Protein 1PA4 (pdb70)

Secondary structure (DSSP, 8-state):
--HHHHHHHHHHHHHHTT-SSSS-HHHH--S--EEETTTTEEEE----SSSSSHHHHHHHHHHTHHHHHHHHHTT---GGG---EE-SSSTTSS--

Solvent-accessible surface area: 7102 Å² total; per-residue (Å²): 225,101,209,98,61,48,78,9,59,171,42,20,70,157,15,11,96,179,74,11,189,124,101,19,6,105,38,0,146,33,96,99,8,112,31,48,128,72,34,57,72,2,39,5,40,3,68,8,162,126,128,111,49,10,114,153,0,13,36,8,9,93,116,3,100,41,26,0,24,167,12,4,41,152,95,80,192,107,70,175,15,6,59,6,80,79,19,84,59,141,82,114,98,127,80,220

Nearest PDB structures (foldseek):
  1pa4-assembly1_A  TM=9.177E-01  e=6.378E-15  Mycoplasmoides pneumoniae
  2dyj-assembly1_A  TM=6.970E-01  e=6.014E-03  Thermus thermophilus HB8
  2e7g-assembly1_A  TM=4.743E-01  e=1.629E-02  Homo sapiens
  1jos-assembly1_A  TM=5.591E-01  e=7.027E-02  Haemophilus influenzae
  6ye5-assembly1_A  TM=4.600E-01  e=5.757E-02  Staphylococcus aureus

Organism: Mycoplasma pneumoniae (strain ATCC 29342 / M129 / Subtype 1) (NCBI:txid272634)

InterPro domains:
  IPR000238 Ribosome-binding factor A [MF_00003] (4-107)
  IPR000238 Ribosome-binding factor A [PF02033] (6-107)
  IPR000238 Ribosome-binding factor A [PTHR33515] (4-114)
  IPR000238 Ribosome-binding factor A [TIGR00082] (1-112)
  IPR015946 K homology domain-like, alpha/beta [G3DSA:3.30.300.20] (1-116)
  IPR020053 Ribosome-binding factor A, conserved site [PS01319] (73-94)
  IPR023799 Ribosome-binding factor A domain superfamily [SSF89919] (7-100)

Sequence (96 aa):
KERLENDIIRLINRTVIHEIYNETVKTGHVTHVKLSDDLLHVTVYLDCYNREQIDRVVGAFNQAKGVFSRVLAHNLYLAKAVQIHFVKDKAIDNAMKERLENDIIRLINRTVIHEIYNETVKTGHVTHVKLSDDLLHVTVYLDCYNREQIDRVVGAFNQAKGVFSRVLAHNLYLAKAVQIHFVKDKAIDNAMKERLENDIIRLINRTVIHEIYNETVKTGHVTHVKLSDDLLHVTVYLDCYNREQIDRVVGAFNQAKGVFSRVLAHNLYLAKAVQIHFVKDKAIDNAMKERLENDIIRLINRTVIHEIYNETVKTGHVTHVKLSDDLLHVTVYLDCYNREQIDRVVGAFNQAKGVFSRVLAHNLYLAKAVQIHFVKDKAIDNAMKERLENDIIRLINRTVIHEIYNETVKTGHVTHVKLSDDLLHVTVYLDCYNREQIDRVVGAFNQAKGVFSRVLAHNLYLAKAVQIHFVKDKAIDNAMKERLENDIIRLINRTVIHEIYNETVKTGHVTHVKLSDDLLHVTVYLDCYNREQIDRVVGAFNQAKGVFSRVLAHNLYLAKAVQIHFVKDKAIDNAMKERLENDIIRLINRTVIHEIYNETVKTGHVTHVKLSDDLLHVTVYLDCYNREQIDRVVGAFNQAKGVFSRVLAHNLYLAKAVQIHFVKDKAIDNAMKERLENDIIRLINRTVIHEIYNETVKTGHVTHVKLSDDLLHVTVYLDCYNREQIDRVVGAFNQAKGVFSRVLAHNLYLAKAVQIHFVKDKAIDNAMKERLENDIIRLINRTVIHEIYNETVKTGHVTHVKLSDDLLHVTVYLDCYNREQIDRVVGAFNQAKGVFSRVLAHNLYLAKAVQIHFVKDKAIDNAMKERLENDIIRLINRTVIHEIYNETVKTGHVTHVKLSDDLLHVTVYLDCYNREQIDRVVGAFNQAKGVFSRVLAHNLYLAKAVQIHFVKDKAIDNAMKERLENDIIRLINRTVIHEIYNETVKTGHVTHVKLSDDLLHVTVYLDCYNREQIDRVVGAFNQAKGVFSRVLAHNLYLAKAVQIHFVKDKAIDNAMKERLENDIIRLINRTVIHEIYNETVKTGHVTHVKLSDDLLHVTVYLDCYNREQIDRVVGAFNQAKGVFSRVLAHNLYLAKAVQIHFVKDKAIDNAMKERLENDIIRLINRTVIHEIYNETVKTGHVTHVKLSDDLLHVTVYLDCYNREQIDRVVGAFNQAKGVFSRVLAHNLYLAKAVQIHFVKDKAIDNAMKERLENDIIRLINRTVIHEIYNETVKTGHVTHVKLSDDLLHVTVYLDCYNREQIDRVVGAFNQAKGVFSRVLAHNLYLAKAVQIHFVKDKAIDNAMKERLENDIIRLINRTVIHEIYNETVKTGHVTHVKLSDDLLHVTVYLDCYNREQIDRVVGAFNQAKGVFSRVLAHNLYLAKAVQIHFVKDKAIDNAMKERLENDIIRLINRTVIHEIYNETVKTGHVTHVKLSDDLLHVTVYLDCYNREQIDRVVGAFNQAKGVFSRVLAHNLYLAKAVQIHFVKDKAIDNAM

Foldseek 3Di:
DAPVNNVLLVQVVVQCVVHLPPCQLVQQSLVDWDQPPHQQETERQRHGPPPVRVVVNVVSVVVCFVSSQVSCVVPPDDNRGHGYHYHHCVVPDPDD

Structure (mmCIF, N/CA/C/O backbone):
data_1PA4
#
_entry.id   1PA4
#
_cell.length_a   1.000
_cell.length_b   1.000
_cell.length_c   1.000
_cell.angle_alpha   90.00
_cell.angle_beta   90.00
_cell.angle_gamma   90.00
#
_symmetry.space_group_name_H-M   'P 1'
#
loop_
_atom_site.group_PDB
_atom_site.id
_atom_site.type_symbol
_atom_site.label_atom_id
_atom_site.label_alt_id
_atom_site.label_comp_id
_atom_site.label_asym_id
_atom_site.label_entity_id
_atom_site.label_seq_id
_atom_site.pdbx_PDB_ins_code
_atom_site.Cartn_x
_atom_site.Cartn_y
_atom_site.Cartn_z
_atom_site.occupancy
_atom_site.B_iso_or_equiv
_atom_site.auth_seq_id
_atom_site.auth_comp_id
_atom_site.auth_asym_id
_atom_site.auth_atom_id
_atom_site.pdbx_PDB_model_num
ATOM 1 N N . LYS A 1 6 ? -16.750 2.567 -8.316 1.00 0.00 6 LYS A N 1
ATOM 2 C CA . LYS A 1 6 ? -16.172 3.793 -7.793 1.00 0.00 6 LYS A CA 1
ATOM 3 C C . LYS A 1 6 ? -14.671 3.810 -8.089 1.00 0.00 6 LYS A C 1
ATOM 4 O O . LYS A 1 6 ? -14.105 2.801 -8.507 1.00 0.00 6 LYS A O 1
ATOM 23 N N . GLU A 1 7 ? -14.068 4.967 -7.859 1.00 0.00 7 GLU A N 1
ATOM 24 C CA . GLU A 1 7 ? -12.644 5.129 -8.096 1.00 0.00 7 GLU A CA 1
ATOM 25 C C . GLU A 1 7 ? -12.151 6.445 -7.491 1.00 0.00 7 GLU A C 1
ATOM 26 O O . GLU A 1 7 ? -11.508 6.448 -6.442 1.00 0.00 7 GLU A O 1
ATOM 38 N N . ARG A 1 8 ? -12.472 7.532 -8.177 1.00 0.00 8 ARG A N 1
ATOM 39 C CA . ARG A 1 8 ? -12.071 8.852 -7.721 1.00 0.00 8 ARG A CA 1
ATOM 40 C C . ARG A 1 8 ? -10.580 8.863 -7.374 1.00 0.00 8 ARG A C 1
ATOM 41 O O . ARG A 1 8 ? -9.860 7.917 -7.688 1.00 0.00 8 ARG A O 1
ATOM 62 N N . LEU A 1 9 ? -10.163 9.944 -6.732 1.00 0.00 9 LEU A N 1
ATOM 63 C CA . LEU A 1 9 ? -8.772 10.090 -6.340 1.00 0.00 9 LEU A CA 1
ATOM 64 C C . LEU A 1 9 ? -8.263 8.763 -5.774 1.00 0.00 9 LEU A C 1
ATOM 65 O O . LEU A 1 9 ? -7.150 8.339 -6.082 1.00 0.00 9 LEU A O 1
ATOM 81 N N . GLU A 1 10 ? -9.103 8.144 -4.957 1.00 0.00 10 GLU A N 1
ATOM 82 C CA . GLU A 1 10 ? -8.752 6.873 -4.346 1.00 0.00 10 GLU A CA 1
ATOM 83 C C . GLU A 1 10 ? -8.038 5.976 -5.359 1.00 0.00 10 GLU A C 1
ATOM 84 O O . GLU A 1 10 ? -6.848 5.698 -5.217 1.00 0.00 10 GLU A O 1
ATOM 96 N N . ASN A 1 11 ? -8.794 5.548 -6.359 1.00 0.00 11 ASN A N 1
ATOM 97 C CA . ASN A 1 11 ? -8.248 4.688 -7.395 1.00 0.00 11 ASN A CA 1
ATOM 98 C C . ASN A 1 11 ? -6.924 5.272 -7.891 1.00 0.00 11 ASN A C 1
ATOM 99 O O . ASN A 1 11 ? -6.008 4.531 -8.244 1.00 0.00 11 ASN A O 1
ATOM 110 N N . ASP A 1 12 ? -6.865 6.595 -7.903 1.00 0.00 12 ASP A N 1
ATOM 111 C CA . ASP A 1 12 ? -5.669 7.288 -8.350 1.00 0.00 12 ASP A CA 1
ATOM 112 C C . ASP A 1 12 ? -4.495 6.905 -7.446 1.00 0.00 12 ASP A C 1
ATOM 113 O O . ASP A 1 12 ? -3.416 6.571 -7.933 1.00 0.00 12 ASP A O 1
ATOM 122 N N . ILE A 1 13 ? -4.746 6.966 -6.147 1.00 0.00 13 ILE A N 1
ATOM 123 C CA . ILE A 1 13 ? -3.724 6.630 -5.171 1.00 0.00 13 ILE A CA 1
ATOM 124 C C . ILE A 1 13 ? -3.297 5.174 -5.367 1.00 0.00 13 ILE A C 1
ATOM 125 O O . ILE A 1 13 ? -2.110 4.857 -5.296 1.00 0.00 13 ILE A O 1
ATOM 141 N N . ILE A 1 14 ? -4.287 4.328 -5.610 1.00 0.00 14 ILE A N 1
ATOM 142 C CA . ILE A 1 14 ? -4.028 2.913 -5.817 1.00 0.00 14 ILE A CA 1
ATOM 143 C C . ILE A 1 14 ? -3.116 2.738 -7.033 1.00 0.00 14 ILE A C 1
ATOM 144 O O . ILE A 1 14 ? -2.145 1.985 -6.982 1.00 0.00 14 ILE A O 1
ATOM 160 N N . ARG A 1 15 ? -3.460 3.448 -8.098 1.00 0.00 15 ARG A N 1
ATOM 161 C CA . ARG A 1 15 ? -2.684 3.380 -9.324 1.00 0.00 15 ARG A CA 1
ATOM 162 C C . ARG A 1 15 ? -1.298 3.990 -9.110 1.00 0.00 15 ARG A C 1
ATOM 163 O O . ARG A 1 15 ? -0.350 3.651 -9.817 1.00 0.00 15 ARG A O 1
ATOM 184 N N . LEU A 1 16 ? -1.222 4.878 -8.130 1.00 0.00 16 LEU A N 1
ATOM 185 C CA . LEU A 1 16 ? 0.033 5.538 -7.813 1.00 0.00 16 LEU A CA 1
ATOM 186 C C . LEU A 1 16 ? 1.050 4.494 -7.348 1.00 0.00 16 LEU A C 1
ATOM 187 O O . LEU A 1 16 ? 2.088 4.309 -7.981 1.00 0.00 16 LEU A O 1
ATOM 203 N N . ILE A 1 17 ? 0.716 3.839 -6.246 1.00 0.00 17 ILE A N 1
ATOM 204 C CA . ILE A 1 17 ? 1.587 2.818 -5.689 1.00 0.00 17 ILE A CA 1
ATOM 205 C C . ILE A 1 17 ? 1.948 1.810 -6.782 1.00 0.00 17 ILE A C 1
ATOM 206 O O . ILE A 1 17 ? 3.058 1.279 -6.799 1.00 0.00 17 ILE A O 1
ATOM 222 N N . ASN A 1 18 ? 0.991 1.578 -7.668 1.00 0.00 18 ASN A N 1
ATOM 223 C CA . ASN A 1 18 ? 1.195 0.644 -8.762 1.00 0.00 18 ASN A CA 1
ATOM 224 C C . ASN A 1 18 ? 2.306 1.168 -9.675 1.00 0.00 18 ASN A C 1
ATOM 225 O O . ASN A 1 18 ? 3.257 0.449 -9.978 1.00 0.00 18 ASN A O 1
ATOM 236 N N . ARG A 1 19 ? 2.149 2.417 -10.087 1.00 0.00 19 ARG A N 1
ATOM 237 C CA . ARG A 1 19 ? 3.126 3.046 -10.959 1.00 0.00 19 ARG A CA 1
ATOM 238 C C . ARG A 1 19 ? 4.539 2.839 -10.409 1.00 0.00 19 ARG A C 1
ATOM 239 O O . ARG A 1 19 ? 5.502 2.767 -11.171 1.00 0.00 19 ARG A O 1
ATOM 260 N N . THR A 1 20 ? 4.619 2.748 -9.089 1.00 0.00 20 THR A N 1
ATOM 261 C CA . THR A 1 20 ? 5.898 2.550 -8.429 1.00 0.00 20 THR A CA 1
ATOM 262 C C . THR A 1 20 ? 6.377 1.110 -8.616 1.00 0.00 20 THR A C 1
ATOM 263 O O . THR A 1 20 ? 7.419 0.873 -9.225 1.00 0.00 20 THR A O 1
ATOM 274 N N . VAL A 1 21 ? 5.594 0.185 -8.080 1.00 0.00 21 VAL A N 1
ATOM 275 C CA . VAL A 1 21 ? 5.926 -1.226 -8.181 1.00 0.00 21 VAL A CA 1
ATOM 276 C C . VAL A 1 21 ? 6.511 -1.511 -9.565 1.00 0.00 21 VAL A C 1
ATOM 277 O O . VAL A 1 21 ? 7.339 -2.408 -9.721 1.00 0.00 21 VAL A O 1
ATOM 290 N N . ILE A 1 22 ? 6.059 -0.731 -10.536 1.00 0.00 22 ILE A N 1
ATOM 291 C CA . ILE A 1 22 ? 6.527 -0.888 -11.902 1.00 0.00 22 ILE A CA 1
ATOM 292 C C . ILE A 1 22 ? 7.972 -0.395 -12.001 1.00 0.00 22 ILE A C 1
ATOM 293 O O . ILE A 1 22 ? 8.217 0.808 -12.087 1.00 0.00 22 ILE A O 1
ATOM 309 N N . HIS A 1 23 ? 8.892 -1.348 -11.986 1.00 0.00 23 HIS A N 1
ATOM 310 C CA . HIS A 1 23 ? 10.306 -1.026 -12.073 1.00 0.00 23 HIS A CA 1
ATOM 311 C C . HIS A 1 23 ? 10.879 -0.848 -10.666 1.00 0.00 23 HIS A C 1
ATOM 312 O O . HIS A 1 23 ? 12.090 -0.709 -10.498 1.00 0.00 23 HIS A O 1
ATOM 327 N N . GLU A 1 24 ? 9.982 -0.859 -9.690 1.00 0.00 24 GLU A N 1
ATOM 328 C CA . GLU A 1 24 ? 10.384 -0.700 -8.303 1.00 0.00 24 GLU A CA 1
ATOM 329 C C . GLU A 1 24 ? 10.046 -1.961 -7.505 1.00 0.00 24 GLU A C 1
ATOM 330 O O . GLU A 1 24 ? 9.502 -2.919 -8.053 1.00 0.00 24 GLU A O 1
ATOM 342 N N . ILE A 1 25 ? 10.381 -1.921 -6.224 1.00 0.00 25 ILE A N 1
ATOM 343 C CA . ILE A 1 25 ? 10.120 -3.048 -5.346 1.00 0.00 25 ILE A CA 1
ATOM 344 C C . ILE A 1 25 ? 11.052 -4.204 -5.715 1.00 0.00 25 ILE A C 1
ATOM 345 O O . ILE A 1 25 ? 10.702 -5.051 -6.535 1.00 0.00 25 ILE A O 1
ATOM 361 N N . TYR A 1 26 ? 12.222 -4.200 -5.092 1.00 0.00 26 TYR A N 1
ATOM 362 C CA . TYR A 1 26 ? 13.207 -5.238 -5.345 1.00 0.00 26 TYR A CA 1
ATOM 363 C C . TYR A 1 26 ? 12.534 -6.599 -5.531 1.00 0.00 26 TYR A C 1
ATOM 364 O O . TYR A 1 26 ? 11.823 -7.070 -4.645 1.00 0.00 26 TYR A O 1
ATOM 382 N N . ASN A 1 27 ? 12.784 -7.194 -6.689 1.00 0.00 27 ASN A N 1
ATOM 383 C CA . ASN A 1 27 ? 12.211 -8.492 -7.002 1.00 0.00 27 ASN A CA 1
ATOM 384 C C . ASN A 1 27 ? 10.685 -8.395 -6.959 1.00 0.00 27 ASN A C 1
ATOM 385 O O . ASN A 1 27 ? 10.081 -8.530 -5.896 1.00 0.00 27 ASN A O 1
ATOM 396 N N . GLU A 1 28 ? 10.105 -8.161 -8.127 1.00 0.00 28 GLU A N 1
ATOM 397 C CA . GLU A 1 28 ? 8.661 -8.045 -8.236 1.00 0.00 28 GLU A CA 1
ATOM 398 C C . GLU A 1 28 ? 7.976 -9.015 -7.272 1.00 0.00 28 GLU A C 1
ATOM 399 O O . GLU A 1 28 ? 8.189 -10.224 -7.347 1.00 0.00 28 GLU A O 1
ATOM 411 N N . THR A 1 29 ? 7.167 -8.449 -6.389 1.00 0.00 29 THR A N 1
ATOM 412 C CA . THR A 1 29 ? 6.449 -9.249 -5.411 1.00 0.00 29 THR A CA 1
ATOM 413 C C . THR A 1 29 ? 5.084 -8.626 -5.111 1.00 0.00 29 THR A C 1
ATOM 414 O O . THR A 1 29 ? 4.049 -9.195 -5.455 1.00 0.00 29 THR A O 1
ATOM 425 N N . VAL A 1 30 ? 5.126 -7.466 -4.473 1.00 0.00 30 VAL A N 1
ATOM 426 C CA . VAL A 1 30 ? 3.906 -6.760 -4.123 1.00 0.00 30 VAL A CA 1
ATOM 427 C C . VAL A 1 30 ? 3.056 -6.564 -5.380 1.00 0.00 30 VAL A C 1
ATOM 428 O O . VAL A 1 30 ? 1.855 -6.313 -5.289 1.00 0.00 30 VAL A O 1
ATOM 441 N N . LYS A 1 31 ? 3.713 -6.687 -6.524 1.00 0.00 31 LYS A N 1
ATOM 442 C CA . LYS A 1 31 ? 3.032 -6.527 -7.798 1.00 0.00 31 LYS A CA 1
ATOM 443 C C . LYS A 1 31 ? 1.898 -7.549 -7.897 1.00 0.00 31 LYS A C 1
ATOM 444 O O . LYS A 1 31 ? 1.010 -7.417 -8.739 1.00 0.00 31 LYS A O 1
ATOM 463 N N . THR A 1 32 ? 1.963 -8.545 -7.026 1.00 0.00 32 THR A N 1
ATOM 464 C CA . THR A 1 32 ? 0.952 -9.589 -7.005 1.00 0.00 32 THR A CA 1
ATOM 465 C C . THR A 1 32 ? -0.142 -9.251 -5.991 1.00 0.00 32 THR A C 1
ATOM 466 O O . THR A 1 32 ? -1.291 -9.657 -6.154 1.00 0.00 32 THR A O 1
ATOM 477 N N . GLY A 1 33 ? 0.254 -8.511 -4.966 1.00 0.00 33 GLY A N 1
ATOM 478 C CA . GLY A 1 33 ? -0.679 -8.113 -3.925 1.00 0.00 33 GLY A CA 1
ATOM 479 C C . GLY A 1 33 ? -2.057 -7.802 -4.513 1.00 0.00 33 GLY A C 1
ATOM 480 O O . GLY A 1 33 ? -2.891 -8.695 -4.655 1.00 0.00 33 GLY A O 1
ATOM 484 N N . HIS A 1 34 ? -2.253 -6.533 -4.839 1.00 0.00 34 HIS A N 1
ATOM 485 C CA . HIS A 1 34 ? -3.515 -6.093 -5.408 1.00 0.00 34 HIS A CA 1
ATOM 486 C C . HIS A 1 34 ? -4.529 -5.858 -4.287 1.00 0.00 34 HIS A C 1
ATOM 487 O O . HIS A 1 34 ? -5.311 -6.748 -3.957 1.00 0.00 34 HIS A O 1
ATOM 502 N N . VAL A 1 35 ? -4.484 -4.655 -3.734 1.00 0.00 35 VAL A N 1
ATOM 503 C CA . VAL A 1 35 ? -5.389 -4.292 -2.657 1.00 0.00 35 VAL A CA 1
ATOM 504 C C . VAL A 1 35 ? -6.827 -4.304 -3.180 1.00 0.00 35 VAL A C 1
ATOM 505 O O . VAL A 1 35 ? -7.056 -4.167 -4.380 1.00 0.00 35 VAL A O 1
ATOM 518 N N . THR A 1 36 ? -7.759 -4.470 -2.252 1.00 0.00 36 THR A N 1
ATOM 519 C CA . THR A 1 36 ? -9.168 -4.502 -2.604 1.00 0.00 36 THR A CA 1
ATOM 520 C C . THR A 1 36 ? -9.971 -3.593 -1.672 1.00 0.00 36 THR A C 1
ATOM 521 O O . THR A 1 36 ? -11.201 -3.593 -1.707 1.00 0.00 36 THR A O 1
ATOM 532 N N . HIS A 1 37 ? -9.244 -2.841 -0.859 1.00 0.00 37 HIS A N 1
ATOM 533 C CA . HIS A 1 37 ? -9.873 -1.930 0.081 1.00 0.00 37 HIS A CA 1
ATOM 534 C C . HIS A 1 37 ? -9.008 -0.678 0.240 1.00 0.00 37 HIS A C 1
ATOM 535 O O . HIS A 1 37 ? -9.429 0.421 -0.116 1.00 0.00 37 HIS A O 1
ATOM 550 N N . VAL A 1 38 ? -7.814 -0.887 0.776 1.00 0.00 38 VAL A N 1
ATOM 551 C CA . VAL A 1 38 ? -6.886 0.211 0.986 1.00 0.00 38 VAL A CA 1
ATOM 552 C C . VAL A 1 38 ? -7.656 1.436 1.484 1.00 0.00 38 VAL A C 1
ATOM 553 O O . VAL A 1 38 ? -8.127 2.244 0.686 1.00 0.00 38 VAL A O 1
ATOM 566 N N . LYS A 1 39 ? -7.760 1.534 2.802 1.00 0.00 39 LYS A N 1
ATOM 567 C CA . LYS A 1 39 ? -8.465 2.646 3.416 1.00 0.00 39 LYS A CA 1
ATOM 568 C C . LYS A 1 39 ? -7.550 3.872 3.442 1.00 0.00 39 LYS A C 1
ATOM 569 O O . LYS A 1 39 ? -6.412 3.792 3.901 1.00 0.00 39 LYS A O 1
ATOM 588 N N . LEU A 1 40 ? -8.082 4.979 2.943 1.00 0.00 40 LEU A N 1
ATOM 589 C CA . LEU A 1 40 ? -7.327 6.220 2.903 1.00 0.00 40 LEU A CA 1
ATOM 590 C C . LEU A 1 40 ? -7.580 7.007 4.191 1.00 0.00 40 LEU A C 1
ATOM 591 O O . LEU A 1 40 ? -8.698 7.458 4.437 1.00 0.00 40 LEU A O 1
ATOM 607 N N . SER A 1 41 ? -6.524 7.148 4.977 1.00 0.00 41 SER A N 1
ATOM 608 C CA . SER A 1 41 ? -6.617 7.872 6.233 1.00 0.00 41 SER A CA 1
ATOM 609 C C . SER A 1 41 ? -6.371 9.364 5.996 1.00 0.00 41 SER A C 1
ATOM 610 O O . SER A 1 41 ? -5.246 9.774 5.715 1.00 0.00 41 SER A O 1
ATOM 618 N N . ASP A 1 42 ? -7.442 10.134 6.119 1.00 0.00 42 ASP A N 1
ATOM 619 C CA . ASP A 1 42 ? -7.357 11.571 5.921 1.00 0.00 42 ASP A CA 1
ATOM 620 C C . ASP A 1 42 ? -7.419 11.881 4.424 1.00 0.00 42 ASP A C 1
ATOM 621 O O . ASP A 1 42 ? -8.403 12.438 3.942 1.00 0.00 42 ASP A O 1
ATOM 630 N N . ASP A 1 43 ? -6.354 11.505 3.730 1.00 0.00 43 ASP A N 1
ATOM 631 C CA . ASP A 1 43 ? -6.275 11.735 2.298 1.00 0.00 43 ASP A CA 1
ATOM 632 C C . ASP A 1 43 ? -5.070 10.983 1.730 1.00 0.00 43 ASP A C 1
ATOM 633 O O . ASP A 1 43 ? -5.206 10.210 0.783 1.00 0.00 43 ASP A O 1
ATOM 642 N N . LEU A 1 44 ? -3.918 11.235 2.334 1.00 0.00 44 LEU A N 1
ATOM 643 C CA . LEU A 1 44 ? -2.689 10.591 1.901 1.00 0.00 44 LEU A CA 1
ATOM 644 C C . LEU A 1 44 ? -1.752 10.432 3.099 1.00 0.00 44 LEU A C 1
ATOM 645 O O . LEU A 1 44 ? -0.549 10.239 2.929 1.00 0.00 44 LEU A O 1
ATOM 661 N N . LEU A 1 45 ? -2.338 10.518 4.284 1.00 0.00 45 LEU A N 1
ATOM 662 C CA . LEU A 1 45 ? -1.570 10.385 5.510 1.00 0.00 45 LEU A CA 1
ATOM 663 C C . LEU A 1 45 ? -1.225 8.912 5.735 1.00 0.00 45 LEU A C 1
ATOM 664 O O . LEU A 1 45 ? -0.052 8.547 5.787 1.00 0.00 45 LEU A O 1
ATOM 680 N N . HIS A 1 46 ? -2.268 8.105 5.861 1.00 0.00 46 HIS A N 1
ATOM 681 C CA . HIS A 1 46 ? -2.090 6.680 6.078 1.00 0.00 46 HIS A CA 1
ATOM 682 C C . HIS A 1 46 ? -2.880 5.898 5.027 1.00 0.00 46 HIS A C 1
ATOM 683 O O . HIS A 1 46 ? -3.952 6.328 4.603 1.00 0.00 46 HIS A O 1
ATOM 698 N N . VAL A 1 47 ? -2.321 4.762 4.637 1.00 0.00 47 VAL A N 1
ATOM 699 C CA . VAL A 1 47 ? -2.960 3.915 3.643 1.00 0.00 47 VAL A CA 1
ATOM 700 C C . VAL A 1 47 ? -2.964 2.468 4.139 1.00 0.00 47 VAL A C 1
ATOM 701 O O . VAL A 1 47 ? -1.971 1.756 3.994 1.00 0.00 47 VAL A O 1
ATOM 714 N N . THR A 1 48 ? -4.091 2.075 4.713 1.00 0.00 48 THR A N 1
ATOM 715 C CA . THR A 1 48 ? -4.237 0.725 5.231 1.00 0.00 48 THR A CA 1
ATOM 716 C C . THR A 1 48 ? -4.530 -0.254 4.092 1.00 0.00 48 THR A C 1
ATOM 717 O O . THR A 1 48 ? -5.687 -0.578 3.830 1.00 0.00 48 THR A O 1
ATOM 728 N N . VAL A 1 49 ? -3.462 -0.698 3.447 1.00 0.00 49 VAL A N 1
ATOM 729 C CA . VAL A 1 49 ? -3.590 -1.633 2.342 1.00 0.00 49 VAL A CA 1
ATOM 730 C C . VAL A 1 49 ? -3.812 -3.042 2.896 1.00 0.00 49 VAL A C 1
ATOM 731 O O . VAL A 1 49 ? -2.910 -3.628 3.493 1.00 0.00 49 VAL A O 1
ATOM 744 N N . TYR A 1 50 ? -5.018 -3.545 2.679 1.00 0.00 50 TYR A N 1
ATOM 745 C CA . TYR A 1 50 ? -5.370 -4.874 3.149 1.00 0.00 50 TYR A CA 1
ATOM 746 C C . TYR A 1 50 ? -4.575 -5.948 2.404 1.00 0.00 50 TYR A C 1
ATOM 747 O O . TYR A 1 50 ? -4.315 -7.021 2.945 1.00 0.00 50 TYR A O 1
ATOM 765 N N . LEU A 1 51 ? -4.211 -5.622 1.172 1.00 0.00 51 LEU A N 1
ATOM 766 C CA . LEU A 1 51 ? -3.450 -6.545 0.347 1.00 0.00 51 LEU A CA 1
ATOM 767 C C . LEU A 1 51 ? -4.288 -7.799 0.088 1.00 0.00 51 LEU A C 1
ATOM 768 O O . LEU A 1 51 ? -4.943 -8.310 0.994 1.00 0.00 51 LEU A O 1
ATOM 784 N N . ASP A 1 52 ? -4.239 -8.258 -1.154 1.00 0.00 52 ASP A N 1
ATOM 785 C CA . ASP A 1 52 ? -4.985 -9.442 -1.544 1.00 0.00 52 ASP A CA 1
ATOM 786 C C . ASP A 1 52 ? -4.279 -10.120 -2.720 1.00 0.00 52 ASP A C 1
ATOM 787 O O . ASP A 1 52 ? -4.750 -10.051 -3.855 1.00 0.00 52 ASP A O 1
ATOM 796 N N . CYS A 1 53 ? -3.161 -10.759 -2.409 1.00 0.00 53 CYS A N 1
ATOM 797 C CA . CYS A 1 53 ? -2.386 -11.448 -3.426 1.00 0.00 53 CYS A CA 1
ATOM 798 C C . CYS A 1 53 ? -3.162 -12.693 -3.861 1.00 0.00 53 CYS A C 1
ATOM 799 O O . CYS A 1 53 ? -4.392 -12.698 -3.846 1.00 0.00 53 CYS A O 1
ATOM 807 N N . TYR A 1 54 ? -2.412 -13.718 -4.238 1.00 0.00 54 TYR A N 1
ATOM 808 C CA . TYR A 1 54 ? -3.014 -14.965 -4.676 1.00 0.00 54 TYR A CA 1
ATOM 809 C C . TYR A 1 54 ? -4.169 -15.369 -3.757 1.00 0.00 54 TYR A C 1
ATOM 810 O O . TYR A 1 54 ? -5.321 -15.417 -4.185 1.00 0.00 54 TYR A O 1
ATOM 828 N N . ASN A 1 55 ? -3.820 -15.650 -2.510 1.00 0.00 55 ASN A N 1
ATOM 829 C CA . ASN A 1 55 ? -4.812 -16.048 -1.526 1.00 0.00 55 ASN A CA 1
ATOM 830 C C . ASN A 1 55 ? -4.187 -16.004 -0.130 1.00 0.00 55 ASN A C 1
ATOM 831 O O . ASN A 1 55 ? -4.511 -16.826 0.725 1.00 0.00 55 ASN A O 1
ATOM 842 N N . ARG A 1 56 ? -3.302 -15.035 0.057 1.00 0.00 56 ARG A N 1
ATOM 843 C CA . ARG A 1 56 ? -2.629 -14.873 1.334 1.00 0.00 56 ARG A CA 1
ATOM 844 C C . ARG A 1 56 ? -1.499 -15.895 1.472 1.00 0.00 56 ARG A C 1
ATOM 845 O O . ARG A 1 56 ? -0.797 -15.918 2.482 1.00 0.00 56 ARG A O 1
ATOM 866 N N . GLU A 1 57 ? -1.357 -16.716 0.441 1.00 0.00 57 GLU A N 1
ATOM 867 C CA . GLU A 1 57 ? -0.324 -17.737 0.434 1.00 0.00 57 GLU A CA 1
ATOM 868 C C . GLU A 1 57 ? 1.017 -17.133 0.012 1.00 0.00 57 GLU A C 1
ATOM 869 O O . GLU A 1 57 ? 2.062 -17.766 0.161 1.00 0.00 57 GLU A O 1
ATOM 881 N N . GLN A 1 58 ? 0.945 -15.916 -0.507 1.00 0.00 58 GLN A N 1
ATOM 882 C CA . GLN A 1 58 ? 2.140 -15.219 -0.951 1.00 0.00 58 GLN A CA 1
ATOM 883 C C . GLN A 1 58 ? 2.301 -13.903 -0.189 1.00 0.00 58 GLN A C 1
ATOM 884 O O . GLN A 1 58 ? 3.309 -13.214 -0.340 1.00 0.00 58 GLN A O 1
ATOM 898 N N . ILE A 1 59 ? 1.293 -13.593 0.613 1.00 0.00 59 ILE A N 1
ATOM 899 C CA . ILE A 1 59 ? 1.311 -12.371 1.399 1.00 0.00 59 ILE A CA 1
ATOM 900 C C . ILE A 1 59 ? 2.671 -12.230 2.084 1.00 0.00 59 ILE A C 1
ATOM 901 O O . ILE A 1 59 ? 3.327 -11.196 1.965 1.00 0.00 59 ILE A O 1
ATOM 917 N N . ASP A 1 60 ? 3.056 -13.285 2.788 1.00 0.00 60 ASP A N 1
ATOM 918 C CA . ASP A 1 60 ? 4.327 -13.292 3.492 1.00 0.00 60 ASP A CA 1
ATOM 919 C C . ASP A 1 60 ? 5.395 -12.637 2.615 1.00 0.00 60 ASP A C 1
ATOM 920 O O . ASP A 1 60 ? 6.270 -11.933 3.117 1.00 0.00 60 ASP A O 1
ATOM 929 N N . ARG A 1 61 ? 5.289 -12.891 1.319 1.00 0.00 61 ARG A N 1
ATOM 930 C CA . ARG A 1 61 ? 6.235 -12.335 0.367 1.00 0.00 61 ARG A CA 1
ATOM 931 C C . ARG A 1 61 ? 5.863 -10.889 0.032 1.00 0.00 61 ARG A C 1
ATOM 932 O O . ARG A 1 61 ? 6.727 -10.013 0.001 1.00 0.00 61 ARG A O 1
ATOM 953 N N . VAL A 1 62 ? 4.577 -10.683 -0.209 1.00 0.00 62 VAL A N 1
ATOM 954 C CA . VAL A 1 62 ? 4.080 -9.359 -0.541 1.00 0.00 62 VAL A CA 1
ATOM 955 C C . VAL A 1 62 ? 4.280 -8.429 0.658 1.00 0.00 62 VAL A C 1
ATOM 956 O O . VAL A 1 62 ? 5.046 -7.469 0.583 1.00 0.00 62 VAL A O 1
ATOM 969 N N . VAL A 1 63 ? 3.579 -8.747 1.736 1.00 0.00 63 VAL A N 1
ATOM 970 C CA . VAL A 1 63 ? 3.670 -7.952 2.949 1.00 0.00 63 VAL A CA 1
ATOM 971 C C . VAL A 1 63 ? 5.142 -7.716 3.290 1.00 0.00 63 VAL A C 1
ATOM 972 O O . VAL A 1 63 ? 5.538 -6.596 3.609 1.00 0.00 63 VAL A O 1
ATOM 985 N N . GLY A 1 64 ? 5.914 -8.790 3.211 1.00 0.00 64 GLY A N 1
ATOM 986 C CA . GLY A 1 64 ? 7.335 -8.714 3.507 1.00 0.00 64 GLY A CA 1
ATOM 987 C C . GLY A 1 64 ? 8.039 -7.732 2.568 1.00 0.00 64 GLY A C 1
ATOM 988 O O . GLY A 1 64 ? 9.032 -7.112 2.944 1.00 0.00 64 GLY A O 1
ATOM 992 N N . ALA A 1 65 ? 7.497 -7.622 1.364 1.00 0.00 65 ALA A N 1
ATOM 993 C CA . ALA A 1 65 ? 8.060 -6.727 0.369 1.00 0.00 65 ALA A CA 1
ATOM 994 C C . ALA A 1 65 ? 7.658 -5.287 0.698 1.00 0.00 65 ALA A C 1
ATOM 995 O O . ALA A 1 65 ? 8.479 -4.376 0.618 1.00 0.00 65 ALA A O 1
ATOM 1002 N N . PHE A 1 66 ? 6.393 -5.129 1.060 1.00 0.00 66 PHE A N 1
ATOM 1003 C CA . PHE A 1 66 ? 5.872 -3.816 1.402 1.00 0.00 66 PHE A CA 1
ATOM 1004 C C . PHE A 1 66 ? 6.693 -3.174 2.521 1.00 0.00 66 PHE A C 1
ATOM 1005 O O . PHE A 1 66 ? 6.745 -1.950 2.634 1.00 0.00 66 PHE A O 1
ATOM 1022 N N . ASN A 1 67 ? 7.315 -4.028 3.320 1.00 0.00 67 ASN A N 1
ATOM 1023 C CA . ASN A 1 67 ? 8.132 -3.559 4.427 1.00 0.00 67 ASN A CA 1
ATOM 1024 C C . ASN A 1 67 ? 9.273 -2.696 3.883 1.00 0.00 67 ASN A C 1
ATOM 1025 O O . ASN A 1 67 ? 9.413 -1.535 4.263 1.00 0.00 67 ASN A O 1
ATOM 1036 N N . GLN A 1 68 ? 10.059 -3.298 3.002 1.00 0.00 68 GLN A N 1
ATOM 1037 C CA . GLN A 1 68 ? 11.183 -2.599 2.402 1.00 0.00 68 GLN A CA 1
ATOM 1038 C C . GLN A 1 68 ? 10.692 -1.634 1.321 1.00 0.00 68 GLN A C 1
ATOM 1039 O O . GLN A 1 68 ? 11.358 -0.644 1.020 1.00 0.00 68 GLN A O 1
ATOM 1053 N N . ALA A 1 69 ? 9.532 -1.956 0.768 1.00 0.00 69 ALA A N 1
ATOM 1054 C CA . ALA A 1 69 ? 8.945 -1.129 -0.273 1.00 0.00 69 ALA A CA 1
ATOM 1055 C C . ALA A 1 69 ? 8.250 0.074 0.368 1.00 0.00 69 ALA A C 1
ATOM 1056 O O . ALA A 1 69 ? 7.706 0.927 -0.331 1.00 0.00 69 ALA A O 1
ATOM 1063 N N . LYS A 1 70 ? 8.292 0.104 1.692 1.00 0.00 70 LYS A N 1
ATOM 1064 C CA . LYS A 1 70 ? 7.673 1.189 2.436 1.00 0.00 70 LYS A CA 1
ATOM 1065 C C . LYS A 1 70 ? 8.371 2.505 2.085 1.00 0.00 70 LYS A C 1
ATOM 1066 O O . LYS A 1 70 ? 7.874 3.581 2.412 1.00 0.00 70 LYS A O 1
ATOM 1085 N N . GLY A 1 71 ? 9.512 2.375 1.424 1.00 0.00 71 GLY A N 1
ATOM 1086 C CA . GLY A 1 71 ? 10.282 3.540 1.025 1.00 0.00 71 GLY A CA 1
ATOM 1087 C C . GLY A 1 71 ? 9.703 4.174 -0.241 1.00 0.00 71 GLY A C 1
ATOM 1088 O O . GLY A 1 71 ? 9.297 5.335 -0.229 1.00 0.00 71 GLY A O 1
ATOM 1092 N N . VAL A 1 72 ? 9.683 3.383 -1.304 1.00 0.00 72 VAL A N 1
ATOM 1093 C CA . VAL A 1 72 ? 9.161 3.853 -2.576 1.00 0.00 72 VAL A CA 1
ATOM 1094 C C . VAL A 1 72 ? 7.722 4.337 -2.384 1.00 0.00 72 VAL A C 1
ATOM 1095 O O . VAL A 1 72 ? 7.365 5.425 -2.833 1.00 0.00 72 VAL A O 1
ATOM 1108 N N . PHE A 1 73 ? 6.936 3.507 -1.715 1.00 0.00 73 PHE A N 1
ATOM 1109 C CA . PHE A 1 73 ? 5.545 3.837 -1.458 1.00 0.00 73 PHE A CA 1
ATOM 1110 C C . PHE A 1 73 ? 5.420 5.216 -0.808 1.00 0.00 73 PHE A C 1
ATOM 1111 O O . PHE A 1 73 ? 4.741 6.096 -1.335 1.00 0.00 73 PHE A O 1
ATOM 1128 N N . SER A 1 74 ? 6.086 5.362 0.328 1.00 0.00 74 SER A N 1
ATOM 1129 C CA . SER A 1 74 ? 6.058 6.619 1.056 1.00 0.00 74 SER A CA 1
ATOM 1130 C C . SER A 1 74 ? 6.495 7.764 0.140 1.00 0.00 74 SER A C 1
ATOM 1131 O O . SER A 1 74 ? 6.053 8.900 0.306 1.00 0.00 74 SER A O 1
ATOM 1139 N N . ARG A 1 75 ? 7.359 7.425 -0.806 1.00 0.00 75 ARG A N 1
ATOM 1140 C CA . ARG A 1 75 ? 7.861 8.411 -1.749 1.00 0.00 75 ARG A CA 1
ATOM 1141 C C . ARG A 1 75 ? 6.731 8.900 -2.658 1.00 0.00 75 ARG A C 1
ATOM 1142 O O . ARG A 1 75 ? 6.711 10.062 -3.058 1.00 0.00 75 ARG A O 1
ATOM 1163 N N . VAL A 1 76 ? 5.818 7.987 -2.956 1.00 0.00 76 VAL A N 1
ATOM 1164 C CA . VAL A 1 76 ? 4.688 8.311 -3.810 1.00 0.00 76 VAL A CA 1
ATOM 1165 C C . VAL A 1 76 ? 3.985 9.557 -3.268 1.00 0.00 76 VAL A C 1
ATOM 1166 O O . VAL A 1 76 ? 3.950 10.592 -3.931 1.00 0.00 76 VAL A O 1
ATOM 1179 N N . LEU A 1 77 ? 3.442 9.416 -2.068 1.00 0.00 77 LEU A N 1
ATOM 1180 C CA . LEU A 1 77 ? 2.742 10.517 -1.429 1.00 0.00 77 LEU A CA 1
ATOM 1181 C C . LEU A 1 77 ? 3.705 11.692 -1.250 1.00 0.00 77 LEU A C 1
ATOM 1182 O O . LEU A 1 77 ? 3.276 12.842 -1.159 1.00 0.00 77 LEU A O 1
ATOM 1198 N N . ALA A 1 78 ? 4.987 11.364 -1.205 1.00 0.00 78 ALA A N 1
ATOM 1199 C CA . ALA A 1 78 ? 6.014 12.378 -1.038 1.00 0.00 78 ALA A CA 1
ATOM 1200 C C . ALA A 1 78 ? 6.044 13.276 -2.276 1.00 0.00 78 ALA A C 1
ATOM 1201 O O . ALA A 1 78 ? 6.266 14.481 -2.169 1.00 0.00 78 ALA A O 1
ATOM 1208 N N . HIS A 1 79 ? 5.816 12.655 -3.424 1.00 0.00 79 HIS A N 1
ATOM 1209 C CA . HIS A 1 79 ? 5.813 13.383 -4.682 1.00 0.00 79 HIS A CA 1
ATOM 1210 C C . HIS A 1 79 ? 4.922 14.620 -4.556 1.00 0.00 79 HIS A C 1
ATOM 1211 O O . HIS A 1 79 ? 5.072 15.577 -5.315 1.00 0.00 79 HIS A O 1
ATOM 1226 N N . ASN A 1 80 ? 4.014 14.561 -3.593 1.00 0.00 80 ASN A N 1
ATOM 1227 C CA . ASN A 1 80 ? 3.098 15.664 -3.359 1.00 0.00 80 ASN A CA 1
ATOM 1228 C C . ASN A 1 80 ? 3.570 16.464 -2.143 1.00 0.00 80 ASN A C 1
ATOM 1229 O O . ASN A 1 80 ? 4.180 17.522 -2.290 1.00 0.00 80 ASN A O 1
ATOM 1240 N N . LEU A 1 81 ? 3.270 15.927 -0.969 1.00 0.00 81 LEU A N 1
ATOM 1241 C CA . LEU A 1 81 ? 3.657 16.577 0.272 1.00 0.00 81 LEU A CA 1
ATOM 1242 C C . LEU A 1 81 ? 5.148 16.342 0.523 1.00 0.00 81 LEU A C 1
ATOM 1243 O O . LEU A 1 81 ? 5.882 15.962 -0.388 1.00 0.00 81 LEU A O 1
ATOM 1259 N N . TYR A 1 82 ? 5.551 16.579 1.762 1.00 0.00 82 TYR A N 1
ATOM 1260 C CA . TYR A 1 82 ? 6.941 16.399 2.144 1.00 0.00 82 TYR A CA 1
ATOM 1261 C C . TYR A 1 82 ? 7.124 16.585 3.652 1.00 0.00 82 TYR A C 1
ATOM 1262 O O . TYR A 1 82 ? 7.698 17.580 4.093 1.00 0.00 82 TYR A O 1
ATOM 1280 N N . LEU A 1 83 ? 6.624 15.613 4.401 1.00 0.00 83 LEU A N 1
ATOM 1281 C CA . LEU A 1 83 ? 6.726 15.658 5.850 1.00 0.00 83 LEU A CA 1
ATOM 1282 C C . LEU A 1 83 ? 6.445 14.266 6.420 1.00 0.00 83 LEU A C 1
ATOM 1283 O O . LEU A 1 83 ? 5.600 13.538 5.901 1.00 0.00 83 LEU A O 1
ATOM 1299 N N . ALA A 1 84 ? 7.171 13.938 7.479 1.00 0.00 84 ALA A N 1
ATOM 1300 C CA . ALA A 1 84 ? 7.011 12.646 8.124 1.00 0.00 84 ALA A CA 1
ATOM 1301 C C . ALA A 1 84 ? 5.536 12.434 8.473 1.00 0.00 84 ALA A C 1
ATOM 1302 O O . ALA A 1 84 ? 4.866 11.599 7.867 1.00 0.00 84 ALA A O 1
ATOM 1309 N N . LYS A 1 85 ? 5.075 13.203 9.447 1.00 0.00 85 LYS A N 1
ATOM 1310 C CA . LYS A 1 85 ? 3.692 13.110 9.883 1.00 0.00 85 LYS A CA 1
ATOM 1311 C C . LYS A 1 85 ? 2.804 13.906 8.924 1.00 0.00 85 LYS A C 1
ATOM 1312 O O . LYS A 1 85 ? 2.303 14.972 9.277 1.00 0.00 85 LYS A O 1
ATOM 1331 N N . ALA A 1 86 ? 2.638 13.357 7.730 1.00 0.00 86 ALA A N 1
ATOM 1332 C CA . ALA A 1 86 ? 1.820 14.002 6.717 1.00 0.00 86 ALA A CA 1
ATOM 1333 C C . ALA A 1 86 ? 1.389 12.965 5.679 1.00 0.00 86 ALA A C 1
ATOM 1334 O O . ALA A 1 86 ? 0.230 12.936 5.268 1.00 0.00 86 ALA A O 1
ATOM 1341 N N . VAL A 1 87 ? 2.345 12.137 5.284 1.00 0.00 87 VAL A N 1
ATOM 1342 C CA . VAL A 1 87 ? 2.079 11.100 4.301 1.00 0.00 87 VAL A CA 1
ATOM 1343 C C . VAL A 1 87 ? 2.838 9.830 4.688 1.00 0.00 87 VAL A C 1
ATOM 1344 O O . VAL A 1 87 ? 3.849 9.894 5.386 1.00 0.00 87 VAL A O 1
ATOM 1357 N N . GLN A 1 88 ? 2.321 8.704 4.219 1.00 0.00 88 GLN A N 1
ATOM 1358 C CA . GLN A 1 88 ? 2.937 7.420 4.508 1.00 0.00 88 GLN A CA 1
ATOM 1359 C C . GLN A 1 88 ? 1.916 6.292 4.341 1.00 0.00 88 GLN A C 1
ATOM 1360 O O . GLN A 1 88 ? 0.744 6.457 4.674 1.00 0.00 88 GLN A O 1
ATOM 1374 N N . ILE A 1 89 ? 2.400 5.171 3.826 1.00 0.00 89 ILE A N 1
ATOM 1375 C CA . ILE A 1 89 ? 1.545 4.016 3.611 1.00 0.00 89 ILE A CA 1
ATOM 1376 C C . ILE A 1 89 ? 1.728 3.029 4.765 1.00 0.00 89 ILE A C 1
ATOM 1377 O O . ILE A 1 89 ? 2.816 2.924 5.330 1.00 0.00 89 ILE A O 1
ATOM 1393 N N . HIS A 1 90 ? 0.647 2.331 5.082 1.00 0.00 90 HIS A N 1
ATOM 1394 C CA . HIS A 1 90 ? 0.675 1.356 6.159 1.00 0.00 90 HIS A CA 1
ATOM 1395 C C . HIS A 1 90 ? 0.176 0.006 5.642 1.00 0.00 90 HIS A C 1
ATOM 1396 O O . HIS A 1 90 ? -0.890 -0.075 5.035 1.00 0.00 90 HIS A O 1
ATOM 1411 N N . PHE A 1 91 ? 0.972 -1.022 5.901 1.00 0.00 91 PHE A N 1
ATOM 1412 C CA . PHE A 1 91 ? 0.625 -2.365 5.469 1.00 0.00 91 PHE A CA 1
ATOM 1413 C C . PHE A 1 91 ? -0.394 -2.999 6.418 1.00 0.00 91 PHE A C 1
ATOM 1414 O O . PHE A 1 91 ? -0.254 -2.908 7.637 1.00 0.00 91 PHE A O 1
ATOM 1431 N N . VAL A 1 92 ? -1.397 -3.629 5.823 1.00 0.00 92 VAL A N 1
ATOM 1432 C CA . VAL A 1 92 ? -2.439 -4.278 6.600 1.00 0.00 92 VAL A CA 1
ATOM 1433 C C . VAL A 1 92 ? -2.805 -5.610 5.942 1.00 0.00 92 VAL A C 1
ATOM 1434 O O . VAL A 1 92 ? -2.653 -5.771 4.732 1.00 0.00 92 VAL A O 1
ATOM 1447 N N . LYS A 1 93 ? -3.280 -6.531 6.767 1.00 0.00 93 LYS A N 1
ATOM 1448 C CA . LYS A 1 93 ? -3.669 -7.843 6.280 1.00 0.00 93 LYS A CA 1
ATOM 1449 C C . LYS A 1 93 ? -5.152 -8.075 6.578 1.00 0.00 93 LYS A C 1
ATOM 1450 O O . LYS A 1 93 ? -5.908 -8.488 5.700 1.00 0.00 93 LYS A O 1
ATOM 1469 N N . ASP A 1 94 ? -5.523 -7.798 7.820 1.00 0.00 94 ASP A N 1
ATOM 1470 C CA . ASP A 1 94 ? -6.902 -7.971 8.244 1.00 0.00 94 ASP A CA 1
ATOM 1471 C C . ASP A 1 94 ? -7.100 -7.297 9.604 1.00 0.00 94 ASP A C 1
ATOM 1472 O O . ASP A 1 94 ? -7.329 -7.971 10.607 1.00 0.00 94 ASP A O 1
ATOM 1481 N N . LYS A 1 95 ? -7.006 -5.976 9.593 1.00 0.00 95 LYS A N 1
ATOM 1482 C CA . LYS A 1 95 ? -7.173 -5.204 10.813 1.00 0.00 95 LYS A CA 1
ATOM 1483 C C . LYS A 1 95 ? -6.133 -5.653 11.841 1.00 0.00 95 LYS A C 1
ATOM 1484 O O . LYS A 1 95 ? -6.348 -5.520 13.045 1.00 0.00 95 LYS A O 1
ATOM 1503 N N . ALA A 1 96 ? -5.029 -6.177 11.330 1.00 0.00 96 ALA A N 1
ATOM 1504 C CA . ALA A 1 96 ? -3.956 -6.646 12.189 1.00 0.00 96 ALA A CA 1
ATOM 1505 C C . ALA A 1 96 ? -4.258 -8.077 12.640 1.00 0.00 96 ALA A C 1
ATOM 1506 O O . ALA A 1 96 ? -3.386 -8.943 12.593 1.00 0.00 96 ALA A O 1
ATOM 1513 N N . ILE A 1 97 ? -5.496 -8.280 13.066 1.00 0.00 97 ILE A N 1
ATOM 1514 C CA . ILE A 1 97 ? -5.924 -9.591 13.524 1.00 0.00 97 ILE A CA 1
ATOM 1515 C C . ILE A 1 97 ? -7.445 -9.697 13.401 1.00 0.00 97 ILE A C 1
ATOM 1516 O O . ILE A 1 97 ? -7.964 -10.710 12.932 1.00 0.00 97 ILE A O 1
ATOM 1532 N N . ASP A 1 98 ? -8.118 -8.639 13.829 1.00 0.00 98 ASP A N 1
ATOM 1533 C CA . ASP A 1 98 ? -9.569 -8.602 13.773 1.00 0.00 98 ASP A CA 1
ATOM 1534 C C . ASP A 1 98 ? -10.142 -9.400 14.946 1.00 0.00 98 ASP A C 1
ATOM 1535 O O . ASP A 1 98 ? -11.251 -9.926 14.861 1.00 0.00 98 ASP A O 1
ATOM 1544 N N . ASN A 1 99 ? -9.360 -9.465 16.013 1.00 0.00 99 ASN A N 1
ATOM 1545 C CA . ASN A 1 99 ? -9.776 -10.190 17.202 1.00 0.00 99 ASN A CA 1
ATOM 1546 C C . ASN A 1 99 ? -8.926 -9.740 18.392 1.00 0.00 99 ASN A C 1
ATOM 1547 O O . ASN A 1 99 ? -8.448 -8.607 18.425 1.00 0.00 99 ASN A O 1
ATOM 1558 N N . ALA A 1 100 ? -8.765 -10.650 19.341 1.00 0.00 100 ALA A N 1
ATOM 1559 C CA . ALA A 1 100 ? -7.981 -10.361 20.530 1.00 0.00 100 ALA A CA 1
ATOM 1560 C C . ALA A 1 100 ? -6.754 -11.275 20.561 1.00 0.00 100 ALA A C 1
ATOM 1561 O O . ALA A 1 100 ? -5.621 -10.802 20.484 1.00 0.00 100 ALA A O 1
ATOM 1568 N N . MET A 1 101 ? -7.021 -12.568 20.674 1.00 0.00 101 MET A N 1
ATOM 1569 C CA . MET A 1 101 ? -5.953 -13.552 20.717 1.00 0.00 101 MET A CA 1
ATOM 1570 C C . MET A 1 101 ? -6.518 -14.972 20.792 1.00 0.00 101 MET A C 1
ATOM 1571 O O . MET A 1 101 ? -7.669 -15.166 21.180 1.00 0.00 101 MET A O 1
ATOM 1585 N N . LYS A 1 6 ? -15.610 2.105 -9.328 1.00 0.00 6 LYS A N 2
ATOM 1586 C CA . LYS A 1 6 ? -16.279 2.848 -8.274 1.00 0.00 6 LYS A CA 2
ATOM 1587 C C . LYS A 1 6 ? -15.240 3.345 -7.267 1.00 0.00 6 LYS A C 2
ATOM 1588 O O . LYS A 1 6 ? -15.343 3.063 -6.074 1.00 0.00 6 LYS A O 2
ATOM 1607 N N . GLU A 1 7 ? -14.264 4.076 -7.784 1.00 0.00 7 GLU A N 2
ATOM 1608 C CA . GLU A 1 7 ? -13.207 4.614 -6.944 1.00 0.00 7 GLU A CA 2
ATOM 1609 C C . GLU A 1 7 ? -12.405 5.668 -7.711 1.00 0.00 7 GLU A C 2
ATOM 1610 O O . GLU A 1 7 ? -11.465 5.335 -8.431 1.00 0.00 7 GLU A O 2
ATOM 1622 N N . ARG A 1 8 ? -12.807 6.917 -7.531 1.00 0.00 8 ARG A N 2
ATOM 1623 C CA . ARG A 1 8 ? -12.137 8.022 -8.197 1.00 0.00 8 ARG A CA 2
ATOM 1624 C C . ARG A 1 8 ? -10.676 8.103 -7.752 1.00 0.00 8 ARG A C 2
ATOM 1625 O O . ARG A 1 8 ? -9.847 7.300 -8.179 1.00 0.00 8 ARG A O 2
ATOM 1646 N N . LEU A 1 9 ? -10.404 9.080 -6.899 1.00 0.00 9 LEU A N 2
ATOM 1647 C CA . LEU A 1 9 ? -9.056 9.276 -6.391 1.00 0.00 9 LEU A CA 2
ATOM 1648 C C . LEU A 1 9 ? -8.473 7.926 -5.969 1.00 0.00 9 LEU A C 2
ATOM 1649 O O . LEU A 1 9 ? -7.339 7.600 -6.315 1.00 0.00 9 LEU A O 2
ATOM 1665 N N . GLU A 1 10 ? -9.276 7.176 -5.227 1.00 0.00 10 GLU A N 2
ATOM 1666 C CA . GLU A 1 10 ? -8.854 5.869 -4.755 1.00 0.00 10 GLU A CA 2
ATOM 1667 C C . GLU A 1 10 ? -8.027 5.158 -5.828 1.00 0.00 10 GLU A C 2
ATOM 1668 O O . GLU A 1 10 ? -6.825 4.959 -5.660 1.00 0.00 10 GLU A O 2
ATOM 1680 N N . ASN A 1 11 ? -8.704 4.794 -6.907 1.00 0.00 11 ASN A N 2
ATOM 1681 C CA . ASN A 1 11 ? -8.047 4.110 -8.007 1.00 0.00 11 ASN A CA 2
ATOM 1682 C C . ASN A 1 11 ? -6.741 4.831 -8.344 1.00 0.00 11 ASN A C 2
ATOM 1683 O O . ASN A 1 11 ? -5.739 4.193 -8.662 1.00 0.00 11 ASN A O 2
ATOM 1694 N N . ASP A 1 12 ? -6.794 6.153 -8.263 1.00 0.00 12 ASP A N 2
ATOM 1695 C CA . ASP A 1 12 ? -5.628 6.968 -8.555 1.00 0.00 12 ASP A CA 2
ATOM 1696 C C . ASP A 1 12 ? -4.477 6.553 -7.636 1.00 0.00 12 ASP A C 2
ATOM 1697 O O . ASP A 1 12 ? -3.367 6.299 -8.101 1.00 0.00 12 ASP A O 2
ATOM 1706 N N . ILE A 1 13 ? -4.782 6.498 -6.348 1.00 0.00 13 ILE A N 2
ATOM 1707 C CA . ILE A 1 13 ? -3.787 6.118 -5.360 1.00 0.00 13 ILE A CA 2
ATOM 1708 C C . ILE A 1 13 ? -3.287 4.704 -5.663 1.00 0.00 13 ILE A C 2
ATOM 1709 O O . ILE A 1 13 ? -2.114 4.399 -5.456 1.00 0.00 13 ILE A O 2
ATOM 1725 N N . ILE A 1 14 ? -4.203 3.878 -6.149 1.00 0.00 14 ILE A N 2
ATOM 1726 C CA . ILE A 1 14 ? -3.869 2.504 -6.482 1.00 0.00 14 ILE A CA 2
ATOM 1727 C C . ILE A 1 14 ? -2.836 2.494 -7.611 1.00 0.00 14 ILE A C 2
ATOM 1728 O O . ILE A 1 14 ? -1.850 1.762 -7.548 1.00 0.00 14 ILE A O 2
ATOM 1744 N N . ARG A 1 15 ? -3.098 3.315 -8.617 1.00 0.00 15 ARG A N 2
ATOM 1745 C CA . ARG A 1 15 ? -2.204 3.410 -9.758 1.00 0.00 15 ARG A CA 2
ATOM 1746 C C . ARG A 1 15 ? -0.885 4.067 -9.345 1.00 0.00 15 ARG A C 2
ATOM 1747 O O . ARG A 1 15 ? 0.138 3.882 -10.003 1.00 0.00 15 ARG A O 2
ATOM 1768 N N . LEU A 1 16 ? -0.951 4.822 -8.258 1.00 0.00 16 LEU A N 2
ATOM 1769 C CA . LEU A 1 16 ? 0.224 5.507 -7.750 1.00 0.00 16 LEU A CA 2
ATOM 1770 C C . LEU A 1 16 ? 1.246 4.473 -7.273 1.00 0.00 16 LEU A C 2
ATOM 1771 O O . LEU A 1 16 ? 2.382 4.454 -7.744 1.00 0.00 16 LEU A O 2
ATOM 1787 N N . ILE A 1 17 ? 0.805 3.638 -6.344 1.00 0.00 17 ILE A N 2
ATOM 1788 C CA . ILE A 1 17 ? 1.667 2.603 -5.798 1.00 0.00 17 ILE A CA 2
ATOM 1789 C C . ILE A 1 17 ? 2.189 1.727 -6.938 1.00 0.00 17 ILE A C 2
ATOM 1790 O O . ILE A 1 17 ? 3.316 1.235 -6.881 1.00 0.00 17 ILE A O 2
ATOM 1806 N N . ASN A 1 18 ? 1.346 1.557 -7.946 1.00 0.00 18 ASN A N 2
ATOM 1807 C CA . ASN A 1 18 ? 1.709 0.748 -9.097 1.00 0.00 18 ASN A CA 2
ATOM 1808 C C . ASN A 1 18 ? 2.837 1.440 -9.865 1.00 0.00 18 ASN A C 2
ATOM 1809 O O . ASN A 1 18 ? 3.794 0.792 -10.288 1.00 0.00 18 ASN A O 2
ATOM 1820 N N . ARG A 1 19 ? 2.688 2.747 -10.024 1.00 0.00 19 ARG A N 2
ATOM 1821 C CA . ARG A 1 19 ? 3.682 3.533 -10.734 1.00 0.00 19 ARG A CA 2
ATOM 1822 C C . ARG A 1 19 ? 5.069 3.310 -10.126 1.00 0.00 19 ARG A C 2
ATOM 1823 O O . ARG A 1 19 ? 6.066 3.271 -10.844 1.00 0.00 19 ARG A O 2
ATOM 1844 N N . THR A 1 20 ? 5.086 3.168 -8.809 1.00 0.00 20 THR A N 2
ATOM 1845 C CA . THR A 1 20 ? 6.334 2.950 -8.096 1.00 0.00 20 THR A CA 2
ATOM 1846 C C . THR A 1 20 ? 6.790 1.498 -8.253 1.00 0.00 20 THR A C 2
ATOM 1847 O O . THR A 1 20 ? 7.982 1.231 -8.401 1.00 0.00 20 THR A O 2
ATOM 1858 N N . VAL A 1 21 ? 5.818 0.598 -8.216 1.00 0.00 21 VAL A N 2
ATOM 1859 C CA . VAL A 1 21 ? 6.105 -0.820 -8.352 1.00 0.00 21 VAL A CA 2
ATOM 1860 C C . VAL A 1 21 ? 6.577 -1.106 -9.779 1.00 0.00 21 VAL A C 2
ATOM 1861 O O . VAL A 1 21 ? 7.013 -2.215 -10.082 1.00 0.00 21 VAL A O 2
ATOM 1874 N N . ILE A 1 22 ? 6.473 -0.085 -10.618 1.00 0.00 22 ILE A N 2
ATOM 1875 C CA . ILE A 1 22 ? 6.884 -0.213 -12.006 1.00 0.00 22 ILE A CA 2
ATOM 1876 C C . ILE A 1 22 ? 8.261 -0.876 -12.067 1.00 0.00 22 ILE A C 2
ATOM 1877 O O . ILE A 1 22 ? 8.413 -1.947 -12.652 1.00 0.00 22 ILE A O 2
ATOM 1893 N N . HIS A 1 23 ? 9.230 -0.212 -11.454 1.00 0.00 23 HIS A N 2
ATOM 1894 C CA . HIS A 1 23 ? 10.590 -0.724 -11.431 1.00 0.00 23 HIS A CA 2
ATOM 1895 C C . HIS A 1 23 ? 11.292 -0.258 -10.155 1.00 0.00 23 HIS A C 2
ATOM 1896 O O . HIS A 1 23 ? 12.514 -0.120 -10.129 1.00 0.00 23 HIS A O 2
ATOM 1911 N N . GLU A 1 24 ? 10.490 -0.029 -9.126 1.00 0.00 24 GLU A N 2
ATOM 1912 C CA . GLU A 1 24 ? 11.019 0.419 -7.849 1.00 0.00 24 GLU A CA 2
ATOM 1913 C C . GLU A 1 24 ? 10.627 -0.560 -6.740 1.00 0.00 24 GLU A C 2
ATOM 1914 O O . GLU A 1 24 ? 10.412 -0.156 -5.598 1.00 0.00 24 GLU A O 2
ATOM 1926 N N . ILE A 1 25 ? 10.547 -1.828 -7.114 1.00 0.00 25 ILE A N 2
ATOM 1927 C CA . ILE A 1 25 ? 10.185 -2.867 -6.165 1.00 0.00 25 ILE A CA 2
ATOM 1928 C C . ILE A 1 25 ? 10.958 -4.145 -6.496 1.00 0.00 25 ILE A C 2
ATOM 1929 O O . ILE A 1 25 ? 10.539 -4.926 -7.349 1.00 0.00 25 ILE A O 2
ATOM 1945 N N . TYR A 1 26 ? 12.073 -4.320 -5.802 1.00 0.00 26 TYR A N 2
ATOM 1946 C CA . TYR A 1 26 ? 12.909 -5.490 -6.011 1.00 0.00 26 TYR A CA 2
ATOM 1947 C C . TYR A 1 26 ? 12.059 -6.721 -6.330 1.00 0.00 26 TYR A C 2
ATOM 1948 O O . TYR A 1 26 ? 11.567 -7.393 -5.424 1.00 0.00 26 TYR A O 2
ATOM 1966 N N . ASN A 1 27 ? 11.911 -6.981 -7.621 1.00 0.00 27 ASN A N 2
ATOM 1967 C CA . ASN A 1 27 ? 11.128 -8.119 -8.071 1.00 0.00 27 ASN A CA 2
ATOM 1968 C C . ASN A 1 27 ? 9.645 -7.746 -8.067 1.00 0.00 27 ASN A C 2
ATOM 1969 O O . ASN A 1 27 ? 9.138 -7.213 -7.081 1.00 0.00 27 ASN A O 2
ATOM 1980 N N . GLU A 1 28 ? 8.990 -8.041 -9.180 1.00 0.00 28 GLU A N 2
ATOM 1981 C CA . GLU A 1 28 ? 7.574 -7.744 -9.317 1.00 0.00 28 GLU A CA 2
ATOM 1982 C C . GLU A 1 28 ? 6.753 -8.626 -8.375 1.00 0.00 28 GLU A C 2
ATOM 1983 O O . GLU A 1 28 ? 5.924 -9.416 -8.824 1.00 0.00 28 GLU A O 2
ATOM 1995 N N . THR A 1 29 ? 7.012 -8.463 -7.086 1.00 0.00 29 THR A N 2
ATOM 1996 C CA . THR A 1 29 ? 6.307 -9.235 -6.077 1.00 0.00 29 THR A CA 2
ATOM 1997 C C . THR A 1 29 ? 5.012 -8.528 -5.673 1.00 0.00 29 THR A C 2
ATOM 1998 O O . THR A 1 29 ? 3.925 -8.933 -6.083 1.00 0.00 29 THR A O 2
ATOM 2009 N N . VAL A 1 30 ? 5.170 -7.483 -4.874 1.00 0.00 30 VAL A N 2
ATOM 2010 C CA . VAL A 1 30 ? 4.026 -6.715 -4.411 1.00 0.00 30 VAL A CA 2
ATOM 2011 C C . VAL A 1 30 ? 3.165 -6.316 -5.610 1.00 0.00 30 VAL A C 2
ATOM 2012 O O . VAL A 1 30 ? 1.981 -6.019 -5.458 1.00 0.00 30 VAL A O 2
ATOM 2025 N N . LYS A 1 31 ? 3.793 -6.322 -6.777 1.00 0.00 31 LYS A N 2
ATOM 2026 C CA . LYS A 1 31 ? 3.099 -5.964 -8.002 1.00 0.00 31 LYS A CA 2
ATOM 2027 C C . LYS A 1 31 ? 1.919 -6.915 -8.211 1.00 0.00 31 LYS A C 2
ATOM 2028 O O . LYS A 1 31 ? 1.026 -6.637 -9.011 1.00 0.00 31 LYS A O 2
ATOM 2047 N N . THR A 1 32 ? 1.952 -8.019 -7.478 1.00 0.00 32 THR A N 2
ATOM 2048 C CA . THR A 1 32 ? 0.896 -9.012 -7.573 1.00 0.00 32 THR A CA 2
ATOM 2049 C C . THR A 1 32 ? -0.174 -8.757 -6.511 1.00 0.00 32 THR A C 2
ATOM 2050 O O . THR A 1 32 ? -1.356 -9.004 -6.743 1.00 0.00 32 THR A O 2
ATOM 2061 N N . GLY A 1 33 ? 0.279 -8.264 -5.367 1.00 0.00 33 GLY A N 2
ATOM 2062 C CA . GLY A 1 33 ? -0.625 -7.972 -4.268 1.00 0.00 33 GLY A CA 2
ATOM 2063 C C . GLY A 1 33 ? -1.676 -6.939 -4.681 1.00 0.00 33 GLY A C 2
ATOM 2064 O O . GLY A 1 33 ? -1.464 -6.176 -5.623 1.00 0.00 33 GLY A O 2
ATOM 2068 N N . HIS A 1 34 ? -2.786 -6.949 -3.958 1.00 0.00 34 HIS A N 2
ATOM 2069 C CA . HIS A 1 34 ? -3.869 -6.022 -4.238 1.00 0.00 34 HIS A CA 2
ATOM 2070 C C . HIS A 1 34 ? -4.719 -5.832 -2.980 1.00 0.00 34 HIS A C 2
ATOM 2071 O O . HIS A 1 34 ? -5.366 -6.769 -2.515 1.00 0.00 34 HIS A O 2
ATOM 2086 N N . VAL A 1 35 ? -4.691 -4.611 -2.465 1.00 0.00 35 VAL A N 2
ATOM 2087 C CA . VAL A 1 35 ? -5.451 -4.285 -1.270 1.00 0.00 35 VAL A CA 2
ATOM 2088 C C . VAL A 1 35 ? -6.944 -4.446 -1.561 1.00 0.00 35 VAL A C 2
ATOM 2089 O O . VAL A 1 35 ? -7.613 -5.279 -0.951 1.00 0.00 35 VAL A O 2
ATOM 2102 N N . THR A 1 36 ? -7.424 -3.636 -2.493 1.00 0.00 36 THR A N 2
ATOM 2103 C CA . THR A 1 36 ? -8.826 -3.678 -2.872 1.00 0.00 36 THR A CA 2
ATOM 2104 C C . THR A 1 36 ? -9.709 -3.251 -1.698 1.00 0.00 36 THR A C 2
ATOM 2105 O O . THR A 1 36 ? -10.930 -3.383 -1.755 1.00 0.00 36 THR A O 2
ATOM 2116 N N . HIS A 1 37 ? -9.056 -2.747 -0.661 1.00 0.00 37 HIS A N 2
ATOM 2117 C CA . HIS A 1 37 ? -9.766 -2.299 0.525 1.00 0.00 37 HIS A CA 2
ATOM 2118 C C . HIS A 1 37 ? -8.872 -1.360 1.335 1.00 0.00 37 HIS A C 2
ATOM 2119 O O . HIS A 1 37 ? -8.804 -1.462 2.559 1.00 0.00 37 HIS A O 2
ATOM 2134 N N . VAL A 1 38 ? -8.206 -0.465 0.619 1.00 0.00 38 VAL A N 2
ATOM 2135 C CA . VAL A 1 38 ? -7.319 0.493 1.257 1.00 0.00 38 VAL A CA 2
ATOM 2136 C C . VAL A 1 38 ? -8.152 1.553 1.979 1.00 0.00 38 VAL A C 2
ATOM 2137 O O . VAL A 1 38 ? -8.981 2.222 1.364 1.00 0.00 38 VAL A O 2
ATOM 2150 N N . LYS A 1 39 ? -7.904 1.673 3.275 1.00 0.00 39 LYS A N 2
ATOM 2151 C CA . LYS A 1 39 ? -8.622 2.640 4.088 1.00 0.00 39 LYS A CA 2
ATOM 2152 C C . LYS A 1 39 ? -7.909 3.991 4.013 1.00 0.00 39 LYS A C 2
ATOM 2153 O O . LYS A 1 39 ? -6.927 4.219 4.718 1.00 0.00 39 LYS A O 2
ATOM 2172 N N . LEU A 1 40 ? -8.432 4.853 3.153 1.00 0.00 40 LEU A N 2
ATOM 2173 C CA . LEU A 1 40 ? -7.858 6.176 2.977 1.00 0.00 40 LEU A CA 2
ATOM 2174 C C . LEU A 1 40 ? -8.528 7.151 3.947 1.00 0.00 40 LEU A C 2
ATOM 2175 O O . LEU A 1 40 ? -9.754 7.224 4.011 1.00 0.00 40 LEU A O 2
ATOM 2191 N N . SER A 1 41 ? -7.694 7.877 4.677 1.00 0.00 41 SER A N 2
ATOM 2192 C CA . SER A 1 41 ? -8.191 8.845 5.641 1.00 0.00 41 SER A CA 2
ATOM 2193 C C . SER A 1 41 ? -7.163 9.961 5.838 1.00 0.00 41 SER A C 2
ATOM 2194 O O . SER A 1 41 ? -5.960 9.729 5.730 1.00 0.00 41 SER A O 2
ATOM 2202 N N . ASP A 1 42 ? -7.676 11.149 6.123 1.00 0.00 42 ASP A N 2
ATOM 2203 C CA . ASP A 1 42 ? -6.818 12.303 6.336 1.00 0.00 42 ASP A CA 2
ATOM 2204 C C . ASP A 1 42 ? -6.442 12.910 4.983 1.00 0.00 42 ASP A C 2
ATOM 2205 O O . ASP A 1 42 ? -5.514 13.713 4.896 1.00 0.00 42 ASP A O 2
ATOM 2214 N N . ASP A 1 43 ? -7.183 12.505 3.962 1.00 0.00 43 ASP A N 2
ATOM 2215 C CA . ASP A 1 43 ? -6.939 13.000 2.618 1.00 0.00 43 ASP A CA 2
ATOM 2216 C C . ASP A 1 43 ? -5.925 12.090 1.921 1.00 0.00 43 ASP A C 2
ATOM 2217 O O . ASP A 1 43 ? -5.986 11.903 0.706 1.00 0.00 43 ASP A O 2
ATOM 2226 N N . LEU A 1 44 ? -5.017 11.549 2.719 1.00 0.00 44 LEU A N 2
ATOM 2227 C CA . LEU A 1 44 ? -3.992 10.663 2.193 1.00 0.00 44 LEU A CA 2
ATOM 2228 C C . LEU A 1 44 ? -2.932 10.421 3.270 1.00 0.00 44 LEU A C 2
ATOM 2229 O O . LEU A 1 44 ? -2.319 9.355 3.315 1.00 0.00 44 LEU A O 2
ATOM 2245 N N . LEU A 1 45 ? -2.748 11.429 4.111 1.00 0.00 45 LEU A N 2
ATOM 2246 C CA . LEU A 1 45 ? -1.773 11.339 5.184 1.00 0.00 45 LEU A CA 2
ATOM 2247 C C . LEU A 1 45 ? -1.733 9.903 5.712 1.00 0.00 45 LEU A C 2
ATOM 2248 O O . LEU A 1 45 ? -0.665 9.389 6.043 1.00 0.00 45 LEU A O 2
ATOM 2264 N N . HIS A 1 46 ? -2.909 9.297 5.774 1.00 0.00 46 HIS A N 2
ATOM 2265 C CA . HIS A 1 46 ? -3.022 7.930 6.257 1.00 0.00 46 HIS A CA 2
ATOM 2266 C C . HIS A 1 46 ? -3.603 7.043 5.154 1.00 0.00 46 HIS A C 2
ATOM 2267 O O . HIS A 1 46 ? -4.669 7.337 4.613 1.00 0.00 46 HIS A O 2
ATOM 2282 N N . VAL A 1 47 ? -2.878 5.976 4.853 1.00 0.00 47 VAL A N 2
ATOM 2283 C CA . VAL A 1 47 ? -3.308 5.045 3.825 1.00 0.00 47 VAL A CA 2
ATOM 2284 C C . VAL A 1 47 ? -3.082 3.612 4.313 1.00 0.00 47 VAL A C 2
ATOM 2285 O O . VAL A 1 47 ? -1.968 3.096 4.238 1.00 0.00 47 VAL A O 2
ATOM 2298 N N . THR A 1 48 ? -4.156 3.011 4.802 1.00 0.00 48 THR A N 2
ATOM 2299 C CA . THR A 1 48 ? -4.089 1.649 5.302 1.00 0.00 48 THR A CA 2
ATOM 2300 C C . THR A 1 48 ? -4.263 0.650 4.156 1.00 0.00 48 THR A C 2
ATOM 2301 O O . THR A 1 48 ? -5.342 0.549 3.575 1.00 0.00 48 THR A O 2
ATOM 2312 N N . VAL A 1 49 ? -3.184 -0.063 3.866 1.00 0.00 49 VAL A N 2
ATOM 2313 C CA . VAL A 1 49 ? -3.204 -1.050 2.800 1.00 0.00 49 VAL A CA 2
ATOM 2314 C C . VAL A 1 49 ? -3.185 -2.453 3.409 1.00 0.00 49 VAL A C 2
ATOM 2315 O O . VAL A 1 49 ? -2.124 -2.963 3.766 1.00 0.00 49 VAL A O 2
ATOM 2328 N N . TYR A 1 50 ? -4.370 -3.037 3.509 1.00 0.00 50 TYR A N 2
ATOM 2329 C CA . TYR A 1 50 ? -4.502 -4.371 4.069 1.00 0.00 50 TYR A CA 2
ATOM 2330 C C . TYR A 1 50 ? -3.861 -5.416 3.153 1.00 0.00 50 TYR A C 2
ATOM 2331 O O . TYR A 1 50 ? -3.400 -6.456 3.620 1.00 0.00 50 TYR A O 2
ATOM 2349 N N . LEU A 1 51 ? -3.852 -5.102 1.866 1.00 0.00 51 LEU A N 2
ATOM 2350 C CA . LEU A 1 51 ? -3.275 -6.001 0.881 1.00 0.00 51 LEU A CA 2
ATOM 2351 C C . LEU A 1 51 ? -4.149 -7.251 0.764 1.00 0.00 51 LEU A C 2
ATOM 2352 O O . LEU A 1 51 ? -4.648 -7.760 1.767 1.00 0.00 51 LEU A O 2
ATOM 2368 N N . ASP A 1 52 ? -4.307 -7.711 -0.469 1.00 0.00 52 ASP A N 2
ATOM 2369 C CA . ASP A 1 52 ? -5.112 -8.892 -0.729 1.00 0.00 52 ASP A CA 2
ATOM 2370 C C . ASP A 1 52 ? -4.524 -9.652 -1.920 1.00 0.00 52 ASP A C 2
ATOM 2371 O O . ASP A 1 52 ? -5.189 -9.824 -2.941 1.00 0.00 52 ASP A O 2
ATOM 2380 N N . CYS A 1 53 ? -3.284 -10.086 -1.751 1.00 0.00 53 CYS A N 2
ATOM 2381 C CA . CYS A 1 53 ? -2.599 -10.823 -2.799 1.00 0.00 53 CYS A CA 2
ATOM 2382 C C . CYS A 1 53 ? -3.393 -12.099 -3.086 1.00 0.00 53 CYS A C 2
ATOM 2383 O O . CYS A 1 53 ? -4.571 -12.191 -2.746 1.00 0.00 53 CYS A O 2
ATOM 2391 N N . TYR A 1 54 ? -2.715 -13.052 -3.708 1.00 0.00 54 TYR A N 2
ATOM 2392 C CA . TYR A 1 54 ? -3.342 -14.319 -4.045 1.00 0.00 54 TYR A CA 2
ATOM 2393 C C . TYR A 1 54 ? -4.322 -14.752 -2.953 1.00 0.00 54 TYR A C 2
ATOM 2394 O O . TYR A 1 54 ? -5.533 -14.765 -3.170 1.00 0.00 54 TYR A O 2
ATOM 2412 N N . ASN A 1 55 ? -3.763 -15.097 -1.802 1.00 0.00 55 ASN A N 2
ATOM 2413 C CA . ASN A 1 55 ? -4.573 -15.530 -0.676 1.00 0.00 55 ASN A CA 2
ATOM 2414 C C . ASN A 1 55 ? -3.708 -15.562 0.585 1.00 0.00 55 ASN A C 2
ATOM 2415 O O . ASN A 1 55 ? -4.137 -15.115 1.648 1.00 0.00 55 ASN A O 2
ATOM 2426 N N . ARG A 1 56 ? -2.506 -16.096 0.427 1.00 0.00 56 ARG A N 2
ATOM 2427 C CA . ARG A 1 56 ? -1.577 -16.192 1.540 1.00 0.00 56 ARG A CA 2
ATOM 2428 C C . ARG A 1 56 ? -0.248 -16.789 1.073 1.00 0.00 56 ARG A C 2
ATOM 2429 O O . ARG A 1 56 ? 0.816 -16.392 1.547 1.00 0.00 56 ARG A O 2
ATOM 2450 N N . GLU A 1 57 ? -0.352 -17.733 0.149 1.00 0.00 57 GLU A N 2
ATOM 2451 C CA . GLU A 1 57 ? 0.828 -18.388 -0.388 1.00 0.00 57 GLU A CA 2
ATOM 2452 C C . GLU A 1 57 ? 1.716 -17.373 -1.111 1.00 0.00 57 GLU A C 2
ATOM 2453 O O . GLU A 1 57 ? 2.880 -17.653 -1.397 1.00 0.00 57 GLU A O 2
ATOM 2465 N N . GLN A 1 58 ? 1.134 -16.215 -1.386 1.00 0.00 58 GLN A N 2
ATOM 2466 C CA . GLN A 1 58 ? 1.858 -15.157 -2.070 1.00 0.00 58 GLN A CA 2
ATOM 2467 C C . GLN A 1 58 ? 2.122 -13.991 -1.115 1.00 0.00 58 GLN A C 2
ATOM 2468 O O . GLN A 1 58 ? 3.179 -13.366 -1.171 1.00 0.00 58 GLN A O 2
ATOM 2482 N N . ILE A 1 59 ? 1.142 -13.735 -0.261 1.00 0.00 59 ILE A N 2
ATOM 2483 C CA . ILE A 1 59 ? 1.256 -12.655 0.705 1.00 0.00 59 ILE A CA 2
ATOM 2484 C C . ILE A 1 59 ? 2.664 -12.656 1.302 1.00 0.00 59 ILE A C 2
ATOM 2485 O O . ILE A 1 59 ? 3.354 -11.638 1.277 1.00 0.00 59 ILE A O 2
ATOM 2501 N N . ASP A 1 60 ? 3.050 -13.811 1.824 1.00 0.00 60 ASP A N 2
ATOM 2502 C CA . ASP A 1 60 ? 4.364 -13.958 2.427 1.00 0.00 60 ASP A CA 2
ATOM 2503 C C . ASP A 1 60 ? 5.400 -13.234 1.564 1.00 0.00 60 ASP A C 2
ATOM 2504 O O . ASP A 1 60 ? 6.318 -12.605 2.088 1.00 0.00 60 ASP A O 2
ATOM 2513 N N . ARG A 1 61 ? 5.217 -13.347 0.257 1.00 0.00 61 ARG A N 2
ATOM 2514 C CA . ARG A 1 61 ? 6.124 -12.710 -0.683 1.00 0.00 61 ARG A CA 2
ATOM 2515 C C . ARG A 1 61 ? 5.805 -11.219 -0.802 1.00 0.00 61 ARG A C 2
ATOM 2516 O O . ARG A 1 61 ? 6.704 -10.381 -0.749 1.00 0.00 61 ARG A O 2
ATOM 2537 N N . VAL A 1 62 ? 4.521 -10.932 -0.960 1.00 0.00 62 VAL A N 2
ATOM 2538 C CA . VAL A 1 62 ? 4.072 -9.556 -1.087 1.00 0.00 62 VAL A CA 2
ATOM 2539 C C . VAL A 1 62 ? 4.358 -8.808 0.217 1.00 0.00 62 VAL A C 2
ATOM 2540 O O . VAL A 1 62 ? 5.198 -7.911 0.250 1.00 0.00 62 VAL A O 2
ATOM 2553 N N . VAL A 1 63 ? 3.643 -9.206 1.259 1.00 0.00 63 VAL A N 2
ATOM 2554 C CA . VAL A 1 63 ? 3.809 -8.584 2.562 1.00 0.00 63 VAL A CA 2
ATOM 2555 C C . VAL A 1 63 ? 5.300 -8.508 2.898 1.00 0.00 63 VAL A C 2
ATOM 2556 O O . VAL A 1 63 ? 5.769 -7.502 3.428 1.00 0.00 63 VAL A O 2
ATOM 2569 N N . GLY A 1 64 ? 6.002 -9.585 2.578 1.00 0.00 64 GLY A N 2
ATOM 2570 C CA . GLY A 1 64 ? 7.430 -9.652 2.840 1.00 0.00 64 GLY A CA 2
ATOM 2571 C C . GLY A 1 64 ? 8.176 -8.539 2.103 1.00 0.00 64 GLY A C 2
ATOM 2572 O O . GLY A 1 64 ? 9.138 -7.979 2.626 1.00 0.00 64 GLY A O 2
ATOM 2576 N N . ALA A 1 65 ? 7.703 -8.250 0.899 1.00 0.00 65 ALA A N 2
ATOM 2577 C CA . ALA A 1 65 ? 8.313 -7.213 0.084 1.00 0.00 65 ALA A CA 2
ATOM 2578 C C . ALA A 1 65 ? 7.878 -5.841 0.602 1.00 0.00 65 ALA A C 2
ATOM 2579 O O . ALA A 1 65 ? 8.687 -4.918 0.682 1.00 0.00 65 ALA A O 2
ATOM 2586 N N . PHE A 1 66 ? 6.600 -5.750 0.940 1.00 0.00 66 PHE A N 2
ATOM 2587 C CA . PHE A 1 66 ? 6.047 -4.506 1.448 1.00 0.00 66 PHE A CA 2
ATOM 2588 C C . PHE A 1 66 ? 6.821 -4.022 2.676 1.00 0.00 66 PHE A C 2
ATOM 2589 O O . PHE A 1 66 ? 6.836 -2.829 2.974 1.00 0.00 66 PHE A O 2
ATOM 2606 N N . ASN A 1 67 ? 7.444 -4.974 3.355 1.00 0.00 67 ASN A N 2
ATOM 2607 C CA . ASN A 1 67 ? 8.219 -4.660 4.544 1.00 0.00 67 ASN A CA 2
ATOM 2608 C C . ASN A 1 67 ? 9.568 -4.071 4.127 1.00 0.00 67 ASN A C 2
ATOM 2609 O O . ASN A 1 67 ? 10.605 -4.433 4.682 1.00 0.00 67 ASN A O 2
ATOM 2620 N N . GLN A 1 68 ? 9.511 -3.174 3.154 1.00 0.00 68 GLN A N 2
ATOM 2621 C CA . GLN A 1 68 ? 10.716 -2.532 2.657 1.00 0.00 68 GLN A CA 2
ATOM 2622 C C . GLN A 1 68 ? 10.382 -1.619 1.476 1.00 0.00 68 GLN A C 2
ATOM 2623 O O . GLN A 1 68 ? 11.080 -0.637 1.229 1.00 0.00 68 GLN A O 2
ATOM 2637 N N . ALA A 1 69 ? 9.315 -1.976 0.776 1.00 0.00 69 ALA A N 2
ATOM 2638 C CA . ALA A 1 69 ? 8.880 -1.201 -0.374 1.00 0.00 69 ALA A CA 2
ATOM 2639 C C . ALA A 1 69 ? 8.185 0.074 0.109 1.00 0.00 69 ALA A C 2
ATOM 2640 O O . ALA A 1 69 ? 8.128 1.066 -0.615 1.00 0.00 69 ALA A O 2
ATOM 2647 N N . LYS A 1 70 ? 7.675 0.005 1.330 1.00 0.00 70 LYS A N 2
ATOM 2648 C CA . LYS A 1 70 ? 6.987 1.141 1.918 1.00 0.00 70 LYS A CA 2
ATOM 2649 C C . LYS A 1 70 ? 7.794 2.414 1.655 1.00 0.00 70 LYS A C 2
ATOM 2650 O O . LYS A 1 70 ? 7.241 3.512 1.637 1.00 0.00 70 LYS A O 2
ATOM 2669 N N . GLY A 1 71 ? 9.091 2.223 1.457 1.00 0.00 71 GLY A N 2
ATOM 2670 C CA . GLY A 1 71 ? 9.980 3.342 1.196 1.00 0.00 71 GLY A CA 2
ATOM 2671 C C . GLY A 1 71 ? 9.557 4.095 -0.067 1.00 0.00 71 GLY A C 2
ATOM 2672 O O . GLY A 1 71 ? 9.439 5.319 -0.054 1.00 0.00 71 GLY A O 2
ATOM 2676 N N . VAL A 1 72 ? 9.342 3.332 -1.128 1.00 0.00 72 VAL A N 2
ATOM 2677 C CA . VAL A 1 72 ? 8.935 3.911 -2.397 1.00 0.00 72 VAL A CA 2
ATOM 2678 C C . VAL A 1 72 ? 7.466 4.330 -2.314 1.00 0.00 72 VAL A C 2
ATOM 2679 O O . VAL A 1 72 ? 7.086 5.379 -2.832 1.00 0.00 72 VAL A O 2
ATOM 2692 N N . PHE A 1 73 ? 6.680 3.489 -1.657 1.00 0.00 73 PHE A N 2
ATOM 2693 C CA . PHE A 1 73 ? 5.261 3.759 -1.500 1.00 0.00 73 PHE A CA 2
ATOM 2694 C C . PHE A 1 73 ? 5.032 5.129 -0.857 1.00 0.00 73 PHE A C 2
ATOM 2695 O O . PHE A 1 73 ? 4.372 5.989 -1.438 1.00 0.00 73 PHE A O 2
ATOM 2712 N N . SER A 1 74 ? 5.590 5.289 0.334 1.00 0.00 74 SER A N 2
ATOM 2713 C CA . SER A 1 74 ? 5.455 6.539 1.062 1.00 0.00 74 SER A CA 2
ATOM 2714 C C . SER A 1 74 ? 6.110 7.676 0.275 1.00 0.00 74 SER A C 2
ATOM 2715 O O . SER A 1 74 ? 5.689 8.828 0.376 1.00 0.00 74 SER A O 2
ATOM 2723 N N . ARG A 1 75 ? 7.128 7.313 -0.490 1.00 0.00 75 ARG A N 2
ATOM 2724 C CA . ARG A 1 75 ? 7.845 8.289 -1.294 1.00 0.00 75 ARG A CA 2
ATOM 2725 C C . ARG A 1 75 ? 6.956 8.798 -2.430 1.00 0.00 75 ARG A C 2
ATOM 2726 O O . ARG A 1 75 ? 7.200 9.869 -2.982 1.00 0.00 75 ARG A O 2
ATOM 2747 N N . VAL A 1 76 ? 5.942 8.005 -2.745 1.00 0.00 76 VAL A N 2
ATOM 2748 C CA . VAL A 1 76 ? 5.014 8.362 -3.805 1.00 0.00 76 VAL A CA 2
ATOM 2749 C C . VAL A 1 76 ? 4.188 9.573 -3.368 1.00 0.00 76 VAL A C 2
ATOM 2750 O O . VAL A 1 76 ? 4.250 10.630 -3.994 1.00 0.00 76 VAL A O 2
ATOM 2763 N N . LEU A 1 77 ? 3.434 9.379 -2.296 1.00 0.00 77 LEU A N 2
ATOM 2764 C CA . LEU A 1 77 ? 2.597 10.442 -1.768 1.00 0.00 77 LEU A CA 2
ATOM 2765 C C . LEU A 1 77 ? 3.481 11.610 -1.325 1.00 0.00 77 LEU A C 2
ATOM 2766 O O . LEU A 1 77 ? 3.019 12.747 -1.242 1.00 0.00 77 LEU A O 2
ATOM 2782 N N . ALA A 1 78 ? 4.737 11.289 -1.052 1.00 0.00 78 ALA A N 2
ATOM 2783 C CA . ALA A 1 78 ? 5.690 12.297 -0.620 1.00 0.00 78 ALA A CA 2
ATOM 2784 C C . ALA A 1 78 ? 5.948 13.274 -1.768 1.00 0.00 78 ALA A C 2
ATOM 2785 O O . ALA A 1 78 ? 5.804 14.485 -1.601 1.00 0.00 78 ALA A O 2
ATOM 2792 N N . HIS A 1 79 ? 6.324 12.713 -2.907 1.00 0.00 79 HIS A N 2
ATOM 2793 C CA . HIS A 1 79 ? 6.604 13.520 -4.083 1.00 0.00 79 HIS A CA 2
ATOM 2794 C C . HIS A 1 79 ? 5.545 14.616 -4.216 1.00 0.00 79 HIS A C 2
ATOM 2795 O O . HIS A 1 79 ? 5.817 15.684 -4.763 1.00 0.00 79 HIS A O 2
ATOM 2810 N N . ASN A 1 80 ? 4.359 14.315 -3.706 1.00 0.00 80 ASN A N 2
ATOM 2811 C CA . ASN A 1 80 ? 3.258 15.261 -3.761 1.00 0.00 80 ASN A CA 2
ATOM 2812 C C . ASN A 1 80 ? 3.457 16.332 -2.686 1.00 0.00 80 ASN A C 2
ATOM 2813 O O . ASN A 1 80 ? 3.457 17.525 -2.986 1.00 0.00 80 ASN A O 2
ATOM 2824 N N . LEU A 1 81 ? 3.623 15.866 -1.457 1.00 0.00 81 LEU A N 2
ATOM 2825 C CA . LEU A 1 81 ? 3.822 16.769 -0.336 1.00 0.00 81 LEU A CA 2
ATOM 2826 C C . LEU A 1 81 ? 5.188 16.496 0.296 1.00 0.00 81 LEU A C 2
ATOM 2827 O O . LEU A 1 81 ? 6.049 17.374 0.327 1.00 0.00 81 LEU A O 2
ATOM 2843 N N . TYR A 1 82 ? 5.345 15.274 0.785 1.00 0.00 82 TYR A N 2
ATOM 2844 C CA . TYR A 1 82 ? 6.592 14.874 1.415 1.00 0.00 82 TYR A CA 2
ATOM 2845 C C . TYR A 1 82 ? 6.941 15.804 2.579 1.00 0.00 82 TYR A C 2
ATOM 2846 O O . TYR A 1 82 ? 7.245 16.977 2.372 1.00 0.00 82 TYR A O 2
ATOM 2864 N N . LEU A 1 83 ? 6.886 15.244 3.778 1.00 0.00 83 LEU A N 2
ATOM 2865 C CA . LEU A 1 83 ? 7.192 16.007 4.976 1.00 0.00 83 LEU A CA 2
ATOM 2866 C C . LEU A 1 83 ? 7.439 15.045 6.140 1.00 0.00 83 LEU A C 2
ATOM 2867 O O . LEU A 1 83 ? 7.151 13.854 6.037 1.00 0.00 83 LEU A O 2
ATOM 2883 N N . ALA A 1 84 ? 7.969 15.599 7.221 1.00 0.00 84 ALA A N 2
ATOM 2884 C CA . ALA A 1 84 ?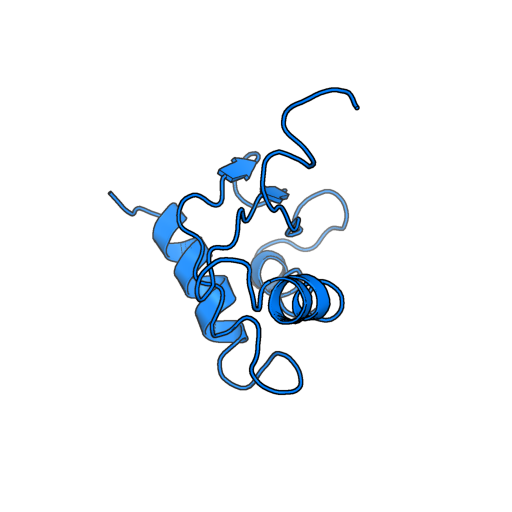 8.257 14.805 8.403 1.00 0.00 84 ALA A CA 2
ATOM 2885 C C . ALA A 1 84 ? 7.158 13.757 8.589 1.00 0.00 84 ALA A C 2
ATOM 2886 O O . ALA A 1 84 ? 7.438 12.618 8.960 1.00 0.00 84 ALA A O 2
ATOM 2893 N N . LYS A 1 85 ? 5.931 14.179 8.322 1.00 0.00 85 LYS A N 2
ATOM 2894 C CA . LYS A 1 85 ? 4.789 13.291 8.456 1.00 0.00 85 LYS A CA 2
ATOM 2895 C C . LYS A 1 85 ? 3.638 13.814 7.593 1.00 0.00 85 LYS A C 2
ATOM 2896 O O . LYS A 1 85 ? 2.550 14.082 8.100 1.00 0.00 85 LYS A O 2
ATOM 2915 N N . ALA A 1 86 ? 3.919 13.944 6.305 1.00 0.00 86 ALA A N 2
ATOM 2916 C CA . ALA A 1 86 ? 2.921 14.430 5.367 1.00 0.00 86 ALA A CA 2
ATOM 2917 C C . ALA A 1 86 ? 2.146 13.242 4.792 1.00 0.00 86 ALA A C 2
ATOM 2918 O O . ALA A 1 86 ? 0.956 13.355 4.501 1.00 0.00 86 ALA A O 2
ATOM 2925 N N . VAL A 1 87 ? 2.853 12.131 4.645 1.00 0.00 87 VAL A N 2
ATOM 2926 C CA . VAL A 1 87 ? 2.246 10.924 4.110 1.00 0.00 87 VAL A CA 2
ATOM 2927 C C . VAL A 1 87 ? 3.035 9.705 4.592 1.00 0.00 87 VAL A C 2
ATOM 2928 O O . VAL A 1 87 ? 4.103 9.848 5.186 1.00 0.00 87 VAL A O 2
ATOM 2941 N N . GLN A 1 88 ? 2.479 8.534 4.320 1.00 0.00 88 GLN A N 2
ATOM 2942 C CA . GLN A 1 88 ? 3.117 7.291 4.719 1.00 0.00 88 GLN A CA 2
ATOM 2943 C C . GLN A 1 88 ? 2.120 6.133 4.639 1.00 0.00 88 GLN A C 2
ATOM 2944 O O . GLN A 1 88 ? 1.166 6.076 5.413 1.00 0.00 88 GLN A O 2
ATOM 2958 N N . ILE A 1 89 ? 2.375 5.239 3.695 1.00 0.00 89 ILE A N 2
ATOM 2959 C CA . ILE A 1 89 ? 1.512 4.086 3.503 1.00 0.00 89 ILE A CA 2
ATOM 2960 C C . ILE A 1 89 ? 1.762 3.076 4.624 1.00 0.00 89 ILE A C 2
ATOM 2961 O O . ILE A 1 89 ? 2.887 2.615 4.810 1.00 0.00 89 ILE A O 2
ATOM 2977 N N . HIS A 1 90 ? 0.694 2.761 5.343 1.00 0.00 90 HIS A N 2
ATOM 2978 C CA . HIS A 1 90 ? 0.783 1.814 6.441 1.00 0.00 90 HIS A CA 2
ATOM 2979 C C . HIS A 1 90 ? 0.302 0.439 5.973 1.00 0.00 90 HIS A C 2
ATOM 2980 O O . HIS A 1 90 ? -0.782 0.317 5.405 1.00 0.00 90 HIS A O 2
ATOM 2995 N N . PHE A 1 91 ? 1.132 -0.562 6.229 1.00 0.00 91 PHE A N 2
ATOM 2996 C CA . PHE A 1 91 ? 0.805 -1.923 5.841 1.00 0.00 91 PHE A CA 2
ATOM 2997 C C . PHE A 1 91 ? -0.156 -2.564 6.846 1.00 0.00 91 PHE A C 2
ATOM 2998 O O . PHE A 1 91 ? 0.005 -2.400 8.054 1.00 0.00 91 PHE A O 2
ATOM 3015 N N . VAL A 1 92 ? -1.133 -3.279 6.308 1.00 0.00 92 VAL A N 2
ATOM 3016 C CA . VAL A 1 92 ? -2.119 -3.944 7.142 1.00 0.00 92 VAL A CA 2
ATOM 3017 C C . VAL A 1 92 ? -2.408 -5.334 6.572 1.00 0.00 92 VAL A C 2
ATOM 3018 O O . VAL A 1 92 ? -2.068 -5.622 5.425 1.00 0.00 92 VAL A O 2
ATOM 3031 N N . LYS A 1 93 ? -3.032 -6.160 7.399 1.00 0.00 93 LYS A N 2
ATOM 3032 C CA . LYS A 1 93 ? -3.371 -7.513 6.992 1.00 0.00 93 LYS A CA 2
ATOM 3033 C C . LYS A 1 93 ? -4.636 -7.961 7.727 1.00 0.00 93 LYS A C 2
ATOM 3034 O O . LYS A 1 93 ? -5.554 -8.504 7.114 1.00 0.00 93 LYS A O 2
ATOM 3053 N N . ASP A 1 94 ? -4.643 -7.717 9.029 1.00 0.00 94 ASP A N 2
ATOM 3054 C CA . ASP A 1 94 ? -5.780 -8.089 9.853 1.00 0.00 94 ASP A CA 2
ATOM 3055 C C . ASP A 1 94 ? -5.653 -7.416 11.222 1.00 0.00 94 ASP A C 2
ATOM 3056 O O . ASP A 1 94 ? -5.635 -8.092 12.250 1.00 0.00 94 ASP A O 2
ATOM 3065 N N . LYS A 1 95 ? -5.569 -6.095 11.191 1.00 0.00 95 LYS A N 2
ATOM 3066 C CA . LYS A 1 95 ? -5.445 -5.323 12.416 1.00 0.00 95 LYS A CA 2
ATOM 3067 C C . LYS A 1 95 ? -6.840 -4.973 12.937 1.00 0.00 95 LYS A C 2
ATOM 3068 O O . LYS A 1 95 ? -6.988 -4.094 13.784 1.00 0.00 95 LYS A O 2
ATOM 3087 N N . ALA A 1 96 ? -7.829 -5.679 12.407 1.00 0.00 96 ALA A N 2
ATOM 3088 C CA . ALA A 1 96 ? -9.208 -5.453 12.808 1.00 0.00 96 ALA A CA 2
ATOM 3089 C C . ALA A 1 96 ? -9.477 -6.181 14.127 1.00 0.00 96 ALA A C 2
ATOM 3090 O O . ALA A 1 96 ? -10.090 -5.623 15.034 1.00 0.00 96 ALA A O 2
ATOM 3097 N N . ILE A 1 97 ? -9.004 -7.417 14.190 1.00 0.00 97 ILE A N 2
ATOM 3098 C CA . ILE A 1 97 ? -9.185 -8.228 15.382 1.00 0.00 97 ILE A CA 2
ATOM 3099 C C . ILE A 1 97 ? -8.063 -7.924 16.376 1.00 0.00 97 ILE A C 2
ATOM 3100 O O . ILE A 1 97 ? -7.425 -8.838 16.897 1.00 0.00 97 ILE A O 2
ATOM 3116 N N . ASP A 1 98 ? -7.855 -6.636 16.610 1.00 0.00 98 ASP A N 2
ATOM 3117 C CA . ASP A 1 98 ? -6.821 -6.201 17.532 1.00 0.00 98 ASP A CA 2
ATOM 3118 C C . ASP A 1 98 ? -7.324 -6.360 18.969 1.00 0.00 98 ASP A C 2
ATOM 3119 O O . ASP A 1 98 ? -7.142 -5.468 19.796 1.00 0.00 98 ASP A O 2
ATOM 3128 N N . ASN A 1 99 ? -7.946 -7.502 19.220 1.00 0.00 99 ASN A N 2
ATOM 3129 C CA . ASN A 1 99 ? -8.477 -7.790 20.542 1.00 0.00 99 ASN A CA 2
ATOM 3130 C C . ASN A 1 99 ? -8.140 -9.234 20.919 1.00 0.00 99 ASN A C 2
ATOM 3131 O O . ASN A 1 99 ? -7.721 -9.504 22.044 1.00 0.00 99 ASN A O 2
ATOM 3142 N N . ALA A 1 100 ? -8.336 -10.124 19.957 1.00 0.00 100 ALA A N 2
ATOM 3143 C CA . ALA A 1 100 ? -8.058 -11.533 20.174 1.00 0.00 100 ALA A CA 2
ATOM 3144 C C . ALA A 1 100 ? -7.543 -12.153 18.874 1.00 0.00 100 ALA A C 2
ATOM 3145 O O . ALA A 1 100 ? -7.711 -11.579 17.799 1.00 0.00 100 ALA A O 2
ATOM 3152 N N . MET A 1 101 ? -6.926 -13.317 19.014 1.00 0.00 101 MET A N 2
ATOM 3153 C CA . MET A 1 101 ? -6.385 -14.021 17.864 1.00 0.00 101 MET A CA 2
ATOM 3154 C C . MET A 1 101 ? -5.718 -15.332 18.287 1.00 0.00 101 MET A C 2
ATOM 3155 O O . MET A 1 101 ? -4.563 -15.336 18.712 1.00 0.00 101 MET A O 2
ATOM 3169 N N . LYS A 1 6 ? -13.628 3.984 -11.623 1.00 0.00 6 LYS A N 3
ATOM 3170 C CA . LYS A 1 6 ? -12.220 4.170 -11.316 1.00 0.00 6 LYS A CA 3
ATOM 3171 C C . LYS A 1 6 ? -12.062 4.461 -9.822 1.00 0.00 6 LYS A C 3
ATOM 3172 O O . LYS A 1 6 ? -11.168 5.206 -9.422 1.00 0.00 6 LYS A O 3
ATOM 3191 N N . GLU A 1 7 ? -12.944 3.859 -9.038 1.00 0.00 7 GLU A N 3
ATOM 3192 C CA . GLU A 1 7 ? -12.914 4.044 -7.597 1.00 0.00 7 GLU A CA 3
ATOM 3193 C C . GLU A 1 7 ? -12.398 5.443 -7.253 1.00 0.00 7 GLU A C 3
ATOM 3194 O O . GLU A 1 7 ? -11.629 5.610 -6.307 1.00 0.00 7 GLU A O 3
ATOM 3206 N N . ARG A 1 8 ? -12.842 6.413 -8.039 1.00 0.00 8 ARG A N 3
ATOM 3207 C CA . ARG A 1 8 ? -12.435 7.792 -7.829 1.00 0.00 8 ARG A CA 3
ATOM 3208 C C . ARG A 1 8 ? -10.961 7.855 -7.426 1.00 0.00 8 ARG A C 3
ATOM 3209 O O . ARG A 1 8 ? -10.161 7.023 -7.851 1.00 0.00 8 ARG A O 3
ATOM 3230 N N . LEU A 1 9 ? -10.646 8.849 -6.609 1.00 0.00 9 LEU A N 3
ATOM 3231 C CA . LEU A 1 9 ? -9.281 9.031 -6.143 1.00 0.00 9 LEU A CA 3
ATOM 3232 C C . LEU A 1 9 ? -8.768 7.716 -5.555 1.00 0.00 9 LEU A C 3
ATOM 3233 O O . LEU A 1 9 ? -7.624 7.330 -5.793 1.00 0.00 9 LEU A O 3
ATOM 3249 N N . GLU A 1 10 ? -9.638 7.062 -4.800 1.00 0.00 10 GLU A N 3
ATOM 3250 C CA . GLU A 1 10 ? -9.287 5.798 -4.176 1.00 0.00 10 GLU A CA 3
ATOM 3251 C C . GLU A 1 10 ? -8.417 4.965 -5.119 1.00 0.00 10 GLU A C 3
ATOM 3252 O O . GLU A 1 10 ? -7.269 4.657 -4.802 1.00 0.00 10 GLU A O 3
ATOM 3264 N N . ASN A 1 11 ? -8.996 4.623 -6.261 1.00 0.00 11 ASN A N 3
ATOM 3265 C CA . ASN A 1 11 ? -8.288 3.832 -7.252 1.00 0.00 11 ASN A CA 3
ATOM 3266 C C . ASN A 1 11 ? -6.987 4.542 -7.631 1.00 0.00 11 ASN A C 3
ATOM 3267 O O . ASN A 1 11 ? -5.907 3.962 -7.531 1.00 0.00 11 ASN A O 3
ATOM 3278 N N . ASP A 1 12 ? -7.133 5.787 -8.059 1.00 0.00 12 ASP A N 3
ATOM 3279 C CA . ASP A 1 12 ? -5.983 6.583 -8.453 1.00 0.00 12 ASP A CA 3
ATOM 3280 C C . ASP A 1 12 ? -4.806 6.264 -7.528 1.00 0.00 12 ASP A C 3
ATOM 3281 O O . ASP A 1 12 ? -3.697 6.009 -7.995 1.00 0.00 12 ASP A O 3
ATOM 3290 N N . ILE A 1 13 ? -5.089 6.288 -6.234 1.00 0.00 13 ILE A N 3
ATOM 3291 C CA . ILE A 1 13 ? -4.068 6.005 -5.240 1.00 0.00 13 ILE A CA 3
ATOM 3292 C C . ILE A 1 13 ? -3.571 4.569 -5.420 1.00 0.00 13 ILE A C 3
ATOM 3293 O O . ILE A 1 13 ? -2.368 4.331 -5.512 1.00 0.00 13 ILE A O 3
ATOM 3309 N N . ILE A 1 14 ? -4.524 3.648 -5.465 1.00 0.00 14 ILE A N 3
ATOM 3310 C CA . ILE A 1 14 ? -4.198 2.242 -5.632 1.00 0.00 14 ILE A CA 3
ATOM 3311 C C . ILE A 1 14 ? -3.241 2.082 -6.816 1.00 0.00 14 ILE A C 3
ATOM 3312 O O . ILE A 1 14 ? -2.127 1.587 -6.655 1.00 0.00 14 ILE A O 3
ATOM 3328 N N . ARG A 1 15 ? -3.712 2.511 -7.978 1.00 0.00 15 ARG A N 3
ATOM 3329 C CA . ARG A 1 15 ? -2.912 2.421 -9.188 1.00 0.00 15 ARG A CA 3
ATOM 3330 C C . ARG A 1 15 ? -1.624 3.233 -9.034 1.00 0.00 15 ARG A C 3
ATOM 3331 O O . ARG A 1 15 ? -0.687 3.071 -9.815 1.00 0.00 15 ARG A O 3
ATOM 3352 N N . LEU A 1 16 ? -1.619 4.088 -8.022 1.00 0.00 16 LEU A N 3
ATOM 3353 C CA . LEU A 1 16 ? -0.461 4.925 -7.756 1.00 0.00 16 LEU A CA 3
ATOM 3354 C C . LEU A 1 16 ? 0.716 4.042 -7.336 1.00 0.00 16 LEU A C 3
ATOM 3355 O O . LEU A 1 16 ? 1.708 3.940 -8.056 1.00 0.00 16 LEU A O 3
ATOM 3371 N N . ILE A 1 17 ? 0.567 3.427 -6.172 1.00 0.00 17 ILE A N 3
ATOM 3372 C CA . ILE A 1 17 ? 1.605 2.556 -5.647 1.00 0.00 17 ILE A CA 3
ATOM 3373 C C . ILE A 1 17 ? 1.981 1.521 -6.710 1.00 0.00 17 ILE A C 3
ATOM 3374 O O . ILE A 1 17 ? 3.128 1.083 -6.775 1.00 0.00 17 ILE A O 3
ATOM 3390 N N . ASN A 1 18 ? 0.993 1.161 -7.515 1.00 0.00 18 ASN A N 3
ATOM 3391 C CA . ASN A 1 18 ? 1.205 0.185 -8.571 1.00 0.00 18 ASN A CA 3
ATOM 3392 C C . ASN A 1 18 ? 2.179 0.760 -9.601 1.00 0.00 18 ASN A C 3
ATOM 3393 O O . ASN A 1 18 ? 3.179 0.128 -9.936 1.00 0.00 18 ASN A O 3
ATOM 3404 N N . ARG A 1 19 ? 1.852 1.953 -10.076 1.00 0.00 19 ARG A N 3
ATOM 3405 C CA . ARG A 1 19 ? 2.685 2.620 -11.062 1.00 0.00 19 ARG A CA 3
ATOM 3406 C C . ARG A 1 19 ? 4.154 2.570 -10.637 1.00 0.00 19 ARG A C 3
ATOM 3407 O O . ARG A 1 19 ? 5.044 2.454 -11.478 1.00 0.00 19 ARG A O 3
ATOM 3428 N N . THR A 1 20 ? 4.363 2.660 -9.332 1.00 0.00 20 THR A N 3
ATOM 3429 C CA . THR A 1 20 ? 5.708 2.627 -8.785 1.00 0.00 20 THR A CA 3
ATOM 3430 C C . THR A 1 20 ? 6.243 1.193 -8.771 1.00 0.00 20 THR A C 3
ATOM 3431 O O . THR A 1 20 ? 7.285 0.910 -9.359 1.00 0.00 20 THR A O 3
ATOM 3442 N N . VAL A 1 21 ? 5.504 0.327 -8.093 1.00 0.00 21 VAL A N 3
ATOM 3443 C CA . VAL A 1 21 ? 5.890 -1.070 -7.995 1.00 0.00 21 VAL A CA 3
ATOM 3444 C C . VAL A 1 21 ? 6.528 -1.513 -9.314 1.00 0.00 21 VAL A C 3
ATOM 3445 O O . VAL A 1 21 ? 7.346 -2.431 -9.334 1.00 0.00 21 VAL A O 3
ATOM 3458 N N . ILE A 1 22 ? 6.129 -0.838 -10.382 1.00 0.00 22 ILE A N 3
ATOM 3459 C CA . ILE A 1 22 ? 6.652 -1.150 -11.702 1.00 0.00 22 ILE A CA 3
ATOM 3460 C C . ILE A 1 22 ? 8.171 -1.313 -11.619 1.00 0.00 22 ILE A C 3
ATOM 3461 O O . ILE A 1 22 ? 8.667 -2.394 -11.306 1.00 0.00 22 ILE A O 3
ATOM 3477 N N . HIS A 1 23 ? 8.867 -0.222 -11.904 1.00 0.00 23 HIS A N 3
ATOM 3478 C CA . HIS A 1 23 ? 10.320 -0.230 -11.865 1.00 0.00 23 HIS A CA 3
ATOM 3479 C C . HIS A 1 23 ? 10.800 0.308 -10.516 1.00 0.00 23 HIS A C 3
ATOM 3480 O O . HIS A 1 23 ? 11.709 1.135 -10.461 1.00 0.00 23 HIS A O 3
ATOM 3495 N N . GLU A 1 24 ? 10.168 -0.183 -9.460 1.00 0.00 24 GLU A N 3
ATOM 3496 C CA . GLU A 1 24 ? 10.519 0.238 -8.114 1.00 0.00 24 GLU A CA 3
ATOM 3497 C C . GLU A 1 24 ? 10.699 -0.981 -7.207 1.00 0.00 24 GLU A C 3
ATOM 3498 O O . GLU A 1 24 ? 11.797 -1.237 -6.716 1.00 0.00 24 GLU A O 3
ATOM 3510 N N . ILE A 1 25 ? 9.604 -1.700 -7.012 1.00 0.00 25 ILE A N 3
ATOM 3511 C CA . ILE A 1 25 ? 9.626 -2.885 -6.172 1.00 0.00 25 ILE A CA 3
ATOM 3512 C C . ILE A 1 25 ? 10.321 -4.023 -6.922 1.00 0.00 25 ILE A C 3
ATOM 3513 O O . ILE A 1 25 ? 9.704 -5.047 -7.213 1.00 0.00 25 ILE A O 3
ATOM 3529 N N . TYR A 1 26 ? 11.595 -3.806 -7.215 1.00 0.00 26 TYR A N 3
ATOM 3530 C CA . TYR A 1 26 ? 12.379 -4.801 -7.926 1.00 0.00 26 TYR A CA 3
ATOM 3531 C C . TYR A 1 26 ? 12.153 -6.198 -7.342 1.00 0.00 26 TYR A C 3
ATOM 3532 O O . TYR A 1 26 ? 12.749 -6.554 -6.327 1.00 0.00 26 TYR A O 3
ATOM 3550 N N . ASN A 1 27 ? 11.290 -6.950 -8.010 1.00 0.00 27 ASN A N 3
ATOM 3551 C CA . ASN A 1 27 ? 10.977 -8.299 -7.570 1.00 0.00 27 ASN A CA 3
ATOM 3552 C C . ASN A 1 27 ? 9.576 -8.677 -8.055 1.00 0.00 27 ASN A C 3
ATOM 3553 O O . ASN A 1 27 ? 9.214 -9.852 -8.061 1.00 0.00 27 ASN A O 3
ATOM 3564 N N . GLU A 1 28 ? 8.827 -7.659 -8.451 1.00 0.00 28 GLU A N 3
ATOM 3565 C CA . GLU A 1 28 ? 7.474 -7.869 -8.937 1.00 0.00 28 GLU A CA 3
ATOM 3566 C C . GLU A 1 28 ? 6.685 -8.734 -7.952 1.00 0.00 28 GLU A C 3
ATOM 3567 O O . GLU A 1 28 ? 5.820 -9.510 -8.356 1.00 0.00 28 GLU A O 3
ATOM 3579 N N . THR A 1 29 ? 7.012 -8.572 -6.678 1.00 0.00 29 THR A N 3
ATOM 3580 C CA . THR A 1 29 ? 6.345 -9.329 -5.632 1.00 0.00 29 THR A CA 3
ATOM 3581 C C . THR A 1 29 ? 5.004 -8.682 -5.279 1.00 0.00 29 THR A C 3
ATOM 3582 O O . THR A 1 29 ? 3.946 -9.221 -5.603 1.00 0.00 29 THR A O 3
ATOM 3593 N N . VAL A 1 30 ? 5.091 -7.536 -4.620 1.00 0.00 30 VAL A N 3
ATOM 3594 C CA . VAL A 1 30 ? 3.898 -6.810 -4.219 1.00 0.00 30 VAL A CA 3
ATOM 3595 C C . VAL A 1 30 ? 3.051 -6.508 -5.457 1.00 0.00 30 VAL A C 3
ATOM 3596 O O . VAL A 1 30 ? 1.893 -6.108 -5.339 1.00 0.00 30 VAL A O 3
ATOM 3609 N N . LYS A 1 31 ? 3.660 -6.711 -6.616 1.00 0.00 31 LYS A N 3
ATOM 3610 C CA . LYS A 1 31 ? 2.976 -6.465 -7.874 1.00 0.00 31 LYS A CA 3
ATOM 3611 C C . LYS A 1 31 ? 1.812 -7.447 -8.017 1.00 0.00 31 LYS A C 3
ATOM 3612 O O . LYS A 1 31 ? 1.026 -7.352 -8.959 1.00 0.00 31 LYS A O 3
ATOM 3631 N N . THR A 1 32 ? 1.738 -8.370 -7.069 1.00 0.00 32 THR A N 3
ATOM 3632 C CA . THR A 1 32 ? 0.683 -9.369 -7.077 1.00 0.00 32 THR A CA 3
ATOM 3633 C C . THR A 1 32 ? -0.449 -8.958 -6.133 1.00 0.00 32 THR A C 3
ATOM 3634 O O . THR A 1 32 ? -1.617 -9.233 -6.401 1.00 0.00 32 THR A O 3
ATOM 3645 N N . GLY A 1 33 ? -0.062 -8.306 -5.046 1.00 0.00 33 GLY A N 3
ATOM 3646 C CA . GLY A 1 33 ? -1.029 -7.855 -4.060 1.00 0.00 33 GLY A CA 3
ATOM 3647 C C . GLY A 1 33 ? -2.128 -7.016 -4.715 1.00 0.00 33 GLY A C 3
ATOM 3648 O O . GLY A 1 33 ? -2.974 -7.546 -5.433 1.00 0.00 33 GLY A O 3
ATOM 3652 N N . HIS A 1 34 ? -2.080 -5.720 -4.442 1.00 0.00 34 HIS A N 3
ATOM 3653 C CA . HIS A 1 34 ? -3.061 -4.802 -4.996 1.00 0.00 34 HIS A CA 3
ATOM 3654 C C . HIS A 1 34 ? -4.285 -4.746 -4.080 1.00 0.00 34 HIS A C 3
ATOM 3655 O O . HIS A 1 34 ? -5.054 -5.703 -4.006 1.00 0.00 34 HIS A O 3
ATOM 3670 N N . VAL A 1 35 ? -4.429 -3.615 -3.405 1.00 0.00 35 VAL A N 3
ATOM 3671 C CA . VAL A 1 35 ? -5.546 -3.421 -2.497 1.00 0.00 35 VAL A CA 3
ATOM 3672 C C . VAL A 1 35 ? -6.857 -3.535 -3.277 1.00 0.00 35 VAL A C 3
ATOM 3673 O O . VAL A 1 35 ? -6.896 -3.260 -4.476 1.00 0.00 35 VAL A O 3
ATOM 3686 N N . THR A 1 36 ? -7.899 -3.940 -2.566 1.00 0.00 36 THR A N 3
ATOM 3687 C CA . THR A 1 36 ? -9.209 -4.093 -3.177 1.00 0.00 36 THR A CA 3
ATOM 3688 C C . THR A 1 36 ? -10.208 -3.121 -2.547 1.00 0.00 36 THR A C 3
ATOM 3689 O O . THR A 1 36 ? -11.365 -3.059 -2.961 1.00 0.00 36 THR A O 3
ATOM 3700 N N . HIS A 1 37 ? -9.725 -2.386 -1.556 1.00 0.00 37 HIS A N 3
ATOM 3701 C CA . HIS A 1 37 ? -10.562 -1.420 -0.864 1.00 0.00 37 HIS A CA 3
ATOM 3702 C C . HIS A 1 37 ? -9.720 -0.209 -0.458 1.00 0.00 37 HIS A C 3
ATOM 3703 O O . HIS A 1 37 ? -9.952 0.901 -0.934 1.00 0.00 37 HIS A O 3
ATOM 3718 N N . VAL A 1 38 ? -8.758 -0.464 0.417 1.00 0.00 38 VAL A N 3
ATOM 3719 C CA . VAL A 1 38 ? -7.880 0.591 0.893 1.00 0.00 38 VAL A CA 3
ATOM 3720 C C . VAL A 1 38 ? -8.659 1.512 1.835 1.00 0.00 38 VAL A C 3
ATOM 3721 O O . VAL A 1 38 ? -9.665 2.100 1.442 1.00 0.00 38 VAL A O 3
ATOM 3734 N N . LYS A 1 39 ? -8.165 1.607 3.061 1.00 0.00 39 LYS A N 3
ATOM 3735 C CA . LYS A 1 39 ? -8.802 2.445 4.062 1.00 0.00 39 LYS A CA 3
ATOM 3736 C C . LYS A 1 39 ? -7.998 3.736 4.226 1.00 0.00 39 LYS A C 3
ATOM 3737 O O . LYS A 1 39 ? -6.982 3.754 4.920 1.00 0.00 39 LYS A O 3
ATOM 3756 N N . LEU A 1 40 ? -8.482 4.784 3.577 1.00 0.00 40 LEU A N 3
ATOM 3757 C CA . LEU A 1 40 ? -7.821 6.076 3.643 1.00 0.00 40 LEU A CA 3
ATOM 3758 C C . LEU A 1 40 ? -7.999 6.665 5.044 1.00 0.00 40 LEU A C 3
ATOM 3759 O O . LEU A 1 40 ? -8.896 6.260 5.782 1.00 0.00 40 LEU A O 3
ATOM 3775 N N . SER A 1 41 ? -7.130 7.611 5.368 1.00 0.00 41 SER A N 3
ATOM 3776 C CA . SER A 1 41 ? -7.180 8.259 6.668 1.00 0.00 41 SER A CA 3
ATOM 3777 C C . SER A 1 41 ? -6.584 9.665 6.575 1.00 0.00 41 SER A C 3
ATOM 3778 O O . SER A 1 41 ? -5.450 9.834 6.129 1.00 0.00 41 SER A O 3
ATOM 3786 N N . ASP A 1 42 ? -7.375 10.638 7.002 1.00 0.00 42 ASP A N 3
ATOM 3787 C CA . ASP A 1 42 ? -6.940 12.024 6.972 1.00 0.00 42 ASP A CA 3
ATOM 3788 C C . ASP A 1 42 ? -7.104 12.576 5.555 1.00 0.00 42 ASP A C 3
ATOM 3789 O O . ASP A 1 42 ? -7.992 13.388 5.300 1.00 0.00 42 ASP A O 3
ATOM 3798 N N . ASP A 1 43 ? -6.234 12.112 4.669 1.00 0.00 43 ASP A N 3
ATOM 3799 C CA . ASP A 1 43 ? -6.272 12.549 3.284 1.00 0.00 43 ASP A CA 3
ATOM 3800 C C . ASP A 1 43 ? -5.331 11.675 2.452 1.00 0.00 43 ASP A C 3
ATOM 3801 O O . ASP A 1 43 ? -5.753 11.054 1.478 1.00 0.00 43 ASP A O 3
ATOM 3810 N N . LEU A 1 44 ? -4.072 11.655 2.867 1.00 0.00 44 LEU A N 3
ATOM 3811 C CA . LEU A 1 44 ? -3.068 10.868 2.173 1.00 0.00 44 LEU A CA 3
ATOM 3812 C C . LEU A 1 44 ? -1.925 10.542 3.137 1.00 0.00 44 LEU A C 3
ATOM 3813 O O . LEU A 1 44 ? -0.822 10.207 2.708 1.00 0.00 44 LEU A O 3
ATOM 3829 N N . LEU A 1 45 ? -2.229 10.652 4.422 1.00 0.00 45 LEU A N 3
ATOM 3830 C CA . LEU A 1 45 ? -1.241 10.373 5.451 1.00 0.00 45 LEU A CA 3
ATOM 3831 C C . LEU A 1 45 ? -1.274 8.882 5.794 1.00 0.00 45 LEU A C 3
ATOM 3832 O O . LEU A 1 45 ? -0.274 8.184 5.639 1.00 0.00 45 LEU A O 3
ATOM 3848 N N . HIS A 1 46 ? -2.436 8.440 6.253 1.00 0.00 46 HIS A N 3
ATOM 3849 C CA . HIS A 1 46 ? -2.613 7.045 6.619 1.00 0.00 46 HIS A CA 3
ATOM 3850 C C . HIS A 1 46 ? -3.395 6.321 5.521 1.00 0.00 46 HIS A C 3
ATOM 3851 O O . HIS A 1 46 ? -4.560 6.631 5.277 1.00 0.00 46 HIS A O 3
ATOM 3866 N N . VAL A 1 47 ? -2.723 5.371 4.888 1.00 0.00 47 VAL A N 3
ATOM 3867 C CA . VAL A 1 47 ? -3.340 4.601 3.822 1.00 0.00 47 VAL A CA 3
ATOM 3868 C C . VAL A 1 47 ? -3.264 3.112 4.164 1.00 0.00 47 VAL A C 3
ATOM 3869 O O . VAL A 1 47 ? -2.215 2.489 4.010 1.00 0.00 47 VAL A O 3
ATOM 3882 N N . THR A 1 48 ? -4.390 2.584 4.622 1.00 0.00 48 THR A N 3
ATOM 3883 C CA . THR A 1 48 ? -4.464 1.180 4.987 1.00 0.00 48 THR A CA 3
ATOM 3884 C C . THR A 1 48 ? -4.615 0.311 3.737 1.00 0.00 48 THR A C 3
ATOM 3885 O O . THR A 1 48 ? -5.730 0.059 3.283 1.00 0.00 48 THR A O 3
ATOM 3896 N N . VAL A 1 49 ? -3.477 -0.124 3.216 1.00 0.00 49 VAL A N 3
ATOM 3897 C CA . VAL A 1 49 ? -3.469 -0.959 2.027 1.00 0.00 49 VAL A CA 3
ATOM 3898 C C . VAL A 1 49 ? -3.523 -2.431 2.443 1.00 0.00 49 VAL A C 3
ATOM 3899 O O . VAL A 1 49 ? -2.635 -2.915 3.143 1.00 0.00 49 VAL A O 3
ATOM 3912 N N . TYR A 1 50 ? -4.575 -3.101 1.994 1.00 0.00 50 TYR A N 3
ATOM 3913 C CA . TYR A 1 50 ? -4.757 -4.507 2.311 1.00 0.00 50 TYR A CA 3
ATOM 3914 C C . TYR A 1 50 ? -3.848 -5.385 1.449 1.00 0.00 50 TYR A C 3
ATOM 3915 O O . TYR A 1 50 ? -3.366 -6.421 1.905 1.00 0.00 50 TYR A O 3
ATOM 3933 N N . LEU A 1 51 ? -3.640 -4.939 0.219 1.00 0.00 51 LEU A N 3
ATOM 3934 C CA . LEU A 1 51 ? -2.797 -5.671 -0.710 1.00 0.00 51 LEU A CA 3
ATOM 3935 C C . LEU A 1 51 ? -3.616 -6.785 -1.366 1.00 0.00 51 LEU A C 3
ATOM 3936 O O . LEU A 1 51 ? -3.596 -6.939 -2.586 1.00 0.00 51 LEU A O 3
ATOM 3952 N N . ASP A 1 52 ? -4.316 -7.534 -0.526 1.00 0.00 52 ASP A N 3
ATOM 3953 C CA . ASP A 1 52 ? -5.140 -8.629 -1.008 1.00 0.00 52 ASP A CA 3
ATOM 3954 C C . ASP A 1 52 ? -4.348 -9.445 -2.031 1.00 0.00 52 ASP A C 3
ATOM 3955 O O . ASP A 1 52 ? -4.745 -9.548 -3.190 1.00 0.00 52 ASP A O 3
ATOM 3964 N N . CYS A 1 53 ? -3.241 -10.005 -1.565 1.00 0.00 53 CYS A N 3
ATOM 3965 C CA . CYS A 1 53 ? -2.390 -10.809 -2.425 1.00 0.00 53 CYS A CA 3
ATOM 3966 C C . CYS A 1 53 ? -2.939 -12.237 -2.445 1.00 0.00 53 CYS A C 3
ATOM 3967 O O . CYS A 1 53 ? -2.427 -13.113 -1.749 1.00 0.00 53 CYS A O 3
ATOM 3975 N N . TYR A 1 54 ? -3.973 -12.428 -3.250 1.00 0.00 54 TYR A N 3
ATOM 3976 C CA . TYR A 1 54 ? -4.597 -13.734 -3.370 1.00 0.00 54 TYR A CA 3
ATOM 3977 C C . TYR A 1 54 ? -4.668 -14.435 -2.012 1.00 0.00 54 TYR A C 3
ATOM 3978 O O . TYR A 1 54 ? -3.937 -15.393 -1.765 1.00 0.00 54 TYR A O 3
ATOM 3996 N N . ASN A 1 55 ? -5.555 -13.930 -1.167 1.00 0.00 55 ASN A N 3
ATOM 3997 C CA . ASN A 1 55 ? -5.730 -14.496 0.160 1.00 0.00 55 ASN A CA 3
ATOM 3998 C C . ASN A 1 55 ? -4.499 -14.180 1.011 1.00 0.00 55 ASN A C 3
ATOM 3999 O O . ASN A 1 55 ? -4.493 -13.207 1.763 1.00 0.00 55 ASN A O 3
ATOM 4010 N N . ARG A 1 56 ? -3.486 -15.022 0.864 1.00 0.00 56 ARG A N 3
ATOM 4011 C CA . ARG A 1 56 ? -2.252 -14.844 1.611 1.00 0.00 56 ARG A CA 3
ATOM 4012 C C . ARG A 1 56 ? -1.266 -15.968 1.282 1.00 0.00 56 ARG A C 3
ATOM 4013 O O . ARG A 1 56 ? -0.521 -16.419 2.150 1.00 0.00 56 ARG A O 3
ATOM 4034 N N . GLU A 1 57 ? -1.295 -16.388 0.025 1.00 0.00 57 GLU A N 3
ATOM 4035 C CA . GLU A 1 57 ? -0.414 -17.450 -0.429 1.00 0.00 57 GLU A CA 3
ATOM 4036 C C . GLU A 1 57 ? 0.971 -16.888 -0.755 1.00 0.00 57 GLU A C 3
ATOM 4037 O O . GLU A 1 57 ? 1.954 -17.626 -0.782 1.00 0.00 57 GLU A O 3
ATOM 4049 N N . GLN A 1 58 ? 1.005 -15.585 -0.993 1.00 0.00 58 GLN A N 3
ATOM 4050 C CA . GLN A 1 58 ? 2.253 -14.915 -1.316 1.00 0.00 58 GLN A CA 3
ATOM 4051 C C . GLN A 1 58 ? 2.438 -13.681 -0.430 1.00 0.00 58 GLN A C 3
ATOM 4052 O O . GLN A 1 58 ? 3.396 -12.929 -0.599 1.00 0.00 58 GLN A O 3
ATOM 4066 N N . ILE A 1 59 ? 1.505 -13.512 0.496 1.00 0.00 59 ILE A N 3
ATOM 4067 C CA . ILE A 1 59 ? 1.554 -12.383 1.409 1.00 0.00 59 ILE A CA 3
ATOM 4068 C C . ILE A 1 59 ? 2.968 -12.252 1.978 1.00 0.00 59 ILE A C 3
ATOM 4069 O O . ILE A 1 59 ? 3.573 -11.184 1.908 1.00 0.00 59 ILE A O 3
ATOM 4085 N N . ASP A 1 60 ? 3.454 -13.355 2.529 1.00 0.00 60 ASP A N 3
ATOM 4086 C CA . ASP A 1 60 ? 4.785 -13.378 3.110 1.00 0.00 60 ASP A CA 3
ATOM 4087 C C . ASP A 1 60 ? 5.754 -12.643 2.181 1.00 0.00 60 ASP A C 3
ATOM 4088 O O . ASP A 1 60 ? 6.660 -11.952 2.645 1.00 0.00 60 ASP A O 3
ATOM 4097 N N . ARG A 1 61 ? 5.531 -12.818 0.887 1.00 0.00 61 ARG A N 3
ATOM 4098 C CA . ARG A 1 61 ? 6.373 -12.180 -0.110 1.00 0.00 61 ARG A CA 3
ATOM 4099 C C . ARG A 1 61 ? 5.961 -10.718 -0.297 1.00 0.00 61 ARG A C 3
ATOM 4100 O O . ARG A 1 61 ? 6.807 -9.826 -0.292 1.00 0.00 61 ARG A O 3
ATOM 4121 N N . VAL A 1 62 ? 4.661 -10.519 -0.456 1.00 0.00 62 VAL A N 3
ATOM 4122 C CA . VAL A 1 62 ? 4.126 -9.181 -0.644 1.00 0.00 62 VAL A CA 3
ATOM 4123 C C . VAL A 1 62 ? 4.398 -8.348 0.610 1.00 0.00 62 VAL A C 3
ATOM 4124 O O . VAL A 1 62 ? 5.177 -7.397 0.571 1.00 0.00 62 VAL A O 3
ATOM 4137 N N . VAL A 1 63 ? 3.740 -8.735 1.693 1.00 0.00 63 VAL A N 3
ATOM 4138 C CA . VAL A 1 63 ? 3.901 -8.035 2.956 1.00 0.00 63 VAL A CA 3
ATOM 4139 C C . VAL A 1 63 ? 5.391 -7.835 3.238 1.00 0.00 63 VAL A C 3
ATOM 4140 O O . VAL A 1 63 ? 5.814 -6.743 3.614 1.00 0.00 63 VAL A O 3
ATOM 4153 N N . GLY A 1 64 ? 6.146 -8.906 3.044 1.00 0.00 64 GLY A N 3
ATOM 4154 C CA . GLY A 1 64 ? 7.580 -8.862 3.273 1.00 0.00 64 GLY A CA 3
ATOM 4155 C C . GLY A 1 64 ? 8.244 -7.806 2.386 1.00 0.00 64 GLY A C 3
ATOM 4156 O O . GLY A 1 64 ? 9.171 -7.121 2.818 1.00 0.00 64 GLY A O 3
ATOM 4160 N N . ALA A 1 65 ? 7.745 -7.707 1.163 1.00 0.00 65 ALA A N 3
ATOM 4161 C CA . ALA A 1 65 ? 8.277 -6.746 0.212 1.00 0.00 65 ALA A CA 3
ATOM 4162 C C . ALA A 1 65 ? 7.755 -5.350 0.557 1.00 0.00 65 ALA A C 3
ATOM 4163 O O . ALA A 1 65 ? 8.492 -4.369 0.474 1.00 0.00 65 ALA A O 3
ATOM 4170 N N . PHE A 1 66 ? 6.487 -5.305 0.938 1.00 0.00 66 PHE A N 3
ATOM 4171 C CA . PHE A 1 66 ? 5.857 -4.046 1.296 1.00 0.00 66 PHE A CA 3
ATOM 4172 C C . PHE A 1 66 ? 6.636 -3.340 2.408 1.00 0.00 66 PHE A C 3
ATOM 4173 O O . PHE A 1 66 ? 6.550 -2.122 2.554 1.00 0.00 66 PHE A O 3
ATOM 4190 N N . ASN A 1 67 ? 7.378 -4.136 3.164 1.00 0.00 67 ASN A N 3
ATOM 4191 C CA . ASN A 1 67 ? 8.171 -3.603 4.258 1.00 0.00 67 ASN A CA 3
ATOM 4192 C C . ASN A 1 67 ? 9.205 -2.621 3.702 1.00 0.00 67 ASN A C 3
ATOM 4193 O O . ASN A 1 67 ? 9.174 -1.434 4.022 1.00 0.00 67 ASN A O 3
ATOM 4204 N N . GLN A 1 68 ? 10.097 -3.153 2.879 1.00 0.00 68 GLN A N 3
ATOM 4205 C CA . GLN A 1 68 ? 11.138 -2.339 2.276 1.00 0.00 68 GLN A CA 3
ATOM 4206 C C . GLN A 1 68 ? 10.544 -1.435 1.194 1.00 0.00 68 GLN A C 3
ATOM 4207 O O . GLN A 1 68 ? 11.252 -0.620 0.604 1.00 0.00 68 GLN A O 3
ATOM 4221 N N . ALA A 1 69 ? 9.251 -1.610 0.966 1.00 0.00 69 ALA A N 3
ATOM 4222 C CA . ALA A 1 69 ? 8.554 -0.819 -0.035 1.00 0.00 69 ALA A CA 3
ATOM 4223 C C . ALA A 1 69 ? 8.203 0.548 0.555 1.00 0.00 69 ALA A C 3
ATOM 4224 O O . ALA A 1 69 ? 8.128 1.540 -0.169 1.00 0.00 69 ALA A O 3
ATOM 4231 N N . LYS A 1 70 ? 7.996 0.557 1.863 1.00 0.00 70 LYS A N 3
ATOM 4232 C CA . LYS A 1 70 ? 7.655 1.786 2.559 1.00 0.00 70 LYS A CA 3
ATOM 4233 C C . LYS A 1 70 ? 8.487 2.937 1.990 1.00 0.00 70 LYS A C 3
ATOM 4234 O O . LYS A 1 70 ? 8.062 4.091 2.023 1.00 0.00 70 LYS A O 3
ATOM 4253 N N . GLY A 1 71 ? 9.658 2.583 1.481 1.00 0.00 71 GLY A N 3
ATOM 4254 C CA . GLY A 1 71 ? 10.554 3.572 0.905 1.00 0.00 71 GLY A CA 3
ATOM 4255 C C . GLY A 1 71 ? 9.965 4.165 -0.376 1.00 0.00 71 GLY A C 3
ATOM 4256 O O . GLY A 1 71 ? 9.730 5.370 -0.455 1.00 0.00 71 GLY A O 3
ATOM 4260 N N . VAL A 1 72 ? 9.743 3.292 -1.347 1.00 0.00 72 VAL A N 3
ATOM 4261 C CA . VAL A 1 72 ? 9.186 3.715 -2.621 1.00 0.00 72 VAL A CA 3
ATOM 4262 C C . VAL A 1 72 ? 7.784 4.283 -2.396 1.00 0.00 72 VAL A C 3
ATOM 4263 O O . VAL A 1 72 ? 7.459 5.360 -2.894 1.00 0.00 72 VAL A O 3
ATOM 4276 N N . PHE A 1 73 ? 6.989 3.534 -1.645 1.00 0.00 73 PHE A N 3
ATOM 4277 C CA . PHE A 1 73 ? 5.629 3.950 -1.348 1.00 0.00 73 PHE A CA 3
ATOM 4278 C C . PHE A 1 73 ? 5.610 5.326 -0.680 1.00 0.00 73 PHE A C 3
ATOM 4279 O O . PHE A 1 73 ? 5.004 6.263 -1.198 1.00 0.00 73 PHE A O 3
ATOM 4296 N N . SER A 1 74 ? 6.281 5.404 0.460 1.00 0.00 74 SER A N 3
ATOM 4297 C CA . SER A 1 74 ? 6.349 6.650 1.204 1.00 0.00 74 SER A CA 3
ATOM 4298 C C . SER A 1 74 ? 6.947 7.752 0.327 1.00 0.00 74 SER A C 3
ATOM 4299 O O . SER A 1 74 ? 6.700 8.935 0.555 1.00 0.00 74 SER A O 3
ATOM 4307 N N . ARG A 1 75 ? 7.723 7.324 -0.659 1.00 0.00 75 ARG A N 3
ATOM 4308 C CA . ARG A 1 75 ? 8.358 8.260 -1.571 1.00 0.00 75 ARG A CA 3
ATOM 4309 C C . ARG A 1 75 ? 7.343 8.777 -2.592 1.00 0.00 75 ARG A C 3
ATOM 4310 O O . ARG A 1 75 ? 7.458 9.904 -3.071 1.00 0.00 75 ARG A O 3
ATOM 4331 N N . VAL A 1 76 ? 6.371 7.929 -2.895 1.00 0.00 76 VAL A N 3
ATOM 4332 C CA . VAL A 1 76 ? 5.336 8.287 -3.851 1.00 0.00 76 VAL A CA 3
ATOM 4333 C C . VAL A 1 76 ? 4.638 9.566 -3.384 1.00 0.00 76 VAL A C 3
ATOM 4334 O O . VAL A 1 76 ? 4.552 10.539 -4.132 1.00 0.00 76 VAL A O 3
ATOM 4347 N N . LEU A 1 77 ? 4.156 9.523 -2.151 1.00 0.00 77 LEU A N 3
ATOM 4348 C CA . LEU A 1 77 ? 3.468 10.666 -1.576 1.00 0.00 77 LEU A CA 3
ATOM 4349 C C . LEU A 1 77 ? 4.481 11.778 -1.296 1.00 0.00 77 LEU A C 3
ATOM 4350 O O . LEU A 1 77 ? 4.144 12.959 -1.359 1.00 0.00 77 LEU A O 3
ATOM 4366 N N . ALA A 1 78 ? 5.701 11.360 -0.992 1.00 0.00 78 ALA A N 3
ATOM 4367 C CA . ALA A 1 78 ? 6.765 12.306 -0.702 1.00 0.00 78 ALA A CA 3
ATOM 4368 C C . ALA A 1 78 ? 6.947 13.245 -1.896 1.00 0.00 78 ALA A C 3
ATOM 4369 O O . ALA A 1 78 ? 7.156 14.444 -1.721 1.00 0.00 78 ALA A O 3
ATOM 4376 N N . HIS A 1 79 ? 6.860 12.664 -3.084 1.00 0.00 79 HIS A N 3
ATOM 4377 C CA . HIS A 1 79 ? 7.012 13.433 -4.307 1.00 0.00 79 HIS A CA 3
ATOM 4378 C C . HIS A 1 79 ? 6.333 14.795 -4.144 1.00 0.00 79 HIS A C 3
ATOM 4379 O O . HIS A 1 79 ? 6.760 15.781 -4.743 1.00 0.00 79 HIS A O 3
ATOM 4394 N N . ASN A 1 80 ? 5.287 14.805 -3.330 1.00 0.00 80 ASN A N 3
ATOM 4395 C CA . ASN A 1 80 ? 4.545 16.029 -3.081 1.00 0.00 80 ASN A CA 3
ATOM 4396 C C . ASN A 1 80 ? 4.911 16.570 -1.697 1.00 0.00 80 ASN A C 3
ATOM 4397 O O . ASN A 1 80 ? 5.678 17.525 -1.583 1.00 0.00 80 ASN A O 3
ATOM 4408 N N . LEU A 1 81 ? 4.346 15.935 -0.681 1.00 0.00 81 LEU A N 3
ATOM 4409 C CA . LEU A 1 81 ? 4.604 16.340 0.691 1.00 0.00 81 LEU A CA 3
ATOM 4410 C C . LEU A 1 81 ? 6.083 16.124 1.013 1.00 0.00 81 LEU A C 3
ATOM 4411 O O . LEU A 1 81 ? 6.710 15.208 0.482 1.00 0.00 81 LEU A O 3
ATOM 4427 N N . TYR A 1 82 ? 6.599 16.981 1.882 1.00 0.00 82 TYR A N 3
ATOM 4428 C CA . TYR A 1 82 ? 7.993 16.894 2.281 1.00 0.00 82 TYR A CA 3
ATOM 4429 C C . TYR A 1 82 ? 8.150 17.146 3.782 1.00 0.00 82 TYR A C 3
ATOM 4430 O O . TYR A 1 82 ? 9.148 17.718 4.218 1.00 0.00 82 TYR A O 3
ATOM 4448 N N . LEU A 1 83 ? 7.150 16.705 4.531 1.00 0.00 83 LEU A N 3
ATOM 4449 C CA . LEU A 1 83 ? 7.165 16.875 5.974 1.00 0.00 83 LEU A CA 3
ATOM 4450 C C . LEU A 1 83 ? 7.297 15.505 6.643 1.00 0.00 83 LEU A C 3
ATOM 4451 O O . LEU A 1 83 ? 7.004 14.480 6.030 1.00 0.00 83 LEU A O 3
ATOM 4467 N N . ALA A 1 84 ? 7.738 15.532 7.892 1.00 0.00 84 ALA A N 3
ATOM 4468 C CA . ALA A 1 84 ? 7.912 14.306 8.651 1.00 0.00 84 ALA A CA 3
ATOM 4469 C C . ALA A 1 84 ? 6.686 13.412 8.456 1.00 0.00 84 ALA A C 3
ATOM 4470 O O . ALA A 1 84 ? 6.678 12.543 7.586 1.00 0.00 84 ALA A O 3
ATOM 4477 N N . LYS A 1 85 ? 5.678 13.656 9.282 1.00 0.00 85 LYS A N 3
ATOM 4478 C CA . LYS A 1 85 ? 4.449 12.884 9.211 1.00 0.00 85 LYS A CA 3
ATOM 4479 C C . LYS A 1 85 ? 3.549 13.466 8.119 1.00 0.00 85 LYS A C 3
ATOM 4480 O O . LYS A 1 85 ? 2.380 13.761 8.365 1.00 0.00 85 LYS A O 3
ATOM 4499 N N . ALA A 1 86 ? 4.127 13.614 6.936 1.00 0.00 86 ALA A N 3
ATOM 4500 C CA . ALA A 1 86 ? 3.391 14.156 5.806 1.00 0.00 86 ALA A CA 3
ATOM 4501 C C . ALA A 1 86 ? 2.737 13.009 5.033 1.00 0.00 86 ALA A C 3
ATOM 4502 O O . ALA A 1 86 ? 1.675 13.184 4.437 1.00 0.00 86 ALA A O 3
ATOM 4509 N N . VAL A 1 87 ? 3.399 11.862 5.067 1.00 0.00 87 VAL A N 3
ATOM 4510 C CA . VAL A 1 87 ? 2.895 10.687 4.376 1.00 0.00 87 VAL A CA 3
ATOM 4511 C C . VAL A 1 87 ? 3.351 9.429 5.119 1.00 0.00 87 VAL A C 3
ATOM 4512 O O . VAL A 1 87 ? 4.190 9.504 6.016 1.00 0.00 87 VAL A O 3
ATOM 4525 N N . GLN A 1 88 ? 2.779 8.304 4.718 1.00 0.00 88 GLN A N 3
ATOM 4526 C CA . GLN A 1 88 ? 3.116 7.032 5.334 1.00 0.00 88 GLN A CA 3
ATOM 4527 C C . GLN A 1 88 ? 2.045 5.987 5.016 1.00 0.00 88 GLN A C 3
ATOM 4528 O O . GLN A 1 88 ? 0.989 5.964 5.646 1.00 0.00 88 GLN A O 3
ATOM 4542 N N . ILE A 1 89 ? 2.354 5.148 4.038 1.00 0.00 89 ILE A N 3
ATOM 4543 C CA . ILE A 1 89 ? 1.430 4.103 3.629 1.00 0.00 89 ILE A CA 3
ATOM 4544 C C . ILE A 1 89 ? 1.427 2.991 4.679 1.00 0.00 89 ILE A C 3
ATOM 4545 O O . ILE A 1 89 ? 2.482 2.476 5.047 1.00 0.00 89 ILE A O 3
ATOM 4561 N N . HIS A 1 90 ? 0.229 2.653 5.133 1.00 0.00 90 HIS A N 3
ATOM 4562 C CA . HIS A 1 90 ? 0.075 1.611 6.134 1.00 0.00 90 HIS A CA 3
ATOM 4563 C C . HIS A 1 90 ? -0.180 0.270 5.444 1.00 0.00 90 HIS A C 3
ATOM 4564 O O . HIS A 1 90 ? -0.953 0.195 4.491 1.00 0.00 90 HIS A O 3
ATOM 4579 N N . PHE A 1 91 ? 0.486 -0.757 5.952 1.00 0.00 91 PHE A N 3
ATOM 4580 C CA . PHE A 1 91 ? 0.341 -2.092 5.397 1.00 0.00 91 PHE A CA 3
ATOM 4581 C C . PHE A 1 91 ? -0.631 -2.930 6.229 1.00 0.00 91 PHE A C 3
ATOM 4582 O O . PHE A 1 91 ? -0.549 -2.946 7.456 1.00 0.00 91 PHE A O 3
ATOM 4599 N N . VAL A 1 92 ? -1.530 -3.606 5.528 1.00 0.00 92 VAL A N 3
ATOM 4600 C CA . VAL A 1 92 ? -2.517 -4.444 6.187 1.00 0.00 92 VAL A CA 3
ATOM 4601 C C . VAL A 1 92 ? -2.822 -5.655 5.303 1.00 0.00 92 VAL A C 3
ATOM 4602 O O . VAL A 1 92 ? -2.463 -5.677 4.127 1.00 0.00 92 VAL A O 3
ATOM 4615 N N . LYS A 1 93 ? -3.482 -6.634 5.904 1.00 0.00 93 LYS A N 3
ATOM 4616 C CA . LYS A 1 93 ? -3.839 -7.846 5.187 1.00 0.00 93 LYS A CA 3
ATOM 4617 C C . LYS A 1 93 ? -5.261 -8.261 5.571 1.00 0.00 93 LYS A C 3
ATOM 4618 O O . LYS A 1 93 ? -6.074 -8.579 4.705 1.00 0.00 93 LYS A O 3
ATOM 4637 N N . ASP A 1 94 ? -5.518 -8.243 6.871 1.00 0.00 94 ASP A N 3
ATOM 4638 C CA . ASP A 1 94 ? -6.828 -8.613 7.380 1.00 0.00 94 ASP A CA 3
ATOM 4639 C C . ASP A 1 94 ? -6.895 -8.301 8.877 1.00 0.00 94 ASP A C 3
ATOM 4640 O O . ASP A 1 94 ? -7.436 -9.085 9.654 1.00 0.00 94 ASP A O 3
ATOM 4649 N N . LYS A 1 95 ? -6.338 -7.153 9.235 1.00 0.00 95 LYS A N 3
ATOM 4650 C CA . LYS A 1 95 ? -6.327 -6.727 10.624 1.00 0.00 95 LYS A CA 3
ATOM 4651 C C . LYS A 1 95 ? -7.765 -6.489 11.090 1.00 0.00 95 LYS A C 3
ATOM 4652 O O . LYS A 1 95 ? -8.056 -6.571 12.283 1.00 0.00 95 LYS A O 3
ATOM 4671 N N . ALA A 1 96 ? -8.626 -6.199 10.126 1.00 0.00 96 ALA A N 3
ATOM 4672 C CA . ALA A 1 96 ? -10.026 -5.948 10.422 1.00 0.00 96 ALA A CA 3
ATOM 4673 C C . ALA A 1 96 ? -10.757 -7.283 10.577 1.00 0.00 96 ALA A C 3
ATOM 4674 O O . ALA A 1 96 ? -11.986 -7.322 10.602 1.00 0.00 96 ALA A O 3
ATOM 4681 N N . ILE A 1 97 ? -9.970 -8.344 10.678 1.00 0.00 97 ILE A N 3
ATOM 4682 C CA . ILE A 1 97 ? -10.527 -9.677 10.831 1.00 0.00 97 ILE A CA 3
ATOM 4683 C C . ILE A 1 97 ? -11.595 -9.904 9.759 1.00 0.00 97 ILE A C 3
ATOM 4684 O O . ILE A 1 97 ? -12.681 -10.400 10.055 1.00 0.00 97 ILE A O 3
ATOM 4700 N N . ASP A 1 98 ? -11.250 -9.529 8.536 1.00 0.00 98 ASP A N 3
ATOM 4701 C CA . ASP A 1 98 ? -12.166 -9.686 7.419 1.00 0.00 98 ASP A CA 3
ATOM 4702 C C . ASP A 1 98 ? -12.073 -11.117 6.885 1.00 0.00 98 ASP A C 3
ATOM 4703 O O . ASP A 1 98 ? -12.048 -11.331 5.675 1.00 0.00 98 ASP A O 3
ATOM 4712 N N . ASN A 1 99 ? -12.026 -12.059 7.816 1.00 0.00 99 ASN A N 3
ATOM 4713 C CA . ASN A 1 99 ? -11.937 -13.463 7.455 1.00 0.00 99 ASN A CA 3
ATOM 4714 C C . ASN A 1 99 ? -12.318 -14.321 8.663 1.00 0.00 99 ASN A C 3
ATOM 4715 O O . ASN A 1 99 ? -13.055 -15.297 8.527 1.00 0.00 99 ASN A O 3
ATOM 4726 N N . ALA A 1 100 ? -11.800 -13.926 9.816 1.00 0.00 100 ALA A N 3
ATOM 4727 C CA . ALA A 1 100 ? -12.078 -14.647 11.047 1.00 0.00 100 ALA A CA 3
ATOM 4728 C C . ALA A 1 100 ? -11.176 -15.880 11.125 1.00 0.00 100 ALA A C 3
ATOM 4729 O O . ALA A 1 100 ? -10.671 -16.350 10.107 1.00 0.00 100 ALA A O 3
ATOM 4736 N N . MET A 1 101 ? -11.001 -16.370 12.344 1.00 0.00 101 MET A N 3
ATOM 4737 C CA . MET A 1 101 ? -10.169 -17.539 12.568 1.00 0.00 101 MET A CA 3
ATOM 4738 C C . MET A 1 101 ? -10.872 -18.812 12.092 1.00 0.00 101 MET A C 3
ATOM 4739 O O . MET A 1 101 ? -12.035 -19.042 12.419 1.00 0.00 101 MET A O 3
ATOM 4753 N N . LYS A 1 6 ? -13.410 2.615 -7.023 1.00 0.00 6 LYS A N 4
ATOM 4754 C CA . LYS A 1 6 ? -14.303 3.735 -7.269 1.00 0.00 6 LYS A CA 4
ATOM 4755 C C . LYS A 1 6 ? -13.614 5.033 -6.844 1.00 0.00 6 LYS A C 4
ATOM 4756 O O . LYS A 1 6 ? -12.735 5.021 -5.985 1.00 0.00 6 LYS A O 4
ATOM 4775 N N . GLU A 1 7 ? -14.041 6.123 -7.466 1.00 0.00 7 GLU A N 4
ATOM 4776 C CA . GLU A 1 7 ? -13.476 7.427 -7.164 1.00 0.00 7 GLU A CA 4
ATOM 4777 C C . GLU A 1 7 ? -12.282 7.713 -8.076 1.00 0.00 7 GLU A C 4
ATOM 4778 O O . GLU A 1 7 ? -11.547 6.800 -8.448 1.00 0.00 7 GLU A O 4
ATOM 4790 N N . ARG A 1 8 ? -12.126 8.986 -8.410 1.00 0.00 8 ARG A N 4
ATOM 4791 C CA . ARG A 1 8 ? -11.033 9.404 -9.272 1.00 0.00 8 ARG A CA 4
ATOM 4792 C C . ARG A 1 8 ? -9.722 9.447 -8.485 1.00 0.00 8 ARG A C 4
ATOM 4793 O O . ARG A 1 8 ? -8.816 8.655 -8.738 1.00 0.00 8 ARG A O 4
ATOM 4814 N N . LEU A 1 9 ? -9.663 10.381 -7.546 1.00 0.00 9 LEU A N 4
ATOM 4815 C CA . LEU A 1 9 ? -8.478 10.537 -6.720 1.00 0.00 9 LEU A CA 4
ATOM 4816 C C . LEU A 1 9 ? -8.103 9.184 -6.113 1.00 0.00 9 LEU A C 4
ATOM 4817 O O . LEU A 1 9 ? -7.005 8.680 -6.343 1.00 0.00 9 LEU A O 4
ATOM 4833 N N . GLU A 1 10 ? -9.036 8.635 -5.349 1.00 0.00 10 GLU A N 4
ATOM 4834 C CA . GLU A 1 10 ? -8.817 7.350 -4.707 1.00 0.00 10 GLU A CA 4
ATOM 4835 C C . GLU A 1 10 ? -8.174 6.369 -5.689 1.00 0.00 10 GLU A C 4
ATOM 4836 O O . GLU A 1 10 ? -7.116 5.807 -5.409 1.00 0.00 10 GLU A O 4
ATOM 4848 N N . ASN A 1 11 ? -8.841 6.192 -6.821 1.00 0.00 11 ASN A N 4
ATOM 4849 C CA . ASN A 1 11 ? -8.348 5.288 -7.846 1.00 0.00 11 ASN A CA 4
ATOM 4850 C C . ASN A 1 11 ? -6.947 5.726 -8.276 1.00 0.00 11 ASN A C 4
ATOM 4851 O O . ASN A 1 11 ? -6.135 4.901 -8.694 1.00 0.00 11 ASN A O 4
ATOM 4862 N N . ASP A 1 12 ? -6.705 7.023 -8.159 1.00 0.00 12 ASP A N 4
ATOM 4863 C CA . ASP A 1 12 ? -5.416 7.581 -8.530 1.00 0.00 12 ASP A CA 4
ATOM 4864 C C . ASP A 1 12 ? -4.356 7.115 -7.530 1.00 0.00 12 ASP A C 4
ATOM 4865 O O . ASP A 1 12 ? -3.213 6.858 -7.906 1.00 0.00 12 ASP A O 4
ATOM 4874 N N . ILE A 1 13 ? -4.773 7.019 -6.276 1.00 0.00 13 ILE A N 4
ATOM 4875 C CA . ILE A 1 13 ? -3.874 6.588 -5.219 1.00 0.00 13 ILE A CA 4
ATOM 4876 C C . ILE A 1 13 ? -3.579 5.096 -5.384 1.00 0.00 13 ILE A C 4
ATOM 4877 O O . ILE A 1 13 ? -2.419 4.688 -5.409 1.00 0.00 13 ILE A O 4
ATOM 4893 N N . ILE A 1 14 ? -4.649 4.322 -5.492 1.00 0.00 14 ILE A N 4
ATOM 4894 C CA . ILE A 1 14 ? -4.519 2.884 -5.654 1.00 0.00 14 ILE A CA 4
ATOM 4895 C C . ILE A 1 14 ? -3.669 2.589 -6.891 1.00 0.00 14 ILE A C 4
ATOM 4896 O O . ILE A 1 14 ? -2.742 1.782 -6.834 1.00 0.00 14 ILE A O 4
ATOM 4912 N N . ARG A 1 15 ? -4.015 3.258 -7.981 1.00 0.00 15 ARG A N 4
ATOM 4913 C CA . ARG A 1 15 ? -3.295 3.078 -9.230 1.00 0.00 15 ARG A CA 4
ATOM 4914 C C . ARG A 1 15 ? -1.878 3.643 -9.113 1.00 0.00 15 ARG A C 4
ATOM 4915 O O . ARG A 1 15 ? -0.992 3.272 -9.881 1.00 0.00 15 ARG A O 4
ATOM 4936 N N . LEU A 1 16 ? -1.709 4.532 -8.145 1.00 0.00 16 LEU A N 4
ATOM 4937 C CA . LEU A 1 16 ? -0.415 5.153 -7.918 1.00 0.00 16 LEU A CA 4
ATOM 4938 C C . LEU A 1 16 ? 0.600 4.077 -7.527 1.00 0.00 16 LEU A C 4
ATOM 4939 O O . LEU A 1 16 ? 1.640 3.936 -8.170 1.00 0.00 16 LEU A O 4
ATOM 4955 N N . ILE A 1 17 ? 0.264 3.345 -6.475 1.00 0.00 17 ILE A N 4
ATOM 4956 C CA . ILE A 1 17 ? 1.133 2.286 -5.991 1.00 0.00 17 ILE A CA 4
ATOM 4957 C C . ILE A 1 17 ? 1.377 1.279 -7.116 1.00 0.00 17 ILE A C 4
ATOM 4958 O O . ILE A 1 17 ? 2.498 0.806 -7.298 1.00 0.00 17 ILE A O 4
ATOM 4974 N N . ASN A 1 18 ? 0.310 0.979 -7.841 1.00 0.00 18 ASN A N 4
ATOM 4975 C CA . ASN A 1 18 ? 0.394 0.037 -8.943 1.00 0.00 18 ASN A CA 4
ATOM 4976 C C . ASN A 1 18 ? 1.446 0.521 -9.944 1.00 0.00 18 ASN A C 4
ATOM 4977 O O . ASN A 1 18 ? 2.494 -0.104 -10.100 1.00 0.00 18 ASN A O 4
ATOM 4988 N N . ARG A 1 19 ? 1.130 1.631 -10.595 1.00 0.00 19 ARG A N 4
ATOM 4989 C CA . ARG A 1 19 ? 2.034 2.206 -11.576 1.00 0.00 19 ARG A CA 4
ATOM 4990 C C . ARG A 1 19 ? 3.477 2.137 -11.072 1.00 0.00 19 ARG A C 4
ATOM 4991 O O . ARG A 1 19 ? 4.414 2.088 -11.867 1.00 0.00 19 ARG A O 4
ATOM 5012 N N . THR A 1 20 ? 3.611 2.136 -9.754 1.00 0.00 20 THR A N 4
ATOM 5013 C CA . THR A 1 20 ? 4.924 2.074 -9.135 1.00 0.00 20 THR A CA 4
ATOM 5014 C C . THR A 1 20 ? 5.480 0.650 -9.207 1.00 0.00 20 THR A C 4
ATOM 5015 O O . THR A 1 20 ? 6.499 0.410 -9.852 1.00 0.00 20 THR A O 4
ATOM 5026 N N . VAL A 1 21 ? 4.786 -0.256 -8.534 1.00 0.00 21 VAL A N 4
ATOM 5027 C CA . VAL A 1 21 ? 5.198 -1.649 -8.513 1.00 0.00 21 VAL A CA 4
ATOM 5028 C C . VAL A 1 21 ? 5.600 -2.079 -9.926 1.00 0.00 21 VAL A C 4
ATOM 5029 O O . VAL A 1 21 ? 6.403 -2.996 -10.095 1.00 0.00 21 VAL A O 4
ATOM 5042 N N . ILE A 1 22 ? 5.023 -1.397 -10.904 1.00 0.00 22 ILE A N 4
ATOM 5043 C CA . ILE A 1 22 ? 5.311 -1.696 -12.296 1.00 0.00 22 ILE A CA 4
ATOM 5044 C C . ILE A 1 22 ? 6.804 -1.491 -12.559 1.00 0.00 22 ILE A C 4
ATOM 5045 O O . ILE A 1 22 ? 7.563 -2.456 -12.632 1.00 0.00 22 ILE A O 4
ATOM 5061 N N . HIS A 1 23 ? 7.180 -0.228 -12.696 1.00 0.00 23 HIS A N 4
ATOM 5062 C CA . HIS A 1 23 ? 8.569 0.116 -12.950 1.00 0.00 23 HIS A CA 4
ATOM 5063 C C . HIS A 1 23 ? 9.269 0.433 -11.627 1.00 0.00 23 HIS A C 4
ATOM 5064 O O . HIS A 1 23 ? 10.110 1.329 -11.565 1.00 0.00 23 HIS A O 4
ATOM 5079 N N . GLU A 1 24 ? 8.896 -0.318 -10.601 1.00 0.00 24 GLU A N 4
ATOM 5080 C CA . GLU A 1 24 ? 9.477 -0.128 -9.283 1.00 0.00 24 GLU A CA 4
ATOM 5081 C C . GLU A 1 24 ? 9.687 -1.478 -8.596 1.00 0.00 24 GLU A C 4
ATOM 5082 O O . GLU A 1 24 ? 10.816 -1.846 -8.275 1.00 0.00 24 GLU A O 4
ATOM 5094 N N . ILE A 1 25 ? 8.582 -2.180 -8.390 1.00 0.00 25 ILE A N 4
ATOM 5095 C CA . ILE A 1 25 ? 8.631 -3.481 -7.746 1.00 0.00 25 ILE A CA 4
ATOM 5096 C C . ILE A 1 25 ? 8.474 -4.575 -8.805 1.00 0.00 25 ILE A C 4
ATOM 5097 O O . ILE A 1 25 ? 7.884 -5.621 -8.539 1.00 0.00 25 ILE A O 4
ATOM 5113 N N . TYR A 1 26 ? 9.012 -4.296 -9.982 1.00 0.00 26 TYR A N 4
ATOM 5114 C CA . TYR A 1 26 ? 8.939 -5.243 -11.082 1.00 0.00 26 TYR A CA 4
ATOM 5115 C C . TYR A 1 26 ? 9.361 -6.642 -10.630 1.00 0.00 26 TYR A C 4
ATOM 5116 O O . TYR A 1 26 ? 10.326 -6.792 -9.882 1.00 0.00 26 TYR A O 4
ATOM 5134 N N . ASN A 1 27 ? 8.617 -7.631 -11.102 1.00 0.00 27 ASN A N 4
ATOM 5135 C CA . ASN A 1 27 ? 8.902 -9.013 -10.755 1.00 0.00 27 ASN A CA 4
ATOM 5136 C C . ASN A 1 27 ? 9.586 -9.061 -9.388 1.00 0.00 27 ASN A C 4
ATOM 5137 O O . ASN A 1 27 ? 10.752 -9.438 -9.286 1.00 0.00 27 ASN A O 4
ATOM 5148 N N . GLU A 1 28 ? 8.831 -8.673 -8.370 1.00 0.00 28 GLU A N 4
ATOM 5149 C CA . GLU A 1 28 ? 9.351 -8.667 -7.013 1.00 0.00 28 GLU A CA 4
ATOM 5150 C C . GLU A 1 28 ? 8.501 -9.569 -6.115 1.00 0.00 28 GLU A C 4
ATOM 5151 O O . GLU A 1 28 ? 8.922 -10.667 -5.757 1.00 0.00 28 GLU A O 4
ATOM 5163 N N . THR A 1 29 ? 7.321 -9.071 -5.778 1.00 0.00 29 THR A N 4
ATOM 5164 C CA . THR A 1 29 ? 6.408 -9.818 -4.929 1.00 0.00 29 THR A CA 4
ATOM 5165 C C . THR A 1 29 ? 5.093 -9.056 -4.760 1.00 0.00 29 THR A C 4
ATOM 5166 O O . THR A 1 29 ? 4.046 -9.508 -5.221 1.00 0.00 29 THR A O 4
ATOM 5177 N N . VAL A 1 30 ? 5.189 -7.913 -4.097 1.00 0.00 30 VAL A N 4
ATOM 5178 C CA . VAL A 1 30 ? 4.019 -7.084 -3.861 1.00 0.00 30 VAL A CA 4
ATOM 5179 C C . VAL A 1 30 ? 3.201 -6.984 -5.151 1.00 0.00 30 VAL A C 4
ATOM 5180 O O . VAL A 1 30 ? 1.997 -6.740 -5.109 1.00 0.00 30 VAL A O 4
ATOM 5193 N N . LYS A 1 31 ? 3.890 -7.178 -6.266 1.00 0.00 31 LYS A N 4
ATOM 5194 C CA . LYS A 1 31 ? 3.242 -7.113 -7.566 1.00 0.00 31 LYS A CA 4
ATOM 5195 C C . LYS A 1 31 ? 2.170 -8.201 -7.652 1.00 0.00 31 LYS A C 4
ATOM 5196 O O . LYS A 1 31 ? 1.483 -8.321 -8.664 1.00 0.00 31 LYS A O 4
ATOM 5215 N N . THR A 1 32 ? 2.061 -8.966 -6.575 1.00 0.00 32 THR A N 4
ATOM 5216 C CA . THR A 1 32 ? 1.084 -10.040 -6.516 1.00 0.00 32 THR A CA 4
ATOM 5217 C C . THR A 1 32 ? -0.058 -9.670 -5.568 1.00 0.00 32 THR A C 4
ATOM 5218 O O . THR A 1 32 ? -1.184 -10.136 -5.736 1.00 0.00 32 THR A O 4
ATOM 5229 N N . GLY A 1 33 ? 0.271 -8.836 -4.593 1.00 0.00 33 GLY A N 4
ATOM 5230 C CA . GLY A 1 33 ? -0.713 -8.399 -3.618 1.00 0.00 33 GLY A CA 4
ATOM 5231 C C . GLY A 1 33 ? -1.686 -7.392 -4.235 1.00 0.00 33 GLY A C 4
ATOM 5232 O O . GLY A 1 33 ? -2.674 -7.780 -4.857 1.00 0.00 33 GLY A O 4
ATOM 5236 N N . HIS A 1 34 ? -1.373 -6.119 -4.040 1.00 0.00 34 HIS A N 4
ATOM 5237 C CA . HIS A 1 34 ? -2.208 -5.054 -4.570 1.00 0.00 34 HIS A CA 4
ATOM 5238 C C . HIS A 1 34 ? -3.268 -4.671 -3.536 1.00 0.00 34 HIS A C 4
ATOM 5239 O O . HIS A 1 34 ? -3.888 -5.540 -2.925 1.00 0.00 34 HIS A O 4
ATOM 52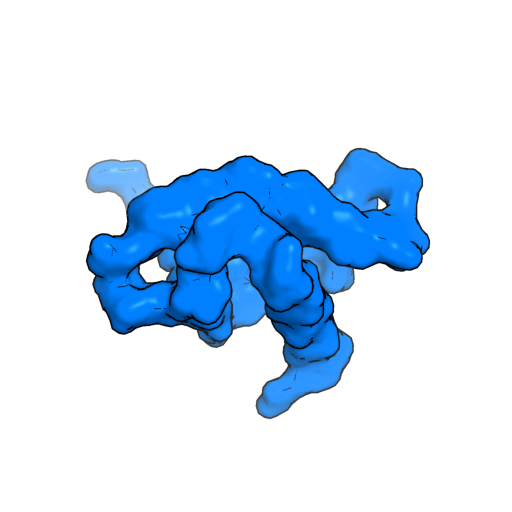54 N N . VAL A 1 35 ? -3.443 -3.368 -3.371 1.00 0.00 35 VAL A N 4
ATOM 5255 C CA . VAL A 1 35 ? -4.418 -2.858 -2.421 1.00 0.00 35 VAL A CA 4
ATOM 5256 C C . VAL A 1 35 ? -5.808 -3.376 -2.796 1.00 0.00 35 VAL A C 4
ATOM 5257 O O . VAL A 1 35 ? -6.485 -3.997 -1.978 1.00 0.00 35 VAL A O 4
ATOM 5270 N N . THR A 1 36 ? -6.193 -3.101 -4.034 1.00 0.00 36 THR A N 4
ATOM 5271 C CA . THR A 1 36 ? -7.490 -3.531 -4.527 1.00 0.00 36 THR A CA 4
ATOM 5272 C C . THR A 1 36 ? -8.608 -2.724 -3.862 1.00 0.00 36 THR A C 4
ATOM 5273 O O . THR A 1 36 ? -9.716 -2.641 -4.389 1.00 0.00 36 THR A O 4
ATOM 5284 N N . HIS A 1 37 ? -8.278 -2.152 -2.714 1.00 0.00 37 HIS A N 4
ATOM 5285 C CA . HIS A 1 37 ? -9.240 -1.355 -1.972 1.00 0.00 37 HIS A CA 4
ATOM 5286 C C . HIS A 1 37 ? -8.560 -0.740 -0.747 1.00 0.00 37 HIS A C 4
ATOM 5287 O O . HIS A 1 37 ? -8.590 -1.316 0.340 1.00 0.00 37 HIS A O 4
ATOM 5302 N N . VAL A 1 38 ? -7.962 0.423 -0.963 1.00 0.00 38 VAL A N 4
ATOM 5303 C CA . VAL A 1 38 ? -7.276 1.122 0.110 1.00 0.00 38 VAL A CA 4
ATOM 5304 C C . VAL A 1 38 ? -8.310 1.748 1.048 1.00 0.00 38 VAL A C 4
ATOM 5305 O O . VAL A 1 38 ? -9.354 2.220 0.600 1.00 0.00 38 VAL A O 4
ATOM 5318 N N . LYS A 1 39 ? -7.983 1.733 2.332 1.00 0.00 39 LYS A N 4
ATOM 5319 C CA . LYS A 1 39 ? -8.871 2.294 3.337 1.00 0.00 39 LYS A CA 4
ATOM 5320 C C . LYS A 1 39 ? -8.190 3.492 4.001 1.00 0.00 39 LYS A C 4
ATOM 5321 O O . LYS A 1 39 ? -7.448 3.331 4.969 1.00 0.00 39 LYS A O 4
ATOM 5340 N N . LEU A 1 40 ? -8.466 4.667 3.454 1.00 0.00 40 LEU A N 4
ATOM 5341 C CA . LEU A 1 40 ? -7.889 5.892 3.982 1.00 0.00 40 LEU A CA 4
ATOM 5342 C C . LEU A 1 40 ? -8.136 5.959 5.490 1.00 0.00 40 LEU A C 4
ATOM 5343 O O . LEU A 1 40 ? -9.181 5.523 5.971 1.00 0.00 40 LEU A O 4
ATOM 5359 N N . SER A 1 41 ? -7.157 6.508 6.194 1.00 0.00 41 SER A N 4
ATOM 5360 C CA . SER A 1 41 ? -7.256 6.638 7.638 1.00 0.00 41 SER A CA 4
ATOM 5361 C C . SER A 1 41 ? -6.391 7.804 8.119 1.00 0.00 41 SER A C 4
ATOM 5362 O O . SER A 1 41 ? -5.194 7.852 7.836 1.00 0.00 41 SER A O 4
ATOM 5370 N N . ASP A 1 42 ? -7.029 8.715 8.838 1.00 0.00 42 ASP A N 4
ATOM 5371 C CA . ASP A 1 42 ? -6.332 9.878 9.362 1.00 0.00 42 ASP A CA 4
ATOM 5372 C C . ASP A 1 42 ? -6.138 10.899 8.238 1.00 0.00 42 ASP A C 4
ATOM 5373 O O . ASP A 1 42 ? -5.286 11.781 8.337 1.00 0.00 42 ASP A O 4
ATOM 5382 N N . ASP A 1 43 ? -6.942 10.745 7.196 1.00 0.00 43 ASP A N 4
ATOM 5383 C CA . ASP A 1 43 ? -6.869 11.642 6.056 1.00 0.00 43 ASP A CA 4
ATOM 5384 C C . ASP A 1 43 ? -5.863 11.091 5.042 1.00 0.00 43 ASP A C 4
ATOM 5385 O O . ASP A 1 43 ? -6.036 11.260 3.836 1.00 0.00 43 ASP A O 4
ATOM 5394 N N . LEU A 1 44 ? -4.835 10.442 5.570 1.00 0.00 44 LEU A N 4
ATOM 5395 C CA . LEU A 1 44 ? -3.802 9.865 4.726 1.00 0.00 44 LEU A CA 4
ATOM 5396 C C . LEU A 1 44 ? -2.645 9.383 5.603 1.00 0.00 44 LEU A C 4
ATOM 5397 O O . LEU A 1 44 ? -1.998 8.385 5.289 1.00 0.00 44 LEU A O 4
ATOM 5413 N N . LEU A 1 45 ? -2.418 10.115 6.684 1.00 0.00 45 LEU A N 4
ATOM 5414 C CA . LEU A 1 45 ? -1.350 9.775 7.608 1.00 0.00 45 LEU A CA 4
ATOM 5415 C C . LEU A 1 45 ? -1.286 8.255 7.769 1.00 0.00 45 LEU A C 4
ATOM 5416 O O . LEU A 1 45 ? -0.215 7.696 8.002 1.00 0.00 45 LEU A O 4
ATOM 5432 N N . HIS A 1 46 ? -2.446 7.628 7.638 1.00 0.00 46 HIS A N 4
ATOM 5433 C CA . HIS A 1 46 ? -2.535 6.184 7.766 1.00 0.00 46 HIS A CA 4
ATOM 5434 C C . HIS A 1 46 ? -3.309 5.610 6.578 1.00 0.00 46 HIS A C 4
ATOM 5435 O O . HIS A 1 46 ? -4.539 5.605 6.577 1.00 0.00 46 HIS A O 4
ATOM 5450 N N . VAL A 1 47 ? -2.556 5.139 5.594 1.00 0.00 47 VAL A N 4
ATOM 5451 C CA . VAL A 1 47 ? -3.156 4.564 4.402 1.00 0.00 47 VAL A CA 4
ATOM 5452 C C . VAL A 1 47 ? -3.199 3.041 4.542 1.00 0.00 47 VAL A C 4
ATOM 5453 O O . VAL A 1 47 ? -2.170 2.376 4.444 1.00 0.00 47 VAL A O 4
ATOM 5466 N N . THR A 1 48 ? -4.402 2.534 4.769 1.00 0.00 48 THR A N 4
ATOM 5467 C CA . THR A 1 48 ? -4.593 1.102 4.924 1.00 0.00 48 THR A CA 4
ATOM 5468 C C . THR A 1 48 ? -4.618 0.417 3.556 1.00 0.00 48 THR A C 4
ATOM 5469 O O . THR A 1 48 ? -5.648 0.402 2.884 1.00 0.00 48 THR A O 4
ATOM 5480 N N . VAL A 1 49 ? -3.472 -0.135 3.185 1.00 0.00 49 VAL A N 4
ATOM 5481 C CA . VAL A 1 49 ? -3.350 -0.820 1.910 1.00 0.00 49 VAL A CA 4
ATOM 5482 C C . VAL A 1 49 ? -3.751 -2.287 2.083 1.00 0.00 49 VAL A C 4
ATOM 5483 O O . VAL A 1 49 ? -3.258 -2.967 2.982 1.00 0.00 49 VAL A O 4
ATOM 5496 N N . TYR A 1 50 ? -4.643 -2.730 1.209 1.00 0.00 50 TYR A N 4
ATOM 5497 C CA . TYR A 1 50 ? -5.116 -4.103 1.254 1.00 0.00 50 TYR A CA 4
ATOM 5498 C C . TYR A 1 50 ? -4.406 -4.963 0.207 1.00 0.00 50 TYR A C 4
ATOM 5499 O O . TYR A 1 50 ? -5.035 -5.455 -0.728 1.00 0.00 50 TYR A O 4
ATOM 5517 N N . LEU A 1 51 ? -3.104 -5.117 0.398 1.00 0.00 51 LEU A N 4
ATOM 5518 C CA . LEU A 1 51 ? -2.301 -5.909 -0.518 1.00 0.00 51 LEU A CA 4
ATOM 5519 C C . LEU A 1 51 ? -3.110 -7.122 -0.981 1.00 0.00 51 LEU A C 4
ATOM 5520 O O . LEU A 1 51 ? -2.986 -7.556 -2.125 1.00 0.00 51 LEU A O 4
ATOM 5536 N N . ASP A 1 52 ? -3.922 -7.635 -0.068 1.00 0.00 52 ASP A N 4
ATOM 5537 C CA . ASP A 1 52 ? -4.751 -8.790 -0.368 1.00 0.00 52 ASP A CA 4
ATOM 5538 C C . ASP A 1 52 ? -3.944 -9.791 -1.197 1.00 0.00 52 ASP A C 4
ATOM 5539 O O . ASP A 1 52 ? -4.311 -10.104 -2.328 1.00 0.00 52 ASP A O 4
ATOM 5548 N N . CYS A 1 53 ? -2.859 -10.264 -0.602 1.00 0.00 53 CYS A N 4
ATOM 5549 C CA . CYS A 1 53 ? -1.997 -11.223 -1.271 1.00 0.00 53 CYS A CA 4
ATOM 5550 C C . CYS A 1 53 ? -2.852 -12.412 -1.714 1.00 0.00 53 CYS A C 4
ATOM 5551 O O . CYS A 1 53 ? -4.066 -12.416 -1.513 1.00 0.00 53 CYS A O 4
ATOM 5559 N N . TYR A 1 54 ? -2.186 -13.391 -2.308 1.00 0.00 54 TYR A N 4
ATOM 5560 C CA . TYR A 1 54 ? -2.871 -14.582 -2.781 1.00 0.00 54 TYR A CA 4
ATOM 5561 C C . TYR A 1 54 ? -3.987 -14.991 -1.818 1.00 0.00 54 TYR A C 4
ATOM 5562 O O . TYR A 1 54 ? -5.131 -15.175 -2.231 1.00 0.00 54 TYR A O 4
ATOM 5580 N N . ASN A 1 55 ? -3.615 -15.122 -0.553 1.00 0.00 55 ASN A N 4
ATOM 5581 C CA . ASN A 1 55 ? -4.571 -15.506 0.472 1.00 0.00 55 ASN A CA 4
ATOM 5582 C C . ASN A 1 55 ? -4.089 -14.994 1.831 1.00 0.00 55 ASN A C 4
ATOM 5583 O O . ASN A 1 55 ? -4.804 -14.258 2.510 1.00 0.00 55 ASN A O 4
ATOM 5594 N N . ARG A 1 56 ? -2.880 -15.403 2.187 1.00 0.00 56 ARG A N 4
ATOM 5595 C CA . ARG A 1 56 ? -2.294 -14.995 3.452 1.00 0.00 56 ARG A CA 4
ATOM 5596 C C . ARG A 1 56 ? -0.895 -15.594 3.607 1.00 0.00 56 ARG A C 4
ATOM 5597 O O . ARG A 1 56 ? 0.006 -14.946 4.138 1.00 0.00 56 ARG A O 4
ATOM 5618 N N . GLU A 1 57 ? -0.757 -16.824 3.134 1.00 0.00 57 GLU A N 4
ATOM 5619 C CA . GLU A 1 57 ? 0.518 -17.517 3.213 1.00 0.00 57 GLU A CA 4
ATOM 5620 C C . GLU A 1 57 ? 1.556 -16.822 2.331 1.00 0.00 57 GLU A C 4
ATOM 5621 O O . GLU A 1 57 ? 2.741 -17.148 2.386 1.00 0.00 57 GLU A O 4
ATOM 5633 N N . GLN A 1 58 ? 1.074 -15.876 1.538 1.00 0.00 58 GLN A N 4
ATOM 5634 C CA . GLN A 1 58 ? 1.946 -15.132 0.645 1.00 0.00 58 GLN A CA 4
ATOM 5635 C C . GLN A 1 58 ? 2.243 -13.748 1.224 1.00 0.00 58 GLN A C 4
ATOM 5636 O O . GLN A 1 58 ? 3.231 -13.115 0.855 1.00 0.00 58 GLN A O 4
ATOM 5650 N N . ILE A 1 59 ? 1.369 -13.318 2.123 1.00 0.00 59 ILE A N 4
ATOM 5651 C CA . ILE A 1 59 ? 1.525 -12.020 2.757 1.00 0.00 59 ILE A CA 4
ATOM 5652 C C . ILE A 1 59 ? 2.971 -11.860 3.233 1.00 0.00 59 ILE A C 4
ATOM 5653 O O . ILE A 1 59 ? 3.629 -10.872 2.909 1.00 0.00 59 ILE A O 4
ATOM 5669 N N . ASP A 1 60 ? 3.423 -12.847 3.993 1.00 0.00 60 ASP A N 4
ATOM 5670 C CA . ASP A 1 60 ? 4.778 -12.828 4.516 1.00 0.00 60 ASP A CA 4
ATOM 5671 C C . ASP A 1 60 ? 5.731 -12.315 3.434 1.00 0.00 60 ASP A C 4
ATOM 5672 O O . ASP A 1 60 ? 6.693 -11.610 3.732 1.00 0.00 60 ASP A O 4
ATOM 5681 N N . ARG A 1 61 ? 5.429 -12.690 2.199 1.00 0.00 61 ARG A N 4
ATOM 5682 C CA . ARG A 1 61 ? 6.246 -12.277 1.071 1.00 0.00 61 ARG A CA 4
ATOM 5683 C C . ARG A 1 61 ? 5.906 -10.842 0.666 1.00 0.00 61 ARG A C 4
ATOM 5684 O O . ARG A 1 61 ? 6.792 -9.994 0.566 1.00 0.00 61 ARG A O 4
ATOM 5705 N N . VAL A 1 62 ? 4.620 -10.613 0.443 1.00 0.00 62 VAL A N 4
ATOM 5706 C CA . VAL A 1 62 ? 4.151 -9.294 0.051 1.00 0.00 62 VAL A CA 4
ATOM 5707 C C . VAL A 1 62 ? 4.481 -8.291 1.158 1.00 0.00 62 VAL A C 4
ATOM 5708 O O . VAL A 1 62 ? 5.289 -7.385 0.958 1.00 0.00 62 VAL A O 4
ATOM 5721 N N . VAL A 1 63 ? 3.840 -8.486 2.300 1.00 0.00 63 VAL A N 4
ATOM 5722 C CA . VAL A 1 63 ? 4.055 -7.609 3.439 1.00 0.00 63 VAL A CA 4
ATOM 5723 C C . VAL A 1 63 ? 5.557 -7.466 3.690 1.00 0.00 63 VAL A C 4
ATOM 5724 O O . VAL A 1 63 ? 6.048 -6.363 3.927 1.00 0.00 63 VAL A O 4
ATOM 5737 N N . GLY A 1 64 ? 6.245 -8.596 3.629 1.00 0.00 64 GLY A N 4
ATOM 5738 C CA . GLY A 1 64 ? 7.682 -8.610 3.847 1.00 0.00 64 GLY A CA 4
ATOM 5739 C C . GLY A 1 64 ? 8.406 -7.782 2.783 1.00 0.00 64 GLY A C 4
ATOM 5740 O O . GLY A 1 64 ? 9.436 -7.171 3.063 1.00 0.00 64 GLY A O 4
ATOM 5744 N N . ALA A 1 65 ? 7.838 -7.788 1.586 1.00 0.00 65 ALA A N 4
ATOM 5745 C CA . ALA A 1 65 ? 8.417 -7.045 0.480 1.00 0.00 65 ALA A CA 4
ATOM 5746 C C . ALA A 1 65 ? 8.091 -5.559 0.644 1.00 0.00 65 ALA A C 4
ATOM 5747 O O . ALA A 1 65 ? 8.949 -4.705 0.427 1.00 0.00 65 ALA A O 4
ATOM 5754 N N . PHE A 1 66 ? 6.850 -5.296 1.025 1.00 0.00 66 PHE A N 4
ATOM 5755 C CA . PHE A 1 66 ? 6.401 -3.928 1.221 1.00 0.00 66 PHE A CA 4
ATOM 5756 C C . PHE A 1 66 ? 7.291 -3.198 2.228 1.00 0.00 66 PHE A C 4
ATOM 5757 O O . PHE A 1 66 ? 7.404 -1.974 2.190 1.00 0.00 66 PHE A O 4
ATOM 5774 N N . ASN A 1 67 ? 7.901 -3.980 3.107 1.00 0.00 67 ASN A N 4
ATOM 5775 C CA . ASN A 1 67 ? 8.777 -3.423 4.123 1.00 0.00 67 ASN A CA 4
ATOM 5776 C C . ASN A 1 67 ? 9.953 -2.716 3.445 1.00 0.00 67 ASN A C 4
ATOM 5777 O O . ASN A 1 67 ? 10.201 -1.538 3.695 1.00 0.00 67 ASN A O 4
ATOM 5788 N N . GLN A 1 68 ? 10.645 -3.467 2.600 1.00 0.00 68 GLN A N 4
ATOM 5789 C CA . GLN A 1 68 ? 11.788 -2.927 1.884 1.00 0.00 68 GLN A CA 4
ATOM 5790 C C . GLN A 1 68 ? 11.321 -2.041 0.728 1.00 0.00 68 GLN A C 4
ATOM 5791 O O . GLN A 1 68 ? 12.118 -1.315 0.136 1.00 0.00 68 GLN A O 4
ATOM 5805 N N . ALA A 1 69 ? 10.030 -2.130 0.441 1.00 0.00 69 ALA A N 4
ATOM 5806 C CA . ALA A 1 69 ? 9.447 -1.346 -0.634 1.00 0.00 69 ALA A CA 4
ATOM 5807 C C . ALA A 1 69 ? 8.642 -0.190 -0.037 1.00 0.00 69 ALA A C 4
ATOM 5808 O O . ALA A 1 69 ? 7.906 0.492 -0.749 1.00 0.00 69 ALA A O 4
ATOM 5815 N N . LYS A 1 70 ? 8.808 -0.004 1.264 1.00 0.00 70 LYS A N 4
ATOM 5816 C CA . LYS A 1 70 ? 8.106 1.057 1.965 1.00 0.00 70 LYS A CA 4
ATOM 5817 C C . LYS A 1 70 ? 8.671 2.411 1.528 1.00 0.00 70 LYS A C 4
ATOM 5818 O O . LYS A 1 70 ? 8.135 3.457 1.891 1.00 0.00 70 LYS A O 4
ATOM 5837 N N . GLY A 1 71 ? 9.745 2.347 0.756 1.00 0.00 71 GLY A N 4
ATOM 5838 C CA . GLY A 1 71 ? 10.388 3.554 0.266 1.00 0.00 71 GLY A CA 4
ATOM 5839 C C . GLY A 1 71 ? 9.617 4.145 -0.916 1.00 0.00 71 GLY A C 4
ATOM 5840 O O . GLY A 1 71 ? 9.143 5.279 -0.848 1.00 0.00 71 GLY A O 4
ATOM 5844 N N . VAL A 1 72 ? 9.514 3.351 -1.971 1.00 0.00 72 VAL A N 4
ATOM 5845 C CA . VAL A 1 72 ? 8.809 3.781 -3.166 1.00 0.00 72 VAL A CA 4
ATOM 5846 C C . VAL A 1 72 ? 7.379 4.179 -2.794 1.00 0.00 72 VAL A C 4
ATOM 5847 O O . VAL A 1 72 ? 6.973 5.320 -3.008 1.00 0.00 72 VAL A O 4
ATOM 5860 N N . PHE A 1 73 ? 6.655 3.216 -2.243 1.00 0.00 73 PHE A N 4
ATOM 5861 C CA . PHE A 1 73 ? 5.280 3.452 -1.839 1.00 0.00 73 PHE A CA 4
ATOM 5862 C C . PHE A 1 73 ? 5.159 4.748 -1.035 1.00 0.00 73 PHE A C 4
ATOM 5863 O O . PHE A 1 73 ? 4.343 5.610 -1.358 1.00 0.00 73 PHE A O 4
ATOM 5880 N N . SER A 1 74 ? 5.983 4.845 -0.002 1.00 0.00 74 SER A N 4
ATOM 5881 C CA . SER A 1 74 ? 5.979 6.021 0.851 1.00 0.00 74 SER A CA 4
ATOM 5882 C C . SER A 1 74 ? 6.271 7.272 0.019 1.00 0.00 74 SER A C 4
ATOM 5883 O O . SER A 1 74 ? 5.752 8.349 0.308 1.00 0.00 74 SER A O 4
ATOM 5891 N N . ARG A 1 75 ? 7.100 7.087 -0.998 1.00 0.00 75 ARG A N 4
ATOM 5892 C CA . ARG A 1 75 ? 7.467 8.187 -1.873 1.00 0.00 75 ARG A CA 4
ATOM 5893 C C . ARG A 1 75 ? 6.227 8.743 -2.576 1.00 0.00 75 ARG A C 4
ATOM 5894 O O . ARG A 1 75 ? 6.138 9.943 -2.830 1.00 0.00 75 ARG A O 4
ATOM 5915 N N . VAL A 1 76 ? 5.300 7.843 -2.870 1.00 0.00 76 VAL A N 4
ATOM 5916 C CA . VAL A 1 76 ? 4.068 8.229 -3.538 1.00 0.00 76 VAL A CA 4
ATOM 5917 C C . VAL A 1 76 ? 3.457 9.432 -2.818 1.00 0.00 76 VAL A C 4
ATOM 5918 O O . VAL A 1 76 ? 3.202 10.466 -3.434 1.00 0.00 76 VAL A O 4
ATOM 5931 N N . LEU A 1 77 ? 3.241 9.259 -1.522 1.00 0.00 77 LEU A N 4
ATOM 5932 C CA . LEU A 1 77 ? 2.664 10.318 -0.711 1.00 0.00 77 LEU A CA 4
ATOM 5933 C C . LEU A 1 77 ? 3.695 11.435 -0.532 1.00 0.00 77 LEU A C 4
ATOM 5934 O O . LEU A 1 77 ? 3.339 12.612 -0.497 1.00 0.00 77 LEU A O 4
ATOM 5950 N N . ALA A 1 78 ? 4.950 11.026 -0.423 1.00 0.00 78 ALA A N 4
ATOM 5951 C CA . ALA A 1 78 ? 6.034 11.978 -0.249 1.00 0.00 78 ALA A CA 4
ATOM 5952 C C . ALA A 1 78 ? 5.885 13.107 -1.270 1.00 0.00 78 ALA A C 4
ATOM 5953 O O . ALA A 1 78 ? 6.009 14.281 -0.925 1.00 0.00 78 ALA A O 4
ATOM 5960 N N . HIS A 1 79 ? 5.622 12.712 -2.507 1.00 0.00 79 HIS A N 4
ATOM 5961 C CA . HIS A 1 79 ? 5.455 13.676 -3.581 1.00 0.00 79 HIS A CA 4
ATOM 5962 C C . HIS A 1 79 ? 4.515 14.794 -3.125 1.00 0.00 79 HIS A C 4
ATOM 5963 O O . HIS A 1 79 ? 4.606 15.922 -3.608 1.00 0.00 79 HIS A O 4
ATOM 5978 N N . ASN A 1 80 ? 3.633 14.442 -2.202 1.00 0.00 80 ASN A N 4
ATOM 5979 C CA . ASN A 1 80 ? 2.677 15.401 -1.676 1.00 0.00 80 ASN A CA 4
ATOM 5980 C C . ASN A 1 80 ? 3.280 16.100 -0.455 1.00 0.00 80 ASN A C 4
ATOM 5981 O O . ASN A 1 80 ? 3.480 17.313 -0.466 1.00 0.00 80 ASN A O 4
ATOM 5992 N N . LEU A 1 81 ? 3.554 15.303 0.567 1.00 0.00 81 LEU A N 4
ATOM 5993 C CA . LEU A 1 81 ? 4.131 15.829 1.793 1.00 0.00 81 LEU A CA 4
ATOM 5994 C C . LEU A 1 81 ? 5.657 15.794 1.689 1.00 0.00 81 LEU A C 4
ATOM 5995 O O . LEU A 1 81 ? 6.254 16.617 0.998 1.00 0.00 81 LEU A O 4
ATOM 6011 N N . TYR A 1 82 ? 6.244 14.833 2.386 1.00 0.00 82 TYR A N 4
ATOM 6012 C CA . TYR A 1 82 ? 7.688 14.680 2.382 1.00 0.00 82 TYR A CA 4
ATOM 6013 C C . TYR A 1 82 ? 8.138 13.687 3.456 1.00 0.00 82 TYR A C 4
ATOM 6014 O O . TYR A 1 82 ? 8.753 12.668 3.146 1.00 0.00 82 TYR A O 4
ATOM 6032 N N . LEU A 1 83 ? 7.814 14.021 4.697 1.00 0.00 83 LEU A N 4
ATOM 6033 C CA . LEU A 1 83 ? 8.177 13.172 5.819 1.00 0.00 83 LEU A CA 4
ATOM 6034 C C . LEU A 1 83 ? 7.324 11.902 5.789 1.00 0.00 83 LEU A C 4
ATOM 6035 O O . LEU A 1 83 ? 6.209 11.911 5.270 1.00 0.00 83 LEU A O 4
ATOM 6051 N N . ALA A 1 84 ? 7.881 10.840 6.352 1.00 0.00 84 ALA A N 4
ATOM 6052 C CA . ALA A 1 84 ? 7.186 9.565 6.396 1.00 0.00 84 ALA A CA 4
ATOM 6053 C C . ALA A 1 84 ? 6.174 9.581 7.544 1.00 0.00 84 ALA A C 4
ATOM 6054 O O . ALA A 1 84 ? 5.026 9.175 7.369 1.00 0.00 84 ALA A O 4
ATOM 6061 N N . LYS A 1 85 ? 6.636 10.054 8.692 1.00 0.00 85 LYS A N 4
ATOM 6062 C CA . LYS A 1 85 ? 5.786 10.128 9.868 1.00 0.00 85 LYS A CA 4
ATOM 6063 C C . LYS A 1 85 ? 4.593 11.040 9.572 1.00 0.00 85 LYS A C 4
ATOM 6064 O O . LYS A 1 85 ? 3.551 10.933 10.218 1.00 0.00 85 LYS A O 4
ATOM 6083 N N . ALA A 1 86 ? 4.786 11.915 8.597 1.00 0.00 86 ALA A N 4
ATOM 6084 C CA . ALA A 1 86 ? 3.739 12.845 8.208 1.00 0.00 86 ALA A CA 4
ATOM 6085 C C . ALA A 1 86 ? 2.784 12.152 7.234 1.00 0.00 86 ALA A C 4
ATOM 6086 O O . ALA A 1 86 ? 1.651 12.596 7.048 1.00 0.00 86 ALA A O 4
ATOM 6093 N N . VAL A 1 87 ? 3.275 11.076 6.637 1.00 0.00 87 VAL A N 4
ATOM 6094 C CA . VAL A 1 87 ? 2.479 10.318 5.687 1.00 0.00 87 VAL A CA 4
ATOM 6095 C C . VAL A 1 87 ? 3.276 9.099 5.219 1.00 0.00 87 VAL A C 4
ATOM 6096 O O . VAL A 1 87 ? 4.489 9.182 5.027 1.00 0.00 87 VAL A O 4
ATOM 6109 N N . GLN A 1 88 ? 2.563 7.996 5.048 1.00 0.00 88 GLN A N 4
ATOM 6110 C CA . GLN A 1 88 ? 3.189 6.761 4.606 1.00 0.00 88 GLN A CA 4
ATOM 6111 C C . GLN A 1 88 ? 2.132 5.673 4.404 1.00 0.00 88 GLN A C 4
ATOM 6112 O O . GLN A 1 88 ? 1.088 5.688 5.054 1.00 0.00 88 GLN A O 4
ATOM 6126 N N . ILE A 1 89 ? 2.440 4.755 3.499 1.00 0.00 89 ILE A N 4
ATOM 6127 C CA . ILE A 1 89 ? 1.530 3.662 3.203 1.00 0.00 89 ILE A CA 4
ATOM 6128 C C . ILE A 1 89 ? 1.659 2.589 4.287 1.00 0.00 89 ILE A C 4
ATOM 6129 O O . ILE A 1 89 ? 2.727 2.006 4.464 1.00 0.00 89 ILE A O 4
ATOM 6145 N N . HIS A 1 90 ? 0.555 2.361 4.983 1.00 0.00 90 HIS A N 4
ATOM 6146 C CA . HIS A 1 90 ? 0.531 1.369 6.044 1.00 0.00 90 HIS A CA 4
ATOM 6147 C C . HIS A 1 90 ? 0.031 0.034 5.488 1.00 0.00 90 HIS A C 4
ATOM 6148 O O . HIS A 1 90 ? -0.987 -0.013 4.798 1.00 0.00 90 HIS A O 4
ATOM 6163 N N . PHE A 1 91 ? 0.770 -1.018 5.808 1.00 0.00 91 PHE A N 4
ATOM 6164 C CA . PHE A 1 91 ? 0.415 -2.350 5.348 1.00 0.00 91 PHE A CA 4
ATOM 6165 C C . PHE A 1 91 ? -0.639 -2.981 6.260 1.00 0.00 91 PHE A C 4
ATOM 6166 O O . PHE A 1 91 ? -0.525 -2.919 7.483 1.00 0.00 91 PHE A O 4
ATOM 6183 N N . VAL A 1 92 ? -1.642 -3.575 5.630 1.00 0.00 92 VAL A N 4
ATOM 6184 C CA . VAL A 1 92 ? -2.715 -4.218 6.369 1.00 0.00 92 VAL A CA 4
ATOM 6185 C C . VAL A 1 92 ? -3.015 -5.581 5.742 1.00 0.00 92 VAL A C 4
ATOM 6186 O O . VAL A 1 92 ? -2.714 -5.810 4.572 1.00 0.00 92 VAL A O 4
ATOM 6199 N N . LYS A 1 93 ? -3.606 -6.450 6.549 1.00 0.00 93 LYS A N 4
ATOM 6200 C CA . LYS A 1 93 ? -3.950 -7.784 6.089 1.00 0.00 93 LYS A CA 4
ATOM 6201 C C . LYS A 1 93 ? -5.204 -8.265 6.823 1.00 0.00 93 LYS A C 4
ATOM 6202 O O . LYS A 1 93 ? -6.136 -8.771 6.201 1.00 0.00 93 LYS A O 4
ATOM 6221 N N . ASP A 1 94 ? -5.185 -8.090 8.136 1.00 0.00 94 ASP A N 4
ATOM 6222 C CA . ASP A 1 94 ? -6.308 -8.500 8.962 1.00 0.00 94 ASP A CA 4
ATOM 6223 C C . ASP A 1 94 ? -7.458 -7.508 8.779 1.00 0.00 94 ASP A C 4
ATOM 6224 O O . ASP A 1 94 ? -8.603 -7.810 9.114 1.00 0.00 94 ASP A O 4
ATOM 6233 N N . LYS A 1 95 ? -7.115 -6.344 8.248 1.00 0.00 95 LYS A N 4
ATOM 6234 C CA . LYS A 1 95 ? -8.105 -5.306 8.016 1.00 0.00 95 LYS A CA 4
ATOM 6235 C C . LYS A 1 95 ? -8.537 -4.711 9.357 1.00 0.00 95 LYS A C 4
ATOM 6236 O O . LYS A 1 95 ? -8.502 -3.495 9.541 1.00 0.00 95 LYS A O 4
ATOM 6255 N N . ALA A 1 96 ? -8.935 -5.595 10.260 1.00 0.00 96 ALA A N 4
ATOM 6256 C CA . ALA A 1 96 ? -9.374 -5.172 11.579 1.00 0.00 96 ALA A CA 4
ATOM 6257 C C . ALA A 1 96 ? -9.274 -6.353 12.548 1.00 0.00 96 ALA A C 4
ATOM 6258 O O . ALA A 1 96 ? -10.273 -6.762 13.138 1.00 0.00 96 ALA A O 4
ATOM 6265 N N . ILE A 1 97 ? -8.060 -6.867 12.680 1.00 0.00 97 ILE A N 4
ATOM 6266 C CA . ILE A 1 97 ? -7.817 -7.992 13.567 1.00 0.00 97 ILE A CA 4
ATOM 6267 C C . ILE A 1 97 ? -8.601 -9.208 13.068 1.00 0.00 97 ILE A C 4
ATOM 6268 O O . ILE A 1 97 ? -8.954 -10.088 13.852 1.00 0.00 97 ILE A O 4
ATOM 6284 N N . ASP A 1 98 ? -8.852 -9.217 11.767 1.00 0.00 98 ASP A N 4
ATOM 6285 C CA . ASP A 1 98 ? -9.588 -10.310 11.155 1.00 0.00 98 ASP A CA 4
ATOM 6286 C C . ASP A 1 98 ? -10.852 -10.588 11.970 1.00 0.00 98 ASP A C 4
ATOM 6287 O O . ASP A 1 98 ? -11.123 -11.732 12.332 1.00 0.00 98 ASP A O 4
ATOM 6296 N N . ASN A 1 99 ? -11.593 -9.521 12.236 1.00 0.00 99 ASN A N 4
ATOM 6297 C CA . ASN A 1 99 ? -12.822 -9.636 13.002 1.00 0.00 99 ASN A CA 4
ATOM 6298 C C . ASN A 1 99 ? -13.468 -8.255 13.132 1.00 0.00 99 ASN A C 4
ATOM 6299 O O . ASN A 1 99 ? -14.492 -7.983 12.508 1.00 0.00 99 ASN A O 4
ATOM 6310 N N . ALA A 1 100 ? -12.841 -7.419 13.947 1.00 0.00 100 ALA A N 4
ATOM 6311 C CA . ALA A 1 100 ? -13.342 -6.073 14.168 1.00 0.00 100 ALA A CA 4
ATOM 6312 C C . ALA A 1 100 ? -12.209 -5.193 14.700 1.00 0.00 100 ALA A C 4
ATOM 6313 O O . ALA A 1 100 ? -11.163 -5.699 15.105 1.00 0.00 100 ALA A O 4
ATOM 6320 N N . MET A 1 101 ? -12.454 -3.891 14.681 1.00 0.00 101 MET A N 4
ATOM 6321 C CA . MET A 1 101 ? -11.468 -2.936 15.156 1.00 0.00 101 MET A CA 4
ATOM 6322 C C . MET A 1 101 ? -12.010 -1.507 15.088 1.00 0.00 101 MET A C 4
ATOM 6323 O O . MET A 1 101 ? -11.698 -0.765 14.158 1.00 0.00 101 MET A O 4
ATOM 6337 N N . LYS A 1 6 ? -13.933 2.798 -11.956 1.00 0.00 6 LYS A N 5
ATOM 6338 C CA . LYS A 1 6 ? -12.748 3.129 -11.183 1.00 0.00 6 LYS A CA 5
ATOM 6339 C C . LYS A 1 6 ? -13.147 3.381 -9.728 1.00 0.00 6 LYS A C 5
ATOM 6340 O O . LYS A 1 6 ? -13.960 2.647 -9.167 1.00 0.00 6 LYS A O 5
ATOM 6359 N N . GLU A 1 7 ? -12.558 4.421 -9.157 1.00 0.00 7 GLU A N 5
ATOM 6360 C CA . GLU A 1 7 ? -12.842 4.779 -7.778 1.00 0.00 7 GLU A CA 5
ATOM 6361 C C . GLU A 1 7 ? -12.291 6.172 -7.467 1.00 0.00 7 GLU A C 5
ATOM 6362 O O . GLU A 1 7 ? -11.591 6.358 -6.472 1.00 0.00 7 GLU A O 5
ATOM 6374 N N . ARG A 1 8 ? -12.627 7.114 -8.335 1.00 0.00 8 ARG A N 5
ATOM 6375 C CA . ARG A 1 8 ? -12.174 8.484 -8.165 1.00 0.00 8 ARG A CA 5
ATOM 6376 C C . ARG A 1 8 ? -10.730 8.508 -7.661 1.00 0.00 8 ARG A C 5
ATOM 6377 O O . ARG A 1 8 ? -9.944 7.615 -7.976 1.00 0.00 8 ARG A O 5
ATOM 6398 N N . LEU A 1 9 ? -10.424 9.538 -6.886 1.00 0.00 9 LEU A N 5
ATOM 6399 C CA . LEU A 1 9 ? -9.088 9.689 -6.335 1.00 0.00 9 LEU A CA 5
ATOM 6400 C C . LEU A 1 9 ? -8.593 8.333 -5.828 1.00 0.00 9 LEU A C 5
ATOM 6401 O O . LEU A 1 9 ? -7.455 7.947 -6.087 1.00 0.00 9 LEU A O 5
ATOM 6417 N N . GLU A 1 10 ? -9.474 7.647 -5.115 1.00 0.00 10 GLU A N 5
ATOM 6418 C CA . GLU A 1 10 ? -9.142 6.342 -4.569 1.00 0.00 10 GLU A CA 5
ATOM 6419 C C . GLU A 1 10 ? -8.350 5.525 -5.592 1.00 0.00 10 GLU A C 5
ATOM 6420 O O . GLU A 1 10 ? -7.171 5.239 -5.385 1.00 0.00 10 GLU A O 5
ATOM 6432 N N . ASN A 1 11 ? -9.029 5.172 -6.673 1.00 0.00 11 ASN A N 5
ATOM 6433 C CA . ASN A 1 11 ? -8.403 4.394 -7.729 1.00 0.00 11 ASN A CA 5
ATOM 6434 C C . ASN A 1 11 ? -7.055 5.021 -8.089 1.00 0.00 11 ASN A C 5
ATOM 6435 O O . ASN A 1 11 ? -6.121 4.318 -8.470 1.00 0.00 11 ASN A O 5
ATOM 6446 N N . ASP A 1 12 ? -6.997 6.338 -7.955 1.00 0.00 12 ASP A N 5
ATOM 6447 C CA . ASP A 1 12 ? -5.779 7.068 -8.262 1.00 0.00 12 ASP A CA 5
ATOM 6448 C C . ASP A 1 12 ? -4.673 6.636 -7.296 1.00 0.00 12 ASP A C 5
ATOM 6449 O O . ASP A 1 12 ? -3.563 6.317 -7.720 1.00 0.00 12 ASP A O 5
ATOM 6458 N N . ILE A 1 13 ? -5.015 6.638 -6.016 1.00 0.00 13 ILE A N 5
ATOM 6459 C CA . ILE A 1 13 ? -4.066 6.250 -4.987 1.00 0.00 13 ILE A CA 5
ATOM 6460 C C . ILE A 1 13 ? -3.577 4.827 -5.261 1.00 0.00 13 ILE A C 5
ATOM 6461 O O . ILE A 1 13 ? -2.395 4.530 -5.097 1.00 0.00 13 ILE A O 5
ATOM 6477 N N . ILE A 1 14 ? -4.512 3.983 -5.674 1.00 0.00 14 ILE A N 5
ATOM 6478 C CA . ILE A 1 14 ? -4.192 2.598 -5.972 1.00 0.00 14 ILE A CA 5
ATOM 6479 C C . ILE A 1 14 ? -3.232 2.546 -7.162 1.00 0.00 14 ILE A C 5
ATOM 6480 O O . ILE A 1 14 ? -2.271 1.778 -7.156 1.00 0.00 14 ILE A O 5
ATOM 6496 N N . ARG A 1 15 ? -3.525 3.373 -8.155 1.00 0.00 15 ARG A N 5
ATOM 6497 C CA . ARG A 1 15 ? -2.700 3.430 -9.349 1.00 0.00 15 ARG A CA 5
ATOM 6498 C C . ARG A 1 15 ? -1.333 4.034 -9.022 1.00 0.00 15 ARG A C 5
ATOM 6499 O O . ARG A 1 15 ? -0.368 3.831 -9.757 1.00 0.00 15 ARG A O 5
ATOM 6520 N N . LEU A 1 16 ? -1.294 4.765 -7.917 1.00 0.00 16 LEU A N 5
ATOM 6521 C CA . LEU A 1 16 ? -0.062 5.400 -7.483 1.00 0.00 16 LEU A CA 5
ATOM 6522 C C . LEU A 1 16 ? 0.949 4.323 -7.084 1.00 0.00 16 LEU A C 5
ATOM 6523 O O . LEU A 1 16 ? 1.986 4.171 -7.727 1.00 0.00 16 LEU A O 5
ATOM 6539 N N . ILE A 1 17 ? 0.611 3.603 -6.024 1.00 0.00 17 ILE A N 5
ATOM 6540 C CA . ILE A 1 17 ? 1.475 2.545 -5.531 1.00 0.00 17 ILE A CA 5
ATOM 6541 C C . ILE A 1 17 ? 1.747 1.548 -6.660 1.00 0.00 17 ILE A C 5
ATOM 6542 O O . ILE A 1 17 ? 2.769 0.862 -6.654 1.00 0.00 17 ILE A O 5
ATOM 6558 N N . ASN A 1 18 ? 0.816 1.499 -7.600 1.00 0.00 18 ASN A N 5
ATOM 6559 C CA . ASN A 1 18 ? 0.942 0.597 -8.733 1.00 0.00 18 ASN A CA 5
ATOM 6560 C C . ASN A 1 18 ? 2.004 1.137 -9.693 1.00 0.00 18 ASN A C 5
ATOM 6561 O O . ASN A 1 18 ? 2.762 0.367 -10.282 1.00 0.00 18 ASN A O 5
ATOM 6572 N N . ARG A 1 19 ? 2.026 2.455 -9.819 1.00 0.00 19 ARG A N 5
ATOM 6573 C CA . ARG A 1 19 ? 2.983 3.107 -10.698 1.00 0.00 19 ARG A CA 5
ATOM 6574 C C . ARG A 1 19 ? 4.404 2.930 -10.159 1.00 0.00 19 ARG A C 5
ATOM 6575 O O . ARG A 1 19 ? 5.372 3.015 -10.913 1.00 0.00 19 ARG A O 5
ATOM 6596 N N . THR A 1 20 ? 4.484 2.687 -8.859 1.00 0.00 20 THR A N 5
ATOM 6597 C CA . THR A 1 20 ? 5.771 2.496 -8.211 1.00 0.00 20 THR A CA 5
ATOM 6598 C C . THR A 1 20 ? 6.342 1.119 -8.553 1.00 0.00 20 THR A C 5
ATOM 6599 O O . THR A 1 20 ? 7.450 1.014 -9.076 1.00 0.00 20 THR A O 5
ATOM 6610 N N . VAL A 1 21 ? 5.558 0.096 -8.244 1.00 0.00 21 VAL A N 5
ATOM 6611 C CA . VAL A 1 21 ? 5.972 -1.271 -8.512 1.00 0.00 21 VAL A CA 5
ATOM 6612 C C . VAL A 1 21 ? 6.422 -1.387 -9.970 1.00 0.00 21 VAL A C 5
ATOM 6613 O O . VAL A 1 21 ? 7.339 -2.145 -10.282 1.00 0.00 21 VAL A O 5
ATOM 6626 N N . ILE A 1 22 ? 5.757 -0.623 -10.824 1.00 0.00 22 ILE A N 5
ATOM 6627 C CA . ILE A 1 22 ? 6.077 -0.630 -12.241 1.00 0.00 22 ILE A CA 5
ATOM 6628 C C . ILE A 1 22 ? 7.179 -1.658 -12.505 1.00 0.00 22 ILE A C 5
ATOM 6629 O O . ILE A 1 22 ? 6.918 -2.725 -13.059 1.00 0.00 22 ILE A O 5
ATOM 6645 N N . HIS A 1 23 ? 8.388 -1.301 -12.096 1.00 0.00 23 HIS A N 5
ATOM 6646 C CA . HIS A 1 23 ? 9.530 -2.180 -12.281 1.00 0.00 23 HIS A CA 5
ATOM 6647 C C . HIS A 1 23 ? 10.424 -2.127 -11.041 1.00 0.00 23 HIS A C 5
ATOM 6648 O O . HIS A 1 23 ? 11.564 -2.589 -11.073 1.00 0.00 23 HIS A O 5
ATOM 6663 N N . GLU A 1 24 ? 9.874 -1.561 -9.977 1.00 0.00 24 GLU A N 5
ATOM 6664 C CA . GLU A 1 24 ? 10.607 -1.442 -8.729 1.00 0.00 24 GLU A CA 5
ATOM 6665 C C . GLU A 1 24 ? 10.273 -2.614 -7.803 1.00 0.00 24 GLU A C 5
ATOM 6666 O O . GLU A 1 24 ? 9.781 -3.646 -8.256 1.00 0.00 24 GLU A O 5
ATOM 6678 N N . ILE A 1 25 ? 10.554 -2.415 -6.524 1.00 0.00 25 ILE A N 5
ATOM 6679 C CA . ILE A 1 25 ? 10.289 -3.442 -5.531 1.00 0.00 25 ILE A CA 5
ATOM 6680 C C . ILE A 1 25 ? 11.095 -4.696 -5.874 1.00 0.00 25 ILE A C 5
ATOM 6681 O O . ILE A 1 25 ? 10.611 -5.575 -6.585 1.00 0.00 25 ILE A O 5
ATOM 6697 N N . TYR A 1 26 ? 12.312 -4.740 -5.352 1.00 0.00 26 TYR A N 5
ATOM 6698 C CA . TYR A 1 26 ? 13.190 -5.872 -5.593 1.00 0.00 26 TYR A CA 5
ATOM 6699 C C . TYR A 1 26 ? 12.385 -7.161 -5.776 1.00 0.00 26 TYR A C 5
ATOM 6700 O O . TYR A 1 26 ? 11.602 -7.537 -4.905 1.00 0.00 26 TYR A O 5
ATOM 6718 N N . ASN A 1 27 ? 12.606 -7.802 -6.915 1.00 0.00 27 ASN A N 5
ATOM 6719 C CA . ASN A 1 27 ? 11.911 -9.040 -7.223 1.00 0.00 27 ASN A CA 5
ATOM 6720 C C . ASN A 1 27 ? 10.411 -8.763 -7.338 1.00 0.00 27 ASN A C 5
ATOM 6721 O O . ASN A 1 27 ? 9.591 -9.593 -6.949 1.00 0.00 27 ASN A O 5
ATOM 6732 N N . GLU A 1 28 ? 10.097 -7.593 -7.875 1.00 0.00 28 GLU A N 5
ATOM 6733 C CA . GLU A 1 28 ? 8.710 -7.196 -8.047 1.00 0.00 28 GLU A CA 5
ATOM 6734 C C . GLU A 1 28 ? 7.780 -8.219 -7.391 1.00 0.00 28 GLU A C 5
ATOM 6735 O O . GLU A 1 28 ? 7.116 -8.991 -8.081 1.00 0.00 28 GLU A O 5
ATOM 6747 N N . THR A 1 29 ? 7.764 -8.192 -6.066 1.00 0.00 29 THR A N 5
ATOM 6748 C CA . THR A 1 29 ? 6.926 -9.107 -5.310 1.00 0.00 29 THR A CA 5
ATOM 6749 C C . THR A 1 29 ? 5.532 -8.511 -5.108 1.00 0.00 29 THR A C 5
ATOM 6750 O O . THR A 1 29 ? 4.546 -9.041 -5.619 1.00 0.00 29 THR A O 5
ATOM 6761 N N . VAL A 1 30 ? 5.493 -7.417 -4.361 1.00 0.00 30 VAL A N 5
ATOM 6762 C CA . VAL A 1 30 ? 4.236 -6.744 -4.085 1.00 0.00 30 VAL A CA 5
ATOM 6763 C C . VAL A 1 30 ? 3.414 -6.659 -5.373 1.00 0.00 30 VAL A C 5
ATOM 6764 O O . VAL A 1 30 ? 2.188 -6.577 -5.327 1.00 0.00 30 VAL A O 5
ATOM 6777 N N . LYS A 1 31 ? 4.123 -6.682 -6.492 1.00 0.00 31 LYS A N 5
ATOM 6778 C CA . LYS A 1 31 ? 3.475 -6.609 -7.791 1.00 0.00 31 LYS A CA 5
ATOM 6779 C C . LYS A 1 31 ? 2.282 -7.566 -7.815 1.00 0.00 31 LYS A C 5
ATOM 6780 O O . LYS A 1 31 ? 1.344 -7.375 -8.587 1.00 0.00 31 LYS A O 5
ATOM 6799 N N . THR A 1 32 ? 2.356 -8.575 -6.959 1.00 0.00 32 THR A N 5
ATOM 6800 C CA . THR A 1 32 ? 1.293 -9.562 -6.872 1.00 0.00 32 THR A CA 5
ATOM 6801 C C . THR A 1 32 ? 0.211 -9.097 -5.896 1.00 0.00 32 THR A C 5
ATOM 6802 O O . THR A 1 32 ? -0.977 -9.311 -6.132 1.00 0.00 32 THR A O 5
ATOM 6813 N N . GLY A 1 33 ? 0.661 -8.470 -4.819 1.00 0.00 33 GLY A N 5
ATOM 6814 C CA . GLY A 1 33 ? -0.254 -7.973 -3.805 1.00 0.00 33 GLY A CA 5
ATOM 6815 C C . GLY A 1 33 ? -1.580 -7.536 -4.431 1.00 0.00 33 GLY A C 5
ATOM 6816 O O . GLY A 1 33 ? -2.505 -8.337 -4.556 1.00 0.00 33 GLY A O 5
ATOM 6820 N N . HIS A 1 34 ? -1.630 -6.267 -4.807 1.00 0.00 34 HIS A N 5
ATOM 6821 C CA . HIS A 1 34 ? -2.828 -5.714 -5.416 1.00 0.00 34 HIS A CA 5
ATOM 6822 C C . HIS A 1 34 ? -3.936 -5.609 -4.367 1.00 0.00 34 HIS A C 5
ATOM 6823 O O . HIS A 1 34 ? -4.580 -6.604 -4.038 1.00 0.00 34 HIS A O 5
ATOM 6838 N N . VAL A 1 35 ? -4.124 -4.395 -3.871 1.00 0.00 35 VAL A N 5
ATOM 6839 C CA . VAL A 1 35 ? -5.143 -4.147 -2.865 1.00 0.00 35 VAL A CA 5
ATOM 6840 C C . VAL A 1 35 ? -6.524 -4.190 -3.523 1.00 0.00 35 VAL A C 5
ATOM 6841 O O . VAL A 1 35 ? -6.657 -3.912 -4.714 1.00 0.00 35 VAL A O 5
ATOM 6854 N N . THR A 1 36 ? -7.517 -4.541 -2.719 1.00 0.00 36 THR A N 5
ATOM 6855 C CA . THR A 1 36 ? -8.883 -4.624 -3.209 1.00 0.00 36 THR A CA 5
ATOM 6856 C C . THR A 1 36 ? -9.819 -3.807 -2.316 1.00 0.00 36 THR A C 5
ATOM 6857 O O . THR A 1 36 ? -11.038 -3.869 -2.469 1.00 0.00 36 THR A O 5
ATOM 6868 N N . HIS A 1 37 ? -9.214 -3.061 -1.404 1.00 0.00 37 HIS A N 5
ATOM 6869 C CA . HIS A 1 37 ? -9.979 -2.233 -0.487 1.00 0.00 37 HIS A CA 5
ATOM 6870 C C . HIS A 1 37 ? -9.212 -0.942 -0.199 1.00 0.00 37 HIS A C 5
ATOM 6871 O O . HIS A 1 37 ? -9.485 0.095 -0.803 1.00 0.00 37 HIS A O 5
ATOM 6886 N N . VAL A 1 38 ? -8.265 -1.046 0.722 1.00 0.00 38 VAL A N 5
ATOM 6887 C CA . VAL A 1 38 ? -7.456 0.101 1.097 1.00 0.00 38 VAL A CA 5
ATOM 6888 C C . VAL A 1 38 ? -8.362 1.194 1.670 1.00 0.00 38 VAL A C 5
ATOM 6889 O O . VAL A 1 38 ? -9.447 1.442 1.148 1.00 0.00 38 VAL A O 5
ATOM 6902 N N . LYS A 1 39 ? -7.881 1.817 2.736 1.00 0.00 39 LYS A N 5
ATOM 6903 C CA . LYS A 1 39 ? -8.634 2.877 3.385 1.00 0.00 39 LYS A CA 5
ATOM 6904 C C . LYS A 1 39 ? -7.729 4.095 3.577 1.00 0.00 39 LYS A C 5
ATOM 6905 O O . LYS A 1 39 ? -6.538 3.952 3.852 1.00 0.00 39 LYS A O 5
ATOM 6924 N N . LEU A 1 40 ? -8.328 5.267 3.424 1.00 0.00 40 LEU A N 5
ATOM 6925 C CA . LEU A 1 40 ? -7.590 6.510 3.577 1.00 0.00 40 LEU A CA 5
ATOM 6926 C C . LEU A 1 40 ? -8.035 7.207 4.864 1.00 0.00 40 LEU A C 5
ATOM 6927 O O . LEU A 1 40 ? -9.142 6.978 5.348 1.00 0.00 40 LEU A O 5
ATOM 6943 N N . SER A 1 41 ? -7.148 8.043 5.383 1.00 0.00 41 SER A N 5
ATOM 6944 C CA . SER A 1 41 ? -7.435 8.775 6.605 1.00 0.00 41 SER A CA 5
ATOM 6945 C C . SER A 1 41 ? -6.589 10.048 6.665 1.00 0.00 41 SER A C 5
ATOM 6946 O O . SER A 1 41 ? -5.595 10.171 5.950 1.00 0.00 41 SER A O 5
ATOM 6954 N N . ASP A 1 42 ? -7.013 10.963 7.523 1.00 0.00 42 ASP A N 5
ATOM 6955 C CA . ASP A 1 42 ? -6.306 12.222 7.685 1.00 0.00 42 ASP A CA 5
ATOM 6956 C C . ASP A 1 42 ? -6.364 13.007 6.373 1.00 0.00 42 ASP A C 5
ATOM 6957 O O . ASP A 1 42 ? -7.287 13.791 6.156 1.00 0.00 42 ASP A O 5
ATOM 6966 N N . ASP A 1 43 ? -5.368 12.769 5.533 1.00 0.00 43 ASP A N 5
ATOM 6967 C CA . ASP A 1 43 ? -5.294 13.444 4.249 1.00 0.00 43 ASP A CA 5
ATOM 6968 C C . ASP A 1 43 ? -4.204 12.792 3.396 1.00 0.00 43 ASP A C 5
ATOM 6969 O O . ASP A 1 43 ? -3.247 13.452 2.995 1.00 0.00 43 ASP A O 5
ATOM 6978 N N . LEU A 1 44 ? -4.385 11.504 3.145 1.00 0.00 44 LEU A N 5
ATOM 6979 C CA . LEU A 1 44 ? -3.428 10.755 2.348 1.00 0.00 44 LEU A CA 5
ATOM 6980 C C . LEU A 1 44 ? -2.231 10.373 3.221 1.00 0.00 44 LEU A C 5
ATOM 6981 O O . LEU A 1 44 ? -1.311 9.701 2.759 1.00 0.00 44 LEU A O 5
ATOM 6997 N N . LEU A 1 45 ? -2.284 10.817 4.469 1.00 0.00 45 LEU A N 5
ATOM 6998 C CA . LEU A 1 45 ? -1.216 10.529 5.411 1.00 0.00 45 LEU A CA 5
ATOM 6999 C C . LEU A 1 45 ? -1.382 9.106 5.945 1.00 0.00 45 LEU A C 5
ATOM 7000 O O . LEU A 1 45 ? -0.398 8.430 6.241 1.00 0.00 45 LEU A O 5
ATOM 7016 N N . HIS A 1 46 ? -2.636 8.691 6.053 1.00 0.00 46 HIS A N 5
ATOM 7017 C CA . HIS A 1 46 ? -2.945 7.360 6.546 1.00 0.00 46 HIS A CA 5
ATOM 7018 C C . HIS A 1 46 ? -3.497 6.504 5.405 1.00 0.00 46 HIS A C 5
ATOM 7019 O O . HIS A 1 46 ? -4.572 6.786 4.878 1.00 0.00 46 HIS A O 5
ATOM 7034 N N . VAL A 1 47 ? -2.737 5.477 5.056 1.00 0.00 47 VAL A N 5
ATOM 7035 C CA . VAL A 1 47 ? -3.137 4.579 3.987 1.00 0.00 47 VAL A CA 5
ATOM 7036 C C . VAL A 1 47 ? -2.957 3.131 4.448 1.00 0.00 47 VAL A C 5
ATOM 7037 O O . VAL A 1 47 ? -1.832 2.652 4.577 1.00 0.00 47 VAL A O 5
ATOM 7050 N N . THR A 1 48 ? -4.084 2.475 4.685 1.00 0.00 48 THR A N 5
ATOM 7051 C CA . THR A 1 48 ? -4.065 1.092 5.129 1.00 0.00 48 THR A CA 5
ATOM 7052 C C . THR A 1 48 ? -4.285 0.148 3.945 1.00 0.00 48 THR A C 5
ATOM 7053 O O . THR A 1 48 ? -5.399 0.034 3.436 1.00 0.00 48 THR A O 5
ATOM 7064 N N . VAL A 1 49 ? -3.205 -0.504 3.541 1.00 0.00 49 VAL A N 5
ATOM 7065 C CA . VAL A 1 49 ? -3.265 -1.434 2.427 1.00 0.00 49 VAL A CA 5
ATOM 7066 C C . VAL A 1 49 ? -3.517 -2.846 2.959 1.00 0.00 49 VAL A C 5
ATOM 7067 O O . VAL A 1 49 ? -2.688 -3.399 3.680 1.00 0.00 49 VAL A O 5
ATOM 7080 N N . TYR A 1 50 ? -4.666 -3.390 2.584 1.00 0.00 50 TYR A N 5
ATOM 7081 C CA . TYR A 1 50 ? -5.038 -4.727 3.015 1.00 0.00 50 TYR A CA 5
ATOM 7082 C C . TYR A 1 50 ? -4.293 -5.790 2.206 1.00 0.00 50 TYR A C 5
ATOM 7083 O O . TYR A 1 50 ? -3.957 -6.852 2.730 1.00 0.00 50 TYR A O 5
ATOM 7101 N N . LEU A 1 51 ? -4.056 -5.469 0.943 1.00 0.00 51 LEU A N 5
ATOM 7102 C CA . LEU A 1 51 ? -3.357 -6.384 0.057 1.00 0.00 51 LEU A CA 5
ATOM 7103 C C . LEU A 1 51 ? -4.173 -7.670 -0.089 1.00 0.00 51 LEU A C 5
ATOM 7104 O O . LEU A 1 51 ? -4.659 -8.216 0.901 1.00 0.00 51 LEU A O 5
ATOM 7120 N N . ASP A 1 52 ? -4.298 -8.117 -1.330 1.00 0.00 52 ASP A N 5
ATOM 7121 C CA . ASP A 1 52 ? -5.046 -9.328 -1.617 1.00 0.00 52 ASP A CA 5
ATOM 7122 C C . ASP A 1 52 ? -4.105 -10.374 -2.218 1.00 0.00 52 ASP A C 5
ATOM 7123 O O . ASP A 1 52 ? -4.411 -11.566 -2.212 1.00 0.00 52 ASP A O 5
ATOM 7132 N N . CYS A 1 53 ? -2.979 -9.890 -2.721 1.00 0.00 53 CYS A N 5
ATOM 7133 C CA . CYS A 1 53 ? -1.991 -10.769 -3.325 1.00 0.00 53 CYS A CA 5
ATOM 7134 C C . CYS A 1 53 ? -2.729 -11.891 -4.056 1.00 0.00 53 CYS A C 5
ATOM 7135 O O . CYS A 1 53 ? -3.434 -11.642 -5.033 1.00 0.00 53 CYS A O 5
ATOM 7143 N N . TYR A 1 54 ? -2.542 -13.104 -3.556 1.00 0.00 54 TYR A N 5
ATOM 7144 C CA . TYR A 1 54 ? -3.182 -14.265 -4.150 1.00 0.00 54 TYR A CA 5
ATOM 7145 C C . TYR A 1 54 ? -4.059 -14.991 -3.127 1.00 0.00 54 TYR A C 5
ATOM 7146 O O . TYR A 1 54 ? -3.762 -16.120 -2.740 1.00 0.00 54 TYR A O 5
ATOM 7164 N N . ASN A 1 55 ? -5.121 -14.313 -2.719 1.00 0.00 55 ASN A N 5
ATOM 7165 C CA . ASN A 1 55 ? -6.043 -14.879 -1.750 1.00 0.00 55 ASN A CA 5
ATOM 7166 C C . ASN A 1 55 ? -5.471 -14.698 -0.342 1.00 0.00 55 ASN A C 5
ATOM 7167 O O . ASN A 1 55 ? -5.886 -13.801 0.390 1.00 0.00 55 ASN A O 5
ATOM 7178 N N . ARG A 1 56 ? -4.527 -15.564 -0.006 1.00 0.00 56 ARG A N 5
ATOM 7179 C CA . ARG A 1 56 ? -3.893 -15.512 1.300 1.00 0.00 56 ARG A CA 5
ATOM 7180 C C . ARG A 1 56 ? -2.878 -16.648 1.444 1.00 0.00 56 ARG A C 5
ATOM 7181 O O . ARG A 1 56 ? -2.980 -17.464 2.359 1.00 0.00 56 ARG A O 5
ATOM 7202 N N . GLU A 1 57 ? -1.923 -16.664 0.527 1.00 0.00 57 GLU A N 5
ATOM 7203 C CA . GLU A 1 57 ? -0.890 -17.687 0.540 1.00 0.00 57 GLU A CA 5
ATOM 7204 C C . GLU A 1 57 ? 0.388 -17.159 -0.114 1.00 0.00 57 GLU A C 5
ATOM 7205 O O . GLU A 1 57 ? 1.295 -17.930 -0.425 1.00 0.00 57 GLU A O 5
ATOM 7217 N N . GLN A 1 58 ? 0.420 -15.848 -0.303 1.00 0.00 58 GLN A N 5
ATOM 7218 C CA . GLN A 1 58 ? 1.573 -15.208 -0.914 1.00 0.00 58 GLN A CA 5
ATOM 7219 C C . GLN A 1 58 ? 1.850 -13.861 -0.243 1.00 0.00 58 GLN A C 5
ATOM 7220 O O . GLN A 1 58 ? 2.990 -13.400 -0.217 1.00 0.00 58 GLN A O 5
ATOM 7234 N N . ILE A 1 59 ? 0.789 -13.269 0.284 1.00 0.00 59 ILE A N 5
ATOM 7235 C CA . ILE A 1 59 ? 0.904 -11.984 0.954 1.00 0.00 59 ILE A CA 5
ATOM 7236 C C . ILE A 1 59 ? 2.187 -11.962 1.787 1.00 0.00 59 ILE A C 5
ATOM 7237 O O . ILE A 1 59 ? 2.954 -11.002 1.726 1.00 0.00 59 ILE A O 5
ATOM 7253 N N . ASP A 1 60 ? 2.380 -13.030 2.547 1.00 0.00 60 ASP A N 5
ATOM 7254 C CA . ASP A 1 60 ? 3.557 -13.144 3.391 1.00 0.00 60 ASP A CA 5
ATOM 7255 C C . ASP A 1 60 ? 4.766 -12.561 2.656 1.00 0.00 60 ASP A C 5
ATOM 7256 O O . ASP A 1 60 ? 5.596 -11.884 3.260 1.00 0.00 60 ASP A O 5
ATOM 7265 N N . ARG A 1 61 ? 4.825 -12.845 1.363 1.00 0.00 61 ARG A N 5
ATOM 7266 C CA . ARG A 1 61 ? 5.918 -12.358 0.540 1.00 0.00 61 ARG A CA 5
ATOM 7267 C C . ARG A 1 61 ? 5.663 -10.907 0.124 1.00 0.00 61 ARG A C 5
ATOM 7268 O O . ARG A 1 61 ? 6.583 -10.091 0.111 1.00 0.00 61 ARG A O 5
ATOM 7289 N N . VAL A 1 62 ? 4.410 -10.632 -0.206 1.00 0.00 62 VAL A N 5
ATOM 7290 C CA . VAL A 1 62 ? 4.023 -9.294 -0.622 1.00 0.00 62 VAL A CA 5
ATOM 7291 C C . VAL A 1 62 ? 4.221 -8.325 0.545 1.00 0.00 62 VAL A C 5
ATOM 7292 O O . VAL A 1 62 ? 5.038 -7.408 0.464 1.00 0.00 62 VAL A O 5
ATOM 7305 N N . VAL A 1 63 ? 3.461 -8.560 1.604 1.00 0.00 63 VAL A N 5
ATOM 7306 C CA . VAL A 1 63 ? 3.543 -7.719 2.787 1.00 0.00 63 VAL A CA 5
ATOM 7307 C C . VAL A 1 63 ? 5.010 -7.564 3.195 1.00 0.00 63 VAL A C 5
ATOM 7308 O O . VAL A 1 63 ? 5.459 -6.460 3.499 1.00 0.00 63 VAL A O 5
ATOM 7321 N N . GLY A 1 64 ? 5.715 -8.685 3.189 1.00 0.00 64 GLY A N 5
ATOM 7322 C CA . GLY A 1 64 ? 7.121 -8.687 3.556 1.00 0.00 64 GLY A CA 5
ATOM 7323 C C . GLY A 1 64 ? 7.918 -7.723 2.674 1.00 0.00 64 GLY A C 5
ATOM 7324 O O . GLY A 1 64 ? 8.872 -7.099 3.136 1.00 0.00 64 GLY A O 5
ATOM 7328 N N . ALA A 1 65 ? 7.498 -7.633 1.421 1.00 0.00 65 ALA A N 5
ATOM 7329 C CA . ALA A 1 65 ? 8.161 -6.756 0.471 1.00 0.00 65 ALA A CA 5
ATOM 7330 C C . ALA A 1 65 ? 7.734 -5.311 0.733 1.00 0.00 65 ALA A C 5
ATOM 7331 O O . ALA A 1 65 ? 8.552 -4.395 0.663 1.00 0.00 65 ALA A O 5
ATOM 7338 N N . PHE A 1 66 ? 6.452 -5.151 1.030 1.00 0.00 66 PHE A N 5
ATOM 7339 C CA . PHE A 1 66 ? 5.906 -3.832 1.304 1.00 0.00 66 PHE A CA 5
ATOM 7340 C C . PHE A 1 66 ? 6.673 -3.145 2.435 1.00 0.00 66 PHE A C 5
ATOM 7341 O O . PHE A 1 66 ? 6.685 -1.919 2.527 1.00 0.00 66 PHE A O 5
ATOM 7358 N N . ASN A 1 67 ? 7.295 -3.966 3.269 1.00 0.00 67 ASN A N 5
ATOM 7359 C CA . ASN A 1 67 ? 8.062 -3.452 4.391 1.00 0.00 67 ASN A CA 5
ATOM 7360 C C . ASN A 1 67 ? 9.251 -2.646 3.865 1.00 0.00 67 ASN A C 5
ATOM 7361 O O . ASN A 1 67 ? 9.407 -1.473 4.198 1.00 0.00 67 ASN A O 5
ATOM 7372 N N . GLN A 1 68 ? 10.059 -3.309 3.050 1.00 0.00 68 GLN A N 5
ATOM 7373 C CA . GLN A 1 68 ? 11.230 -2.669 2.474 1.00 0.00 68 GLN A CA 5
ATOM 7374 C C . GLN A 1 68 ? 10.817 -1.740 1.330 1.00 0.00 68 GLN A C 5
ATOM 7375 O O . GLN A 1 68 ? 11.518 -0.776 1.025 1.00 0.00 68 GLN A O 5
ATOM 7389 N N . ALA A 1 69 ? 9.682 -2.062 0.728 1.00 0.00 69 ALA A N 5
ATOM 7390 C CA . ALA A 1 69 ? 9.168 -1.269 -0.375 1.00 0.00 69 ALA A CA 5
ATOM 7391 C C . ALA A 1 69 ? 8.522 0.004 0.175 1.00 0.00 69 ALA A C 5
ATOM 7392 O O . ALA A 1 69 ? 8.173 0.906 -0.585 1.00 0.00 69 ALA A O 5
ATOM 7399 N N . LYS A 1 70 ? 8.382 0.037 1.492 1.00 0.00 70 LYS A N 5
ATOM 7400 C CA . LYS A 1 70 ? 7.784 1.185 2.153 1.00 0.00 70 LYS A CA 5
ATOM 7401 C C . LYS A 1 70 ? 8.509 2.457 1.711 1.00 0.00 70 LYS A C 5
ATOM 7402 O O . LYS A 1 70 ? 7.974 3.557 1.839 1.00 0.00 70 LYS A O 5
ATOM 7421 N N . GLY A 1 71 ? 9.716 2.265 1.198 1.00 0.00 71 GLY A N 5
ATOM 7422 C CA . GLY A 1 71 ? 10.520 3.384 0.736 1.00 0.00 71 GLY A CA 5
ATOM 7423 C C . GLY A 1 71 ? 9.906 4.021 -0.512 1.00 0.00 71 GLY A C 5
ATOM 7424 O O . GLY A 1 71 ? 9.563 5.203 -0.505 1.00 0.00 71 GLY A O 5
ATOM 7428 N N . VAL A 1 72 ? 9.785 3.211 -1.553 1.00 0.00 72 VAL A N 5
ATOM 7429 C CA . VAL A 1 72 ? 9.218 3.681 -2.806 1.00 0.00 72 VAL A CA 5
ATOM 7430 C C . VAL A 1 72 ? 7.819 4.244 -2.548 1.00 0.00 72 VAL A C 5
ATOM 7431 O O . VAL A 1 72 ? 7.460 5.293 -3.081 1.00 0.00 72 VAL A O 5
ATOM 7444 N N . PHE A 1 73 ? 7.067 3.522 -1.730 1.00 0.00 73 PHE A N 5
ATOM 7445 C CA . PHE A 1 73 ? 5.715 3.936 -1.395 1.00 0.00 73 PHE A CA 5
ATOM 7446 C C . PHE A 1 73 ? 5.705 5.347 -0.802 1.00 0.00 73 PHE A C 5
ATOM 7447 O O . PHE A 1 73 ? 5.051 6.243 -1.334 1.00 0.00 73 PHE A O 5
ATOM 7464 N N . SER A 1 74 ? 6.437 5.499 0.291 1.00 0.00 74 SER A N 5
ATOM 7465 C CA . SER A 1 74 ? 6.521 6.786 0.963 1.00 0.00 74 SER A CA 5
ATOM 7466 C C . SER A 1 74 ? 6.946 7.868 -0.032 1.00 0.00 74 SER A C 5
ATOM 7467 O O . SER A 1 74 ? 6.516 9.016 0.073 1.00 0.00 74 SER A O 5
ATOM 7475 N N . ARG A 1 75 ? 7.786 7.464 -0.973 1.00 0.00 75 ARG A N 5
ATOM 7476 C CA . ARG A 1 75 ? 8.275 8.385 -1.985 1.00 0.00 75 ARG A CA 5
ATOM 7477 C C . ARG A 1 75 ? 7.111 8.922 -2.821 1.00 0.00 75 ARG A C 5
ATOM 7478 O O . ARG A 1 75 ? 7.127 10.076 -3.246 1.00 0.00 75 ARG A O 5
ATOM 7499 N N . VAL A 1 76 ? 6.128 8.058 -3.032 1.00 0.00 76 VAL A N 5
ATOM 7500 C CA . VAL A 1 76 ? 4.958 8.431 -3.809 1.00 0.00 76 VAL A CA 5
ATOM 7501 C C . VAL A 1 76 ? 4.307 9.665 -3.183 1.00 0.00 76 VAL A C 5
ATOM 7502 O O . VAL A 1 76 ? 4.281 10.734 -3.791 1.00 0.00 76 VAL A O 5
ATOM 7515 N N . LEU A 1 77 ? 3.797 9.477 -1.974 1.00 0.00 77 LEU A N 5
ATOM 7516 C CA . LEU A 1 77 ? 3.148 10.562 -1.259 1.00 0.00 77 LEU A CA 5
ATOM 7517 C C . LEU A 1 77 ? 4.122 11.734 -1.124 1.00 0.00 77 LEU A C 5
ATOM 7518 O O . LEU A 1 77 ? 3.703 12.887 -1.033 1.00 0.00 77 LEU A O 5
ATOM 7534 N N . ALA A 1 78 ? 5.404 11.398 -1.116 1.00 0.00 78 ALA A N 5
ATOM 7535 C CA . ALA A 1 78 ? 6.441 12.408 -0.994 1.00 0.00 78 ALA A CA 5
ATOM 7536 C C . ALA A 1 78 ? 6.301 13.418 -2.135 1.00 0.00 78 ALA A C 5
ATOM 7537 O O . ALA A 1 78 ? 6.395 14.624 -1.916 1.00 0.00 78 ALA A O 5
ATOM 7544 N N . HIS A 1 79 ? 6.078 12.887 -3.328 1.00 0.00 79 HIS A N 5
ATOM 7545 C CA . HIS A 1 79 ? 5.923 13.726 -4.504 1.00 0.00 79 HIS A CA 5
ATOM 7546 C C . HIS A 1 79 ? 4.838 14.773 -4.248 1.00 0.00 79 HIS A C 5
ATOM 7547 O O . HIS A 1 79 ? 4.792 15.803 -4.920 1.00 0.00 79 HIS A O 5
ATOM 7562 N N . ASN A 1 80 ? 3.990 14.475 -3.274 1.00 0.00 80 ASN A N 5
ATOM 7563 C CA . ASN A 1 80 ? 2.908 15.378 -2.920 1.00 0.00 80 ASN A CA 5
ATOM 7564 C C . ASN A 1 80 ? 3.289 16.154 -1.658 1.00 0.00 80 ASN A C 5
ATOM 7565 O O . ASN A 1 80 ? 3.807 17.266 -1.742 1.00 0.00 80 ASN A O 5
ATOM 7576 N N . LEU A 1 81 ? 3.017 15.536 -0.518 1.00 0.00 81 LEU A N 5
ATOM 7577 C CA . LEU A 1 81 ? 3.325 16.155 0.760 1.00 0.00 81 LEU A CA 5
ATOM 7578 C C . LEU A 1 81 ? 4.825 16.033 1.034 1.00 0.00 81 LEU A C 5
ATOM 7579 O O . LEU A 1 81 ? 5.566 15.488 0.217 1.00 0.00 81 LEU A O 5
ATOM 7595 N N . TYR A 1 82 ? 5.228 16.548 2.185 1.00 0.00 82 TYR A N 5
ATOM 7596 C CA . TYR A 1 82 ? 6.627 16.504 2.576 1.00 0.00 82 TYR A CA 5
ATOM 7597 C C . TYR A 1 82 ? 6.804 16.943 4.031 1.00 0.00 82 TYR A C 5
ATOM 7598 O O . TYR A 1 82 ? 6.783 18.135 4.330 1.00 0.00 82 TYR A O 5
ATOM 7616 N N . LEU A 1 83 ? 6.974 15.955 4.898 1.00 0.00 83 LEU A N 5
ATOM 7617 C CA . LEU A 1 83 ? 7.154 16.224 6.314 1.00 0.00 83 LEU A CA 5
ATOM 7618 C C . LEU A 1 83 ? 8.068 15.157 6.919 1.00 0.00 83 LEU A C 5
ATOM 7619 O O . LEU A 1 83 ? 8.311 14.120 6.303 1.00 0.00 83 LEU A O 5
ATOM 7635 N N . ALA A 1 84 ? 8.550 15.447 8.119 1.00 0.00 84 ALA A N 5
ATOM 7636 C CA . ALA A 1 84 ? 9.433 14.525 8.814 1.00 0.00 84 ALA A CA 5
ATOM 7637 C C . ALA A 1 84 ? 8.930 13.095 8.612 1.00 0.00 84 ALA A C 5
ATOM 7638 O O . ALA A 1 84 ? 9.710 12.197 8.298 1.00 0.00 84 ALA A O 5
ATOM 7645 N N . LYS A 1 85 ? 7.629 12.926 8.801 1.00 0.00 85 LYS A N 5
ATOM 7646 C CA . LYS A 1 85 ? 7.013 11.620 8.644 1.00 0.00 85 LYS A CA 5
ATOM 7647 C C . LYS A 1 85 ? 5.492 11.766 8.720 1.00 0.00 85 LYS A C 5
ATOM 7648 O O . LYS A 1 85 ? 4.852 11.187 9.597 1.00 0.00 85 LYS A O 5
ATOM 7667 N N . ALA A 1 86 ? 4.956 12.543 7.790 1.00 0.00 86 ALA A N 5
ATOM 7668 C CA . ALA A 1 86 ? 3.522 12.772 7.740 1.00 0.00 86 ALA A CA 5
ATOM 7669 C C . ALA A 1 86 ? 2.871 11.713 6.848 1.00 0.00 86 ALA A C 5
ATOM 7670 O O . ALA A 1 86 ? 1.907 11.065 7.251 1.00 0.00 86 ALA A O 5
ATOM 7677 N N . VAL A 1 87 ? 3.425 11.571 5.653 1.00 0.00 87 VAL A N 5
ATOM 7678 C CA . VAL A 1 87 ? 2.910 10.603 4.700 1.00 0.00 87 VAL A CA 5
ATOM 7679 C C . VAL A 1 87 ? 3.687 9.292 4.841 1.00 0.00 87 VAL A C 5
ATOM 7680 O O . VAL A 1 87 ? 4.914 9.300 4.925 1.00 0.00 87 VAL A O 5
ATOM 7693 N N . GLN A 1 88 ? 2.941 8.198 4.863 1.00 0.00 88 GLN A N 5
ATOM 7694 C CA . GLN A 1 88 ? 3.544 6.883 4.993 1.00 0.00 88 GLN A CA 5
ATOM 7695 C C . GLN A 1 88 ? 2.476 5.794 4.871 1.00 0.00 88 GLN A C 5
ATOM 7696 O O . GLN A 1 88 ? 1.518 5.771 5.643 1.00 0.00 88 GLN A O 5
ATOM 7710 N N . ILE A 1 89 ? 2.676 4.919 3.897 1.00 0.00 89 ILE A N 5
ATOM 7711 C CA . ILE A 1 89 ? 1.742 3.831 3.665 1.00 0.00 89 ILE A CA 5
ATOM 7712 C C . ILE A 1 89 ? 1.930 2.764 4.745 1.00 0.00 89 ILE A C 5
ATOM 7713 O O . ILE A 1 89 ? 3.058 2.403 5.077 1.00 0.00 89 ILE A O 5
ATOM 7729 N N . HIS A 1 90 ? 0.807 2.290 5.265 1.00 0.00 90 HIS A N 5
ATOM 7730 C CA . HIS A 1 90 ? 0.834 1.272 6.301 1.00 0.00 90 HIS A CA 5
ATOM 7731 C C . HIS A 1 90 ? 0.411 -0.075 5.709 1.00 0.00 90 HIS A C 5
ATOM 7732 O O . HIS A 1 90 ? -0.500 -0.136 4.886 1.00 0.00 90 HIS A O 5
ATOM 7747 N N . PHE A 1 91 ? 1.095 -1.120 6.152 1.00 0.00 91 PHE A N 5
ATOM 7748 C CA . PHE A 1 91 ? 0.802 -2.461 5.676 1.00 0.00 91 PHE A CA 5
ATOM 7749 C C . PHE A 1 91 ? -0.249 -3.139 6.558 1.00 0.00 91 PHE A C 5
ATOM 7750 O O . PHE A 1 91 ? -0.157 -3.095 7.784 1.00 0.00 91 PHE A O 5
ATOM 7767 N N . VAL A 1 92 ? -1.223 -3.749 5.899 1.00 0.00 92 VAL A N 5
ATOM 7768 C CA . VAL A 1 92 ? -2.290 -4.435 6.608 1.00 0.00 92 VAL A CA 5
ATOM 7769 C C . VAL A 1 92 ? -2.636 -5.730 5.871 1.00 0.00 92 VAL A C 5
ATOM 7770 O O . VAL A 1 92 ? -2.386 -5.853 4.673 1.00 0.00 92 VAL A O 5
ATOM 7783 N N . LYS A 1 93 ? -3.206 -6.664 6.618 1.00 0.00 93 LYS A N 5
ATOM 7784 C CA . LYS A 1 93 ? -3.588 -7.946 6.051 1.00 0.00 93 LYS A CA 5
ATOM 7785 C C . LYS A 1 93 ? -5.023 -8.276 6.468 1.00 0.00 93 LYS A C 5
ATOM 7786 O O . LYS A 1 93 ? -5.884 -8.501 5.619 1.00 0.00 93 LYS A O 5
ATOM 7805 N N . ASP A 1 94 ? -5.235 -8.295 7.776 1.00 0.00 94 ASP A N 5
ATOM 7806 C CA . ASP A 1 94 ? -6.550 -8.594 8.316 1.00 0.00 94 ASP A CA 5
ATOM 7807 C C . ASP A 1 94 ? -6.808 -7.708 9.537 1.00 0.00 94 ASP A C 5
ATOM 7808 O O . ASP A 1 94 ? -7.712 -7.981 10.326 1.00 0.00 94 ASP A O 5
ATOM 7817 N N . LYS A 1 95 ? -5.998 -6.667 9.655 1.00 0.00 95 LYS A N 5
ATOM 7818 C CA . LYS A 1 95 ? -6.128 -5.740 10.767 1.00 0.00 95 LYS A CA 5
ATOM 7819 C C . LYS A 1 95 ? -5.323 -6.263 11.958 1.00 0.00 95 LYS A C 5
ATOM 7820 O O . LYS A 1 95 ? -4.551 -5.522 12.564 1.00 0.00 95 LYS A O 5
ATOM 7839 N N . ALA A 1 96 ? -5.532 -7.537 12.258 1.00 0.00 96 ALA A N 5
ATOM 7840 C CA . ALA A 1 96 ? -4.835 -8.169 13.366 1.00 0.00 96 ALA A CA 5
ATOM 7841 C C . ALA A 1 96 ? -5.346 -9.601 13.534 1.00 0.00 96 ALA A C 5
ATOM 7842 O O . ALA A 1 96 ? -5.871 -9.957 14.588 1.00 0.00 96 ALA A O 5
ATOM 7849 N N . ILE A 1 97 ? -5.175 -10.384 12.479 1.00 0.00 97 ILE A N 5
ATOM 7850 C CA . ILE A 1 97 ? -5.613 -11.769 12.496 1.00 0.00 97 ILE A CA 5
ATOM 7851 C C . ILE A 1 97 ? -7.107 -11.824 12.821 1.00 0.00 97 ILE A C 5
ATOM 7852 O O . ILE A 1 97 ? -7.607 -12.845 13.290 1.00 0.00 97 ILE A O 5
ATOM 7868 N N . ASP A 1 98 ? -7.778 -10.712 12.558 1.00 0.00 98 ASP A N 5
ATOM 7869 C CA . ASP A 1 98 ? -9.205 -10.621 12.816 1.00 0.00 98 ASP A CA 5
ATOM 7870 C C . ASP A 1 98 ? -9.942 -11.648 11.954 1.00 0.00 98 ASP A C 5
ATOM 7871 O O . ASP A 1 98 ? -11.121 -11.919 12.176 1.00 0.00 98 ASP A O 5
ATOM 7880 N N . ASN A 1 99 ? -9.216 -12.191 10.988 1.00 0.00 99 ASN A N 5
ATOM 7881 C CA . ASN A 1 99 ? -9.786 -13.183 10.091 1.00 0.00 99 ASN A CA 5
ATOM 7882 C C . ASN A 1 99 ? -9.943 -14.509 10.838 1.00 0.00 99 ASN A C 5
ATOM 7883 O O . ASN A 1 99 ? -10.957 -15.190 10.694 1.00 0.00 99 ASN A O 5
ATOM 7894 N N . ALA A 1 100 ? -8.924 -14.835 11.619 1.00 0.00 100 ALA A N 5
ATOM 7895 C CA . ALA A 1 100 ? -8.936 -16.068 12.389 1.00 0.00 100 ALA A CA 5
ATOM 7896 C C . ALA A 1 100 ? -7.837 -16.011 13.452 1.00 0.00 100 ALA A C 5
ATOM 7897 O O . ALA A 1 100 ? -6.963 -15.148 13.400 1.00 0.00 100 ALA A O 5
ATOM 7904 N N . MET A 1 101 ? -7.918 -16.942 14.391 1.00 0.00 101 MET A N 5
ATOM 7905 C CA . MET A 1 101 ? -6.942 -17.009 15.465 1.00 0.00 101 MET A CA 5
ATOM 7906 C C . MET A 1 101 ? -7.143 -18.266 16.312 1.00 0.00 101 MET A C 5
ATOM 7907 O O . MET A 1 101 ? -6.931 -18.244 17.524 1.00 0.00 101 MET A O 5
ATOM 7921 N N . LYS A 1 6 ? -16.405 2.457 -11.952 1.00 0.00 6 LYS A N 6
ATOM 7922 C CA . LYS A 1 6 ? -16.053 3.018 -10.659 1.00 0.00 6 LYS A CA 6
ATOM 7923 C C . LYS A 1 6 ? -14.530 3.022 -10.508 1.00 0.00 6 LYS A C 6
ATOM 7924 O O . LYS A 1 6 ? -13.865 2.049 -10.862 1.00 0.00 6 LYS A O 6
ATOM 7943 N N . GLU A 1 7 ? -14.022 4.126 -9.981 1.00 0.00 7 GLU A N 6
ATOM 7944 C CA . GLU A 1 7 ? -12.590 4.269 -9.779 1.00 0.00 7 GLU A CA 6
ATOM 7945 C C . GLU A 1 7 ? -12.297 5.486 -8.899 1.00 0.00 7 GLU A C 6
ATOM 7946 O O . GLU A 1 7 ? -11.923 5.339 -7.736 1.00 0.00 7 GLU A O 6
ATOM 7958 N N . ARG A 1 8 ? -12.479 6.659 -9.487 1.00 0.00 8 ARG A N 6
ATOM 7959 C CA . ARG A 1 8 ? -12.239 7.900 -8.770 1.00 0.00 8 ARG A CA 6
ATOM 7960 C C . ARG A 1 8 ? -10.787 7.964 -8.291 1.00 0.00 8 ARG A C 6
ATOM 7961 O O . ARG A 1 8 ? -9.981 7.096 -8.623 1.00 0.00 8 ARG A O 6
ATOM 7982 N N . LEU A 1 9 ? -10.499 9.000 -7.517 1.00 0.00 9 LEU A N 6
ATOM 7983 C CA . LEU A 1 9 ? -9.158 9.188 -6.988 1.00 0.00 9 LEU A CA 6
ATOM 7984 C C . LEU A 1 9 ? -8.672 7.878 -6.365 1.00 0.00 9 LEU A C 6
ATOM 7985 O O . LEU A 1 9 ? -7.474 7.600 -6.352 1.00 0.00 9 LEU A O 6
ATOM 8001 N N . GLU A 1 10 ? -9.626 7.109 -5.862 1.00 0.00 10 GLU A N 6
ATOM 8002 C CA . GLU A 1 10 ? -9.310 5.836 -5.238 1.00 0.00 10 GLU A CA 6
ATOM 8003 C C . GLU A 1 10 ? -8.383 5.018 -6.140 1.00 0.00 10 GLU A C 6
ATOM 8004 O O . GLU A 1 10 ? -7.253 4.715 -5.761 1.00 0.00 10 GLU A O 6
ATOM 8016 N N . ASN A 1 11 ? -8.895 4.686 -7.316 1.00 0.00 11 ASN A N 6
ATOM 8017 C CA . ASN A 1 11 ? -8.127 3.910 -8.274 1.00 0.00 11 ASN A CA 6
ATOM 8018 C C . ASN A 1 11 ? -6.826 4.648 -8.596 1.00 0.00 11 ASN A C 6
ATOM 8019 O O . ASN A 1 11 ? -5.801 4.021 -8.860 1.00 0.00 11 ASN A O 6
ATOM 8030 N N . ASP A 1 12 ? -6.910 5.970 -8.563 1.00 0.00 12 ASP A N 6
ATOM 8031 C CA . ASP A 1 12 ? -5.752 6.801 -8.848 1.00 0.00 12 ASP A CA 6
ATOM 8032 C C . ASP A 1 12 ? -4.635 6.467 -7.857 1.00 0.00 12 ASP A C 6
ATOM 8033 O O . ASP A 1 12 ? -3.508 6.180 -8.259 1.00 0.00 12 ASP A O 6
ATOM 8042 N N . ILE A 1 13 ? -4.986 6.516 -6.580 1.00 0.00 13 ILE A N 6
ATOM 8043 C CA . ILE A 1 13 ? -4.026 6.223 -5.529 1.00 0.00 13 ILE A CA 6
ATOM 8044 C C . ILE A 1 13 ? -3.443 4.827 -5.752 1.00 0.00 13 ILE A C 6
ATOM 8045 O O . ILE A 1 13 ? -2.225 4.658 -5.790 1.00 0.00 13 ILE A O 6
ATOM 8061 N N . ILE A 1 14 ? -4.339 3.861 -5.893 1.00 0.00 14 ILE A N 6
ATOM 8062 C CA . ILE A 1 14 ? -3.928 2.485 -6.112 1.00 0.00 14 ILE A CA 6
ATOM 8063 C C . ILE A 1 14 ? -2.905 2.437 -7.248 1.00 0.00 14 ILE A C 6
ATOM 8064 O O . ILE A 1 14 ? -1.869 1.785 -7.129 1.00 0.00 14 ILE A O 6
ATOM 8080 N N . ARG A 1 15 ? -3.231 3.136 -8.325 1.00 0.00 15 ARG A N 6
ATOM 8081 C CA . ARG A 1 15 ? -2.354 3.181 -9.483 1.00 0.00 15 ARG A CA 6
ATOM 8082 C C . ARG A 1 15 ? -1.048 3.897 -9.131 1.00 0.00 15 ARG A C 6
ATOM 8083 O O . ARG A 1 15 ? -0.029 3.695 -9.789 1.00 0.00 15 ARG A O 6
ATOM 8104 N N . LEU A 1 16 ? -1.122 4.720 -8.095 1.00 0.00 16 LEU A N 6
ATOM 8105 C CA . LEU A 1 16 ? 0.041 5.467 -7.649 1.00 0.00 16 LEU A CA 6
ATOM 8106 C C . LEU A 1 16 ? 1.119 4.490 -7.176 1.00 0.00 16 LEU A C 6
ATOM 8107 O O . LEU A 1 16 ? 2.200 4.423 -7.759 1.00 0.00 16 LEU A O 6
ATOM 8123 N N . ILE A 1 17 ? 0.787 3.757 -6.123 1.00 0.00 17 ILE A N 6
ATOM 8124 C CA . ILE A 1 17 ? 1.713 2.787 -5.565 1.00 0.00 17 ILE A CA 6
ATOM 8125 C C . ILE A 1 17 ? 2.220 1.871 -6.681 1.00 0.00 17 ILE A C 6
ATOM 8126 O O . ILE A 1 17 ? 3.367 1.429 -6.653 1.00 0.00 17 ILE A O 6
ATOM 8142 N N . ASN A 1 18 ? 1.340 1.615 -7.637 1.00 0.00 18 ASN A N 6
ATOM 8143 C CA . ASN A 1 18 ? 1.683 0.760 -8.761 1.00 0.00 18 ASN A CA 6
ATOM 8144 C C . ASN A 1 18 ? 2.767 1.439 -9.600 1.00 0.00 18 ASN A C 6
ATOM 8145 O O . ASN A 1 18 ? 3.726 0.794 -10.023 1.00 0.00 18 ASN A O 6
ATOM 8156 N N . ARG A 1 19 ? 2.580 2.732 -9.817 1.00 0.00 19 ARG A N 6
ATOM 8157 C CA . ARG A 1 19 ? 3.530 3.506 -10.598 1.00 0.00 19 ARG A CA 6
ATOM 8158 C C . ARG A 1 19 ? 4.945 3.320 -10.048 1.00 0.00 19 ARG A C 6
ATOM 8159 O O . ARG A 1 19 ? 5.902 3.206 -10.812 1.00 0.00 19 ARG A O 6
ATOM 8180 N N . THR A 1 20 ? 5.034 3.295 -8.726 1.00 0.00 20 THR A N 6
ATOM 8181 C CA . THR A 1 20 ? 6.316 3.125 -8.065 1.00 0.00 20 THR A CA 6
ATOM 8182 C C . THR A 1 20 ? 6.752 1.659 -8.116 1.00 0.00 20 THR A C 6
ATOM 8183 O O . THR A 1 20 ? 7.940 1.365 -8.233 1.00 0.00 20 THR A O 6
ATOM 8194 N N . VAL A 1 21 ? 5.766 0.778 -8.024 1.00 0.00 21 VAL A N 6
ATOM 8195 C CA . VAL A 1 21 ? 6.033 -0.650 -8.058 1.00 0.00 21 VAL A CA 6
ATOM 8196 C C . VAL A 1 21 ? 6.434 -1.055 -9.478 1.00 0.00 21 VAL A C 6
ATOM 8197 O O . VAL A 1 21 ? 6.793 -2.206 -9.720 1.00 0.00 21 VAL A O 6
ATOM 8210 N N . ILE A 1 22 ? 6.360 -0.087 -10.379 1.00 0.00 22 ILE A N 6
ATOM 8211 C CA . ILE A 1 22 ? 6.711 -0.329 -11.768 1.00 0.00 22 ILE A CA 6
ATOM 8212 C C . ILE A 1 22 ? 8.039 -1.087 -11.829 1.00 0.00 22 ILE A C 6
ATOM 8213 O O . ILE A 1 22 ? 8.129 -2.137 -12.463 1.00 0.00 22 ILE A O 6
ATOM 8229 N N . HIS A 1 23 ? 9.036 -0.524 -11.163 1.00 0.00 23 HIS A N 6
ATOM 8230 C CA . HIS A 1 23 ? 10.355 -1.133 -11.133 1.00 0.00 23 HIS A CA 6
ATOM 8231 C C . HIS A 1 23 ? 11.148 -0.583 -9.946 1.00 0.00 23 HIS A C 6
ATOM 8232 O O . HIS A 1 23 ? 12.374 -0.496 -10.001 1.00 0.00 23 HIS A O 6
ATOM 8247 N N . GLU A 1 24 ? 10.416 -0.225 -8.902 1.00 0.00 24 GLU A N 6
ATOM 8248 C CA . GLU A 1 24 ? 11.036 0.315 -7.703 1.00 0.00 24 GLU A CA 6
ATOM 8249 C C . GLU A 1 24 ? 10.611 -0.494 -6.476 1.00 0.00 24 GLU A C 6
ATOM 8250 O O . GLU A 1 24 ? 10.220 0.076 -5.458 1.00 0.00 24 GLU A O 6
ATOM 8262 N N . ILE A 1 25 ? 10.703 -1.809 -6.612 1.00 0.00 25 ILE A N 6
ATOM 8263 C CA . ILE A 1 25 ? 10.333 -2.701 -5.527 1.00 0.00 25 ILE A CA 6
ATOM 8264 C C . ILE A 1 25 ? 11.321 -3.868 -5.472 1.00 0.00 25 ILE A C 6
ATOM 8265 O O . ILE A 1 25 ? 10.922 -5.014 -5.270 1.00 0.00 25 ILE A O 6
ATOM 8281 N N . TYR A 1 26 ? 12.590 -3.536 -5.657 1.00 0.00 26 TYR A N 6
ATOM 8282 C CA . TYR A 1 26 ? 13.638 -4.543 -5.632 1.00 0.00 26 TYR A CA 6
ATOM 8283 C C . TYR A 1 26 ? 13.336 -5.674 -6.617 1.00 0.00 26 TYR A C 6
ATOM 8284 O O . TYR A 1 26 ? 13.794 -5.647 -7.758 1.00 0.00 26 TYR A O 6
ATOM 8302 N N . ASN A 1 27 ? 12.566 -6.641 -6.140 1.00 0.00 27 ASN A N 6
ATOM 8303 C CA . ASN A 1 27 ? 12.197 -7.779 -6.964 1.00 0.00 27 ASN A CA 6
ATOM 8304 C C . ASN A 1 27 ? 10.678 -7.799 -7.148 1.00 0.00 27 ASN A C 6
ATOM 8305 O O . ASN A 1 27 ? 9.935 -7.986 -6.186 1.00 0.00 27 ASN A O 6
ATOM 8316 N N . GLU A 1 28 ? 10.263 -7.604 -8.391 1.00 0.00 28 GLU A N 6
ATOM 8317 C CA . GLU A 1 28 ? 8.846 -7.597 -8.714 1.00 0.00 28 GLU A CA 6
ATOM 8318 C C . GLU A 1 28 ? 8.106 -8.643 -7.878 1.00 0.00 28 GLU A C 6
ATOM 8319 O O . GLU A 1 28 ? 8.244 -9.843 -8.114 1.00 0.00 28 GLU A O 6
ATOM 8331 N N . THR A 1 29 ? 7.337 -8.151 -6.917 1.00 0.00 29 THR A N 6
ATOM 8332 C CA . THR A 1 29 ? 6.575 -9.029 -6.045 1.00 0.00 29 THR A CA 6
ATOM 8333 C C . THR A 1 29 ? 5.254 -8.368 -5.646 1.00 0.00 29 THR A C 6
ATOM 8334 O O . THR A 1 29 ? 4.184 -8.815 -6.055 1.00 0.00 29 THR A O 6
ATOM 8345 N N . VAL A 1 30 ? 5.373 -7.314 -4.851 1.00 0.00 30 VAL A N 6
ATOM 8346 C CA . VAL A 1 30 ? 4.201 -6.588 -4.392 1.00 0.00 30 VAL A CA 6
ATOM 8347 C C . VAL A 1 30 ? 3.389 -6.122 -5.602 1.00 0.00 30 VAL A C 6
ATOM 8348 O O . VAL A 1 30 ? 2.230 -5.734 -5.464 1.00 0.00 30 VAL A O 6
ATOM 8361 N N . LYS A 1 31 ? 4.029 -6.175 -6.761 1.00 0.00 31 LYS A N 6
ATOM 8362 C CA . LYS A 1 31 ? 3.381 -5.764 -7.994 1.00 0.00 31 LYS A CA 6
ATOM 8363 C C . LYS A 1 31 ? 1.975 -6.365 -8.051 1.00 0.00 31 LYS A C 6
ATOM 8364 O O . LYS A 1 31 ? 1.090 -5.822 -8.710 1.00 0.00 31 LYS A O 6
ATOM 8383 N N . THR A 1 32 ? 1.813 -7.479 -7.352 1.00 0.00 32 THR A N 6
ATOM 8384 C CA . THR A 1 32 ? 0.530 -8.160 -7.314 1.00 0.00 32 THR A CA 6
ATOM 8385 C C . THR A 1 32 ? -0.428 -7.440 -6.363 1.00 0.00 32 THR A C 6
ATOM 8386 O O . THR A 1 32 ? -1.616 -7.309 -6.654 1.00 0.00 32 THR A O 6
ATOM 8397 N N . GLY A 1 33 ? 0.125 -6.993 -5.244 1.00 0.00 33 GLY A N 6
ATOM 8398 C CA . GLY A 1 33 ? -0.666 -6.291 -4.248 1.00 0.00 33 GLY A CA 6
ATOM 8399 C C . GLY A 1 33 ? -1.725 -5.408 -4.911 1.00 0.00 33 GLY A C 6
ATOM 8400 O O . GLY A 1 33 ? -1.421 -4.655 -5.835 1.00 0.00 33 GLY A O 6
ATOM 8404 N N . HIS A 1 34 ? -2.947 -5.531 -4.414 1.00 0.00 34 HIS A N 6
ATOM 8405 C CA . HIS A 1 34 ? -4.053 -4.754 -4.947 1.00 0.00 34 HIS A CA 6
ATOM 8406 C C . HIS A 1 34 ? -4.770 -4.031 -3.804 1.00 0.00 34 HIS A C 6
ATOM 8407 O O . HIS A 1 34 ? -5.665 -3.222 -4.042 1.00 0.00 34 HIS A O 6
ATOM 8422 N N . VAL A 1 35 ? -4.350 -4.350 -2.589 1.00 0.00 35 VAL A N 6
ATOM 8423 C CA . VAL A 1 35 ? -4.940 -3.742 -1.409 1.00 0.00 35 VAL A CA 6
ATOM 8424 C C . VAL A 1 35 ? -6.375 -4.248 -1.244 1.00 0.00 35 VAL A C 6
ATOM 8425 O O . VAL A 1 35 ? -6.714 -4.842 -0.222 1.00 0.00 35 VAL A O 6
ATOM 8438 N N . THR A 1 36 ? -7.180 -3.992 -2.265 1.00 0.00 36 THR A N 6
ATOM 8439 C CA . THR A 1 36 ? -8.570 -4.414 -2.246 1.00 0.00 36 THR A CA 6
ATOM 8440 C C . THR A 1 36 ? -9.360 -3.599 -1.221 1.00 0.00 36 THR A C 6
ATOM 8441 O O . THR A 1 36 ? -10.496 -3.202 -1.480 1.00 0.00 36 THR A O 6
ATOM 8452 N N . HIS A 1 37 ? -8.729 -3.373 -0.078 1.00 0.00 37 HIS A N 6
ATOM 8453 C CA . HIS A 1 37 ? -9.359 -2.612 0.987 1.00 0.00 37 HIS A CA 6
ATOM 8454 C C . HIS A 1 37 ? -8.987 -1.134 0.852 1.00 0.00 37 HIS A C 6
ATOM 8455 O O . HIS A 1 37 ? -9.777 -0.335 0.353 1.00 0.00 37 HIS A O 6
ATOM 8470 N N . VAL A 1 38 ? -7.783 -0.816 1.306 1.00 0.00 38 VAL A N 6
ATOM 8471 C CA . VAL A 1 38 ? -7.297 0.551 1.242 1.00 0.00 38 VAL A CA 6
ATOM 8472 C C . VAL A 1 38 ? -8.278 1.472 1.970 1.00 0.00 38 VAL A C 6
ATOM 8473 O O . VAL A 1 38 ? -9.386 1.707 1.491 1.00 0.00 38 VAL A O 6
ATOM 8486 N N . LYS A 1 39 ? -7.835 1.968 3.116 1.00 0.00 39 LYS A N 6
ATOM 8487 C CA . LYS A 1 39 ? -8.660 2.858 3.915 1.00 0.00 39 LYS A CA 6
ATOM 8488 C C . LYS A 1 39 ? -8.029 4.251 3.936 1.00 0.00 39 LYS A C 6
ATOM 8489 O O . LYS A 1 39 ? -7.075 4.493 4.674 1.00 0.00 39 LYS A O 6
ATOM 8508 N N . LEU A 1 40 ? -8.586 5.131 3.117 1.00 0.00 40 LEU A N 6
ATOM 8509 C CA . LEU A 1 40 ? -8.089 6.493 3.032 1.00 0.00 40 LEU A CA 6
ATOM 8510 C C . LEU A 1 40 ? -8.327 7.203 4.367 1.00 0.00 40 LEU A C 6
ATOM 8511 O O . LEU A 1 40 ? -9.405 7.745 4.602 1.00 0.00 40 LEU A O 6
ATOM 8527 N N . SER A 1 41 ? -7.302 7.175 5.206 1.00 0.00 41 SER A N 6
ATOM 8528 C CA . SER A 1 41 ? -7.386 7.809 6.510 1.00 0.00 41 SER A CA 6
ATOM 8529 C C . SER A 1 41 ? -6.988 9.282 6.404 1.00 0.00 41 SER A C 6
ATOM 8530 O O . SER A 1 41 ? -5.974 9.612 5.789 1.00 0.00 41 SER A O 6
ATOM 8538 N N . ASP A 1 42 ? -7.806 10.129 7.011 1.00 0.00 42 ASP A N 6
ATOM 8539 C CA . ASP A 1 42 ? -7.552 11.559 6.992 1.00 0.00 42 ASP A CA 6
ATOM 8540 C C . ASP A 1 42 ? -7.685 12.077 5.558 1.00 0.00 42 ASP A C 6
ATOM 8541 O O . ASP A 1 42 ? -8.772 12.469 5.135 1.00 0.00 42 ASP A O 6
ATOM 8550 N N . ASP A 1 43 ? -6.565 12.063 4.851 1.00 0.00 43 ASP A N 6
ATOM 8551 C CA . ASP A 1 43 ? -6.544 12.527 3.474 1.00 0.00 43 ASP A CA 6
ATOM 8552 C C . ASP A 1 43 ? -5.207 12.146 2.833 1.00 0.00 43 ASP A C 6
ATOM 8553 O O . ASP A 1 43 ? -4.450 13.016 2.405 1.00 0.00 43 ASP A O 6
ATOM 8562 N N . LEU A 1 44 ? -4.959 10.846 2.788 1.00 0.00 44 LEU A N 6
ATOM 8563 C CA . LEU A 1 44 ? -3.727 10.339 2.206 1.00 0.00 44 LEU A CA 6
ATOM 8564 C C . LEU A 1 44 ? -2.630 10.333 3.272 1.00 0.00 44 LEU A C 6
ATOM 8565 O O . LEU A 1 44 ? -1.550 9.785 3.054 1.00 0.00 44 LEU A O 6
ATOM 8581 N N . LEU A 1 45 ? -2.944 10.949 4.403 1.00 0.00 45 LEU A N 6
ATOM 8582 C CA . LEU A 1 45 ? -1.998 11.022 5.503 1.00 0.00 45 LEU A CA 6
ATOM 8583 C C . LEU A 1 45 ? -1.667 9.606 5.979 1.00 0.00 45 LEU A C 6
ATOM 8584 O O . LEU A 1 45 ? -0.519 9.310 6.308 1.00 0.00 45 LEU A O 6
ATOM 8600 N N . HIS A 1 46 ? -2.693 8.768 6.002 1.00 0.00 46 HIS A N 6
ATOM 8601 C CA . HIS A 1 46 ? -2.525 7.391 6.433 1.00 0.00 46 HIS A CA 6
ATOM 8602 C C . HIS A 1 46 ? -3.335 6.466 5.521 1.00 0.00 46 HIS A C 6
ATOM 8603 O O . HIS A 1 46 ? -4.542 6.313 5.701 1.00 0.00 46 HIS A O 6
ATOM 8618 N N . VAL A 1 47 ? -2.637 5.874 4.563 1.00 0.00 47 VAL A N 6
ATOM 8619 C CA . VAL A 1 47 ? -3.276 4.968 3.623 1.00 0.00 47 VAL A CA 6
ATOM 8620 C C . VAL A 1 47 ? -3.150 3.533 4.139 1.00 0.00 47 VAL A C 6
ATOM 8621 O O . VAL A 1 47 ? -2.132 2.878 3.920 1.00 0.00 47 VAL A O 6
ATOM 8634 N N . THR A 1 48 ? -4.200 3.086 4.813 1.00 0.00 48 THR A N 6
ATOM 8635 C CA . THR A 1 48 ? -4.220 1.741 5.361 1.00 0.00 48 THR A CA 6
ATOM 8636 C C . THR A 1 48 ? -4.549 0.724 4.266 1.00 0.00 48 THR A C 6
ATOM 8637 O O . THR A 1 48 ? -5.718 0.485 3.967 1.00 0.00 48 THR A O 6
ATOM 8648 N N . VAL A 1 49 ? -3.497 0.152 3.699 1.00 0.00 49 VAL A N 6
ATOM 8649 C CA . VAL A 1 49 ? -3.659 -0.833 2.644 1.00 0.00 49 VAL A CA 6
ATOM 8650 C C . VAL A 1 49 ? -3.677 -2.234 3.259 1.00 0.00 49 VAL A C 6
ATOM 8651 O O . VAL A 1 49 ? -2.719 -2.640 3.915 1.00 0.00 49 VAL A O 6
ATOM 8664 N N . TYR A 1 50 ? -4.777 -2.935 3.024 1.00 0.00 50 TYR A N 6
ATOM 8665 C CA . TYR A 1 50 ? -4.932 -4.282 3.547 1.00 0.00 50 TYR A CA 6
ATOM 8666 C C . TYR A 1 50 ? -4.278 -5.308 2.620 1.00 0.00 50 TYR A C 6
ATOM 8667 O O . TYR A 1 50 ? -4.280 -6.503 2.912 1.00 0.00 50 TYR A O 6
ATOM 8685 N N . LEU A 1 51 ? -3.735 -4.805 1.522 1.00 0.00 51 LEU A N 6
ATOM 8686 C CA . LEU A 1 51 ? -3.079 -5.663 0.550 1.00 0.00 51 LEU A CA 6
ATOM 8687 C C . LEU A 1 51 ? -4.041 -6.776 0.127 1.00 0.00 51 LEU A C 6
ATOM 8688 O O . LEU A 1 51 ? -4.798 -6.617 -0.829 1.00 0.00 51 LEU A O 6
ATOM 8704 N N . ASP A 1 52 ? -3.980 -7.877 0.861 1.00 0.00 52 ASP A N 6
ATOM 8705 C CA . ASP A 1 52 ? -4.836 -9.015 0.575 1.00 0.00 52 ASP A CA 6
ATOM 8706 C C . ASP A 1 52 ? -4.323 -9.732 -0.676 1.00 0.00 52 ASP A C 6
ATOM 8707 O O . ASP A 1 52 ? -4.928 -10.701 -1.133 1.00 0.00 52 ASP A O 6
ATOM 8716 N N . CYS A 1 53 ? -3.213 -9.227 -1.195 1.00 0.00 53 CYS A N 6
ATOM 8717 C CA . CYS A 1 53 ? -2.612 -9.807 -2.384 1.00 0.00 53 CYS A CA 6
ATOM 8718 C C . CYS A 1 53 ? -3.735 -10.322 -3.287 1.00 0.00 53 CYS A C 6
ATOM 8719 O O . CYS A 1 53 ? -4.812 -9.732 -3.342 1.00 0.00 53 CYS A O 6
ATOM 8727 N N . TYR A 1 54 ? -3.443 -11.418 -3.972 1.00 0.00 54 TYR A N 6
ATOM 8728 C CA . TYR A 1 54 ? -4.414 -12.020 -4.870 1.00 0.00 54 TYR A CA 6
ATOM 8729 C C . TYR A 1 54 ? -5.278 -13.047 -4.135 1.00 0.00 54 TYR A C 6
ATOM 8730 O O . TYR A 1 54 ? -6.486 -13.121 -4.358 1.00 0.00 54 TYR A O 6
ATOM 8748 N N . ASN A 1 55 ? -4.626 -13.813 -3.273 1.00 0.00 55 ASN A N 6
ATOM 8749 C CA . ASN A 1 55 ? -5.320 -14.832 -2.503 1.00 0.00 55 ASN A CA 6
ATOM 8750 C C . ASN A 1 55 ? -4.910 -14.721 -1.033 1.00 0.00 55 ASN A C 6
ATOM 8751 O O . ASN A 1 55 ? -5.648 -14.168 -0.219 1.00 0.00 55 ASN A O 6
ATOM 8762 N N . ARG A 1 56 ? -3.735 -15.257 -0.738 1.00 0.00 56 ARG A N 6
ATOM 8763 C CA . ARG A 1 56 ? -3.218 -15.226 0.620 1.00 0.00 56 ARG A CA 6
ATOM 8764 C C . ARG A 1 56 ? -1.864 -15.935 0.689 1.00 0.00 56 ARG A C 6
ATOM 8765 O O . ARG A 1 56 ? -0.984 -15.527 1.445 1.00 0.00 56 ARG A O 6
ATOM 8786 N N . GLU A 1 57 ? -1.740 -16.985 -0.109 1.00 0.00 57 GLU A N 6
ATOM 8787 C CA . GLU A 1 57 ? -0.509 -17.755 -0.148 1.00 0.00 57 GLU A CA 6
ATOM 8788 C C . GLU A 1 57 ? 0.587 -16.966 -0.868 1.00 0.00 57 GLU A C 6
ATOM 8789 O O . GLU A 1 57 ? 1.721 -17.431 -0.979 1.00 0.00 57 GLU A O 6
ATOM 8801 N N . GLN A 1 58 ? 0.211 -15.786 -1.339 1.00 0.00 58 GLN A N 6
ATOM 8802 C CA . GLN A 1 58 ? 1.148 -14.929 -2.045 1.00 0.00 58 GLN A CA 6
ATOM 8803 C C . GLN A 1 58 ? 1.588 -13.771 -1.147 1.00 0.00 58 GLN A C 6
ATOM 8804 O O . GLN A 1 58 ? 2.638 -13.171 -1.372 1.00 0.00 58 GLN A O 6
ATOM 8818 N N . ILE A 1 59 ? 0.763 -13.491 -0.149 1.00 0.00 59 ILE A N 6
ATOM 8819 C CA . ILE A 1 59 ? 1.054 -12.416 0.784 1.00 0.00 59 ILE A CA 6
ATOM 8820 C C . ILE A 1 59 ? 2.485 -12.571 1.304 1.00 0.00 59 ILE A C 6
ATOM 8821 O O . ILE A 1 59 ? 3.280 -11.635 1.231 1.00 0.00 59 ILE A O 6
ATOM 8837 N N . ASP A 1 60 ? 2.769 -13.759 1.817 1.00 0.00 60 ASP A N 6
ATOM 8838 C CA . ASP A 1 60 ? 4.090 -14.048 2.348 1.00 0.00 60 ASP A CA 6
ATOM 8839 C C . ASP A 1 60 ? 5.149 -13.421 1.440 1.00 0.00 60 ASP A C 6
ATOM 8840 O O . ASP A 1 60 ? 6.158 -12.907 1.920 1.00 0.00 60 ASP A O 6
ATOM 8849 N N . ARG A 1 61 ? 4.883 -13.483 0.143 1.00 0.00 61 ARG A N 6
ATOM 8850 C CA . ARG A 1 61 ? 5.801 -12.928 -0.837 1.00 0.00 61 ARG A CA 6
ATOM 8851 C C . ARG A 1 61 ? 5.671 -11.404 -0.882 1.00 0.00 61 ARG A C 6
ATOM 8852 O O . ARG A 1 61 ? 6.670 -10.690 -0.811 1.00 0.00 61 ARG A O 6
ATOM 8873 N N . VAL A 1 62 ? 4.431 -10.951 -0.999 1.00 0.00 62 VAL A N 6
ATOM 8874 C CA . VAL A 1 62 ? 4.158 -9.525 -1.055 1.00 0.00 62 VAL A CA 6
ATOM 8875 C C . VAL A 1 62 ? 4.556 -8.882 0.275 1.00 0.00 62 VAL A C 6
ATOM 8876 O O . VAL A 1 62 ? 5.490 -8.083 0.328 1.00 0.00 62 VAL A O 6
ATOM 8889 N N . VAL A 1 63 ? 3.827 -9.253 1.317 1.00 0.00 63 VAL A N 6
ATOM 8890 C CA . VAL A 1 63 ? 4.092 -8.723 2.644 1.00 0.00 63 VAL A CA 6
ATOM 8891 C C . VAL A 1 63 ? 5.604 -8.688 2.882 1.00 0.00 63 VAL A C 6
ATOM 8892 O O . VAL A 1 63 ? 6.137 -7.691 3.364 1.00 0.00 63 VAL A O 6
ATOM 8905 N N . GLY A 1 64 ? 6.251 -9.790 2.532 1.00 0.00 64 GLY A N 6
ATOM 8906 C CA . GLY A 1 64 ? 7.690 -9.899 2.701 1.00 0.00 64 GLY A CA 6
ATOM 8907 C C . GLY A 1 64 ? 8.416 -8.777 1.957 1.00 0.00 64 GLY A C 6
ATOM 8908 O O . GLY A 1 64 ? 9.410 -8.243 2.447 1.00 0.00 64 GLY A O 6
ATOM 8912 N N . ALA A 1 65 ? 7.891 -8.452 0.784 1.00 0.00 65 ALA A N 6
ATOM 8913 C CA . ALA A 1 65 ? 8.476 -7.403 -0.033 1.00 0.00 65 ALA A CA 6
ATOM 8914 C C . ALA A 1 65 ? 8.084 -6.039 0.538 1.00 0.00 65 ALA A C 6
ATOM 8915 O O . ALA A 1 65 ? 8.906 -5.126 0.595 1.00 0.00 65 ALA A O 6
ATOM 8922 N N . PHE A 1 66 ? 6.826 -5.943 0.945 1.00 0.00 66 PHE A N 6
ATOM 8923 C CA . PHE A 1 66 ? 6.315 -4.705 1.509 1.00 0.00 66 PHE A CA 6
ATOM 8924 C C . PHE A 1 66 ? 7.159 -4.257 2.704 1.00 0.00 66 PHE A C 6
ATOM 8925 O O . PHE A 1 66 ? 7.164 -3.079 3.058 1.00 0.00 66 PHE A O 6
ATOM 8942 N N . ASN A 1 67 ? 7.853 -5.221 3.292 1.00 0.00 67 ASN A N 6
ATOM 8943 C CA . ASN A 1 67 ? 8.698 -4.940 4.440 1.00 0.00 67 ASN A CA 6
ATOM 8944 C C . ASN A 1 67 ? 10.000 -4.294 3.962 1.00 0.00 67 ASN A C 6
ATOM 8945 O O . ASN A 1 67 ? 11.081 -4.643 4.436 1.00 0.00 67 ASN A O 6
ATOM 8956 N N . GLN A 1 68 ? 9.855 -3.363 3.031 1.00 0.00 68 GLN A N 6
ATOM 8957 C CA . GLN A 1 68 ? 11.005 -2.664 2.484 1.00 0.00 68 GLN A CA 6
ATOM 8958 C C . GLN A 1 68 ? 10.568 -1.710 1.372 1.00 0.00 68 GLN A C 6
ATOM 8959 O O . GLN A 1 68 ? 11.218 -0.694 1.128 1.00 0.00 68 GLN A O 6
ATOM 8973 N N . ALA A 1 69 ? 9.468 -2.069 0.726 1.00 0.00 69 ALA A N 6
ATOM 8974 C CA . ALA A 1 69 ? 8.936 -1.257 -0.356 1.00 0.00 69 ALA A CA 6
ATOM 8975 C C . ALA A 1 69 ? 8.237 -0.030 0.231 1.00 0.00 69 ALA A C 6
ATOM 8976 O O . ALA A 1 69 ? 8.134 1.004 -0.427 1.00 0.00 69 ALA A O 6
ATOM 8983 N N . LYS A 1 70 ? 7.774 -0.184 1.463 1.00 0.00 70 LYS A N 6
ATOM 8984 C CA . LYS A 1 70 ? 7.087 0.900 2.145 1.00 0.00 70 LYS A CA 6
ATOM 8985 C C . LYS A 1 70 ? 7.808 2.218 1.855 1.00 0.00 70 LYS A C 6
ATOM 8986 O O . LYS A 1 70 ? 7.190 3.281 1.860 1.00 0.00 70 LYS A O 6
ATOM 9005 N N . GLY A 1 71 ? 9.105 2.104 1.609 1.00 0.00 71 GLY A N 6
ATOM 9006 C CA . GLY A 1 71 ? 9.916 3.274 1.316 1.00 0.00 71 GLY A CA 6
ATOM 9007 C C . GLY A 1 71 ? 9.430 3.975 0.046 1.00 0.00 71 GLY A C 6
ATOM 9008 O O . GLY A 1 71 ? 9.045 5.142 0.086 1.00 0.00 71 GLY A O 6
ATOM 9012 N N . VAL A 1 72 ? 9.464 3.232 -1.051 1.00 0.00 72 VAL A N 6
ATOM 9013 C CA . VAL A 1 72 ? 9.032 3.768 -2.330 1.00 0.00 72 VAL A CA 6
ATOM 9014 C C . VAL A 1 72 ? 7.591 4.268 -2.208 1.00 0.00 72 VAL A C 6
ATOM 9015 O O . VAL A 1 72 ? 7.234 5.291 -2.792 1.00 0.00 72 VAL A O 6
ATOM 9028 N N . PHE A 1 73 ? 6.802 3.524 -1.447 1.00 0.00 73 PHE A N 6
ATOM 9029 C CA . PHE A 1 73 ? 5.409 3.879 -1.241 1.00 0.00 73 PHE A CA 6
ATOM 9030 C C . PHE A 1 73 ? 5.285 5.249 -0.572 1.00 0.00 73 PHE A C 6
ATOM 9031 O O . PHE A 1 73 ? 4.523 6.101 -1.028 1.00 0.00 73 PHE A O 6
ATOM 9048 N N . SER A 1 74 ? 6.046 5.420 0.499 1.00 0.00 74 SER A N 6
ATOM 9049 C CA . SER A 1 74 ? 6.031 6.672 1.236 1.00 0.00 74 SER A CA 6
ATOM 9050 C C . SER A 1 74 ? 6.486 7.818 0.330 1.00 0.00 74 SER A C 6
ATOM 9051 O O . SER A 1 74 ? 6.065 8.960 0.509 1.00 0.00 74 SER A O 6
ATOM 9059 N N . ARG A 1 75 ? 7.339 7.473 -0.623 1.00 0.00 75 ARG A N 6
ATOM 9060 C CA . ARG A 1 75 ? 7.856 8.459 -1.557 1.00 0.00 75 ARG A CA 6
ATOM 9061 C C . ARG A 1 75 ? 6.755 8.901 -2.524 1.00 0.00 75 ARG A C 6
ATOM 9062 O O . ARG A 1 75 ? 6.694 10.068 -2.908 1.00 0.00 75 ARG A O 6
ATOM 9083 N N . VAL A 1 76 ? 5.914 7.946 -2.890 1.00 0.00 76 VAL A N 6
ATOM 9084 C CA . VAL A 1 76 ? 4.819 8.222 -3.804 1.00 0.00 76 VAL A CA 6
ATOM 9085 C C . VAL A 1 76 ? 4.068 9.469 -3.332 1.00 0.00 76 VAL A C 6
ATOM 9086 O O . VAL A 1 76 ? 4.033 10.479 -4.032 1.00 0.00 76 VAL A O 6
ATOM 9099 N N . LEU A 1 77 ? 3.485 9.356 -2.147 1.00 0.00 77 LEU A N 6
ATOM 9100 C CA . LEU A 1 77 ? 2.737 10.461 -1.573 1.00 0.00 77 LEU A CA 6
ATOM 9101 C C . LEU A 1 77 ? 3.663 11.668 -1.409 1.00 0.00 77 LEU A C 6
ATOM 9102 O O . LEU A 1 77 ? 3.218 12.812 -1.486 1.00 0.00 77 LEU A O 6
ATOM 9118 N N . ALA A 1 78 ? 4.935 11.371 -1.186 1.00 0.00 78 ALA A N 6
ATOM 9119 C CA . ALA A 1 78 ? 5.928 12.417 -1.010 1.00 0.00 78 ALA A CA 6
ATOM 9120 C C . ALA A 1 78 ? 5.922 13.331 -2.237 1.00 0.00 78 ALA A C 6
ATOM 9121 O O . ALA A 1 78 ? 5.886 14.554 -2.105 1.00 0.00 78 ALA A O 6
ATOM 9128 N N . HIS A 1 79 ? 5.957 12.703 -3.403 1.00 0.00 79 HIS A N 6
ATOM 9129 C CA . HIS A 1 79 ? 5.957 13.445 -4.653 1.00 0.00 79 HIS A CA 6
ATOM 9130 C C . HIS A 1 79 ? 4.957 14.600 -4.564 1.00 0.00 79 HIS A C 6
ATOM 9131 O O . HIS A 1 79 ? 5.158 15.647 -5.176 1.00 0.00 79 HIS A O 6
ATOM 9146 N N . ASN A 1 80 ? 3.902 14.369 -3.796 1.00 0.00 80 ASN A N 6
ATOM 9147 C CA . ASN A 1 80 ? 2.871 15.377 -3.619 1.00 0.00 80 ASN A CA 6
ATOM 9148 C C . ASN A 1 80 ? 3.110 16.119 -2.302 1.00 0.00 80 ASN A C 6
ATOM 9149 O O . ASN A 1 80 ? 3.761 17.162 -2.282 1.00 0.00 80 ASN A O 6
ATOM 9160 N N . LEU A 1 81 ? 2.569 15.551 -1.234 1.00 0.00 81 LEU A N 6
ATOM 9161 C CA . LEU A 1 81 ? 2.716 16.145 0.084 1.00 0.00 81 LEU A CA 6
ATOM 9162 C C . LEU A 1 81 ? 3.823 15.416 0.847 1.00 0.00 81 LEU A C 6
ATOM 9163 O O . LEU A 1 81 ? 3.939 14.195 0.765 1.00 0.00 81 LEU A O 6
ATOM 9179 N N . TYR A 1 82 ? 4.610 16.197 1.573 1.00 0.00 82 TYR A N 6
ATOM 9180 C CA . TYR A 1 82 ? 5.705 15.642 2.350 1.00 0.00 82 TYR A CA 6
ATOM 9181 C C . TYR A 1 82 ? 6.083 16.570 3.506 1.00 0.00 82 TYR A C 6
ATOM 9182 O O . TYR A 1 82 ? 5.619 16.387 4.631 1.00 0.00 82 TYR A O 6
ATOM 9200 N N . LEU A 1 83 ? 6.922 17.545 3.190 1.00 0.00 83 LEU A N 6
ATOM 9201 C CA . LEU A 1 83 ? 7.368 18.502 4.188 1.00 0.00 83 LEU A CA 6
ATOM 9202 C C . LEU A 1 83 ? 8.310 17.805 5.172 1.00 0.00 83 LEU A C 6
ATOM 9203 O O . LEU A 1 83 ? 9.447 18.236 5.359 1.00 0.00 83 LEU A O 6
ATOM 9219 N N . ALA A 1 84 ? 7.803 16.739 5.774 1.00 0.00 84 ALA A N 6
ATOM 9220 C CA . ALA A 1 84 ? 8.585 15.979 6.733 1.00 0.00 84 ALA A CA 6
ATOM 9221 C C . ALA A 1 84 ? 7.923 14.618 6.960 1.00 0.00 84 ALA A C 6
ATOM 9222 O O . ALA A 1 84 ? 8.606 13.600 7.055 1.00 0.00 84 ALA A O 6
ATOM 9229 N N . LYS A 1 85 ? 6.601 14.645 7.041 1.00 0.00 85 LYS A N 6
ATOM 9230 C CA . LYS A 1 85 ? 5.839 13.427 7.255 1.00 0.00 85 LYS A CA 6
ATOM 9231 C C . LYS A 1 85 ? 4.450 13.583 6.632 1.00 0.00 85 LYS A C 6
ATOM 9232 O O . LYS A 1 85 ? 4.326 13.972 5.471 1.00 0.00 85 LYS A O 6
ATOM 9251 N N . ALA A 1 86 ? 3.440 13.271 7.430 1.00 0.00 86 ALA A N 6
ATOM 9252 C CA . ALA A 1 86 ? 2.065 13.371 6.971 1.00 0.00 86 ALA A CA 6
ATOM 9253 C C . ALA A 1 86 ? 1.684 12.089 6.228 1.00 0.00 86 ALA A C 6
ATOM 9254 O O . ALA A 1 86 ? 0.630 11.509 6.483 1.00 0.00 86 ALA A O 6
ATOM 9261 N N . VAL A 1 87 ? 2.564 11.685 5.323 1.00 0.00 87 VAL A N 6
ATOM 9262 C CA . VAL A 1 87 ? 2.333 10.482 4.541 1.00 0.00 87 VAL A CA 6
ATOM 9263 C C . VAL A 1 87 ? 3.447 9.473 4.826 1.00 0.00 87 VAL A C 6
ATOM 9264 O O . VAL A 1 87 ? 4.476 9.824 5.402 1.00 0.00 87 VAL A O 6
ATOM 9277 N N . GLN A 1 88 ? 3.205 8.239 4.409 1.00 0.00 88 GLN A N 6
ATOM 9278 C CA . GLN A 1 88 ? 4.175 7.176 4.612 1.00 0.00 88 GLN A CA 6
ATOM 9279 C C . GLN A 1 88 ? 3.601 5.837 4.144 1.00 0.00 88 GLN A C 6
ATOM 9280 O O . GLN A 1 88 ? 4.347 4.937 3.763 1.00 0.00 88 GLN A O 6
ATOM 9294 N N . ILE A 1 89 ? 2.279 5.748 4.189 1.00 0.00 89 ILE A N 6
ATOM 9295 C CA . ILE A 1 89 ? 1.597 4.534 3.775 1.00 0.00 89 ILE A CA 6
ATOM 9296 C C . ILE A 1 89 ? 1.768 3.464 4.854 1.00 0.00 89 ILE A C 6
ATOM 9297 O O . ILE A 1 89 ? 2.850 3.316 5.421 1.00 0.00 89 ILE A O 6
ATOM 9313 N N . HIS A 1 90 ? 0.685 2.743 5.106 1.00 0.00 90 HIS A N 6
ATOM 9314 C CA . HIS A 1 90 ? 0.702 1.691 6.107 1.00 0.00 90 HIS A CA 6
ATOM 9315 C C . HIS A 1 90 ? 0.004 0.446 5.556 1.00 0.00 90 HIS A C 6
ATOM 9316 O O . HIS A 1 90 ? -0.867 0.550 4.693 1.00 0.00 90 HIS A O 6
ATOM 9331 N N . PHE A 1 91 ? 0.412 -0.702 6.076 1.00 0.00 91 PHE A N 6
ATOM 9332 C CA . PHE A 1 91 ? -0.163 -1.965 5.646 1.00 0.00 91 PHE A CA 6
ATOM 9333 C C . PHE A 1 91 ? -1.049 -2.564 6.740 1.00 0.00 91 PHE A C 6
ATOM 9334 O O . PHE A 1 91 ? -0.961 -2.168 7.901 1.00 0.00 91 PHE A O 6
ATOM 9351 N N . VAL A 1 92 ? -1.884 -3.508 6.330 1.00 0.00 92 VAL A N 6
ATOM 9352 C CA . VAL A 1 92 ? -2.785 -4.165 7.260 1.00 0.00 92 VAL A CA 6
ATOM 9353 C C . VAL A 1 92 ? -2.869 -5.654 6.918 1.00 0.00 92 VAL A C 6
ATOM 9354 O O . VAL A 1 92 ? -3.697 -6.376 7.470 1.00 0.00 92 VAL A O 6
ATOM 9367 N N . LYS A 1 93 ? -1.999 -6.069 6.008 1.00 0.00 93 LYS A N 6
ATOM 9368 C CA . LYS A 1 93 ? -1.964 -7.458 5.585 1.00 0.00 93 LYS A CA 6
ATOM 9369 C C . LYS A 1 93 ? -1.617 -8.343 6.784 1.00 0.00 93 LYS A C 6
ATOM 9370 O O . LYS A 1 93 ? -1.767 -9.563 6.725 1.00 0.00 93 LYS A O 6
ATOM 9389 N N . ASP A 1 94 ? -1.160 -7.695 7.845 1.00 0.00 94 ASP A N 6
ATOM 9390 C CA . ASP A 1 94 ? -0.790 -8.407 9.057 1.00 0.00 94 ASP A CA 6
ATOM 9391 C C . ASP A 1 94 ? -1.708 -7.970 10.200 1.00 0.00 94 ASP A C 6
ATOM 9392 O O . ASP A 1 94 ? -2.084 -8.782 11.044 1.00 0.00 94 ASP A O 6
ATOM 9401 N N . LYS A 1 95 ? -2.042 -6.688 10.191 1.00 0.00 95 LYS A N 6
ATOM 9402 C CA . LYS A 1 95 ? -2.909 -6.134 11.217 1.00 0.00 95 LYS A CA 6
ATOM 9403 C C . LYS A 1 95 ? -4.260 -6.850 11.179 1.00 0.00 95 LYS A C 6
ATOM 9404 O O . LYS A 1 95 ? -4.980 -6.878 12.176 1.00 0.00 95 LYS A O 6
ATOM 9423 N N . ALA A 1 96 ? -4.564 -7.411 10.018 1.00 0.00 96 ALA A N 6
ATOM 9424 C CA . ALA A 1 96 ? -5.817 -8.125 9.837 1.00 0.00 96 ALA A CA 6
ATOM 9425 C C . ALA A 1 96 ? -5.685 -9.533 10.421 1.00 0.00 96 ALA A C 6
ATOM 9426 O O . ALA A 1 96 ? -6.631 -10.318 10.377 1.00 0.00 96 ALA A O 6
ATOM 9433 N N . ILE A 1 97 ? -4.505 -9.809 10.956 1.00 0.00 97 ILE A N 6
ATOM 9434 C CA . ILE A 1 97 ? -4.237 -11.109 11.548 1.00 0.00 97 ILE A CA 6
ATOM 9435 C C . ILE A 1 97 ? -3.753 -12.070 10.461 1.00 0.00 97 ILE A C 6
ATOM 9436 O O . ILE A 1 97 ? -3.505 -13.244 10.731 1.00 0.00 97 ILE A O 6
ATOM 9452 N N . ASP A 1 98 ? -3.633 -11.536 9.255 1.00 0.00 98 ASP A N 6
ATOM 9453 C CA . ASP A 1 98 ? -3.182 -12.332 8.125 1.00 0.00 98 ASP A CA 6
ATOM 9454 C C . ASP A 1 98 ? -4.312 -13.263 7.681 1.00 0.00 98 ASP A C 6
ATOM 9455 O O . ASP A 1 98 ? -4.066 -14.411 7.311 1.00 0.00 98 ASP A O 6
ATOM 9464 N N . ASN A 1 99 ? -5.526 -12.735 7.731 1.00 0.00 99 ASN A N 6
ATOM 9465 C CA . ASN A 1 99 ? -6.694 -13.504 7.337 1.00 0.00 99 ASN A CA 6
ATOM 9466 C C . ASN A 1 99 ? -6.564 -14.931 7.874 1.00 0.00 99 ASN A C 6
ATOM 9467 O O . ASN A 1 99 ? -6.513 -15.886 7.102 1.00 0.00 99 ASN A O 6
ATOM 9478 N N . ALA A 1 100 ? -6.514 -15.030 9.195 1.00 0.00 100 ALA A N 6
ATOM 9479 C CA . ALA A 1 100 ? -6.391 -16.324 9.844 1.00 0.00 100 ALA A CA 6
ATOM 9480 C C . ALA A 1 100 ? -6.874 -16.211 11.292 1.00 0.00 100 ALA A C 6
ATOM 9481 O O . ALA A 1 100 ? -7.786 -15.442 11.587 1.00 0.00 100 ALA A O 6
ATOM 9488 N N . MET A 1 101 ? -6.239 -16.990 12.155 1.00 0.00 101 MET A N 6
ATOM 9489 C CA . MET A 1 101 ? -6.592 -16.988 13.565 1.00 0.00 101 MET A CA 6
ATOM 9490 C C . MET A 1 101 ? -5.796 -18.046 14.331 1.00 0.00 101 MET A C 6
ATOM 9491 O O . MET A 1 101 ? -5.095 -17.727 15.290 1.00 0.00 101 MET A O 6
ATOM 9505 N N . LYS A 1 6 ? -17.220 7.526 -9.462 1.00 0.00 6 LYS A N 7
ATOM 9506 C CA . LYS A 1 6 ? -16.512 6.258 -9.498 1.00 0.00 6 LYS A CA 7
ATOM 9507 C C . LYS A 1 6 ? -15.438 6.248 -8.408 1.00 0.00 6 LYS A C 7
ATOM 9508 O O . LYS A 1 6 ? -15.678 5.774 -7.299 1.00 0.00 6 LYS A O 7
ATOM 9527 N N . GLU A 1 7 ? -14.276 6.778 -8.762 1.00 0.00 7 GLU A N 7
ATOM 9528 C CA . GLU A 1 7 ? -13.165 6.836 -7.828 1.00 0.00 7 GLU A CA 7
ATOM 9529 C C . GLU A 1 7 ? -12.032 7.689 -8.403 1.00 0.00 7 GLU A C 7
ATOM 9530 O O . GLU A 1 7 ? -10.998 7.162 -8.810 1.00 0.00 7 GLU A O 7
ATOM 9542 N N . ARG A 1 8 ? -12.265 8.993 -8.418 1.00 0.00 8 ARG A N 7
ATOM 9543 C CA . ARG A 1 8 ? -11.278 9.924 -8.936 1.00 0.00 8 ARG A CA 7
ATOM 9544 C C . ARG A 1 8 ? -9.959 9.778 -8.174 1.00 0.00 8 ARG A C 7
ATOM 9545 O O . ARG A 1 8 ? -9.172 8.875 -8.455 1.00 0.00 8 ARG A O 7
ATOM 9566 N N . LEU A 1 9 ? -9.758 10.680 -7.224 1.00 0.00 9 LEU A N 7
ATOM 9567 C CA . LEU A 1 9 ? -8.548 10.663 -6.419 1.00 0.00 9 LEU A CA 7
ATOM 9568 C C . LEU A 1 9 ? -8.242 9.224 -5.998 1.00 0.00 9 LEU A C 7
ATOM 9569 O O . LEU A 1 9 ? -7.095 8.784 -6.068 1.00 0.00 9 LEU A O 7
ATOM 9585 N N . GLU A 1 10 ? -9.287 8.531 -5.570 1.00 0.00 10 GLU A N 7
ATOM 9586 C CA . GLU A 1 10 ? -9.144 7.152 -5.137 1.00 0.00 10 GLU A CA 7
ATOM 9587 C C . GLU A 1 10 ? -8.274 6.373 -6.126 1.00 0.00 10 GLU A C 7
ATOM 9588 O O . GLU A 1 10 ? -7.172 5.945 -5.785 1.00 0.00 10 GLU A O 7
ATOM 9600 N N . ASN A 1 11 ? -8.801 6.213 -7.331 1.00 0.00 11 ASN A N 7
ATOM 9601 C CA . ASN A 1 11 ? -8.086 5.494 -8.371 1.00 0.00 11 ASN A CA 7
ATOM 9602 C C . ASN A 1 11 ? -6.691 6.098 -8.537 1.00 0.00 11 ASN A C 7
ATOM 9603 O O . ASN A 1 11 ? -5.784 5.445 -9.050 1.00 0.00 11 ASN A O 7
ATOM 9614 N N . ASP A 1 12 ? -6.562 7.340 -8.092 1.00 0.00 12 ASP A N 7
ATOM 9615 C CA . ASP A 1 12 ? -5.292 8.040 -8.185 1.00 0.00 12 ASP A CA 7
ATOM 9616 C C . ASP A 1 12 ? -4.322 7.467 -7.150 1.00 0.00 12 ASP A C 7
ATOM 9617 O O . ASP A 1 12 ? -3.163 7.198 -7.462 1.00 0.00 12 ASP A O 7
ATOM 9626 N N . ILE A 1 13 ? -4.831 7.297 -5.938 1.00 0.00 13 ILE A N 7
ATOM 9627 C CA . ILE A 1 13 ? -4.024 6.761 -4.856 1.00 0.00 13 ILE A CA 7
ATOM 9628 C C . ILE A 1 13 ? -3.740 5.281 -5.121 1.00 0.00 13 ILE A C 7
ATOM 9629 O O . ILE A 1 13 ? -2.627 4.809 -4.898 1.00 0.00 13 ILE A O 7
ATOM 9645 N N . ILE A 1 14 ? -4.767 4.590 -5.595 1.00 0.00 14 ILE A N 7
ATOM 9646 C CA . ILE A 1 14 ? -4.642 3.174 -5.894 1.00 0.00 14 ILE A CA 7
ATOM 9647 C C . ILE A 1 14 ? -3.617 2.981 -7.013 1.00 0.00 14 ILE A C 7
ATOM 9648 O O . ILE A 1 14 ? -2.659 2.225 -6.859 1.00 0.00 14 ILE A O 7
ATOM 9664 N N . ARG A 1 15 ? -3.852 3.680 -8.114 1.00 0.00 15 ARG A N 7
ATOM 9665 C CA . ARG A 1 15 ? -2.961 3.596 -9.259 1.00 0.00 15 ARG A CA 7
ATOM 9666 C C . ARG A 1 15 ? -1.596 4.195 -8.914 1.00 0.00 15 ARG A C 7
ATOM 9667 O O . ARG A 1 15 ? -0.625 3.994 -9.641 1.00 0.00 15 ARG A O 7
ATOM 9688 N N . LEU A 1 16 ? -1.566 4.918 -7.804 1.00 0.00 16 LEU A N 7
ATOM 9689 C CA . LEU A 1 16 ? -0.336 5.547 -7.354 1.00 0.00 16 LEU A CA 7
ATOM 9690 C C . LEU A 1 16 ? 0.663 4.466 -6.940 1.00 0.00 16 LEU A C 7
ATOM 9691 O O . LEU A 1 16 ? 1.677 4.264 -7.607 1.00 0.00 16 LEU A O 7
ATOM 9707 N N . ILE A 1 17 ? 0.343 3.798 -5.842 1.00 0.00 17 ILE A N 7
ATOM 9708 C CA . ILE A 1 17 ? 1.200 2.742 -5.331 1.00 0.00 17 ILE A CA 7
ATOM 9709 C C . ILE A 1 17 ? 1.445 1.711 -6.435 1.00 0.00 17 ILE A C 7
ATOM 9710 O O . ILE A 1 17 ? 2.480 1.046 -6.449 1.00 0.00 17 ILE A O 7
ATOM 9726 N N . ASN A 1 18 ? 0.475 1.610 -7.332 1.00 0.00 18 ASN A N 7
ATOM 9727 C CA . ASN A 1 18 ? 0.572 0.671 -8.437 1.00 0.00 18 ASN A CA 7
ATOM 9728 C C . ASN A 1 18 ? 1.682 1.123 -9.388 1.00 0.00 18 ASN A C 7
ATOM 9729 O O . ASN A 1 18 ? 2.723 0.475 -9.485 1.00 0.00 18 ASN A O 7
ATOM 9740 N N . ARG A 1 19 ? 1.422 2.232 -10.066 1.00 0.00 19 ARG A N 7
ATOM 9741 C CA . ARG A 1 19 ? 2.386 2.777 -11.006 1.00 0.00 19 ARG A CA 7
ATOM 9742 C C . ARG A 1 19 ? 3.799 2.702 -10.422 1.00 0.00 19 ARG A C 7
ATOM 9743 O O . ARG A 1 19 ? 4.779 2.663 -11.163 1.00 0.00 19 ARG A O 7
ATOM 9764 N N . THR A 1 20 ? 3.857 2.683 -9.098 1.00 0.00 20 THR A N 7
ATOM 9765 C CA . THR A 1 20 ? 5.133 2.613 -8.406 1.00 0.00 20 THR A CA 7
ATOM 9766 C C . THR A 1 20 ? 5.719 1.204 -8.511 1.00 0.00 20 THR A C 7
ATOM 9767 O O . THR A 1 20 ? 6.901 1.040 -8.811 1.00 0.00 20 THR A O 7
ATOM 9778 N N . VAL A 1 21 ? 4.866 0.222 -8.258 1.00 0.00 21 VAL A N 7
ATOM 9779 C CA . VAL A 1 21 ? 5.285 -1.168 -8.320 1.00 0.00 21 VAL A CA 7
ATOM 9780 C C . VAL A 1 21 ? 5.500 -1.567 -9.781 1.00 0.00 21 VAL A C 7
ATOM 9781 O O . VAL A 1 21 ? 6.291 -2.462 -10.075 1.00 0.00 21 VAL A O 7
ATOM 9794 N N . ILE A 1 22 ? 4.781 -0.883 -10.660 1.00 0.00 22 ILE A N 7
ATOM 9795 C CA . ILE A 1 22 ? 4.883 -1.155 -12.083 1.00 0.00 22 ILE A CA 7
ATOM 9796 C C . ILE A 1 22 ? 6.139 -0.481 -12.638 1.00 0.00 22 ILE A C 7
ATOM 9797 O O . ILE A 1 22 ? 6.863 -1.072 -13.438 1.00 0.00 22 ILE A O 7
ATOM 9813 N N . HIS A 1 23 ? 6.361 0.746 -12.191 1.00 0.00 23 HIS A N 7
ATOM 9814 C CA . HIS A 1 23 ? 7.518 1.506 -12.633 1.00 0.00 23 HIS A CA 7
ATOM 9815 C C . HIS A 1 23 ? 8.662 1.327 -11.633 1.00 0.00 23 HIS A C 7
ATOM 9816 O O . HIS A 1 23 ? 9.740 1.892 -11.811 1.00 0.00 23 HIS A O 7
ATOM 9831 N N . GLU A 1 24 ? 8.388 0.538 -10.604 1.00 0.00 24 GLU A N 7
ATOM 9832 C CA . GLU A 1 24 ? 9.381 0.278 -9.576 1.00 0.00 24 GLU A CA 7
ATOM 9833 C C . GLU A 1 24 ? 9.122 -1.081 -8.921 1.00 0.00 24 GLU A C 7
ATOM 9834 O O . GLU A 1 24 ? 8.330 -1.876 -9.425 1.00 0.00 24 GLU A O 7
ATOM 9846 N N . ILE A 1 25 ? 9.806 -1.305 -7.808 1.00 0.00 25 ILE A N 7
ATOM 9847 C CA . ILE A 1 25 ? 9.660 -2.553 -7.079 1.00 0.00 25 ILE A CA 7
ATOM 9848 C C . ILE A 1 25 ? 10.191 -3.704 -7.936 1.00 0.00 25 ILE A C 7
ATOM 9849 O O . ILE A 1 25 ? 10.061 -4.870 -7.566 1.00 0.00 25 ILE A O 7
ATOM 9865 N N . TYR A 1 26 ? 10.778 -3.337 -9.066 1.00 0.00 26 TYR A N 7
ATOM 9866 C CA . TYR A 1 26 ? 11.329 -4.324 -9.979 1.00 0.00 26 TYR A CA 7
ATOM 9867 C C . TYR A 1 26 ? 10.545 -5.636 -9.906 1.00 0.00 26 TYR A C 7
ATOM 9868 O O . TYR A 1 26 ? 11.126 -6.700 -9.702 1.00 0.00 26 TYR A O 7
ATOM 9886 N N . ASN A 1 27 ? 9.236 -5.516 -10.077 1.00 0.00 27 ASN A N 7
ATOM 9887 C CA . ASN A 1 27 ? 8.366 -6.679 -10.033 1.00 0.00 27 ASN A CA 7
ATOM 9888 C C . ASN A 1 27 ? 8.863 -7.642 -8.953 1.00 0.00 27 ASN A C 7
ATOM 9889 O O . ASN A 1 27 ? 9.019 -8.836 -9.205 1.00 0.00 27 ASN A O 7
ATOM 9900 N N . GLU A 1 28 ? 9.098 -7.087 -7.773 1.00 0.00 28 GLU A N 7
ATOM 9901 C CA . GLU A 1 28 ? 9.574 -7.882 -6.654 1.00 0.00 28 GLU A CA 7
ATOM 9902 C C . GLU A 1 28 ? 8.567 -8.984 -6.319 1.00 0.00 28 GLU A C 7
ATOM 9903 O O . GLU A 1 28 ? 8.809 -10.157 -6.600 1.00 0.00 28 GLU A O 7
ATOM 9915 N N . THR A 1 29 ? 7.458 -8.568 -5.724 1.00 0.00 29 THR A N 7
ATOM 9916 C CA . THR A 1 29 ? 6.414 -9.506 -5.349 1.00 0.00 29 THR A CA 7
ATOM 9917 C C . THR A 1 29 ? 5.129 -8.757 -4.987 1.00 0.00 29 THR A C 7
ATOM 9918 O O . THR A 1 29 ? 4.040 -9.150 -5.401 1.00 0.00 29 THR A O 7
ATOM 9929 N N . VAL A 1 30 ? 5.300 -7.691 -4.219 1.00 0.00 30 VAL A N 7
ATOM 9930 C CA . VAL A 1 30 ? 4.168 -6.883 -3.798 1.00 0.00 30 VAL A CA 7
ATOM 9931 C C . VAL A 1 30 ? 3.211 -6.699 -4.977 1.00 0.00 30 VAL A C 7
ATOM 9932 O O . VAL A 1 30 ? 2.014 -6.492 -4.783 1.00 0.00 30 VAL A O 7
ATOM 9945 N N . LYS A 1 31 ? 3.774 -6.781 -6.174 1.00 0.00 31 LYS A N 7
ATOM 9946 C CA . LYS A 1 31 ? 2.986 -6.626 -7.384 1.00 0.00 31 LYS A CA 7
ATOM 9947 C C . LYS A 1 31 ? 1.803 -7.596 -7.345 1.00 0.00 31 LYS A C 7
ATOM 9948 O O . LYS A 1 31 ? 0.828 -7.422 -8.074 1.00 0.00 31 LYS A O 7
ATOM 9967 N N . THR A 1 32 ? 1.929 -8.598 -6.486 1.00 0.00 32 THR A N 7
ATOM 9968 C CA . THR A 1 32 ? 0.882 -9.596 -6.342 1.00 0.00 32 THR A CA 7
ATOM 9969 C C . THR A 1 32 ? -0.180 -9.115 -5.352 1.00 0.00 32 THR A C 7
ATOM 9970 O O . THR A 1 32 ? -1.364 -9.408 -5.515 1.00 0.00 32 THR A O 7
ATOM 9981 N N . GLY A 1 33 ? 0.281 -8.386 -4.346 1.00 0.00 33 GLY A N 7
ATOM 9982 C CA . GLY A 1 33 ? -0.616 -7.862 -3.330 1.00 0.00 33 GLY A CA 7
ATOM 9983 C C . GLY A 1 33 ? -2.010 -7.607 -3.906 1.00 0.00 33 GLY A C 7
ATOM 9984 O O . GLY A 1 33 ? -2.915 -8.421 -3.735 1.00 0.00 33 GLY A O 7
ATOM 9988 N N . HIS A 1 34 ? -2.138 -6.472 -4.578 1.00 0.00 34 HIS A N 7
ATOM 9989 C CA . HIS A 1 34 ? -3.407 -6.099 -5.181 1.00 0.00 34 HIS A CA 7
ATOM 9990 C C . HIS A 1 34 ? -4.256 -5.339 -4.161 1.00 0.00 34 HIS A C 7
ATOM 9991 O O . HIS A 1 34 ? -5.035 -4.460 -4.527 1.00 0.00 34 HIS A O 7
ATOM 10006 N N . VAL A 1 35 ? -4.078 -5.705 -2.900 1.00 0.00 35 VAL A N 7
ATOM 10007 C CA . VAL A 1 35 ? -4.818 -5.069 -1.824 1.00 0.00 35 VAL A CA 7
ATOM 10008 C C . VAL A 1 35 ? -6.298 -5.440 -1.940 1.00 0.00 35 VAL A C 7
ATOM 10009 O O . VAL A 1 35 ? -6.866 -6.035 -1.026 1.00 0.00 35 VAL A O 7
ATOM 10022 N N . THR A 1 36 ? -6.880 -5.072 -3.072 1.00 0.00 36 THR A N 7
ATOM 10023 C CA . THR A 1 36 ? -8.283 -5.359 -3.320 1.00 0.00 36 THR A CA 7
ATOM 10024 C C . THR A 1 36 ? -9.159 -4.698 -2.253 1.00 0.00 36 THR A C 7
ATOM 10025 O O . THR A 1 36 ? -10.269 -5.155 -1.986 1.00 0.00 36 THR A O 7
ATOM 10036 N N . HIS A 1 37 ? -8.626 -3.633 -1.672 1.00 0.00 37 HIS A N 7
ATOM 10037 C CA . HIS A 1 37 ? -9.345 -2.906 -0.640 1.00 0.00 37 HIS A CA 7
ATOM 10038 C C . HIS A 1 37 ? -8.840 -1.462 -0.584 1.00 0.00 37 HIS A C 7
ATOM 10039 O O . HIS A 1 37 ? -9.414 -0.575 -1.214 1.00 0.00 37 HIS A O 7
ATOM 10054 N N . VAL A 1 38 ? -7.772 -1.272 0.176 1.00 0.00 38 VAL A N 7
ATOM 10055 C CA . VAL A 1 38 ? -7.183 0.048 0.323 1.00 0.00 38 VAL A CA 7
ATOM 10056 C C . VAL A 1 38 ? -8.220 1.001 0.921 1.00 0.00 38 VAL A C 7
ATOM 10057 O O . VAL A 1 38 ? -9.360 1.052 0.461 1.00 0.00 38 VAL A O 7
ATOM 10070 N N . LYS A 1 39 ? -7.788 1.732 1.938 1.00 0.00 39 LYS A N 7
ATOM 10071 C CA . LYS A 1 39 ? -8.666 2.680 2.604 1.00 0.00 39 LYS A CA 7
ATOM 10072 C C . LYS A 1 39 ? -7.844 3.877 3.086 1.00 0.00 39 LYS A C 7
ATOM 10073 O O . LYS A 1 39 ? -7.202 3.812 4.134 1.00 0.00 39 LYS A O 7
ATOM 10092 N N . LEU A 1 40 ? -7.890 4.941 2.299 1.00 0.00 40 LEU A N 7
ATOM 10093 C CA . LEU A 1 40 ? -7.158 6.151 2.633 1.00 0.00 40 LEU A CA 7
ATOM 10094 C C . LEU A 1 40 ? -8.006 7.014 3.569 1.00 0.00 40 LEU A C 7
ATOM 10095 O O . LEU A 1 40 ? -9.193 7.221 3.322 1.00 0.00 40 LEU A O 7
ATOM 10111 N N . SER A 1 41 ? -7.364 7.494 4.624 1.00 0.00 41 SER A N 7
ATOM 10112 C CA . SER A 1 41 ? -8.045 8.330 5.598 1.00 0.00 41 SER A CA 7
ATOM 10113 C C . SER A 1 41 ? -7.050 9.295 6.246 1.00 0.00 41 SER A C 7
ATOM 10114 O O . SER A 1 41 ? -5.864 9.280 5.921 1.00 0.00 41 SER A O 7
ATOM 10122 N N . ASP A 1 42 ? -7.570 10.111 7.151 1.00 0.00 42 ASP A N 7
ATOM 10123 C CA . ASP A 1 42 ? -6.742 11.082 7.847 1.00 0.00 42 ASP A CA 7
ATOM 10124 C C . ASP A 1 42 ? -6.181 12.085 6.837 1.00 0.00 42 ASP A C 7
ATOM 10125 O O . ASP A 1 42 ? -5.090 12.619 7.028 1.00 0.00 42 ASP A O 7
ATOM 10134 N N . ASP A 1 43 ? -6.953 12.311 5.784 1.00 0.00 43 ASP A N 7
ATOM 10135 C CA . ASP A 1 43 ? -6.547 13.241 4.744 1.00 0.00 43 ASP A CA 7
ATOM 10136 C C . ASP A 1 43 ? -5.256 12.740 4.094 1.00 0.00 43 ASP A C 7
ATOM 10137 O O . ASP A 1 43 ? -4.184 13.296 4.325 1.00 0.00 43 ASP A O 7
ATOM 10146 N N . LEU A 1 44 ? -5.402 11.694 3.293 1.00 0.00 44 LEU A N 7
ATOM 10147 C CA . LEU A 1 44 ? -4.260 11.112 2.608 1.00 0.00 44 LEU A CA 7
ATOM 10148 C C . LEU A 1 44 ? -3.040 11.156 3.530 1.00 0.00 44 LEU A C 7
ATOM 10149 O O . LEU A 1 44 ? -1.976 11.630 3.135 1.00 0.00 44 LEU A O 7
ATOM 10165 N N . LEU A 1 45 ? -3.235 10.655 4.741 1.00 0.00 45 LEU A N 7
ATOM 10166 C CA . LEU A 1 45 ? -2.164 10.631 5.722 1.00 0.00 45 LEU A CA 7
ATOM 10167 C C . LEU A 1 45 ? -1.698 9.189 5.926 1.00 0.00 45 LEU A C 7
ATOM 10168 O O . LEU A 1 45 ? -0.519 8.944 6.182 1.00 0.00 45 LEU A O 7
ATOM 10184 N N . HIS A 1 46 ? -2.646 8.271 5.807 1.00 0.00 46 HIS A N 7
ATOM 10185 C CA . HIS A 1 46 ? -2.347 6.859 5.975 1.00 0.00 46 HIS A CA 7
ATOM 10186 C C . HIS A 1 46 ? -3.339 6.024 5.164 1.00 0.00 46 HIS A C 7
ATOM 10187 O O . HIS A 1 46 ? -4.545 6.085 5.399 1.00 0.00 46 HIS A O 7
ATOM 10202 N N . VAL A 1 47 ? -2.795 5.263 4.225 1.00 0.00 47 VAL A N 7
ATOM 10203 C CA . VAL A 1 47 ? -3.618 4.417 3.378 1.00 0.00 47 VAL A CA 7
ATOM 10204 C C . VAL A 1 47 ? -3.585 2.983 3.911 1.00 0.00 47 VAL A C 7
ATOM 10205 O O . VAL A 1 47 ? -2.533 2.346 3.924 1.00 0.00 47 VAL A O 7
ATOM 10218 N N . THR A 1 48 ? -4.750 2.518 4.339 1.00 0.00 48 THR A N 7
ATOM 10219 C CA . THR A 1 48 ? -4.868 1.171 4.872 1.00 0.00 48 THR A CA 7
ATOM 10220 C C . THR A 1 48 ? -4.924 0.150 3.733 1.00 0.00 48 THR A C 7
ATOM 10221 O O . THR A 1 48 ? -6.000 -0.152 3.219 1.00 0.00 48 THR A O 7
ATOM 10232 N N . VAL A 1 49 ? -3.753 -0.353 3.374 1.00 0.00 49 VAL A N 7
ATOM 10233 C CA . VAL A 1 49 ? -3.655 -1.333 2.306 1.00 0.00 49 VAL A CA 7
ATOM 10234 C C . VAL A 1 49 ? -3.845 -2.736 2.888 1.00 0.00 49 VAL A C 7
ATOM 10235 O O . VAL A 1 49 ? -3.087 -3.157 3.761 1.00 0.00 49 VAL A O 7
ATOM 10248 N N . TYR A 1 50 ? -4.860 -3.420 2.382 1.00 0.00 50 TYR A N 7
ATOM 10249 C CA . TYR A 1 50 ? -5.158 -4.766 2.841 1.00 0.00 50 TYR A CA 7
ATOM 10250 C C . TYR A 1 50 ? -4.598 -5.811 1.875 1.00 0.00 50 TYR A C 7
ATOM 10251 O O . TYR A 1 50 ? -5.355 -6.547 1.242 1.00 0.00 50 TYR A O 7
ATOM 10269 N N . LEU A 1 51 ? -3.276 -5.845 1.790 1.00 0.00 51 LEU A N 7
ATOM 10270 C CA . LEU A 1 51 ? -2.605 -6.788 0.912 1.00 0.00 51 LEU A CA 7
ATOM 10271 C C . LEU A 1 51 ? -3.362 -8.118 0.926 1.00 0.00 51 LEU A C 7
ATOM 10272 O O . LEU A 1 51 ? -3.548 -8.719 1.984 1.00 0.00 51 LEU A O 7
ATOM 10288 N N . ASP A 1 52 ? -3.777 -8.539 -0.259 1.00 0.00 52 ASP A N 7
ATOM 10289 C CA . ASP A 1 52 ? -4.509 -9.787 -0.396 1.00 0.00 52 ASP A CA 7
ATOM 10290 C C . ASP A 1 52 ? -3.741 -10.723 -1.332 1.00 0.00 52 ASP A C 7
ATOM 10291 O O . ASP A 1 52 ? -4.137 -11.871 -1.529 1.00 0.00 52 ASP A O 7
ATOM 10300 N N . CYS A 1 53 ? -2.656 -10.199 -1.883 1.00 0.00 53 CYS A N 7
ATOM 10301 C CA . CYS A 1 53 ? -1.830 -10.973 -2.793 1.00 0.00 53 CYS A CA 7
ATOM 10302 C C . CYS A 1 53 ? -2.708 -12.038 -3.451 1.00 0.00 53 CYS A C 7
ATOM 10303 O O . CYS A 1 53 ? -3.807 -11.741 -3.917 1.00 0.00 53 CYS A O 7
ATOM 10311 N N . TYR A 1 54 ? -2.192 -13.258 -3.468 1.00 0.00 54 TYR A N 7
ATOM 10312 C CA . TYR A 1 54 ? -2.916 -14.369 -4.062 1.00 0.00 54 TYR A CA 7
ATOM 10313 C C . TYR A 1 54 ? -3.826 -15.043 -3.033 1.00 0.00 54 TYR A C 7
ATOM 10314 O O . TYR A 1 54 ? -3.886 -16.269 -2.961 1.00 0.00 54 TYR A O 7
ATOM 10332 N N . ASN A 1 55 ? -4.512 -14.211 -2.263 1.00 0.00 55 ASN A N 7
ATOM 10333 C CA . ASN A 1 55 ? -5.416 -14.710 -1.242 1.00 0.00 55 ASN A CA 7
ATOM 10334 C C . ASN A 1 55 ? -4.636 -14.947 0.053 1.00 0.00 55 ASN A C 7
ATOM 10335 O O . ASN A 1 55 ? -4.879 -15.925 0.758 1.00 0.00 55 ASN A O 7
ATOM 10346 N N . ARG A 1 56 ? -3.715 -14.035 0.326 1.00 0.00 56 ARG A N 7
ATOM 10347 C CA . ARG A 1 56 ? -2.897 -14.133 1.523 1.00 0.00 56 ARG A CA 7
ATOM 10348 C C . ARG A 1 56 ? -1.978 -15.353 1.441 1.00 0.00 56 ARG A C 7
ATOM 10349 O O . ARG A 1 56 ? -1.285 -15.679 2.403 1.00 0.00 56 ARG A O 7
ATOM 10370 N N . GLU A 1 57 ? -2.003 -15.995 0.282 1.00 0.00 57 GLU A N 7
ATOM 10371 C CA . GLU A 1 57 ? -1.181 -17.173 0.062 1.00 0.00 57 GLU A CA 7
ATOM 10372 C C . GLU A 1 57 ? 0.243 -16.762 -0.319 1.00 0.00 57 GLU A C 7
ATOM 10373 O O . GLU A 1 57 ? 1.173 -17.560 -0.210 1.00 0.00 57 GLU A O 7
ATOM 10385 N N . GLN A 1 58 ? 0.369 -15.518 -0.758 1.00 0.00 58 GLN A N 7
ATOM 10386 C CA . GLN A 1 58 ? 1.663 -14.992 -1.155 1.00 0.00 58 GLN A CA 7
ATOM 10387 C C . GLN A 1 58 ? 2.018 -13.764 -0.315 1.00 0.00 58 GLN A C 7
ATOM 10388 O O . GLN A 1 58 ? 3.023 -13.102 -0.570 1.00 0.00 58 GLN A O 7
ATOM 10402 N N . ILE A 1 59 ? 1.173 -13.497 0.671 1.00 0.00 59 ILE A N 7
ATOM 10403 C CA . ILE A 1 59 ? 1.385 -12.360 1.550 1.00 0.00 59 ILE A CA 7
ATOM 10404 C C . ILE A 1 59 ? 2.790 -12.439 2.150 1.00 0.00 59 ILE A C 7
ATOM 10405 O O . ILE A 1 59 ? 3.561 -11.485 2.064 1.00 0.00 59 ILE A O 7
ATOM 10421 N N . ASP A 1 60 ? 3.081 -13.587 2.745 1.00 0.00 60 ASP A N 7
ATOM 10422 C CA . ASP A 1 60 ? 4.379 -13.804 3.360 1.00 0.00 60 ASP A CA 7
ATOM 10423 C C . ASP A 1 60 ? 5.465 -13.181 2.480 1.00 0.00 60 ASP A C 7
ATOM 10424 O O . ASP A 1 60 ? 6.425 -12.604 2.988 1.00 0.00 60 ASP A O 7
ATOM 10433 N N . ARG A 1 61 ? 5.277 -13.319 1.176 1.00 0.00 61 ARG A N 7
ATOM 10434 C CA . ARG A 1 61 ? 6.228 -12.776 0.221 1.00 0.00 61 ARG A CA 7
ATOM 10435 C C . ARG A 1 61 ? 5.985 -11.279 0.021 1.00 0.00 61 ARG A C 7
ATOM 10436 O O . ARG A 1 61 ? 6.931 -10.494 -0.025 1.00 0.00 61 ARG A O 7
ATOM 10457 N N . VAL A 1 62 ? 4.713 -10.928 -0.091 1.00 0.00 62 VAL A N 7
ATOM 10458 C CA . VAL A 1 62 ? 4.334 -9.539 -0.285 1.00 0.00 62 VAL A CA 7
ATOM 10459 C C . VAL A 1 62 ? 4.752 -8.725 0.942 1.00 0.00 62 VAL A C 7
ATOM 10460 O O . VAL A 1 62 ? 5.570 -7.813 0.836 1.00 0.00 62 VAL A O 7
ATOM 10473 N N . VAL A 1 63 ? 4.171 -9.085 2.077 1.00 0.00 63 VAL A N 7
ATOM 10474 C CA . VAL A 1 63 ? 4.473 -8.400 3.322 1.00 0.00 63 VAL A CA 7
ATOM 10475 C C . VAL A 1 63 ? 5.991 -8.300 3.489 1.00 0.00 63 VAL A C 7
ATOM 10476 O O . VAL A 1 63 ? 6.511 -7.245 3.847 1.00 0.00 63 VAL A O 7
ATOM 10489 N N . GLY A 1 64 ? 6.658 -9.413 3.222 1.00 0.00 64 GLY A N 7
ATOM 10490 C CA . GLY A 1 64 ? 8.105 -9.464 3.338 1.00 0.00 64 GLY A CA 7
ATOM 10491 C C . GLY A 1 64 ? 8.768 -8.487 2.366 1.00 0.00 64 GLY A C 7
ATOM 10492 O O . GLY A 1 64 ? 9.824 -7.931 2.662 1.00 0.00 64 GLY A O 7
ATOM 10496 N N . ALA A 1 65 ? 8.121 -8.309 1.223 1.00 0.00 65 ALA A N 7
ATOM 10497 C CA . ALA A 1 65 ? 8.635 -7.409 0.205 1.00 0.00 65 ALA A CA 7
ATOM 10498 C C . ALA A 1 65 ? 8.343 -5.963 0.613 1.00 0.00 65 ALA A C 7
ATOM 10499 O O . ALA A 1 65 ? 9.197 -5.090 0.472 1.00 0.00 65 ALA A O 7
ATOM 10506 N N . PHE A 1 66 ? 7.133 -5.756 1.112 1.00 0.00 66 PHE A N 7
ATOM 10507 C CA . PHE A 1 66 ? 6.717 -4.432 1.542 1.00 0.00 66 PHE A CA 7
ATOM 10508 C C . PHE A 1 66 ? 7.646 -3.893 2.633 1.00 0.00 66 PHE A C 7
ATOM 10509 O O . PHE A 1 66 ? 7.720 -2.685 2.848 1.00 0.00 66 PHE A O 7
ATOM 10526 N N . ASN A 1 67 ? 8.330 -4.817 3.292 1.00 0.00 67 ASN A N 7
ATOM 10527 C CA . ASN A 1 67 ? 9.250 -4.450 4.355 1.00 0.00 67 ASN A CA 7
ATOM 10528 C C . ASN A 1 67 ? 10.542 -3.907 3.741 1.00 0.00 67 ASN A C 7
ATOM 10529 O O . ASN A 1 67 ? 11.636 -4.237 4.194 1.00 0.00 67 ASN A O 7
ATOM 10540 N N . GLN A 1 68 ? 10.371 -3.082 2.717 1.00 0.00 68 GLN A N 7
ATOM 10541 C CA . GLN A 1 68 ? 11.510 -2.490 2.036 1.00 0.00 68 GLN A CA 7
ATOM 10542 C C . GLN A 1 68 ? 11.036 -1.602 0.884 1.00 0.00 68 GLN A C 7
ATOM 10543 O O . GLN A 1 68 ? 11.686 -0.613 0.550 1.00 0.00 68 GLN A O 7
ATOM 10557 N N . ALA A 1 69 ? 9.906 -1.987 0.308 1.00 0.00 69 ALA A N 7
ATOM 10558 C CA . ALA A 1 69 ? 9.338 -1.238 -0.800 1.00 0.00 69 ALA A CA 7
ATOM 10559 C C . ALA A 1 69 ? 8.671 0.030 -0.263 1.00 0.00 69 ALA A C 7
ATOM 10560 O O . ALA A 1 69 ? 8.435 0.976 -1.013 1.00 0.00 69 ALA A O 7
ATOM 10567 N N . LYS A 1 70 ? 8.386 0.009 1.031 1.00 0.00 70 LYS A N 7
ATOM 10568 C CA . LYS A 1 70 ? 7.751 1.145 1.676 1.00 0.00 70 LYS A CA 7
ATOM 10569 C C . LYS A 1 70 ? 8.490 2.426 1.286 1.00 0.00 70 LYS A C 7
ATOM 10570 O O . LYS A 1 70 ? 7.932 3.520 1.371 1.00 0.00 70 LYS A O 7
ATOM 10589 N N . GLY A 1 71 ? 9.734 2.249 0.866 1.00 0.00 71 GLY A N 7
ATOM 10590 C CA . GLY A 1 71 ? 10.556 3.378 0.463 1.00 0.00 71 GLY A CA 7
ATOM 10591 C C . GLY A 1 71 ? 9.902 4.149 -0.686 1.00 0.00 71 GLY A C 7
ATOM 10592 O O . GLY A 1 71 ? 9.796 5.374 -0.635 1.00 0.00 71 GLY A O 7
ATOM 10596 N N . VAL A 1 72 ? 9.481 3.401 -1.695 1.00 0.00 72 VAL A N 7
ATOM 10597 C CA . VAL A 1 72 ? 8.840 3.999 -2.853 1.00 0.00 72 VAL A CA 7
ATOM 10598 C C . VAL A 1 72 ? 7.403 4.382 -2.495 1.00 0.00 72 VAL A C 7
ATOM 10599 O O . VAL A 1 72 ? 6.919 5.439 -2.899 1.00 0.00 72 VAL A O 7
ATOM 10612 N N . PHE A 1 73 ? 6.760 3.502 -1.741 1.00 0.00 73 PHE A N 7
ATOM 10613 C CA . PHE A 1 73 ? 5.388 3.735 -1.324 1.00 0.00 73 PHE A CA 7
ATOM 10614 C C . PHE A 1 73 ? 5.257 5.072 -0.591 1.00 0.00 73 PHE A C 7
ATOM 10615 O O . PHE A 1 73 ? 4.322 5.832 -0.840 1.00 0.00 73 PHE A O 7
ATOM 10632 N N . SER A 1 74 ? 6.207 5.317 0.299 1.00 0.00 74 SER A N 7
ATOM 10633 C CA . SER A 1 74 ? 6.210 6.549 1.070 1.00 0.00 74 SER A CA 7
ATOM 10634 C C . SER A 1 74 ? 6.614 7.724 0.178 1.00 0.00 74 SER A C 7
ATOM 10635 O O . SER A 1 74 ? 6.189 8.856 0.405 1.00 0.00 74 SER A O 7
ATOM 10643 N N . ARG A 1 75 ? 7.431 7.416 -0.819 1.00 0.00 75 ARG A N 7
ATOM 10644 C CA . ARG A 1 75 ? 7.897 8.433 -1.746 1.00 0.00 75 ARG A CA 7
ATOM 10645 C C . ARG A 1 75 ? 6.752 8.891 -2.651 1.00 0.00 75 ARG A C 7
ATOM 10646 O O . ARG A 1 75 ? 6.700 10.053 -3.052 1.00 0.00 75 ARG A O 7
ATOM 10667 N N . VAL A 1 76 ? 5.862 7.955 -2.946 1.00 0.00 76 VAL A N 7
ATOM 10668 C CA . VAL A 1 76 ? 4.721 8.248 -3.796 1.00 0.00 76 VAL A CA 7
ATOM 10669 C C . VAL A 1 76 ? 4.040 9.527 -3.305 1.00 0.00 76 VAL A C 7
ATOM 10670 O O . VAL A 1 76 ? 3.945 10.506 -4.043 1.00 0.00 76 VAL A O 7
ATOM 10683 N N . LEU A 1 77 ? 3.584 9.477 -2.062 1.00 0.00 77 LEU A N 7
ATOM 10684 C CA . LEU A 1 77 ? 2.915 10.620 -1.464 1.00 0.00 77 LEU A CA 7
ATOM 10685 C C . LEU A 1 77 ? 3.939 11.725 -1.202 1.00 0.00 77 LEU A C 7
ATOM 10686 O O . LEU A 1 77 ? 3.615 12.909 -1.285 1.00 0.00 77 LEU A O 7
ATOM 10702 N N . ALA A 1 78 ? 5.155 11.300 -0.890 1.00 0.00 78 ALA A N 7
ATOM 10703 C CA . ALA A 1 78 ? 6.229 12.239 -0.615 1.00 0.00 78 ALA A CA 7
ATOM 10704 C C . ALA A 1 78 ? 6.227 13.336 -1.682 1.00 0.00 78 ALA A C 7
ATOM 10705 O O . ALA A 1 78 ? 6.390 14.514 -1.367 1.00 0.00 78 ALA A O 7
ATOM 10712 N N . HIS A 1 79 ? 6.040 12.910 -2.923 1.00 0.00 79 HIS A N 7
ATOM 10713 C CA . HIS A 1 79 ? 6.015 13.842 -4.038 1.00 0.00 79 HIS A CA 7
ATOM 10714 C C . HIS A 1 79 ? 5.281 15.118 -3.623 1.00 0.00 79 HIS A C 7
ATOM 10715 O O . HIS A 1 79 ? 5.584 16.202 -4.120 1.00 0.00 79 HIS A O 7
ATOM 10730 N N . ASN A 1 80 ? 4.329 14.948 -2.717 1.00 0.00 80 ASN A N 7
ATOM 10731 C CA . ASN A 1 80 ? 3.549 16.073 -2.231 1.00 0.00 80 ASN A CA 7
ATOM 10732 C C . ASN A 1 80 ? 3.996 16.421 -0.809 1.00 0.00 80 ASN A C 7
ATOM 10733 O O . ASN A 1 80 ? 4.687 17.416 -0.598 1.00 0.00 80 ASN A O 7
ATOM 10744 N N . LEU A 1 81 ? 3.583 15.581 0.129 1.00 0.00 81 LEU A N 7
ATOM 10745 C CA . LEU A 1 81 ? 3.932 15.787 1.524 1.00 0.00 81 LEU A CA 7
ATOM 10746 C C . LEU A 1 81 ? 5.446 15.647 1.693 1.00 0.00 81 LEU A C 7
ATOM 10747 O O . LEU A 1 81 ? 6.186 15.649 0.710 1.00 0.00 81 LEU A O 7
ATOM 10763 N N . TYR A 1 82 ? 5.861 15.528 2.945 1.00 0.00 82 TYR A N 7
ATOM 10764 C CA . TYR A 1 82 ? 7.274 15.387 3.255 1.00 0.00 82 TYR A CA 7
ATOM 10765 C C . TYR A 1 82 ? 7.475 14.934 4.702 1.00 0.00 82 TYR A C 7
ATOM 10766 O O . TYR A 1 82 ? 6.544 14.977 5.505 1.00 0.00 82 TYR A O 7
ATOM 10784 N N . LEU A 1 83 ? 8.697 14.511 4.992 1.00 0.00 83 LEU A N 7
ATOM 10785 C CA . LEU A 1 83 ? 9.032 14.051 6.329 1.00 0.00 83 LEU A CA 7
ATOM 10786 C C . LEU A 1 83 ? 8.726 12.556 6.441 1.00 0.00 83 LEU A C 7
ATOM 10787 O O . LEU A 1 83 ? 9.617 11.723 6.283 1.00 0.00 83 LEU A O 7
ATOM 10803 N N . ALA A 1 84 ? 7.463 12.262 6.712 1.00 0.00 84 ALA A N 7
ATOM 10804 C CA . ALA A 1 84 ? 7.028 10.882 6.847 1.00 0.00 84 ALA A CA 7
ATOM 10805 C C . ALA A 1 84 ? 5.654 10.848 7.518 1.00 0.00 84 ALA A C 7
ATOM 10806 O O . ALA A 1 84 ? 4.692 10.336 6.947 1.00 0.00 84 ALA A O 7
ATOM 10813 N N . LYS A 1 85 ? 5.604 11.401 8.721 1.00 0.00 85 LYS A N 7
ATOM 10814 C CA . LYS A 1 85 ? 4.363 11.440 9.476 1.00 0.00 85 LYS A CA 7
ATOM 10815 C C . LYS A 1 85 ? 3.266 12.066 8.613 1.00 0.00 85 LYS A C 7
ATOM 10816 O O . LYS A 1 85 ? 2.087 11.760 8.783 1.00 0.00 85 LYS A O 7
ATOM 10835 N N . ALA A 1 86 ? 3.693 12.931 7.704 1.00 0.00 86 ALA A N 7
ATOM 10836 C CA . ALA A 1 86 ? 2.761 13.602 6.814 1.00 0.00 86 ALA A CA 7
ATOM 10837 C C . ALA A 1 86 ? 2.087 12.566 5.913 1.00 0.00 86 ALA A C 7
ATOM 10838 O O . ALA A 1 86 ? 1.064 12.850 5.292 1.00 0.00 86 ALA A O 7
ATOM 10845 N N . VAL A 1 87 ? 2.687 11.385 5.871 1.00 0.00 87 VAL A N 7
ATOM 10846 C CA . VAL A 1 87 ? 2.157 10.305 5.056 1.00 0.00 87 VAL A CA 7
ATOM 10847 C C . VAL A 1 87 ? 3.242 9.245 4.854 1.00 0.00 87 VAL A C 7
ATOM 10848 O O . VAL A 1 87 ? 4.354 9.562 4.435 1.00 0.00 87 VAL A O 7
ATOM 10861 N N . GLN A 1 88 ? 2.880 8.008 5.161 1.00 0.00 88 GLN A N 7
ATOM 10862 C CA . GLN A 1 88 ? 3.808 6.899 5.019 1.00 0.00 88 GLN A CA 7
ATOM 10863 C C . GLN A 1 88 ? 3.054 5.620 4.651 1.00 0.00 88 GLN A C 7
ATOM 10864 O O . GLN A 1 88 ? 3.596 4.521 4.766 1.00 0.00 88 GLN A O 7
ATOM 10878 N N . ILE A 1 89 ? 1.817 5.804 4.216 1.00 0.00 89 ILE A N 7
ATOM 10879 C CA . ILE A 1 89 ? 0.983 4.678 3.830 1.00 0.00 89 ILE A CA 7
ATOM 10880 C C . ILE A 1 89 ? 0.819 3.738 5.026 1.00 0.00 89 ILE A C 7
ATOM 10881 O O . ILE A 1 89 ? 1.751 3.554 5.808 1.00 0.00 89 ILE A O 7
ATOM 10897 N N . HIS A 1 90 ? -0.372 3.167 5.130 1.00 0.00 90 HIS A N 7
ATOM 10898 C CA . HIS A 1 90 ? -0.669 2.250 6.217 1.00 0.00 90 HIS A CA 7
ATOM 10899 C C . HIS A 1 90 ? -0.672 0.813 5.690 1.00 0.00 90 HIS A C 7
ATOM 10900 O O . HIS A 1 90 ? -1.362 0.505 4.720 1.00 0.00 90 HIS A O 7
ATOM 10915 N N . PHE A 1 91 ? 0.109 -0.027 6.354 1.00 0.00 91 PHE A N 7
ATOM 10916 C CA . PHE A 1 91 ? 0.206 -1.424 5.964 1.00 0.00 91 PHE A CA 7
ATOM 10917 C C . PHE A 1 91 ? -0.708 -2.298 6.827 1.00 0.00 91 PHE A C 7
ATOM 10918 O O . PHE A 1 91 ? -0.568 -2.331 8.048 1.00 0.00 91 PHE A O 7
ATOM 10935 N N . VAL A 1 92 ? -1.622 -2.984 6.156 1.00 0.00 92 VAL A N 7
ATOM 10936 C CA . VAL A 1 92 ? -2.558 -3.856 6.846 1.00 0.00 92 VAL A CA 7
ATOM 10937 C C . VAL A 1 92 ? -2.401 -5.284 6.319 1.00 0.00 92 VAL A C 7
ATOM 10938 O O . VAL A 1 92 ? -1.971 -5.487 5.184 1.00 0.00 92 VAL A O 7
ATOM 10951 N N . LYS A 1 93 ? -2.758 -6.236 7.168 1.00 0.00 93 LYS A N 7
ATOM 10952 C CA . LYS A 1 93 ? -2.663 -7.639 6.802 1.00 0.00 93 LYS A CA 7
ATOM 10953 C C . LYS A 1 93 ? -3.655 -8.449 7.640 1.00 0.00 93 LYS A C 7
ATOM 10954 O O . LYS A 1 93 ? -4.369 -9.299 7.112 1.00 0.00 93 LYS A O 7
ATOM 10973 N N . ASP A 1 94 ? -3.666 -8.155 8.932 1.00 0.00 94 ASP A N 7
ATOM 10974 C CA . ASP A 1 94 ? -4.559 -8.846 9.848 1.00 0.00 94 ASP A CA 7
ATOM 10975 C C . ASP A 1 94 ? -4.816 -7.959 11.067 1.00 0.00 94 ASP A C 7
ATOM 10976 O O . ASP A 1 94 ? -4.719 -8.417 12.204 1.00 0.00 94 ASP A O 7
ATOM 10985 N N . LYS A 1 95 ? -5.140 -6.704 10.789 1.00 0.00 95 LYS A N 7
ATOM 10986 C CA . LYS A 1 95 ? -5.413 -5.749 11.849 1.00 0.00 95 LYS A CA 7
ATOM 10987 C C . LYS A 1 95 ? -6.889 -5.837 12.242 1.00 0.00 95 LYS A C 7
ATOM 10988 O O . LYS A 1 95 ? -7.567 -4.817 12.352 1.00 0.00 95 LYS A O 7
ATOM 11007 N N . ALA A 1 96 ? -7.343 -7.065 12.443 1.00 0.00 96 ALA A N 7
ATOM 11008 C CA . ALA A 1 96 ? -8.726 -7.299 12.822 1.00 0.00 96 ALA A CA 7
ATOM 11009 C C . ALA A 1 96 ? -8.851 -8.691 13.446 1.00 0.00 96 ALA A C 7
ATOM 11010 O O . ALA A 1 96 ? -9.008 -8.819 14.659 1.00 0.00 96 ALA A O 7
ATOM 11017 N N . ILE A 1 97 ? -8.776 -9.698 12.588 1.00 0.00 97 ILE A N 7
ATOM 11018 C CA . ILE A 1 97 ? -8.879 -11.075 13.040 1.00 0.00 97 ILE A CA 7
ATOM 11019 C C . ILE A 1 97 ? -8.611 -12.015 11.863 1.00 0.00 97 ILE A C 7
ATOM 11020 O O . ILE A 1 97 ? -9.249 -13.060 11.742 1.00 0.00 97 ILE A O 7
ATOM 11036 N N . ASP A 1 98 ? -7.668 -11.609 11.026 1.00 0.00 98 ASP A N 7
ATOM 11037 C CA . ASP A 1 98 ? -7.308 -12.402 9.863 1.00 0.00 98 ASP A CA 7
ATOM 11038 C C . ASP A 1 98 ? -8.582 -12.876 9.160 1.00 0.00 98 ASP A C 7
ATOM 11039 O O . ASP A 1 98 ? -8.582 -13.913 8.499 1.00 0.00 98 ASP A O 7
ATOM 11048 N N . ASN A 1 99 ? -9.638 -12.092 9.327 1.00 0.00 99 ASN A N 7
ATOM 11049 C CA . ASN A 1 99 ? -10.915 -12.418 8.716 1.00 0.00 99 ASN A CA 7
ATOM 11050 C C . ASN A 1 99 ? -11.161 -13.924 8.831 1.00 0.00 99 ASN A C 7
ATOM 11051 O O . ASN A 1 99 ? -11.375 -14.600 7.825 1.00 0.00 99 ASN A O 7
ATOM 11062 N N . ALA A 1 100 ? -11.122 -14.406 10.064 1.00 0.00 100 ALA A N 7
ATOM 11063 C CA . ALA A 1 100 ? -11.338 -15.819 10.323 1.00 0.00 100 ALA A CA 7
ATOM 11064 C C . ALA A 1 100 ? -12.074 -15.983 11.654 1.00 0.00 100 ALA A C 7
ATOM 11065 O O . ALA A 1 100 ? -13.251 -16.340 11.677 1.00 0.00 100 ALA A O 7
ATOM 11072 N N . MET A 1 101 ? -11.351 -15.715 12.731 1.00 0.00 101 MET A N 7
ATOM 11073 C CA . MET A 1 101 ? -11.920 -15.828 14.063 1.00 0.00 101 MET A CA 7
ATOM 11074 C C . MET A 1 101 ? -11.823 -17.264 14.581 1.00 0.00 101 MET A C 7
ATOM 11075 O O . MET A 1 101 ? -12.781 -18.029 14.484 1.00 0.00 101 MET A O 7
ATOM 11089 N N . LYS A 1 6 ? -16.599 0.850 -8.211 1.00 0.00 6 LYS A N 8
ATOM 11090 C CA . LYS A 1 6 ? -16.197 2.187 -7.808 1.00 0.00 6 LYS A CA 8
ATOM 11091 C C . LYS A 1 6 ? -14.740 2.421 -8.216 1.00 0.00 6 LYS A C 8
ATOM 11092 O O . LYS A 1 6 ? -14.142 1.589 -8.897 1.00 0.00 6 LYS A O 8
ATOM 11111 N N . GLU A 1 7 ? -14.213 3.556 -7.782 1.00 0.00 7 GLU A N 8
ATOM 11112 C CA . GLU A 1 7 ? -12.838 3.909 -8.094 1.00 0.00 7 GLU A CA 8
ATOM 11113 C C . GLU A 1 7 ? -12.404 5.126 -7.274 1.00 0.00 7 GLU A C 8
ATOM 11114 O O . GLU A 1 7 ? -11.643 4.994 -6.316 1.00 0.00 7 GLU A O 8
ATOM 11126 N N . ARG A 1 8 ? -12.907 6.283 -7.679 1.00 0.00 8 ARG A N 8
ATOM 11127 C CA . ARG A 1 8 ? -12.581 7.522 -6.994 1.00 0.00 8 ARG A CA 8
ATOM 11128 C C . ARG A 1 8 ? -11.093 7.556 -6.638 1.00 0.00 8 ARG A C 8
ATOM 11129 O O . ARG A 1 8 ? -10.326 6.701 -7.079 1.00 0.00 8 ARG A O 8
ATOM 11150 N N . LEU A 1 9 ? -10.730 8.553 -5.845 1.00 0.00 9 LEU A N 8
ATOM 11151 C CA . LEU A 1 9 ? -9.347 8.710 -5.426 1.00 0.00 9 LEU A CA 8
ATOM 11152 C C . LEU A 1 9 ? -8.783 7.346 -5.025 1.00 0.00 9 LEU A C 8
ATOM 11153 O O . LEU A 1 9 ? -7.628 7.038 -5.315 1.00 0.00 9 LEU A O 8
ATOM 11169 N N . GLU A 1 10 ? -9.624 6.564 -4.364 1.00 0.00 10 GLU A N 8
ATOM 11170 C CA . GLU A 1 10 ? -9.223 5.240 -3.920 1.00 0.00 10 GLU A CA 8
ATOM 11171 C C . GLU A 1 10 ? -8.379 4.553 -4.995 1.00 0.00 10 GLU A C 8
ATOM 11172 O O . GLU A 1 10 ? -7.172 4.384 -4.829 1.00 0.00 10 GLU A O 8
ATOM 11184 N N . ASN A 1 11 ? -9.047 4.174 -6.075 1.00 0.00 11 ASN A N 8
ATOM 11185 C CA . ASN A 1 11 ? -8.374 3.509 -7.177 1.00 0.00 11 ASN A CA 8
ATOM 11186 C C . ASN A 1 11 ? -7.108 4.288 -7.540 1.00 0.00 11 ASN A C 8
ATOM 11187 O O . ASN A 1 11 ? -6.081 3.694 -7.864 1.00 0.00 11 ASN A O 8
ATOM 11198 N N . ASP A 1 12 ? -7.224 5.606 -7.475 1.00 0.00 12 ASP A N 8
ATOM 11199 C CA . ASP A 1 12 ? -6.102 6.473 -7.793 1.00 0.00 12 ASP A CA 8
ATOM 11200 C C . ASP A 1 12 ? -4.894 6.067 -6.946 1.00 0.00 12 ASP A C 8
ATOM 11201 O O . ASP A 1 12 ? -3.873 5.635 -7.480 1.00 0.00 12 ASP A O 8
ATOM 11210 N N . ILE A 1 13 ? -5.049 6.221 -5.639 1.00 0.00 13 ILE A N 8
ATOM 11211 C CA . ILE A 1 13 ? -3.984 5.876 -4.713 1.00 0.00 13 ILE A CA 8
ATOM 11212 C C . ILE A 1 13 ? -3.414 4.506 -5.085 1.00 0.00 13 ILE A C 8
ATOM 11213 O O . ILE A 1 13 ? -2.208 4.285 -4.990 1.00 0.00 13 ILE A O 8
ATOM 11229 N N . ILE A 1 14 ? -4.308 3.622 -5.502 1.00 0.00 14 ILE A N 8
ATOM 11230 C CA . ILE A 1 14 ? -3.910 2.279 -5.889 1.00 0.00 14 ILE A CA 8
ATOM 11231 C C . ILE A 1 14 ? -2.993 2.357 -7.112 1.00 0.00 14 ILE A C 8
ATOM 11232 O O . ILE A 1 14 ? -2.010 1.623 -7.203 1.00 0.00 14 ILE A O 8
ATOM 11248 N N . ARG A 1 15 ? -3.348 3.252 -8.021 1.00 0.00 15 ARG A N 8
ATOM 11249 C CA . ARG A 1 15 ? -2.569 3.435 -9.235 1.00 0.00 15 ARG A CA 8
ATOM 11250 C C . ARG A 1 15 ? -1.213 4.063 -8.906 1.00 0.00 15 ARG A C 8
ATOM 11251 O O . ARG A 1 15 ? -0.258 3.920 -9.667 1.00 0.00 15 ARG A O 8
ATOM 11272 N N . LEU A 1 16 ? -1.173 4.745 -7.771 1.00 0.00 16 LEU A N 8
ATOM 11273 C CA . LEU A 1 16 ? 0.050 5.396 -7.332 1.00 0.00 16 LEU A CA 8
ATOM 11274 C C . LEU A 1 16 ? 1.099 4.331 -7.003 1.00 0.00 16 LEU A C 8
ATOM 11275 O O . LEU A 1 16 ? 2.090 4.189 -7.717 1.00 0.00 16 LEU A O 8
ATOM 11291 N N . ILE A 1 17 ? 0.845 3.610 -5.920 1.00 0.00 17 ILE A N 8
ATOM 11292 C CA . ILE A 1 17 ? 1.755 2.563 -5.488 1.00 0.00 17 ILE A CA 8
ATOM 11293 C C . ILE A 1 17 ? 1.974 1.578 -6.637 1.00 0.00 17 ILE A C 8
ATOM 11294 O O . ILE A 1 17 ? 2.973 0.861 -6.663 1.00 0.00 17 ILE A O 8
ATOM 11310 N N . ASN A 1 18 ? 1.023 1.573 -7.561 1.00 0.00 18 ASN A N 8
ATOM 11311 C CA . ASN A 1 18 ? 1.100 0.687 -8.710 1.00 0.00 18 ASN A CA 8
ATOM 11312 C C . ASN A 1 18 ? 2.150 1.218 -9.688 1.00 0.00 18 ASN A C 8
ATOM 11313 O O . ASN A 1 18 ? 2.971 0.456 -10.197 1.00 0.00 18 ASN A O 8
ATOM 11324 N N . ARG A 1 19 ? 2.090 2.521 -9.921 1.00 0.00 19 ARG A N 8
ATOM 11325 C CA . ARG A 1 19 ? 3.026 3.162 -10.830 1.00 0.00 19 ARG A CA 8
ATOM 11326 C C . ARG A 1 19 ? 4.465 2.896 -10.384 1.00 0.00 19 ARG A C 8
ATOM 11327 O O . ARG A 1 19 ? 5.380 2.879 -11.206 1.00 0.00 19 ARG A O 8
ATOM 11348 N N . THR A 1 20 ? 4.621 2.694 -9.084 1.00 0.00 20 THR A N 8
ATOM 11349 C CA . THR A 1 20 ? 5.933 2.429 -8.520 1.00 0.00 20 THR A CA 8
ATOM 11350 C C . THR A 1 20 ? 6.401 1.022 -8.895 1.00 0.00 20 THR A C 8
ATOM 11351 O O . THR A 1 20 ? 7.378 0.863 -9.626 1.00 0.00 20 THR A O 8
ATOM 11362 N N . VAL A 1 21 ? 5.682 0.036 -8.379 1.00 0.00 21 VAL A N 8
ATOM 11363 C CA . VAL A 1 21 ? 6.012 -1.353 -8.651 1.00 0.00 21 VAL A CA 8
ATOM 11364 C C . VAL A 1 21 ? 6.066 -1.572 -10.164 1.00 0.00 21 VAL A C 8
ATOM 11365 O O . VAL A 1 21 ? 6.677 -2.531 -10.634 1.00 0.00 21 VAL A O 8
ATOM 11378 N N . ILE A 1 22 ? 5.420 -0.668 -10.885 1.00 0.00 22 ILE A N 8
ATOM 11379 C CA . ILE A 1 22 ? 5.388 -0.751 -12.335 1.00 0.00 22 ILE A CA 8
ATOM 11380 C C . ILE A 1 22 ? 6.820 -0.818 -12.870 1.00 0.00 22 ILE A C 8
ATOM 11381 O O . ILE A 1 22 ? 7.103 -1.568 -13.803 1.00 0.00 22 ILE A O 8
ATOM 11397 N N . HIS A 1 23 ? 7.684 -0.024 -12.256 1.00 0.00 23 HIS A N 8
ATOM 11398 C CA . HIS A 1 23 ? 9.080 0.017 -12.659 1.00 0.00 23 HIS A CA 8
ATOM 11399 C C . HIS A 1 23 ? 9.968 0.144 -11.419 1.00 0.00 23 HIS A C 8
ATOM 11400 O O . HIS A 1 23 ? 11.045 0.735 -11.481 1.00 0.00 23 HIS A O 8
ATOM 11415 N N . GLU A 1 24 ? 9.484 -0.422 -10.323 1.00 0.00 24 GLU A N 8
ATOM 11416 C CA . GLU A 1 24 ? 10.221 -0.379 -9.072 1.00 0.00 24 GLU A CA 8
ATOM 11417 C C . GLU A 1 24 ? 9.989 -1.665 -8.276 1.00 0.00 24 GLU A C 8
ATOM 11418 O O . GLU A 1 24 ? 9.252 -2.547 -8.714 1.00 0.00 24 GLU A O 8
ATOM 11430 N N . ILE A 1 25 ? 10.633 -1.732 -7.119 1.00 0.00 25 ILE A N 8
ATOM 11431 C CA . ILE A 1 25 ? 10.506 -2.895 -6.258 1.00 0.00 25 ILE A CA 8
ATOM 11432 C C . ILE A 1 25 ? 11.183 -4.094 -6.926 1.00 0.00 25 ILE A C 8
ATOM 11433 O O . ILE A 1 25 ? 11.066 -5.222 -6.449 1.00 0.00 25 ILE A O 8
ATOM 11449 N N . TYR A 1 26 ? 11.876 -3.810 -8.018 1.00 0.00 26 TYR A N 8
ATOM 11450 C CA . TYR A 1 26 ? 12.571 -4.851 -8.756 1.00 0.00 26 TYR A CA 8
ATOM 11451 C C . TYR A 1 26 ? 11.696 -6.097 -8.903 1.00 0.00 26 TYR A C 8
ATOM 11452 O O . TYR A 1 26 ? 12.176 -7.219 -8.749 1.00 0.00 26 TYR A O 8
ATOM 11470 N N . ASN A 1 27 ? 10.426 -5.858 -9.198 1.00 0.00 27 ASN A N 8
ATOM 11471 C CA . ASN A 1 27 ? 9.480 -6.947 -9.367 1.00 0.00 27 ASN A CA 8
ATOM 11472 C C . ASN A 1 27 ? 9.725 -8.002 -8.287 1.00 0.00 27 ASN A C 8
ATOM 11473 O O . ASN A 1 27 ? 9.703 -9.200 -8.568 1.00 0.00 27 ASN A O 8
ATOM 11484 N N . GLU A 1 28 ? 9.952 -7.520 -7.074 1.00 0.00 28 GLU A N 8
ATOM 11485 C CA . GLU A 1 28 ? 10.201 -8.407 -5.951 1.00 0.00 28 GLU A CA 8
ATOM 11486 C C . GLU A 1 28 ? 9.069 -9.428 -5.820 1.00 0.00 28 GLU A C 8
ATOM 11487 O O . GLU A 1 28 ? 9.249 -10.603 -6.136 1.00 0.00 28 GLU A O 8
ATOM 11499 N N . THR A 1 29 ? 7.928 -8.943 -5.353 1.00 0.00 29 THR A N 8
ATOM 11500 C CA . THR A 1 29 ? 6.768 -9.799 -5.176 1.00 0.00 29 THR A CA 8
ATOM 11501 C C . THR A 1 29 ? 5.486 -8.963 -5.159 1.00 0.00 29 THR A C 8
ATOM 11502 O O . THR A 1 29 ? 4.506 -9.309 -5.816 1.00 0.00 29 THR A O 8
ATOM 11513 N N . VAL A 1 30 ? 5.536 -7.878 -4.400 1.00 0.00 30 VAL A N 8
ATOM 11514 C CA . VAL A 1 30 ? 4.391 -6.990 -4.288 1.00 0.00 30 VAL A CA 8
ATOM 11515 C C . VAL A 1 30 ? 3.718 -6.858 -5.656 1.00 0.00 30 VAL A C 8
ATOM 11516 O O . VAL A 1 30 ? 2.514 -6.621 -5.739 1.00 0.00 30 VAL A O 8
ATOM 11529 N N . LYS A 1 31 ? 4.525 -7.018 -6.695 1.00 0.00 31 LYS A N 8
ATOM 11530 C CA . LYS A 1 31 ? 4.023 -6.920 -8.055 1.00 0.00 31 LYS A CA 8
ATOM 11531 C C . LYS A 1 31 ? 2.722 -7.717 -8.172 1.00 0.00 31 LYS A C 8
ATOM 11532 O O . LYS A 1 31 ? 1.889 -7.430 -9.030 1.00 0.00 31 LYS A O 8
ATOM 11551 N N . THR A 1 32 ? 2.588 -8.702 -7.296 1.00 0.00 32 THR A N 8
ATOM 11552 C CA . THR A 1 32 ? 1.403 -9.542 -7.291 1.00 0.00 32 THR A CA 8
ATOM 11553 C C . THR A 1 32 ? 0.330 -8.946 -6.377 1.00 0.00 32 THR A C 8
ATOM 11554 O O . THR A 1 32 ? -0.863 -9.072 -6.649 1.00 0.00 32 THR A O 8
ATOM 11565 N N . GLY A 1 33 ? 0.794 -8.310 -5.311 1.00 0.00 33 GLY A N 8
ATOM 11566 C CA . GLY A 1 33 ? -0.111 -7.694 -4.355 1.00 0.00 33 GLY A CA 8
ATOM 11567 C C . GLY A 1 33 ? -1.164 -6.842 -5.067 1.00 0.00 33 GLY A C 8
ATOM 11568 O O . GLY A 1 33 ? -0.908 -6.303 -6.142 1.00 0.00 33 GLY A O 8
ATOM 11572 N N . HIS A 1 34 ? -2.327 -6.749 -4.438 1.00 0.00 34 HIS A N 8
ATOM 11573 C CA . HIS A 1 34 ? -3.420 -5.973 -4.998 1.00 0.00 34 HIS A CA 8
ATOM 11574 C C . HIS A 1 34 ? -4.449 -5.674 -3.906 1.00 0.00 34 HIS A C 8
ATOM 11575 O O . HIS A 1 34 ? -5.369 -6.459 -3.683 1.00 0.00 34 HIS A O 8
ATOM 11590 N N . VAL A 1 35 ? -4.259 -4.536 -3.254 1.00 0.00 35 VAL A N 8
ATOM 11591 C CA . VAL A 1 35 ? -5.159 -4.123 -2.191 1.00 0.00 35 VAL A CA 8
ATOM 11592 C C . VAL A 1 35 ? -6.589 -4.527 -2.554 1.00 0.00 35 VAL A C 8
ATOM 11593 O O . VAL A 1 35 ? -7.209 -5.327 -1.855 1.00 0.00 35 VAL A O 8
ATOM 11606 N N . THR A 1 36 ? -7.072 -3.955 -3.647 1.00 0.00 36 THR A N 8
ATOM 11607 C CA . THR A 1 36 ? -8.418 -4.245 -4.112 1.00 0.00 36 THR A CA 8
ATOM 11608 C C . THR A 1 36 ? -9.449 -3.526 -3.240 1.00 0.00 36 THR A C 8
ATOM 11609 O O . THR A 1 36 ? -10.648 -3.594 -3.507 1.00 0.00 36 THR A O 8
ATOM 11620 N N . HIS A 1 37 ? -8.945 -2.852 -2.217 1.00 0.00 37 HIS A N 8
ATOM 11621 C CA . HIS A 1 37 ? -9.808 -2.120 -1.305 1.00 0.00 37 HIS A CA 8
ATOM 11622 C C . HIS A 1 37 ? -9.097 -0.850 -0.833 1.00 0.00 37 HIS A C 8
ATOM 11623 O O . HIS A 1 37 ? -9.247 0.210 -1.438 1.00 0.00 37 HIS A O 8
ATOM 11638 N N . VAL A 1 38 ? -8.339 -1.000 0.243 1.00 0.00 38 VAL A N 8
ATOM 11639 C CA . VAL A 1 38 ? -7.604 0.122 0.802 1.00 0.00 38 VAL A CA 8
ATOM 11640 C C . VAL A 1 38 ? -8.577 1.049 1.533 1.00 0.00 38 VAL A C 8
ATOM 11641 O O . VAL A 1 38 ? -9.748 1.137 1.168 1.00 0.00 38 VAL A O 8
ATOM 11654 N N . LYS A 1 39 ? -8.056 1.717 2.552 1.00 0.00 39 LYS A N 8
ATOM 11655 C CA . LYS A 1 39 ? -8.864 2.634 3.337 1.00 0.00 39 LYS A CA 8
ATOM 11656 C C . LYS A 1 39 ? -8.143 3.980 3.442 1.00 0.00 39 LYS A C 8
ATOM 11657 O O . LYS A 1 39 ? -7.204 4.126 4.222 1.00 0.00 39 LYS A O 8
ATOM 11676 N N . LEU A 1 40 ? -8.611 4.929 2.644 1.00 0.00 40 LEU A N 8
ATOM 11677 C CA . LEU A 1 40 ? -8.024 6.258 2.637 1.00 0.00 40 LEU A CA 8
ATOM 11678 C C . LEU A 1 40 ? -8.456 7.008 3.898 1.00 0.00 40 LEU A C 8
ATOM 11679 O O . LEU A 1 40 ? -9.592 6.871 4.348 1.00 0.00 40 LEU A O 8
ATOM 11695 N N . SER A 1 41 ? -7.526 7.786 4.433 1.00 0.00 41 SER A N 8
ATOM 11696 C CA . SER A 1 41 ? -7.797 8.559 5.633 1.00 0.00 41 SER A CA 8
ATOM 11697 C C . SER A 1 41 ? -6.736 9.648 5.805 1.00 0.00 41 SER A C 8
ATOM 11698 O O . SER A 1 41 ? -5.570 9.442 5.470 1.00 0.00 41 SER A O 8
ATOM 11706 N N . ASP A 1 42 ? -7.177 10.783 6.327 1.00 0.00 42 ASP A N 8
ATOM 11707 C CA . ASP A 1 42 ? -6.280 11.904 6.547 1.00 0.00 42 ASP A CA 8
ATOM 11708 C C . ASP A 1 42 ? -5.897 12.518 5.199 1.00 0.00 42 ASP A C 8
ATOM 11709 O O . ASP A 1 42 ? -5.069 13.425 5.138 1.00 0.00 42 ASP A O 8
ATOM 11718 N N . ASP A 1 43 ? -6.519 11.999 4.150 1.00 0.00 43 ASP A N 8
ATOM 11719 C CA . ASP A 1 43 ? -6.254 12.484 2.807 1.00 0.00 43 ASP A CA 8
ATOM 11720 C C . ASP A 1 43 ? -4.881 11.987 2.351 1.00 0.00 43 ASP A C 8
ATOM 11721 O O . ASP A 1 43 ? -3.983 12.785 2.088 1.00 0.00 43 ASP A O 8
ATOM 11730 N N . LEU A 1 44 ? -4.760 10.670 2.272 1.00 0.00 44 LEU A N 8
ATOM 11731 C CA . LEU A 1 44 ? -3.512 10.056 1.853 1.00 0.00 44 LEU A CA 8
ATOM 11732 C C . LEU A 1 44 ? -2.605 9.871 3.071 1.00 0.00 44 LEU A C 8
ATOM 11733 O O . LEU A 1 44 ? -1.940 8.845 3.205 1.00 0.00 44 LEU A O 8
ATOM 11749 N N . LEU A 1 45 ? -2.606 10.881 3.929 1.00 0.00 45 LEU A N 8
ATOM 11750 C CA . LEU A 1 45 ? -1.792 10.843 5.132 1.00 0.00 45 LEU A CA 8
ATOM 11751 C C . LEU A 1 45 ? -1.775 9.417 5.686 1.00 0.00 45 LEU A C 8
ATOM 11752 O O . LEU A 1 45 ? -0.776 8.980 6.254 1.00 0.00 45 LEU A O 8
ATOM 11768 N N . HIS A 1 46 ? -2.894 8.732 5.501 1.00 0.00 46 HIS A N 8
ATOM 11769 C CA . HIS A 1 46 ? -3.020 7.364 5.975 1.00 0.00 46 HIS A CA 8
ATOM 11770 C C . HIS A 1 46 ? -3.556 6.477 4.849 1.00 0.00 46 HIS A C 8
ATOM 11771 O O . HIS A 1 46 ? -4.703 6.624 4.431 1.00 0.00 46 HIS A O 8
ATOM 11786 N N . VAL A 1 47 ? -2.699 5.577 4.390 1.00 0.00 47 VAL A N 8
ATOM 11787 C CA . VAL A 1 47 ? -3.071 4.667 3.320 1.00 0.00 47 VAL A CA 8
ATOM 11788 C C . VAL A 1 47 ? -3.037 3.230 3.844 1.00 0.00 47 VAL A C 8
ATOM 11789 O O . VAL A 1 47 ? -1.992 2.581 3.818 1.00 0.00 47 VAL A O 8
ATOM 11802 N N . THR A 1 48 ? -4.191 2.775 4.308 1.00 0.00 48 THR A N 8
ATOM 11803 C CA . THR A 1 48 ? -4.306 1.427 4.837 1.00 0.00 48 THR A CA 8
ATOM 11804 C C . THR A 1 48 ? -4.414 0.413 3.696 1.00 0.00 48 THR A C 8
ATOM 11805 O O . THR A 1 48 ? -5.511 0.118 3.225 1.00 0.00 48 THR A O 8
ATOM 11816 N N . VAL A 1 49 ? -3.260 -0.092 3.285 1.00 0.00 49 VAL A N 8
ATOM 11817 C CA . VAL A 1 49 ? -3.210 -1.066 2.208 1.00 0.00 49 VAL A CA 8
ATOM 11818 C C . VAL A 1 49 ? -3.306 -2.475 2.796 1.00 0.00 49 VAL A C 8
ATOM 11819 O O . VAL A 1 49 ? -2.328 -2.996 3.331 1.00 0.00 49 VAL A O 8
ATOM 11832 N N . TYR A 1 50 ? -4.492 -3.052 2.677 1.00 0.00 50 TYR A N 8
ATOM 11833 C CA . TYR A 1 50 ? -4.728 -4.391 3.191 1.00 0.00 50 TYR A CA 8
ATOM 11834 C C . TYR A 1 50 ? -3.980 -5.436 2.360 1.00 0.00 50 TYR A C 8
ATOM 11835 O O . TYR A 1 50 ? -3.589 -6.481 2.877 1.00 0.00 50 TYR A O 8
ATOM 11853 N N . LEU A 1 51 ? -3.803 -5.117 1.087 1.00 0.00 51 LEU A N 8
ATOM 11854 C CA . LEU A 1 51 ? -3.109 -6.016 0.180 1.00 0.00 51 LEU A CA 8
ATOM 11855 C C . LEU A 1 51 ? -3.783 -7.389 0.214 1.00 0.00 51 LEU A C 8
ATOM 11856 O O . LEU A 1 51 ? -3.571 -8.165 1.145 1.00 0.00 51 LEU A O 8
ATOM 11872 N N . ASP A 1 52 ? -4.580 -7.647 -0.812 1.00 0.00 52 ASP A N 8
ATOM 11873 C CA . ASP A 1 52 ? -5.286 -8.914 -0.911 1.00 0.00 52 ASP A CA 8
ATOM 11874 C C . ASP A 1 52 ? -4.606 -9.791 -1.964 1.00 0.00 52 ASP A C 8
ATOM 11875 O O . ASP A 1 52 ? -5.052 -10.906 -2.231 1.00 0.00 52 ASP A O 8
ATOM 11884 N N . CYS A 1 53 ? -3.537 -9.254 -2.535 1.00 0.00 53 CYS A N 8
ATOM 11885 C CA . CYS A 1 53 ? -2.791 -9.974 -3.553 1.00 0.00 53 CYS A CA 8
ATOM 11886 C C . CYS A 1 53 ? -3.758 -10.903 -4.290 1.00 0.00 53 CYS A C 8
ATOM 11887 O O . CYS A 1 53 ? -4.886 -10.517 -4.592 1.00 0.00 53 CYS A O 8
ATOM 11895 N N . TYR A 1 54 ? -3.281 -12.109 -4.558 1.00 0.00 54 TYR A N 8
ATOM 11896 C CA . TYR A 1 54 ? -4.089 -13.096 -5.254 1.00 0.00 54 TYR A CA 8
ATOM 11897 C C . TYR A 1 54 ? -5.191 -13.642 -4.344 1.00 0.00 54 TYR A C 8
ATOM 11898 O O . TYR A 1 54 ? -6.325 -13.830 -4.782 1.00 0.00 54 TYR A O 8
ATOM 11916 N N . ASN A 1 55 ? -4.820 -13.881 -3.095 1.00 0.00 55 ASN A N 8
ATOM 11917 C CA . ASN A 1 55 ? -5.763 -14.401 -2.120 1.00 0.00 55 ASN A CA 8
ATOM 11918 C C . ASN A 1 55 ? -5.307 -14.007 -0.714 1.00 0.00 55 ASN A C 8
ATOM 11919 O O . ASN A 1 55 ? -5.976 -13.229 -0.036 1.00 0.00 55 ASN A O 8
ATOM 11930 N N . ARG A 1 56 ? -4.170 -14.561 -0.319 1.00 0.00 56 ARG A N 8
ATOM 11931 C CA . ARG A 1 56 ? -3.617 -14.277 0.994 1.00 0.00 56 ARG A CA 8
ATOM 11932 C C . ARG A 1 56 ? -2.319 -15.061 1.204 1.00 0.00 56 ARG A C 8
ATOM 11933 O O . ARG A 1 56 ? -1.392 -14.573 1.849 1.00 0.00 56 ARG A O 8
ATOM 11954 N N . GLU A 1 57 ? -2.295 -16.263 0.647 1.00 0.00 57 GLU A N 8
ATOM 11955 C CA . GLU A 1 57 ? -1.127 -17.119 0.765 1.00 0.00 57 GLU A CA 8
ATOM 11956 C C . GLU A 1 57 ? 0.088 -16.452 0.116 1.00 0.00 57 GLU A C 8
ATOM 11957 O O . GLU A 1 57 ? 1.217 -16.907 0.291 1.00 0.00 57 GLU A O 8
ATOM 11969 N N . GLN A 1 58 ? -0.186 -15.384 -0.619 1.00 0.00 58 GLN A N 8
ATOM 11970 C CA . GLN A 1 58 ? 0.870 -14.650 -1.295 1.00 0.00 58 GLN A CA 8
ATOM 11971 C C . GLN A 1 58 ? 1.115 -13.310 -0.597 1.00 0.00 58 GLN A C 8
ATOM 11972 O O . GLN A 1 58 ? 2.135 -12.664 -0.829 1.00 0.00 58 GLN A O 8
ATOM 11986 N N . ILE A 1 59 ? 0.161 -12.933 0.242 1.00 0.00 59 ILE A N 8
ATOM 11987 C CA . ILE A 1 59 ? 0.261 -11.682 0.974 1.00 0.00 59 ILE A CA 8
ATOM 11988 C C . ILE A 1 59 ? 1.520 -11.703 1.843 1.00 0.00 59 ILE A C 8
ATOM 11989 O O . ILE A 1 59 ? 2.348 -10.797 1.764 1.00 0.00 59 ILE A O 8
ATOM 12005 N N . ASP A 1 60 ? 1.626 -12.748 2.651 1.00 0.00 60 ASP A N 8
ATOM 12006 C CA . ASP A 1 60 ? 2.770 -12.899 3.533 1.00 0.00 60 ASP A CA 8
ATOM 12007 C C . ASP A 1 60 ? 4.042 -12.493 2.786 1.00 0.00 60 ASP A C 8
ATOM 12008 O O . ASP A 1 60 ? 4.937 -11.878 3.364 1.00 0.00 60 ASP A O 8
ATOM 12017 N N . ARG A 1 61 ? 4.082 -12.853 1.511 1.00 0.00 61 ARG A N 8
ATOM 12018 C CA . ARG A 1 61 ? 5.229 -12.533 0.679 1.00 0.00 61 ARG A CA 8
ATOM 12019 C C . ARG A 1 61 ? 5.156 -11.079 0.209 1.00 0.00 61 ARG A C 8
ATOM 12020 O O . ARG A 1 61 ? 6.169 -10.384 0.170 1.00 0.00 61 ARG A O 8
ATOM 12041 N N . VAL A 1 62 ? 3.946 -10.662 -0.135 1.00 0.00 62 VAL A N 8
ATOM 12042 C CA . VAL A 1 62 ? 3.727 -9.303 -0.601 1.00 0.00 62 VAL A CA 8
ATOM 12043 C C . VAL A 1 62 ? 4.027 -8.325 0.537 1.00 0.00 62 VAL A C 8
ATOM 12044 O O . VAL A 1 62 ? 4.957 -7.525 0.444 1.00 0.00 62 VAL A O 8
ATOM 12057 N N . VAL A 1 63 ? 3.221 -8.420 1.584 1.00 0.00 63 VAL A N 8
ATOM 12058 C CA . VAL A 1 63 ? 3.388 -7.553 2.738 1.00 0.00 63 VAL A CA 8
ATOM 12059 C C . VAL A 1 63 ? 4.860 -7.545 3.155 1.00 0.00 63 VAL A C 8
ATOM 12060 O O . VAL A 1 63 ? 5.426 -6.487 3.426 1.00 0.00 63 VAL A O 8
ATOM 12073 N N . GLY A 1 64 ? 5.438 -8.737 3.195 1.00 0.00 64 GLY A N 8
ATOM 12074 C CA . GLY A 1 64 ? 6.833 -8.880 3.574 1.00 0.00 64 GLY A CA 8
ATOM 12075 C C . GLY A 1 64 ? 7.742 -8.093 2.628 1.00 0.00 64 GLY A C 8
ATOM 12076 O O . GLY A 1 64 ? 8.762 -7.550 3.050 1.00 0.00 64 GLY A O 8
ATOM 12080 N N . ALA A 1 65 ? 7.339 -8.056 1.367 1.00 0.00 65 ALA A N 8
ATOM 12081 C CA . ALA A 1 65 ? 8.105 -7.344 0.358 1.00 0.00 65 ALA A CA 8
ATOM 12082 C C . ALA A 1 65 ? 7.853 -5.842 0.498 1.00 0.00 65 ALA A C 8
ATOM 12083 O O . ALA A 1 65 ? 8.776 -5.039 0.366 1.00 0.00 65 ALA A O 8
ATOM 12090 N N . PHE A 1 66 ? 6.599 -5.506 0.763 1.00 0.00 66 PHE A N 8
ATOM 12091 C CA . PHE A 1 66 ? 6.214 -4.114 0.923 1.00 0.00 66 PHE A CA 8
ATOM 12092 C C . PHE A 1 66 ? 7.046 -3.437 2.014 1.00 0.00 66 PHE A C 8
ATOM 12093 O O . PHE A 1 66 ? 7.187 -2.215 2.023 1.00 0.00 66 PHE A O 8
ATOM 12110 N N . ASN A 1 67 ? 7.577 -4.261 2.906 1.00 0.00 67 ASN A N 8
ATOM 12111 C CA . ASN A 1 67 ? 8.391 -3.756 3.998 1.00 0.00 67 ASN A CA 8
ATOM 12112 C C . ASN A 1 67 ? 9.689 -3.175 3.435 1.00 0.00 67 ASN A C 8
ATOM 12113 O O . ASN A 1 67 ? 10.157 -2.134 3.893 1.00 0.00 67 ASN A O 8
ATOM 12124 N N . GLN A 1 68 ? 10.234 -3.873 2.449 1.00 0.00 68 GLN A N 8
ATOM 12125 C CA . GLN A 1 68 ? 11.469 -3.438 1.818 1.00 0.00 68 GLN A CA 8
ATOM 12126 C C . GLN A 1 68 ? 11.194 -2.284 0.853 1.00 0.00 68 GLN A C 8
ATOM 12127 O O . GLN A 1 68 ? 12.123 -1.630 0.381 1.00 0.00 68 GLN A O 8
ATOM 12141 N N . ALA A 1 69 ? 9.914 -2.068 0.588 1.00 0.00 69 ALA A N 8
ATOM 12142 C CA . ALA A 1 69 ? 9.505 -1.003 -0.313 1.00 0.00 69 ALA A CA 8
ATOM 12143 C C . ALA A 1 69 ? 9.618 0.341 0.409 1.00 0.00 69 ALA A C 8
ATOM 12144 O O . ALA A 1 69 ? 10.523 1.126 0.129 1.00 0.00 69 ALA A O 8
ATOM 12151 N N . LYS A 1 70 ? 8.687 0.565 1.324 1.00 0.00 70 LYS A N 8
ATOM 12152 C CA . LYS A 1 70 ? 8.670 1.801 2.088 1.00 0.00 70 LYS A CA 8
ATOM 12153 C C . LYS A 1 70 ? 9.172 2.947 1.207 1.00 0.00 70 LYS A C 8
ATOM 12154 O O . LYS A 1 70 ? 8.376 3.692 0.638 1.00 0.00 70 LYS A O 8
ATOM 12173 N N . GLY A 1 71 ? 10.490 3.052 1.123 1.00 0.00 71 GLY A N 8
ATOM 12174 C CA . GLY A 1 71 ? 11.108 4.094 0.321 1.00 0.00 71 GLY A CA 8
ATOM 12175 C C . GLY A 1 71 ? 10.158 4.577 -0.776 1.00 0.00 71 GLY A C 8
ATOM 12176 O O . GLY A 1 71 ? 9.734 5.732 -0.771 1.00 0.00 71 GLY A O 8
ATOM 12180 N N . VAL A 1 72 ? 9.852 3.670 -1.692 1.00 0.00 72 VAL A N 8
ATOM 12181 C CA . VAL A 1 72 ? 8.960 3.989 -2.793 1.00 0.00 72 VAL A CA 8
ATOM 12182 C C . VAL A 1 72 ? 7.536 4.152 -2.260 1.00 0.00 72 VAL A C 8
ATOM 12183 O O . VAL A 1 72 ? 6.803 5.038 -2.696 1.00 0.00 72 VAL A O 8
ATOM 12196 N N . PHE A 1 73 ? 7.186 3.282 -1.323 1.00 0.00 73 PHE A N 8
ATOM 12197 C CA . PHE A 1 73 ? 5.862 3.318 -0.726 1.00 0.00 73 PHE A CA 8
ATOM 12198 C C . PHE A 1 73 ? 5.776 4.402 0.351 1.00 0.00 73 PHE A C 8
ATOM 12199 O O . PHE A 1 73 ? 5.137 4.208 1.383 1.00 0.00 73 PHE A O 8
ATOM 12216 N N . SER A 1 74 ? 6.428 5.521 0.072 1.00 0.00 74 SER A N 8
ATOM 12217 C CA . SER A 1 74 ? 6.433 6.637 1.003 1.00 0.00 74 SER A CA 8
ATOM 12218 C C . SER A 1 74 ? 6.900 7.909 0.293 1.00 0.00 74 SER A C 8
ATOM 12219 O O . SER A 1 74 ? 6.388 8.995 0.557 1.00 0.00 74 SER A O 8
ATOM 12227 N N . ARG A 1 75 ? 7.868 7.732 -0.595 1.00 0.00 75 ARG A N 8
ATOM 12228 C CA . ARG A 1 75 ? 8.410 8.852 -1.345 1.00 0.00 75 ARG A CA 8
ATOM 12229 C C . ARG A 1 75 ? 7.421 9.296 -2.425 1.00 0.00 75 ARG A C 8
ATOM 12230 O O . ARG A 1 75 ? 7.438 10.449 -2.851 1.00 0.00 75 ARG A O 8
ATOM 12251 N N . VAL A 1 76 ? 6.582 8.356 -2.836 1.00 0.00 76 VAL A N 8
ATOM 12252 C CA . VAL A 1 76 ? 5.588 8.636 -3.858 1.00 0.00 76 VAL A CA 8
ATOM 12253 C C . VAL A 1 76 ? 4.733 9.827 -3.420 1.00 0.00 76 VAL A C 8
ATOM 12254 O O . VAL A 1 76 ? 4.602 10.805 -4.153 1.00 0.00 76 VAL A O 8
ATOM 12267 N N . LEU A 1 77 ? 4.172 9.704 -2.225 1.00 0.00 77 LEU A N 8
ATOM 12268 C CA . LEU A 1 77 ? 3.334 10.758 -1.680 1.00 0.00 77 LEU A CA 8
ATOM 12269 C C . LEU A 1 77 ? 4.208 11.954 -1.298 1.00 0.00 77 LEU A C 8
ATOM 12270 O O . LEU A 1 77 ? 3.766 13.099 -1.371 1.00 0.00 77 LEU A O 8
ATOM 12286 N N . ALA A 1 78 ? 5.434 11.646 -0.899 1.00 0.00 78 ALA A N 8
ATOM 12287 C CA . ALA A 1 78 ? 6.374 12.681 -0.505 1.00 0.00 78 ALA A CA 8
ATOM 12288 C C . ALA A 1 78 ? 6.343 13.812 -1.536 1.00 0.00 78 ALA A C 8
ATOM 12289 O O . ALA A 1 78 ? 6.361 14.987 -1.174 1.00 0.00 78 ALA A O 8
ATOM 12296 N N . HIS A 1 79 ? 6.296 13.416 -2.799 1.00 0.00 79 HIS A N 8
ATOM 12297 C CA . HIS A 1 79 ? 6.262 14.382 -3.885 1.00 0.00 79 HIS A CA 8
ATOM 12298 C C . HIS A 1 79 ? 5.370 15.562 -3.494 1.00 0.00 79 HIS A C 8
ATOM 12299 O O . HIS A 1 79 ? 5.597 16.688 -3.934 1.00 0.00 79 HIS A O 8
ATOM 12314 N N . ASN A 1 80 ? 4.376 15.264 -2.671 1.00 0.00 80 ASN A N 8
ATOM 12315 C CA . ASN A 1 80 ? 3.449 16.287 -2.216 1.00 0.00 80 ASN A CA 8
ATOM 12316 C C . ASN A 1 80 ? 3.641 16.511 -0.714 1.00 0.00 80 ASN A C 8
ATOM 12317 O O . ASN A 1 80 ? 4.178 17.537 -0.300 1.00 0.00 80 ASN A O 8
ATOM 12328 N N . LEU A 1 81 ? 3.192 15.533 0.059 1.00 0.00 81 LEU A N 8
ATOM 12329 C CA . LEU A 1 81 ? 3.307 15.611 1.506 1.00 0.00 81 LEU A CA 8
ATOM 12330 C C . LEU A 1 81 ? 4.470 14.730 1.968 1.00 0.00 81 LEU A C 8
ATOM 12331 O O . LEU A 1 81 ? 4.429 13.511 1.814 1.00 0.00 81 LEU A O 8
ATOM 12347 N N . TYR A 1 82 ? 5.479 15.383 2.525 1.00 0.00 82 TYR A N 8
ATOM 12348 C CA . TYR A 1 82 ? 6.651 14.675 3.011 1.00 0.00 82 TYR A CA 8
ATOM 12349 C C . TYR A 1 82 ? 6.764 14.780 4.533 1.00 0.00 82 TYR A C 8
ATOM 12350 O O . TYR A 1 82 ? 6.123 15.630 5.149 1.00 0.00 82 TYR A O 8
ATOM 12368 N N . LEU A 1 83 ? 7.584 13.904 5.096 1.00 0.00 83 LEU A N 8
ATOM 12369 C CA . LEU A 1 83 ? 7.789 13.888 6.534 1.00 0.00 83 LEU A CA 8
ATOM 12370 C C . LEU A 1 83 ? 6.780 12.934 7.178 1.00 0.00 83 LEU A C 8
ATOM 12371 O O . LEU A 1 83 ? 5.647 12.817 6.713 1.00 0.00 83 LEU A O 8
ATOM 12387 N N . ALA A 1 84 ? 7.228 12.278 8.238 1.00 0.00 84 ALA A N 8
ATOM 12388 C CA . ALA A 1 84 ? 6.379 11.339 8.951 1.00 0.00 84 ALA A CA 8
ATOM 12389 C C . ALA A 1 84 ? 4.954 11.892 9.014 1.00 0.00 84 ALA A C 8
ATOM 12390 O O . ALA A 1 84 ? 4.021 11.275 8.503 1.00 0.00 84 ALA A O 8
ATOM 12397 N N . LYS A 1 85 ? 4.831 13.051 9.645 1.00 0.00 85 LYS A N 8
ATOM 12398 C CA . LYS A 1 85 ? 3.535 13.695 9.782 1.00 0.00 85 LYS A CA 8
ATOM 12399 C C . LYS A 1 85 ? 3.090 14.229 8.419 1.00 0.00 85 LYS A C 8
ATOM 12400 O O . LYS A 1 85 ? 2.845 15.425 8.267 1.00 0.00 85 LYS A O 8
ATOM 12419 N N . ALA A 1 86 ? 2.998 13.317 7.463 1.00 0.00 86 ALA A N 8
ATOM 12420 C CA . ALA A 1 86 ? 2.587 13.681 6.118 1.00 0.00 86 ALA A CA 8
ATOM 12421 C C . ALA A 1 86 ? 2.092 12.433 5.385 1.00 0.00 86 ALA A C 8
ATOM 12422 O O . ALA A 1 86 ? 0.953 12.391 4.922 1.00 0.00 86 ALA A O 8
ATOM 12429 N N . VAL A 1 87 ? 2.972 11.446 5.302 1.00 0.00 87 VAL A N 8
ATOM 12430 C CA . VAL A 1 87 ? 2.639 10.200 4.633 1.00 0.00 87 VAL A CA 8
ATOM 12431 C C . VAL A 1 87 ? 3.587 9.099 5.113 1.00 0.00 87 VAL A C 8
ATOM 12432 O O . VAL A 1 87 ? 4.382 9.315 6.026 1.00 0.00 87 VAL A O 8
ATOM 12445 N N . GLN A 1 88 ? 3.471 7.944 4.476 1.00 0.00 88 GLN A N 8
ATOM 12446 C CA . GLN A 1 88 ? 4.307 6.809 4.826 1.00 0.00 88 GLN A CA 8
ATOM 12447 C C . GLN A 1 88 ? 3.656 5.505 4.361 1.00 0.00 88 GLN A C 8
ATOM 12448 O O . GLN A 1 88 ? 4.335 4.494 4.189 1.00 0.00 88 GLN A O 8
ATOM 12462 N N . ILE A 1 89 ? 2.346 5.571 4.169 1.00 0.00 89 ILE A N 8
ATOM 12463 C CA . ILE A 1 89 ? 1.595 4.408 3.727 1.00 0.00 89 ILE A CA 8
ATOM 12464 C C . ILE A 1 89 ? 1.538 3.382 4.860 1.00 0.00 89 ILE A C 8
ATOM 12465 O O . ILE A 1 89 ? 2.571 2.989 5.399 1.00 0.00 89 ILE A O 8
ATOM 12481 N N . HIS A 1 90 ? 0.320 2.977 5.188 1.00 0.00 90 HIS A N 8
ATOM 12482 C CA . HIS A 1 90 ? 0.114 2.004 6.247 1.00 0.00 90 HIS A CA 8
ATOM 12483 C C . HIS A 1 90 ? -0.063 0.612 5.638 1.00 0.00 90 HIS A C 8
ATOM 12484 O O . HIS A 1 90 ? -0.674 0.466 4.580 1.00 0.00 90 HIS A O 8
ATOM 12499 N N . PHE A 1 91 ? 0.482 -0.376 6.332 1.00 0.00 91 PHE A N 8
ATOM 12500 C CA . PHE A 1 91 ? 0.392 -1.752 5.873 1.00 0.00 91 PHE A CA 8
ATOM 12501 C C . PHE A 1 91 ? -0.663 -2.527 6.666 1.00 0.00 91 PHE A C 8
ATOM 12502 O O . PHE A 1 91 ? -0.673 -2.487 7.895 1.00 0.00 91 PHE A O 8
ATOM 12519 N N . VAL A 1 92 ? -1.524 -3.213 5.930 1.00 0.00 92 VAL A N 8
ATOM 12520 C CA . VAL A 1 92 ? -2.580 -3.996 6.549 1.00 0.00 92 VAL A CA 8
ATOM 12521 C C . VAL A 1 92 ? -2.622 -5.385 5.909 1.00 0.00 92 VAL A C 8
ATOM 12522 O O . VAL A 1 92 ? -2.055 -5.596 4.838 1.00 0.00 92 VAL A O 8
ATOM 12535 N N . LYS A 1 93 ? -3.300 -6.296 6.592 1.00 0.00 93 LYS A N 8
ATOM 12536 C CA . LYS A 1 93 ? -3.423 -7.659 6.103 1.00 0.00 93 LYS A CA 8
ATOM 12537 C C . LYS A 1 93 ? -4.617 -8.333 6.781 1.00 0.00 93 LYS A C 8
ATOM 12538 O O . LYS A 1 93 ? -5.495 -8.872 6.108 1.00 0.00 93 LYS A O 8
ATOM 12557 N N . ASP A 1 94 ? -4.612 -8.282 8.105 1.00 0.00 94 ASP A N 8
ATOM 12558 C CA . ASP A 1 94 ? -5.684 -8.881 8.881 1.00 0.00 94 ASP A CA 8
ATOM 12559 C C . ASP A 1 94 ? -6.469 -7.778 9.594 1.00 0.00 94 ASP A C 8
ATOM 12560 O O . ASP A 1 94 ? -7.557 -8.023 10.114 1.00 0.00 94 ASP A O 8
ATOM 12569 N N . LYS A 1 95 ? -5.888 -6.588 9.596 1.00 0.00 95 LYS A N 8
ATOM 12570 C CA . LYS A 1 95 ? -6.520 -5.447 10.236 1.00 0.00 95 LYS A CA 8
ATOM 12571 C C . LYS A 1 95 ? -7.174 -5.899 11.543 1.00 0.00 95 LYS A C 8
ATOM 12572 O O . LYS A 1 95 ? -8.355 -5.641 11.772 1.00 0.00 95 LYS A O 8
ATOM 12591 N N . ALA A 1 96 ? -6.378 -6.565 12.366 1.00 0.00 96 ALA A N 8
ATOM 12592 C CA . ALA A 1 96 ? -6.865 -7.055 13.645 1.00 0.00 96 ALA A CA 8
ATOM 12593 C C . ALA A 1 96 ? -5.684 -7.234 14.601 1.00 0.00 96 ALA A C 8
ATOM 12594 O O . ALA A 1 96 ? -5.404 -6.358 15.418 1.00 0.00 96 ALA A O 8
ATOM 12601 N N . ILE A 1 97 ? -5.023 -8.375 14.467 1.00 0.00 97 ILE A N 8
ATOM 12602 C CA . ILE A 1 97 ? -3.879 -8.680 15.309 1.00 0.00 97 ILE A CA 8
ATOM 12603 C C . ILE A 1 97 ? -2.619 -8.069 14.691 1.00 0.00 97 ILE A C 8
ATOM 12604 O O . ILE A 1 97 ? -1.594 -8.738 14.573 1.00 0.00 97 ILE A O 8
ATOM 12620 N N . ASP A 1 98 ? -2.737 -6.805 14.313 1.00 0.00 98 ASP A N 8
ATOM 12621 C CA . ASP A 1 98 ? -1.621 -6.096 13.710 1.00 0.00 98 ASP A CA 8
ATOM 12622 C C . ASP A 1 98 ? -0.641 -5.672 14.806 1.00 0.00 98 ASP A C 8
ATOM 12623 O O . ASP A 1 98 ? 0.387 -5.059 14.520 1.00 0.00 98 ASP A O 8
ATOM 12632 N N . ASN A 1 99 ? -0.992 -6.016 16.036 1.00 0.00 99 ASN A N 8
ATOM 12633 C CA . ASN A 1 99 ? -0.156 -5.679 17.175 1.00 0.00 99 ASN A CA 8
ATOM 12634 C C . ASN A 1 99 ? -0.338 -6.736 18.266 1.00 0.00 99 ASN A C 8
ATOM 12635 O O . ASN A 1 99 ? -0.728 -6.414 19.388 1.00 0.00 99 ASN A O 8
ATOM 12646 N N . ALA A 1 100 ? -0.047 -7.975 17.900 1.00 0.00 100 ALA A N 8
ATOM 12647 C CA . ALA A 1 100 ? -0.174 -9.081 18.834 1.00 0.00 100 ALA A CA 8
ATOM 12648 C C . ALA A 1 100 ? 0.743 -10.224 18.392 1.00 0.00 100 ALA A C 8
ATOM 12649 O O . ALA A 1 100 ? 1.922 -10.249 18.742 1.00 0.00 100 ALA A O 8
ATOM 12656 N N . MET A 1 101 ? 0.166 -11.142 17.630 1.00 0.00 101 MET A N 8
ATOM 12657 C CA . MET A 1 101 ? 0.917 -12.284 17.137 1.00 0.00 101 MET A CA 8
ATOM 12658 C C . MET A 1 101 ? 0.931 -13.416 18.166 1.00 0.00 101 MET A C 8
ATOM 12659 O O . MET A 1 101 ? 1.565 -13.300 19.214 1.00 0.00 101 MET A O 8
ATOM 12673 N N . LYS A 1 6 ? -13.520 3.772 -11.046 1.00 0.00 6 LYS A N 9
ATOM 12674 C CA . LYS A 1 6 ? -12.533 4.768 -10.664 1.00 0.00 6 LYS A CA 9
ATOM 12675 C C . LYS A 1 6 ? -13.028 5.522 -9.428 1.00 0.00 6 LYS A C 9
ATOM 12676 O O . LYS A 1 6 ? -13.755 6.507 -9.547 1.00 0.00 6 LYS A O 9
ATOM 12695 N N . GLU A 1 7 ? -12.615 5.030 -8.269 1.00 0.00 7 GLU A N 9
ATOM 12696 C CA . GLU A 1 7 ? -13.007 5.645 -7.012 1.00 0.00 7 GLU A CA 9
ATOM 12697 C C . GLU A 1 7 ? -12.341 7.014 -6.861 1.00 0.00 7 GLU A C 9
ATOM 12698 O O . GLU A 1 7 ? -11.590 7.241 -5.914 1.00 0.00 7 GLU A O 9
ATOM 12710 N N . ARG A 1 8 ? -12.642 7.890 -7.808 1.00 0.00 8 ARG A N 9
ATOM 12711 C CA . ARG A 1 8 ? -12.082 9.231 -7.791 1.00 0.00 8 ARG A CA 9
ATOM 12712 C C . ARG A 1 8 ? -10.605 9.185 -7.393 1.00 0.00 8 ARG A C 9
ATOM 12713 O O . ARG A 1 8 ? -9.900 8.231 -7.721 1.00 0.00 8 ARG A O 9
ATOM 12734 N N . LEU A 1 9 ? -10.181 10.226 -6.692 1.00 0.00 9 LEU A N 9
ATOM 12735 C CA . LEU A 1 9 ? -8.801 10.316 -6.246 1.00 0.00 9 LEU A CA 9
ATOM 12736 C C . LEU A 1 9 ? -8.349 8.951 -5.722 1.00 0.00 9 LEU A C 9
ATOM 12737 O O . LEU A 1 9 ? -7.228 8.520 -5.989 1.00 0.00 9 LEU A O 9
ATOM 12753 N N . GLU A 1 10 ? -9.244 8.309 -4.986 1.00 0.00 10 GLU A N 9
ATOM 12754 C CA . GLU A 1 10 ? -8.951 7.003 -4.422 1.00 0.00 10 GLU A CA 9
ATOM 12755 C C . GLU A 1 10 ? -8.255 6.121 -5.461 1.00 0.00 10 GLU A C 9
ATOM 12756 O O . GLU A 1 10 ? -7.154 5.627 -5.223 1.00 0.00 10 GLU A O 9
ATOM 12768 N N . ASN A 1 11 ? -8.927 5.949 -6.590 1.00 0.00 11 ASN A N 9
ATOM 12769 C CA . ASN A 1 11 ? -8.387 5.135 -7.666 1.00 0.00 11 ASN A CA 9
ATOM 12770 C C . ASN A 1 11 ? -7.018 5.683 -8.076 1.00 0.00 11 ASN A C 9
ATOM 12771 O O . ASN A 1 11 ? -6.139 4.925 -8.484 1.00 0.00 11 ASN A O 9
ATOM 12782 N N . ASP A 1 12 ? -6.880 6.995 -7.953 1.00 0.00 12 ASP A N 9
ATOM 12783 C CA . ASP A 1 12 ? -5.633 7.652 -8.306 1.00 0.00 12 ASP A CA 9
ATOM 12784 C C . ASP A 1 12 ? -4.521 7.157 -7.379 1.00 0.00 12 ASP A C 9
ATOM 12785 O O . ASP A 1 12 ? -3.424 6.837 -7.835 1.00 0.00 12 ASP A O 9
ATOM 12794 N N . ILE A 1 13 ? -4.842 7.111 -6.094 1.00 0.00 13 ILE A N 9
ATOM 12795 C CA . ILE A 1 13 ? -3.883 6.661 -5.099 1.00 0.00 13 ILE A CA 9
ATOM 12796 C C . ILE A 1 13 ? -3.512 5.203 -5.378 1.00 0.00 13 ILE A C 9
ATOM 12797 O O . ILE A 1 13 ? -2.334 4.850 -5.384 1.00 0.00 13 ILE A O 9
ATOM 12813 N N . ILE A 1 14 ? -4.539 4.397 -5.602 1.00 0.00 14 ILE A N 9
ATOM 12814 C CA . ILE A 1 14 ? -4.335 2.985 -5.880 1.00 0.00 14 ILE A CA 9
ATOM 12815 C C . ILE A 1 14 ? -3.434 2.837 -7.108 1.00 0.00 14 ILE A C 9
ATOM 12816 O O . ILE A 1 14 ? -2.531 2.002 -7.123 1.00 0.00 14 ILE A O 9
ATOM 12832 N N . ARG A 1 15 ? -3.710 3.662 -8.108 1.00 0.00 15 ARG A N 9
ATOM 12833 C CA . ARG A 1 15 ? -2.935 3.633 -9.337 1.00 0.00 15 ARG A CA 9
ATOM 12834 C C . ARG A 1 15 ? -1.533 4.196 -9.094 1.00 0.00 15 ARG A C 9
ATOM 12835 O O . ARG A 1 15 ? -0.628 3.985 -9.900 1.00 0.00 15 ARG A O 9
ATOM 12856 N N . LEU A 1 16 ? -1.398 4.900 -7.980 1.00 0.00 16 LEU A N 9
ATOM 12857 C CA . LEU A 1 16 ? -0.122 5.495 -7.621 1.00 0.00 16 LEU A CA 9
ATOM 12858 C C . LEU A 1 16 ? 0.870 4.386 -7.262 1.00 0.00 16 LEU A C 9
ATOM 12859 O O . LEU A 1 16 ? 1.869 4.193 -7.954 1.00 0.00 16 LEU A O 9
ATOM 12875 N N . ILE A 1 17 ? 0.559 3.686 -6.181 1.00 0.00 17 ILE A N 9
ATOM 12876 C CA . ILE A 1 17 ? 1.410 2.601 -5.722 1.00 0.00 17 ILE A CA 9
ATOM 12877 C C . ILE A 1 17 ? 1.555 1.565 -6.838 1.00 0.00 17 ILE A C 9
ATOM 12878 O O . ILE A 1 17 ? 2.537 0.825 -6.880 1.00 0.00 17 ILE A O 9
ATOM 12894 N N . ASN A 1 18 ? 0.562 1.544 -7.715 1.00 0.00 18 ASN A N 9
ATOM 12895 C CA . ASN A 1 18 ? 0.566 0.610 -8.828 1.00 0.00 18 ASN A CA 9
ATOM 12896 C C . ASN A 1 18 ? 1.579 1.076 -9.875 1.00 0.00 18 ASN A C 9
ATOM 12897 O O . ASN A 1 18 ? 2.324 0.267 -10.426 1.00 0.00 18 ASN A O 9
ATOM 12908 N N . ARG A 1 19 ? 1.574 2.379 -10.118 1.00 0.00 19 ARG A N 9
ATOM 12909 C CA . ARG A 1 19 ? 2.483 2.962 -11.089 1.00 0.00 19 ARG A CA 9
ATOM 12910 C C . ARG A 1 19 ? 3.934 2.749 -10.653 1.00 0.00 19 ARG A C 9
ATOM 12911 O O . ARG A 1 19 ? 4.845 2.769 -11.480 1.00 0.00 19 ARG A O 9
ATOM 12932 N N . THR A 1 20 ? 4.105 2.551 -9.354 1.00 0.00 20 THR A N 9
ATOM 12933 C CA . THR A 1 20 ? 5.430 2.335 -8.798 1.00 0.00 20 THR A CA 9
ATOM 12934 C C . THR A 1 20 ? 5.897 0.904 -9.074 1.00 0.00 20 THR A C 9
ATOM 12935 O O . THR A 1 20 ? 6.965 0.696 -9.647 1.00 0.00 20 THR A O 9
ATOM 12946 N N . VAL A 1 21 ? 5.074 -0.045 -8.653 1.00 0.00 21 VAL A N 9
ATOM 12947 C CA . VAL A 1 21 ? 5.390 -1.450 -8.847 1.00 0.00 21 VAL A CA 9
ATOM 12948 C C . VAL A 1 21 ? 5.323 -1.781 -10.339 1.00 0.00 21 VAL A C 9
ATOM 12949 O O . VAL A 1 21 ? 5.659 -2.891 -10.748 1.00 0.00 21 VAL A O 9
ATOM 12962 N N . ILE A 1 22 ? 4.888 -0.797 -11.112 1.00 0.00 22 ILE A N 9
ATOM 12963 C CA . ILE A 1 22 ? 4.773 -0.970 -12.550 1.00 0.00 22 ILE A CA 9
ATOM 12964 C C . ILE A 1 22 ? 6.169 -1.140 -13.152 1.00 0.00 22 ILE A C 9
ATOM 12965 O O . ILE A 1 22 ? 6.419 -2.091 -13.892 1.00 0.00 22 ILE A O 9
ATOM 12981 N N . HIS A 1 23 ? 7.043 -0.204 -12.813 1.00 0.00 23 HIS A N 9
ATOM 12982 C CA . HIS A 1 23 ? 8.408 -0.238 -13.311 1.00 0.00 23 HIS A CA 9
ATOM 12983 C C . HIS A 1 23 ? 9.368 0.205 -12.205 1.00 0.00 23 HIS A C 9
ATOM 12984 O O . HIS A 1 23 ? 10.264 1.014 -12.443 1.00 0.00 23 HIS A O 9
ATOM 12999 N N . GLU A 1 24 ? 9.149 -0.345 -11.020 1.00 0.00 24 GLU A N 9
ATOM 13000 C CA . GLU A 1 24 ? 9.984 -0.017 -9.877 1.00 0.00 24 GLU A CA 9
ATOM 13001 C C . GLU A 1 24 ? 10.092 -1.219 -8.936 1.00 0.00 24 GLU A C 9
ATOM 13002 O O . GLU A 1 24 ? 11.165 -1.503 -8.406 1.00 0.00 24 GLU A O 9
ATOM 13014 N N . ILE A 1 25 ? 8.965 -1.894 -8.758 1.00 0.00 25 ILE A N 9
ATOM 13015 C CA . ILE A 1 25 ? 8.920 -3.058 -7.890 1.00 0.00 25 ILE A CA 9
ATOM 13016 C C . ILE A 1 25 ? 8.752 -4.318 -8.743 1.00 0.00 25 ILE A C 9
ATOM 13017 O O . ILE A 1 25 ? 8.629 -5.420 -8.211 1.00 0.00 25 ILE A O 9
ATOM 13033 N N . TYR A 1 26 ? 8.750 -4.111 -10.052 1.00 0.00 26 TYR A N 9
ATOM 13034 C CA . TYR A 1 26 ? 8.599 -5.217 -10.983 1.00 0.00 26 TYR A CA 9
ATOM 13035 C C . TYR A 1 26 ? 9.293 -6.475 -10.458 1.00 0.00 26 TYR A C 9
ATOM 13036 O O . TYR A 1 26 ? 8.679 -7.538 -10.374 1.00 0.00 26 TYR A O 9
ATOM 13054 N N . ASN A 1 27 ? 10.563 -6.314 -10.118 1.00 0.00 27 ASN A N 9
ATOM 13055 C CA . ASN A 1 27 ? 11.347 -7.424 -9.603 1.00 0.00 27 ASN A CA 9
ATOM 13056 C C . ASN A 1 27 ? 11.324 -7.393 -8.074 1.00 0.00 27 ASN A C 9
ATOM 13057 O O . ASN A 1 27 ? 12.267 -6.914 -7.445 1.00 0.00 27 ASN A O 9
ATOM 13068 N N . GLU A 1 28 ? 10.237 -7.909 -7.520 1.00 0.00 28 GLU A N 9
ATOM 13069 C CA . GLU A 1 28 ? 10.079 -7.947 -6.076 1.00 0.00 28 GLU A CA 9
ATOM 13070 C C . GLU A 1 28 ? 9.077 -9.033 -5.680 1.00 0.00 28 GLU A C 9
ATOM 13071 O O . GLU A 1 28 ? 9.412 -10.216 -5.665 1.00 0.00 28 GLU A O 9
ATOM 13083 N N . THR A 1 29 ? 7.867 -8.592 -5.368 1.00 0.00 29 THR A N 9
ATOM 13084 C CA . THR A 1 29 ? 6.814 -9.511 -4.972 1.00 0.00 29 THR A CA 9
ATOM 13085 C C . THR A 1 29 ? 5.491 -8.764 -4.799 1.00 0.00 29 THR A C 9
ATOM 13086 O O . THR A 1 29 ? 4.475 -9.151 -5.373 1.00 0.00 29 THR A O 9
ATOM 13097 N N . VAL A 1 30 ? 5.546 -7.705 -4.004 1.00 0.00 30 VAL A N 9
ATOM 13098 C CA . VAL A 1 30 ? 4.364 -6.899 -3.747 1.00 0.00 30 VAL A CA 9
ATOM 13099 C C . VAL A 1 30 ? 3.577 -6.729 -5.048 1.00 0.00 30 VAL A C 9
ATOM 13100 O O . VAL A 1 30 ? 2.358 -6.564 -5.022 1.00 0.00 30 VAL A O 9
ATOM 13113 N N . LYS A 1 31 ? 4.305 -6.774 -6.153 1.00 0.00 31 LYS A N 9
ATOM 13114 C CA . LYS A 1 31 ? 3.689 -6.626 -7.461 1.00 0.00 31 LYS A CA 9
ATOM 13115 C C . LYS A 1 31 ? 2.476 -7.553 -7.557 1.00 0.00 31 LYS A C 9
ATOM 13116 O O . LYS A 1 31 ? 1.576 -7.322 -8.363 1.00 0.00 31 LYS A O 9
ATOM 13135 N N . THR A 1 32 ? 2.490 -8.582 -6.722 1.00 0.00 32 THR A N 9
ATOM 13136 C CA . THR A 1 32 ? 1.401 -9.544 -6.702 1.00 0.00 32 THR A CA 9
ATOM 13137 C C . THR A 1 32 ? 0.330 -9.116 -5.697 1.00 0.00 32 THR A C 9
ATOM 13138 O O . THR A 1 32 ? -0.849 -9.424 -5.872 1.00 0.00 32 THR A O 9
ATOM 13149 N N . GLY A 1 33 ? 0.777 -8.413 -4.667 1.00 0.00 33 GLY A N 9
ATOM 13150 C CA . GLY A 1 33 ? -0.129 -7.940 -3.634 1.00 0.00 33 GLY A CA 9
ATOM 13151 C C . GLY A 1 33 ? -1.474 -7.524 -4.233 1.00 0.00 33 GLY A C 9
ATOM 13152 O O . GLY A 1 33 ? -2.418 -8.312 -4.255 1.00 0.00 33 GLY A O 9
ATOM 13156 N N . HIS A 1 34 ? -1.518 -6.287 -4.704 1.00 0.00 34 HIS A N 9
ATOM 13157 C CA . HIS A 1 34 ? -2.732 -5.757 -5.302 1.00 0.00 34 HIS A CA 9
ATOM 13158 C C . HIS A 1 34 ? -3.816 -5.625 -4.230 1.00 0.00 34 HIS A C 9
ATOM 13159 O O . HIS A 1 34 ? -4.427 -6.617 -3.835 1.00 0.00 34 HIS A O 9
ATOM 13174 N N . VAL A 1 35 ? -4.023 -4.392 -3.791 1.00 0.00 35 VAL A N 9
ATOM 13175 C CA . VAL A 1 35 ? -5.023 -4.118 -2.773 1.00 0.00 35 VAL A CA 9
ATOM 13176 C C . VAL A 1 35 ? -6.419 -4.290 -3.376 1.00 0.00 35 VAL A C 9
ATOM 13177 O O . VAL A 1 35 ? -6.623 -4.030 -4.561 1.00 0.00 35 VAL A O 9
ATOM 13190 N N . THR A 1 36 ? -7.343 -4.727 -2.533 1.00 0.00 36 THR A N 9
ATOM 13191 C CA . THR A 1 36 ? -8.713 -4.936 -2.968 1.00 0.00 36 THR A CA 9
ATOM 13192 C C . THR A 1 36 ? -9.608 -3.794 -2.482 1.00 0.00 36 THR A C 9
ATOM 13193 O O . THR A 1 36 ? -10.599 -3.459 -3.128 1.00 0.00 36 THR A O 9
ATOM 13204 N N . HIS A 1 37 ? -9.225 -3.228 -1.346 1.00 0.00 37 HIS A N 9
ATOM 13205 C CA . HIS A 1 37 ? -9.980 -2.131 -0.766 1.00 0.00 37 HIS A CA 9
ATOM 13206 C C . HIS A 1 37 ? -9.118 -1.407 0.271 1.00 0.00 37 HIS A C 9
ATOM 13207 O O . HIS A 1 37 ? -9.282 -1.613 1.472 1.00 0.00 37 HIS A O 9
ATOM 13222 N N . VAL A 1 38 ? -8.219 -0.574 -0.233 1.00 0.00 38 VAL A N 9
ATOM 13223 C CA . VAL A 1 38 ? -7.331 0.181 0.634 1.00 0.00 38 VAL A CA 9
ATOM 13224 C C . VAL A 1 38 ? -8.123 1.297 1.320 1.00 0.00 38 VAL A C 9
ATOM 13225 O O . VAL A 1 38 ? -8.817 2.067 0.659 1.00 0.00 38 VAL A O 9
ATOM 13238 N N . LYS A 1 39 ? -7.992 1.347 2.638 1.00 0.00 39 LYS A N 9
ATOM 13239 C CA . LYS A 1 39 ? -8.686 2.355 3.421 1.00 0.00 39 LYS A CA 9
ATOM 13240 C C . LYS A 1 39 ? -7.770 3.565 3.615 1.00 0.00 39 LYS A C 9
ATOM 13241 O O . LYS A 1 39 ? -6.952 3.587 4.534 1.00 0.00 39 LYS A O 9
ATOM 13260 N N . LEU A 1 40 ? -7.937 4.541 2.735 1.00 0.00 40 LEU A N 9
ATOM 13261 C CA . LEU A 1 40 ? -7.135 5.751 2.798 1.00 0.00 40 LEU A CA 9
ATOM 13262 C C . LEU A 1 40 ? -8.014 6.917 3.252 1.00 0.00 40 LEU A C 9
ATOM 13263 O O . LEU A 1 40 ? -9.151 7.055 2.802 1.00 0.00 40 LEU A O 9
ATOM 13279 N N . SER A 1 41 ? -7.455 7.728 4.138 1.00 0.00 41 SER A N 9
ATOM 13280 C CA . SER A 1 41 ? -8.174 8.879 4.658 1.00 0.00 41 SER A CA 9
ATOM 13281 C C . SER A 1 41 ? -7.194 9.863 5.299 1.00 0.00 41 SER A C 9
ATOM 13282 O O . SER A 1 41 ? -5.991 9.611 5.336 1.00 0.00 41 SER A O 9
ATOM 13290 N N . ASP A 1 42 ? -7.745 10.964 5.788 1.00 0.00 42 ASP A N 9
ATOM 13291 C CA . ASP A 1 42 ? -6.934 11.988 6.425 1.00 0.00 42 ASP A CA 9
ATOM 13292 C C . ASP A 1 42 ? -5.999 12.611 5.387 1.00 0.00 42 ASP A C 9
ATOM 13293 O O . ASP A 1 42 ? -4.780 12.483 5.489 1.00 0.00 42 ASP A O 9
ATOM 13302 N N . ASP A 1 43 ? -6.605 13.272 4.413 1.00 0.00 43 ASP A N 9
ATOM 13303 C CA . ASP A 1 43 ? -5.842 13.916 3.357 1.00 0.00 43 ASP A CA 9
ATOM 13304 C C . ASP A 1 43 ? -4.775 12.948 2.842 1.00 0.00 43 ASP A C 9
ATOM 13305 O O . ASP A 1 43 ? -3.587 13.269 2.845 1.00 0.00 43 ASP A O 9
ATOM 13314 N N . LEU A 1 44 ? -5.236 11.782 2.413 1.00 0.00 44 LEU A N 9
ATOM 13315 C CA . LEU A 1 44 ? -4.336 10.765 1.897 1.00 0.00 44 LEU A CA 9
ATOM 13316 C C . LEU A 1 44 ? -3.057 10.749 2.736 1.00 0.00 44 LEU A C 9
ATOM 13317 O O . LEU A 1 44 ? -1.961 10.935 2.209 1.00 0.00 44 LEU A O 9
ATOM 13333 N N . LEU A 1 45 ? -3.239 10.525 4.030 1.00 0.00 45 LEU A N 9
ATOM 13334 C CA . LEU A 1 45 ? -2.113 10.481 4.947 1.00 0.00 45 LEU A CA 9
ATOM 13335 C C . LEU A 1 45 ? -1.881 9.037 5.396 1.00 0.00 45 LEU A C 9
ATOM 13336 O O . LEU A 1 45 ? -0.744 8.569 5.432 1.00 0.00 45 LEU A O 9
ATOM 13352 N N . HIS A 1 46 ? -2.978 8.371 5.727 1.00 0.00 46 HIS A N 9
ATOM 13353 C CA . HIS A 1 46 ? -2.909 6.990 6.172 1.00 0.00 46 HIS A CA 9
ATOM 13354 C C . HIS A 1 46 ? -3.564 6.081 5.130 1.00 0.00 46 HIS A C 9
ATOM 13355 O O . HIS A 1 46 ? -4.778 6.130 4.935 1.00 0.00 46 HIS A O 9
ATOM 13370 N N . VAL A 1 47 ? -2.733 5.275 4.488 1.00 0.00 47 VAL A N 9
ATOM 13371 C CA . VAL A 1 47 ? -3.216 4.357 3.471 1.00 0.00 47 VAL A CA 9
ATOM 13372 C C . VAL A 1 47 ? -3.189 2.930 4.023 1.00 0.00 47 VAL A C 9
ATOM 13373 O O . VAL A 1 47 ? -2.146 2.278 4.016 1.00 0.00 47 VAL A O 9
ATOM 13386 N N . THR A 1 48 ? -4.348 2.487 4.489 1.00 0.00 48 THR A N 9
ATOM 13387 C CA . THR A 1 48 ? -4.470 1.150 5.044 1.00 0.00 48 THR A CA 9
ATOM 13388 C C . THR A 1 48 ? -4.617 0.119 3.923 1.00 0.00 48 THR A C 9
ATOM 13389 O O . THR A 1 48 ? -5.732 -0.209 3.519 1.00 0.00 48 THR A O 9
ATOM 13400 N N . VAL A 1 49 ? -3.476 -0.364 3.452 1.00 0.00 49 VAL A N 9
ATOM 13401 C CA . VAL A 1 49 ? -3.464 -1.351 2.386 1.00 0.00 49 VAL A CA 9
ATOM 13402 C C . VAL A 1 49 ? -3.794 -2.727 2.967 1.00 0.00 49 VAL A C 9
ATOM 13403 O O . VAL A 1 49 ? -3.214 -3.135 3.973 1.00 0.00 49 VAL A O 9
ATOM 13416 N N . TYR A 1 50 ? -4.722 -3.405 2.309 1.00 0.00 50 TYR A N 9
ATOM 13417 C CA . TYR A 1 50 ? -5.135 -4.727 2.748 1.00 0.00 50 TYR A CA 9
ATOM 13418 C C . TYR A 1 50 ? -4.229 -5.809 2.158 1.00 0.00 50 TYR A C 9
ATOM 13419 O O . TYR A 1 50 ? -4.060 -6.874 2.751 1.00 0.00 50 TYR A O 9
ATOM 13437 N N . LEU A 1 51 ? -3.669 -5.499 0.998 1.00 0.00 51 LEU A N 9
ATOM 13438 C CA . LEU A 1 51 ? -2.784 -6.432 0.321 1.00 0.00 51 LEU A CA 9
ATOM 13439 C C . LEU A 1 51 ? -3.524 -7.749 0.083 1.00 0.00 51 LEU A C 9
ATOM 13440 O O . LEU A 1 51 ? -3.798 -8.491 1.026 1.00 0.00 51 LEU A O 9
ATOM 13456 N N . ASP A 1 52 ? -3.827 -8.001 -1.182 1.00 0.00 52 ASP A N 9
ATOM 13457 C CA . ASP A 1 52 ? -4.530 -9.217 -1.556 1.00 0.00 52 ASP A CA 9
ATOM 13458 C C . ASP A 1 52 ? -3.795 -9.889 -2.718 1.00 0.00 52 ASP A C 9
ATOM 13459 O O . ASP A 1 52 ? -4.232 -9.805 -3.865 1.00 0.00 52 ASP A O 9
ATOM 13468 N N . CYS A 1 53 ? -2.693 -10.541 -2.380 1.00 0.00 53 CYS A N 9
ATOM 13469 C CA . CYS A 1 53 ? -1.893 -11.228 -3.381 1.00 0.00 53 CYS A CA 9
ATOM 13470 C C . CYS A 1 53 ? -2.672 -12.455 -3.858 1.00 0.00 53 CYS A C 9
ATOM 13471 O O . CYS A 1 53 ? -3.778 -12.328 -4.382 1.00 0.00 53 CYS A O 9
ATOM 13479 N N . TYR A 1 54 ? -2.064 -13.616 -3.661 1.00 0.00 54 TYR A N 9
ATOM 13480 C CA . TYR A 1 54 ? -2.687 -14.865 -4.065 1.00 0.00 54 TYR A CA 9
ATOM 13481 C C . TYR A 1 54 ? -3.670 -15.357 -3.001 1.00 0.00 54 TYR A C 9
ATOM 13482 O O . TYR A 1 54 ? -3.696 -16.543 -2.675 1.00 0.00 54 TYR A O 9
ATOM 13500 N N . ASN A 1 55 ? -4.455 -14.421 -2.488 1.00 0.00 55 ASN A N 9
ATOM 13501 C CA . ASN A 1 55 ? -5.438 -14.744 -1.468 1.00 0.00 55 ASN A CA 9
ATOM 13502 C C . ASN A 1 55 ? -4.733 -14.896 -0.118 1.00 0.00 55 ASN A C 9
ATOM 13503 O O . ASN A 1 55 ? -5.010 -15.834 0.628 1.00 0.00 55 ASN A O 9
ATOM 13514 N N . ARG A 1 56 ? -3.837 -13.960 0.154 1.00 0.00 56 ARG A N 9
ATOM 13515 C CA . ARG A 1 56 ? -3.091 -13.978 1.401 1.00 0.00 56 ARG A CA 9
ATOM 13516 C C . ARG A 1 56 ? -2.190 -15.213 1.463 1.00 0.00 56 ARG A C 9
ATOM 13517 O O . ARG A 1 56 ? -1.583 -15.492 2.496 1.00 0.00 56 ARG A O 9
ATOM 13538 N N . GLU A 1 57 ? -2.133 -15.921 0.344 1.00 0.00 57 GLU A N 9
ATOM 13539 C CA . GLU A 1 57 ? -1.317 -17.120 0.258 1.00 0.00 57 GLU A CA 9
ATOM 13540 C C . GLU A 1 57 ? 0.142 -16.751 -0.019 1.00 0.00 57 GLU A C 9
ATOM 13541 O O . GLU A 1 57 ? 1.031 -17.593 0.091 1.00 0.00 57 GLU A O 9
ATOM 13553 N N . GLN A 1 58 ? 0.343 -15.490 -0.374 1.00 0.00 58 GLN A N 9
ATOM 13554 C CA . GLN A 1 58 ? 1.678 -14.999 -0.668 1.00 0.00 58 GLN A CA 9
ATOM 13555 C C . GLN A 1 58 ? 1.943 -13.696 0.089 1.00 0.00 58 GLN A C 9
ATOM 13556 O O . GLN A 1 58 ? 2.968 -13.049 -0.121 1.00 0.00 58 GLN A O 9
ATOM 13570 N N . ILE A 1 59 ? 1.000 -13.348 0.953 1.00 0.00 59 ILE A N 9
ATOM 13571 C CA . ILE A 1 59 ? 1.119 -12.134 1.741 1.00 0.00 59 ILE A CA 9
ATOM 13572 C C . ILE A 1 59 ? 2.476 -12.120 2.448 1.00 0.00 59 ILE A C 9
ATOM 13573 O O . ILE A 1 59 ? 3.230 -11.156 2.332 1.00 0.00 59 ILE A O 9
ATOM 13589 N N . ASP A 1 60 ? 2.745 -13.201 3.165 1.00 0.00 60 ASP A N 9
ATOM 13590 C CA . ASP A 1 60 ? 3.997 -13.326 3.890 1.00 0.00 60 ASP A CA 9
ATOM 13591 C C . ASP A 1 60 ? 5.135 -12.765 3.035 1.00 0.00 60 ASP A C 9
ATOM 13592 O O . ASP A 1 60 ? 6.050 -12.127 3.553 1.00 0.00 60 ASP A O 9
ATOM 13601 N N . ARG A 1 61 ? 5.041 -13.024 1.739 1.00 0.00 61 ARG A N 9
ATOM 13602 C CA . ARG A 1 61 ? 6.051 -12.553 0.806 1.00 0.00 61 ARG A CA 9
ATOM 13603 C C . ARG A 1 61 ? 5.820 -11.078 0.474 1.00 0.00 61 ARG A C 9
ATOM 13604 O O . ARG A 1 61 ? 6.758 -10.283 0.476 1.00 0.00 61 ARG A O 9
ATOM 13625 N N . VAL A 1 62 ? 4.565 -10.757 0.196 1.00 0.00 62 VAL A N 9
ATOM 13626 C CA . VAL A 1 62 ? 4.199 -9.391 -0.138 1.00 0.00 62 VAL A CA 9
ATOM 13627 C C . VAL A 1 62 ? 4.516 -8.478 1.048 1.00 0.00 62 VAL A C 9
ATOM 13628 O O . VAL A 1 62 ? 5.374 -7.601 0.948 1.00 0.00 62 VAL A O 9
ATOM 13641 N N . VAL A 1 63 ? 3.808 -8.714 2.142 1.00 0.00 63 VAL A N 9
ATOM 13642 C CA . VAL A 1 63 ? 4.004 -7.924 3.345 1.00 0.00 63 VAL A CA 9
ATOM 13643 C C . VAL A 1 63 ? 5.499 -7.837 3.656 1.00 0.00 63 VAL A C 9
ATOM 13644 O O . VAL A 1 63 ? 6.010 -6.765 3.975 1.00 0.00 63 VAL A O 9
ATOM 13657 N N . GLY A 1 64 ? 6.160 -8.981 3.551 1.00 0.00 64 GLY A N 9
ATOM 13658 C CA . GLY A 1 64 ? 7.587 -9.048 3.816 1.00 0.00 64 GLY A CA 9
ATOM 13659 C C . GLY A 1 64 ? 8.370 -8.179 2.829 1.00 0.00 64 GLY A C 9
ATOM 13660 O O . GLY A 1 64 ? 9.445 -7.678 3.155 1.00 0.00 64 GLY A O 9
ATOM 13664 N N . ALA A 1 65 ? 7.800 -8.028 1.643 1.00 0.00 65 ALA A N 9
ATOM 13665 C CA . ALA A 1 65 ? 8.431 -7.229 0.606 1.00 0.00 65 ALA A CA 9
ATOM 13666 C C . ALA A 1 65 ? 8.225 -5.745 0.916 1.00 0.00 65 ALA A C 9
ATOM 13667 O O . ALA A 1 65 ? 9.160 -4.952 0.819 1.00 0.00 65 ALA A O 9
ATOM 13674 N N . PHE A 1 66 ? 6.996 -5.415 1.283 1.00 0.00 66 PHE A N 9
ATOM 13675 C CA . PHE A 1 66 ? 6.656 -4.040 1.608 1.00 0.00 66 PHE A CA 9
ATOM 13676 C C . PHE A 1 66 ? 7.552 -3.503 2.726 1.00 0.00 66 PHE A C 9
ATOM 13677 O O . PHE A 1 66 ? 7.745 -2.294 2.845 1.00 0.00 66 PHE A O 9
ATOM 13694 N N . ASN A 1 67 ? 8.075 -4.428 3.517 1.00 0.00 67 ASN A N 9
ATOM 13695 C CA . ASN A 1 67 ? 8.946 -4.063 4.621 1.00 0.00 67 ASN A CA 9
ATOM 13696 C C . ASN A 1 67 ? 10.328 -3.697 4.076 1.00 0.00 67 ASN A C 9
ATOM 13697 O O . ASN A 1 67 ? 11.346 -4.074 4.654 1.00 0.00 67 ASN A O 9
ATOM 13708 N N . GLN A 1 68 ? 10.318 -2.968 2.970 1.00 0.00 68 GLN A N 9
ATOM 13709 C CA . GLN A 1 68 ? 11.558 -2.548 2.340 1.00 0.00 68 GLN A CA 9
ATOM 13710 C C . GLN A 1 68 ? 11.263 -1.704 1.098 1.00 0.00 68 GLN A C 9
ATOM 13711 O O . GLN A 1 68 ? 12.049 -0.830 0.736 1.00 0.00 68 GLN A O 9
ATOM 13725 N N . ALA A 1 69 ? 10.129 -1.997 0.479 1.00 0.00 69 ALA A N 9
ATOM 13726 C CA . ALA A 1 69 ? 9.721 -1.277 -0.715 1.00 0.00 69 ALA A CA 9
ATOM 13727 C C . ALA A 1 69 ? 9.187 0.101 -0.317 1.00 0.00 69 ALA A C 9
ATOM 13728 O O . ALA A 1 69 ? 9.075 0.993 -1.156 1.00 0.00 69 ALA A O 9
ATOM 13735 N N . LYS A 1 70 ? 8.873 0.231 0.963 1.00 0.00 70 LYS A N 9
ATOM 13736 C CA . LYS A 1 70 ? 8.354 1.485 1.483 1.00 0.00 70 LYS A CA 9
ATOM 13737 C C . LYS A 1 70 ? 8.916 2.645 0.659 1.00 0.00 70 LYS A C 9
ATOM 13738 O O . LYS A 1 70 ? 8.175 3.537 0.251 1.00 0.00 70 LYS A O 9
ATOM 13757 N N . GLY A 1 71 ? 10.222 2.594 0.440 1.00 0.00 71 GLY A N 9
ATOM 13758 C CA . GLY A 1 71 ? 10.892 3.630 -0.328 1.00 0.00 71 GLY A CA 9
ATOM 13759 C C . GLY A 1 71 ? 9.944 4.251 -1.356 1.00 0.00 71 GLY A C 9
ATOM 13760 O O . GLY A 1 71 ? 9.757 5.466 -1.379 1.00 0.00 71 GLY A O 9
ATOM 13764 N N . VAL A 1 72 ? 9.372 3.387 -2.182 1.00 0.00 72 VAL A N 9
ATOM 13765 C CA . VAL A 1 72 ? 8.448 3.836 -3.211 1.00 0.00 72 VAL A CA 9
ATOM 13766 C C . VAL A 1 72 ? 7.066 4.048 -2.591 1.00 0.00 72 VAL A C 9
ATOM 13767 O O . VAL A 1 72 ? 6.377 5.014 -2.916 1.00 0.00 72 VAL A O 9
ATOM 13780 N N . PHE A 1 73 ? 6.701 3.129 -1.708 1.00 0.00 73 PHE A N 9
ATOM 13781 C CA . PHE A 1 73 ? 5.413 3.203 -1.040 1.00 0.00 73 PHE A CA 9
ATOM 13782 C C . PHE A 1 73 ? 5.452 4.203 0.117 1.00 0.00 73 PHE A C 9
ATOM 13783 O O . PHE A 1 73 ? 4.884 3.952 1.179 1.00 0.00 73 PHE A O 9
ATOM 13800 N N . SER A 1 74 ? 6.128 5.316 -0.127 1.00 0.00 74 SER A N 9
ATOM 13801 C CA . SER A 1 74 ? 6.250 6.355 0.882 1.00 0.00 74 SER A CA 9
ATOM 13802 C C . SER A 1 74 ? 6.720 7.659 0.236 1.00 0.00 74 SER A C 9
ATOM 13803 O O . SER A 1 74 ? 6.261 8.739 0.604 1.00 0.00 74 SER A O 9
ATOM 13811 N N . ARG A 1 75 ? 7.630 7.516 -0.717 1.00 0.00 75 ARG A N 9
ATOM 13812 C CA . ARG A 1 75 ? 8.167 8.670 -1.418 1.00 0.00 75 ARG A CA 9
ATOM 13813 C C . ARG A 1 75 ? 7.155 9.188 -2.441 1.00 0.00 75 ARG A C 9
ATOM 13814 O O . ARG A 1 75 ? 7.206 10.353 -2.835 1.00 0.00 75 ARG A O 9
ATOM 13835 N N . VAL A 1 76 ? 6.259 8.299 -2.842 1.00 0.00 76 VAL A N 9
ATOM 13836 C CA . VAL A 1 76 ? 5.236 8.652 -3.812 1.00 0.00 76 VAL A CA 9
ATOM 13837 C C . VAL A 1 76 ? 4.414 9.825 -3.275 1.00 0.00 76 VAL A C 9
ATOM 13838 O O . VAL A 1 76 ? 4.365 10.888 -3.893 1.00 0.00 76 VAL A O 9
ATOM 13851 N N . LEU A 1 77 ? 3.788 9.593 -2.130 1.00 0.00 77 LEU A N 9
ATOM 13852 C CA . LEU A 1 77 ? 2.970 10.618 -1.503 1.00 0.00 77 LEU A CA 9
ATOM 13853 C C . LEU A 1 77 ? 3.877 11.715 -0.942 1.00 0.00 77 LEU A C 9
ATOM 13854 O O . LEU A 1 77 ? 3.448 12.857 -0.781 1.00 0.00 77 LEU A O 9
ATOM 13870 N N . ALA A 1 78 ? 5.113 11.330 -0.660 1.00 0.00 78 ALA A N 9
ATOM 13871 C CA . ALA A 1 78 ? 6.083 12.267 -0.120 1.00 0.00 78 ALA A CA 9
ATOM 13872 C C . ALA A 1 78 ? 6.134 13.511 -1.009 1.00 0.00 78 ALA A C 9
ATOM 13873 O O . ALA A 1 78 ? 5.946 14.629 -0.530 1.00 0.00 78 ALA A O 9
ATOM 13880 N N . HIS A 1 79 ? 6.388 13.276 -2.288 1.00 0.00 79 HIS A N 9
ATOM 13881 C CA . HIS A 1 79 ? 6.465 14.363 -3.248 1.00 0.00 79 HIS A CA 9
ATOM 13882 C C . HIS A 1 79 ? 5.220 15.244 -3.128 1.00 0.00 79 HIS A C 9
ATOM 13883 O O . HIS A 1 79 ? 5.235 16.405 -3.533 1.00 0.00 79 HIS A O 9
ATOM 13898 N N . ASN A 1 80 ? 4.171 14.657 -2.569 1.00 0.00 80 ASN A N 9
ATOM 13899 C CA . ASN A 1 80 ? 2.920 15.374 -2.391 1.00 0.00 80 ASN A CA 9
ATOM 13900 C C . ASN A 1 80 ? 2.985 16.191 -1.099 1.00 0.00 80 ASN A C 9
ATOM 13901 O O . ASN A 1 80 ? 2.873 17.416 -1.129 1.00 0.00 80 ASN A O 9
ATOM 13912 N N . LEU A 1 81 ? 3.167 15.481 0.004 1.00 0.00 81 LEU A N 9
ATOM 13913 C CA . LEU A 1 81 ? 3.248 16.126 1.304 1.00 0.00 81 LEU A CA 9
ATOM 13914 C C . LEU A 1 81 ? 4.693 16.074 1.805 1.00 0.00 81 LEU A C 9
ATOM 13915 O O . LEU A 1 81 ? 5.283 17.106 2.120 1.00 0.00 81 LEU A O 9
ATOM 13931 N N . TYR A 1 82 ? 5.222 14.860 1.862 1.00 0.00 82 TYR A N 9
ATOM 13932 C CA . TYR A 1 82 ? 6.587 14.660 2.319 1.00 0.00 82 TYR A CA 9
ATOM 13933 C C . TYR A 1 82 ? 6.681 14.796 3.840 1.00 0.00 82 TYR A C 9
ATOM 13934 O O . TYR A 1 82 ? 5.696 14.591 4.548 1.00 0.00 82 TYR A O 9
ATOM 13952 N N . LEU A 1 83 ? 7.876 15.140 4.298 1.00 0.00 83 LEU A N 9
ATOM 13953 C CA . LEU A 1 83 ? 8.112 15.305 5.723 1.00 0.00 83 LEU A CA 9
ATOM 13954 C C . LEU A 1 83 ? 7.870 13.972 6.433 1.00 0.00 83 LEU A C 9
ATOM 13955 O O . LEU A 1 83 ? 6.975 13.217 6.057 1.00 0.00 83 LEU A O 9
ATOM 13971 N N . ALA A 1 84 ? 8.685 13.723 7.449 1.00 0.00 84 ALA A N 9
ATOM 13972 C CA . ALA A 1 84 ? 8.571 12.495 8.216 1.00 0.00 84 ALA A CA 9
ATOM 13973 C C . ALA A 1 84 ? 7.128 11.989 8.150 1.00 0.00 84 ALA A C 9
ATOM 13974 O O . ALA A 1 84 ? 6.757 11.281 7.215 1.00 0.00 84 ALA A O 9
ATOM 13981 N N . LYS A 1 85 ? 6.354 12.373 9.154 1.00 0.00 85 LYS A N 9
ATOM 13982 C CA . LYS A 1 85 ? 4.960 11.968 9.221 1.00 0.00 85 LYS A CA 9
ATOM 13983 C C . LYS A 1 85 ? 4.254 12.366 7.923 1.00 0.00 85 LYS A C 9
ATOM 13984 O O . LYS A 1 85 ? 4.901 12.781 6.963 1.00 0.00 85 LYS A O 9
ATOM 14003 N N . ALA A 1 86 ? 2.937 12.225 7.937 1.00 0.00 86 ALA A N 9
ATOM 14004 C CA . ALA A 1 86 ? 2.136 12.565 6.773 1.00 0.00 86 ALA A CA 9
ATOM 14005 C C . ALA A 1 86 ? 2.499 11.629 5.619 1.00 0.00 86 ALA A C 9
ATOM 14006 O O . ALA A 1 86 ? 3.560 11.768 5.011 1.00 0.00 86 ALA A O 9
ATOM 14013 N N . VAL A 1 87 ? 1.598 10.695 5.350 1.00 0.00 87 VAL A N 9
ATOM 14014 C CA . VAL A 1 87 ? 1.810 9.736 4.280 1.00 0.00 87 VAL A CA 9
ATOM 14015 C C . VAL A 1 87 ? 2.919 8.763 4.685 1.00 0.00 87 VAL A C 9
ATOM 14016 O O . VAL A 1 87 ? 3.748 9.081 5.536 1.00 0.00 87 VAL A O 9
ATOM 14029 N N . GLN A 1 88 ? 2.899 7.597 4.055 1.00 0.00 88 GLN A N 9
ATOM 14030 C CA . GLN A 1 88 ? 3.893 6.576 4.339 1.00 0.00 88 GLN A CA 9
ATOM 14031 C C . GLN A 1 88 ? 3.363 5.196 3.945 1.00 0.00 88 GLN A C 9
ATOM 14032 O O . GLN A 1 88 ? 4.141 4.270 3.718 1.00 0.00 88 GLN A O 9
ATOM 14046 N N . ILE A 1 89 ? 2.043 5.101 3.875 1.00 0.00 89 ILE A N 9
ATOM 14047 C CA . ILE A 1 89 ? 1.401 3.850 3.511 1.00 0.00 89 ILE A CA 9
ATOM 14048 C C . ILE A 1 89 ? 1.641 2.819 4.616 1.00 0.00 89 ILE A C 9
ATOM 14049 O O . ILE A 1 89 ? 2.779 2.594 5.024 1.00 0.00 89 ILE A O 9
ATOM 14065 N N . HIS A 1 90 ? 0.549 2.220 5.070 1.00 0.00 90 HIS A N 9
ATOM 14066 C CA . HIS A 1 90 ? 0.626 1.219 6.119 1.00 0.00 90 HIS A CA 9
ATOM 14067 C C . HIS A 1 90 ? -0.214 0.001 5.729 1.00 0.00 90 HIS A C 9
ATOM 14068 O O . HIS A 1 90 ? -1.237 0.136 5.061 1.00 0.00 90 HIS A O 9
ATOM 14083 N N . PHE A 1 91 ? 0.250 -1.162 6.164 1.00 0.00 91 PHE A N 9
ATOM 14084 C CA . PHE A 1 91 ? -0.446 -2.403 5.869 1.00 0.00 91 PHE A CA 9
ATOM 14085 C C . PHE A 1 91 ? -1.455 -2.740 6.969 1.00 0.00 91 PHE A C 9
ATOM 14086 O O . PHE A 1 91 ? -1.454 -2.118 8.030 1.00 0.00 91 PHE A O 9
ATOM 14103 N N . VAL A 1 92 ? -2.292 -3.725 6.677 1.00 0.00 92 VAL A N 9
ATOM 14104 C CA . VAL A 1 92 ? -3.304 -4.153 7.628 1.00 0.00 92 VAL A CA 9
ATOM 14105 C C . VAL A 1 92 ? -3.679 -5.610 7.346 1.00 0.00 92 VAL A C 9
ATOM 14106 O O . VAL A 1 92 ? -3.237 -6.516 8.051 1.00 0.00 92 VAL A O 9
ATOM 14119 N N . LYS A 1 93 ? -4.490 -5.789 6.314 1.00 0.00 93 LYS A N 9
ATOM 14120 C CA . LYS A 1 93 ? -4.929 -7.120 5.930 1.00 0.00 93 LYS A CA 9
ATOM 14121 C C . LYS A 1 93 ? -6.144 -7.514 6.772 1.00 0.00 93 LYS A C 9
ATOM 14122 O O . LYS A 1 93 ? -7.102 -8.088 6.256 1.00 0.00 93 LYS A O 9
ATOM 14141 N N . ASP A 1 94 ? -6.066 -7.189 8.054 1.00 0.00 94 ASP A N 9
ATOM 14142 C CA . ASP A 1 94 ? -7.148 -7.502 8.973 1.00 0.00 94 ASP A CA 9
ATOM 14143 C C . ASP A 1 94 ? -7.178 -6.460 10.092 1.00 0.00 94 ASP A C 9
ATOM 14144 O O . ASP A 1 94 ? -8.244 -5.973 10.464 1.00 0.00 94 ASP A O 9
ATOM 14153 N N . LYS A 1 95 ? -5.994 -6.148 10.599 1.00 0.00 95 LYS A N 9
ATOM 14154 C CA . LYS A 1 95 ? -5.871 -5.172 11.669 1.00 0.00 95 LYS A CA 9
ATOM 14155 C C . LYS A 1 95 ? -7.047 -5.330 12.635 1.00 0.00 95 LYS A C 9
ATOM 14156 O O . LYS A 1 95 ? -7.616 -4.340 13.092 1.00 0.00 95 LYS A O 9
ATOM 14175 N N . ALA A 1 96 ? -7.375 -6.582 12.917 1.00 0.00 96 ALA A N 9
ATOM 14176 C CA . ALA A 1 96 ? -8.473 -6.883 13.820 1.00 0.00 96 ALA A CA 9
ATOM 14177 C C . ALA A 1 96 ? -7.988 -6.754 15.266 1.00 0.00 96 ALA A C 9
ATOM 14178 O O . ALA A 1 96 ? -8.406 -5.850 15.987 1.00 0.00 96 ALA A O 9
ATOM 14185 N N . ILE A 1 97 ? -7.113 -7.673 15.646 1.00 0.00 97 ILE A N 9
ATOM 14186 C CA . ILE A 1 97 ? -6.567 -7.674 16.993 1.00 0.00 97 ILE A CA 9
ATOM 14187 C C . ILE A 1 97 ? -5.361 -6.734 17.050 1.00 0.00 97 ILE A C 9
ATOM 14188 O O . ILE A 1 97 ? -5.137 -6.067 18.058 1.00 0.00 97 ILE A O 9
ATOM 14204 N N . ASP A 1 98 ? -4.616 -6.712 15.954 1.00 0.00 98 ASP A N 9
ATOM 14205 C CA . ASP A 1 98 ? -3.438 -5.865 15.867 1.00 0.00 98 ASP A CA 9
ATOM 14206 C C . ASP A 1 98 ? -2.665 -5.936 17.186 1.00 0.00 98 ASP A C 9
ATOM 14207 O O . ASP A 1 98 ? -2.189 -4.918 17.686 1.00 0.00 98 ASP A O 9
ATOM 14216 N N . ASN A 1 99 ? -2.565 -7.148 17.711 1.00 0.00 99 ASN A N 9
ATOM 14217 C CA . ASN A 1 99 ? -1.858 -7.365 18.962 1.00 0.00 99 ASN A CA 9
ATOM 14218 C C . ASN A 1 99 ? -1.028 -8.647 18.858 1.00 0.00 99 ASN A C 9
ATOM 14219 O O . ASN A 1 99 ? 0.151 -8.601 18.509 1.00 0.00 99 ASN A O 9
ATOM 14230 N N . ALA A 1 100 ? -1.676 -9.760 19.167 1.00 0.00 100 ALA A N 9
ATOM 14231 C CA . ALA A 1 100 ? -1.013 -11.052 19.113 1.00 0.00 100 ALA A CA 9
ATOM 14232 C C . ALA A 1 100 ? -1.921 -12.057 18.400 1.00 0.00 100 ALA A C 9
ATOM 14233 O O . ALA A 1 100 ? -1.957 -12.103 17.171 1.00 0.00 100 ALA A O 9
ATOM 14240 N N . MET A 1 101 ? -2.631 -12.836 19.202 1.00 0.00 101 MET A N 9
ATOM 14241 C CA . MET A 1 101 ? -3.536 -13.837 18.663 1.00 0.00 101 MET A CA 9
ATOM 14242 C C . MET A 1 101 ? -4.116 -14.709 19.779 1.00 0.00 101 MET A C 9
ATOM 14243 O O . MET A 1 101 ? -5.289 -15.076 19.738 1.00 0.00 101 MET A O 9
ATOM 14257 N N . LYS A 1 6 ? -15.750 7.328 -2.157 1.00 0.00 6 LYS A N 10
ATOM 14258 C CA . LYS A 1 6 ? -15.435 8.075 -3.363 1.00 0.00 6 LYS A CA 10
ATOM 14259 C C . LYS A 1 6 ? -14.335 7.346 -4.137 1.00 0.00 6 LYS A C 10
ATOM 14260 O O . LYS A 1 6 ? -14.166 6.136 -3.991 1.00 0.00 6 LYS A O 10
ATOM 14279 N N . GLU A 1 7 ? -13.614 8.113 -4.942 1.00 0.00 7 GLU A N 10
ATOM 14280 C CA . GLU A 1 7 ? -12.534 7.555 -5.738 1.00 0.00 7 GLU A CA 10
ATOM 14281 C C . GLU A 1 7 ? -11.710 8.677 -6.374 1.00 0.00 7 GLU A C 10
ATOM 14282 O O . GLU A 1 7 ? -10.850 9.266 -5.722 1.00 0.00 7 GLU A O 10
ATOM 14294 N N . ARG A 1 8 ? -12.002 8.938 -7.640 1.00 0.00 8 ARG A N 10
ATOM 14295 C CA . ARG A 1 8 ? -11.299 9.978 -8.371 1.00 0.00 8 ARG A CA 10
ATOM 14296 C C . ARG A 1 8 ? -9.849 10.075 -7.893 1.00 0.00 8 ARG A C 10
ATOM 14297 O O . ARG A 1 8 ? -8.971 9.391 -8.417 1.00 0.00 8 ARG A O 10
ATOM 14318 N N . LEU A 1 9 ? -9.642 10.930 -6.902 1.00 0.00 9 LEU A N 10
ATOM 14319 C CA . LEU A 1 9 ? -8.313 11.126 -6.347 1.00 0.00 9 LEU A CA 10
ATOM 14320 C C . LEU A 1 9 ? -7.779 9.788 -5.833 1.00 0.00 9 LEU A C 10
ATOM 14321 O O . LEU A 1 9 ? -6.703 9.349 -6.236 1.00 0.00 9 LEU A O 10
ATOM 14337 N N . GLU A 1 10 ? -8.555 9.177 -4.949 1.00 0.00 10 GLU A N 10
ATOM 14338 C CA . GLU A 1 10 ? -8.172 7.899 -4.375 1.00 0.00 10 GLU A CA 10
ATOM 14339 C C . GLU A 1 10 ? -7.841 6.897 -5.483 1.00 0.00 10 GLU A C 10
ATOM 14340 O O . GLU A 1 10 ? -6.906 6.108 -5.352 1.00 0.00 10 GLU A O 10
ATOM 14352 N N . ASN A 1 11 ? -8.626 6.961 -6.548 1.00 0.00 11 ASN A N 10
ATOM 14353 C CA . ASN A 1 11 ? -8.428 6.069 -7.678 1.00 0.00 11 ASN A CA 10
ATOM 14354 C C . ASN A 1 11 ? -7.003 6.237 -8.211 1.00 0.00 11 ASN A C 10
ATOM 14355 O O . ASN A 1 11 ? -6.348 5.256 -8.560 1.00 0.00 11 ASN A O 10
ATOM 14366 N N . ASP A 1 12 ? -6.565 7.486 -8.256 1.00 0.00 12 ASP A N 10
ATOM 14367 C CA . ASP A 1 12 ? -5.230 7.794 -8.740 1.00 0.00 12 ASP A CA 10
ATOM 14368 C C . ASP A 1 12 ? -4.197 7.270 -7.741 1.00 0.00 12 ASP A C 10
ATOM 14369 O O . ASP A 1 12 ? -3.135 6.790 -8.135 1.00 0.00 12 ASP A O 10
ATOM 14378 N N . ILE A 1 13 ? -4.543 7.380 -6.466 1.00 0.00 13 ILE A N 10
ATOM 14379 C CA . ILE A 1 13 ? -3.659 6.923 -5.408 1.00 0.00 13 ILE A CA 10
ATOM 14380 C C . ILE A 1 13 ? -3.425 5.419 -5.558 1.00 0.00 13 ILE A C 10
ATOM 14381 O O . ILE A 1 13 ? -2.283 4.964 -5.582 1.00 0.00 13 ILE A O 10
ATOM 14397 N N . ILE A 1 14 ? -4.526 4.688 -5.657 1.00 0.00 14 ILE A N 10
ATOM 14398 C CA . ILE A 1 14 ? -4.456 3.245 -5.804 1.00 0.00 14 ILE A CA 10
ATOM 14399 C C . ILE A 1 14 ? -3.549 2.901 -6.987 1.00 0.00 14 ILE A C 10
ATOM 14400 O O . ILE A 1 14 ? -2.600 2.131 -6.844 1.00 0.00 14 ILE A O 10
ATOM 14416 N N . ARG A 1 15 ? -3.872 3.489 -8.130 1.00 0.00 15 ARG A N 10
ATOM 14417 C CA . ARG A 1 15 ? -3.098 3.254 -9.337 1.00 0.00 15 ARG A CA 10
ATOM 14418 C C . ARG A 1 15 ? -1.673 3.785 -9.166 1.00 0.00 15 ARG A C 10
ATOM 14419 O O . ARG A 1 15 ? -0.786 3.459 -9.953 1.00 0.00 15 ARG A O 10
ATOM 14440 N N . LEU A 1 16 ? -1.498 4.594 -8.131 1.00 0.00 16 LEU A N 10
ATOM 14441 C CA . LEU A 1 16 ? -0.196 5.174 -7.846 1.00 0.00 16 LEU A CA 10
ATOM 14442 C C . LEU A 1 16 ? 0.759 4.070 -7.386 1.00 0.00 16 LEU A C 10
ATOM 14443 O O . LEU A 1 16 ? 1.794 3.841 -8.008 1.00 0.00 16 LEU A O 10
ATOM 14459 N N . ILE A 1 17 ? 0.376 3.417 -6.299 1.00 0.00 17 ILE A N 10
ATOM 14460 C CA . ILE A 1 17 ? 1.185 2.343 -5.747 1.00 0.00 17 ILE A CA 10
ATOM 14461 C C . ILE A 1 17 ? 1.412 1.278 -6.822 1.00 0.00 17 ILE A C 10
ATOM 14462 O O . ILE A 1 17 ? 2.472 0.655 -6.870 1.00 0.00 17 ILE A O 10
ATOM 14478 N N . ASN A 1 18 ? 0.400 1.102 -7.659 1.00 0.00 18 ASN A N 10
ATOM 14479 C CA . ASN A 1 18 ? 0.477 0.123 -8.731 1.00 0.00 18 ASN A CA 10
ATOM 14480 C C . ASN A 1 18 ? 1.535 0.565 -9.744 1.00 0.00 18 ASN A C 10
ATOM 14481 O O . ASN A 1 18 ? 2.408 -0.218 -10.116 1.00 0.00 18 ASN A O 10
ATOM 14492 N N . ARG A 1 19 ? 1.422 1.817 -10.162 1.00 0.00 19 ARG A N 10
ATOM 14493 C CA . ARG A 1 19 ? 2.358 2.371 -11.125 1.00 0.00 19 ARG A CA 10
ATOM 14494 C C . ARG A 1 19 ? 3.779 2.352 -10.556 1.00 0.00 19 ARG A C 10
ATOM 14495 O O . ARG A 1 19 ? 4.749 2.505 -11.296 1.00 0.00 19 ARG A O 10
ATOM 14516 N N . THR A 1 20 ? 3.855 2.163 -9.247 1.00 0.00 20 THR A N 10
ATOM 14517 C CA . THR A 1 20 ? 5.141 2.122 -8.571 1.00 0.00 20 THR A CA 10
ATOM 14518 C C . THR A 1 20 ? 5.840 0.787 -8.836 1.00 0.00 20 THR A C 10
ATOM 14519 O O . THR A 1 20 ? 6.877 0.747 -9.496 1.00 0.00 20 THR A O 10
ATOM 14530 N N . VAL A 1 21 ? 5.245 -0.272 -8.307 1.00 0.00 21 VAL A N 10
ATOM 14531 C CA . VAL A 1 21 ? 5.798 -1.604 -8.478 1.00 0.00 21 VAL A CA 10
ATOM 14532 C C . VAL A 1 21 ? 6.294 -1.765 -9.917 1.00 0.00 21 VAL A C 10
ATOM 14533 O O . VAL A 1 21 ? 7.411 -2.228 -10.144 1.00 0.00 21 VAL A O 10
ATOM 14546 N N . ILE A 1 22 ? 5.439 -1.374 -10.850 1.00 0.00 22 ILE A N 10
ATOM 14547 C CA . ILE A 1 22 ? 5.776 -1.469 -12.261 1.00 0.00 22 ILE A CA 10
ATOM 14548 C C . ILE A 1 22 ? 7.141 -2.143 -12.410 1.00 0.00 22 ILE A C 10
ATOM 14549 O O . ILE A 1 22 ? 7.220 -3.344 -12.663 1.00 0.00 22 ILE A O 10
ATOM 14565 N N . HIS A 1 23 ? 8.183 -1.340 -12.248 1.00 0.00 23 HIS A N 10
ATOM 14566 C CA . HIS A 1 23 ? 9.541 -1.844 -12.361 1.00 0.00 23 HIS A CA 10
ATOM 14567 C C . HIS A 1 23 ? 10.428 -1.169 -11.313 1.00 0.00 23 HIS A C 10
ATOM 14568 O O . HIS A 1 23 ? 11.651 -1.165 -11.439 1.00 0.00 23 HIS A O 10
ATOM 14583 N N . GLU A 1 24 ? 9.776 -0.615 -10.301 1.00 0.00 24 GLU A N 10
ATOM 14584 C CA . GLU A 1 24 ? 10.490 0.061 -9.231 1.00 0.00 24 GLU A CA 10
ATOM 14585 C C . GLU A 1 24 ? 10.746 -0.904 -8.072 1.00 0.00 24 GLU A C 10
ATOM 14586 O O . GLU A 1 24 ? 11.749 -0.784 -7.370 1.00 0.00 24 GLU A O 10
ATOM 14598 N N . ILE A 1 25 ? 9.823 -1.840 -7.907 1.00 0.00 25 ILE A N 10
ATOM 14599 C CA . ILE A 1 25 ? 9.936 -2.825 -6.845 1.00 0.00 25 ILE A CA 10
ATOM 14600 C C . ILE A 1 25 ? 10.728 -4.030 -7.356 1.00 0.00 25 ILE A C 10
ATOM 14601 O O . ILE A 1 25 ? 10.761 -5.075 -6.708 1.00 0.00 25 ILE A O 10
ATOM 14617 N N . TYR A 1 26 ? 11.346 -3.845 -8.513 1.00 0.00 26 TYR A N 10
ATOM 14618 C CA . TYR A 1 26 ? 12.135 -4.904 -9.119 1.00 0.00 26 TYR A CA 10
ATOM 14619 C C . TYR A 1 26 ? 11.385 -6.237 -9.080 1.00 0.00 26 TYR A C 10
ATOM 14620 O O . TYR A 1 26 ? 11.954 -7.264 -8.714 1.00 0.00 26 TYR A O 10
ATOM 14638 N N . ASN A 1 27 ? 10.118 -6.178 -9.463 1.00 0.00 27 ASN A N 10
ATOM 14639 C CA . ASN A 1 27 ? 9.284 -7.367 -9.477 1.00 0.00 27 ASN A CA 10
ATOM 14640 C C . ASN A 1 27 ? 9.587 -8.212 -8.238 1.00 0.00 27 ASN A C 10
ATOM 14641 O O . ASN A 1 27 ? 9.462 -9.435 -8.271 1.00 0.00 27 ASN A O 10
ATOM 14652 N N . GLU A 1 28 ? 9.980 -7.526 -7.175 1.00 0.00 28 GLU A N 10
ATOM 14653 C CA . GLU A 1 28 ? 10.302 -8.198 -5.927 1.00 0.00 28 GLU A CA 10
ATOM 14654 C C . GLU A 1 28 ? 9.257 -9.272 -5.618 1.00 0.00 28 GLU A C 10
ATOM 14655 O O . GLU A 1 28 ? 9.509 -10.461 -5.806 1.00 0.00 28 GLU A O 10
ATOM 14667 N N . THR A 1 29 ? 8.106 -8.814 -5.148 1.00 0.00 29 THR A N 10
ATOM 14668 C CA . THR A 1 29 ? 7.022 -9.721 -4.811 1.00 0.00 29 THR A CA 10
ATOM 14669 C C . THR A 1 29 ? 5.697 -8.960 -4.725 1.00 0.00 29 THR A C 10
ATOM 14670 O O . THR A 1 29 ? 4.686 -9.404 -5.266 1.00 0.00 29 THR A O 10
ATOM 14681 N N . VAL A 1 30 ? 5.746 -7.826 -4.042 1.00 0.00 30 VAL A N 10
ATOM 14682 C CA . VAL A 1 30 ? 4.562 -6.998 -3.879 1.00 0.00 30 VAL A CA 10
ATOM 14683 C C . VAL A 1 30 ? 3.778 -6.974 -5.192 1.00 0.00 30 VAL A C 10
ATOM 14684 O O . VAL A 1 30 ? 2.569 -6.744 -5.193 1.00 0.00 30 VAL A O 10
ATOM 14697 N N . LYS A 1 31 ? 4.497 -7.213 -6.279 1.00 0.00 31 LYS A N 10
ATOM 14698 C CA . LYS A 1 31 ? 3.883 -7.222 -7.596 1.00 0.00 31 LYS A CA 10
ATOM 14699 C C . LYS A 1 31 ? 2.926 -8.411 -7.700 1.00 0.00 31 LYS A C 10
ATOM 14700 O O . LYS A 1 31 ? 2.861 -9.070 -8.736 1.00 0.00 31 LYS A O 10
ATOM 14719 N N . THR A 1 32 ? 2.208 -8.649 -6.613 1.00 0.00 32 THR A N 10
ATOM 14720 C CA . THR A 1 32 ? 1.257 -9.747 -6.569 1.00 0.00 32 THR A CA 10
ATOM 14721 C C . THR A 1 32 ? 0.102 -9.415 -5.623 1.00 0.00 32 THR A C 10
ATOM 14722 O O . THR A 1 32 ? -1.045 -9.774 -5.888 1.00 0.00 32 THR A O 10
ATOM 14733 N N . GLY A 1 33 ? 0.444 -8.734 -4.539 1.00 0.00 33 GLY A N 10
ATOM 14734 C CA . GLY A 1 33 ? -0.551 -8.349 -3.552 1.00 0.00 33 GLY A CA 10
ATOM 14735 C C . GLY A 1 33 ? -1.875 -7.978 -4.224 1.00 0.00 33 GLY A C 10
ATOM 14736 O O . GLY A 1 33 ? -2.840 -8.738 -4.164 1.00 0.00 33 GLY A O 10
ATOM 14740 N N . HIS A 1 34 ? -1.878 -6.809 -4.848 1.00 0.00 34 HIS A N 10
ATOM 14741 C CA . HIS A 1 34 ? -3.067 -6.328 -5.530 1.00 0.00 34 HIS A CA 10
ATOM 14742 C C . HIS A 1 34 ? -4.153 -6.006 -4.502 1.00 0.00 34 HIS A C 10
ATOM 14743 O O . HIS A 1 34 ? -4.944 -6.874 -4.136 1.00 0.00 34 HIS A O 10
ATOM 14758 N N . VAL A 1 35 ? -4.157 -4.755 -4.064 1.00 0.00 35 VAL A N 10
ATOM 14759 C CA . VAL A 1 35 ? -5.133 -4.308 -3.085 1.00 0.00 35 VAL A CA 10
ATOM 14760 C C . VAL A 1 35 ? -6.528 -4.337 -3.713 1.00 0.00 35 VAL A C 10
ATOM 14761 O O . VAL A 1 35 ? -6.672 -4.175 -4.924 1.00 0.00 35 VAL A O 10
ATOM 14774 N N . THR A 1 36 ? -7.521 -4.544 -2.861 1.00 0.00 36 THR A N 10
ATOM 14775 C CA . THR A 1 36 ? -8.900 -4.596 -3.317 1.00 0.00 36 THR A CA 10
ATOM 14776 C C . THR A 1 36 ? -9.798 -3.769 -2.395 1.00 0.00 36 THR A C 10
ATOM 14777 O O . THR A 1 36 ? -10.997 -4.027 -2.294 1.00 0.00 36 THR A O 10
ATOM 14788 N N . HIS A 1 37 ? -9.185 -2.791 -1.745 1.00 0.00 37 HIS A N 10
ATOM 14789 C CA . HIS A 1 37 ? -9.914 -1.924 -0.834 1.00 0.00 37 HIS A CA 10
ATOM 14790 C C . HIS A 1 37 ? -9.166 -0.598 -0.679 1.00 0.00 37 HIS A C 10
ATOM 14791 O O . HIS A 1 37 ? -9.596 0.426 -1.206 1.00 0.00 37 HIS A O 10
ATOM 14806 N N . VAL A 1 38 ? -8.060 -0.661 0.047 1.00 0.00 38 VAL A N 10
ATOM 14807 C CA . VAL A 1 38 ? -7.249 0.522 0.279 1.00 0.00 38 VAL A CA 10
ATOM 14808 C C . VAL A 1 38 ? -8.091 1.580 0.994 1.00 0.00 38 VAL A C 10
ATOM 14809 O O . VAL A 1 38 ? -9.075 2.072 0.444 1.00 0.00 38 VAL A O 10
ATOM 14822 N N . LYS A 1 39 ? -7.673 1.900 2.210 1.00 0.00 39 LYS A N 10
ATOM 14823 C CA . LYS A 1 39 ? -8.377 2.891 3.007 1.00 0.00 39 LYS A CA 10
ATOM 14824 C C . LYS A 1 39 ? -7.369 3.895 3.571 1.00 0.00 39 LYS A C 10
ATOM 14825 O O . LYS A 1 39 ? -6.428 3.512 4.265 1.00 0.00 39 LYS A O 10
ATOM 14844 N N . LEU A 1 40 ? -7.599 5.160 3.251 1.00 0.00 40 LEU A N 10
ATOM 14845 C CA . LEU A 1 40 ? -6.723 6.221 3.718 1.00 0.00 40 LEU A CA 10
ATOM 14846 C C . LEU A 1 40 ? -7.285 6.807 5.015 1.00 0.00 40 LEU A C 10
ATOM 14847 O O . LEU A 1 40 ? -8.489 6.745 5.258 1.00 0.00 40 LEU A O 10
ATOM 14863 N N . SER A 1 41 ? -6.386 7.363 5.814 1.00 0.00 41 SER A N 10
ATOM 14864 C CA . SER A 1 41 ? -6.776 7.959 7.079 1.00 0.00 41 SER A CA 10
ATOM 14865 C C . SER A 1 41 ? -5.772 9.042 7.480 1.00 0.00 41 SER A C 10
ATOM 14866 O O . SER A 1 41 ? -4.572 8.895 7.254 1.00 0.00 41 SER A O 10
ATOM 14874 N N . ASP A 1 42 ? -6.301 10.106 8.066 1.00 0.00 42 ASP A N 10
ATOM 14875 C CA . ASP A 1 42 ? -5.466 11.214 8.500 1.00 0.00 42 ASP A CA 10
ATOM 14876 C C . ASP A 1 42 ? -4.792 11.846 7.281 1.00 0.00 42 ASP A C 10
ATOM 14877 O O . ASP A 1 42 ? -3.659 11.502 6.945 1.00 0.00 42 ASP A O 10
ATOM 14886 N N . ASP A 1 43 ? -5.516 12.760 6.651 1.00 0.00 43 ASP A N 10
ATOM 14887 C CA . ASP A 1 43 ? -5.003 13.444 5.477 1.00 0.00 43 ASP A CA 10
ATOM 14888 C C . ASP A 1 43 ? -4.211 12.453 4.621 1.00 0.00 43 ASP A C 10
ATOM 14889 O O . ASP A 1 43 ? -3.044 12.688 4.312 1.00 0.00 43 ASP A O 10
ATOM 14898 N N . LEU A 1 44 ? -4.878 11.366 4.261 1.00 0.00 44 LEU A N 10
ATOM 14899 C CA . LEU A 1 44 ? -4.251 10.339 3.447 1.00 0.00 44 LEU A CA 10
ATOM 14900 C C . LEU A 1 44 ? -2.784 10.195 3.855 1.00 0.00 44 LEU A C 10
ATOM 14901 O O . LEU A 1 44 ? -1.902 10.116 3.001 1.00 0.00 44 LEU A O 10
ATOM 14917 N N . LEU A 1 45 ? -2.566 10.165 5.162 1.00 0.00 45 LEU A N 10
ATOM 14918 C CA . LEU A 1 45 ? -1.221 10.031 5.694 1.00 0.00 45 LEU A CA 10
ATOM 14919 C C . LEU A 1 45 ? -0.856 8.548 5.781 1.00 0.00 45 LEU A C 10
ATOM 14920 O O . LEU A 1 45 ? 0.304 8.179 5.604 1.00 0.00 45 LEU A O 10
ATOM 14936 N N . HIS A 1 46 ? -1.868 7.737 6.053 1.00 0.00 46 HIS A N 10
ATOM 14937 C CA . HIS A 1 46 ? -1.668 6.303 6.166 1.00 0.00 46 HIS A CA 10
ATOM 14938 C C . HIS A 1 46 ? -2.512 5.583 5.112 1.00 0.00 46 HIS A C 10
ATOM 14939 O O . HIS A 1 46 ? -3.725 5.775 5.046 1.00 0.00 46 HIS A O 10
ATOM 14954 N N . VAL A 1 47 ? -1.837 4.768 4.315 1.00 0.00 47 VAL A N 10
ATOM 14955 C CA . VAL A 1 47 ? -2.510 4.019 3.268 1.00 0.00 47 VAL A CA 10
ATOM 14956 C C . VAL A 1 47 ? -2.709 2.574 3.729 1.00 0.00 47 VAL A C 10
ATOM 14957 O O . VAL A 1 47 ? -1.781 1.768 3.676 1.00 0.00 47 VAL A O 10
ATOM 14970 N N . THR A 1 48 ? -3.926 2.289 4.170 1.00 0.00 48 THR A N 10
ATOM 14971 C CA . THR A 1 48 ? -4.259 0.955 4.640 1.00 0.00 48 THR A CA 10
ATOM 14972 C C . THR A 1 48 ? -4.525 0.024 3.456 1.00 0.00 48 THR A C 10
ATOM 14973 O O . THR A 1 48 ? -5.667 -0.128 3.025 1.00 0.00 48 THR A O 10
ATOM 14984 N N . VAL A 1 49 ? -3.451 -0.577 2.964 1.00 0.00 49 VAL A N 10
ATOM 14985 C CA . VAL A 1 49 ? -3.554 -1.489 1.838 1.00 0.00 49 VAL A CA 10
ATOM 14986 C C . VAL A 1 49 ? -3.961 -2.874 2.346 1.00 0.00 49 VAL A C 10
ATOM 14987 O O . VAL A 1 49 ? -3.313 -3.430 3.231 1.00 0.00 49 VAL A O 10
ATOM 15000 N N . TYR A 1 50 ? -5.033 -3.392 1.763 1.00 0.00 50 TYR A N 10
ATOM 15001 C CA . TYR A 1 50 ? -5.534 -4.701 2.145 1.00 0.00 50 TYR A CA 10
ATOM 15002 C C . TYR A 1 50 ? -4.955 -5.794 1.244 1.00 0.00 50 TYR A C 10
ATOM 15003 O O . TYR A 1 50 ? -5.698 -6.513 0.578 1.00 0.00 50 TYR A O 10
ATOM 15021 N N . LEU A 1 51 ? -3.633 -5.884 1.252 1.00 0.00 51 LEU A N 10
ATOM 15022 C CA . LEU A 1 51 ? -2.946 -6.877 0.444 1.00 0.00 51 LEU A CA 10
ATOM 15023 C C . LEU A 1 51 ? -3.760 -8.172 0.433 1.00 0.00 51 LEU A C 10
ATOM 15024 O O . LEU A 1 51 ? -4.084 -8.714 1.488 1.00 0.00 51 LEU A O 10
ATOM 15040 N N . ASP A 1 52 ? -4.068 -8.630 -0.771 1.00 0.00 52 ASP A N 10
ATOM 15041 C CA . ASP A 1 52 ? -4.838 -9.851 -0.933 1.00 0.00 52 ASP A CA 10
ATOM 15042 C C . ASP A 1 52 ? -4.019 -10.864 -1.736 1.00 0.00 52 ASP A C 10
ATOM 15043 O O . ASP A 1 52 ? -4.435 -12.009 -1.908 1.00 0.00 52 ASP A O 10
ATOM 15052 N N . CYS A 1 53 ? -2.868 -10.406 -2.206 1.00 0.00 53 CYS A N 10
ATOM 15053 C CA . CYS A 1 53 ? -1.986 -11.257 -2.986 1.00 0.00 53 CYS A CA 10
ATOM 15054 C C . CYS A 1 53 ? -2.799 -12.446 -3.503 1.00 0.00 53 CYS A C 10
ATOM 15055 O O . CYS A 1 53 ? -3.569 -12.309 -4.453 1.00 0.00 53 CYS A O 10
ATOM 15063 N N . TYR A 1 54 ? -2.601 -13.584 -2.855 1.00 0.00 54 TYR A N 10
ATOM 15064 C CA . TYR A 1 54 ? -3.306 -14.796 -3.238 1.00 0.00 54 TYR A CA 10
ATOM 15065 C C . TYR A 1 54 ? -3.777 -15.568 -2.004 1.00 0.00 54 TYR A C 10
ATOM 15066 O O . TYR A 1 54 ? -3.181 -16.578 -1.634 1.00 0.00 54 TYR A O 10
ATOM 15084 N N . ASN A 1 55 ? -4.844 -15.063 -1.401 1.00 0.00 55 ASN A N 10
ATOM 15085 C CA . ASN A 1 55 ? -5.402 -15.693 -0.217 1.00 0.00 55 ASN A CA 10
ATOM 15086 C C . ASN A 1 55 ? -4.418 -15.545 0.946 1.00 0.00 55 ASN A C 10
ATOM 15087 O O . ASN A 1 55 ? -4.246 -16.470 1.739 1.00 0.00 55 ASN A O 10
ATOM 15098 N N . ARG A 1 56 ? -3.799 -14.376 1.011 1.00 0.00 56 ARG A N 10
ATOM 15099 C CA . ARG A 1 56 ? -2.837 -14.095 2.063 1.00 0.00 56 ARG A CA 10
ATOM 15100 C C . ARG A 1 56 ? -1.899 -15.288 2.256 1.00 0.00 56 ARG A C 10
ATOM 15101 O O . ARG A 1 56 ? -1.338 -15.474 3.335 1.00 0.00 56 ARG A O 10
ATOM 15122 N N . GLU A 1 57 ? -1.756 -16.066 1.192 1.00 0.00 57 GLU A N 10
ATOM 15123 C CA . GLU A 1 57 ? -0.895 -17.236 1.231 1.00 0.00 57 GLU A CA 10
ATOM 15124 C C . GLU A 1 57 ? 0.561 -16.832 0.986 1.00 0.00 57 GLU A C 10
ATOM 15125 O O . GLU A 1 57 ? 1.481 -17.546 1.378 1.00 0.00 57 GLU A O 10
ATOM 15137 N N . GLN A 1 58 ? 0.722 -15.687 0.338 1.00 0.00 58 GLN A N 10
ATOM 15138 C CA . GLN A 1 58 ? 2.050 -15.179 0.037 1.00 0.00 58 GLN A CA 10
ATOM 15139 C C . GLN A 1 58 ? 2.238 -13.789 0.646 1.00 0.00 58 GLN A C 10
ATOM 15140 O O . GLN A 1 58 ? 3.334 -13.232 0.606 1.00 0.00 58 GLN A O 10
ATOM 15154 N N . ILE A 1 59 ? 1.151 -13.267 1.197 1.00 0.00 59 ILE A N 10
ATOM 15155 C CA . ILE A 1 59 ? 1.182 -11.952 1.814 1.00 0.00 59 ILE A CA 10
ATOM 15156 C C . ILE A 1 59 ? 2.469 -11.806 2.629 1.00 0.00 59 ILE A C 10
ATOM 15157 O O . ILE A 1 59 ? 3.196 -10.826 2.477 1.00 0.00 59 ILE A O 10
ATOM 15173 N N . ASP A 1 60 ? 2.710 -12.796 3.476 1.00 0.00 60 ASP A N 10
ATOM 15174 C CA . ASP A 1 60 ? 3.896 -12.791 4.315 1.00 0.00 60 ASP A CA 10
ATOM 15175 C C . ASP A 1 60 ? 5.088 -12.280 3.503 1.00 0.00 60 ASP A C 10
ATOM 15176 O O . ASP A 1 60 ? 5.941 -11.566 4.027 1.00 0.00 60 ASP A O 10
ATOM 15185 N N . ARG A 1 61 ? 5.109 -12.667 2.236 1.00 0.00 61 ARG A N 10
ATOM 15186 C CA . ARG A 1 61 ? 6.182 -12.258 1.346 1.00 0.00 61 ARG A CA 10
ATOM 15187 C C . ARG A 1 61 ? 5.931 -10.840 0.829 1.00 0.00 61 ARG A C 10
ATOM 15188 O O . ARG A 1 61 ? 6.848 -10.021 0.783 1.00 0.00 61 ARG A O 10
ATOM 15209 N N . VAL A 1 62 ? 4.685 -10.593 0.453 1.00 0.00 62 VAL A N 10
ATOM 15210 C CA . VAL A 1 62 ? 4.302 -9.288 -0.058 1.00 0.00 62 VAL A CA 10
ATOM 15211 C C . VAL A 1 62 ? 4.527 -8.233 1.027 1.00 0.00 62 VAL A C 10
ATOM 15212 O O . VAL A 1 62 ? 5.324 -7.314 0.848 1.00 0.00 62 VAL A O 10
ATOM 15225 N N . VAL A 1 63 ? 3.809 -8.401 2.128 1.00 0.00 63 VAL A N 10
ATOM 15226 C CA . VAL A 1 63 ? 3.920 -7.475 3.242 1.00 0.00 63 VAL A CA 10
ATOM 15227 C C . VAL A 1 63 ? 5.393 -7.326 3.631 1.00 0.00 63 VAL A C 10
ATOM 15228 O O . VAL A 1 63 ? 5.859 -6.220 3.898 1.00 0.00 63 VAL A O 10
ATOM 15241 N N . GLY A 1 64 ? 6.084 -8.456 3.650 1.00 0.00 64 GLY A N 10
ATOM 15242 C CA . GLY A 1 64 ? 7.494 -8.465 4.002 1.00 0.00 64 GLY A CA 10
ATOM 15243 C C . GLY A 1 64 ? 8.309 -7.621 3.020 1.00 0.00 64 GLY A C 10
ATOM 15244 O O . GLY A 1 64 ? 9.238 -6.921 3.421 1.00 0.00 64 GLY A O 10
ATOM 15248 N N . ALA A 1 65 ? 7.932 -7.715 1.754 1.00 0.00 65 ALA A N 10
ATOM 15249 C CA . ALA A 1 65 ? 8.617 -6.969 0.712 1.00 0.00 65 ALA A CA 10
ATOM 15250 C C . ALA A 1 65 ? 8.196 -5.500 0.782 1.00 0.00 65 ALA A C 10
ATOM 15251 O O . ALA A 1 65 ? 9.014 -4.606 0.573 1.00 0.00 65 ALA A O 10
ATOM 15258 N N . PHE A 1 66 ? 6.920 -5.297 1.077 1.00 0.00 66 PHE A N 10
ATOM 15259 C CA . PHE A 1 66 ? 6.381 -3.951 1.178 1.00 0.00 66 PHE A CA 10
ATOM 15260 C C . PHE A 1 66 ? 7.165 -3.120 2.195 1.00 0.00 66 PHE A C 10
ATOM 15261 O O . PHE A 1 66 ? 7.213 -1.895 2.097 1.00 0.00 66 PHE A O 10
ATOM 15278 N N . ASN A 1 67 ? 7.761 -3.821 3.150 1.00 0.00 67 ASN A N 10
ATOM 15279 C CA . ASN A 1 67 ? 8.540 -3.163 4.184 1.00 0.00 67 ASN A CA 10
ATOM 15280 C C . ASN A 1 67 ? 9.738 -2.458 3.544 1.00 0.00 67 ASN A C 10
ATOM 15281 O O . ASN A 1 67 ? 9.946 -1.264 3.755 1.00 0.00 67 ASN A O 10
ATOM 15292 N N . GLN A 1 68 ? 10.495 -3.227 2.775 1.00 0.00 68 GLN A N 10
ATOM 15293 C CA . GLN A 1 68 ? 11.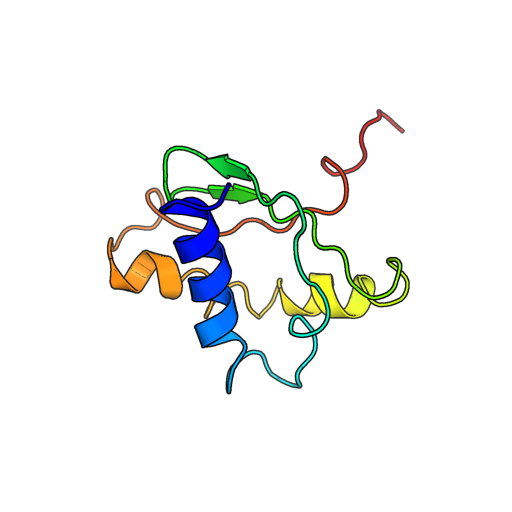666 -2.692 2.103 1.00 0.00 68 GLN A CA 10
ATOM 15294 C C . GLN A 1 68 ? 11.248 -1.870 0.882 1.00 0.00 68 GLN A C 10
ATOM 15295 O O . GLN A 1 68 ? 12.095 -1.317 0.182 1.00 0.00 68 GLN A O 10
ATOM 15309 N N . ALA A 1 69 ? 9.942 -1.817 0.663 1.00 0.00 69 ALA A N 10
ATOM 15310 C CA . ALA A 1 69 ? 9.402 -1.072 -0.461 1.00 0.00 69 ALA A CA 10
ATOM 15311 C C . ALA A 1 69 ? 8.596 0.119 0.062 1.00 0.00 69 ALA A C 10
ATOM 15312 O O . ALA A 1 69 ? 8.003 0.863 -0.719 1.00 0.00 69 ALA A O 10
ATOM 15319 N N . LYS A 1 70 ? 8.601 0.264 1.379 1.00 0.00 70 LYS A N 10
ATOM 15320 C CA . LYS A 1 70 ? 7.878 1.352 2.015 1.00 0.00 70 LYS A CA 10
ATOM 15321 C C . LYS A 1 70 ? 8.454 2.688 1.539 1.00 0.00 70 LYS A C 10
ATOM 15322 O O . LYS A 1 70 ? 7.865 3.741 1.776 1.00 0.00 70 LYS A O 10
ATOM 15341 N N . GLY A 1 71 ? 9.599 2.600 0.878 1.00 0.00 71 GLY A N 10
ATOM 15342 C CA . GLY A 1 71 ? 10.261 3.788 0.368 1.00 0.00 71 GLY A CA 10
ATOM 15343 C C . GLY A 1 71 ? 9.498 4.372 -0.823 1.00 0.00 71 GLY A C 10
ATOM 15344 O O . GLY A 1 71 ? 9.033 5.510 -0.770 1.00 0.00 71 GLY A O 10
ATOM 15348 N N . VAL A 1 72 ? 9.394 3.567 -1.870 1.00 0.00 72 VAL A N 10
ATOM 15349 C CA . VAL A 1 72 ? 8.696 3.990 -3.073 1.00 0.00 72 VAL A CA 10
ATOM 15350 C C . VAL A 1 72 ? 7.247 4.335 -2.721 1.00 0.00 72 VAL A C 10
ATOM 15351 O O . VAL A 1 72 ? 6.716 5.343 -3.183 1.00 0.00 72 VAL A O 10
ATOM 15364 N N . PHE A 1 73 ? 6.649 3.478 -1.906 1.00 0.00 73 PHE A N 10
ATOM 15365 C CA . PHE A 1 73 ? 5.273 3.679 -1.487 1.00 0.00 73 PHE A CA 10
ATOM 15366 C C . PHE A 1 73 ? 5.125 4.981 -0.696 1.00 0.00 73 PHE A C 10
ATOM 15367 O O . PHE A 1 73 ? 4.234 5.782 -0.973 1.00 0.00 73 PHE A O 10
ATOM 15384 N N . SER A 1 74 ? 6.012 5.150 0.273 1.00 0.00 74 SER A N 10
ATOM 15385 C CA . SER A 1 74 ? 5.992 6.340 1.107 1.00 0.00 74 SER A CA 10
ATOM 15386 C C . SER A 1 74 ? 6.238 7.584 0.249 1.00 0.00 74 SER A C 10
ATOM 15387 O O . SER A 1 74 ? 5.719 8.659 0.546 1.00 0.00 74 SER A O 10
ATOM 15395 N N . ARG A 1 75 ? 7.030 7.395 -0.796 1.00 0.00 75 ARG A N 10
ATOM 15396 C CA . ARG A 1 75 ? 7.351 8.488 -1.698 1.00 0.00 75 ARG A CA 10
ATOM 15397 C C . ARG A 1 75 ? 6.083 9.000 -2.384 1.00 0.00 75 ARG A C 10
ATOM 15398 O O . ARG A 1 75 ? 5.944 10.198 -2.625 1.00 0.00 75 ARG A O 10
ATOM 15419 N N . VAL A 1 76 ? 5.190 8.067 -2.679 1.00 0.00 76 VAL A N 10
ATOM 15420 C CA . VAL A 1 76 ? 3.938 8.409 -3.333 1.00 0.00 76 VAL A CA 10
ATOM 15421 C C . VAL A 1 76 ? 3.277 9.569 -2.584 1.00 0.00 76 VAL A C 10
ATOM 15422 O O . VAL A 1 76 ? 2.967 10.600 -3.179 1.00 0.00 76 VAL A O 10
ATOM 15435 N N . LEU A 1 77 ? 3.082 9.362 -1.290 1.00 0.00 77 LEU A N 10
ATOM 15436 C CA . LEU A 1 77 ? 2.465 10.377 -0.455 1.00 0.00 77 LEU A CA 10
ATOM 15437 C C . LEU A 1 77 ? 3.417 11.566 -0.316 1.00 0.00 77 LEU A C 10
ATOM 15438 O O . LEU A 1 77 ? 2.990 12.674 0.005 1.00 0.00 77 LEU A O 10
ATOM 15454 N N . ALA A 1 78 ? 4.690 11.296 -0.566 1.00 0.00 78 ALA A N 10
ATOM 15455 C CA . ALA A 1 78 ? 5.706 12.331 -0.473 1.00 0.00 78 ALA A CA 10
ATOM 15456 C C . ALA A 1 78 ? 5.490 13.354 -1.590 1.00 0.00 78 ALA A C 10
ATOM 15457 O O . ALA A 1 78 ? 5.575 14.559 -1.358 1.00 0.00 78 ALA A O 10
ATOM 15464 N N . HIS A 1 79 ? 5.213 12.836 -2.778 1.00 0.00 79 HIS A N 10
ATOM 15465 C CA . HIS A 1 79 ? 4.983 13.690 -3.931 1.00 0.00 79 HIS A CA 10
ATOM 15466 C C . HIS A 1 79 ? 3.722 14.527 -3.707 1.00 0.00 79 HIS A C 10
ATOM 15467 O O . HIS A 1 79 ? 3.494 15.512 -4.408 1.00 0.00 79 HIS A O 10
ATOM 15482 N N . ASN A 1 80 ? 2.936 14.104 -2.728 1.00 0.00 80 ASN A N 10
ATOM 15483 C CA . ASN A 1 80 ? 1.704 14.801 -2.403 1.00 0.00 80 ASN A CA 10
ATOM 15484 C C . ASN A 1 80 ? 1.997 15.890 -1.369 1.00 0.00 80 ASN A C 10
ATOM 15485 O O . ASN A 1 80 ? 2.029 17.074 -1.700 1.00 0.00 80 ASN A O 10
ATOM 15496 N N . LEU A 1 81 ? 2.202 15.450 -0.136 1.00 0.00 81 LEU A N 10
ATOM 15497 C CA . LEU A 1 81 ? 2.492 16.372 0.949 1.00 0.00 81 LEU A CA 10
ATOM 15498 C C . LEU A 1 81 ? 4.002 16.414 1.188 1.00 0.00 81 LEU A C 10
ATOM 15499 O O . LEU A 1 81 ? 4.738 17.039 0.425 1.00 0.00 81 LEU A O 10
ATOM 15515 N N . TYR A 1 82 ? 4.420 15.742 2.250 1.00 0.00 82 TYR A N 10
ATOM 15516 C CA . TYR A 1 82 ? 5.830 15.695 2.599 1.00 0.00 82 TYR A CA 10
ATOM 15517 C C . TYR A 1 82 ? 6.050 14.898 3.886 1.00 0.00 82 TYR A C 10
ATOM 15518 O O . TYR A 1 82 ? 5.146 14.208 4.356 1.00 0.00 82 TYR A O 10
ATOM 15536 N N . LEU A 1 83 ? 7.257 15.018 4.420 1.00 0.00 83 LEU A N 10
ATOM 15537 C CA . LEU A 1 83 ? 7.607 14.317 5.643 1.00 0.00 83 LEU A CA 10
ATOM 15538 C C . LEU A 1 83 ? 7.533 12.808 5.401 1.00 0.00 83 LEU A C 10
ATOM 15539 O O . LEU A 1 83 ? 6.967 12.363 4.403 1.00 0.00 83 LEU A O 10
ATOM 15555 N N . ALA A 1 84 ? 8.112 12.062 6.330 1.00 0.00 84 ALA A N 10
ATOM 15556 C CA . ALA A 1 84 ? 8.119 10.613 6.229 1.00 0.00 84 ALA A CA 10
ATOM 15557 C C . ALA A 1 84 ? 7.185 10.028 7.291 1.00 0.00 84 ALA A C 10
ATOM 15558 O O . ALA A 1 84 ? 6.393 9.132 7.001 1.00 0.00 84 ALA A O 10
ATOM 15565 N N . LYS A 1 85 ? 7.307 10.559 8.499 1.00 0.00 85 LYS A N 10
ATOM 15566 C CA . LYS A 1 85 ? 6.484 10.101 9.605 1.00 0.00 85 LYS A CA 10
ATOM 15567 C C . LYS A 1 85 ? 5.023 10.467 9.333 1.00 0.00 85 LYS A C 10
ATOM 15568 O O . LYS A 1 85 ? 4.120 9.684 9.623 1.00 0.00 85 LYS A O 10
ATOM 15587 N N . ALA A 1 86 ? 4.837 11.656 8.779 1.00 0.00 86 ALA A N 10
ATOM 15588 C CA . ALA A 1 86 ? 3.502 12.134 8.464 1.00 0.00 86 ALA A CA 10
ATOM 15589 C C . ALA A 1 86 ? 2.861 11.204 7.432 1.00 0.00 86 ALA A C 10
ATOM 15590 O O . ALA A 1 86 ? 2.020 10.375 7.775 1.00 0.00 86 ALA A O 10
ATOM 15597 N N . VAL A 1 87 ? 3.284 11.373 6.187 1.00 0.00 87 VAL A N 10
ATOM 15598 C CA . VAL A 1 87 ? 2.763 10.559 5.103 1.00 0.00 87 VAL A CA 10
ATOM 15599 C C . VAL A 1 87 ? 3.578 9.269 5.001 1.00 0.00 87 VAL A C 10
ATOM 15600 O O . VAL A 1 87 ? 4.808 9.303 5.033 1.00 0.00 87 VAL A O 10
ATOM 15613 N N . GLN A 1 88 ? 2.861 8.161 4.882 1.00 0.00 88 GLN A N 10
ATOM 15614 C CA . GLN A 1 88 ? 3.503 6.862 4.776 1.00 0.00 88 GLN A CA 10
ATOM 15615 C C . GLN A 1 88 ? 2.452 5.762 4.616 1.00 0.00 88 GLN A C 10
ATOM 15616 O O . GLN A 1 88 ? 1.454 5.743 5.336 1.00 0.00 88 GLN A O 10
ATOM 15630 N N . ILE A 1 89 ? 2.711 4.872 3.669 1.00 0.00 89 ILE A N 10
ATOM 15631 C CA . ILE A 1 89 ? 1.800 3.772 3.407 1.00 0.00 89 ILE A CA 10
ATOM 15632 C C . ILE A 1 89 ? 1.971 2.704 4.489 1.00 0.00 89 ILE A C 10
ATOM 15633 O O . ILE A 1 89 ? 3.077 2.485 4.981 1.00 0.00 89 ILE A O 10
ATOM 15649 N N . HIS A 1 90 ? 0.859 2.067 4.828 1.00 0.00 90 HIS A N 10
ATOM 15650 C CA . HIS A 1 90 ? 0.872 1.028 5.843 1.00 0.00 90 HIS A CA 10
ATOM 15651 C C . HIS A 1 90 ? 0.206 -0.235 5.293 1.00 0.00 90 HIS A C 10
ATOM 15652 O O . HIS A 1 90 ? -0.882 -0.169 4.723 1.00 0.00 90 HIS A O 10
ATOM 15667 N N . PHE A 1 91 ? 0.887 -1.355 5.483 1.00 0.00 91 PHE A N 10
ATOM 15668 C CA . PHE A 1 91 ? 0.376 -2.631 5.013 1.00 0.00 91 PHE A CA 10
ATOM 15669 C C . PHE A 1 91 ? -0.619 -3.225 6.013 1.00 0.00 91 PHE A C 10
ATOM 15670 O O . PHE A 1 91 ? -0.405 -3.156 7.222 1.00 0.00 91 PHE A O 10
ATOM 15687 N N . VAL A 1 92 ? -1.685 -3.795 5.470 1.00 0.00 92 VAL A N 10
ATOM 15688 C CA . VAL A 1 92 ? -2.714 -4.400 6.300 1.00 0.00 92 VAL A CA 10
ATOM 15689 C C . VAL A 1 92 ? -3.032 -5.800 5.770 1.00 0.00 92 VAL A C 10
ATOM 15690 O O . VAL A 1 92 ? -2.868 -6.069 4.581 1.00 0.00 92 VAL A O 10
ATOM 15703 N N . LYS A 1 93 ? -3.482 -6.653 6.677 1.00 0.00 93 LYS A N 10
ATOM 15704 C CA . LYS A 1 93 ? -3.825 -8.018 6.316 1.00 0.00 93 LYS A CA 10
ATOM 15705 C C . LYS A 1 93 ? -5.304 -8.082 5.929 1.00 0.00 93 LYS A C 10
ATOM 15706 O O . LYS A 1 93 ? -5.982 -9.068 6.216 1.00 0.00 93 LYS A O 10
ATOM 15725 N N . ASP A 1 94 ? -5.760 -7.019 5.283 1.00 0.00 94 ASP A N 10
ATOM 15726 C CA . ASP A 1 94 ? -7.146 -6.943 4.854 1.00 0.00 94 ASP A CA 10
ATOM 15727 C C . ASP A 1 94 ? -8.060 -7.026 6.078 1.00 0.00 94 ASP A C 10
ATOM 15728 O O . ASP A 1 94 ? -8.981 -7.841 6.115 1.00 0.00 94 ASP A O 10
ATOM 15737 N N . LYS A 1 95 ? -7.774 -6.172 7.050 1.00 0.00 95 LYS A N 10
ATOM 15738 C CA . LYS A 1 95 ? -8.559 -6.139 8.272 1.00 0.00 95 LYS A CA 10
ATOM 15739 C C . LYS A 1 95 ? -8.799 -7.570 8.757 1.00 0.00 95 LYS A C 10
ATOM 15740 O O . LYS A 1 95 ? -9.780 -7.837 9.451 1.00 0.00 95 LYS A O 10
ATOM 15759 N N . ALA A 1 96 ? -7.888 -8.452 8.374 1.00 0.00 96 ALA A N 10
ATOM 15760 C CA . ALA A 1 96 ? -7.989 -9.849 8.761 1.00 0.00 96 ALA A CA 10
ATOM 15761 C C . ALA A 1 96 ? -9.021 -10.547 7.872 1.00 0.00 96 ALA A C 10
ATOM 15762 O O . ALA A 1 96 ? -8.755 -11.620 7.332 1.00 0.00 96 ALA A O 10
ATOM 15769 N N . ILE A 1 97 ? -10.176 -9.910 7.748 1.00 0.00 97 ILE A N 10
ATOM 15770 C CA . ILE A 1 97 ? -11.248 -10.456 6.934 1.00 0.00 97 ILE A CA 10
ATOM 15771 C C . ILE A 1 97 ? -12.431 -9.486 6.939 1.00 0.00 97 ILE A C 10
ATOM 15772 O O . ILE A 1 97 ? -13.124 -9.341 5.932 1.00 0.00 97 ILE A O 10
ATOM 15788 N N . ASP A 1 98 ? -12.626 -8.846 8.082 1.00 0.00 98 ASP A N 10
ATOM 15789 C CA . ASP A 1 98 ? -13.713 -7.894 8.231 1.00 0.00 98 ASP A CA 10
ATOM 15790 C C . ASP A 1 98 ? -15.012 -8.525 7.724 1.00 0.00 98 ASP A C 10
ATOM 15791 O O . ASP A 1 98 ? -15.561 -8.095 6.711 1.00 0.00 98 ASP A O 10
ATOM 15800 N N . ASN A 1 99 ? -15.464 -9.535 8.453 1.00 0.00 99 ASN A N 10
ATOM 15801 C CA . ASN A 1 99 ? -16.688 -10.230 8.090 1.00 0.00 99 ASN A CA 10
ATOM 15802 C C . ASN A 1 99 ? -16.868 -11.446 9.000 1.00 0.00 99 ASN A C 10
ATOM 15803 O O . ASN A 1 99 ? -17.701 -11.430 9.905 1.00 0.00 99 ASN A O 10
ATOM 15814 N N . ALA A 1 100 ? -16.073 -12.471 8.730 1.00 0.00 100 ALA A N 10
ATOM 15815 C CA . ALA A 1 100 ? -16.134 -13.693 9.513 1.00 0.00 100 ALA A CA 10
ATOM 15816 C C . ALA A 1 100 ? -15.167 -14.721 8.924 1.00 0.00 100 ALA A C 10
ATOM 15817 O O . ALA A 1 100 ? -14.103 -14.973 9.489 1.00 0.00 100 ALA A O 10
ATOM 15824 N N . MET A 1 101 ? -15.570 -15.287 7.796 1.00 0.00 101 MET A N 10
ATOM 15825 C CA . MET A 1 101 ? -14.751 -16.282 7.124 1.00 0.00 101 MET A CA 10
ATOM 15826 C C . MET A 1 101 ? -15.438 -16.790 5.855 1.00 0.00 101 MET A C 10
ATOM 15827 O O . MET A 1 101 ? -16.572 -16.411 5.564 1.00 0.00 101 MET A O 10
ATOM 15841 N N . LYS A 1 6 ? -16.653 4.320 -8.917 1.00 0.00 6 LYS A N 11
ATOM 15842 C CA . LYS A 1 6 ? -16.688 5.032 -7.650 1.00 0.00 6 LYS A CA 11
ATOM 15843 C C . LYS A 1 6 ? -15.312 4.954 -6.988 1.00 0.00 6 LYS A C 11
ATOM 15844 O O . LYS A 1 6 ? -15.172 4.394 -5.902 1.00 0.00 6 LYS A O 11
ATOM 15863 N N . GLU A 1 7 ? -14.329 5.523 -7.670 1.00 0.00 7 GLU A N 11
ATOM 15864 C CA . GLU A 1 7 ? -12.968 5.525 -7.161 1.00 0.00 7 GLU A CA 11
ATOM 15865 C C . GLU A 1 7 ? -12.097 6.482 -7.978 1.00 0.00 7 GLU A C 11
ATOM 15866 O O . GLU A 1 7 ? -11.139 6.058 -8.623 1.00 0.00 7 GLU A O 11
ATOM 15878 N N . ARG A 1 8 ? -12.462 7.755 -7.925 1.00 0.00 8 ARG A N 11
ATOM 15879 C CA . ARG A 1 8 ? -11.726 8.775 -8.652 1.00 0.00 8 ARG A CA 11
ATOM 15880 C C . ARG A 1 8 ? -10.259 8.784 -8.216 1.00 0.00 8 ARG A C 11
ATOM 15881 O O . ARG A 1 8 ? -9.451 8.011 -8.728 1.00 0.00 8 ARG A O 11
ATOM 15902 N N . LEU A 1 9 ? -9.961 9.667 -7.274 1.00 0.00 9 LEU A N 11
ATOM 15903 C CA . LEU A 1 9 ? -8.606 9.787 -6.763 1.00 0.00 9 LEU A CA 11
ATOM 15904 C C . LEU A 1 9 ? -8.145 8.430 -6.228 1.00 0.00 9 LEU A C 11
ATOM 15905 O O . LEU A 1 9 ? -7.025 7.999 -6.500 1.00 0.00 9 LEU A O 11
ATOM 15921 N N . GLU A 1 10 ? -9.032 7.794 -5.477 1.00 0.00 10 GLU A N 11
ATOM 15922 C CA . GLU A 1 10 ? -8.731 6.494 -4.902 1.00 0.00 10 GLU A CA 11
ATOM 15923 C C . GLU A 1 10 ? -7.928 5.648 -5.892 1.00 0.00 10 GLU A C 11
ATOM 15924 O O . GLU A 1 10 ? -6.761 5.344 -5.651 1.00 0.00 10 GLU A O 11
ATOM 15936 N N . ASN A 1 11 ? -8.586 5.292 -6.986 1.00 0.00 11 ASN A N 11
ATOM 15937 C CA . ASN A 1 11 ? -7.948 4.487 -8.014 1.00 0.00 11 ASN A CA 11
ATOM 15938 C C . ASN A 1 11 ? -6.630 5.145 -8.427 1.00 0.00 11 ASN A C 11
ATOM 15939 O O . ASN A 1 11 ? -5.590 4.490 -8.467 1.00 0.00 11 ASN A O 11
ATOM 15950 N N . ASP A 1 12 ? -6.717 6.434 -8.723 1.00 0.00 12 ASP A N 11
ATOM 15951 C CA . ASP A 1 12 ? -5.544 7.188 -9.132 1.00 0.00 12 ASP A CA 11
ATOM 15952 C C . ASP A 1 12 ? -4.358 6.797 -8.248 1.00 0.00 12 ASP A C 11
ATOM 15953 O O . ASP A 1 12 ? -3.262 6.549 -8.748 1.00 0.00 12 ASP A O 11
ATOM 15962 N N . ILE A 1 13 ? -4.618 6.753 -6.949 1.00 0.00 13 ILE A N 11
ATOM 15963 C CA . ILE A 1 13 ? -3.585 6.395 -5.992 1.00 0.00 13 ILE A CA 11
ATOM 15964 C C . ILE A 1 13 ? -3.179 4.936 -6.206 1.00 0.00 13 ILE A C 11
ATOM 15965 O O . ILE A 1 13 ? -1.997 4.632 -6.359 1.00 0.00 13 ILE A O 11
ATOM 15981 N N . ILE A 1 14 ? -4.183 4.070 -6.211 1.00 0.00 14 ILE A N 11
ATOM 15982 C CA . ILE A 1 14 ? -3.945 2.650 -6.404 1.00 0.00 14 ILE A CA 11
ATOM 15983 C C . ILE A 1 14 ? -2.967 2.454 -7.564 1.00 0.00 14 ILE A C 11
ATOM 15984 O O . ILE A 1 14 ? -1.962 1.759 -7.423 1.00 0.00 14 ILE A O 11
ATOM 16000 N N . ARG A 1 15 ? -3.295 3.080 -8.685 1.00 0.00 15 ARG A N 11
ATOM 16001 C CA . ARG A 1 15 ? -2.457 2.983 -9.868 1.00 0.00 15 ARG A CA 11
ATOM 16002 C C . ARG A 1 15 ? -1.080 3.592 -9.596 1.00 0.00 15 ARG A C 11
ATOM 16003 O O . ARG A 1 15 ? -0.094 3.211 -10.224 1.00 0.00 15 ARG A O 11
ATOM 16024 N N . LEU A 1 16 ? -1.058 4.528 -8.658 1.00 0.00 16 LEU A N 11
ATOM 16025 C CA . LEU A 1 16 ? 0.182 5.193 -8.295 1.00 0.00 16 LEU A CA 11
ATOM 16026 C C . LEU A 1 16 ? 1.195 4.150 -7.819 1.00 0.00 16 LEU A C 11
ATOM 16027 O O . LEU A 1 16 ? 2.205 3.915 -8.480 1.00 0.00 16 LEU A O 11
ATOM 16043 N N . ILE A 1 17 ? 0.889 3.552 -6.677 1.00 0.00 17 ILE A N 11
ATOM 16044 C CA . ILE A 1 17 ? 1.761 2.539 -6.106 1.00 0.00 17 ILE A CA 11
ATOM 16045 C C . ILE A 1 17 ? 2.126 1.519 -7.186 1.00 0.00 17 ILE A C 11
ATOM 16046 O O . ILE A 1 17 ? 3.239 0.997 -7.201 1.00 0.00 17 ILE A O 11
ATOM 16062 N N . ASN A 1 18 ? 1.166 1.264 -8.063 1.00 0.00 18 ASN A N 11
ATOM 16063 C CA . ASN A 1 18 ? 1.372 0.315 -9.144 1.00 0.00 18 ASN A CA 11
ATOM 16064 C C . ASN A 1 18 ? 2.530 0.793 -10.022 1.00 0.00 18 ASN A C 11
ATOM 16065 O O . ASN A 1 18 ? 3.467 0.040 -10.283 1.00 0.00 18 ASN A O 11
ATOM 16076 N N . ARG A 1 19 ? 2.428 2.041 -10.454 1.00 0.00 19 ARG A N 11
ATOM 16077 C CA . ARG A 1 19 ? 3.455 2.628 -11.297 1.00 0.00 19 ARG A CA 11
ATOM 16078 C C . ARG A 1 19 ? 4.843 2.349 -10.716 1.00 0.00 19 ARG A C 11
ATOM 16079 O O . ARG A 1 19 ? 5.790 2.090 -11.457 1.00 0.00 19 ARG A O 11
ATOM 16100 N N . THR A 1 20 ? 4.919 2.411 -9.394 1.00 0.00 20 THR A N 11
ATOM 16101 C CA . THR A 1 20 ? 6.175 2.168 -8.705 1.00 0.00 20 THR A CA 11
ATOM 16102 C C . THR A 1 20 ? 6.470 0.668 -8.648 1.00 0.00 20 THR A C 11
ATOM 16103 O O . THR A 1 20 ? 7.625 0.255 -8.746 1.00 0.00 20 THR A O 11
ATOM 16114 N N . VAL A 1 21 ? 5.407 -0.107 -8.491 1.00 0.00 21 VAL A N 11
ATOM 16115 C CA . VAL A 1 21 ? 5.538 -1.552 -8.420 1.00 0.00 21 VAL A CA 11
ATOM 16116 C C . VAL A 1 21 ? 5.890 -2.097 -9.806 1.00 0.00 21 VAL A C 11
ATOM 16117 O O . VAL A 1 21 ? 6.115 -3.295 -9.967 1.00 0.00 21 VAL A O 11
ATOM 16130 N N . ILE A 1 22 ? 5.925 -1.190 -10.772 1.00 0.00 22 ILE A N 11
ATOM 16131 C CA . ILE A 1 22 ? 6.245 -1.564 -12.139 1.00 0.00 22 ILE A CA 11
ATOM 16132 C C . ILE A 1 22 ? 7.479 -2.469 -12.139 1.00 0.00 22 ILE A C 11
ATOM 16133 O O . ILE A 1 22 ? 7.426 -3.596 -12.630 1.00 0.00 22 ILE A O 11
ATOM 16149 N N . HIS A 1 23 ? 8.560 -1.943 -11.584 1.00 0.00 23 HIS A N 11
ATOM 16150 C CA . HIS A 1 23 ? 9.805 -2.689 -11.514 1.00 0.00 23 HIS A CA 11
ATOM 16151 C C . HIS A 1 23 ? 10.710 -2.078 -10.443 1.00 0.00 23 HIS A C 11
ATOM 16152 O O . HIS A 1 23 ? 11.932 -2.075 -10.585 1.00 0.00 23 HIS A O 11
ATOM 16167 N N . GLU A 1 24 ? 10.076 -1.575 -9.394 1.00 0.00 24 GLU A N 11
ATOM 16168 C CA . GLU A 1 24 ? 10.809 -0.962 -8.299 1.00 0.00 24 GLU A CA 11
ATOM 16169 C C . GLU A 1 24 ? 10.378 -1.574 -6.964 1.00 0.00 24 GLU A C 11
ATOM 16170 O O . GLU A 1 24 ? 10.250 -0.868 -5.966 1.00 0.00 24 GLU A O 11
ATOM 16182 N N . ILE A 1 25 ? 10.167 -2.882 -6.990 1.00 0.00 25 ILE A N 11
ATOM 16183 C CA . ILE A 1 25 ? 9.754 -3.597 -5.795 1.00 0.00 25 ILE A CA 11
ATOM 16184 C C . ILE A 1 25 ? 10.418 -4.976 -5.775 1.00 0.00 25 ILE A C 11
ATOM 16185 O O . ILE A 1 25 ? 9.734 -5.998 -5.811 1.00 0.00 25 ILE A O 11
ATOM 16201 N N . TYR A 1 26 ? 11.741 -4.959 -5.718 1.00 0.00 26 TYR A N 11
ATOM 16202 C CA . TYR A 1 26 ? 12.505 -6.195 -5.694 1.00 0.00 26 TYR A CA 11
ATOM 16203 C C . TYR A 1 26 ? 12.397 -6.933 -7.030 1.00 0.00 26 TYR A C 11
ATOM 16204 O O . TYR A 1 26 ? 13.395 -7.117 -7.724 1.00 0.00 26 TYR A O 11
ATOM 16222 N N . ASN A 1 27 ? 11.176 -7.336 -7.349 1.00 0.00 27 ASN A N 11
ATOM 16223 C CA . ASN A 1 27 ? 10.924 -8.050 -8.589 1.00 0.00 27 ASN A CA 11
ATOM 16224 C C . ASN A 1 27 ? 9.415 -8.206 -8.786 1.00 0.00 27 ASN A C 11
ATOM 16225 O O . ASN A 1 27 ? 8.906 -9.324 -8.855 1.00 0.00 27 ASN A O 11
ATOM 16236 N N . GLU A 1 28 ? 8.741 -7.069 -8.871 1.00 0.00 28 GLU A N 11
ATOM 16237 C CA . GLU A 1 28 ? 7.300 -7.065 -9.058 1.00 0.00 28 GLU A CA 11
ATOM 16238 C C . GLU A 1 28 ? 6.655 -8.185 -8.239 1.00 0.00 28 GLU A C 11
ATOM 16239 O O . GLU A 1 28 ? 5.916 -9.007 -8.778 1.00 0.00 28 GLU A O 11
ATOM 16251 N N . THR A 1 29 ? 6.958 -8.181 -6.949 1.00 0.00 29 THR A N 11
ATOM 16252 C CA . THR A 1 29 ? 6.417 -9.186 -6.050 1.00 0.00 29 THR A CA 11
ATOM 16253 C C . THR A 1 29 ? 5.050 -8.749 -5.521 1.00 0.00 29 THR A C 11
ATOM 16254 O O . THR A 1 29 ? 4.059 -9.458 -5.690 1.00 0.00 29 THR A O 11
ATOM 16265 N N . VAL A 1 30 ? 5.040 -7.583 -4.891 1.00 0.00 30 VAL A N 11
ATOM 16266 C CA . VAL A 1 30 ? 3.810 -7.043 -4.337 1.00 0.00 30 VAL A CA 11
ATOM 16267 C C . VAL A 1 30 ? 2.803 -6.817 -5.466 1.00 0.00 30 VAL A C 11
ATOM 16268 O O . VAL A 1 30 ? 1.623 -6.582 -5.211 1.00 0.00 30 VAL A O 11
ATOM 16281 N N . LYS A 1 31 ? 3.306 -6.895 -6.689 1.00 0.00 31 LYS A N 11
ATOM 16282 C CA . LYS A 1 31 ? 2.464 -6.701 -7.858 1.00 0.00 31 LYS A CA 11
ATOM 16283 C C . LYS A 1 31 ? 1.212 -7.571 -7.729 1.00 0.00 31 LYS A C 11
ATOM 16284 O O . LYS A 1 31 ? 0.187 -7.284 -8.345 1.00 0.00 31 LYS A O 11
ATOM 16303 N N . THR A 1 32 ? 1.337 -8.617 -6.925 1.00 0.00 32 THR A N 11
ATOM 16304 C CA . THR A 1 32 ? 0.228 -9.530 -6.707 1.00 0.00 32 THR A CA 11
ATOM 16305 C C . THR A 1 32 ? -0.599 -9.087 -5.499 1.00 0.00 32 THR A C 11
ATOM 16306 O O . THR A 1 32 ? -1.787 -9.393 -5.408 1.00 0.00 32 THR A O 11
ATOM 16317 N N . GLY A 1 33 ? 0.062 -8.372 -4.600 1.00 0.00 33 GLY A N 11
ATOM 16318 C CA . GLY A 1 33 ? -0.597 -7.884 -3.400 1.00 0.00 33 GLY A CA 11
ATOM 16319 C C . GLY A 1 33 ? -2.071 -7.577 -3.671 1.00 0.00 33 GLY A C 11
ATOM 16320 O O . GLY A 1 33 ? -2.923 -8.457 -3.558 1.00 0.00 33 GLY A O 11
ATOM 16324 N N . HIS A 1 34 ? -2.327 -6.326 -4.024 1.00 0.00 34 HIS A N 11
ATOM 16325 C CA . HIS A 1 34 ? -3.684 -5.892 -4.312 1.00 0.00 34 HIS A CA 11
ATOM 16326 C C . HIS A 1 34 ? -4.413 -5.585 -3.003 1.00 0.00 34 HIS A C 11
ATOM 16327 O O . HIS A 1 34 ? -4.774 -6.497 -2.260 1.00 0.00 34 HIS A O 11
ATOM 16342 N N . VAL A 1 35 ? -4.609 -4.297 -2.759 1.00 0.00 35 VAL A N 11
ATOM 16343 C CA . VAL A 1 35 ? -5.289 -3.859 -1.552 1.00 0.00 35 VAL A CA 11
ATOM 16344 C C . VAL A 1 35 ? -6.726 -4.383 -1.562 1.00 0.00 35 VAL A C 11
ATOM 16345 O O . VAL A 1 35 ? -7.177 -4.987 -0.590 1.00 0.00 35 VAL A O 11
ATOM 16358 N N . THR A 1 36 ? -7.405 -4.134 -2.672 1.00 0.00 36 THR A N 11
ATOM 16359 C CA . THR A 1 36 ? -8.782 -4.573 -2.821 1.00 0.00 36 THR A CA 11
ATOM 16360 C C . THR A 1 36 ? -9.682 -3.859 -1.812 1.00 0.00 36 THR A C 11
ATOM 16361 O O . THR A 1 36 ? -10.851 -4.212 -1.658 1.00 0.00 36 THR A O 11
ATOM 16372 N N . HIS A 1 37 ? -9.105 -2.867 -1.150 1.00 0.00 37 HIS A N 11
ATOM 16373 C CA . HIS A 1 37 ? -9.840 -2.100 -0.159 1.00 0.00 37 HIS A CA 11
ATOM 16374 C C . HIS A 1 37 ? -9.210 -0.714 -0.012 1.00 0.00 37 HIS A C 11
ATOM 16375 O O . HIS A 1 37 ? -9.686 0.254 -0.602 1.00 0.00 37 HIS A O 11
ATOM 16390 N N . VAL A 1 38 ? -8.149 -0.663 0.780 1.00 0.00 38 VAL A N 11
ATOM 16391 C CA . VAL A 1 38 ? -7.448 0.589 1.013 1.00 0.00 38 VAL A CA 11
ATOM 16392 C C . VAL A 1 38 ? -8.362 1.544 1.782 1.00 0.00 38 VAL A C 11
ATOM 16393 O O . VAL A 1 38 ? -9.547 1.662 1.471 1.00 0.00 38 VAL A O 11
ATOM 16406 N N . LYS A 1 39 ? -7.778 2.203 2.772 1.00 0.00 39 LYS A N 11
ATOM 16407 C CA . LYS A 1 39 ? -8.525 3.145 3.588 1.00 0.00 39 LYS A CA 11
ATOM 16408 C C . LYS A 1 39 ? -7.764 4.471 3.655 1.00 0.00 39 LYS A C 11
ATOM 16409 O O . LYS A 1 39 ? -6.676 4.538 4.224 1.00 0.00 39 LYS A O 11
ATOM 16428 N N . LEU A 1 40 ? -8.368 5.493 3.066 1.00 0.00 40 LEU A N 11
ATOM 16429 C CA . LEU A 1 40 ? -7.761 6.813 3.052 1.00 0.00 40 LEU A CA 11
ATOM 16430 C C . LEU A 1 40 ? -8.126 7.551 4.341 1.00 0.00 40 LEU A C 11
ATOM 16431 O O . LEU A 1 40 ? -9.254 8.018 4.495 1.00 0.00 40 LEU A O 11
ATOM 16447 N N . SER A 1 41 ? -7.151 7.634 5.234 1.00 0.00 41 SER A N 11
ATOM 16448 C CA . SER A 1 41 ? -7.356 8.308 6.505 1.00 0.00 41 SER A CA 11
ATOM 16449 C C . SER A 1 41 ? -7.064 9.803 6.358 1.00 0.00 41 SER A C 11
ATOM 16450 O O . SER A 1 41 ? -5.940 10.192 6.046 1.00 0.00 41 SER A O 11
ATOM 16458 N N . ASP A 1 42 ? -8.097 10.600 6.588 1.00 0.00 42 ASP A N 11
ATOM 16459 C CA . ASP A 1 42 ? -7.966 12.044 6.485 1.00 0.00 42 ASP A CA 11
ATOM 16460 C C . ASP A 1 42 ? -8.112 12.461 5.020 1.00 0.00 42 ASP A C 11
ATOM 16461 O O . ASP A 1 42 ? -9.108 13.078 4.644 1.00 0.00 42 ASP A O 11
ATOM 16470 N N . ASP A 1 43 ? -7.106 12.108 4.234 1.00 0.00 43 ASP A N 11
ATOM 16471 C CA . ASP A 1 43 ? -7.111 12.439 2.819 1.00 0.00 43 ASP A CA 11
ATOM 16472 C C . ASP A 1 43 ? -5.966 11.699 2.123 1.00 0.00 43 ASP A C 11
ATOM 16473 O O . ASP A 1 43 ? -6.170 11.066 1.089 1.00 0.00 43 ASP A O 11
ATOM 16482 N N . LEU A 1 44 ? -4.787 11.804 2.719 1.00 0.00 44 LEU A N 11
ATOM 16483 C CA . LEU A 1 44 ? -3.611 11.153 2.169 1.00 0.00 44 LEU A CA 11
ATOM 16484 C C . LEU A 1 44 ? -2.522 11.088 3.242 1.00 0.00 44 LEU A C 11
ATOM 16485 O O . LEU A 1 44 ? -1.333 11.064 2.925 1.00 0.00 44 LEU A O 11
ATOM 16501 N N . LEU A 1 45 ? -2.966 11.060 4.490 1.00 0.00 45 LEU A N 11
ATOM 16502 C CA . LEU A 1 45 ? -2.044 10.998 5.611 1.00 0.00 45 LEU A CA 11
ATOM 16503 C C . LEU A 1 45 ? -1.753 9.534 5.946 1.00 0.00 45 LEU A C 11
ATOM 16504 O O . LEU A 1 45 ? -0.593 9.131 6.031 1.00 0.00 45 LEU A O 11
ATOM 16520 N N . HIS A 1 46 ? -2.825 8.777 6.127 1.00 0.00 46 HIS A N 11
ATOM 16521 C CA . HIS A 1 46 ? -2.699 7.366 6.450 1.00 0.00 46 HIS A CA 11
ATOM 16522 C C . HIS A 1 46 ? -3.384 6.528 5.369 1.00 0.00 46 HIS A C 11
ATOM 16523 O O . HIS A 1 46 ? -4.583 6.670 5.135 1.00 0.00 46 HIS A O 11
ATOM 16538 N N . VAL A 1 47 ? -2.593 5.674 4.737 1.00 0.00 47 VAL A N 11
ATOM 16539 C CA . VAL A 1 47 ? -3.108 4.813 3.685 1.00 0.00 47 VAL A CA 11
ATOM 16540 C C . VAL A 1 47 ? -3.110 3.363 4.174 1.00 0.00 47 VAL A C 11
ATOM 16541 O O . VAL A 1 47 ? -2.109 2.660 4.045 1.00 0.00 47 VAL A O 11
ATOM 16554 N N . THR A 1 48 ? -4.245 2.960 4.725 1.00 0.00 48 THR A N 11
ATOM 16555 C CA . THR A 1 48 ? -4.390 1.607 5.234 1.00 0.00 48 THR A CA 11
ATOM 16556 C C . THR A 1 48 ? -4.674 0.634 4.088 1.00 0.00 48 THR A C 11
ATOM 16557 O O . THR A 1 48 ? -5.820 0.482 3.667 1.00 0.00 48 THR A O 11
ATOM 16568 N N . VAL A 1 49 ? -3.611 0.000 3.615 1.00 0.00 49 VAL A N 11
ATOM 16569 C CA . VAL A 1 49 ? -3.732 -0.954 2.525 1.00 0.00 49 VAL A CA 11
ATOM 16570 C C . VAL A 1 49 ? -3.831 -2.368 3.100 1.00 0.00 49 VAL A C 11
ATOM 16571 O O . VAL A 1 49 ? -2.944 -2.810 3.829 1.00 0.00 49 VAL A O 11
ATOM 16584 N N . TYR A 1 50 ? -4.919 -3.039 2.752 1.00 0.00 50 TYR A N 11
ATOM 16585 C CA . TYR A 1 50 ? -5.147 -4.394 3.224 1.00 0.00 50 TYR A CA 11
ATOM 16586 C C . TYR A 1 50 ? -4.734 -5.420 2.167 1.00 0.00 50 TYR A C 11
ATOM 16587 O O . TYR A 1 50 ? -5.577 -6.139 1.632 1.00 0.00 50 TYR A O 11
ATOM 16605 N N . LEU A 1 51 ? -3.437 -5.455 1.896 1.00 0.00 51 LEU A N 11
ATOM 16606 C CA . LEU A 1 51 ? -2.903 -6.381 0.912 1.00 0.00 51 LEU A CA 11
ATOM 16607 C C . LEU A 1 51 ? -3.614 -7.729 1.047 1.00 0.00 51 LEU A C 11
ATOM 16608 O O . LEU A 1 51 ? -3.960 -8.144 2.152 1.00 0.00 51 LEU A O 11
ATOM 16624 N N . ASP A 1 52 ? -3.811 -8.375 -0.093 1.00 0.00 52 ASP A N 11
ATOM 16625 C CA . ASP A 1 52 ? -4.474 -9.667 -0.115 1.00 0.00 52 ASP A CA 11
ATOM 16626 C C . ASP A 1 52 ? -3.779 -10.575 -1.132 1.00 0.00 52 ASP A C 11
ATOM 16627 O O . ASP A 1 52 ? -4.238 -11.685 -1.395 1.00 0.00 52 ASP A O 11
ATOM 16636 N N . CYS A 1 53 ? -2.682 -10.069 -1.676 1.00 0.00 53 CYS A N 11
ATOM 16637 C CA . CYS A 1 53 ? -1.918 -10.820 -2.658 1.00 0.00 53 CYS A CA 11
ATOM 16638 C C . CYS A 1 53 ? -2.857 -11.825 -3.330 1.00 0.00 53 CYS A C 11
ATOM 16639 O O . CYS A 1 53 ? -3.970 -11.475 -3.719 1.00 0.00 53 CYS A O 11
ATOM 16647 N N . TYR A 1 54 ? -2.372 -13.052 -3.445 1.00 0.00 54 TYR A N 11
ATOM 16648 C CA . TYR A 1 54 ? -3.154 -14.110 -4.063 1.00 0.00 54 TYR A CA 11
ATOM 16649 C C . TYR A 1 54 ? -4.313 -14.535 -3.159 1.00 0.00 54 TYR A C 11
ATOM 16650 O O . TYR A 1 54 ? -5.476 -14.423 -3.541 1.00 0.00 54 TYR A O 11
ATOM 16668 N N . ASN A 1 55 ? -3.954 -15.015 -1.977 1.00 0.00 55 ASN A N 11
ATOM 16669 C CA . ASN A 1 55 ? -4.949 -15.457 -1.015 1.00 0.00 55 ASN A CA 11
ATOM 16670 C C . ASN A 1 55 ? -4.306 -15.555 0.370 1.00 0.00 55 ASN A C 11
ATOM 16671 O O . ASN A 1 55 ? -4.653 -16.433 1.158 1.00 0.00 55 ASN A O 11
ATOM 16682 N N . ARG A 1 56 ? -3.380 -14.641 0.623 1.00 0.00 56 ARG A N 11
ATOM 16683 C CA . ARG A 1 56 ? -2.686 -14.614 1.899 1.00 0.00 56 ARG A CA 11
ATOM 16684 C C . ARG A 1 56 ? -1.545 -15.633 1.904 1.00 0.00 56 ARG A C 11
ATOM 16685 O O . ARG A 1 56 ? -0.704 -15.624 2.802 1.00 0.00 56 ARG A O 11
ATOM 16706 N N . GLU A 1 57 ? -1.553 -16.488 0.892 1.00 0.00 57 GLU A N 11
ATOM 16707 C CA . GLU A 1 57 ? -0.530 -17.512 0.769 1.00 0.00 57 GLU A CA 11
ATOM 16708 C C . GLU A 1 57 ? 0.730 -16.929 0.125 1.00 0.00 57 GLU A C 11
ATOM 16709 O O . GLU A 1 57 ? 1.796 -17.540 0.176 1.00 0.00 57 GLU A O 11
ATOM 16721 N N . GLN A 1 58 ? 0.564 -15.755 -0.466 1.00 0.00 58 GLN A N 11
ATOM 16722 C CA . GLN A 1 58 ? 1.674 -15.083 -1.119 1.00 0.00 58 GLN A CA 11
ATOM 16723 C C . GLN A 1 58 ? 2.017 -13.786 -0.383 1.00 0.00 58 GLN A C 11
ATOM 16724 O O . GLN A 1 58 ? 3.003 -13.126 -0.707 1.00 0.00 58 GLN A O 11
ATOM 16738 N N . ILE A 1 59 ? 1.183 -13.459 0.593 1.00 0.00 59 ILE A N 11
ATOM 16739 C CA . ILE A 1 59 ? 1.385 -12.253 1.378 1.00 0.00 59 ILE A CA 11
ATOM 16740 C C . ILE A 1 59 ? 2.822 -12.225 1.901 1.00 0.00 59 ILE A C 11
ATOM 16741 O O . ILE A 1 59 ? 3.534 -11.239 1.718 1.00 0.00 59 ILE A O 11
ATOM 16757 N N . ASP A 1 60 ? 3.205 -13.319 2.543 1.00 0.00 60 ASP A N 11
ATOM 16758 C CA . ASP A 1 60 ? 4.545 -13.432 3.095 1.00 0.00 60 ASP A CA 11
ATOM 16759 C C . ASP A 1 60 ? 5.549 -12.823 2.114 1.00 0.00 60 ASP A C 11
ATOM 16760 O O . ASP A 1 60 ? 6.502 -12.164 2.525 1.00 0.00 60 ASP A O 11
ATOM 16769 N N . ARG A 1 61 ? 5.300 -13.066 0.835 1.00 0.00 61 ARG A N 11
ATOM 16770 C CA . ARG A 1 61 ? 6.170 -12.549 -0.208 1.00 0.00 61 ARG A CA 11
ATOM 16771 C C . ARG A 1 61 ? 5.902 -11.060 -0.434 1.00 0.00 61 ARG A C 11
ATOM 16772 O O . ARG A 1 61 ? 6.834 -10.260 -0.494 1.00 0.00 61 ARG A O 11
ATOM 16793 N N . VAL A 1 62 ? 4.623 -10.733 -0.553 1.00 0.00 62 VAL A N 11
ATOM 16794 C CA . VAL A 1 62 ? 4.220 -9.355 -0.772 1.00 0.00 62 VAL A CA 11
ATOM 16795 C C . VAL A 1 62 ? 4.606 -8.516 0.449 1.00 0.00 62 VAL A C 11
ATOM 16796 O O . VAL A 1 62 ? 5.453 -7.629 0.354 1.00 0.00 62 VAL A O 11
ATOM 16809 N N . VAL A 1 63 ? 3.966 -8.826 1.566 1.00 0.00 63 VAL A N 11
ATOM 16810 C CA . VAL A 1 63 ? 4.231 -8.112 2.804 1.00 0.00 63 VAL A CA 11
ATOM 16811 C C . VAL A 1 63 ? 5.743 -7.954 2.982 1.00 0.00 63 VAL A C 11
ATOM 16812 O O . VAL A 1 63 ? 6.214 -6.900 3.407 1.00 0.00 63 VAL A O 11
ATOM 16825 N N . GLY A 1 64 ? 6.460 -9.016 2.648 1.00 0.00 64 GLY A N 11
ATOM 16826 C CA . GLY A 1 64 ? 7.908 -9.009 2.766 1.00 0.00 64 GLY A CA 11
ATOM 16827 C C . GLY A 1 64 ? 8.530 -7.974 1.826 1.00 0.00 64 GLY A C 11
ATOM 16828 O O . GLY A 1 64 ? 9.518 -7.329 2.172 1.00 0.00 64 GLY A O 11
ATOM 16832 N N . ALA A 1 65 ? 7.924 -7.847 0.654 1.00 0.00 65 ALA A N 11
ATOM 16833 C CA . ALA A 1 65 ? 8.405 -6.901 -0.339 1.00 0.00 65 ALA A CA 11
ATOM 16834 C C . ALA A 1 65 ? 7.974 -5.488 0.058 1.00 0.00 65 ALA A C 11
ATOM 16835 O O . ALA A 1 65 ? 8.747 -4.540 -0.070 1.00 0.00 65 ALA A O 11
ATOM 16842 N N . PHE A 1 66 ? 6.740 -5.392 0.532 1.00 0.00 66 PHE A N 11
ATOM 16843 C CA . PHE A 1 66 ? 6.196 -4.110 0.948 1.00 0.00 66 PHE A CA 11
ATOM 16844 C C . PHE A 1 66 ? 7.085 -3.455 2.008 1.00 0.00 66 PHE A C 11
ATOM 16845 O O . PHE A 1 66 ? 7.126 -2.231 2.118 1.00 0.00 66 PHE A O 11
ATOM 16862 N N . ASN A 1 67 ? 7.775 -4.300 2.760 1.00 0.00 67 ASN A N 11
ATOM 16863 C CA . ASN A 1 67 ? 8.661 -3.819 3.806 1.00 0.00 67 ASN A CA 11
ATOM 16864 C C . ASN A 1 67 ? 9.694 -2.869 3.197 1.00 0.00 67 ASN A C 11
ATOM 16865 O O . ASN A 1 67 ? 9.721 -1.684 3.524 1.00 0.00 67 ASN A O 11
ATOM 16876 N N . GLN A 1 68 ? 10.519 -3.425 2.322 1.00 0.00 68 GLN A N 11
ATOM 16877 C CA . GLN A 1 68 ? 11.551 -2.642 1.664 1.00 0.00 68 GLN A CA 11
ATOM 16878 C C . GLN A 1 68 ? 10.930 -1.723 0.611 1.00 0.00 68 GLN A C 11
ATOM 16879 O O . GLN A 1 68 ? 11.628 -0.919 -0.005 1.00 0.00 68 GLN A O 11
ATOM 16893 N N . ALA A 1 69 ? 9.625 -1.872 0.438 1.00 0.00 69 ALA A N 11
ATOM 16894 C CA . ALA A 1 69 ? 8.902 -1.065 -0.530 1.00 0.00 69 ALA A CA 11
ATOM 16895 C C . ALA A 1 69 ? 8.647 0.324 0.059 1.00 0.00 69 ALA A C 11
ATOM 16896 O O . ALA A 1 69 ? 8.494 1.297 -0.678 1.00 0.00 69 ALA A O 11
ATOM 16903 N N . LYS A 1 70 ? 8.610 0.373 1.383 1.00 0.00 70 LYS A N 11
ATOM 16904 C CA . LYS A 1 70 ? 8.376 1.626 2.080 1.00 0.00 70 LYS A CA 11
ATOM 16905 C C . LYS A 1 70 ? 8.860 2.787 1.208 1.00 0.00 70 LYS A C 11
ATOM 16906 O O . LYS A 1 70 ? 8.086 3.682 0.874 1.00 0.00 70 LYS A O 11
ATOM 16925 N N . GLY A 1 71 ? 10.139 2.734 0.866 1.00 0.00 71 GLY A N 11
ATOM 16926 C CA . GLY A 1 71 ? 10.736 3.770 0.040 1.00 0.00 71 GLY A CA 11
ATOM 16927 C C . GLY A 1 71 ? 9.708 4.358 -0.930 1.00 0.00 71 GLY A C 11
ATOM 16928 O O . GLY A 1 71 ? 9.387 5.543 -0.857 1.00 0.00 71 GLY A O 11
ATOM 16932 N N . VAL A 1 72 ? 9.222 3.501 -1.817 1.00 0.00 72 VAL A N 11
ATOM 16933 C CA . VAL A 1 72 ? 8.238 3.921 -2.800 1.00 0.00 72 VAL A CA 11
ATOM 16934 C C . VAL A 1 72 ? 6.885 4.113 -2.111 1.00 0.00 72 VAL A C 11
ATOM 16935 O O . VAL A 1 72 ? 6.148 5.045 -2.431 1.00 0.00 72 VAL A O 11
ATOM 16948 N N . PHE A 1 73 ? 6.599 3.216 -1.179 1.00 0.00 73 PHE A N 11
ATOM 16949 C CA . PHE A 1 73 ? 5.348 3.275 -0.442 1.00 0.00 73 PHE A CA 11
ATOM 16950 C C . PHE A 1 73 ? 5.422 4.309 0.682 1.00 0.00 73 PHE A C 11
ATOM 16951 O O . PHE A 1 73 ? 4.881 4.093 1.766 1.00 0.00 73 PHE A O 11
ATOM 16968 N N . SER A 1 74 ? 6.095 5.411 0.386 1.00 0.00 74 SER A N 11
ATOM 16969 C CA . SER A 1 74 ? 6.247 6.480 1.359 1.00 0.00 74 SER A CA 11
ATOM 16970 C C . SER A 1 74 ? 6.699 7.763 0.659 1.00 0.00 74 SER A C 11
ATOM 16971 O O . SER A 1 74 ? 6.241 8.854 0.999 1.00 0.00 74 SER A O 11
ATOM 16979 N N . ARG A 1 75 ? 7.591 7.592 -0.304 1.00 0.00 75 ARG A N 11
ATOM 16980 C CA . ARG A 1 75 ? 8.110 8.723 -1.054 1.00 0.00 75 ARG A CA 11
ATOM 16981 C C . ARG A 1 75 ? 7.046 9.256 -2.016 1.00 0.00 75 ARG A C 11
ATOM 16982 O O . ARG A 1 75 ? 7.054 10.435 -2.365 1.00 0.00 75 ARG A O 11
ATOM 17003 N N . VAL A 1 76 ? 6.155 8.361 -2.416 1.00 0.00 76 VAL A N 11
ATOM 17004 C CA . VAL A 1 76 ? 5.086 8.726 -3.330 1.00 0.00 76 VAL A CA 11
ATOM 17005 C C . VAL A 1 76 ? 4.249 9.845 -2.708 1.00 0.00 76 VAL A C 11
ATOM 17006 O O . VAL A 1 76 ? 4.273 10.980 -3.182 1.00 0.00 76 VAL A O 11
ATOM 17019 N N . LEU A 1 77 ? 3.528 9.486 -1.656 1.00 0.00 77 LEU A N 11
ATOM 17020 C CA . LEU A 1 77 ? 2.684 10.446 -0.964 1.00 0.00 77 LEU A CA 11
ATOM 17021 C C . LEU A 1 77 ? 3.529 11.650 -0.544 1.00 0.00 77 LEU A C 11
ATOM 17022 O O . LEU A 1 77 ? 3.048 12.782 -0.549 1.00 0.00 77 LEU A O 11
ATOM 17038 N N . ALA A 1 78 ? 4.773 11.365 -0.190 1.00 0.00 78 ALA A N 11
ATOM 17039 C CA . ALA A 1 78 ? 5.689 12.411 0.232 1.00 0.00 78 ALA A CA 11
ATOM 17040 C C . ALA A 1 78 ? 5.567 13.605 -0.717 1.00 0.00 78 ALA A C 11
ATOM 17041 O O . ALA A 1 78 ? 5.476 14.748 -0.274 1.00 0.00 78 ALA A O 11
ATOM 17048 N N . HIS A 1 79 ? 5.569 13.297 -2.006 1.00 0.00 79 HIS A N 11
ATOM 17049 C CA . HIS A 1 79 ? 5.459 14.330 -3.022 1.00 0.00 79 HIS A CA 11
ATOM 17050 C C . HIS A 1 79 ? 4.438 15.380 -2.578 1.00 0.00 79 HIS A C 11
ATOM 17051 O O . HIS A 1 79 ? 4.543 16.548 -2.950 1.00 0.00 79 HIS A O 11
ATOM 17066 N N . ASN A 1 80 ? 3.476 14.927 -1.789 1.00 0.00 80 ASN A N 11
ATOM 17067 C CA . ASN A 1 80 ? 2.437 15.812 -1.291 1.00 0.00 80 ASN A CA 11
ATOM 17068 C C . ASN A 1 80 ? 2.856 16.365 0.073 1.00 0.00 80 ASN A C 11
ATOM 17069 O O . ASN A 1 80 ? 3.145 17.554 0.204 1.00 0.00 80 ASN A O 11
ATOM 17080 N N . LEU A 1 81 ? 2.876 15.476 1.056 1.00 0.00 81 LEU A N 11
ATOM 17081 C CA . LEU A 1 81 ? 3.254 15.859 2.405 1.00 0.00 81 LEU A CA 11
ATOM 17082 C C . LEU A 1 81 ? 4.778 15.978 2.488 1.00 0.00 81 LEU A C 11
ATOM 17083 O O . LEU A 1 81 ? 5.433 16.315 1.503 1.00 0.00 81 LEU A O 11
ATOM 17099 N N . TYR A 1 82 ? 5.297 15.694 3.674 1.00 0.00 82 TYR A N 11
ATOM 17100 C CA . TYR A 1 82 ? 6.731 15.765 3.899 1.00 0.00 82 TYR A CA 11
ATOM 17101 C C . TYR A 1 82 ? 7.371 14.379 3.793 1.00 0.00 82 TYR A C 11
ATOM 17102 O O . TYR A 1 82 ? 6.751 13.441 3.294 1.00 0.00 82 TYR A O 11
ATOM 17120 N N . LEU A 1 83 ? 8.604 14.294 4.270 1.00 0.00 83 LEU A N 11
ATOM 17121 C CA . LEU A 1 83 ? 9.335 13.039 4.235 1.00 0.00 83 LEU A CA 11
ATOM 17122 C C . LEU A 1 83 ? 8.721 12.068 5.246 1.00 0.00 83 LEU A C 11
ATOM 17123 O O . LEU A 1 83 ? 7.503 12.022 5.407 1.00 0.00 83 LEU A O 11
ATOM 17139 N N . ALA A 1 84 ? 9.593 11.315 5.900 1.00 0.00 84 ALA A N 11
ATOM 17140 C CA . ALA A 1 84 ? 9.152 10.347 6.890 1.00 0.00 84 ALA A CA 11
ATOM 17141 C C . ALA A 1 84 ? 7.951 10.914 7.651 1.00 0.00 84 ALA A C 11
ATOM 17142 O O . ALA A 1 84 ? 6.856 10.357 7.592 1.00 0.00 84 ALA A O 11
ATOM 17149 N N . LYS A 1 85 ? 8.198 12.014 8.347 1.00 0.00 85 LYS A N 11
ATOM 17150 C CA . LYS A 1 85 ? 7.150 12.662 9.118 1.00 0.00 85 LYS A CA 11
ATOM 17151 C C . LYS A 1 85 ? 5.915 11.759 9.152 1.00 0.00 85 LYS A C 11
ATOM 17152 O O . LYS A 1 85 ? 5.686 11.052 10.133 1.00 0.00 85 LYS A O 11
ATOM 17171 N N . ALA A 1 86 ? 5.153 11.811 8.070 1.00 0.00 86 ALA A N 11
ATOM 17172 C CA . ALA A 1 86 ? 3.948 11.007 7.964 1.00 0.00 86 ALA A CA 11
ATOM 17173 C C . ALA A 1 86 ? 3.765 10.559 6.512 1.00 0.00 86 ALA A C 11
ATOM 17174 O O . ALA A 1 86 ? 4.639 9.903 5.947 1.00 0.00 86 ALA A O 11
ATOM 17181 N N . VAL A 1 87 ? 2.624 10.930 5.951 1.00 0.00 87 VAL A N 11
ATOM 17182 C CA . VAL A 1 87 ? 2.316 10.575 4.576 1.00 0.00 87 VAL A CA 11
ATOM 17183 C C . VAL A 1 87 ? 3.072 9.298 4.202 1.00 0.00 87 VAL A C 11
ATOM 17184 O O . VAL A 1 87 ? 4.193 9.361 3.700 1.00 0.00 87 VAL A O 11
ATOM 17197 N N . GLN A 1 88 ? 2.428 8.170 4.462 1.00 0.00 88 GLN A N 11
ATOM 17198 C CA . GLN A 1 88 ? 3.026 6.880 4.159 1.00 0.00 88 GLN A CA 11
ATOM 17199 C C . GLN A 1 88 ? 1.945 5.801 4.072 1.00 0.00 88 GLN A C 11
ATOM 17200 O O . GLN A 1 88 ? 0.874 5.941 4.661 1.00 0.00 88 GLN A O 11
ATOM 17214 N N . ILE A 1 89 ? 2.263 4.749 3.333 1.00 0.00 89 ILE A N 11
ATOM 17215 C CA . ILE A 1 89 ? 1.332 3.646 3.161 1.00 0.00 89 ILE A CA 11
ATOM 17216 C C . ILE A 1 89 ? 1.550 2.622 4.276 1.00 0.00 89 ILE A C 11
ATOM 17217 O O . ILE A 1 89 ? 2.650 2.093 4.432 1.00 0.00 89 ILE A O 11
ATOM 17233 N N . HIS A 1 90 ? 0.485 2.372 5.023 1.00 0.00 90 HIS A N 11
ATOM 17234 C CA . HIS A 1 90 ? 0.546 1.420 6.119 1.00 0.00 90 HIS A CA 11
ATOM 17235 C C . HIS A 1 90 ? -0.147 0.119 5.709 1.00 0.00 90 HIS A C 11
ATOM 17236 O O . HIS A 1 90 ? -1.203 0.146 5.079 1.00 0.00 90 HIS A O 11
ATOM 17251 N N . PHE A 1 91 ? 0.477 -0.989 6.081 1.00 0.00 91 PHE A N 11
ATOM 17252 C CA . PHE A 1 91 ? -0.067 -2.298 5.760 1.00 0.00 91 PHE A CA 11
ATOM 17253 C C . PHE A 1 91 ? -1.068 -2.753 6.824 1.00 0.00 91 PHE A C 11
ATOM 17254 O O . PHE A 1 91 ? -0.954 -2.377 7.989 1.00 0.00 91 PHE A O 11
ATOM 17271 N N . VAL A 1 92 ? -2.027 -3.555 6.384 1.00 0.00 92 VAL A N 11
ATOM 17272 C CA . VAL A 1 92 ? -3.047 -4.064 7.284 1.00 0.00 92 VAL A CA 11
ATOM 17273 C C . VAL A 1 92 ? -3.400 -5.500 6.888 1.00 0.00 92 VAL A C 11
ATOM 17274 O O . VAL A 1 92 ? -3.714 -5.768 5.729 1.00 0.00 92 VAL A O 11
ATOM 17287 N N . LYS A 1 93 ? -3.335 -6.384 7.872 1.00 0.00 93 LYS A N 11
ATOM 17288 C CA . LYS A 1 93 ? -3.644 -7.785 7.641 1.00 0.00 93 LYS A CA 11
ATOM 17289 C C . LYS A 1 93 ? -4.789 -8.210 8.563 1.00 0.00 93 LYS A C 11
ATOM 17290 O O . LYS A 1 93 ? -5.699 -8.922 8.141 1.00 0.00 93 LYS A O 11
ATOM 17309 N N . ASP A 1 94 ? -4.706 -7.755 9.805 1.00 0.00 94 ASP A N 11
ATOM 17310 C CA . ASP A 1 94 ? -5.724 -8.079 10.790 1.00 0.00 94 ASP A CA 11
ATOM 17311 C C . ASP A 1 94 ? -5.475 -7.264 12.061 1.00 0.00 94 ASP A C 11
ATOM 17312 O O . ASP A 1 94 ? -5.724 -7.740 13.167 1.00 0.00 94 ASP A O 11
ATOM 17321 N N . LYS A 1 95 ? -4.987 -6.048 11.860 1.00 0.00 95 LYS A N 11
ATOM 17322 C CA . LYS A 1 95 ? -4.702 -5.163 12.976 1.00 0.00 95 LYS A CA 11
ATOM 17323 C C . LYS A 1 95 ? -3.313 -5.482 13.533 1.00 0.00 95 LYS A C 11
ATOM 17324 O O . LYS A 1 95 ? -2.889 -4.895 14.527 1.00 0.00 95 LYS A O 11
ATOM 17343 N N . ALA A 1 96 ? -2.643 -6.413 12.869 1.00 0.00 96 ALA A N 11
ATOM 17344 C CA . ALA A 1 96 ? -1.312 -6.817 13.285 1.00 0.00 96 ALA A CA 11
ATOM 17345 C C . ALA A 1 96 ? -1.302 -7.044 14.798 1.00 0.00 96 ALA A C 11
ATOM 17346 O O . ALA A 1 96 ? -0.416 -6.556 15.497 1.00 0.00 96 ALA A O 11
ATOM 17353 N N . ILE A 1 97 ? -2.299 -7.785 15.259 1.00 0.00 97 ILE A N 11
ATOM 17354 C CA . ILE A 1 97 ? -2.417 -8.083 16.677 1.00 0.00 97 ILE A CA 11
ATOM 17355 C C . ILE A 1 97 ? -1.939 -6.877 17.488 1.00 0.00 97 ILE A C 11
ATOM 17356 O O . ILE A 1 97 ? -1.264 -7.036 18.504 1.00 0.00 97 ILE A O 11
ATOM 17372 N N . ASP A 1 98 ? -2.309 -5.698 17.009 1.00 0.00 98 ASP A N 11
ATOM 17373 C CA . ASP A 1 98 ? -1.927 -4.466 17.677 1.00 0.00 98 ASP A CA 11
ATOM 17374 C C . ASP A 1 98 ? -0.489 -4.590 18.185 1.00 0.00 98 ASP A C 11
ATOM 17375 O O . ASP A 1 98 ? -0.242 -4.512 19.387 1.00 0.00 98 ASP A O 11
ATOM 17384 N N . ASN A 1 99 ? 0.423 -4.783 17.243 1.00 0.00 99 ASN A N 11
ATOM 17385 C CA . ASN A 1 99 ? 1.830 -4.919 17.580 1.00 0.00 99 ASN A CA 11
ATOM 17386 C C . ASN A 1 99 ? 2.600 -5.402 16.349 1.00 0.00 99 ASN A C 11
ATOM 17387 O O . ASN A 1 99 ? 3.002 -4.598 15.509 1.00 0.00 99 ASN A O 11
ATOM 17398 N N . ALA A 1 100 ? 2.782 -6.713 16.281 1.00 0.00 100 ALA A N 11
ATOM 17399 C CA . ALA A 1 100 ? 3.497 -7.312 15.167 1.00 0.00 100 ALA A CA 11
ATOM 17400 C C . ALA A 1 100 ? 3.744 -8.793 15.462 1.00 0.00 100 ALA A C 11
ATOM 17401 O O . ALA A 1 100 ? 3.656 -9.223 16.611 1.00 0.00 100 ALA A O 11
ATOM 17408 N N . MET A 1 101 ? 4.049 -9.531 14.405 1.00 0.00 101 MET A N 11
ATOM 17409 C CA . MET A 1 101 ? 4.309 -10.955 14.537 1.00 0.00 101 MET A CA 11
ATOM 17410 C C . MET A 1 101 ? 5.664 -11.205 15.202 1.00 0.00 101 MET A C 11
ATOM 17411 O O . MET A 1 101 ? 6.459 -10.280 15.366 1.00 0.00 101 MET A O 11
ATOM 17425 N N . LYS A 1 6 ? -16.885 5.568 -8.942 1.00 0.00 6 LYS A N 12
ATOM 17426 C CA . LYS A 1 6 ? -16.657 6.842 -8.281 1.00 0.00 6 LYS A CA 12
ATOM 17427 C C . LYS A 1 6 ? -15.418 6.735 -7.389 1.00 0.00 6 LYS A C 12
ATOM 17428 O O . LYS A 1 6 ? -15.518 6.347 -6.226 1.00 0.00 6 LYS A O 12
ATOM 17447 N N . GLU A 1 7 ? -14.279 7.086 -7.968 1.00 0.00 7 GLU A N 12
ATOM 17448 C CA . GLU A 1 7 ? -13.023 7.034 -7.241 1.00 0.00 7 GLU A CA 12
ATOM 17449 C C . GLU A 1 7 ? -11.932 7.781 -8.011 1.00 0.00 7 GLU A C 12
ATOM 17450 O O . GLU A 1 7 ? -11.110 7.164 -8.685 1.00 0.00 7 GLU A O 12
ATOM 17462 N N . ARG A 1 8 ? -11.961 9.100 -7.885 1.00 0.00 8 ARG A N 12
ATOM 17463 C CA . ARG A 1 8 ? -10.985 9.938 -8.560 1.00 0.00 8 ARG A CA 12
ATOM 17464 C C . ARG A 1 8 ? -9.617 9.809 -7.887 1.00 0.00 8 ARG A C 12
ATOM 17465 O O . ARG A 1 8 ? -8.750 9.082 -8.369 1.00 0.00 8 ARG A O 12
ATOM 17486 N N . LEU A 1 9 ? -9.467 10.525 -6.782 1.00 0.00 9 LEU A N 12
ATOM 17487 C CA . LEU A 1 9 ? -8.220 10.500 -6.038 1.00 0.00 9 LEU A CA 12
ATOM 17488 C C . LEU A 1 9 ? -7.894 9.057 -5.646 1.00 0.00 9 LEU A C 12
ATOM 17489 O O . LEU A 1 9 ? -6.751 8.619 -5.771 1.00 0.00 9 LEU A O 12
ATOM 17505 N N . GLU A 1 10 ? -8.919 8.359 -5.179 1.00 0.00 10 GLU A N 12
ATOM 17506 C CA . GLU A 1 10 ? -8.756 6.975 -4.768 1.00 0.00 10 GLU A CA 12
ATOM 17507 C C . GLU A 1 10 ? -7.964 6.198 -5.821 1.00 0.00 10 GLU A C 12
ATOM 17508 O O . GLU A 1 10 ? -6.850 5.748 -5.559 1.00 0.00 10 GLU A O 12
ATOM 17520 N N . ASN A 1 11 ? -8.571 6.064 -6.992 1.00 0.00 11 ASN A N 12
ATOM 17521 C CA . ASN A 1 11 ? -7.936 5.349 -8.086 1.00 0.00 11 ASN A CA 12
ATOM 17522 C C . ASN A 1 11 ? -6.555 5.951 -8.350 1.00 0.00 11 ASN A C 12
ATOM 17523 O O . ASN A 1 11 ? -5.692 5.301 -8.938 1.00 0.00 11 ASN A O 12
ATOM 17534 N N . ASP A 1 12 ? -6.389 7.188 -7.903 1.00 0.00 12 ASP A N 12
ATOM 17535 C CA . ASP A 1 12 ? -5.127 7.885 -8.084 1.00 0.00 12 ASP A CA 12
ATOM 17536 C C . ASP A 1 12 ? -4.083 7.297 -7.132 1.00 0.00 12 ASP A C 12
ATOM 17537 O O . ASP A 1 12 ? -2.954 7.025 -7.536 1.00 0.00 12 ASP A O 12
ATOM 17546 N N . ILE A 1 13 ? -4.498 7.120 -5.887 1.00 0.00 13 ILE A N 12
ATOM 17547 C CA . ILE A 1 13 ? -3.613 6.569 -4.874 1.00 0.00 13 ILE A CA 12
ATOM 17548 C C . ILE A 1 13 ? -3.357 5.091 -5.176 1.00 0.00 13 ILE A C 12
ATOM 17549 O O . ILE A 1 13 ? -2.245 4.600 -4.989 1.00 0.00 13 ILE A O 12
ATOM 17565 N N . ILE A 1 14 ? -4.405 4.424 -5.637 1.00 0.00 14 ILE A N 12
ATOM 17566 C CA . ILE A 1 14 ? -4.307 3.012 -5.966 1.00 0.00 14 ILE A CA 12
ATOM 17567 C C . ILE A 1 14 ? -3.370 2.836 -7.162 1.00 0.00 14 ILE A C 12
ATOM 17568 O O . ILE A 1 14 ? -2.436 2.036 -7.111 1.00 0.00 14 ILE A O 12
ATOM 17584 N N . ARG A 1 15 ? -3.651 3.595 -8.211 1.00 0.00 15 ARG A N 12
ATOM 17585 C CA . ARG A 1 15 ? -2.844 3.532 -9.418 1.00 0.00 15 ARG A CA 12
ATOM 17586 C C . ARG A 1 15 ? -1.433 4.054 -9.141 1.00 0.00 15 ARG A C 12
ATOM 17587 O O . ARG A 1 15 ? -0.499 3.751 -9.882 1.00 0.00 15 ARG A O 12
ATOM 17608 N N . LEU A 1 16 ? -1.323 4.830 -8.073 1.00 0.00 16 LEU A N 12
ATOM 17609 C CA . LEU A 1 16 ? -0.041 5.397 -7.689 1.00 0.00 16 LEU A CA 12
ATOM 17610 C C . LEU A 1 16 ? 0.924 4.267 -7.326 1.00 0.00 16 LEU A C 12
ATOM 17611 O O . LEU A 1 16 ? 1.899 4.027 -8.036 1.00 0.00 16 LEU A O 12
ATOM 17627 N N . ILE A 1 17 ? 0.618 3.603 -6.221 1.00 0.00 17 ILE A N 12
ATOM 17628 C CA . ILE A 1 17 ? 1.446 2.503 -5.755 1.00 0.00 17 ILE A CA 12
ATOM 17629 C C . ILE A 1 17 ? 1.646 1.503 -6.895 1.00 0.00 17 ILE A C 12
ATOM 17630 O O . ILE A 1 17 ? 2.674 0.831 -6.964 1.00 0.00 17 ILE A O 12
ATOM 17646 N N . ASN A 1 18 ? 0.646 1.435 -7.762 1.00 0.00 18 ASN A N 12
ATOM 17647 C CA . ASN A 1 18 ? 0.699 0.527 -8.896 1.00 0.00 18 ASN A CA 12
ATOM 17648 C C . ASN A 1 18 ? 1.775 1.003 -9.875 1.00 0.00 18 ASN A C 12
ATOM 17649 O O . ASN A 1 18 ? 2.481 0.190 -10.469 1.00 0.00 18 ASN A O 12
ATOM 17660 N N . ARG A 1 19 ? 1.866 2.317 -10.012 1.00 0.00 19 ARG A N 12
ATOM 17661 C CA . ARG A 1 19 ? 2.843 2.911 -10.908 1.00 0.00 19 ARG A CA 12
ATOM 17662 C C . ARG A 1 19 ? 4.262 2.623 -10.412 1.00 0.00 19 ARG A C 12
ATOM 17663 O O . ARG A 1 19 ? 5.207 2.606 -11.199 1.00 0.00 19 ARG A O 12
ATOM 17684 N N . THR A 1 20 ? 4.366 2.404 -9.109 1.00 0.00 20 THR A N 12
ATOM 17685 C CA . THR A 1 20 ? 5.653 2.119 -8.499 1.00 0.00 20 THR A CA 12
ATOM 17686 C C . THR A 1 20 ? 6.114 0.707 -8.864 1.00 0.00 20 THR A C 12
ATOM 17687 O O . THR A 1 20 ? 7.020 0.537 -9.679 1.00 0.00 20 THR A O 12
ATOM 17698 N N . VAL A 1 21 ? 5.471 -0.271 -8.242 1.00 0.00 21 VAL A N 12
ATOM 17699 C CA . VAL A 1 21 ? 5.805 -1.663 -8.492 1.00 0.00 21 VAL A CA 12
ATOM 17700 C C . VAL A 1 21 ? 5.948 -1.887 -9.999 1.00 0.00 21 VAL A C 12
ATOM 17701 O O . VAL A 1 21 ? 6.645 -2.803 -10.430 1.00 0.00 21 VAL A O 12
ATOM 17714 N N . ILE A 1 22 ? 5.277 -1.033 -10.758 1.00 0.00 22 ILE A N 12
ATOM 17715 C CA . ILE A 1 22 ? 5.321 -1.126 -12.207 1.00 0.00 22 ILE A CA 12
ATOM 17716 C C . ILE A 1 22 ? 6.777 -1.240 -12.663 1.00 0.00 22 ILE A C 12
ATOM 17717 O O . ILE A 1 22 ? 7.105 -2.080 -13.500 1.00 0.00 22 ILE A O 12
ATOM 17733 N N . HIS A 1 23 ? 7.611 -0.384 -12.091 1.00 0.00 23 HIS A N 12
ATOM 17734 C CA . HIS A 1 23 ? 9.025 -0.379 -12.428 1.00 0.00 23 HIS A CA 12
ATOM 17735 C C . HIS A 1 23 ? 9.852 -0.124 -11.167 1.00 0.00 23 HIS A C 12
ATOM 17736 O O . HIS A 1 23 ? 10.799 0.661 -11.189 1.00 0.00 23 HIS A O 12
ATOM 17751 N N . GLU A 1 24 ? 9.464 -0.802 -10.096 1.00 0.00 24 GLU A N 12
ATOM 17752 C CA . GLU A 1 24 ? 10.158 -0.658 -8.828 1.00 0.00 24 GLU A CA 12
ATOM 17753 C C . GLU A 1 24 ? 10.038 -1.945 -8.009 1.00 0.00 24 GLU A C 12
ATOM 17754 O O . GLU A 1 24 ? 9.631 -2.982 -8.531 1.00 0.00 24 GLU A O 12
ATOM 17766 N N . ILE A 1 25 ? 10.400 -1.837 -6.739 1.00 0.00 25 ILE A N 12
ATOM 17767 C CA . ILE A 1 25 ? 10.338 -2.979 -5.843 1.00 0.00 25 ILE A CA 12
ATOM 17768 C C . ILE A 1 25 ? 11.405 -3.997 -6.247 1.00 0.00 25 ILE A C 12
ATOM 17769 O O . ILE A 1 25 ? 11.139 -4.898 -7.042 1.00 0.00 25 ILE A O 12
ATOM 17785 N N . TYR A 1 26 ? 12.590 -3.821 -5.682 1.00 0.00 26 TYR A N 12
ATOM 17786 C CA . TYR A 1 26 ? 13.699 -4.714 -5.974 1.00 0.00 26 TYR A CA 12
ATOM 17787 C C . TYR A 1 26 ? 13.195 -6.060 -6.498 1.00 0.00 26 TYR A C 12
ATOM 17788 O O . TYR A 1 26 ? 13.580 -6.490 -7.585 1.00 0.00 26 TYR A O 12
ATOM 17806 N N . ASN A 1 27 ? 12.342 -6.688 -5.702 1.00 0.00 27 ASN A N 12
ATOM 17807 C CA . ASN A 1 27 ? 11.782 -7.976 -6.073 1.00 0.00 27 ASN A CA 12
ATOM 17808 C C . ASN A 1 27 ? 10.350 -7.779 -6.575 1.00 0.00 27 ASN A C 12
ATOM 17809 O O . ASN A 1 27 ? 9.589 -7.001 -6.002 1.00 0.00 27 ASN A O 12
ATOM 17820 N N . GLU A 1 28 ? 10.027 -8.498 -7.640 1.00 0.00 28 GLU A N 12
ATOM 17821 C CA . GLU A 1 28 ? 8.699 -8.413 -8.225 1.00 0.00 28 GLU A CA 12
ATOM 17822 C C . GLU A 1 28 ? 7.723 -9.308 -7.459 1.00 0.00 28 GLU A C 12
ATOM 17823 O O . GLU A 1 28 ? 6.979 -10.080 -8.063 1.00 0.00 28 GLU A O 12
ATOM 17835 N N . THR A 1 29 ? 7.756 -9.174 -6.142 1.00 0.00 29 THR A N 12
ATOM 17836 C CA . THR A 1 29 ? 6.883 -9.961 -5.287 1.00 0.00 29 THR A CA 12
ATOM 17837 C C . THR A 1 29 ? 5.541 -9.250 -5.097 1.00 0.00 29 THR A C 12
ATOM 17838 O O . THR A 1 29 ? 4.509 -9.730 -5.563 1.00 0.00 29 THR A O 12
ATOM 17849 N N . VAL A 1 30 ? 5.600 -8.118 -4.411 1.00 0.00 30 VAL A N 12
ATOM 17850 C CA . VAL A 1 30 ? 4.402 -7.337 -4.154 1.00 0.00 30 VAL A CA 12
ATOM 17851 C C . VAL A 1 30 ? 3.628 -7.151 -5.461 1.00 0.00 30 VAL A C 12
ATOM 17852 O O . VAL A 1 30 ? 2.425 -6.897 -5.444 1.00 0.00 30 VAL A O 12
ATOM 17865 N N . LYS A 1 31 ? 4.351 -7.285 -6.563 1.00 0.00 31 LYS A N 12
ATOM 17866 C CA . LYS A 1 31 ? 3.748 -7.135 -7.876 1.00 0.00 31 LYS A CA 12
ATOM 17867 C C . LYS A 1 31 ? 2.380 -7.819 -7.886 1.00 0.00 31 LYS A C 12
ATOM 17868 O O . LYS A 1 31 ? 1.490 -7.426 -8.638 1.00 0.00 31 LYS A O 12
ATOM 17887 N N . THR A 1 32 ? 2.254 -8.832 -7.040 1.00 0.00 32 THR A N 12
ATOM 17888 C CA . THR A 1 32 ? 1.009 -9.575 -6.941 1.00 0.00 32 THR A CA 12
ATOM 17889 C C . THR A 1 32 ? -0.053 -8.741 -6.222 1.00 0.00 32 THR A C 12
ATOM 17890 O O . THR A 1 32 ? -1.142 -8.526 -6.752 1.00 0.00 32 THR A O 12
ATOM 17901 N N . GLY A 1 33 ? 0.301 -8.294 -5.026 1.00 0.00 33 GLY A N 12
ATOM 17902 C CA . GLY A 1 33 ? -0.609 -7.489 -4.229 1.00 0.00 33 GLY A CA 12
ATOM 17903 C C . GLY A 1 33 ? -1.313 -6.440 -5.093 1.00 0.00 33 GLY A C 12
ATOM 17904 O O . GLY A 1 33 ? -0.742 -5.943 -6.062 1.00 0.00 33 GLY A O 12
ATOM 17908 N N . HIS A 1 34 ? -2.544 -6.134 -4.709 1.00 0.00 34 HIS A N 12
ATOM 17909 C CA . HIS A 1 34 ? -3.332 -5.154 -5.436 1.00 0.00 34 HIS A CA 12
ATOM 17910 C C . HIS A 1 34 ? -4.332 -4.492 -4.486 1.00 0.00 34 HIS A C 12
ATOM 17911 O O . HIS A 1 34 ? -5.291 -3.862 -4.928 1.00 0.00 34 HIS A O 12
ATOM 17926 N N . VAL A 1 35 ? -4.074 -4.658 -3.197 1.00 0.00 35 VAL A N 12
ATOM 17927 C CA . VAL A 1 35 ? -4.939 -4.086 -2.180 1.00 0.00 35 VAL A CA 12
ATOM 17928 C C . VAL A 1 35 ? -6.360 -4.623 -2.364 1.00 0.00 35 VAL A C 12
ATOM 17929 O O . VAL A 1 35 ? -6.917 -4.553 -3.458 1.00 0.00 35 VAL A O 12
ATOM 17942 N N . THR A 1 36 ? -6.905 -5.148 -1.276 1.00 0.00 36 THR A N 12
ATOM 17943 C CA . THR A 1 36 ? -8.250 -5.697 -1.303 1.00 0.00 36 THR A CA 12
ATOM 17944 C C . THR A 1 36 ? -9.240 -4.714 -0.677 1.00 0.00 36 THR A C 12
ATOM 17945 O O . THR A 1 36 ? -10.065 -5.100 0.150 1.00 0.00 36 THR A O 12
ATOM 17956 N N . HIS A 1 37 ? -9.126 -3.461 -1.094 1.00 0.00 37 HIS A N 12
ATOM 17957 C CA . HIS A 1 37 ? -10.001 -2.420 -0.584 1.00 0.00 37 HIS A CA 12
ATOM 17958 C C . HIS A 1 37 ? -9.259 -1.598 0.472 1.00 0.00 37 HIS A C 12
ATOM 17959 O O . HIS A 1 37 ? -9.395 -1.850 1.668 1.00 0.00 37 HIS A O 12
ATOM 17974 N N . VAL A 1 38 ? -8.491 -0.631 -0.009 1.00 0.00 38 VAL A N 12
ATOM 17975 C CA . VAL A 1 38 ? -7.728 0.229 0.878 1.00 0.00 38 VAL A CA 12
ATOM 17976 C C . VAL A 1 38 ? -8.681 1.181 1.604 1.00 0.00 38 VAL A C 12
ATOM 17977 O O . VAL A 1 38 ? -9.631 1.688 1.008 1.00 0.00 38 VAL A O 12
ATOM 17990 N N . LYS A 1 39 ? -8.395 1.395 2.880 1.00 0.00 39 LYS A N 12
ATOM 17991 C CA . LYS A 1 39 ? -9.215 2.277 3.693 1.00 0.00 39 LYS A CA 12
ATOM 17992 C C . LYS A 1 39 ? -8.530 3.639 3.811 1.00 0.00 39 LYS A C 12
ATOM 17993 O O . LYS A 1 39 ? -7.633 3.818 4.634 1.00 0.00 39 LYS A O 12
ATOM 18012 N N . LEU A 1 40 ? -8.977 4.566 2.976 1.00 0.00 40 LEU A N 12
ATOM 18013 C CA . LEU A 1 40 ? -8.418 5.907 2.976 1.00 0.00 40 LEU A CA 12
ATOM 18014 C C . LEU A 1 40 ? -8.750 6.593 4.303 1.00 0.00 40 LEU A C 12
ATOM 18015 O O . LEU A 1 40 ? -9.863 6.463 4.811 1.00 0.00 40 LEU A O 12
ATOM 18031 N N . SER A 1 41 ? -7.766 7.309 4.825 1.00 0.00 41 SER A N 12
ATOM 18032 C CA . SER A 1 41 ? -7.940 8.016 6.082 1.00 0.00 41 SER A CA 12
ATOM 18033 C C . SER A 1 41 ? -7.042 9.255 6.115 1.00 0.00 41 SER A C 12
ATOM 18034 O O . SER A 1 41 ? -5.866 9.182 5.765 1.00 0.00 41 SER A O 12
ATOM 18042 N N . ASP A 1 42 ? -7.632 10.363 6.540 1.00 0.00 42 ASP A N 12
ATOM 18043 C CA . ASP A 1 42 ? -6.900 11.615 6.624 1.00 0.00 42 ASP A CA 12
ATOM 18044 C C . ASP A 1 42 ? -6.537 12.084 5.213 1.00 0.00 42 ASP A C 12
ATOM 18045 O O . ASP A 1 42 ? -5.742 13.008 5.047 1.00 0.00 42 ASP A O 12
ATOM 18054 N N . ASP A 1 43 ? -7.137 11.425 4.233 1.00 0.00 43 ASP A N 12
ATOM 18055 C CA . ASP A 1 43 ? -6.887 11.763 2.842 1.00 0.00 43 ASP A CA 12
ATOM 18056 C C . ASP A 1 43 ? -5.680 10.969 2.338 1.00 0.00 43 ASP A C 12
ATOM 18057 O O . ASP A 1 43 ? -5.742 10.344 1.280 1.00 0.00 43 ASP A O 12
ATOM 18066 N N . LEU A 1 44 ? -4.611 11.020 3.118 1.00 0.00 44 LEU A N 12
ATOM 18067 C CA . LEU A 1 44 ? -3.392 10.313 2.764 1.00 0.00 44 LEU A CA 12
ATOM 18068 C C . LEU A 1 44 ? -2.612 9.979 4.038 1.00 0.00 44 LEU A C 12
ATOM 18069 O O . LEU A 1 44 ? -2.044 8.895 4.156 1.00 0.00 44 LEU A O 12
ATOM 18085 N N . LEU A 1 45 ? -2.611 10.932 4.959 1.00 0.00 45 LEU A N 12
ATOM 18086 C CA . LEU A 1 45 ? -1.911 10.753 6.219 1.00 0.00 45 LEU A CA 12
ATOM 18087 C C . LEU A 1 45 ? -2.038 9.295 6.665 1.00 0.00 45 LEU A C 12
ATOM 18088 O O . LEU A 1 45 ? -1.132 8.754 7.298 1.00 0.00 45 LEU A O 12
ATOM 18104 N N . HIS A 1 46 ? -3.170 8.700 6.319 1.00 0.00 46 HIS A N 12
ATOM 18105 C CA . HIS A 1 46 ? -3.427 7.315 6.676 1.00 0.00 46 HIS A CA 12
ATOM 18106 C C . HIS A 1 46 ? -3.961 6.561 5.456 1.00 0.00 46 HIS A C 12
ATOM 18107 O O . HIS A 1 46 ? -5.035 6.878 4.948 1.00 0.00 46 HIS A O 12
ATOM 18122 N N . VAL A 1 47 ? -3.186 5.578 5.022 1.00 0.00 47 VAL A N 12
ATOM 18123 C CA . VAL A 1 47 ? -3.568 4.777 3.872 1.00 0.00 47 VAL A CA 12
ATOM 18124 C C . VAL A 1 47 ? -3.416 3.294 4.216 1.00 0.00 47 VAL A C 12
ATOM 18125 O O . VAL A 1 47 ? -2.328 2.734 4.099 1.00 0.00 47 VAL A O 12
ATOM 18138 N N . THR A 1 48 ? -4.525 2.700 4.634 1.00 0.00 48 THR A N 12
ATOM 18139 C CA . THR A 1 48 ? -4.529 1.293 4.997 1.00 0.00 48 THR A CA 12
ATOM 18140 C C . THR A 1 48 ? -4.776 0.425 3.761 1.00 0.00 48 THR A C 12
ATOM 18141 O O . THR A 1 48 ? -5.907 0.315 3.291 1.00 0.00 48 THR A O 12
ATOM 18152 N N . VAL A 1 49 ? -3.698 -0.169 3.270 1.00 0.00 49 VAL A N 12
ATOM 18153 C CA . VAL A 1 49 ? -3.783 -1.023 2.098 1.00 0.00 49 VAL A CA 12
ATOM 18154 C C . VAL A 1 49 ? -3.919 -2.481 2.543 1.00 0.00 49 VAL A C 12
ATOM 18155 O O . VAL A 1 49 ? -3.160 -2.948 3.391 1.00 0.00 49 VAL A O 12
ATOM 18168 N N . TYR A 1 50 ? -4.892 -3.158 1.952 1.00 0.00 50 TYR A N 12
ATOM 18169 C CA . TYR A 1 50 ? -5.137 -4.553 2.278 1.00 0.00 50 TYR A CA 12
ATOM 18170 C C . TYR A 1 50 ? -4.685 -5.470 1.140 1.00 0.00 50 TYR A C 12
ATOM 18171 O O . TYR A 1 50 ? -5.507 -6.128 0.504 1.00 0.00 50 TYR A O 12
ATOM 18189 N N . LEU A 1 51 ? -3.379 -5.483 0.917 1.00 0.00 51 LEU A N 12
ATOM 18190 C CA . LEU A 1 51 ? -2.807 -6.308 -0.134 1.00 0.00 51 LEU A CA 12
ATOM 18191 C C . LEU A 1 51 ? -3.640 -7.583 -0.285 1.00 0.00 51 LEU A C 12
ATOM 18192 O O . LEU A 1 51 ? -4.396 -7.725 -1.245 1.00 0.00 51 LEU A O 12
ATOM 18208 N N . ASP A 1 52 ? -3.473 -8.478 0.677 1.00 0.00 52 ASP A N 12
ATOM 18209 C CA . ASP A 1 52 ? -4.199 -9.736 0.663 1.00 0.00 52 ASP A CA 12
ATOM 18210 C C . ASP A 1 52 ? -3.727 -10.580 -0.522 1.00 0.00 52 ASP A C 12
ATOM 18211 O O . ASP A 1 52 ? -4.266 -11.656 -0.778 1.00 0.00 52 ASP A O 12
ATOM 18220 N N . CYS A 1 53 ? -2.724 -10.060 -1.215 1.00 0.00 53 CYS A N 12
ATOM 18221 C CA . CYS A 1 53 ? -2.172 -10.752 -2.367 1.00 0.00 53 CYS A CA 12
ATOM 18222 C C . CYS A 1 53 ? -3.254 -11.669 -2.940 1.00 0.00 53 CYS A C 12
ATOM 18223 O O . CYS A 1 53 ? -4.171 -11.206 -3.617 1.00 0.00 53 CYS A O 12
ATOM 18231 N N . TYR A 1 54 ? -3.112 -12.954 -2.648 1.00 0.00 54 TYR A N 12
ATOM 18232 C CA . TYR A 1 54 ? -4.066 -13.940 -3.126 1.00 0.00 54 TYR A CA 12
ATOM 18233 C C . TYR A 1 54 ? -4.402 -14.954 -2.030 1.00 0.00 54 TYR A C 12
ATOM 18234 O O . TYR A 1 54 ? -3.963 -16.101 -2.085 1.00 0.00 54 TYR A O 12
ATOM 18252 N N . ASN A 1 55 ? -5.179 -14.493 -1.061 1.00 0.00 55 ASN A N 12
ATOM 18253 C CA . ASN A 1 55 ? -5.579 -15.345 0.046 1.00 0.00 55 ASN A CA 12
ATOM 18254 C C . ASN A 1 55 ? -4.521 -15.271 1.149 1.00 0.00 55 ASN A C 12
ATOM 18255 O O . ASN A 1 55 ? -4.568 -16.037 2.111 1.00 0.00 55 ASN A O 12
ATOM 18266 N N . ARG A 1 56 ? -3.592 -14.343 0.973 1.00 0.00 56 ARG A N 12
ATOM 18267 C CA . ARG A 1 56 ? -2.525 -14.160 1.941 1.00 0.00 56 ARG A CA 12
ATOM 18268 C C . ARG A 1 56 ? -1.599 -15.378 1.948 1.00 0.00 56 ARG A C 12
ATOM 18269 O O . ARG A 1 56 ? -0.827 -15.570 2.886 1.00 0.00 56 ARG A O 12
ATOM 18290 N N . GLU A 1 57 ? -1.707 -16.169 0.890 1.00 0.00 57 GLU A N 12
ATOM 18291 C CA . GLU A 1 57 ? -0.889 -17.363 0.762 1.00 0.00 57 GLU A CA 12
ATOM 18292 C C . GLU A 1 57 ? 0.555 -16.984 0.425 1.00 0.00 57 GLU A C 12
ATOM 18293 O O . GLU A 1 57 ? 1.456 -17.815 0.519 1.00 0.00 57 GLU A O 12
ATOM 18305 N N . GLN A 1 58 ? 0.729 -15.728 0.040 1.00 0.00 58 GLN A N 12
ATOM 18306 C CA . GLN A 1 58 ? 2.047 -15.229 -0.312 1.00 0.00 58 GLN A CA 12
ATOM 18307 C C . GLN A 1 58 ? 2.295 -13.872 0.349 1.00 0.00 58 GLN A C 12
ATOM 18308 O O . GLN A 1 58 ? 3.312 -13.229 0.094 1.00 0.00 58 GLN A O 12
ATOM 18322 N N . ILE A 1 59 ? 1.347 -13.476 1.186 1.00 0.00 59 ILE A N 12
ATOM 18323 C CA . ILE A 1 59 ? 1.450 -12.206 1.886 1.00 0.00 59 ILE A CA 12
ATOM 18324 C C . ILE A 1 59 ? 2.833 -12.095 2.531 1.00 0.00 59 ILE A C 12
ATOM 18325 O O . ILE A 1 59 ? 3.541 -11.111 2.321 1.00 0.00 59 ILE A O 12
ATOM 18341 N N . ASP A 1 60 ? 3.175 -13.116 3.302 1.00 0.00 60 ASP A N 12
ATOM 18342 C CA . ASP A 1 60 ? 4.461 -13.144 3.979 1.00 0.00 60 ASP A CA 12
ATOM 18343 C C . ASP A 1 60 ? 5.538 -12.597 3.040 1.00 0.00 60 ASP A C 12
ATOM 18344 O O . ASP A 1 60 ? 6.449 -11.895 3.477 1.00 0.00 60 ASP A O 12
ATOM 18353 N N . ARG A 1 61 ? 5.399 -12.940 1.768 1.00 0.00 61 ARG A N 12
ATOM 18354 C CA . ARG A 1 61 ? 6.350 -12.492 0.764 1.00 0.00 61 ARG A CA 12
ATOM 18355 C C . ARG A 1 61 ? 6.018 -11.066 0.318 1.00 0.00 61 ARG A C 12
ATOM 18356 O O . ARG A 1 61 ? 6.894 -10.204 0.282 1.00 0.00 61 ARG A O 12
ATOM 18377 N N . VAL A 1 62 ? 4.751 -10.863 -0.010 1.00 0.00 62 VAL A N 12
ATOM 18378 C CA . VAL A 1 62 ? 4.292 -9.557 -0.452 1.00 0.00 62 VAL A CA 12
ATOM 18379 C C . VAL A 1 62 ? 4.542 -8.532 0.656 1.00 0.00 62 VAL A C 12
ATOM 18380 O O . VAL A 1 62 ? 5.332 -7.605 0.482 1.00 0.00 62 VAL A O 12
ATOM 18393 N N . VAL A 1 63 ? 3.854 -8.733 1.770 1.00 0.00 63 VAL A N 12
ATOM 18394 C CA . VAL A 1 63 ? 3.991 -7.837 2.906 1.00 0.00 63 VAL A CA 12
ATOM 18395 C C . VAL A 1 63 ? 5.473 -7.677 3.247 1.00 0.00 63 VAL A C 12
ATOM 18396 O O . VAL A 1 63 ? 5.940 -6.566 3.495 1.00 0.00 63 VAL A O 12
ATOM 18409 N N . GLY A 1 64 ? 6.172 -8.802 3.250 1.00 0.00 64 GLY A N 12
ATOM 18410 C CA . GLY A 1 64 ? 7.592 -8.801 3.557 1.00 0.00 64 GLY A CA 12
ATOM 18411 C C . GLY A 1 64 ? 8.358 -7.878 2.606 1.00 0.00 64 GLY A C 12
ATOM 18412 O O . GLY A 1 64 ? 9.290 -7.190 3.019 1.00 0.00 64 GLY A O 12
ATOM 18416 N N . ALA A 1 65 ? 7.936 -7.894 1.350 1.00 0.00 65 ALA A N 12
ATOM 18417 C CA . ALA A 1 65 ? 8.570 -7.068 0.337 1.00 0.00 65 ALA A CA 12
ATOM 18418 C C . ALA A 1 65 ? 8.097 -5.622 0.495 1.00 0.00 65 ALA A C 12
ATOM 18419 O O . ALA A 1 65 ? 8.879 -4.687 0.329 1.00 0.00 65 ALA A O 12
ATOM 18426 N N . PHE A 1 66 ? 6.818 -5.483 0.814 1.00 0.00 66 PHE A N 12
ATOM 18427 C CA . PHE A 1 66 ? 6.231 -4.166 0.996 1.00 0.00 66 PHE A CA 12
ATOM 18428 C C . PHE A 1 66 ? 6.999 -3.365 2.049 1.00 0.00 66 PHE A C 12
ATOM 18429 O O . PHE A 1 66 ? 6.979 -2.135 2.035 1.00 0.00 66 PHE A O 12
ATOM 18446 N N . ASN A 1 67 ? 7.656 -4.094 2.939 1.00 0.00 67 ASN A N 12
ATOM 18447 C CA . ASN A 1 67 ? 8.429 -3.467 3.997 1.00 0.00 67 ASN A CA 12
ATOM 18448 C C . ASN A 1 67 ? 9.601 -2.700 3.382 1.00 0.00 67 ASN A C 12
ATOM 18449 O O . ASN A 1 67 ? 9.872 -1.563 3.764 1.00 0.00 67 ASN A O 12
ATOM 18460 N N . GLN A 1 68 ? 10.263 -3.353 2.438 1.00 0.00 68 GLN A N 12
ATOM 18461 C CA . GLN A 1 68 ? 11.400 -2.747 1.766 1.00 0.00 68 GLN A CA 12
ATOM 18462 C C . GLN A 1 68 ? 10.922 -1.720 0.737 1.00 0.00 68 GLN A C 12
ATOM 18463 O O . GLN A 1 68 ? 11.646 -0.781 0.410 1.00 0.00 68 GLN A O 12
ATOM 18477 N N . ALA A 1 69 ? 9.707 -1.935 0.255 1.00 0.00 69 ALA A N 12
ATOM 18478 C CA . ALA A 1 69 ? 9.124 -1.040 -0.731 1.00 0.00 69 ALA A CA 12
ATOM 18479 C C . ALA A 1 69 ? 8.564 0.195 -0.023 1.00 0.00 69 ALA A C 12
ATOM 18480 O O . ALA A 1 69 ? 8.207 1.178 -0.672 1.00 0.00 69 ALA A O 12
ATOM 18487 N N . LYS A 1 70 ? 8.505 0.106 1.297 1.00 0.00 70 LYS A N 12
ATOM 18488 C CA . LYS A 1 70 ? 7.994 1.204 2.100 1.00 0.00 70 LYS A CA 12
ATOM 18489 C C . LYS A 1 70 ? 8.627 2.514 1.625 1.00 0.00 70 LYS A C 12
ATOM 18490 O O . LYS A 1 70 ? 8.054 3.587 1.811 1.00 0.00 70 LYS A O 12
ATOM 18509 N N . GLY A 1 71 ? 9.799 2.383 1.022 1.00 0.00 71 GLY A N 12
ATOM 18510 C CA . GLY A 1 71 ? 10.516 3.543 0.520 1.00 0.00 71 GLY A CA 12
ATOM 18511 C C . GLY A 1 71 ? 9.836 4.109 -0.729 1.00 0.00 71 GLY A C 12
ATOM 18512 O O . GLY A 1 71 ? 9.411 5.263 -0.739 1.00 0.00 71 GLY A O 12
ATOM 18516 N N . VAL A 1 72 ? 9.755 3.270 -1.751 1.00 0.00 72 VAL A N 12
ATOM 18517 C CA . VAL A 1 72 ? 9.134 3.672 -3.002 1.00 0.00 72 VAL A CA 12
ATOM 18518 C C . VAL A 1 72 ? 7.702 4.135 -2.729 1.00 0.00 72 VAL A C 12
ATOM 18519 O O . VAL A 1 72 ? 7.267 5.160 -3.251 1.00 0.00 72 VAL A O 12
ATOM 18532 N N . PHE A 1 73 ? 7.008 3.356 -1.913 1.00 0.00 73 PHE A N 12
ATOM 18533 C CA . PHE A 1 73 ? 5.633 3.673 -1.565 1.00 0.00 73 PHE A CA 12
ATOM 18534 C C . PHE A 1 73 ? 5.528 5.078 -0.969 1.00 0.00 73 PHE A C 12
ATOM 18535 O O . PHE A 1 73 ? 4.715 5.887 -1.415 1.00 0.00 73 PHE A O 12
ATOM 18552 N N . SER A 1 74 ? 6.362 5.326 0.030 1.00 0.00 74 SER A N 12
ATOM 18553 C CA . SER A 1 74 ? 6.374 6.620 0.692 1.00 0.00 74 SER A CA 12
ATOM 18554 C C . SER A 1 74 ? 6.706 7.721 -0.317 1.00 0.00 74 SER A C 12
ATOM 18555 O O . SER A 1 74 ? 6.186 8.832 -0.223 1.00 0.00 74 SER A O 12
ATOM 18563 N N . ARG A 1 75 ? 7.571 7.374 -1.259 1.00 0.00 75 ARG A N 12
ATOM 18564 C CA . ARG A 1 75 ? 7.980 8.319 -2.284 1.00 0.00 75 ARG A CA 12
ATOM 18565 C C . ARG A 1 75 ? 6.755 8.864 -3.023 1.00 0.00 75 ARG A C 12
ATOM 18566 O O . ARG A 1 75 ? 6.653 10.066 -3.261 1.00 0.00 75 ARG A O 12
ATOM 18587 N N . VAL A 1 76 ? 5.856 7.952 -3.363 1.00 0.00 76 VAL A N 12
ATOM 18588 C CA . VAL A 1 76 ? 4.642 8.326 -4.069 1.00 0.00 76 VAL A CA 12
ATOM 18589 C C . VAL A 1 76 ? 3.988 9.513 -3.358 1.00 0.00 76 VAL A C 12
ATOM 18590 O O . VAL A 1 76 ? 3.613 10.494 -3.998 1.00 0.00 76 VAL A O 12
ATOM 18603 N N . LEU A 1 77 ? 3.872 9.383 -2.045 1.00 0.00 77 LEU A N 12
ATOM 18604 C CA . LEU A 1 77 ? 3.270 10.433 -1.240 1.00 0.00 77 LEU A CA 12
ATOM 18605 C C . LEU A 1 77 ? 4.227 11.624 -1.165 1.00 0.00 77 LEU A C 12
ATOM 18606 O O . LEU A 1 77 ? 3.790 12.774 -1.122 1.00 0.00 77 LEU A O 12
ATOM 18622 N N . ALA A 1 78 ? 5.513 11.309 -1.152 1.00 0.00 78 ALA A N 12
ATOM 18623 C CA . ALA A 1 78 ? 6.536 12.340 -1.084 1.00 0.00 78 ALA A CA 12
ATOM 18624 C C . ALA A 1 78 ? 6.170 13.479 -2.037 1.00 0.00 78 ALA A C 12
ATOM 18625 O O . ALA A 1 78 ? 6.385 14.649 -1.723 1.00 0.00 78 ALA A O 12
ATOM 18632 N N . HIS A 1 79 ? 5.624 13.098 -3.182 1.00 0.00 79 HIS A N 12
ATOM 18633 C CA . HIS A 1 79 ? 5.227 14.073 -4.184 1.00 0.00 79 HIS A CA 12
ATOM 18634 C C . HIS A 1 79 ? 4.616 15.295 -3.495 1.00 0.00 79 HIS A C 12
ATOM 18635 O O . HIS A 1 79 ? 4.704 16.409 -4.008 1.00 0.00 79 HIS A O 12
ATOM 18650 N N . ASN A 1 80 ? 4.010 15.045 -2.344 1.00 0.00 80 ASN A N 12
ATOM 18651 C CA . ASN A 1 80 ? 3.385 16.111 -1.580 1.00 0.00 80 ASN A CA 12
ATOM 18652 C C . ASN A 1 80 ? 4.190 16.357 -0.302 1.00 0.00 80 ASN A C 12
ATOM 18653 O O . ASN A 1 80 ? 4.798 17.414 -0.142 1.00 0.00 80 ASN A O 12
ATOM 18664 N N . LEU A 1 81 ? 4.169 15.364 0.574 1.00 0.00 81 LEU A N 12
ATOM 18665 C CA . LEU A 1 81 ? 4.889 15.459 1.832 1.00 0.00 81 LEU A CA 12
ATOM 18666 C C . LEU A 1 81 ? 6.331 14.991 1.625 1.00 0.00 81 LEU A C 12
ATOM 18667 O O . LEU A 1 81 ? 6.761 14.775 0.493 1.00 0.00 81 LEU A O 12
ATOM 18683 N N . TYR A 1 82 ? 7.038 14.849 2.737 1.00 0.00 82 TYR A N 12
ATOM 18684 C CA . TYR A 1 82 ? 8.423 14.410 2.692 1.00 0.00 82 TYR A CA 12
ATOM 18685 C C . TYR A 1 82 ? 9.208 14.950 3.889 1.00 0.00 82 TYR A C 12
ATOM 18686 O O . TYR A 1 82 ? 9.911 14.199 4.564 1.00 0.00 82 TYR A O 12
ATOM 18704 N N . LEU A 1 83 ? 9.062 16.247 4.116 1.00 0.00 83 LEU A N 12
ATOM 18705 C CA . LEU A 1 83 ? 9.748 16.896 5.220 1.00 0.00 83 LEU A CA 12
ATOM 18706 C C . LEU A 1 83 ? 9.132 16.432 6.542 1.00 0.00 83 LEU A C 12
ATOM 18707 O O . LEU A 1 83 ? 9.279 15.273 6.927 1.00 0.00 83 LEU A O 12
ATOM 18723 N N . ALA A 1 84 ? 8.454 17.361 7.200 1.00 0.00 84 ALA A N 12
ATOM 18724 C CA . ALA A 1 84 ? 7.815 17.062 8.470 1.00 0.00 84 ALA A CA 12
ATOM 18725 C C . ALA A 1 84 ? 7.080 15.724 8.364 1.00 0.00 84 ALA A C 12
ATOM 18726 O O . ALA A 1 84 ? 6.784 15.093 9.377 1.00 0.00 84 ALA A O 12
ATOM 18733 N N . LYS A 1 85 ? 6.808 15.331 7.128 1.00 0.00 85 LYS A N 12
ATOM 18734 C CA . LYS A 1 85 ? 6.114 14.080 6.877 1.00 0.00 85 LYS A CA 12
ATOM 18735 C C . LYS A 1 85 ? 4.607 14.337 6.835 1.00 0.00 85 LYS A C 12
ATOM 18736 O O . LYS A 1 85 ? 4.152 15.285 6.197 1.00 0.00 85 LYS A O 12
ATOM 18755 N N . ALA A 1 86 ? 3.872 13.475 7.523 1.00 0.00 86 ALA A N 12
ATOM 18756 C CA . ALA A 1 86 ? 2.425 13.597 7.572 1.00 0.00 86 ALA A CA 12
ATOM 18757 C C . ALA A 1 86 ? 1.804 12.675 6.522 1.00 0.00 86 ALA A C 12
ATOM 18758 O O . ALA A 1 86 ? 0.770 12.999 5.940 1.00 0.00 86 ALA A O 12
ATOM 18765 N N . VAL A 1 87 ? 2.460 11.544 6.311 1.00 0.00 87 VAL A N 12
ATOM 18766 C CA . VAL A 1 87 ? 1.985 10.572 5.340 1.00 0.00 87 VAL A CA 12
ATOM 18767 C C . VAL A 1 87 ? 2.801 9.285 5.472 1.00 0.00 87 VAL A C 12
ATOM 18768 O O . VAL A 1 87 ? 3.925 9.307 5.971 1.00 0.00 87 VAL A O 12
ATOM 18781 N N . GLN A 1 88 ? 2.203 8.194 5.017 1.00 0.00 88 GLN A N 12
ATOM 18782 C CA . GLN A 1 88 ? 2.860 6.899 5.078 1.00 0.00 88 GLN A CA 12
ATOM 18783 C C . GLN A 1 88 ? 1.848 5.778 4.836 1.00 0.00 88 GLN A C 12
ATOM 18784 O O . GLN A 1 88 ? 0.821 5.708 5.510 1.00 0.00 88 GLN A O 12
ATOM 18798 N N . ILE A 1 89 ? 2.172 4.929 3.871 1.00 0.00 89 ILE A N 12
ATOM 18799 C CA . ILE A 1 89 ? 1.303 3.815 3.532 1.00 0.00 89 ILE A CA 12
ATOM 18800 C C . ILE A 1 89 ? 1.417 2.738 4.613 1.00 0.00 89 ILE A C 12
ATOM 18801 O O . ILE A 1 89 ? 2.518 2.404 5.048 1.00 0.00 89 ILE A O 12
ATOM 18817 N N . HIS A 1 90 ? 0.264 2.225 5.015 1.00 0.00 90 HIS A N 12
ATOM 18818 C CA . HIS A 1 90 ? 0.220 1.193 6.037 1.00 0.00 90 HIS A CA 12
ATOM 18819 C C . HIS A 1 90 ? -0.311 -0.108 5.430 1.00 0.00 90 HIS A C 12
ATOM 18820 O O . HIS A 1 90 ? -1.283 -0.094 4.677 1.00 0.00 90 HIS A O 12
ATOM 18835 N N . PHE A 1 91 ? 0.352 -1.201 5.781 1.00 0.00 91 PHE A N 12
ATOM 18836 C CA . PHE A 1 91 ? -0.041 -2.507 5.281 1.00 0.00 91 PHE A CA 12
ATOM 18837 C C . PHE A 1 91 ? -1.064 -3.165 6.209 1.00 0.00 91 PHE A C 12
ATOM 18838 O O . PHE A 1 91 ? -1.061 -2.920 7.414 1.00 0.00 91 PHE A O 12
ATOM 18855 N N . VAL A 1 92 ? -1.915 -3.986 5.612 1.00 0.00 92 VAL A N 12
ATOM 18856 C CA . VAL A 1 92 ? -2.941 -4.681 6.370 1.00 0.00 92 VAL A CA 12
ATOM 18857 C C . VAL A 1 92 ? -3.138 -6.083 5.788 1.00 0.00 92 VAL A C 12
ATOM 18858 O O . VAL A 1 92 ? -3.025 -6.278 4.579 1.00 0.00 92 VAL A O 12
ATOM 18871 N N . LYS A 1 93 ? -3.429 -7.022 6.676 1.00 0.00 93 LYS A N 12
ATOM 18872 C CA . LYS A 1 93 ? -3.643 -8.399 6.266 1.00 0.00 93 LYS A CA 12
ATOM 18873 C C . LYS A 1 93 ? -4.537 -9.099 7.291 1.00 0.00 93 LYS A C 12
ATOM 18874 O O . LYS A 1 93 ? -5.486 -9.790 6.924 1.00 0.00 93 LYS A O 12
ATOM 18893 N N . ASP A 1 94 ? -4.202 -8.897 8.557 1.00 0.00 94 ASP A N 12
ATOM 18894 C CA . ASP A 1 94 ? -4.962 -9.500 9.638 1.00 0.00 94 ASP A CA 12
ATOM 18895 C C . ASP A 1 94 ? -4.948 -8.565 10.849 1.00 0.00 94 ASP A C 12
ATOM 18896 O O . ASP A 1 94 ? -5.020 -9.020 11.990 1.00 0.00 94 ASP A O 12
ATOM 18905 N N . LYS A 1 95 ? -4.857 -7.276 10.560 1.00 0.00 95 LYS A N 12
ATOM 18906 C CA . LYS A 1 95 ? -4.833 -6.273 11.611 1.00 0.00 95 LYS A CA 12
ATOM 18907 C C . LYS A 1 95 ? -6.178 -6.271 12.340 1.00 0.00 95 LYS A C 12
ATOM 18908 O O . LYS A 1 95 ? -6.315 -5.659 13.398 1.00 0.00 95 LYS A O 12
ATOM 18927 N N . ALA A 1 96 ? -7.138 -6.964 11.744 1.00 0.00 96 ALA A N 12
ATOM 18928 C CA . ALA A 1 96 ? -8.468 -7.051 12.323 1.00 0.00 96 ALA A CA 12
ATOM 18929 C C . ALA A 1 96 ? -8.474 -8.120 13.418 1.00 0.00 96 ALA A C 12
ATOM 18930 O O . ALA A 1 96 ? -9.378 -8.953 13.471 1.00 0.00 96 ALA A O 12
ATOM 18937 N N . ILE A 1 97 ? -7.456 -8.061 14.264 1.00 0.00 97 ILE A N 12
ATOM 18938 C CA . ILE A 1 97 ? -7.333 -9.014 15.354 1.00 0.00 97 ILE A CA 12
ATOM 18939 C C . ILE A 1 97 ? -7.760 -10.399 14.865 1.00 0.00 97 ILE A C 12
ATOM 18940 O O . ILE A 1 97 ? -8.754 -10.949 15.336 1.00 0.00 97 ILE A O 12
ATOM 18956 N N . ASP A 1 98 ? -6.987 -10.924 13.926 1.00 0.00 98 ASP A N 12
ATOM 18957 C CA . ASP A 1 98 ? -7.272 -12.235 13.368 1.00 0.00 98 ASP A CA 12
ATOM 18958 C C . ASP A 1 98 ? -6.742 -13.314 14.315 1.00 0.00 98 ASP A C 12
ATOM 18959 O O . ASP A 1 98 ? -6.920 -14.505 14.065 1.00 0.00 98 ASP A O 12
ATOM 18968 N N . ASN A 1 99 ? -6.102 -12.858 15.381 1.00 0.00 99 ASN A N 12
ATOM 18969 C CA . ASN A 1 99 ? -5.545 -13.769 16.367 1.00 0.00 99 ASN A CA 12
ATOM 18970 C C . ASN A 1 99 ? -4.913 -12.961 17.502 1.00 0.00 99 ASN A C 12
ATOM 18971 O O . ASN A 1 99 ? -3.693 -12.955 17.659 1.00 0.00 99 ASN A O 12
ATOM 18982 N N . ALA A 1 100 ? -5.771 -12.300 18.264 1.00 0.00 100 ALA A N 12
ATOM 18983 C CA . ALA A 1 100 ? -5.312 -11.491 19.380 1.00 0.00 100 ALA A CA 12
ATOM 18984 C C . ALA A 1 100 ? -6.483 -11.225 20.328 1.00 0.00 100 ALA A C 12
ATOM 18985 O O . ALA A 1 100 ? -7.642 -11.381 19.947 1.00 0.00 100 ALA A O 12
ATOM 18992 N N . MET A 1 101 ? -6.140 -10.829 21.545 1.00 0.00 101 MET A N 12
ATOM 18993 C CA . MET A 1 101 ? -7.148 -10.540 22.550 1.00 0.00 101 MET A CA 12
ATOM 18994 C C . MET A 1 101 ? -6.502 -10.085 23.860 1.00 0.00 101 MET A C 12
ATOM 18995 O O . MET A 1 101 ? -5.289 -10.197 24.030 1.00 0.00 101 MET A O 12
ATOM 19009 N N . LYS A 1 6 ? -15.110 3.039 -10.418 1.00 0.00 6 LYS A N 13
ATOM 19010 C CA . LYS A 1 6 ? -15.435 3.869 -9.271 1.00 0.00 6 LYS A CA 13
ATOM 19011 C C . LYS A 1 6 ? -14.142 4.411 -8.656 1.00 0.00 6 LYS A C 13
ATOM 19012 O O . LYS A 1 6 ? -13.102 4.438 -9.313 1.00 0.00 6 LYS A O 13
ATOM 19031 N N . GLU A 1 7 ? -14.250 4.829 -7.404 1.00 0.00 7 GLU A N 13
ATOM 19032 C CA . GLU A 1 7 ? -13.103 5.368 -6.693 1.00 0.00 7 GLU A CA 13
ATOM 19033 C C . GLU A 1 7 ? -12.161 6.077 -7.668 1.00 0.00 7 GLU A C 13
ATOM 19034 O O . GLU A 1 7 ? -11.239 5.463 -8.203 1.00 0.00 7 GLU A O 13
ATOM 19046 N N . ARG A 1 8 ? -12.424 7.360 -7.868 1.00 0.00 8 ARG A N 13
ATOM 19047 C CA . ARG A 1 8 ? -11.610 8.159 -8.769 1.00 0.00 8 ARG A CA 13
ATOM 19048 C C . ARG A 1 8 ? -10.226 8.399 -8.163 1.00 0.00 8 ARG A C 13
ATOM 19049 O O . ARG A 1 8 ? -9.232 7.858 -8.644 1.00 0.00 8 ARG A O 13
ATOM 19070 N N . LEU A 1 9 ? -10.207 9.210 -7.115 1.00 0.00 9 LEU A N 13
ATOM 19071 C CA . LEU A 1 9 ? -8.961 9.528 -6.438 1.00 0.00 9 LEU A CA 13
ATOM 19072 C C . LEU A 1 9 ? -8.330 8.238 -5.909 1.00 0.00 9 LEU A C 13
ATOM 19073 O O . LEU A 1 9 ? -7.151 7.977 -6.147 1.00 0.00 9 LEU A O 13
ATOM 19089 N N . GLU A 1 10 ? -9.142 7.466 -5.202 1.00 0.00 10 GLU A N 13
ATOM 19090 C CA . GLU A 1 10 ? -8.677 6.210 -4.638 1.00 0.00 10 GLU A CA 13
ATOM 19091 C C . GLU A 1 10 ? -7.897 5.414 -5.685 1.00 0.00 10 GLU A C 13
ATOM 19092 O O . GLU A 1 10 ? -6.779 4.971 -5.428 1.00 0.00 10 GLU A O 13
ATOM 19104 N N . ASN A 1 11 ? -8.518 5.255 -6.845 1.00 0.00 11 ASN A N 13
ATOM 19105 C CA . ASN A 1 11 ? -7.896 4.519 -7.933 1.00 0.00 11 ASN A CA 13
ATOM 19106 C C . ASN A 1 11 ? -6.563 5.178 -8.291 1.00 0.00 11 ASN A C 13
ATOM 19107 O O . ASN A 1 11 ? -5.532 4.510 -8.347 1.00 0.00 11 ASN A O 13
ATOM 19118 N N . ASP A 1 12 ? -6.627 6.481 -8.525 1.00 0.00 12 ASP A N 13
ATOM 19119 C CA . ASP A 1 12 ? -5.437 7.237 -8.876 1.00 0.00 12 ASP A CA 13
ATOM 19120 C C . ASP A 1 12 ? -4.310 6.888 -7.903 1.00 0.00 12 ASP A C 13
ATOM 19121 O O . ASP A 1 12 ? -3.147 6.809 -8.297 1.00 0.00 12 ASP A O 13
ATOM 19130 N N . ILE A 1 13 ? -4.693 6.688 -6.650 1.00 0.00 13 ILE A N 13
ATOM 19131 C CA . ILE A 1 13 ? -3.729 6.349 -5.618 1.00 0.00 13 ILE A CA 13
ATOM 19132 C C . ILE A 1 13 ? -3.231 4.919 -5.840 1.00 0.00 13 ILE A C 13
ATOM 19133 O O . ILE A 1 13 ? -2.026 4.675 -5.863 1.00 0.00 13 ILE A O 13
ATOM 19149 N N . ILE A 1 14 ? -4.184 4.013 -6.000 1.00 0.00 14 ILE A N 13
ATOM 19150 C CA . ILE A 1 14 ? -3.857 2.614 -6.220 1.00 0.00 14 ILE A CA 13
ATOM 19151 C C . ILE A 1 14 ? -2.834 2.506 -7.352 1.00 0.00 14 ILE A C 13
ATOM 19152 O O . ILE A 1 14 ? -1.779 1.898 -7.184 1.00 0.00 14 ILE A O 13
ATOM 19168 N N . ARG A 1 15 ? -3.183 3.106 -8.481 1.00 0.00 15 ARG A N 13
ATOM 19169 C CA . ARG A 1 15 ? -2.308 3.085 -9.641 1.00 0.00 15 ARG A CA 13
ATOM 19170 C C . ARG A 1 15 ? -0.983 3.779 -9.319 1.00 0.00 15 ARG A C 13
ATOM 19171 O O . ARG A 1 15 ? 0.050 3.453 -9.902 1.00 0.00 15 ARG A O 13
ATOM 19192 N N . LEU A 1 16 ? -1.056 4.724 -8.392 1.00 0.00 16 LEU A N 13
ATOM 19193 C CA . LEU A 1 16 ? 0.125 5.466 -7.986 1.00 0.00 16 LEU A CA 13
ATOM 19194 C C . LEU A 1 16 ? 1.194 4.488 -7.495 1.00 0.00 16 LEU A C 13
ATOM 19195 O O . LEU A 1 16 ? 2.266 4.386 -8.089 1.00 0.00 16 LEU A O 13
ATOM 19211 N N . ILE A 1 17 ? 0.864 3.794 -6.416 1.00 0.00 17 ILE A N 13
ATOM 19212 C CA . ILE A 1 17 ? 1.782 2.827 -5.838 1.00 0.00 17 ILE A CA 13
ATOM 19213 C C . ILE A 1 17 ? 2.321 1.918 -6.945 1.00 0.00 17 ILE A C 13
ATOM 19214 O O . ILE A 1 17 ? 3.505 1.586 -6.959 1.00 0.00 17 ILE A O 13
ATOM 19230 N N . ASN A 1 18 ? 1.424 1.539 -7.844 1.00 0.00 18 ASN A N 13
ATOM 19231 C CA . ASN A 1 18 ? 1.794 0.674 -8.951 1.00 0.00 18 ASN A CA 13
ATOM 19232 C C . ASN A 1 18 ? 2.991 1.279 -9.688 1.00 0.00 18 ASN A C 13
ATOM 19233 O O . ASN A 1 18 ? 3.997 0.605 -9.902 1.00 0.00 18 ASN A O 13
ATOM 19244 N N . ARG A 1 19 ? 2.842 2.544 -10.054 1.00 0.00 19 ARG A N 13
ATOM 19245 C CA . ARG A 1 19 ? 3.898 3.247 -10.762 1.00 0.00 19 ARG A CA 13
ATOM 19246 C C . ARG A 1 19 ? 5.239 3.043 -10.054 1.00 0.00 19 ARG A C 13
ATOM 19247 O O . ARG A 1 19 ? 6.258 2.809 -10.701 1.00 0.00 19 ARG A O 13
ATOM 19268 N N . THR A 1 20 ? 5.195 3.141 -8.733 1.00 0.00 20 THR A N 13
ATOM 19269 C CA . THR A 1 20 ? 6.393 2.970 -7.930 1.00 0.00 20 THR A CA 13
ATOM 19270 C C . THR A 1 20 ? 6.854 1.512 -7.962 1.00 0.00 20 THR A C 13
ATOM 19271 O O . THR A 1 20 ? 8.048 1.232 -7.870 1.00 0.00 20 THR A O 13
ATOM 19282 N N . VAL A 1 21 ? 5.882 0.621 -8.092 1.00 0.00 21 VAL A N 13
ATOM 19283 C CA . VAL A 1 21 ? 6.173 -0.802 -8.138 1.00 0.00 21 VAL A CA 13
ATOM 19284 C C . VAL A 1 21 ? 6.832 -1.141 -9.476 1.00 0.00 21 VAL A C 13
ATOM 19285 O O . VAL A 1 21 ? 7.772 -1.933 -9.527 1.00 0.00 21 VAL A O 13
ATOM 19298 N N . ILE A 1 22 ? 6.312 -0.525 -10.528 1.00 0.00 22 ILE A N 13
ATOM 19299 C CA . ILE A 1 22 ? 6.837 -0.752 -11.864 1.00 0.00 22 ILE A CA 13
ATOM 19300 C C . ILE A 1 22 ? 8.114 0.069 -12.050 1.00 0.00 22 ILE A C 13
ATOM 19301 O O . ILE A 1 22 ? 9.005 -0.323 -12.803 1.00 0.00 22 ILE A O 13
ATOM 19317 N N . HIS A 1 23 ? 8.163 1.195 -11.353 1.00 0.00 23 HIS A N 13
ATOM 19318 C CA . HIS A 1 23 ? 9.317 2.075 -11.433 1.00 0.00 23 HIS A CA 13
ATOM 19319 C C . HIS A 1 23 ? 10.290 1.750 -10.298 1.00 0.00 23 HIS A C 13
ATOM 19320 O O . HIS A 1 23 ? 11.382 2.312 -10.232 1.00 0.00 23 HIS A O 13
ATOM 19335 N N . GLU A 1 24 ? 9.859 0.843 -9.433 1.00 0.00 24 GLU A N 13
ATOM 19336 C CA . GLU A 1 24 ? 10.678 0.437 -8.304 1.00 0.00 24 GLU A CA 13
ATOM 19337 C C . GLU A 1 24 ? 10.318 -0.986 -7.873 1.00 0.00 24 GLU A C 13
ATOM 19338 O O . GLU A 1 24 ? 9.858 -1.788 -8.685 1.00 0.00 24 GLU A O 13
ATOM 19350 N N . ILE A 1 25 ? 10.541 -1.257 -6.595 1.00 0.00 25 ILE A N 13
ATOM 19351 C CA . ILE A 1 25 ? 10.246 -2.569 -6.045 1.00 0.00 25 ILE A CA 13
ATOM 19352 C C . ILE A 1 25 ? 11.132 -3.614 -6.727 1.00 0.00 25 ILE A C 13
ATOM 19353 O O . ILE A 1 25 ? 10.632 -4.510 -7.405 1.00 0.00 25 ILE A O 13
ATOM 19369 N N . TYR A 1 26 ? 12.433 -3.464 -6.524 1.00 0.00 26 TYR A N 13
ATOM 19370 C CA . TYR A 1 26 ? 13.393 -4.383 -7.110 1.00 0.00 26 TYR A CA 13
ATOM 19371 C C . TYR A 1 26 ? 12.827 -5.803 -7.169 1.00 0.00 26 TYR A C 13
ATOM 19372 O O . TYR A 1 26 ? 12.370 -6.250 -8.221 1.00 0.00 26 TYR A O 13
ATOM 19390 N N . ASN A 1 27 ? 12.875 -6.474 -6.027 1.00 0.00 27 ASN A N 13
ATOM 19391 C CA . ASN A 1 27 ? 12.373 -7.834 -5.936 1.00 0.00 27 ASN A CA 13
ATOM 19392 C C . ASN A 1 27 ? 10.920 -7.869 -6.413 1.00 0.00 27 ASN A C 13
ATOM 19393 O O . ASN A 1 27 ? 9.996 -7.729 -5.613 1.00 0.00 27 ASN A O 13
ATOM 19404 N N . GLU A 1 28 ? 10.762 -8.057 -7.716 1.00 0.00 28 GLU A N 13
ATOM 19405 C CA . GLU A 1 28 ? 9.437 -8.113 -8.309 1.00 0.00 28 GLU A CA 13
ATOM 19406 C C . GLU A 1 28 ? 8.430 -8.681 -7.307 1.00 0.00 28 GLU A C 13
ATOM 19407 O O . GLU A 1 28 ? 8.222 -9.892 -7.250 1.00 0.00 28 GLU A O 13
ATOM 19419 N N . THR A 1 29 ? 7.832 -7.780 -6.541 1.00 0.00 29 THR A N 13
ATOM 19420 C CA . THR A 1 29 ? 6.852 -8.177 -5.544 1.00 0.00 29 THR A CA 13
ATOM 19421 C C . THR A 1 29 ? 5.971 -6.987 -5.160 1.00 0.00 29 THR A C 13
ATOM 19422 O O . THR A 1 29 ? 6.324 -5.838 -5.421 1.00 0.00 29 THR A O 13
ATOM 19433 N N . VAL A 1 30 ? 4.841 -7.303 -4.544 1.00 0.00 30 VAL A N 13
ATOM 19434 C CA . VAL A 1 30 ? 3.907 -6.274 -4.121 1.00 0.00 30 VAL A CA 13
ATOM 19435 C C . VAL A 1 30 ? 3.043 -5.854 -5.312 1.00 0.00 30 VAL A C 13
ATOM 19436 O O . VAL A 1 30 ? 1.918 -5.390 -5.134 1.00 0.00 30 VAL A O 13
ATOM 19449 N N . LYS A 1 31 ? 3.603 -6.031 -6.499 1.00 0.00 31 LYS A N 13
ATOM 19450 C CA . LYS A 1 31 ? 2.898 -5.676 -7.719 1.00 0.00 31 LYS A CA 13
ATOM 19451 C C . LYS A 1 31 ? 1.573 -6.439 -7.778 1.00 0.00 31 LYS A C 13
ATOM 19452 O O . LYS A 1 31 ? 0.608 -5.968 -8.378 1.00 0.00 31 LYS A O 13
ATOM 19471 N N . THR A 1 32 ? 1.569 -7.604 -7.147 1.00 0.00 32 THR A N 13
ATOM 19472 C CA . THR A 1 32 ? 0.379 -8.436 -7.120 1.00 0.00 32 THR A CA 13
ATOM 19473 C C . THR A 1 32 ? -0.633 -7.887 -6.112 1.00 0.00 32 THR A C 13
ATOM 19474 O O . THR A 1 32 ? -1.823 -7.797 -6.408 1.00 0.00 32 THR A O 13
ATOM 19485 N N . GLY A 1 33 ? -0.122 -7.534 -4.941 1.00 0.00 33 GLY A N 13
ATOM 19486 C CA . GLY A 1 33 ? -0.966 -6.996 -3.888 1.00 0.00 33 GLY A CA 13
ATOM 19487 C C . GLY A 1 33 ? -1.592 -5.666 -4.312 1.00 0.00 33 GLY A C 13
ATOM 19488 O O . GLY A 1 33 ? -0.898 -4.656 -4.421 1.00 0.00 33 GLY A O 13
ATOM 19492 N N . HIS A 1 34 ? -2.896 -5.709 -4.541 1.00 0.00 34 HIS A N 13
ATOM 19493 C CA . HIS A 1 34 ? -3.624 -4.520 -4.951 1.00 0.00 34 HIS A CA 13
ATOM 19494 C C . HIS A 1 34 ? -4.614 -4.120 -3.855 1.00 0.00 34 HIS A C 13
ATOM 19495 O O . HIS A 1 34 ? -5.457 -3.249 -4.063 1.00 0.00 34 HIS A O 13
ATOM 19510 N N . VAL A 1 35 ? -4.479 -4.778 -2.712 1.00 0.00 35 VAL A N 13
ATOM 19511 C CA . VAL A 1 35 ? -5.352 -4.502 -1.584 1.00 0.00 35 VAL A CA 13
ATOM 19512 C C . VAL A 1 35 ? -6.741 -5.078 -1.866 1.00 0.00 35 VAL A C 13
ATOM 19513 O O . VAL A 1 35 ? -7.003 -5.566 -2.964 1.00 0.00 35 VAL A O 13
ATOM 19526 N N . THR A 1 36 ? -7.594 -5.001 -0.855 1.00 0.00 36 THR A N 13
ATOM 19527 C CA . THR A 1 36 ? -8.950 -5.509 -0.981 1.00 0.00 36 THR A CA 13
ATOM 19528 C C . THR A 1 36 ? -9.959 -4.363 -0.886 1.00 0.00 36 THR A C 13
ATOM 19529 O O . THR A 1 36 ? -11.092 -4.488 -1.349 1.00 0.00 36 THR A O 13
ATOM 19540 N N . HIS A 1 37 ? -9.512 -3.272 -0.281 1.00 0.00 37 HIS A N 13
ATOM 19541 C CA . HIS A 1 37 ? -10.362 -2.105 -0.119 1.00 0.00 37 HIS A CA 13
ATOM 19542 C C . HIS A 1 37 ? -9.496 -0.873 0.151 1.00 0.00 37 HIS A C 13
ATOM 19543 O O . HIS A 1 37 ? -9.739 0.196 -0.407 1.00 0.00 37 HIS A O 13
ATOM 19558 N N . VAL A 1 38 ? -8.504 -1.064 1.008 1.00 0.00 38 VAL A N 13
ATOM 19559 C CA . VAL A 1 38 ? -7.600 0.019 1.360 1.00 0.00 38 VAL A CA 13
ATOM 19560 C C . VAL A 1 38 ? -8.411 1.201 1.893 1.00 0.00 38 VAL A C 13
ATOM 19561 O O . VAL A 1 38 ? -9.293 1.714 1.207 1.00 0.00 38 VAL A O 13
ATOM 19574 N N . LYS A 1 39 ? -8.083 1.600 3.114 1.00 0.00 39 LYS A N 13
ATOM 19575 C CA . LYS A 1 39 ? -8.770 2.712 3.748 1.00 0.00 39 LYS A CA 13
ATOM 19576 C C . LYS A 1 39 ? -7.937 3.984 3.578 1.00 0.00 39 LYS A C 13
ATOM 19577 O O . LYS A 1 39 ? -6.732 3.979 3.827 1.00 0.00 39 LYS A O 13
ATOM 19596 N N . LEU A 1 40 ? -8.612 5.043 3.155 1.00 0.00 40 LEU A N 13
ATOM 19597 C CA . LEU A 1 40 ? -7.948 6.319 2.949 1.00 0.00 40 LEU A CA 13
ATOM 19598 C C . LEU A 1 40 ? -8.500 7.342 3.944 1.00 0.00 40 LEU A C 13
ATOM 19599 O O . LEU A 1 40 ? -9.698 7.621 3.953 1.00 0.00 40 LEU A O 13
ATOM 19615 N N . SER A 1 41 ? -7.600 7.874 4.758 1.00 0.00 41 SER A N 13
ATOM 19616 C CA . SER A 1 41 ? -7.982 8.860 5.754 1.00 0.00 41 SER A CA 13
ATOM 19617 C C . SER A 1 41 ? -6.774 9.721 6.129 1.00 0.00 41 SER A C 13
ATOM 19618 O O . SER A 1 41 ? -5.632 9.333 5.887 1.00 0.00 41 SER A O 13
ATOM 19626 N N . ASP A 1 42 ? -7.067 10.874 6.712 1.00 0.00 42 ASP A N 13
ATOM 19627 C CA . ASP A 1 42 ? -6.019 11.793 7.122 1.00 0.00 42 ASP A CA 13
ATOM 19628 C C . ASP A 1 42 ? -5.509 12.557 5.898 1.00 0.00 42 ASP A C 13
ATOM 19629 O O . ASP A 1 42 ? -4.534 13.301 5.988 1.00 0.00 42 ASP A O 13
ATOM 19638 N N . ASP A 1 43 ? -6.192 12.347 4.783 1.00 0.00 43 ASP A N 13
ATOM 19639 C CA . ASP A 1 43 ? -5.821 13.007 3.542 1.00 0.00 43 ASP A CA 13
ATOM 19640 C C . ASP A 1 43 ? -4.673 12.239 2.885 1.00 0.00 43 ASP A C 13
ATOM 19641 O O . ASP A 1 43 ? -3.757 12.841 2.328 1.00 0.00 43 ASP A O 13
ATOM 19650 N N . LEU A 1 44 ? -4.760 10.919 2.971 1.00 0.00 44 LEU A N 13
ATOM 19651 C CA . LEU A 1 44 ? -3.740 10.062 2.392 1.00 0.00 44 LEU A CA 13
ATOM 19652 C C . LEU A 1 44 ? -2.642 9.811 3.428 1.00 0.00 44 LEU A C 13
ATOM 19653 O O . LEU A 1 44 ? -2.018 8.751 3.432 1.00 0.00 44 LEU A O 13
ATOM 19669 N N . LEU A 1 45 ? -2.439 10.804 4.281 1.00 0.00 45 LEU A N 13
ATOM 19670 C CA . LEU A 1 45 ? -1.428 10.704 5.319 1.00 0.00 45 LEU A CA 13
ATOM 19671 C C . LEU A 1 45 ? -1.534 9.338 5.999 1.00 0.00 45 LEU A C 13
ATOM 19672 O O . LEU A 1 45 ? -0.556 8.838 6.552 1.00 0.00 45 LEU A O 13
ATOM 19688 N N . HIS A 1 46 ? -2.731 8.772 5.935 1.00 0.00 46 HIS A N 13
ATOM 19689 C CA . HIS A 1 46 ? -2.978 7.473 6.537 1.00 0.00 46 HIS A CA 13
ATOM 19690 C C . HIS A 1 46 ? -3.594 6.535 5.498 1.00 0.00 46 HIS A C 13
ATOM 19691 O O . HIS A 1 46 ? -4.766 6.673 5.149 1.00 0.00 46 HIS A O 13
ATOM 19706 N N . VAL A 1 47 ? -2.778 5.600 5.034 1.00 0.00 47 VAL A N 13
ATOM 19707 C CA . VAL A 1 47 ? -3.228 4.639 4.042 1.00 0.00 47 VAL A CA 13
ATOM 19708 C C . VAL A 1 47 ? -2.929 3.223 4.538 1.00 0.00 47 VAL A C 13
ATOM 19709 O O . VAL A 1 47 ? -1.772 2.808 4.583 1.00 0.00 47 VAL A O 13
ATOM 19722 N N . THR A 1 48 ? -3.993 2.520 4.897 1.00 0.00 48 THR A N 13
ATOM 19723 C CA . THR A 1 48 ? -3.859 1.159 5.389 1.00 0.00 48 THR A CA 13
ATOM 19724 C C . THR A 1 48 ? -4.216 0.157 4.288 1.00 0.00 48 THR A C 13
ATOM 19725 O O . THR A 1 48 ? -5.392 -0.066 4.005 1.00 0.00 48 THR A O 13
ATOM 19736 N N . VAL A 1 49 ? -3.179 -0.420 3.699 1.00 0.00 49 VAL A N 13
ATOM 19737 C CA . VAL A 1 49 ? -3.369 -1.392 2.636 1.00 0.00 49 VAL A CA 13
ATOM 19738 C C . VAL A 1 49 ? -3.440 -2.795 3.241 1.00 0.00 49 VAL A C 13
ATOM 19739 O O . VAL A 1 49 ? -2.471 -3.271 3.831 1.00 0.00 49 VAL A O 13
ATOM 19752 N N . TYR A 1 50 ? -4.597 -3.419 3.074 1.00 0.00 50 TYR A N 13
ATOM 19753 C CA . TYR A 1 50 ? -4.808 -4.758 3.597 1.00 0.00 50 TYR A CA 13
ATOM 19754 C C . TYR A 1 50 ? -3.951 -5.780 2.847 1.00 0.00 50 TYR A C 13
ATOM 19755 O O . TYR A 1 50 ? -3.411 -6.706 3.452 1.00 0.00 50 TYR A O 13
ATOM 19773 N N . LEU A 1 51 ? -3.852 -5.578 1.542 1.00 0.00 51 LEU A N 13
ATOM 19774 C CA . LEU A 1 51 ? -3.070 -6.471 0.703 1.00 0.00 51 LEU A CA 13
ATOM 19775 C C . LEU A 1 51 ? -3.635 -7.888 0.808 1.00 0.00 51 LEU A C 13
ATOM 19776 O O . LEU A 1 51 ? -3.630 -8.485 1.884 1.00 0.00 51 LEU A O 13
ATOM 19792 N N . ASP A 1 52 ? -4.111 -8.387 -0.324 1.00 0.00 52 ASP A N 13
ATOM 19793 C CA . ASP A 1 52 ? -4.679 -9.723 -0.373 1.00 0.00 52 ASP A CA 13
ATOM 19794 C C . ASP A 1 52 ? -4.019 -10.512 -1.505 1.00 0.00 52 ASP A C 13
ATOM 19795 O O . ASP A 1 52 ? -4.369 -11.666 -1.748 1.00 0.00 52 ASP A O 13
ATOM 19804 N N . CYS A 1 53 ? -3.075 -9.859 -2.166 1.00 0.00 53 CYS A N 13
ATOM 19805 C CA . CYS A 1 53 ? -2.362 -10.485 -3.267 1.00 0.00 53 CYS A CA 13
ATOM 19806 C C . CYS A 1 53 ? -3.363 -11.306 -4.082 1.00 0.00 53 CYS A C 13
ATOM 19807 O O . CYS A 1 53 ? -4.177 -10.749 -4.817 1.00 0.00 53 CYS A O 13
ATOM 19815 N N . TYR A 1 54 ? -3.270 -12.619 -3.924 1.00 0.00 54 TYR A N 13
ATOM 19816 C CA . TYR A 1 54 ? -4.158 -13.522 -4.637 1.00 0.00 54 TYR A CA 13
ATOM 19817 C C . TYR A 1 54 ? -5.209 -14.113 -3.695 1.00 0.00 54 TYR A C 13
ATOM 19818 O O . TYR A 1 54 ? -6.405 -14.052 -3.978 1.00 0.00 54 TYR A O 13
ATOM 19836 N N . ASN A 1 55 ? -4.726 -14.672 -2.596 1.00 0.00 55 ASN A N 13
ATOM 19837 C CA . ASN A 1 55 ? -5.609 -15.273 -1.611 1.00 0.00 55 ASN A CA 13
ATOM 19838 C C . ASN A 1 55 ? -4.910 -15.293 -0.250 1.00 0.00 55 ASN A C 13
ATOM 19839 O O . ASN A 1 55 ? -5.236 -16.112 0.607 1.00 0.00 55 ASN A O 13
ATOM 19850 N N . ARG A 1 56 ? -3.962 -14.381 -0.094 1.00 0.00 56 ARG A N 13
ATOM 19851 C CA . ARG A 1 56 ? -3.214 -14.283 1.148 1.00 0.00 56 ARG A CA 13
ATOM 19852 C C . ARG A 1 56 ? -2.183 -15.410 1.237 1.00 0.00 56 ARG A C 13
ATOM 19853 O O . ARG A 1 56 ? -1.452 -15.511 2.221 1.00 0.00 56 ARG A O 13
ATOM 19874 N N . GLU A 1 57 ? -2.157 -16.229 0.196 1.00 0.00 57 GLU A N 13
ATOM 19875 C CA . GLU A 1 57 ? -1.228 -17.344 0.144 1.00 0.00 57 GLU A CA 13
ATOM 19876 C C . GLU A 1 57 ? 0.151 -16.866 -0.317 1.00 0.00 57 GLU A C 13
ATOM 19877 O O . GLU A 1 57 ? 1.142 -17.579 -0.165 1.00 0.00 57 GLU A O 13
ATOM 19889 N N . GLN A 1 58 ? 0.169 -15.662 -0.869 1.00 0.00 58 GLN A N 13
ATOM 19890 C CA . GLN A 1 58 ? 1.410 -15.080 -1.353 1.00 0.00 58 GLN A CA 13
ATOM 19891 C C . GLN A 1 58 ? 1.726 -13.793 -0.588 1.00 0.00 58 GLN A C 13
ATOM 19892 O O . GLN A 1 58 ? 2.812 -13.232 -0.731 1.00 0.00 58 GLN A O 13
ATOM 19906 N N . ILE A 1 59 ? 0.759 -13.363 0.209 1.00 0.00 59 ILE A N 13
ATOM 19907 C CA . ILE A 1 59 ? 0.921 -12.154 0.998 1.00 0.00 59 ILE A CA 13
ATOM 19908 C C . ILE A 1 59 ? 2.307 -12.154 1.646 1.00 0.00 59 ILE A C 13
ATOM 19909 O O . ILE A 1 59 ? 3.055 -11.186 1.521 1.00 0.00 59 ILE A O 13
ATOM 19925 N N . ASP A 1 60 ? 2.606 -13.252 2.325 1.00 0.00 60 ASP A N 13
ATOM 19926 C CA . ASP A 1 60 ? 3.889 -13.392 2.994 1.00 0.00 60 ASP A CA 13
ATOM 19927 C C . ASP A 1 60 ? 4.985 -12.781 2.117 1.00 0.00 60 ASP A C 13
ATOM 19928 O O . ASP A 1 60 ? 5.913 -12.153 2.625 1.00 0.00 60 ASP A O 13
ATOM 19937 N N . ARG A 1 61 ? 4.842 -12.988 0.817 1.00 0.00 61 ARG A N 13
ATOM 19938 C CA . ARG A 1 61 ? 5.808 -12.466 -0.135 1.00 0.00 61 ARG A CA 13
ATOM 19939 C C . ARG A 1 61 ? 5.500 -11.002 -0.456 1.00 0.00 61 ARG A C 13
ATOM 19940 O O . ARG A 1 61 ? 6.408 -10.177 -0.539 1.00 0.00 61 ARG A O 13
ATOM 19961 N N . VAL A 1 62 ? 4.215 -10.725 -0.627 1.00 0.00 62 VAL A N 13
ATOM 19962 C CA . VAL A 1 62 ? 3.776 -9.375 -0.937 1.00 0.00 62 VAL A CA 13
ATOM 19963 C C . VAL A 1 62 ? 4.083 -8.459 0.249 1.00 0.00 62 VAL A C 13
ATOM 19964 O O . VAL A 1 62 ? 4.863 -7.516 0.125 1.00 0.00 62 VAL A O 13
ATOM 19977 N N . VAL A 1 63 ? 3.452 -8.767 1.373 1.00 0.00 63 VAL A N 13
ATOM 19978 C CA . VAL A 1 63 ? 3.648 -7.984 2.580 1.00 0.00 63 VAL A CA 13
ATOM 19979 C C . VAL A 1 63 ? 5.140 -7.931 2.913 1.00 0.00 63 VAL A C 13
ATOM 19980 O O . VAL A 1 63 ? 5.642 -6.906 3.373 1.00 0.00 63 VAL A O 13
ATOM 19993 N N . GLY A 1 64 ? 5.808 -9.049 2.668 1.00 0.00 64 GLY A N 13
ATOM 19994 C CA . GLY A 1 64 ? 7.233 -9.143 2.936 1.00 0.00 64 GLY A CA 13
ATOM 19995 C C . GLY A 1 64 ? 8.017 -8.130 2.098 1.00 0.00 64 GLY A C 13
ATOM 19996 O O . GLY A 1 64 ? 8.972 -7.525 2.582 1.00 0.00 64 GLY A O 13
ATOM 20000 N N . ALA A 1 65 ? 7.583 -7.977 0.855 1.00 0.00 65 ALA A N 13
ATOM 20001 C CA . ALA A 1 65 ? 8.232 -7.048 -0.054 1.00 0.00 65 ALA A CA 13
ATOM 20002 C C . ALA A 1 65 ? 7.800 -5.620 0.288 1.00 0.00 65 ALA A C 13
ATOM 20003 O O . ALA A 1 65 ? 8.614 -4.699 0.265 1.00 0.00 65 ALA A O 13
ATOM 20010 N N . PHE A 1 66 ? 6.519 -5.482 0.597 1.00 0.00 66 PHE A N 13
ATOM 20011 C CA . PHE A 1 66 ? 5.968 -4.183 0.943 1.00 0.00 66 PHE A CA 13
ATOM 20012 C C . PHE A 1 66 ? 6.735 -3.555 2.109 1.00 0.00 66 PHE A C 13
ATOM 20013 O O . PHE A 1 66 ? 6.752 -2.335 2.260 1.00 0.00 66 PHE A O 13
ATOM 20030 N N . ASN A 1 67 ? 7.352 -4.418 2.903 1.00 0.00 67 ASN A N 13
ATOM 20031 C CA . ASN A 1 67 ? 8.119 -3.964 4.050 1.00 0.00 67 ASN A CA 13
ATOM 20032 C C . ASN A 1 67 ? 9.408 -3.298 3.565 1.00 0.00 67 ASN A C 13
ATOM 20033 O O . ASN A 1 67 ? 9.763 -2.215 4.027 1.00 0.00 67 ASN A O 13
ATOM 20044 N N . GLN A 1 68 ? 10.074 -3.974 2.640 1.00 0.00 68 GLN A N 13
ATOM 20045 C CA . GLN A 1 68 ? 11.316 -3.462 2.088 1.00 0.00 68 GLN A CA 13
ATOM 20046 C C . GLN A 1 68 ? 11.032 -2.306 1.126 1.00 0.00 68 GLN A C 13
ATOM 20047 O O . GLN A 1 68 ? 11.951 -1.610 0.698 1.00 0.00 68 GLN A O 13
ATOM 20061 N N . ALA A 1 69 ? 9.756 -2.138 0.813 1.00 0.00 69 ALA A N 13
ATOM 20062 C CA . ALA A 1 69 ? 9.339 -1.079 -0.090 1.00 0.00 69 ALA A CA 13
ATOM 20063 C C . ALA A 1 69 ? 9.191 0.226 0.694 1.00 0.00 69 ALA A C 13
ATOM 20064 O O . ALA A 1 69 ? 10.060 1.094 0.632 1.00 0.00 69 ALA A O 13
ATOM 20071 N N . LYS A 1 70 ? 8.083 0.323 1.415 1.00 0.00 70 LYS A N 13
ATOM 20072 C CA . LYS A 1 70 ? 7.810 1.508 2.210 1.00 0.00 70 LYS A CA 13
ATOM 20073 C C . LYS A 1 70 ? 8.381 2.737 1.500 1.00 0.00 70 LYS A C 13
ATOM 20074 O O . LYS A 1 70 ? 7.720 3.330 0.649 1.00 0.00 70 LYS A O 13
ATOM 20093 N N . GLY A 1 71 ? 9.603 3.083 1.877 1.00 0.00 71 GLY A N 13
ATOM 20094 C CA . GLY A 1 71 ? 10.271 4.231 1.287 1.00 0.00 71 GLY A CA 13
ATOM 20095 C C . GLY A 1 71 ? 9.686 4.558 -0.089 1.00 0.00 71 GLY A C 13
ATOM 20096 O O . GLY A 1 71 ? 9.290 5.694 -0.344 1.00 0.00 71 GLY A O 13
ATOM 20100 N N . VAL A 1 72 ? 9.650 3.542 -0.938 1.00 0.00 72 VAL A N 13
ATOM 20101 C CA . VAL A 1 72 ? 9.120 3.707 -2.281 1.00 0.00 72 VAL A CA 13
ATOM 20102 C C . VAL A 1 72 ? 7.689 4.243 -2.197 1.00 0.00 72 VAL A C 13
ATOM 20103 O O . VAL A 1 72 ? 7.415 5.361 -2.630 1.00 0.00 72 VAL A O 13
ATOM 20116 N N . PHE A 1 73 ? 6.815 3.420 -1.638 1.00 0.00 73 PHE A N 13
ATOM 20117 C CA . PHE A 1 73 ? 5.419 3.797 -1.492 1.00 0.00 73 PHE A CA 13
ATOM 20118 C C . PHE A 1 73 ? 5.290 5.201 -0.897 1.00 0.00 73 PHE A C 13
ATOM 20119 O O . PHE A 1 73 ? 4.571 6.042 -1.434 1.00 0.00 73 PHE A O 13
ATOM 20136 N N . SER A 1 74 ? 5.996 5.410 0.204 1.00 0.00 74 SER A N 13
ATOM 20137 C CA . SER A 1 74 ? 5.969 6.697 0.877 1.00 0.00 74 SER A CA 13
ATOM 20138 C C . SER A 1 74 ? 6.492 7.788 -0.059 1.00 0.00 74 SER A C 13
ATOM 20139 O O . SER A 1 74 ? 6.163 8.962 0.105 1.00 0.00 74 SER A O 13
ATOM 20147 N N . ARG A 1 75 ? 7.297 7.363 -1.021 1.00 0.00 75 ARG A N 13
ATOM 20148 C CA . ARG A 1 75 ? 7.868 8.289 -1.984 1.00 0.00 75 ARG A CA 13
ATOM 20149 C C . ARG A 1 75 ? 6.785 8.799 -2.937 1.00 0.00 75 ARG A C 13
ATOM 20150 O O . ARG A 1 75 ? 6.800 9.963 -3.3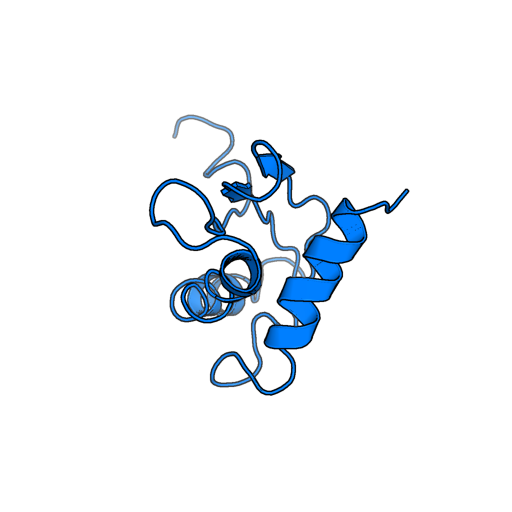34 1.00 0.00 75 ARG A O 13
ATOM 20171 N N . VAL A 1 76 ? 5.870 7.902 -3.276 1.00 0.00 76 VAL A N 13
ATOM 20172 C CA . VAL A 1 76 ? 4.781 8.247 -4.174 1.00 0.00 76 VAL A CA 13
ATOM 20173 C C . VAL A 1 76 ? 4.044 9.471 -3.629 1.00 0.00 76 VAL A C 13
ATOM 20174 O O . VAL A 1 76 ? 3.990 10.511 -4.284 1.00 0.00 76 VAL A O 13
ATOM 20187 N N . LEU A 1 77 ? 3.494 9.308 -2.434 1.00 0.00 77 LEU A N 13
ATOM 20188 C CA . LEU A 1 77 ? 2.762 10.387 -1.793 1.00 0.00 77 LEU A CA 13
ATOM 20189 C C . LEU A 1 77 ? 3.701 11.573 -1.571 1.00 0.00 77 LEU A C 13
ATOM 20190 O O . LEU A 1 77 ? 3.266 12.724 -1.577 1.00 0.00 77 LEU A O 13
ATOM 20206 N N . ALA A 1 78 ? 4.973 11.253 -1.380 1.00 0.00 78 ALA A N 13
ATOM 20207 C CA . ALA A 1 78 ? 5.978 12.278 -1.156 1.00 0.00 78 ALA A CA 13
ATOM 20208 C C . ALA A 1 78 ? 5.845 13.359 -2.231 1.00 0.00 78 ALA A C 13
ATOM 20209 O O . ALA A 1 78 ? 5.891 14.550 -1.927 1.00 0.00 78 ALA A O 13
ATOM 20216 N N . HIS A 1 79 ? 5.683 12.905 -3.465 1.00 0.00 79 HIS A N 13
ATOM 20217 C CA . HIS A 1 79 ? 5.543 13.819 -4.586 1.00 0.00 79 HIS A CA 13
ATOM 20218 C C . HIS A 1 79 ? 4.615 14.971 -4.197 1.00 0.00 79 HIS A C 13
ATOM 20219 O O . HIS A 1 79 ? 4.750 16.081 -4.709 1.00 0.00 79 HIS A O 13
ATOM 20234 N N . ASN A 1 80 ? 3.694 14.668 -3.294 1.00 0.00 80 ASN A N 13
ATOM 20235 C CA . ASN A 1 80 ? 2.745 15.664 -2.830 1.00 0.00 80 ASN A CA 13
ATOM 20236 C C . ASN A 1 80 ? 3.165 16.157 -1.444 1.00 0.00 80 ASN A C 13
ATOM 20237 O O . ASN A 1 80 ? 3.809 17.197 -1.319 1.00 0.00 80 ASN A O 13
ATOM 20248 N N . LEU A 1 81 ? 2.783 15.385 -0.436 1.00 0.00 81 LEU A N 13
ATOM 20249 C CA . LEU A 1 81 ? 3.113 15.730 0.937 1.00 0.00 81 LEU A CA 13
ATOM 20250 C C . LEU A 1 81 ? 4.426 15.050 1.327 1.00 0.00 81 LEU A C 13
ATOM 20251 O O . LEU A 1 81 ? 4.555 13.831 1.217 1.00 0.00 81 LEU A O 13
ATOM 20267 N N . TYR A 1 82 ? 5.368 15.867 1.776 1.00 0.00 82 TYR A N 13
ATOM 20268 C CA . TYR A 1 82 ? 6.667 15.359 2.184 1.00 0.00 82 TYR A CA 13
ATOM 20269 C C . TYR A 1 82 ? 7.002 15.795 3.612 1.00 0.00 82 TYR A C 13
ATOM 20270 O O . TYR A 1 82 ? 7.446 16.920 3.833 1.00 0.00 82 TYR A O 13
ATOM 20288 N N . LEU A 1 83 ? 6.777 14.880 4.543 1.00 0.00 83 LEU A N 13
ATOM 20289 C CA . LEU A 1 83 ? 7.049 15.155 5.944 1.00 0.00 83 LEU A CA 13
ATOM 20290 C C . LEU A 1 83 ? 7.102 13.836 6.718 1.00 0.00 83 LEU A C 13
ATOM 20291 O O . LEU A 1 83 ? 6.533 12.835 6.285 1.00 0.00 83 LEU A O 13
ATOM 20307 N N . ALA A 1 84 ? 7.790 13.878 7.849 1.00 0.00 84 ALA A N 13
ATOM 20308 C CA . ALA A 1 84 ? 7.925 12.699 8.687 1.00 0.00 84 ALA A CA 13
ATOM 20309 C C . ALA A 1 84 ? 6.542 12.093 8.934 1.00 0.00 84 ALA A C 13
ATOM 20310 O O . ALA A 1 84 ? 6.175 11.099 8.309 1.00 0.00 84 ALA A O 13
ATOM 20317 N N . LYS A 1 85 ? 5.811 12.718 9.845 1.00 0.00 85 LYS A N 13
ATOM 20318 C CA . LYS A 1 85 ? 4.476 12.253 10.182 1.00 0.00 85 LYS A CA 13
ATOM 20319 C C . LYS A 1 85 ? 3.476 12.807 9.165 1.00 0.00 85 LYS A C 13
ATOM 20320 O O . LYS A 1 85 ? 2.677 13.684 9.490 1.00 0.00 85 LYS A O 13
ATOM 20339 N N . ALA A 1 86 ? 3.554 12.273 7.955 1.00 0.00 86 ALA A N 13
ATOM 20340 C CA . ALA A 1 86 ? 2.665 12.703 6.889 1.00 0.00 86 ALA A CA 13
ATOM 20341 C C . ALA A 1 86 ? 2.725 11.692 5.742 1.00 0.00 86 ALA A C 13
ATOM 20342 O O . ALA A 1 86 ? 3.425 11.909 4.755 1.00 0.00 86 ALA A O 13
ATOM 20349 N N . VAL A 1 87 ? 1.981 10.609 5.912 1.00 0.00 87 VAL A N 13
ATOM 20350 C CA . VAL A 1 87 ? 1.941 9.564 4.903 1.00 0.00 87 VAL A CA 13
ATOM 20351 C C . VAL A 1 87 ? 3.103 8.595 5.132 1.00 0.00 87 VAL A C 13
ATOM 20352 O O . VAL A 1 87 ? 3.994 8.868 5.934 1.00 0.00 87 VAL A O 13
ATOM 20365 N N . GLN A 1 88 ? 3.054 7.483 4.413 1.00 0.00 88 GLN A N 13
ATOM 20366 C CA . GLN A 1 88 ? 4.092 6.472 4.527 1.00 0.00 88 GLN A CA 13
ATOM 20367 C C . GLN A 1 88 ? 3.584 5.128 4.001 1.00 0.00 88 GLN A C 13
ATOM 20368 O O . GLN A 1 88 ? 4.374 4.280 3.589 1.00 0.00 88 GLN A O 13
ATOM 20382 N N . ILE A 1 89 ? 2.268 4.976 4.030 1.00 0.00 89 ILE A N 13
ATOM 20383 C CA . ILE A 1 89 ? 1.646 3.750 3.561 1.00 0.00 89 ILE A CA 13
ATOM 20384 C C . ILE A 1 89 ? 1.985 2.610 4.524 1.00 0.00 89 ILE A C 13
ATOM 20385 O O . ILE A 1 89 ? 3.153 2.268 4.699 1.00 0.00 89 ILE A O 13
ATOM 20401 N N . HIS A 1 90 ? 0.942 2.055 5.123 1.00 0.00 90 HIS A N 13
ATOM 20402 C CA . HIS A 1 90 ? 1.114 0.961 6.064 1.00 0.00 90 HIS A CA 13
ATOM 20403 C C . HIS A 1 90 ? 0.207 -0.205 5.667 1.00 0.00 90 HIS A C 13
ATOM 20404 O O . HIS A 1 90 ? -0.915 0.005 5.208 1.00 0.00 90 HIS A O 13
ATOM 20419 N N . PHE A 1 91 ? 0.726 -1.409 5.857 1.00 0.00 91 PHE A N 13
ATOM 20420 C CA . PHE A 1 91 ? -0.023 -2.609 5.525 1.00 0.00 91 PHE A CA 13
ATOM 20421 C C . PHE A 1 91 ? -0.814 -3.114 6.733 1.00 0.00 91 PHE A C 13
ATOM 20422 O O . PHE A 1 91 ? -0.459 -2.828 7.876 1.00 0.00 91 PHE A O 13
ATOM 20439 N N . VAL A 1 92 ? -1.871 -3.856 6.440 1.00 0.00 92 VAL A N 13
ATOM 20440 C CA . VAL A 1 92 ? -2.716 -4.403 7.488 1.00 0.00 92 VAL A CA 13
ATOM 20441 C C . VAL A 1 92 ? -3.420 -5.658 6.967 1.00 0.00 92 VAL A C 13
ATOM 20442 O O . VAL A 1 92 ? -4.592 -5.607 6.596 1.00 0.00 92 VAL A O 13
ATOM 20455 N N . LYS A 1 93 ? -2.676 -6.754 6.955 1.00 0.00 93 LYS A N 13
ATOM 20456 C CA . LYS A 1 93 ? -3.214 -8.019 6.486 1.00 0.00 93 LYS A CA 13
ATOM 20457 C C . LYS A 1 93 ? -4.717 -8.064 6.766 1.00 0.00 93 LYS A C 13
ATOM 20458 O O . LYS A 1 93 ? -5.503 -8.446 5.900 1.00 0.00 93 LYS A O 13
ATOM 20477 N N . ASP A 1 94 ? -5.073 -7.669 7.980 1.00 0.00 94 ASP A N 13
ATOM 20478 C CA . ASP A 1 94 ? -6.468 -7.660 8.386 1.00 0.00 94 ASP A CA 13
ATOM 20479 C C . ASP A 1 94 ? -6.551 -7.679 9.913 1.00 0.00 94 ASP A C 13
ATOM 20480 O O . ASP A 1 94 ? -7.236 -8.522 10.491 1.00 0.00 94 ASP A O 13
ATOM 20489 N N . LYS A 1 95 ? -5.843 -6.740 10.524 1.00 0.00 95 LYS A N 13
ATOM 20490 C CA . LYS A 1 95 ? -5.828 -6.639 11.974 1.00 0.00 95 LYS A CA 13
ATOM 20491 C C . LYS A 1 95 ? -4.951 -7.752 12.549 1.00 0.00 95 LYS A C 13
ATOM 20492 O O . LYS A 1 95 ? -4.055 -7.490 13.350 1.00 0.00 95 LYS A O 13
ATOM 20511 N N . ALA A 1 96 ? -5.239 -8.972 12.119 1.00 0.00 96 ALA A N 13
ATOM 20512 C CA . ALA A 1 96 ? -4.488 -10.126 12.582 1.00 0.00 96 ALA A CA 13
ATOM 20513 C C . ALA A 1 96 ? -4.879 -11.350 11.751 1.00 0.00 96 ALA A C 13
ATOM 20514 O O . ALA A 1 96 ? -4.014 -12.081 11.270 1.00 0.00 96 ALA A O 13
ATOM 20521 N N . ILE A 1 97 ? -6.183 -11.536 11.608 1.00 0.00 97 ILE A N 13
ATOM 20522 C CA . ILE A 1 97 ? -6.699 -12.659 10.844 1.00 0.00 97 ILE A CA 13
ATOM 20523 C C . ILE A 1 97 ? -8.087 -12.308 10.303 1.00 0.00 97 ILE A C 13
ATOM 20524 O O . ILE A 1 97 ? -8.913 -13.192 10.082 1.00 0.00 97 ILE A O 13
ATOM 20540 N N . ASP A 1 98 ? -8.300 -11.015 10.106 1.00 0.00 98 ASP A N 13
ATOM 20541 C CA . ASP A 1 98 ? -9.573 -10.536 9.595 1.00 0.00 98 ASP A CA 13
ATOM 20542 C C . ASP A 1 98 ? -10.712 -11.225 10.350 1.00 0.00 98 ASP A C 13
ATOM 20543 O O . ASP A 1 98 ? -11.794 -11.424 9.800 1.00 0.00 98 ASP A O 13
ATOM 20552 N N . ASN A 1 99 ? -10.429 -11.570 11.597 1.00 0.00 99 ASN A N 13
ATOM 20553 C CA . ASN A 1 99 ? -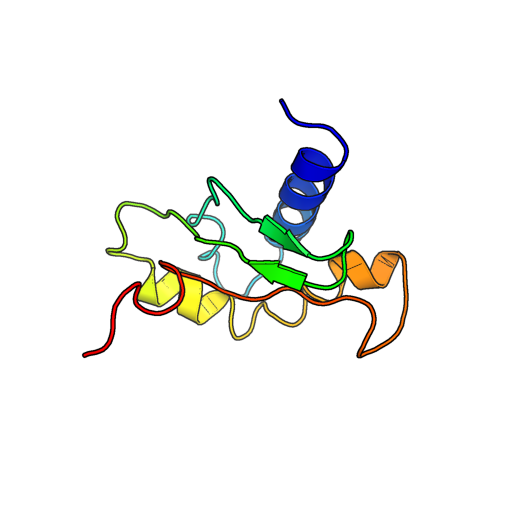11.416 -12.232 12.433 1.00 0.00 99 ASN A CA 13
ATOM 20554 C C . ASN A 1 99 ? -12.093 -13.345 11.630 1.00 0.00 99 ASN A C 13
ATOM 20555 O O . ASN A 1 99 ? -13.209 -13.173 11.143 1.00 0.00 99 ASN A O 13
ATOM 20566 N N . ALA A 1 100 ? -11.389 -14.462 11.517 1.00 0.00 100 ALA A N 13
ATOM 20567 C CA . ALA A 1 100 ? -11.908 -15.603 10.782 1.00 0.00 100 ALA A CA 13
ATOM 20568 C C . ALA A 1 100 ? -11.586 -16.887 11.549 1.00 0.00 100 ALA A C 13
ATOM 20569 O O . ALA A 1 100 ? -12.488 -17.555 12.054 1.00 0.00 100 ALA A O 13
ATOM 20576 N N . MET A 1 101 ? -10.299 -17.194 11.612 1.00 0.00 101 MET A N 13
ATOM 20577 C CA . MET A 1 101 ? -9.848 -18.387 12.309 1.00 0.00 101 MET A CA 13
ATOM 20578 C C . MET A 1 101 ? -9.904 -19.611 11.394 1.00 0.00 101 MET A C 13
ATOM 20579 O O . MET A 1 101 ? -10.972 -19.978 10.906 1.00 0.00 101 MET A O 13
ATOM 20593 N N . LYS A 1 6 ? -12.559 2.420 -12.177 1.00 0.00 6 LYS A N 14
ATOM 20594 C CA . LYS A 1 6 ? -12.322 3.752 -11.648 1.00 0.00 6 LYS A CA 14
ATOM 20595 C C . LYS A 1 6 ? -12.891 3.842 -10.231 1.00 0.00 6 LYS A C 14
ATOM 20596 O O . LYS A 1 6 ? -13.775 3.069 -9.863 1.00 0.00 6 LYS A O 14
ATOM 20615 N N . GLU A 1 7 ? -12.361 4.791 -9.474 1.00 0.00 7 GLU A N 14
ATOM 20616 C CA . GLU A 1 7 ? -12.804 4.992 -8.105 1.00 0.00 7 GLU A CA 14
ATOM 20617 C C . GLU A 1 7 ? -12.263 6.315 -7.560 1.00 0.00 7 GLU A C 14
ATOM 20618 O O . GLU A 1 7 ? -11.617 6.342 -6.514 1.00 0.00 7 GLU A O 14
ATOM 20630 N N . ARG A 1 8 ? -12.547 7.381 -8.294 1.00 0.00 8 ARG A N 14
ATOM 20631 C CA . ARG A 1 8 ? -12.097 8.704 -7.898 1.00 0.00 8 ARG A CA 14
ATOM 20632 C C . ARG A 1 8 ? -10.656 8.644 -7.387 1.00 0.00 8 ARG A C 14
ATOM 20633 O O . ARG A 1 8 ? -9.880 7.786 -7.806 1.00 0.00 8 ARG A O 14
ATOM 20654 N N . LEU A 1 9 ? -10.341 9.566 -6.489 1.00 0.00 9 LEU A N 14
ATOM 20655 C CA . LEU A 1 9 ? -9.006 9.628 -5.917 1.00 0.00 9 LEU A CA 14
ATOM 20656 C C . LEU A 1 9 ? -8.546 8.215 -5.552 1.00 0.00 9 LEU A C 14
ATOM 20657 O O . LEU A 1 9 ? -7.387 7.862 -5.764 1.00 0.00 9 LEU A O 14
ATOM 20673 N N . GLU A 1 10 ? -9.478 7.445 -5.009 1.00 0.00 10 GLU A N 14
ATOM 20674 C CA . GLU A 1 10 ? -9.183 6.079 -4.613 1.00 0.00 10 GLU A CA 14
ATOM 20675 C C . GLU A 1 10 ? -8.326 5.391 -5.677 1.00 0.00 10 GLU A C 14
ATOM 20676 O O . GLU A 1 10 ? -7.132 5.173 -5.473 1.00 0.00 10 GLU A O 14
ATOM 20688 N N . ASN A 1 11 ? -8.968 5.068 -6.790 1.00 0.00 11 ASN A N 14
ATOM 20689 C CA . ASN A 1 11 ? -8.280 4.409 -7.887 1.00 0.00 11 ASN A CA 14
ATOM 20690 C C . ASN A 1 11 ? -6.949 5.118 -8.148 1.00 0.00 11 ASN A C 14
ATOM 20691 O O . ASN A 1 11 ? -5.978 4.489 -8.566 1.00 0.00 11 ASN A O 14
ATOM 20702 N N . ASP A 1 12 ? -6.947 6.418 -7.889 1.00 0.00 12 ASP A N 14
ATOM 20703 C CA . ASP A 1 12 ? -5.751 7.219 -8.090 1.00 0.00 12 ASP A CA 14
ATOM 20704 C C . ASP A 1 12 ? -4.642 6.713 -7.166 1.00 0.00 12 ASP A C 14
ATOM 20705 O O . ASP A 1 12 ? -3.523 6.465 -7.611 1.00 0.00 12 ASP A O 14
ATOM 20714 N N . ILE A 1 13 ? -4.991 6.575 -5.895 1.00 0.00 13 ILE A N 14
ATOM 20715 C CA . ILE A 1 13 ? -4.039 6.104 -4.904 1.00 0.00 13 ILE A CA 14
ATOM 20716 C C . ILE A 1 13 ? -3.586 4.689 -5.271 1.00 0.00 13 ILE A C 14
ATOM 20717 O O . ILE A 1 13 ? -2.427 4.332 -5.066 1.00 0.00 13 ILE A O 14
ATOM 20733 N N . ILE A 1 14 ? -4.523 3.922 -5.809 1.00 0.00 14 ILE A N 14
ATOM 20734 C CA . ILE A 1 14 ? -4.234 2.555 -6.207 1.00 0.00 14 ILE A CA 14
ATOM 20735 C C . ILE A 1 14 ? -3.185 2.564 -7.321 1.00 0.00 14 ILE A C 14
ATOM 20736 O O . ILE A 1 14 ? -2.198 1.834 -7.254 1.00 0.00 14 ILE A O 14
ATOM 20752 N N . ARG A 1 15 ? -3.436 3.398 -8.319 1.00 0.00 15 ARG A N 14
ATOM 20753 C CA . ARG A 1 15 ? -2.526 3.511 -9.446 1.00 0.00 15 ARG A CA 14
ATOM 20754 C C . ARG A 1 15 ? -1.215 4.166 -9.006 1.00 0.00 15 ARG A C 14
ATOM 20755 O O . ARG A 1 15 ? -0.207 4.079 -9.706 1.00 0.00 15 ARG A O 14
ATOM 20776 N N . LEU A 1 16 ? -1.271 4.807 -7.848 1.00 0.00 16 LEU A N 14
ATOM 20777 C CA . LEU A 1 16 ? -0.100 5.477 -7.306 1.00 0.00 16 LEU A CA 14
ATOM 20778 C C . LEU A 1 16 ? 0.955 4.432 -6.940 1.00 0.00 16 LEU A C 14
ATOM 20779 O O . LEU A 1 16 ? 2.005 4.354 -7.577 1.00 0.00 16 LEU A O 14
ATOM 20795 N N . ILE A 1 17 ? 0.641 3.655 -5.914 1.00 0.00 17 ILE A N 14
ATOM 20796 C CA . ILE A 1 17 ? 1.550 2.618 -5.455 1.00 0.00 17 ILE A CA 14
ATOM 20797 C C . ILE A 1 17 ? 1.886 1.687 -6.622 1.00 0.00 17 ILE A C 14
ATOM 20798 O O . ILE A 1 17 ? 2.951 1.071 -6.643 1.00 0.00 17 ILE A O 14
ATOM 20814 N N . ASN A 1 18 ? 0.958 1.613 -7.564 1.00 0.00 18 ASN A N 14
ATOM 20815 C CA . ASN A 1 18 ? 1.142 0.768 -8.731 1.00 0.00 18 ASN A CA 14
ATOM 20816 C C . ASN A 1 18 ? 2.264 1.342 -9.599 1.00 0.00 18 ASN A C 14
ATOM 20817 O O . ASN A 1 18 ? 3.211 0.635 -9.943 1.00 0.00 18 ASN A O 14
ATOM 20828 N N . ARG A 1 19 ? 2.121 2.617 -9.929 1.00 0.00 19 ARG A N 14
ATOM 20829 C CA . ARG A 1 19 ? 3.110 3.294 -10.750 1.00 0.00 19 ARG A CA 14
ATOM 20830 C C . ARG A 1 19 ? 4.499 3.164 -10.122 1.00 0.00 19 ARG A C 14
ATOM 20831 O O . ARG A 1 19 ? 5.510 3.292 -10.811 1.00 0.00 19 ARG A O 14
ATOM 20852 N N . THR A 1 20 ? 4.505 2.913 -8.821 1.00 0.00 20 THR A N 14
ATOM 20853 C CA . THR A 1 20 ? 5.753 2.765 -8.092 1.00 0.00 20 THR A CA 14
ATOM 20854 C C . THR A 1 20 ? 6.348 1.376 -8.331 1.00 0.00 20 THR A C 14
ATOM 20855 O O . THR A 1 20 ? 7.373 1.242 -8.998 1.00 0.00 20 THR A O 14
ATOM 20866 N N . VAL A 1 21 ? 5.680 0.377 -7.773 1.00 0.00 21 VAL A N 14
ATOM 20867 C CA . VAL A 1 21 ? 6.131 -0.997 -7.917 1.00 0.00 21 VAL A CA 14
ATOM 20868 C C . VAL A 1 21 ? 6.780 -1.175 -9.291 1.00 0.00 21 VAL A C 14
ATOM 20869 O O . VAL A 1 21 ? 7.885 -1.706 -9.395 1.00 0.00 21 VAL A O 14
ATOM 20882 N N . ILE A 1 22 ? 6.067 -0.721 -10.311 1.00 0.00 22 ILE A N 14
ATOM 20883 C CA . ILE A 1 22 ? 6.560 -0.823 -11.673 1.00 0.00 22 ILE A CA 14
ATOM 20884 C C . ILE A 1 22 ? 7.953 -0.195 -11.755 1.00 0.00 22 ILE A C 14
ATOM 20885 O O . ILE A 1 22 ? 8.092 1.026 -11.702 1.00 0.00 22 ILE A O 14
ATOM 20901 N N . HIS A 1 23 ? 8.950 -1.059 -11.884 1.00 0.00 23 HIS A N 14
ATOM 20902 C CA . HIS A 1 23 ? 10.327 -0.604 -11.974 1.00 0.00 23 HIS A CA 14
ATOM 20903 C C . HIS A 1 23 ? 10.947 -0.565 -10.576 1.00 0.00 23 HIS A C 14
ATOM 20904 O O . HIS A 1 23 ? 12.168 -0.507 -10.436 1.00 0.00 23 HIS A O 14
ATOM 20919 N N . GLU A 1 24 ? 10.078 -0.599 -9.577 1.00 0.00 24 GLU A N 14
ATOM 20920 C CA . GLU A 1 24 ? 10.524 -0.568 -8.194 1.00 0.00 24 GLU A CA 14
ATOM 20921 C C . GLU A 1 24 ? 10.197 -1.892 -7.501 1.00 0.00 24 GLU A C 14
ATOM 20922 O O . GLU A 1 24 ? 9.595 -2.780 -8.103 1.00 0.00 24 GLU A O 14
ATOM 20934 N N . ILE A 1 25 ? 10.607 -1.983 -6.245 1.00 0.00 25 ILE A N 14
ATOM 20935 C CA . ILE A 1 25 ? 10.364 -3.183 -5.463 1.00 0.00 25 ILE A CA 14
ATOM 20936 C C . ILE A 1 25 ? 11.313 -4.290 -5.928 1.00 0.00 25 ILE A C 14
ATOM 20937 O O . ILE A 1 25 ? 10.948 -5.114 -6.766 1.00 0.00 25 ILE A O 14
ATOM 20953 N N . TYR A 1 26 ? 12.512 -4.274 -5.364 1.00 0.00 26 TYR A N 14
ATOM 20954 C CA . TYR A 1 26 ? 13.515 -5.266 -5.711 1.00 0.00 26 TYR A CA 14
ATOM 20955 C C . TYR A 1 26 ? 12.874 -6.635 -5.948 1.00 0.00 26 TYR A C 14
ATOM 20956 O O . TYR A 1 26 ? 12.217 -7.178 -5.061 1.00 0.00 26 TYR A O 14
ATOM 20974 N N . ASN A 1 27 ? 13.088 -7.153 -7.148 1.00 0.00 27 ASN A N 14
ATOM 20975 C CA . ASN A 1 27 ? 12.539 -8.448 -7.512 1.00 0.00 27 ASN A CA 14
ATOM 20976 C C . ASN A 1 27 ? 11.011 -8.385 -7.454 1.00 0.00 27 ASN A C 14
ATOM 20977 O O . ASN A 1 27 ? 10.420 -8.563 -6.390 1.00 0.00 27 ASN A O 14
ATOM 20988 N N . GLU A 1 28 ? 10.416 -8.130 -8.610 1.00 0.00 28 GLU A N 14
ATOM 20989 C CA . GLU A 1 28 ? 8.969 -8.041 -8.703 1.00 0.00 28 GLU A CA 14
ATOM 20990 C C . GLU A 1 28 ? 8.313 -9.047 -7.755 1.00 0.00 28 GLU A C 14
ATOM 20991 O O . GLU A 1 28 ? 8.554 -10.249 -7.855 1.00 0.00 28 GLU A O 14
ATOM 21003 N N . THR A 1 29 ? 7.497 -8.518 -6.855 1.00 0.00 29 THR A N 14
ATOM 21004 C CA . THR A 1 29 ? 6.805 -9.354 -5.889 1.00 0.00 29 THR A CA 14
ATOM 21005 C C . THR A 1 29 ? 5.429 -8.768 -5.566 1.00 0.00 29 THR A C 14
ATOM 21006 O O . THR A 1 29 ? 4.405 -9.335 -5.945 1.00 0.00 29 THR A O 14
ATOM 21017 N N . VAL A 1 30 ? 5.449 -7.641 -4.870 1.00 0.00 30 VAL A N 14
ATOM 21018 C CA . VAL A 1 30 ? 4.216 -6.973 -4.492 1.00 0.00 30 VAL A CA 14
ATOM 21019 C C . VAL A 1 30 ? 3.435 -6.601 -5.753 1.00 0.00 30 VAL A C 14
ATOM 21020 O O . VAL A 1 30 ? 2.248 -6.284 -5.683 1.00 0.00 30 VAL A O 14
ATOM 21033 N N . LYS A 1 31 ? 4.132 -6.652 -6.879 1.00 0.00 31 LYS A N 14
ATOM 21034 C CA . LYS A 1 31 ? 3.519 -6.324 -8.155 1.00 0.00 31 LYS A CA 14
ATOM 21035 C C . LYS A 1 31 ? 2.226 -7.127 -8.316 1.00 0.00 31 LYS A C 14
ATOM 21036 O O . LYS A 1 31 ? 1.365 -6.769 -9.117 1.00 0.00 31 LYS A O 14
ATOM 21055 N N . THR A 1 32 ? 2.132 -8.198 -7.541 1.00 0.00 32 THR A N 14
ATOM 21056 C CA . THR A 1 32 ? 0.960 -9.055 -7.588 1.00 0.00 32 THR A CA 14
ATOM 21057 C C . THR A 1 32 ? -0.163 -8.470 -6.728 1.00 0.00 32 THR A C 14
ATOM 21058 O O . THR A 1 32 ? -1.288 -8.306 -7.198 1.00 0.00 32 THR A O 14
ATOM 21069 N N . GLY A 1 33 ? 0.183 -8.171 -5.485 1.00 0.00 33 GLY A N 14
ATOM 21070 C CA . GLY A 1 33 ? -0.782 -7.608 -4.555 1.00 0.00 33 GLY A CA 14
ATOM 21071 C C . GLY A 1 33 ? -1.381 -6.312 -5.105 1.00 0.00 33 GLY A C 14
ATOM 21072 O O . GLY A 1 33 ? -0.709 -5.566 -5.816 1.00 0.00 33 GLY A O 14
ATOM 21076 N N . HIS A 1 34 ? -2.638 -6.084 -4.755 1.00 0.00 34 HIS A N 14
ATOM 21077 C CA . HIS A 1 34 ? -3.335 -4.891 -5.204 1.00 0.00 34 HIS A CA 14
ATOM 21078 C C . HIS A 1 34 ? -4.160 -4.314 -4.052 1.00 0.00 34 HIS A C 14
ATOM 21079 O O . HIS A 1 34 ? -4.997 -3.437 -4.261 1.00 0.00 34 HIS A O 14
ATOM 21094 N N . VAL A 1 35 ? -3.896 -4.830 -2.861 1.00 0.00 35 VAL A N 14
ATOM 21095 C CA . VAL A 1 35 ? -4.603 -4.377 -1.675 1.00 0.00 35 VAL A CA 14
ATOM 21096 C C . VAL A 1 35 ? -6.055 -4.858 -1.738 1.00 0.00 35 VAL A C 14
ATOM 21097 O O . VAL A 1 35 ? -6.514 -5.573 -0.849 1.00 0.00 35 VAL A O 14
ATOM 21110 N N . THR A 1 36 ? -6.736 -4.445 -2.797 1.00 0.00 36 THR A N 14
ATOM 21111 C CA . THR A 1 36 ? -8.125 -4.824 -2.987 1.00 0.00 36 THR A CA 14
ATOM 21112 C C . THR A 1 36 ? -9.012 -4.142 -1.943 1.00 0.00 36 THR A C 14
ATOM 21113 O O . THR A 1 36 ? -10.097 -4.630 -1.631 1.00 0.00 36 THR A O 14
ATOM 21124 N N . HIS A 1 37 ? -8.517 -3.024 -1.433 1.00 0.00 37 HIS A N 14
ATOM 21125 C CA . HIS A 1 37 ? -9.251 -2.270 -0.430 1.00 0.00 37 HIS A CA 14
ATOM 21126 C C . HIS A 1 37 ? -8.696 -0.847 -0.351 1.00 0.00 37 HIS A C 14
ATOM 21127 O O . HIS A 1 37 ? -9.222 0.065 -0.988 1.00 0.00 37 HIS A O 14
ATOM 21142 N N . VAL A 1 38 ? -7.641 -0.700 0.437 1.00 0.00 38 VAL A N 14
ATOM 21143 C CA . VAL A 1 38 ? -7.009 0.597 0.608 1.00 0.00 38 VAL A CA 14
ATOM 21144 C C . VAL A 1 38 ? -8.013 1.571 1.226 1.00 0.00 38 VAL A C 14
ATOM 21145 O O . VAL A 1 38 ? -9.129 1.717 0.729 1.00 0.00 38 VAL A O 14
ATOM 21158 N N . LYS A 1 39 ? -7.581 2.212 2.302 1.00 0.00 39 LYS A N 14
ATOM 21159 C CA . LYS A 1 39 ? -8.429 3.169 2.994 1.00 0.00 39 LYS A CA 14
ATOM 21160 C C . LYS A 1 39 ? -7.758 4.544 2.978 1.00 0.00 39 LYS A C 14
ATOM 21161 O O . LYS A 1 39 ? -6.531 4.640 2.987 1.00 0.00 39 LYS A O 14
ATOM 21180 N N . LEU A 1 40 ? -8.591 5.573 2.953 1.00 0.00 40 LEU A N 14
ATOM 21181 C CA . LEU A 1 40 ? -8.094 6.938 2.936 1.00 0.00 40 LEU A CA 14
ATOM 21182 C C . LEU A 1 40 ? -8.201 7.534 4.341 1.00 0.00 40 LEU A C 14
ATOM 21183 O O . LEU A 1 40 ? -9.284 7.928 4.771 1.00 0.00 40 LEU A O 14
ATOM 21199 N N . SER A 1 41 ? -7.063 7.580 5.018 1.00 0.00 41 SER A N 14
ATOM 21200 C CA . SER A 1 41 ? -7.016 8.121 6.365 1.00 0.00 41 SER A CA 14
ATOM 21201 C C . SER A 1 41 ? -6.801 9.635 6.315 1.00 0.00 41 SER A C 14
ATOM 21202 O O . SER A 1 41 ? -5.705 10.101 6.009 1.00 0.00 41 SER A O 14
ATOM 21210 N N . ASP A 1 42 ? -7.866 10.362 6.619 1.00 0.00 42 ASP A N 14
ATOM 21211 C CA . ASP A 1 42 ? -7.809 11.814 6.611 1.00 0.00 42 ASP A CA 14
ATOM 21212 C C . ASP A 1 42 ? -6.591 12.268 5.804 1.00 0.00 42 ASP A C 14
ATOM 21213 O O . ASP A 1 42 ? -5.453 12.087 6.236 1.00 0.00 42 ASP A O 14
ATOM 21222 N N . ASP A 1 43 ? -6.870 12.848 4.647 1.00 0.00 43 ASP A N 14
ATOM 21223 C CA . ASP A 1 43 ? -5.812 13.329 3.775 1.00 0.00 43 ASP A CA 14
ATOM 21224 C C . ASP A 1 43 ? -4.816 12.196 3.517 1.00 0.00 43 ASP A C 14
ATOM 21225 O O . ASP A 1 43 ? -3.605 12.401 3.584 1.00 0.00 43 ASP A O 14
ATOM 21234 N N . LEU A 1 44 ? -5.364 11.025 3.226 1.00 0.00 44 LEU A N 14
ATOM 21235 C CA . LEU A 1 44 ? -4.539 9.860 2.956 1.00 0.00 44 LEU A CA 14
ATOM 21236 C C . LEU A 1 44 ? -3.323 9.875 3.885 1.00 0.00 44 LEU A C 14
ATOM 21237 O O . LEU A 1 44 ? -2.270 9.339 3.544 1.00 0.00 44 LEU A O 14
ATOM 21253 N N . LEU A 1 45 ? -3.509 10.496 5.041 1.00 0.00 45 LEU A N 14
ATOM 21254 C CA . LEU A 1 45 ? -2.441 10.588 6.021 1.00 0.00 45 LEU A CA 14
ATOM 21255 C C . LEU A 1 45 ? -2.046 9.181 6.473 1.00 0.00 45 LEU A C 14
ATOM 21256 O O . LEU A 1 45 ? -1.015 8.999 7.119 1.00 0.00 45 LEU A O 14
ATOM 21272 N N . HIS A 1 46 ? -2.886 8.221 6.115 1.00 0.00 46 HIS A N 14
ATOM 21273 C CA . HIS A 1 46 ? -2.638 6.836 6.475 1.00 0.00 46 HIS A CA 14
ATOM 21274 C C . HIS A 1 46 ? -3.429 5.914 5.545 1.00 0.00 46 HIS A C 14
ATOM 21275 O O . HIS A 1 46 ? -4.598 5.627 5.797 1.00 0.00 46 HIS A O 14
ATOM 21290 N N . VAL A 1 47 ? -2.759 5.475 4.490 1.00 0.00 47 VAL A N 14
ATOM 21291 C CA . VAL A 1 47 ? -3.385 4.591 3.521 1.00 0.00 47 VAL A CA 14
ATOM 21292 C C . VAL A 1 47 ? -3.393 3.163 4.070 1.00 0.00 47 VAL A C 14
ATOM 21293 O O . VAL A 1 47 ? -2.362 2.491 4.077 1.00 0.00 47 VAL A O 14
ATOM 21306 N N . THR A 1 48 ? -4.566 2.741 4.517 1.00 0.00 48 THR A N 14
ATOM 21307 C CA . THR A 1 48 ? -4.722 1.405 5.066 1.00 0.00 48 THR A CA 14
ATOM 21308 C C . THR A 1 48 ? -4.824 0.374 3.941 1.00 0.00 48 THR A C 14
ATOM 21309 O O . THR A 1 48 ? -5.909 0.129 3.416 1.00 0.00 48 THR A O 14
ATOM 21320 N N . VAL A 1 49 ? -3.680 -0.203 3.603 1.00 0.00 49 VAL A N 14
ATOM 21321 C CA . VAL A 1 49 ? -3.628 -1.201 2.549 1.00 0.00 49 VAL A CA 14
ATOM 21322 C C . VAL A 1 49 ? -3.881 -2.585 3.151 1.00 0.00 49 VAL A C 14
ATOM 21323 O O . VAL A 1 49 ? -3.091 -3.069 3.960 1.00 0.00 49 VAL A O 14
ATOM 21336 N N . TYR A 1 50 ? -4.987 -3.183 2.733 1.00 0.00 50 TYR A N 14
ATOM 21337 C CA . TYR A 1 50 ? -5.355 -4.502 3.221 1.00 0.00 50 TYR A CA 14
ATOM 21338 C C . TYR A 1 50 ? -4.876 -5.594 2.262 1.00 0.00 50 TYR A C 14
ATOM 21339 O O . TYR A 1 50 ? -5.680 -6.373 1.752 1.00 0.00 50 TYR A O 14
ATOM 21357 N N . LEU A 1 51 ? -3.569 -5.616 2.046 1.00 0.00 51 LEU A N 14
ATOM 21358 C CA . LEU A 1 51 ? -2.974 -6.600 1.158 1.00 0.00 51 LEU A CA 14
ATOM 21359 C C . LEU A 1 51 ? -3.651 -7.955 1.378 1.00 0.00 51 LEU A C 14
ATOM 21360 O O . LEU A 1 51 ? -3.685 -8.461 2.498 1.00 0.00 51 LEU A O 14
ATOM 21376 N N . ASP A 1 52 ? -4.172 -8.503 0.290 1.00 0.00 52 ASP A N 14
ATOM 21377 C CA . ASP A 1 52 ? -4.846 -9.790 0.351 1.00 0.00 52 ASP A CA 14
ATOM 21378 C C . ASP A 1 52 ? -4.305 -10.696 -0.758 1.00 0.00 52 ASP A C 14
ATOM 21379 O O . ASP A 1 52 ? -4.820 -11.792 -0.974 1.00 0.00 52 ASP A O 14
ATOM 21388 N N . CYS A 1 53 ? -3.275 -10.204 -1.430 1.00 0.00 53 CYS A N 14
ATOM 21389 C CA . CYS A 1 53 ? -2.660 -10.956 -2.511 1.00 0.00 53 CYS A CA 14
ATOM 21390 C C . CYS A 1 53 ? -3.532 -12.178 -2.804 1.00 0.00 53 CYS A C 14
ATOM 21391 O O . CYS A 1 53 ? -3.163 -13.303 -2.471 1.00 0.00 53 CYS A O 14
ATOM 21399 N N . TYR A 1 54 ? -4.674 -11.916 -3.423 1.00 0.00 54 TYR A N 14
ATOM 21400 C CA . TYR A 1 54 ? -5.601 -12.981 -3.765 1.00 0.00 54 TYR A CA 14
ATOM 21401 C C . TYR A 1 54 ? -5.650 -14.040 -2.662 1.00 0.00 54 TYR A C 14
ATOM 21402 O O . TYR A 1 54 ? -5.137 -15.145 -2.834 1.00 0.00 54 TYR A O 14
ATOM 21420 N N . ASN A 1 55 ? -6.272 -13.666 -1.553 1.00 0.00 55 ASN A N 14
ATOM 21421 C CA . ASN A 1 55 ? -6.394 -14.570 -0.422 1.00 0.00 55 ASN A CA 14
ATOM 21422 C C . ASN A 1 55 ? -5.143 -14.460 0.451 1.00 0.00 55 ASN A C 14
ATOM 21423 O O . ASN A 1 55 ? -5.155 -14.861 1.614 1.00 0.00 55 ASN A O 14
ATOM 21434 N N . ARG A 1 56 ? -4.092 -13.913 -0.143 1.00 0.00 56 ARG A N 14
ATOM 21435 C CA . ARG A 1 56 ? -2.835 -13.746 0.566 1.00 0.00 56 ARG A CA 14
ATOM 21436 C C . ARG A 1 56 ? -1.942 -14.971 0.361 1.00 0.00 56 ARG A C 14
ATOM 21437 O O . ARG A 1 56 ? -1.042 -15.229 1.160 1.00 0.00 56 ARG A O 14
ATOM 21458 N N . GLU A 1 57 ? -2.222 -15.695 -0.713 1.00 0.00 57 GLU A N 14
ATOM 21459 C CA . GLU A 1 57 ? -1.456 -16.887 -1.032 1.00 0.00 57 GLU A CA 14
ATOM 21460 C C . GLU A 1 57 ? -0.004 -16.518 -1.342 1.00 0.00 57 GLU A C 14
ATOM 21461 O O . GLU A 1 57 ? 0.878 -17.374 -1.313 1.00 0.00 57 GLU A O 14
ATOM 21473 N N . GLN A 1 58 ? 0.200 -15.241 -1.631 1.00 0.00 58 GLN A N 14
ATOM 21474 C CA . GLN A 1 58 ? 1.530 -14.747 -1.946 1.00 0.00 58 GLN A CA 14
ATOM 21475 C C . GLN A 1 58 ? 1.872 -13.544 -1.064 1.00 0.00 58 GLN A C 14
ATOM 21476 O O . GLN A 1 58 ? 2.956 -12.975 -1.178 1.00 0.00 58 GLN A O 14
ATOM 21490 N N . ILE A 1 59 ? 0.926 -13.192 -0.206 1.00 0.00 59 ILE A N 14
ATOM 21491 C CA . ILE A 1 59 ? 1.114 -12.067 0.694 1.00 0.00 59 ILE A CA 14
ATOM 21492 C C . ILE A 1 59 ? 2.476 -12.189 1.380 1.00 0.00 59 ILE A C 14
ATOM 21493 O O . ILE A 1 59 ? 3.277 -11.256 1.348 1.00 0.00 59 ILE A O 14
ATOM 21509 N N . ASP A 1 60 ? 2.697 -13.348 1.984 1.00 0.00 60 ASP A N 14
ATOM 21510 C CA . ASP A 1 60 ? 3.948 -13.604 2.676 1.00 0.00 60 ASP A CA 14
ATOM 21511 C C . ASP A 1 60 ? 5.101 -12.987 1.882 1.00 0.00 60 ASP A C 14
ATOM 21512 O O . ASP A 1 60 ? 6.000 -12.378 2.459 1.00 0.00 60 ASP A O 14
ATOM 21521 N N . ARG A 1 61 ? 5.037 -13.165 0.571 1.00 0.00 61 ARG A N 14
ATOM 21522 C CA . ARG A 1 61 ? 6.064 -12.633 -0.308 1.00 0.00 61 ARG A CA 14
ATOM 21523 C C . ARG A 1 61 ? 5.822 -11.145 -0.567 1.00 0.00 61 ARG A C 14
ATOM 21524 O O . ARG A 1 61 ? 6.761 -10.349 -0.558 1.00 0.00 61 ARG A O 14
ATOM 21545 N N . VAL A 1 62 ? 4.559 -10.814 -0.792 1.00 0.00 62 VAL A N 14
ATOM 21546 C CA . VAL A 1 62 ? 4.182 -9.435 -1.053 1.00 0.00 62 VAL A CA 14
ATOM 21547 C C . VAL A 1 62 ? 4.461 -8.590 0.192 1.00 0.00 62 VAL A C 14
ATOM 21548 O O . VAL A 1 62 ? 5.344 -7.733 0.180 1.00 0.00 62 VAL A O 14
ATOM 21561 N N . VAL A 1 63 ? 3.693 -8.861 1.237 1.00 0.00 63 VAL A N 14
ATOM 21562 C CA . VAL A 1 63 ? 3.846 -8.136 2.487 1.00 0.00 63 VAL A CA 14
ATOM 21563 C C . VAL A 1 63 ? 5.334 -8.017 2.823 1.00 0.00 63 VAL A C 14
ATOM 21564 O O . VAL A 1 63 ? 5.805 -6.945 3.197 1.00 0.00 63 VAL A O 14
ATOM 21577 N N . GLY A 1 64 ? 6.032 -9.134 2.678 1.00 0.00 64 GLY A N 14
ATOM 21578 C CA . GLY A 1 64 ? 7.456 -9.169 2.962 1.00 0.00 64 GLY A CA 14
ATOM 21579 C C . GLY A 1 64 ? 8.201 -8.101 2.158 1.00 0.00 64 GLY A C 14
ATOM 21580 O O . GLY A 1 64 ? 9.083 -7.424 2.686 1.00 0.00 64 GLY A O 14
ATOM 21584 N N . ALA A 1 65 ? 7.819 -7.983 0.895 1.00 0.00 65 ALA A N 14
ATOM 21585 C CA . ALA A 1 65 ? 8.440 -7.009 0.013 1.00 0.00 65 ALA A CA 14
ATOM 21586 C C . ALA A 1 65 ? 7.937 -5.609 0.372 1.00 0.00 65 ALA A C 14
ATOM 21587 O O . ALA A 1 65 ? 8.697 -4.643 0.330 1.00 0.00 65 ALA A O 14
ATOM 21594 N N . PHE A 1 66 ? 6.659 -5.545 0.716 1.00 0.00 66 PHE A N 14
ATOM 21595 C CA . PHE A 1 66 ? 6.045 -4.279 1.081 1.00 0.00 66 PHE A CA 14
ATOM 21596 C C . PHE A 1 66 ? 6.809 -3.609 2.225 1.00 0.00 66 PHE A C 14
ATOM 21597 O O . PHE A 1 66 ? 6.755 -2.391 2.383 1.00 0.00 66 PHE A O 14
ATOM 21614 N N . ASN A 1 67 ? 7.504 -4.435 2.994 1.00 0.00 67 ASN A N 14
ATOM 21615 C CA . ASN A 1 67 ? 8.278 -3.938 4.118 1.00 0.00 67 ASN A CA 14
ATOM 21616 C C . ASN A 1 67 ? 9.460 -3.118 3.596 1.00 0.00 67 ASN A C 14
ATOM 21617 O O . ASN A 1 67 ? 9.607 -1.946 3.938 1.00 0.00 67 ASN A O 14
ATOM 21628 N N . GLN A 1 68 ? 10.272 -3.768 2.775 1.00 0.00 68 GLN A N 14
ATOM 21629 C CA . GLN A 1 68 ? 11.436 -3.114 2.202 1.00 0.00 68 GLN A CA 14
ATOM 21630 C C . GLN A 1 68 ? 11.015 -2.182 1.063 1.00 0.00 68 GLN A C 14
ATOM 21631 O O . GLN A 1 68 ? 1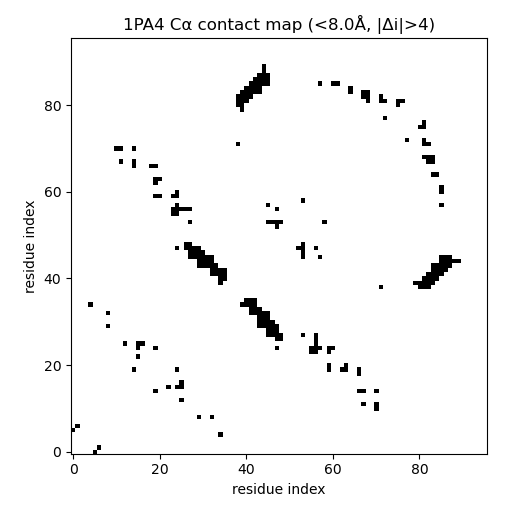1.858 -1.545 0.433 1.00 0.00 68 GLN A O 14
ATOM 21645 N N . ALA A 1 69 ? 9.711 -2.132 0.835 1.00 0.00 69 ALA A N 14
ATOM 21646 C CA . ALA A 1 69 ? 9.168 -1.289 -0.217 1.00 0.00 69 ALA A CA 14
ATOM 21647 C C . ALA A 1 69 ? 8.446 -0.096 0.414 1.00 0.00 69 ALA A C 14
ATOM 21648 O O . ALA A 1 69 ? 8.049 0.834 -0.286 1.00 0.00 69 ALA A O 14
ATOM 21655 N N . LYS A 1 70 ? 8.297 -0.163 1.729 1.00 0.00 70 LYS A N 14
ATOM 21656 C CA . LYS A 1 70 ? 7.630 0.900 2.461 1.00 0.00 70 LYS A CA 14
ATOM 21657 C C . LYS A 1 70 ? 8.280 2.240 2.112 1.00 0.00 70 LYS A C 14
ATOM 21658 O O . LYS A 1 70 ? 7.683 3.296 2.318 1.00 0.00 70 LYS A O 14
ATOM 21677 N N . GLY A 1 71 ? 9.494 2.154 1.589 1.00 0.00 71 GLY A N 14
ATOM 21678 C CA . GLY A 1 71 ? 10.232 3.347 1.209 1.00 0.00 71 GLY A CA 14
ATOM 21679 C C . GLY A 1 71 ? 9.688 3.936 -0.094 1.00 0.00 71 GLY A C 14
ATOM 21680 O O . GLY A 1 71 ? 9.300 5.103 -0.138 1.00 0.00 71 GLY A O 14
ATOM 21684 N N . VAL A 1 72 ? 9.676 3.102 -1.123 1.00 0.00 72 VAL A N 14
ATOM 21685 C CA . VAL A 1 72 ? 9.186 3.526 -2.424 1.00 0.00 72 VAL A CA 14
ATOM 21686 C C . VAL A 1 72 ? 7.752 4.040 -2.281 1.00 0.00 72 VAL A C 14
ATOM 21687 O O . VAL A 1 72 ? 7.394 5.061 -2.866 1.00 0.00 72 VAL A O 14
ATOM 21700 N N . PHE A 1 73 ? 6.970 3.308 -1.502 1.00 0.00 73 PHE A N 14
ATOM 21701 C CA . PHE A 1 73 ? 5.583 3.677 -1.275 1.00 0.00 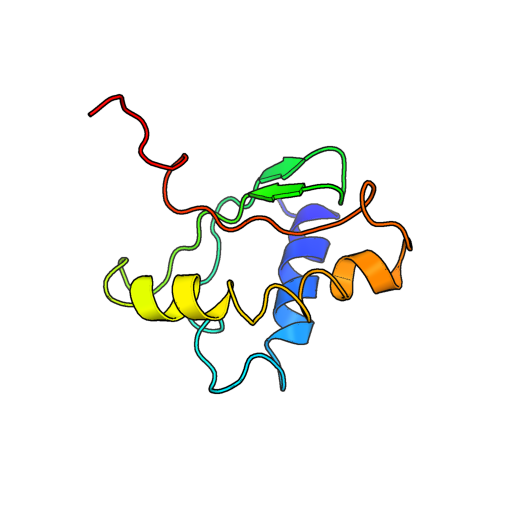73 PHE A CA 14
ATOM 21702 C C . PHE A 1 73 ? 5.481 5.078 -0.668 1.00 0.00 73 PHE A C 14
ATOM 21703 O O . PHE A 1 73 ? 4.715 5.912 -1.148 1.00 0.00 73 PHE A O 14
ATOM 21720 N N . SER A 1 74 ? 6.264 5.293 0.379 1.00 0.00 74 SER A N 14
ATOM 21721 C CA . SER A 1 74 ? 6.271 6.579 1.056 1.00 0.00 74 SER A CA 14
ATOM 21722 C C . SER A 1 74 ? 6.724 7.676 0.091 1.00 0.00 74 SER A C 14
ATOM 21723 O O . SER A 1 74 ? 6.219 8.797 0.139 1.00 0.00 74 SER A O 14
ATOM 21731 N N . ARG A 1 75 ? 7.671 7.316 -0.763 1.00 0.00 75 ARG A N 14
ATOM 21732 C CA . ARG A 1 75 ? 8.197 8.256 -1.738 1.00 0.00 75 ARG A CA 14
ATOM 21733 C C . ARG A 1 75 ? 7.071 8.778 -2.633 1.00 0.00 75 ARG A C 14
ATOM 21734 O O . ARG A 1 75 ? 7.106 9.926 -3.075 1.00 0.00 75 ARG A O 14
ATOM 21755 N N . VAL A 1 76 ? 6.100 7.910 -2.874 1.00 0.00 76 VAL A N 14
ATOM 21756 C CA . VAL A 1 76 ? 4.966 8.269 -3.709 1.00 0.00 76 VAL A CA 14
ATOM 21757 C C . VAL A 1 76 ? 4.244 9.469 -3.092 1.00 0.00 76 VAL A C 14
ATOM 21758 O O . VAL A 1 76 ? 4.271 10.567 -3.647 1.00 0.00 76 VAL A O 14
ATOM 21771 N N . LEU A 1 77 ? 3.615 9.220 -1.953 1.00 0.00 77 LEU A N 14
ATOM 21772 C CA . LEU A 1 77 ? 2.887 10.266 -1.255 1.00 0.00 77 LEU A CA 14
ATOM 21773 C C . LEU A 1 77 ? 3.809 11.469 -1.045 1.00 0.00 77 LEU A C 14
ATOM 21774 O O . LEU A 1 77 ? 3.339 12.594 -0.879 1.00 0.00 77 LEU A O 14
ATOM 21790 N N . ALA A 1 78 ? 5.104 11.191 -1.057 1.00 0.00 78 ALA A N 14
ATOM 21791 C CA . ALA A 1 78 ? 6.096 12.236 -0.870 1.00 0.00 78 ALA A CA 14
ATOM 21792 C C . ALA A 1 78 ? 6.043 13.202 -2.055 1.00 0.00 78 ALA A C 14
ATOM 21793 O O . ALA A 1 78 ? 5.832 14.401 -1.874 1.00 0.00 78 ALA A O 14
ATOM 21800 N N . HIS A 1 79 ? 6.237 12.645 -3.241 1.00 0.00 79 HIS A N 14
ATOM 21801 C CA . HIS A 1 79 ? 6.213 13.442 -4.456 1.00 0.00 79 HIS A CA 14
ATOM 21802 C C . HIS A 1 79 ? 4.777 13.874 -4.758 1.00 0.00 79 HIS A C 14
ATOM 21803 O O . HIS A 1 79 ? 4.536 14.617 -5.709 1.00 0.00 79 HIS A O 14
ATOM 21818 N N . ASN A 1 80 ? 3.861 13.390 -3.933 1.00 0.00 80 ASN A N 14
ATOM 21819 C CA . ASN A 1 80 ? 2.455 13.717 -4.100 1.00 0.00 80 ASN A CA 14
ATOM 21820 C C . ASN A 1 80 ? 2.128 14.972 -3.289 1.00 0.00 80 ASN A C 14
ATOM 21821 O O . ASN A 1 80 ? 1.849 16.027 -3.856 1.00 0.00 80 ASN A O 14
ATOM 21832 N N . LEU A 1 81 ? 2.171 14.816 -1.974 1.00 0.00 81 LEU A N 14
ATOM 21833 C CA . LEU A 1 81 ? 1.882 15.923 -1.078 1.00 0.00 81 LEU A CA 14
ATOM 21834 C C . LEU A 1 81 ? 3.135 16.256 -0.266 1.00 0.00 81 LEU A C 14
ATOM 21835 O O . LEU A 1 81 ? 4.140 16.697 -0.821 1.00 0.00 81 LEU A O 14
ATOM 21851 N N . TYR A 1 82 ? 3.033 16.034 1.036 1.00 0.00 82 TYR A N 14
ATOM 21852 C CA . TYR A 1 82 ? 4.146 16.305 1.931 1.00 0.00 82 TYR A CA 14
ATOM 21853 C C . TYR A 1 82 ? 5.462 15.799 1.338 1.00 0.00 82 TYR A C 14
ATOM 21854 O O . TYR A 1 82 ? 5.465 15.118 0.314 1.00 0.00 82 TYR A O 14
ATOM 21872 N N . LEU A 1 83 ? 6.550 16.153 2.007 1.00 0.00 83 LEU A N 14
ATOM 21873 C CA . LEU A 1 83 ? 7.870 15.743 1.559 1.00 0.00 83 LEU A CA 14
ATOM 21874 C C . LEU A 1 83 ? 8.040 14.241 1.792 1.00 0.00 83 LEU A C 14
ATOM 21875 O O . LEU A 1 83 ? 8.671 13.552 0.992 1.00 0.00 83 LEU A O 14
ATOM 21891 N N . ALA A 1 84 ? 7.466 13.777 2.893 1.00 0.00 84 ALA A N 14
ATOM 21892 C CA . ALA A 1 84 ? 7.546 12.369 3.242 1.00 0.00 84 ALA A CA 14
ATOM 21893 C C . ALA A 1 84 ? 6.704 12.109 4.493 1.00 0.00 84 ALA A C 14
ATOM 21894 O O . ALA A 1 84 ? 5.944 11.143 4.545 1.00 0.00 84 ALA A O 14
ATOM 21901 N N . LYS A 1 85 ? 6.867 12.989 5.470 1.00 0.00 85 LYS A N 14
ATOM 21902 C CA . LYS A 1 85 ? 6.132 12.867 6.717 1.00 0.00 85 LYS A CA 14
ATOM 21903 C C . LYS A 1 85 ? 4.674 13.269 6.486 1.00 0.00 85 LYS A C 14
ATOM 21904 O O . LYS A 1 85 ? 4.330 13.786 5.424 1.00 0.00 85 LYS A O 14
ATOM 21923 N N . ALA A 1 86 ? 3.856 13.016 7.497 1.00 0.00 86 ALA A N 14
ATOM 21924 C CA . ALA A 1 86 ? 2.443 13.345 7.417 1.00 0.00 86 ALA A CA 14
ATOM 21925 C C . ALA A 1 86 ? 1.762 12.411 6.414 1.00 0.00 86 ALA A C 14
ATOM 21926 O O . ALA A 1 86 ? 0.594 12.599 6.079 1.00 0.00 86 ALA A O 14
ATOM 21933 N N . VAL A 1 87 ? 2.523 11.425 5.962 1.00 0.00 87 VAL A N 14
ATOM 21934 C CA . VAL A 1 87 ? 2.007 10.461 5.004 1.00 0.00 87 VAL A CA 14
ATOM 21935 C C . VAL A 1 87 ? 3.123 9.489 4.615 1.00 0.00 87 VAL A C 14
ATOM 21936 O O . VAL A 1 87 ? 4.056 9.862 3.905 1.00 0.00 87 VAL A O 14
ATOM 21949 N N . GLN A 1 88 ? 2.990 8.262 5.096 1.00 0.00 88 GLN A N 14
ATOM 21950 C CA . GLN A 1 88 ? 3.975 7.234 4.807 1.00 0.00 88 GLN A CA 14
ATOM 21951 C C . GLN A 1 88 ? 3.280 5.910 4.482 1.00 0.00 88 GLN A C 14
ATOM 21952 O O . GLN A 1 88 ? 3.876 4.843 4.618 1.00 0.00 88 GLN A O 14
ATOM 21966 N N . ILE A 1 89 ? 2.030 6.023 4.057 1.00 0.00 89 ILE A N 14
ATOM 21967 C CA . ILE A 1 89 ? 1.248 4.848 3.711 1.00 0.00 89 ILE A CA 14
ATOM 21968 C C . ILE A 1 89 ? 1.098 3.959 4.947 1.00 0.00 89 ILE A C 14
ATOM 21969 O O . ILE A 1 89 ? 2.031 3.826 5.738 1.00 0.00 89 ILE A O 14
ATOM 21985 N N . HIS A 1 90 ? -0.083 3.371 5.074 1.00 0.00 90 HIS A N 14
ATOM 21986 C CA . HIS A 1 90 ? -0.367 2.498 6.200 1.00 0.00 90 HIS A CA 14
ATOM 21987 C C . HIS A 1 90 ? -0.357 1.041 5.734 1.00 0.00 90 HIS A C 14
ATOM 21988 O O . HIS A 1 90 ? -0.776 0.739 4.618 1.00 0.00 90 HIS A O 14
ATOM 22003 N N . PHE A 1 91 ? 0.126 0.175 6.614 1.00 0.00 91 PHE A N 14
ATOM 22004 C CA . PHE A 1 91 ? 0.196 -1.243 6.307 1.00 0.00 91 PHE A CA 14
ATOM 22005 C C . PHE A 1 91 ? -0.881 -2.022 7.065 1.00 0.00 91 PHE A C 14
ATOM 22006 O O . PHE A 1 91 ? -0.990 -1.909 8.285 1.00 0.00 91 PHE A O 14
ATOM 22023 N N . VAL A 1 92 ? -1.648 -2.795 6.311 1.00 0.00 92 VAL A N 14
ATOM 22024 C CA . VAL A 1 92 ? -2.713 -3.592 6.897 1.00 0.00 92 VAL A CA 14
ATOM 22025 C C . VAL A 1 92 ? -2.738 -4.970 6.231 1.00 0.00 92 VAL A C 14
ATOM 22026 O O . VAL A 1 92 ? -2.386 -5.103 5.059 1.00 0.00 92 VAL A O 14
ATOM 22039 N N . LYS A 1 93 ? -3.157 -5.959 7.006 1.00 0.00 93 LYS A N 14
ATOM 22040 C CA . LYS A 1 93 ? -3.232 -7.321 6.506 1.00 0.00 93 LYS A CA 14
ATOM 22041 C C . LYS A 1 93 ? -4.648 -7.860 6.719 1.00 0.00 93 LYS A C 14
ATOM 22042 O O . LYS A 1 93 ? -5.280 -8.344 5.781 1.00 0.00 93 LYS A O 14
ATOM 22061 N N . ASP A 1 94 ? -5.105 -7.759 7.959 1.00 0.00 94 ASP A N 14
ATOM 22062 C CA . ASP A 1 94 ? -6.434 -8.231 8.307 1.00 0.00 94 ASP A CA 14
ATOM 22063 C C . ASP A 1 94 ? -6.821 -7.684 9.683 1.00 0.00 94 ASP A C 14
ATOM 22064 O O . ASP A 1 94 ? -7.062 -8.451 10.614 1.00 0.00 94 ASP A O 14
ATOM 22073 N N . LYS A 1 95 ? -6.867 -6.363 9.767 1.00 0.00 95 LYS A N 14
ATOM 22074 C CA . LYS A 1 95 ? -7.220 -5.705 11.014 1.00 0.00 95 LYS A CA 14
ATOM 22075 C C . LYS A 1 95 ? -8.743 -5.586 11.110 1.00 0.00 95 LYS A C 14
ATOM 22076 O O . LYS A 1 95 ? -9.267 -4.520 11.429 1.00 0.00 95 LYS A O 14
ATOM 22095 N N . ALA A 1 96 ? -9.410 -6.695 10.828 1.00 0.00 96 ALA A N 14
ATOM 22096 C CA . ALA A 1 96 ? -10.861 -6.729 10.878 1.00 0.00 96 ALA A CA 14
ATOM 22097 C C . ALA A 1 96 ? -11.330 -8.180 10.997 1.00 0.00 96 ALA A C 14
ATOM 22098 O O . ALA A 1 96 ? -12.427 -8.520 10.557 1.00 0.00 96 ALA A O 14
ATOM 22105 N N . ILE A 1 97 ? -10.475 -8.998 11.594 1.00 0.00 97 ILE A N 14
ATOM 22106 C CA . ILE A 1 97 ? -10.788 -10.405 11.776 1.00 0.00 97 ILE A CA 14
ATOM 22107 C C . ILE A 1 97 ? -11.831 -10.551 12.885 1.00 0.00 97 ILE A C 14
ATOM 22108 O O . ILE A 1 97 ? -12.872 -11.176 12.685 1.00 0.00 97 ILE A O 14
ATOM 22124 N N . ASP A 1 98 ? -11.516 -9.966 14.031 1.00 0.00 98 ASP A N 14
ATOM 22125 C CA . ASP A 1 98 ? -12.413 -10.023 15.173 1.00 0.00 98 ASP A CA 14
ATOM 22126 C C . ASP A 1 98 ? -11.689 -9.494 16.412 1.00 0.00 98 ASP A C 14
ATOM 22127 O O . ASP A 1 98 ? -12.313 -8.915 17.300 1.00 0.00 98 ASP A O 14
ATOM 22136 N N . ASN A 1 99 ? -10.383 -9.713 16.434 1.00 0.00 99 ASN A N 14
ATOM 22137 C CA . ASN A 1 99 ? -9.567 -9.266 17.550 1.00 0.00 99 ASN A CA 14
ATOM 22138 C C . ASN A 1 99 ? -8.089 -9.354 17.164 1.00 0.00 99 ASN A C 14
ATOM 22139 O O . ASN A 1 99 ? -7.254 -9.743 17.978 1.00 0.00 99 ASN A O 14
ATOM 22150 N N . ALA A 1 100 ? -7.812 -8.986 15.921 1.00 0.00 100 ALA A N 14
ATOM 22151 C CA . ALA A 1 100 ? -6.450 -9.019 15.417 1.00 0.00 100 ALA A CA 14
ATOM 22152 C C . ALA A 1 100 ? -6.079 -10.459 15.057 1.00 0.00 100 ALA A C 14
ATOM 22153 O O . ALA A 1 100 ? -6.708 -11.403 15.531 1.00 0.00 100 ALA A O 14
ATOM 22160 N N . MET A 1 101 ? -5.058 -10.582 14.221 1.00 0.00 101 MET A N 14
ATOM 22161 C CA . MET A 1 101 ? -4.595 -11.890 13.792 1.00 0.00 101 MET A CA 14
ATOM 22162 C C . MET A 1 101 ? -3.866 -12.614 14.926 1.00 0.00 101 MET A C 14
ATOM 22163 O O . MET A 1 101 ? -3.813 -12.117 16.050 1.00 0.00 101 MET A O 14
ATOM 22177 N N . LYS A 1 6 ? -16.460 3.397 -12.028 1.00 0.00 6 LYS A N 15
ATOM 22178 C CA . LYS A 1 6 ? -15.963 4.465 -11.177 1.00 0.00 6 LYS A CA 15
ATOM 22179 C C . LYS A 1 6 ? -14.442 4.348 -11.055 1.00 0.00 6 LYS A C 15
ATOM 22180 O O . LYS A 1 6 ? -13.838 3.441 -11.626 1.00 0.00 6 LYS A O 15
ATOM 22199 N N . GLU A 1 7 ? -13.867 5.279 -10.308 1.00 0.00 7 GLU A N 15
ATOM 22200 C CA . GLU A 1 7 ? -12.428 5.292 -10.105 1.00 0.00 7 GLU A CA 15
ATOM 22201 C C . GLU A 1 7 ? -12.044 6.381 -9.101 1.00 0.00 7 GLU A C 15
ATOM 22202 O O . GLU A 1 7 ? -11.407 6.099 -8.087 1.00 0.00 7 GLU A O 15
ATOM 22214 N N . ARG A 1 8 ? -12.448 7.603 -9.418 1.00 0.00 8 ARG A N 15
ATOM 22215 C CA . ARG A 1 8 ? -12.154 8.735 -8.556 1.00 0.00 8 ARG A CA 15
ATOM 22216 C C . ARG A 1 8 ? -10.690 8.699 -8.113 1.00 0.00 8 ARG A C 15
ATOM 22217 O O . ARG A 1 8 ? -9.916 7.866 -8.582 1.00 0.00 8 ARG A O 15
ATOM 22238 N N . LEU A 1 9 ? -10.354 9.613 -7.215 1.00 0.00 9 LEU A N 15
ATOM 22239 C CA . LEU A 1 9 ? -8.997 9.696 -6.704 1.00 0.00 9 LEU A CA 15
ATOM 22240 C C . LEU A 1 9 ? -8.615 8.361 -6.063 1.00 0.00 9 LEU A C 15
ATOM 22241 O O . LEU A 1 9 ? -7.434 8.028 -5.969 1.00 0.00 9 LEU A O 15
ATOM 22257 N N . GLU A 1 10 ? -9.636 7.631 -5.639 1.00 0.00 10 GLU A N 15
ATOM 22258 C CA . GLU A 1 10 ? -9.422 6.339 -5.009 1.00 0.00 10 GLU A CA 15
ATOM 22259 C C . GLU A 1 10 ? -8.553 5.451 -5.902 1.00 0.00 10 GLU A C 15
ATOM 22260 O O . GLU A 1 10 ? -7.452 5.063 -5.514 1.00 0.00 10 GLU A O 15
ATOM 22272 N N . ASN A 1 11 ? -9.080 5.155 -7.081 1.00 0.00 11 ASN A N 15
ATOM 22273 C CA . ASN A 1 11 ? -8.366 4.320 -8.032 1.00 0.00 11 ASN A CA 15
ATOM 22274 C C . ASN A 1 11 ? -7.033 4.983 -8.385 1.00 0.00 11 ASN A C 15
ATOM 22275 O O . ASN A 1 11 ? -6.059 4.299 -8.697 1.00 0.00 11 ASN A O 15
ATOM 22286 N N . ASP A 1 12 ? -7.033 6.307 -8.326 1.00 0.00 12 ASP A N 15
ATOM 22287 C CA . ASP A 1 12 ? -5.835 7.069 -8.636 1.00 0.00 12 ASP A CA 15
ATOM 22288 C C . ASP A 1 12 ? -4.726 6.692 -7.651 1.00 0.00 12 ASP A C 15
ATOM 22289 O O . ASP A 1 12 ? -3.601 6.406 -8.058 1.00 0.00 12 ASP A O 15
ATOM 22298 N N . ILE A 1 13 ? -5.083 6.703 -6.375 1.00 0.00 13 ILE A N 15
ATOM 22299 C CA . ILE A 1 13 ? -4.131 6.365 -5.330 1.00 0.00 13 ILE A CA 15
ATOM 22300 C C . ILE A 1 13 ? -3.616 4.942 -5.556 1.00 0.00 13 ILE A C 15
ATOM 22301 O O . ILE A 1 13 ? -2.413 4.729 -5.697 1.00 0.00 13 ILE A O 15
ATOM 22317 N N . ILE A 1 14 ? -4.552 4.005 -5.583 1.00 0.00 14 ILE A N 15
ATOM 22318 C CA . ILE A 1 14 ? -4.208 2.609 -5.789 1.00 0.00 14 ILE A CA 15
ATOM 22319 C C . ILE A 1 14 ? -3.249 2.494 -6.976 1.00 0.00 14 ILE A C 15
ATOM 22320 O O . ILE A 1 14 ? -2.231 1.808 -6.892 1.00 0.00 14 ILE A O 15
ATOM 22336 N N . ARG A 1 15 ? -3.608 3.177 -8.053 1.00 0.00 15 ARG A N 15
ATOM 22337 C CA . ARG A 1 15 ? -2.792 3.160 -9.255 1.00 0.00 15 ARG A CA 15
ATOM 22338 C C . ARG A 1 15 ? -1.437 3.819 -8.987 1.00 0.00 15 ARG A C 15
ATOM 22339 O O . ARG A 1 15 ? -0.457 3.533 -9.673 1.00 0.00 15 ARG A O 15
ATOM 22360 N N . LEU A 1 16 ? -1.426 4.688 -7.987 1.00 0.00 16 LEU A N 15
ATOM 22361 C CA . LEU A 1 16 ? -0.207 5.389 -7.619 1.00 0.00 16 LEU A CA 15
ATOM 22362 C C . LEU A 1 16 ? 0.847 4.373 -7.176 1.00 0.00 16 LEU A C 15
ATOM 22363 O O . LEU A 1 16 ? 1.922 4.290 -7.768 1.00 0.00 16 LEU A O 15
ATOM 22379 N N . ILE A 1 17 ? 0.503 3.626 -6.138 1.00 0.00 17 ILE A N 15
ATOM 22380 C CA . ILE A 1 17 ? 1.406 2.618 -5.608 1.00 0.00 17 ILE A CA 15
ATOM 22381 C C . ILE A 1 17 ? 1.848 1.690 -6.741 1.00 0.00 17 ILE A C 15
ATOM 22382 O O . ILE A 1 17 ? 3.001 1.263 -6.785 1.00 0.00 17 ILE A O 15
ATOM 22398 N N . ASN A 1 18 ? 0.908 1.404 -7.630 1.00 0.00 18 ASN A N 15
ATOM 22399 C CA . ASN A 1 18 ? 1.186 0.534 -8.760 1.00 0.00 18 ASN A CA 15
ATOM 22400 C C . ASN A 1 18 ? 2.258 1.178 -9.642 1.00 0.00 18 ASN A C 15
ATOM 22401 O O . ASN A 1 18 ? 3.157 0.496 -10.131 1.00 0.00 18 ASN A O 15
ATOM 22412 N N . ARG A 1 19 ? 2.126 2.485 -9.819 1.00 0.00 19 ARG A N 15
ATOM 22413 C CA . ARG A 1 19 ? 3.072 3.229 -10.634 1.00 0.00 19 ARG A CA 15
ATOM 22414 C C . ARG A 1 19 ? 4.501 2.987 -10.143 1.00 0.00 19 ARG A C 15
ATOM 22415 O O . ARG A 1 19 ? 5.424 2.860 -10.946 1.00 0.00 19 ARG A O 15
ATOM 22436 N N . THR A 1 20 ? 4.638 2.932 -8.826 1.00 0.00 20 THR A N 15
ATOM 22437 C CA . THR A 1 20 ? 5.939 2.708 -8.218 1.00 0.00 20 THR A CA 15
ATOM 22438 C C . THR A 1 20 ? 6.327 1.231 -8.317 1.00 0.00 20 THR A C 15
ATOM 22439 O O . THR A 1 20 ? 7.496 0.905 -8.516 1.00 0.00 20 THR A O 15
ATOM 22450 N N . VAL A 1 21 ? 5.323 0.378 -8.173 1.00 0.00 21 VAL A N 15
ATOM 22451 C CA . VAL A 1 21 ? 5.545 -1.056 -8.244 1.00 0.00 21 VAL A CA 15
ATOM 22452 C C . VAL A 1 21 ? 5.859 -1.449 -9.689 1.00 0.00 21 VAL A C 15
ATOM 22453 O O . VAL A 1 21 ? 6.167 -2.606 -9.968 1.00 0.00 21 VAL A O 15
ATOM 22466 N N . ILE A 1 22 ? 5.768 -0.463 -10.569 1.00 0.00 22 ILE A N 15
ATOM 22467 C CA . ILE A 1 22 ? 6.039 -0.691 -11.979 1.00 0.00 22 ILE A CA 15
ATOM 22468 C C . ILE A 1 22 ? 7.340 -1.483 -12.122 1.00 0.00 22 ILE A C 15
ATOM 22469 O O . ILE A 1 22 ? 7.337 -2.602 -12.632 1.00 0.00 22 ILE A O 15
ATOM 22485 N N . HIS A 1 23 ? 8.422 -0.870 -11.664 1.00 0.00 23 HIS A N 15
ATOM 22486 C CA . HIS A 1 23 ? 9.728 -1.503 -11.735 1.00 0.00 23 HIS A CA 15
ATOM 22487 C C . HIS A 1 23 ? 10.637 -0.928 -10.647 1.00 0.00 23 HIS A C 15
ATOM 22488 O O . HIS A 1 23 ? 11.830 -0.733 -10.869 1.00 0.00 23 HIS A O 15
ATOM 22503 N N . GLU A 1 24 ? 10.037 -0.674 -9.493 1.00 0.00 24 GLU A N 15
ATOM 22504 C CA . GLU A 1 24 ? 10.778 -0.125 -8.370 1.00 0.00 24 GLU A CA 15
ATOM 22505 C C . GLU A 1 24 ? 10.841 -1.142 -7.228 1.00 0.00 24 GLU A C 15
ATOM 22506 O O . GLU A 1 24 ? 11.661 -1.012 -6.321 1.00 0.00 24 GLU A O 15
ATOM 22518 N N . ILE A 1 25 ? 9.964 -2.132 -7.311 1.00 0.00 25 ILE A N 15
ATOM 22519 C CA . ILE A 1 25 ? 9.910 -3.170 -6.296 1.00 0.00 25 ILE A CA 15
ATOM 22520 C C . ILE A 1 25 ? 10.656 -4.408 -6.798 1.00 0.00 25 ILE A C 15
ATOM 22521 O O . ILE A 1 25 ? 10.047 -5.448 -7.043 1.00 0.00 25 ILE A O 15
ATOM 22537 N N . TYR A 1 26 ? 11.965 -4.254 -6.937 1.00 0.00 26 TYR A N 15
ATOM 22538 C CA . TYR A 1 26 ? 12.801 -5.346 -7.405 1.00 0.00 26 TYR A CA 15
ATOM 22539 C C . TYR A 1 26 ? 12.297 -6.690 -6.874 1.00 0.00 26 TYR A C 15
ATOM 22540 O O . TYR A 1 26 ? 11.821 -6.775 -5.744 1.00 0.00 26 TYR A O 15
ATOM 22558 N N . ASN A 1 27 ? 12.420 -7.706 -7.715 1.00 0.00 27 ASN A N 15
ATOM 22559 C CA . ASN A 1 27 ? 11.983 -9.041 -7.345 1.00 0.00 27 ASN A CA 15
ATOM 22560 C C . ASN A 1 27 ? 10.510 -9.213 -7.720 1.00 0.00 27 ASN A C 15
ATOM 22561 O O . ASN A 1 27 ? 10.023 -10.336 -7.841 1.00 0.00 27 ASN A O 15
ATOM 22572 N N . GLU A 1 28 ? 9.840 -8.083 -7.893 1.00 0.00 28 GLU A N 15
ATOM 22573 C CA . GLU A 1 28 ? 8.432 -8.094 -8.251 1.00 0.00 28 GLU A CA 15
ATOM 22574 C C . GLU A 1 28 ? 7.662 -9.058 -7.346 1.00 0.00 28 GLU A C 15
ATOM 22575 O O . GLU A 1 28 ? 7.726 -10.272 -7.529 1.00 0.00 28 GLU A O 15
ATOM 22587 N N . THR A 1 29 ? 6.951 -8.479 -6.389 1.00 0.00 29 THR A N 15
ATOM 22588 C CA . THR A 1 29 ? 6.169 -9.272 -5.455 1.00 0.00 29 THR A CA 15
ATOM 22589 C C . THR A 1 29 ? 4.893 -8.526 -5.061 1.00 0.00 29 THR A C 15
ATOM 22590 O O . THR A 1 29 ? 3.803 -8.871 -5.515 1.00 0.00 29 THR A O 15
ATOM 22601 N N . VAL A 1 30 ? 5.070 -7.517 -4.221 1.00 0.00 30 VAL A N 15
ATOM 22602 C CA . VAL A 1 30 ? 3.946 -6.719 -3.761 1.00 0.00 30 VAL A CA 15
ATOM 22603 C C . VAL A 1 30 ? 2.976 -6.495 -4.923 1.00 0.00 30 VAL A C 15
ATOM 22604 O O . VAL A 1 30 ? 1.772 -6.356 -4.713 1.00 0.00 30 VAL A O 15
ATOM 22617 N N . LYS A 1 31 ? 3.537 -6.467 -6.123 1.00 0.00 31 LYS A N 15
ATOM 22618 C CA . LYS A 1 31 ? 2.737 -6.262 -7.318 1.00 0.00 31 LYS A CA 15
ATOM 22619 C C . LYS A 1 31 ? 1.560 -7.240 -7.312 1.00 0.00 31 LYS A C 15
ATOM 22620 O O . LYS A 1 31 ? 0.553 -7.009 -7.981 1.00 0.00 31 LYS A O 15
ATOM 22639 N N . THR A 1 32 ? 1.725 -8.311 -6.551 1.00 0.00 32 THR A N 15
ATOM 22640 C CA . THR A 1 32 ? 0.689 -9.324 -6.449 1.00 0.00 32 THR A CA 15
ATOM 22641 C C . THR A 1 32 ? -0.387 -8.889 -5.453 1.00 0.00 32 THR A C 15
ATOM 22642 O O . THR A 1 32 ? -1.565 -9.193 -5.634 1.00 0.00 32 THR A O 15
ATOM 22653 N N . GLY A 1 33 ? 0.056 -8.183 -4.423 1.00 0.00 33 GLY A N 15
ATOM 22654 C CA . GLY A 1 33 ? -0.855 -7.703 -3.398 1.00 0.00 33 GLY A CA 15
ATOM 22655 C C . GLY A 1 33 ? -2.219 -7.354 -3.997 1.00 0.00 33 GLY A C 15
ATOM 22656 O O . GLY A 1 33 ? -3.127 -8.184 -4.008 1.00 0.00 33 GLY A O 15
ATOM 22660 N N . HIS A 1 34 ? -2.321 -6.124 -4.479 1.00 0.00 34 HIS A N 15
ATOM 22661 C CA . HIS A 1 34 ? -3.559 -5.655 -5.078 1.00 0.00 34 HIS A CA 15
ATOM 22662 C C . HIS A 1 34 ? -4.461 -5.061 -3.994 1.00 0.00 34 HIS A C 15
ATOM 22663 O O . HIS A 1 34 ? -5.557 -5.563 -3.750 1.00 0.00 34 HIS A O 15
ATOM 22678 N N . VAL A 1 35 ? -3.965 -4.001 -3.372 1.00 0.00 35 VAL A N 15
ATOM 22679 C CA . VAL A 1 35 ? -4.713 -3.334 -2.320 1.00 0.00 35 VAL A CA 15
ATOM 22680 C C . VAL A 1 35 ? -6.151 -3.856 -2.312 1.00 0.00 35 VAL A C 15
ATOM 22681 O O . VAL A 1 35 ? -6.536 -4.611 -1.420 1.00 0.00 35 VAL A O 15
ATOM 22694 N N . THR A 1 36 ? -6.905 -3.434 -3.316 1.00 0.00 36 THR A N 15
ATOM 22695 C CA . THR A 1 36 ? -8.292 -3.849 -3.436 1.00 0.00 36 THR A CA 15
ATOM 22696 C C . THR A 1 36 ? -9.067 -3.494 -2.165 1.00 0.00 36 THR A C 15
ATOM 22697 O O . THR A 1 36 ? -10.037 -4.167 -1.816 1.00 0.00 36 THR A O 15
ATOM 22708 N N . HIS A 1 37 ? -8.610 -2.439 -1.507 1.00 0.00 37 HIS A N 15
ATOM 22709 C CA . HIS A 1 37 ? -9.248 -1.986 -0.283 1.00 0.00 37 HIS A CA 15
ATOM 22710 C C . HIS A 1 37 ? -8.698 -0.613 0.106 1.00 0.00 37 HIS A C 15
ATOM 22711 O O . HIS A 1 37 ? -9.317 0.411 -0.178 1.00 0.00 37 HIS A O 15
ATOM 22726 N N . VAL A 1 38 ? -7.540 -0.636 0.749 1.00 0.00 38 VAL A N 15
ATOM 22727 C CA . VAL A 1 38 ? -6.898 0.595 1.179 1.00 0.00 38 VAL A CA 15
ATOM 22728 C C . VAL A 1 38 ? -7.783 1.291 2.216 1.00 0.00 38 VAL A C 15
ATOM 22729 O O . VAL A 1 38 ? -9.008 1.208 2.146 1.00 0.00 38 VAL A O 15
ATOM 22742 N N . LYS A 1 39 ? -7.128 1.961 3.152 1.00 0.00 39 LYS A N 15
ATOM 22743 C CA . LYS A 1 39 ? -7.840 2.671 4.201 1.00 0.00 39 LYS A CA 15
ATOM 22744 C C . LYS A 1 39 ? -7.349 4.119 4.255 1.00 0.00 39 LYS A C 15
ATOM 22745 O O . LYS A 1 39 ? -6.440 4.443 5.017 1.00 0.00 39 LYS A O 15
ATOM 22764 N N . LEU A 1 40 ? -7.974 4.952 3.435 1.00 0.00 40 LEU A N 15
ATOM 22765 C CA . LEU A 1 40 ? -7.612 6.358 3.379 1.00 0.00 40 LEU A CA 15
ATOM 22766 C C . LEU A 1 40 ? -7.985 7.029 4.703 1.00 0.00 40 LEU A C 15
ATOM 22767 O O . LEU A 1 40 ? -9.097 7.532 4.856 1.00 0.00 40 LEU A O 15
ATOM 22783 N N . SER A 1 41 ? -7.034 7.015 5.625 1.00 0.00 41 SER A N 15
ATOM 22784 C CA . SER A 1 41 ? -7.249 7.616 6.931 1.00 0.00 41 SER A CA 15
ATOM 22785 C C . SER A 1 41 ? -6.893 9.103 6.887 1.00 0.00 41 SER A C 15
ATOM 22786 O O . SER A 1 41 ? -5.820 9.475 6.414 1.00 0.00 41 SER A O 15
ATOM 22794 N N . ASP A 1 42 ? -7.814 9.914 7.387 1.00 0.00 42 ASP A N 15
ATOM 22795 C CA . ASP A 1 42 ? -7.611 11.353 7.411 1.00 0.00 42 ASP A CA 15
ATOM 22796 C C . ASP A 1 42 ? -7.972 11.937 6.044 1.00 0.00 42 ASP A C 15
ATOM 22797 O O . ASP A 1 42 ? -8.964 12.652 5.913 1.00 0.00 42 ASP A O 15
ATOM 22806 N N . ASP A 1 43 ? -7.147 11.611 5.060 1.00 0.00 43 ASP A N 15
ATOM 22807 C CA . ASP A 1 43 ? -7.367 12.095 3.707 1.00 0.00 43 ASP A CA 15
ATOM 22808 C C . ASP A 1 43 ? -6.425 11.364 2.749 1.00 0.00 43 ASP A C 15
ATOM 22809 O O . ASP A 1 43 ? -6.858 10.853 1.717 1.00 0.00 43 ASP A O 15
ATOM 22818 N N . LEU A 1 44 ? -5.155 11.336 3.124 1.00 0.00 44 LEU A N 15
ATOM 22819 C CA . LEU A 1 44 ? -4.148 10.676 2.311 1.00 0.00 44 LEU A CA 15
ATOM 22820 C C . LEU A 1 44 ? -2.811 10.686 3.055 1.00 0.00 44 LEU A C 15
ATOM 22821 O O . LEU A 1 44 ? -1.750 10.702 2.432 1.00 0.00 44 LEU A O 15
ATOM 22837 N N . LEU A 1 45 ? -2.905 10.677 4.376 1.00 0.00 45 LEU A N 15
ATOM 22838 C CA . LEU A 1 45 ? -1.716 10.685 5.211 1.00 0.00 45 LEU A CA 15
ATOM 22839 C C . LEU A 1 45 ? -1.488 9.283 5.780 1.00 0.00 45 LEU A C 15
ATOM 22840 O O . LEU A 1 45 ? -0.350 8.886 6.025 1.00 0.00 45 LEU A O 15
ATOM 22856 N N . HIS A 1 46 ? -2.589 8.572 5.974 1.00 0.00 46 HIS A N 15
ATOM 22857 C CA . HIS A 1 46 ? -2.524 7.223 6.510 1.00 0.00 46 HIS A CA 15
ATOM 22858 C C . HIS A 1 46 ? -3.262 6.263 5.575 1.00 0.00 46 HIS A C 15
ATOM 22859 O O . HIS A 1 46 ? -4.455 6.018 5.746 1.00 0.00 46 HIS A O 15
ATOM 22874 N N . VAL A 1 47 ? -2.522 5.745 4.606 1.00 0.00 47 VAL A N 15
ATOM 22875 C CA . VAL A 1 47 ? -3.091 4.817 3.643 1.00 0.00 47 VAL A CA 15
ATOM 22876 C C . VAL A 1 47 ? -2.719 3.387 4.038 1.00 0.00 47 VAL A C 15
ATOM 22877 O O . VAL A 1 47 ? -1.562 2.987 3.920 1.00 0.00 47 VAL A O 15
ATOM 22890 N N . THR A 1 48 ? -3.723 2.655 4.500 1.00 0.00 48 THR A N 15
ATOM 22891 C CA . THR A 1 48 ? -3.516 1.277 4.914 1.00 0.00 48 THR A CA 15
ATOM 22892 C C . THR A 1 48 ? -3.920 0.318 3.793 1.00 0.00 48 THR A C 15
ATOM 22893 O O . THR A 1 48 ? -5.104 0.042 3.604 1.00 0.00 48 THR A O 15
ATOM 22904 N N . VAL A 1 49 ? -2.914 -0.165 3.078 1.00 0.00 49 VAL A N 15
ATOM 22905 C CA . VAL A 1 49 ? -3.150 -1.088 1.981 1.00 0.00 49 VAL A CA 15
ATOM 22906 C C . VAL A 1 49 ? -3.314 -2.504 2.538 1.00 0.00 49 VAL A C 15
ATOM 22907 O O . VAL A 1 49 ? -2.559 -2.920 3.416 1.00 0.00 49 VAL A O 15
ATOM 22920 N N . TYR A 1 50 ? -4.304 -3.204 2.005 1.00 0.00 50 TYR A N 15
ATOM 22921 C CA . TYR A 1 50 ? -4.576 -4.564 2.438 1.00 0.00 50 TYR A CA 15
ATOM 22922 C C . TYR A 1 50 ? -3.985 -5.580 1.457 1.00 0.00 50 TYR A C 15
ATOM 22923 O O . TYR A 1 50 ? -4.039 -6.785 1.698 1.00 0.00 50 TYR A O 15
ATOM 22941 N N . LEU A 1 51 ? -3.434 -5.056 0.372 1.00 0.00 51 LEU A N 15
ATOM 22942 C CA . LEU A 1 51 ? -2.834 -5.901 -0.646 1.00 0.00 51 LEU A CA 15
ATOM 22943 C C . LEU A 1 51 ? -3.852 -6.951 -1.095 1.00 0.00 51 LEU A C 15
ATOM 22944 O O . LEU A 1 51 ? -4.466 -6.813 -2.152 1.00 0.00 51 LEU A O 15
ATOM 22960 N N . ASP A 1 52 ? -3.999 -7.978 -0.270 1.00 0.00 52 ASP A N 15
ATOM 22961 C CA . ASP A 1 52 ? -4.932 -9.051 -0.570 1.00 0.00 52 ASP A CA 15
ATOM 22962 C C . ASP A 1 52 ? -4.305 -9.994 -1.598 1.00 0.00 52 ASP A C 15
ATOM 22963 O O . ASP A 1 52 ? -4.960 -10.915 -2.082 1.00 0.00 52 ASP A O 15
ATOM 22972 N N . CYS A 1 53 ? -3.042 -9.732 -1.901 1.00 0.00 53 CYS A N 15
ATOM 22973 C CA . CYS A 1 53 ? -2.318 -10.546 -2.863 1.00 0.00 53 CYS A CA 15
ATOM 22974 C C . CYS A 1 53 ? -3.315 -11.489 -3.540 1.00 0.00 53 CYS A C 15
ATOM 22975 O O . CYS A 1 53 ? -4.031 -11.088 -4.455 1.00 0.00 53 CYS A O 15
ATOM 22983 N N . TYR A 1 54 ? -3.328 -12.726 -3.063 1.00 0.00 54 TYR A N 15
ATOM 22984 C CA . TYR A 1 54 ? -4.225 -13.729 -3.611 1.00 0.00 54 TYR A CA 15
ATOM 22985 C C . TYR A 1 54 ? -4.759 -14.647 -2.510 1.00 0.00 54 TYR A C 15
ATOM 22986 O O . TYR A 1 54 ? -4.368 -15.811 -2.423 1.00 0.00 54 TYR A O 15
ATOM 23004 N N . ASN A 1 55 ? -5.644 -14.091 -1.696 1.00 0.00 55 ASN A N 15
ATOM 23005 C CA . ASN A 1 55 ? -6.235 -14.845 -0.604 1.00 0.00 55 ASN A CA 15
ATOM 23006 C C . ASN A 1 55 ? -5.230 -14.943 0.545 1.00 0.00 55 ASN A C 15
ATOM 23007 O O . ASN A 1 55 ? -5.371 -15.788 1.427 1.00 0.00 55 ASN A O 15
ATOM 23018 N N . ARG A 1 56 ? -4.237 -14.066 0.497 1.00 0.00 56 ARG A N 15
ATOM 23019 C CA . ARG A 1 56 ? -3.209 -14.043 1.524 1.00 0.00 56 ARG A CA 15
ATOM 23020 C C . ARG A 1 56 ? -2.375 -15.324 1.468 1.00 0.00 56 ARG A C 15
ATOM 23021 O O . ARG A 1 56 ? -1.801 -15.740 2.473 1.00 0.00 56 ARG A O 15
ATOM 23042 N N . GLU A 1 57 ? -2.334 -15.915 0.282 1.00 0.00 57 GLU A N 15
ATOM 23043 C CA . GLU A 1 57 ? -1.579 -17.140 0.082 1.00 0.00 57 GLU A CA 15
ATOM 23044 C C . GLU A 1 57 ? -0.099 -16.822 -0.141 1.00 0.00 57 GLU A C 15
ATOM 23045 O O . GLU A 1 57 ? 0.765 -17.659 0.114 1.00 0.00 57 GLU A O 15
ATOM 23057 N N . GLN A 1 58 ? 0.147 -15.609 -0.616 1.00 0.00 58 GLN A N 15
ATOM 23058 C CA . GLN A 1 58 ? 1.507 -15.170 -0.876 1.00 0.00 58 GLN A CA 15
ATOM 23059 C C . GLN A 1 58 ? 1.810 -13.890 -0.095 1.00 0.00 58 GLN A C 15
ATOM 23060 O O . GLN A 1 58 ? 2.900 -13.331 -0.210 1.00 0.00 58 GLN A O 15
ATOM 23074 N N . ILE A 1 59 ? 0.827 -13.462 0.683 1.00 0.00 59 ILE A N 15
ATOM 23075 C CA . ILE A 1 59 ? 0.974 -12.258 1.483 1.00 0.00 59 ILE A CA 15
ATOM 23076 C C . ILE A 1 59 ? 2.358 -12.251 2.135 1.00 0.00 59 ILE A C 15
ATOM 23077 O O . ILE A 1 59 ? 3.092 -11.270 2.032 1.00 0.00 59 ILE A O 15
ATOM 23093 N N . ASP A 1 60 ? 2.673 -13.358 2.792 1.00 0.00 60 ASP A N 15
ATOM 23094 C CA . ASP A 1 60 ? 3.956 -13.492 3.462 1.00 0.00 60 ASP A CA 15
ATOM 23095 C C . ASP A 1 60 ? 5.049 -12.878 2.586 1.00 0.00 60 ASP A C 15
ATOM 23096 O O . ASP A 1 60 ? 5.972 -12.242 3.093 1.00 0.00 60 ASP A O 15
ATOM 23105 N N . ARG A 1 61 ? 4.910 -13.089 1.285 1.00 0.00 61 ARG A N 15
ATOM 23106 C CA . ARG A 1 61 ? 5.875 -12.564 0.334 1.00 0.00 61 ARG A CA 15
ATOM 23107 C C . ARG A 1 61 ? 5.598 -11.085 0.059 1.00 0.00 61 ARG A C 15
ATOM 23108 O O . ARG A 1 61 ? 6.524 -10.278 -0.008 1.00 0.00 61 ARG A O 15
ATOM 23129 N N . VAL A 1 62 ? 4.319 -10.773 -0.094 1.00 0.00 62 VAL A N 15
ATOM 23130 C CA . VAL A 1 62 ? 3.908 -9.405 -0.360 1.00 0.00 62 VAL A CA 15
ATOM 23131 C C . VAL A 1 62 ? 4.232 -8.534 0.855 1.00 0.00 62 VAL A C 15
ATOM 23132 O O . VAL A 1 62 ? 5.068 -7.635 0.774 1.00 0.00 62 VAL A O 15
ATOM 23145 N N . VAL A 1 63 ? 3.553 -8.831 1.953 1.00 0.00 63 VAL A N 15
ATOM 23146 C CA . VAL A 1 63 ? 3.758 -8.086 3.184 1.00 0.00 63 VAL A CA 15
ATOM 23147 C C . VAL A 1 63 ? 5.254 -8.028 3.497 1.00 0.00 63 VAL A C 15
ATOM 23148 O O . VAL A 1 63 ? 5.757 -7.003 3.955 1.00 0.00 63 VAL A O 15
ATOM 23161 N N . GLY A 1 64 ? 5.924 -9.141 3.237 1.00 0.00 64 GLY A N 15
ATOM 23162 C CA . GLY A 1 64 ? 7.353 -9.229 3.485 1.00 0.00 64 GLY A CA 15
ATOM 23163 C C . GLY A 1 64 ? 8.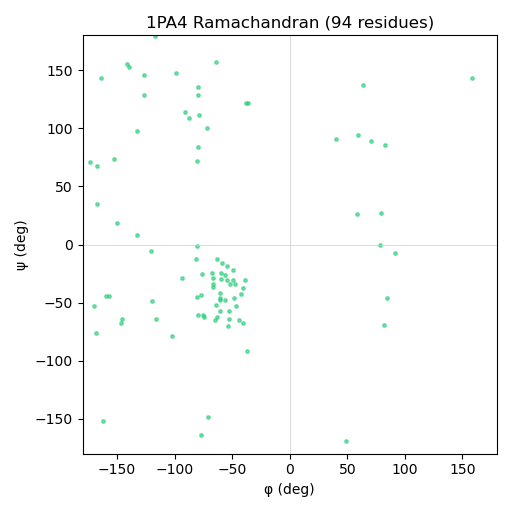122 -8.219 2.632 1.00 0.00 64 GLY A C 15
ATOM 23164 O O . GLY A 1 64 ? 9.130 -7.668 3.072 1.00 0.00 64 GLY A O 15
ATOM 23168 N N . ALA A 1 65 ? 7.616 -8.005 1.426 1.00 0.00 65 ALA A N 15
ATOM 23169 C CA . ALA A 1 65 ? 8.242 -7.070 0.507 1.00 0.00 65 ALA A CA 15
ATOM 23170 C C . ALA A 1 65 ? 7.893 -5.640 0.924 1.00 0.00 65 ALA A C 15
ATOM 23171 O O . ALA A 1 65 ? 8.753 -4.760 0.917 1.00 0.00 65 ALA A O 15
ATOM 23178 N N . PHE A 1 66 ? 6.630 -5.452 1.277 1.00 0.00 66 PHE A N 15
ATOM 23179 C CA . PHE A 1 66 ? 6.156 -4.144 1.696 1.00 0.00 66 PHE A CA 15
ATOM 23180 C C . PHE A 1 66 ? 6.979 -3.615 2.873 1.00 0.00 66 PHE A C 15
ATOM 23181 O O . PHE A 1 66 ? 7.042 -2.407 3.097 1.00 0.00 66 PHE A O 15
ATOM 23198 N N . ASN A 1 67 ? 7.588 -4.545 3.594 1.00 0.00 67 ASN A N 15
ATOM 23199 C CA . ASN A 1 67 ? 8.403 -4.187 4.742 1.00 0.00 67 ASN A CA 15
ATOM 23200 C C . ASN A 1 67 ? 9.751 -3.650 4.257 1.00 0.00 67 ASN A C 15
ATOM 23201 O O . ASN A 1 67 ? 10.793 -3.972 4.826 1.00 0.00 67 ASN A O 15
ATOM 23212 N N . GLN A 1 68 ? 9.688 -2.841 3.210 1.00 0.00 68 GLN A N 15
ATOM 23213 C CA . GLN A 1 68 ? 10.890 -2.256 2.641 1.00 0.00 68 GLN A CA 15
ATOM 23214 C C . GLN A 1 68 ? 10.539 -1.394 1.427 1.00 0.00 68 GLN A C 15
ATOM 23215 O O . GLN A 1 68 ? 11.238 -0.428 1.124 1.00 0.00 68 GLN A O 15
ATOM 23229 N N . ALA A 1 69 ? 9.456 -1.774 0.765 1.00 0.00 69 ALA A N 15
ATOM 23230 C CA . ALA A 1 69 ? 9.004 -1.048 -0.409 1.00 0.00 69 ALA A CA 15
ATOM 23231 C C . ALA A 1 69 ? 8.327 0.252 0.030 1.00 0.00 69 ALA A C 15
ATOM 23232 O O . ALA A 1 69 ? 8.191 1.184 -0.762 1.00 0.00 69 ALA A O 15
ATOM 23239 N N . LYS A 1 70 ? 7.919 0.273 1.291 1.00 0.00 70 LYS A N 15
ATOM 23240 C CA . LYS A 1 70 ? 7.260 1.443 1.844 1.00 0.00 70 LYS A CA 15
ATOM 23241 C C . LYS A 1 70 ? 8.065 2.694 1.487 1.00 0.00 70 LYS A C 15
ATOM 23242 O O . LYS A 1 70 ? 7.532 3.802 1.494 1.00 0.00 70 LYS A O 15
ATOM 23261 N N . GLY A 1 71 ? 9.335 2.474 1.183 1.00 0.00 71 GLY A N 15
ATOM 23262 C CA . GLY A 1 71 ? 10.219 3.570 0.824 1.00 0.00 71 GLY A CA 15
ATOM 23263 C C . GLY A 1 71 ? 9.730 4.276 -0.442 1.00 0.00 71 GLY A C 15
ATOM 23264 O O . GLY A 1 71 ? 9.583 5.498 -0.458 1.00 0.00 71 GLY A O 15
ATOM 23268 N N . VAL A 1 72 ? 9.492 3.478 -1.472 1.00 0.00 72 VAL A N 15
ATOM 23269 C CA . VAL A 1 72 ? 9.022 4.012 -2.739 1.00 0.00 72 VAL A CA 15
ATOM 23270 C C . VAL A 1 72 ? 7.570 4.469 -2.589 1.00 0.00 72 VAL A C 15
ATOM 23271 O O . VAL A 1 72 ? 7.188 5.515 -3.111 1.00 0.00 72 VAL A O 15
ATOM 23284 N N . PHE A 1 73 ? 6.800 3.663 -1.872 1.00 0.00 73 PHE A N 15
ATOM 23285 C CA . PHE A 1 73 ? 5.399 3.972 -1.646 1.00 0.00 73 PHE A CA 15
ATOM 23286 C C . PHE A 1 73 ? 5.239 5.343 -0.984 1.00 0.00 73 PHE A C 15
ATOM 23287 O O . PHE A 1 73 ? 4.552 6.215 -1.513 1.00 0.00 73 PHE A O 15
ATOM 23304 N N . SER A 1 74 ? 5.886 5.489 0.163 1.00 0.00 74 SER A N 15
ATOM 23305 C CA . SER A 1 74 ? 5.825 6.739 0.902 1.00 0.00 74 SER A CA 15
ATOM 23306 C C . SER A 1 74 ? 6.335 7.888 0.031 1.00 0.00 74 SER A C 15
ATOM 23307 O O . SER A 1 74 ? 5.914 9.032 0.195 1.00 0.00 74 SER A O 15
ATOM 23315 N N . ARG A 1 75 ? 7.236 7.544 -0.878 1.00 0.00 75 ARG A N 15
ATOM 23316 C CA . ARG A 1 75 ? 7.809 8.533 -1.776 1.00 0.00 75 ARG A CA 15
ATOM 23317 C C . ARG A 1 75 ? 6.782 8.951 -2.830 1.00 0.00 75 ARG A C 15
ATOM 23318 O O . ARG A 1 75 ? 6.853 10.055 -3.367 1.00 0.00 75 ARG A O 15
ATOM 23339 N N . VAL A 1 76 ? 5.851 8.046 -3.094 1.00 0.00 76 VAL A N 15
ATOM 23340 C CA . VAL A 1 76 ? 4.810 8.307 -4.074 1.00 0.00 76 VAL A CA 15
ATOM 23341 C C . VAL A 1 76 ? 3.924 9.451 -3.578 1.00 0.00 76 VAL A C 15
ATOM 23342 O O . VAL A 1 76 ? 3.774 10.465 -4.258 1.00 0.00 76 VAL A O 15
ATOM 23355 N N . LEU A 1 77 ? 3.359 9.250 -2.396 1.00 0.00 77 LEU A N 15
ATOM 23356 C CA . LEU A 1 77 ? 2.491 10.252 -1.801 1.00 0.00 77 LEU A CA 15
ATOM 23357 C C . LEU A 1 77 ? 3.333 11.447 -1.351 1.00 0.00 77 LEU A C 15
ATOM 23358 O O . LEU A 1 77 ? 2.948 12.596 -1.562 1.00 0.00 77 LEU A O 15
ATOM 23374 N N . ALA A 1 78 ? 4.466 11.135 -0.740 1.00 0.00 78 ALA A N 15
ATOM 23375 C CA . ALA A 1 78 ? 5.366 12.170 -0.258 1.00 0.00 78 ALA A CA 15
ATOM 23376 C C . ALA A 1 78 ? 5.682 13.137 -1.401 1.00 0.00 78 ALA A C 15
ATOM 23377 O O . ALA A 1 78 ? 5.731 14.349 -1.197 1.00 0.00 78 ALA A O 15
ATOM 23384 N N . HIS A 1 79 ? 5.888 12.565 -2.578 1.00 0.00 79 HIS A N 15
ATOM 23385 C CA . HIS A 1 79 ? 6.197 13.362 -3.753 1.00 0.00 79 HIS A CA 15
ATOM 23386 C C . HIS A 1 79 ? 5.375 14.652 -3.730 1.00 0.00 79 HIS A C 15
ATOM 23387 O O . HIS A 1 79 ? 5.818 15.684 -4.231 1.00 0.00 79 HIS A O 15
ATOM 23402 N N . ASN A 1 80 ? 4.191 14.551 -3.144 1.00 0.00 80 ASN A N 15
ATOM 23403 C CA . ASN A 1 80 ? 3.303 15.696 -3.048 1.00 0.00 80 ASN A CA 15
ATOM 23404 C C . ASN A 1 80 ? 3.027 16.001 -1.575 1.00 0.00 80 ASN A C 15
ATOM 23405 O O . ASN A 1 80 ? 3.546 16.975 -1.031 1.00 0.00 80 ASN A O 15
ATOM 23416 N N . LEU A 1 81 ? 2.209 15.151 -0.971 1.00 0.00 81 LEU A N 15
ATOM 23417 C CA . LEU A 1 81 ? 1.858 15.318 0.429 1.00 0.00 81 LEU A CA 15
ATOM 23418 C C . LEU A 1 81 ? 3.084 15.803 1.204 1.00 0.00 81 LEU A C 15
ATOM 23419 O O . LEU A 1 81 ? 3.317 17.005 1.316 1.00 0.00 81 LEU A O 15
ATOM 23435 N N . TYR A 1 82 ? 3.837 14.842 1.720 1.00 0.00 82 TYR A N 15
ATOM 23436 C CA . TYR A 1 82 ? 5.034 15.156 2.482 1.00 0.00 82 TYR A CA 15
ATOM 23437 C C . TYR A 1 82 ? 4.676 15.758 3.842 1.00 0.00 82 TYR A C 15
ATOM 23438 O O . TYR A 1 82 ? 3.732 15.313 4.493 1.00 0.00 82 TYR A O 15
ATOM 23456 N N . LEU A 1 83 ? 5.450 16.761 4.232 1.00 0.00 83 LEU A N 15
ATOM 23457 C CA . LEU A 1 83 ? 5.226 17.428 5.503 1.00 0.00 83 LEU A CA 15
ATOM 23458 C C . LEU A 1 83 ? 5.631 16.492 6.644 1.00 0.00 83 LEU A C 15
ATOM 23459 O O . LEU A 1 83 ? 5.805 15.292 6.435 1.00 0.00 83 LEU A O 15
ATOM 23475 N N . ALA A 1 84 ? 5.770 17.076 7.825 1.00 0.00 84 ALA A N 15
ATOM 23476 C CA . ALA A 1 84 ? 6.152 16.309 8.999 1.00 0.00 84 ALA A CA 15
ATOM 23477 C C . ALA A 1 84 ? 5.646 14.873 8.851 1.00 0.00 84 ALA A C 15
ATOM 23478 O O . ALA A 1 84 ? 6.439 13.944 8.702 1.00 0.00 84 ALA A O 15
ATOM 23485 N N . LYS A 1 85 ? 4.329 14.736 8.897 1.00 0.00 85 LYS A N 15
ATOM 23486 C CA . LYS A 1 85 ? 3.708 13.428 8.770 1.00 0.00 85 LYS A CA 15
ATOM 23487 C C . LYS A 1 85 ? 4.232 12.740 7.507 1.00 0.00 85 LYS A C 15
ATOM 23488 O O . LYS A 1 85 ? 5.073 11.846 7.587 1.00 0.00 85 LYS A O 15
ATOM 23507 N N . ALA A 1 86 ? 3.713 13.183 6.372 1.00 0.00 86 ALA A N 15
ATOM 23508 C CA . ALA A 1 86 ? 4.118 12.621 5.094 1.00 0.00 86 ALA A CA 15
ATOM 23509 C C . ALA A 1 86 ? 3.733 11.141 5.048 1.00 0.00 86 ALA A C 15
ATOM 23510 O O . ALA A 1 86 ? 4.482 10.286 5.519 1.00 0.00 86 ALA A O 15
ATOM 23517 N N . VAL A 1 87 ? 2.565 10.884 4.477 1.00 0.00 87 VAL A N 15
ATOM 23518 C CA . VAL A 1 87 ? 2.072 9.522 4.363 1.00 0.00 87 VAL A CA 15
ATOM 23519 C C . VAL A 1 87 ? 3.249 8.576 4.117 1.00 0.00 87 VAL A C 15
ATOM 23520 O O . VAL A 1 87 ? 4.174 8.911 3.379 1.00 0.00 87 VAL A O 15
ATOM 23533 N N . GLN A 1 88 ? 3.176 7.414 4.749 1.00 0.00 88 GLN A N 15
ATOM 23534 C CA . GLN A 1 88 ? 4.224 6.418 4.607 1.00 0.00 88 GLN A CA 15
ATOM 23535 C C . GLN A 1 88 ? 3.629 5.080 4.163 1.00 0.00 88 GLN A C 15
ATOM 23536 O O . GLN A 1 88 ? 4.356 4.109 3.963 1.00 0.00 88 GLN A O 15
ATOM 23550 N N . ILE A 1 89 ? 2.311 5.073 4.022 1.00 0.00 89 ILE A N 15
ATOM 23551 C CA . ILE A 1 89 ? 1.610 3.871 3.605 1.00 0.00 89 ILE A CA 15
ATOM 23552 C C . ILE A 1 89 ? 1.855 2.761 4.630 1.00 0.00 89 ILE A C 15
ATOM 23553 O O . ILE A 1 89 ? 2.998 2.494 4.999 1.00 0.00 89 ILE A O 15
ATOM 23569 N N . HIS A 1 90 ? 0.764 2.146 5.061 1.00 0.00 90 HIS A N 15
ATOM 23570 C CA . HIS A 1 90 ? 0.846 1.072 6.036 1.00 0.00 90 HIS A CA 15
ATOM 23571 C C . HIS A 1 90 ? 0.330 -0.227 5.413 1.00 0.00 90 HIS A C 15
ATOM 23572 O O . HIS A 1 90 ? -0.796 -0.280 4.922 1.00 0.00 90 HIS A O 15
ATOM 23587 N N . PHE A 1 91 ? 1.179 -1.243 5.454 1.00 0.00 91 PHE A N 15
ATOM 23588 C CA . PHE A 1 91 ? 0.823 -2.539 4.900 1.00 0.00 91 PHE A CA 15
ATOM 23589 C C . PHE A 1 91 ? -0.174 -3.266 5.804 1.00 0.00 91 PHE A C 15
ATOM 23590 O O . PHE A 1 91 ? -0.142 -3.109 7.023 1.00 0.00 91 PHE A O 15
ATOM 23607 N N . VAL A 1 92 ? -1.037 -4.048 5.170 1.00 0.00 92 VAL A N 15
ATOM 23608 C CA . VAL A 1 92 ? -2.042 -4.800 5.902 1.00 0.00 92 VAL A CA 15
ATOM 23609 C C . VAL A 1 92 ? -2.431 -6.041 5.096 1.00 0.00 92 VAL A C 15
ATOM 23610 O O . VAL A 1 92 ? -2.127 -6.133 3.907 1.00 0.00 92 VAL A O 15
ATOM 23623 N N . LYS A 1 93 ? -3.097 -6.963 5.774 1.00 0.00 93 LYS A N 15
ATOM 23624 C CA . LYS A 1 93 ? -3.531 -8.194 5.136 1.00 0.00 93 LYS A CA 15
ATOM 23625 C C . LYS A 1 93 ? -5.041 -8.354 5.319 1.00 0.00 93 LYS A C 15
ATOM 23626 O O . LYS A 1 93 ? -5.772 -8.542 4.347 1.00 0.00 93 LYS A O 15
ATOM 23645 N N . ASP A 1 94 ? -5.465 -8.273 6.572 1.00 0.00 94 ASP A N 15
ATOM 23646 C CA . ASP A 1 94 ? -6.876 -8.406 6.894 1.00 0.00 94 ASP A CA 15
ATOM 23647 C C . ASP A 1 94 ? -7.152 -7.733 8.240 1.00 0.00 94 ASP A C 15
ATOM 23648 O O . ASP A 1 94 ? -7.758 -8.334 9.126 1.00 0.00 94 ASP A O 15
ATOM 23657 N N . LYS A 1 95 ? -6.694 -6.495 8.352 1.00 0.00 95 LYS A N 15
ATOM 23658 C CA . LYS A 1 95 ? -6.885 -5.734 9.575 1.00 0.00 95 LYS A CA 15
ATOM 23659 C C . LYS A 1 95 ? -6.687 -6.655 10.780 1.00 0.00 95 LYS A C 15
ATOM 23660 O O . LYS A 1 95 ? -7.557 -6.748 11.644 1.00 0.00 95 LYS A O 15
ATOM 23679 N N . ALA A 1 96 ? -5.537 -7.313 10.799 1.00 0.00 96 ALA A N 15
ATOM 23680 C CA . ALA A 1 96 ? -5.213 -8.224 11.883 1.00 0.00 96 ALA A CA 15
ATOM 23681 C C . ALA A 1 96 ? -6.347 -9.238 12.047 1.00 0.00 96 ALA A C 15
ATOM 23682 O O . ALA A 1 96 ? -7.024 -9.258 13.075 1.00 0.00 96 ALA A O 15
ATOM 23689 N N . ILE A 1 97 ? -6.520 -10.056 11.019 1.00 0.00 97 ILE A N 15
ATOM 23690 C CA . ILE A 1 97 ? -7.561 -11.070 11.037 1.00 0.00 97 ILE A CA 15
ATOM 23691 C C . ILE A 1 97 ? -8.764 -10.547 11.824 1.00 0.00 97 ILE A C 15
ATOM 23692 O O . ILE A 1 97 ? -9.052 -11.029 12.918 1.00 0.00 97 ILE A O 15
ATOM 23708 N N . ASP A 1 98 ? -9.435 -9.567 11.236 1.00 0.00 98 ASP A N 15
ATOM 23709 C CA . ASP A 1 98 ? -10.600 -8.973 11.868 1.00 0.00 98 ASP A CA 15
ATOM 23710 C C . ASP A 1 98 ? -10.359 -8.869 13.375 1.00 0.00 98 ASP A C 15
ATOM 23711 O O . ASP A 1 98 ? -11.225 -9.228 14.172 1.00 0.00 98 ASP A O 15
ATOM 23720 N N . ASN A 1 99 ? -9.179 -8.375 13.721 1.00 0.00 99 ASN A N 15
ATOM 23721 C CA . ASN A 1 99 ? -8.814 -8.219 15.119 1.00 0.00 99 ASN A CA 15
ATOM 23722 C C . ASN A 1 99 ? -9.449 -9.345 15.937 1.00 0.00 99 ASN A C 15
ATOM 23723 O O . ASN A 1 99 ? -10.242 -9.088 16.842 1.00 0.00 99 ASN A O 15
ATOM 23734 N N . ALA A 1 100 ? -9.078 -10.568 15.589 1.00 0.00 100 ALA A N 15
ATOM 23735 C CA . ALA A 1 100 ? -9.602 -11.734 16.279 1.00 0.00 100 ALA A CA 15
ATOM 23736 C C . ALA A 1 100 ? -8.473 -12.408 17.062 1.00 0.00 100 ALA A C 15
ATOM 23737 O O . ALA A 1 100 ? -7.298 -12.154 16.805 1.00 0.00 100 ALA A O 15
ATOM 23744 N N . MET A 1 101 ? -8.870 -13.255 18.000 1.00 0.00 101 MET A N 15
ATOM 23745 C CA . MET A 1 101 ? -7.907 -13.967 18.822 1.00 0.00 101 MET A CA 15
ATOM 23746 C C . MET A 1 101 ? -8.578 -15.107 19.590 1.00 0.00 101 MET A C 15
ATOM 23747 O O . MET A 1 101 ? -9.077 -14.906 20.696 1.00 0.00 101 MET A O 15
ATOM 23761 N N . LYS A 1 6 ? -15.848 5.760 -13.162 1.00 0.00 6 LYS A N 16
ATOM 23762 C CA . LYS A 1 6 ? -15.600 6.329 -11.849 1.00 0.00 6 LYS A CA 16
ATOM 23763 C C . LYS A 1 6 ? -14.165 6.011 -11.423 1.00 0.00 6 LYS A C 16
ATOM 23764 O O . LYS A 1 6 ? -13.658 4.925 -11.700 1.00 0.00 6 LYS A O 16
ATOM 23783 N N . GLU A 1 7 ? -13.551 6.978 -10.757 1.00 0.00 7 GLU A N 16
ATOM 23784 C CA . GLU A 1 7 ? -12.185 6.814 -10.290 1.00 0.00 7 GLU A CA 16
ATOM 23785 C C . GLU A 1 7 ? -11.832 7.912 -9.285 1.00 0.00 7 GLU A C 16
ATOM 23786 O O . GLU A 1 7 ? -11.702 7.647 -8.091 1.00 0.00 7 GLU A O 16
ATOM 23798 N N . ARG A 1 8 ? -11.689 9.122 -9.805 1.00 0.00 8 ARG A N 16
ATOM 23799 C CA . ARG A 1 8 ? -11.354 10.262 -8.967 1.00 0.00 8 ARG A CA 16
ATOM 23800 C C . ARG A 1 8 ? -9.957 10.088 -8.368 1.00 0.00 8 ARG A C 16
ATOM 23801 O O . ARG A 1 8 ? -9.107 9.416 -8.950 1.00 0.00 8 ARG A O 16
ATOM 23822 N N . LEU A 1 9 ? -9.763 10.705 -7.211 1.00 0.00 9 LEU A N 16
ATOM 23823 C CA . LEU A 1 9 ? -8.484 10.627 -6.527 1.00 0.00 9 LEU A CA 16
ATOM 23824 C C . LEU A 1 9 ? -8.270 9.200 -6.017 1.00 0.00 9 LEU A C 16
ATOM 23825 O O . LEU A 1 9 ? -7.141 8.711 -5.986 1.00 0.00 9 LEU A O 16
ATOM 23841 N N . GLU A 1 10 ? -9.370 8.573 -5.629 1.00 0.00 10 GLU A N 16
ATOM 23842 C CA . GLU A 1 10 ? -9.317 7.212 -5.122 1.00 0.00 10 GLU A CA 16
ATOM 23843 C C . GLU A 1 10 ? -8.453 6.339 -6.034 1.00 0.00 10 GLU A C 16
ATOM 23844 O O . GLU A 1 10 ? -7.516 5.689 -5.571 1.00 0.00 10 GLU A O 16
ATOM 23856 N N . ASN A 1 11 ? -8.797 6.352 -7.313 1.00 0.00 11 ASN A N 16
ATOM 23857 C CA . ASN A 1 11 ? -8.064 5.570 -8.294 1.00 0.00 11 ASN A CA 16
ATOM 23858 C C . ASN A 1 11 ? -6.644 6.123 -8.423 1.00 0.00 11 ASN A C 16
ATOM 23859 O O . ASN A 1 11 ? -5.670 5.396 -8.231 1.00 0.00 11 ASN A O 16
ATOM 23870 N N . ASP A 1 12 ? -6.569 7.406 -8.746 1.00 0.00 12 ASP A N 16
ATOM 23871 C CA . ASP A 1 12 ? -5.284 8.065 -8.903 1.00 0.00 12 ASP A CA 16
ATOM 23872 C C . ASP A 1 12 ? -4.293 7.489 -7.889 1.00 0.00 12 ASP A C 16
ATOM 23873 O O . ASP A 1 12 ? -3.124 7.281 -8.207 1.00 0.00 12 ASP A O 16
ATOM 23882 N N . ILE A 1 13 ? -4.799 7.248 -6.688 1.00 0.00 13 ILE A N 16
ATOM 23883 C CA . ILE A 1 13 ? -3.973 6.700 -5.625 1.00 0.00 13 ILE A CA 16
ATOM 23884 C C . ILE A 1 13 ? -3.655 5.236 -5.935 1.00 0.00 13 ILE A C 16
ATOM 23885 O O . ILE A 1 13 ? -2.488 4.851 -6.002 1.00 0.00 13 ILE A O 16
ATOM 23901 N N . ILE A 1 14 ? -4.713 4.459 -6.116 1.00 0.00 14 ILE A N 16
ATOM 23902 C CA . ILE A 1 14 ? -4.561 3.046 -6.418 1.00 0.00 14 ILE A CA 16
ATOM 23903 C C . ILE A 1 14 ? -3.531 2.876 -7.537 1.00 0.00 14 ILE A C 16
ATOM 23904 O O . ILE A 1 14 ? -2.553 2.147 -7.379 1.00 0.00 14 ILE A O 16
ATOM 23920 N N . ARG A 1 15 ? -3.787 3.560 -8.642 1.00 0.00 15 ARG A N 16
ATOM 23921 C CA . ARG A 1 15 ? -2.895 3.493 -9.787 1.00 0.00 15 ARG A CA 16
ATOM 23922 C C . ARG A 1 15 ? -1.506 4.011 -9.408 1.00 0.00 15 ARG A C 16
ATOM 23923 O O . ARG A 1 15 ? -0.507 3.614 -10.006 1.00 0.00 15 ARG A O 16
ATOM 23944 N N . LEU A 1 16 ? -1.487 4.890 -8.417 1.00 0.00 16 LEU A N 16
ATOM 23945 C CA . LEU A 1 16 ? -0.237 5.466 -7.951 1.00 0.00 16 LEU A CA 16
ATOM 23946 C C . LEU A 1 16 ? 0.699 4.345 -7.498 1.00 0.00 16 LEU A C 16
ATOM 23947 O O . LEU A 1 16 ? 1.678 4.037 -8.175 1.00 0.00 16 LEU A O 16
ATOM 23963 N N . ILE A 1 17 ? 0.364 3.764 -6.354 1.00 0.00 17 ILE A N 16
ATOM 23964 C CA . ILE A 1 17 ? 1.162 2.683 -5.802 1.00 0.00 17 ILE A CA 16
ATOM 23965 C C . ILE A 1 17 ? 1.471 1.668 -6.905 1.00 0.00 17 ILE A C 16
ATOM 23966 O O . ILE A 1 17 ? 2.501 0.997 -6.865 1.00 0.00 17 ILE A O 16
ATOM 23982 N N . ASN A 1 18 ? 0.560 1.588 -7.863 1.00 0.00 18 ASN A N 16
ATOM 23983 C CA . ASN A 1 18 ? 0.722 0.667 -8.975 1.00 0.00 18 ASN A CA 16
ATOM 23984 C C . ASN A 1 18 ? 1.934 1.087 -9.808 1.00 0.00 18 ASN A C 16
ATOM 23985 O O . ASN A 1 18 ? 2.827 0.280 -10.063 1.00 0.00 18 ASN A O 16
ATOM 23996 N N . ARG A 1 19 ? 1.927 2.350 -10.210 1.00 0.00 19 ARG A N 16
ATOM 23997 C CA . ARG A 1 19 ? 3.015 2.887 -11.009 1.00 0.00 19 ARG A CA 16
ATOM 23998 C C . ARG A 1 19 ? 4.359 2.604 -10.334 1.00 0.00 19 ARG A C 16
ATOM 23999 O O . ARG A 1 19 ? 5.387 2.517 -11.004 1.00 0.00 19 ARG A O 16
ATOM 24020 N N . THR A 1 20 ? 4.307 2.469 -9.017 1.00 0.00 20 THR A N 16
ATOM 24021 C CA . THR A 1 20 ? 5.508 2.197 -8.245 1.00 0.00 20 THR A CA 16
ATOM 24022 C C . THR A 1 20 ? 5.969 0.756 -8.467 1.00 0.00 20 THR A C 16
ATOM 24023 O O . THR A 1 20 ? 6.994 0.519 -9.106 1.00 0.00 20 THR A O 16
ATOM 24034 N N . VAL A 1 21 ? 5.192 -0.171 -7.926 1.00 0.00 21 VAL A N 16
ATOM 24035 C CA . VAL A 1 21 ? 5.508 -1.583 -8.056 1.00 0.00 21 VAL A CA 16
ATOM 24036 C C . VAL A 1 21 ? 5.999 -1.862 -9.478 1.00 0.00 21 VAL A C 16
ATOM 24037 O O . VAL A 1 21 ? 6.760 -2.802 -9.703 1.00 0.00 21 VAL A O 16
ATOM 24050 N N . ILE A 1 22 ? 5.544 -1.028 -10.402 1.00 0.00 22 ILE A N 16
ATOM 24051 C CA . ILE A 1 22 ? 5.927 -1.173 -11.795 1.00 0.00 22 ILE A CA 16
ATOM 24052 C C . ILE A 1 22 ? 7.413 -0.842 -11.948 1.00 0.00 22 ILE A C 16
ATOM 24053 O O . ILE A 1 22 ? 8.201 -1.687 -12.373 1.00 0.00 22 ILE A O 16
ATOM 24069 N N . HIS A 1 23 ? 7.753 0.388 -11.594 1.00 0.00 23 HIS A N 16
ATOM 24070 C CA . HIS A 1 23 ? 9.130 0.841 -11.686 1.00 0.00 23 HIS A CA 16
ATOM 24071 C C . HIS A 1 23 ? 9.827 0.642 -10.339 1.00 0.00 23 HIS A C 16
ATOM 24072 O O . HIS A 1 23 ? 10.842 1.279 -10.061 1.00 0.00 23 HIS A O 16
ATOM 24087 N N . GLU A 1 24 ? 9.255 -0.245 -9.538 1.00 0.00 24 GLU A N 16
ATOM 24088 C CA . GLU A 1 24 ? 9.809 -0.536 -8.227 1.00 0.00 24 GLU A CA 16
ATOM 24089 C C . GLU A 1 24 ? 9.440 -1.958 -7.799 1.00 0.00 24 GLU A C 16
ATOM 24090 O O . GLU A 1 24 ? 8.848 -2.709 -8.572 1.00 0.00 24 GLU A O 16
ATOM 24102 N N . ILE A 1 25 ? 9.804 -2.284 -6.567 1.00 0.00 25 ILE A N 16
ATOM 24103 C CA . ILE A 1 25 ? 9.518 -3.602 -6.027 1.00 0.00 25 ILE A CA 16
ATOM 24104 C C . ILE A 1 25 ? 10.059 -4.668 -6.982 1.00 0.00 25 ILE A C 16
ATOM 24105 O O . ILE A 1 25 ? 9.291 -5.430 -7.567 1.00 0.00 25 ILE A O 16
ATOM 24121 N N . TYR A 1 26 ? 11.378 -4.688 -7.110 1.00 0.00 26 TYR A N 16
ATOM 24122 C CA . TYR A 1 26 ? 12.030 -5.648 -7.984 1.00 0.00 26 TYR A CA 16
ATOM 24123 C C . TYR A 1 26 ? 11.775 -7.081 -7.512 1.00 0.00 26 TYR A C 16
ATOM 24124 O O . TYR A 1 26 ? 12.506 -7.601 -6.670 1.00 0.00 26 TYR A O 16
ATOM 24142 N N . ASN A 1 27 ? 10.736 -7.680 -8.075 1.00 0.00 27 ASN A N 16
ATOM 24143 C CA . ASN A 1 27 ? 10.375 -9.042 -7.722 1.00 0.00 27 ASN A CA 16
ATOM 24144 C C . ASN A 1 27 ? 8.886 -9.259 -7.998 1.00 0.00 27 ASN A C 16
ATOM 24145 O O . ASN A 1 27 ? 8.357 -10.343 -7.755 1.00 0.00 27 ASN A O 16
ATOM 24156 N N . GLU A 1 28 ? 8.251 -8.210 -8.500 1.00 0.00 28 GLU A N 16
ATOM 24157 C CA . GLU A 1 28 ? 6.833 -8.272 -8.812 1.00 0.00 28 GLU A CA 16
ATOM 24158 C C . GLU A 1 28 ? 6.099 -9.124 -7.774 1.00 0.00 28 GLU A C 16
ATOM 24159 O O . GLU A 1 28 ? 5.230 -9.922 -8.124 1.00 0.00 28 GLU A O 16
ATOM 24171 N N . THR A 1 29 ? 6.475 -8.926 -6.520 1.00 0.00 29 THR A N 16
ATOM 24172 C CA . THR A 1 29 ? 5.863 -9.667 -5.429 1.00 0.00 29 THR A CA 16
ATOM 24173 C C . THR A 1 29 ? 4.584 -8.969 -4.962 1.00 0.00 29 THR A C 16
ATOM 24174 O O . THR A 1 29 ? 3.481 -9.410 -5.278 1.00 0.00 29 THR A O 16
ATOM 24185 N N . VAL A 1 30 ? 4.776 -7.890 -4.217 1.00 0.00 30 VAL A N 16
ATOM 24186 C CA . VAL A 1 30 ? 3.652 -7.126 -3.703 1.00 0.00 30 VAL A CA 16
ATOM 24187 C C . VAL A 1 30 ? 2.634 -6.907 -4.825 1.00 0.00 30 VAL A C 16
ATOM 24188 O O . VAL A 1 30 ? 1.447 -6.717 -4.562 1.00 0.00 30 VAL A O 16
ATOM 24201 N N . LYS A 1 31 ? 3.135 -6.942 -6.050 1.00 0.00 31 LYS A N 16
ATOM 24202 C CA . LYS A 1 31 ? 2.285 -6.750 -7.213 1.00 0.00 31 LYS A CA 16
ATOM 24203 C C . LYS A 1 31 ? 1.130 -7.753 -7.165 1.00 0.00 31 LYS A C 16
ATOM 24204 O O . LYS A 1 31 ? 0.120 -7.575 -7.845 1.00 0.00 31 LYS A O 16
ATOM 24223 N N . THR A 1 32 ? 1.317 -8.785 -6.355 1.00 0.00 32 THR A N 16
ATOM 24224 C CA . THR A 1 32 ? 0.303 -9.816 -6.210 1.00 0.00 32 THR A CA 16
ATOM 24225 C C . THR A 1 32 ? -0.859 -9.304 -5.358 1.00 0.00 32 THR A C 16
ATOM 24226 O O . THR A 1 32 ? -2.022 -9.546 -5.678 1.00 0.00 32 THR A O 16
ATOM 24237 N N . GLY A 1 33 ? -0.505 -8.606 -4.289 1.00 0.00 33 GLY A N 16
ATOM 24238 C CA . GLY A 1 33 ? -1.505 -8.058 -3.388 1.00 0.00 33 GLY A CA 16
ATOM 24239 C C . GLY A 1 33 ? -2.532 -7.221 -4.153 1.00 0.00 33 GLY A C 16
ATOM 24240 O O . GLY A 1 33 ? -3.593 -7.720 -4.524 1.00 0.00 33 GLY A O 16
ATOM 24244 N N . HIS A 1 34 ? -2.181 -5.961 -4.365 1.00 0.00 34 HIS A N 16
ATOM 24245 C CA . HIS A 1 34 ? -3.059 -5.049 -5.079 1.00 0.00 34 HIS A CA 16
ATOM 24246 C C . HIS A 1 34 ? -4.009 -4.372 -4.089 1.00 0.00 34 HIS A C 16
ATOM 24247 O O . HIS A 1 34 ? -4.892 -3.615 -4.490 1.00 0.00 34 HIS A O 16
ATOM 24262 N N . VAL A 1 35 ? -3.795 -4.668 -2.816 1.00 0.00 35 VAL A N 16
ATOM 24263 C CA . VAL A 1 35 ? -4.622 -4.097 -1.766 1.00 0.00 35 VAL A CA 16
ATOM 24264 C C . VAL A 1 35 ? -6.043 -4.651 -1.883 1.00 0.00 35 VAL A C 16
ATOM 24265 O O . VAL A 1 35 ? -6.488 -5.415 -1.028 1.00 0.00 35 VAL A O 16
ATOM 24278 N N . THR A 1 36 ? -6.716 -4.244 -2.950 1.00 0.00 36 THR A N 16
ATOM 24279 C CA . THR A 1 36 ? -8.078 -4.691 -3.190 1.00 0.00 36 THR A CA 16
ATOM 24280 C C . THR A 1 36 ? -9.023 -4.112 -2.135 1.00 0.00 36 THR A C 16
ATOM 24281 O O . THR A 1 36 ? -10.174 -4.532 -2.031 1.00 0.00 36 THR A O 16
ATOM 24292 N N . HIS A 1 37 ? -8.501 -3.157 -1.380 1.00 0.00 37 HIS A N 16
ATOM 24293 C CA . HIS A 1 37 ? -9.284 -2.516 -0.337 1.00 0.00 37 HIS A CA 16
ATOM 24294 C C . HIS A 1 37 ? -8.778 -1.089 -0.119 1.00 0.00 37 HIS A C 16
ATOM 24295 O O . HIS A 1 37 ? -9.362 -0.135 -0.632 1.00 0.00 37 HIS A O 16
ATOM 24310 N N . VAL A 1 38 ? -7.698 -0.987 0.642 1.00 0.00 38 VAL A N 16
ATOM 24311 C CA . VAL A 1 38 ? -7.108 0.308 0.933 1.00 0.00 38 VAL A CA 16
ATOM 24312 C C . VAL A 1 38 ? -8.080 1.127 1.785 1.00 0.00 38 VAL A C 16
ATOM 24313 O O . VAL A 1 38 ? -9.228 1.337 1.395 1.00 0.00 38 VAL A O 16
ATOM 24326 N N . LYS A 1 39 ? -7.585 1.568 2.932 1.00 0.00 39 LYS A N 16
ATOM 24327 C CA . LYS A 1 39 ? -8.395 2.359 3.843 1.00 0.00 39 LYS A CA 16
ATOM 24328 C C . LYS A 1 39 ? -7.792 3.759 3.969 1.00 0.00 39 LYS A C 16
ATOM 24329 O O . LYS A 1 39 ? -6.849 3.966 4.732 1.00 0.00 39 LYS A O 16
ATOM 24348 N N . LEU A 1 40 ? -8.361 4.684 3.211 1.00 0.00 40 LEU A N 16
ATOM 24349 C CA . LEU A 1 40 ? -7.892 6.059 3.229 1.00 0.00 40 LEU A CA 16
ATOM 24350 C C . LEU A 1 40 ? -8.091 6.643 4.629 1.00 0.00 40 LEU A C 16
ATOM 24351 O O . LEU A 1 40 ? -9.187 7.084 4.972 1.00 0.00 40 LEU A O 16
ATOM 24367 N N . SER A 1 41 ? -7.013 6.628 5.400 1.00 0.00 41 SER A N 16
ATOM 24368 C CA . SER A 1 41 ? -7.055 7.151 6.755 1.00 0.00 41 SER A CA 16
ATOM 24369 C C . SER A 1 41 ? -6.771 8.654 6.745 1.00 0.00 41 SER A C 16
ATOM 24370 O O . SER A 1 41 ? -5.750 9.093 6.217 1.00 0.00 41 SER A O 16
ATOM 24378 N N . ASP A 1 42 ? -7.692 9.402 7.334 1.00 0.00 42 ASP A N 16
ATOM 24379 C CA . ASP A 1 42 ? -7.554 10.847 7.400 1.00 0.00 42 ASP A CA 16
ATOM 24380 C C . ASP A 1 42 ? -7.649 11.429 5.988 1.00 0.00 42 ASP A C 16
ATOM 24381 O O . ASP A 1 42 ? -8.732 11.797 5.536 1.00 0.00 42 ASP A O 16
ATOM 24390 N N . ASP A 1 43 ? -6.500 11.493 5.331 1.00 0.00 43 ASP A N 16
ATOM 24391 C CA . ASP A 1 43 ? -6.440 12.024 3.980 1.00 0.00 43 ASP A CA 16
ATOM 24392 C C . ASP A 1 43 ? -5.077 11.695 3.367 1.00 0.00 43 ASP A C 16
ATOM 24393 O O . ASP A 1 43 ? -4.316 12.596 3.018 1.00 0.00 43 ASP A O 16
ATOM 24402 N N . LEU A 1 44 ? -4.811 10.402 3.255 1.00 0.00 44 LEU A N 16
ATOM 24403 C CA . LEU A 1 44 ? -3.554 9.943 2.691 1.00 0.00 44 LEU A CA 16
ATOM 24404 C C . LEU A 1 44 ? -2.490 9.905 3.790 1.00 0.00 44 LEU A C 16
ATOM 24405 O O . LEU A 1 44 ? -1.383 9.415 3.571 1.00 0.00 44 LEU A O 16
ATOM 24421 N N . LEU A 1 45 ? -2.863 10.428 4.949 1.00 0.00 45 LEU A N 16
ATOM 24422 C CA . LEU A 1 45 ? -1.955 10.461 6.082 1.00 0.00 45 LEU A CA 16
ATOM 24423 C C . LEU A 1 45 ? -1.525 9.033 6.427 1.00 0.00 45 LEU A C 16
ATOM 24424 O O . LEU A 1 45 ? -0.355 8.786 6.717 1.00 0.00 45 LEU A O 16
ATOM 24440 N N . HIS A 1 46 ? -2.494 8.131 6.383 1.00 0.00 46 HIS A N 16
ATOM 24441 C CA . HIS A 1 46 ? -2.230 6.734 6.687 1.00 0.00 46 HIS A CA 16
ATOM 24442 C C . HIS A 1 46 ? -3.061 5.842 5.763 1.00 0.00 46 HIS A C 16
ATOM 24443 O O . HIS A 1 46 ? -4.198 5.499 6.083 1.00 0.00 46 HIS A O 16
ATOM 24458 N N . VAL A 1 47 ? -2.461 5.492 4.635 1.00 0.00 47 VAL A N 16
ATOM 24459 C CA . VAL A 1 47 ? -3.131 4.647 3.662 1.00 0.00 47 VAL A CA 16
ATOM 24460 C C . VAL A 1 47 ? -2.922 3.179 4.038 1.00 0.00 47 VAL A C 16
ATOM 24461 O O . VAL A 1 47 ? -1.911 2.579 3.674 1.00 0.00 47 VAL A O 16
ATOM 24474 N N . THR A 1 48 ? -3.893 2.642 4.761 1.00 0.00 48 THR A N 16
ATOM 24475 C CA . THR A 1 48 ? -3.828 1.255 5.191 1.00 0.00 48 THR A CA 16
ATOM 24476 C C . THR A 1 48 ? -4.228 0.323 4.046 1.00 0.00 48 THR A C 16
ATOM 24477 O O . THR A 1 48 ? -5.414 0.123 3.788 1.00 0.00 48 THR A O 16
ATOM 24488 N N . VAL A 1 49 ? -3.215 -0.224 3.389 1.00 0.00 49 VAL A N 16
ATOM 24489 C CA . VAL A 1 49 ? -3.447 -1.130 2.277 1.00 0.00 49 VAL A CA 16
ATOM 24490 C C . VAL A 1 49 ? -3.629 -2.552 2.814 1.00 0.00 49 VAL A C 16
ATOM 24491 O O . VAL A 1 49 ? -2.801 -3.041 3.579 1.00 0.00 49 VAL A O 16
ATOM 24504 N N . TYR A 1 50 ? -4.720 -3.174 2.390 1.00 0.00 50 TYR A N 16
ATOM 24505 C CA . TYR A 1 50 ? -5.022 -4.529 2.818 1.00 0.00 50 TYR A CA 16
ATOM 24506 C C . TYR A 1 50 ? -4.346 -5.556 1.906 1.00 0.00 50 TYR A C 16
ATOM 24507 O O . TYR A 1 50 ? -4.657 -6.744 1.966 1.00 0.00 50 TYR A O 16
ATOM 24525 N N . LEU A 1 51 ? -3.435 -5.059 1.083 1.00 0.00 51 LEU A N 16
ATOM 24526 C CA . LEU A 1 51 ? -2.713 -5.918 0.160 1.00 0.00 51 LEU A CA 16
ATOM 24527 C C . LEU A 1 51 ? -3.679 -6.943 -0.438 1.00 0.00 51 LEU A C 16
ATOM 24528 O O . LEU A 1 51 ? -4.458 -6.618 -1.333 1.00 0.00 51 LEU A O 16
ATOM 24544 N N . ASP A 1 52 ? -3.596 -8.159 0.080 1.00 0.00 52 ASP A N 16
ATOM 24545 C CA . ASP A 1 52 ? -4.453 -9.233 -0.392 1.00 0.00 52 ASP A CA 16
ATOM 24546 C C . ASP A 1 52 ? -3.935 -9.739 -1.740 1.00 0.00 52 ASP A C 16
ATOM 24547 O O . ASP A 1 52 ? -4.242 -9.163 -2.783 1.00 0.00 52 ASP A O 16
ATOM 24556 N N . CYS A 1 53 ? -3.158 -10.810 -1.675 1.00 0.00 53 CYS A N 16
ATOM 24557 C CA . CYS A 1 53 ? -2.594 -11.400 -2.877 1.00 0.00 53 CYS A CA 16
ATOM 24558 C C . CYS A 1 53 ? -3.653 -12.305 -3.510 1.00 0.00 53 CYS A C 16
ATOM 24559 O O . CYS A 1 53 ? -4.724 -12.508 -2.939 1.00 0.00 53 CYS A O 16
ATOM 24567 N N . TYR A 1 54 ? -3.318 -12.824 -4.682 1.00 0.00 54 TYR A N 16
ATOM 24568 C CA . TYR A 1 54 ? -4.227 -13.702 -5.400 1.00 0.00 54 TYR A CA 16
ATOM 24569 C C . TYR A 1 54 ? -4.121 -15.139 -4.885 1.00 0.00 54 TYR A C 16
ATOM 24570 O O . TYR A 1 54 ? -4.370 -16.087 -5.627 1.00 0.00 54 TYR A O 16
ATOM 24588 N N . ASN A 1 55 ? -3.752 -15.254 -3.618 1.00 0.00 55 ASN A N 16
ATOM 24589 C CA . ASN A 1 55 ? -3.610 -16.559 -2.995 1.00 0.00 55 ASN A CA 16
ATOM 24590 C C . ASN A 1 55 ? -3.567 -16.392 -1.475 1.00 0.00 55 ASN A C 16
ATOM 24591 O O . ASN A 1 55 ? -4.558 -15.997 -0.862 1.00 0.00 55 ASN A O 16
ATOM 24602 N N . ARG A 1 56 ? -2.410 -16.702 -0.910 1.00 0.00 56 ARG A N 16
ATOM 24603 C CA . ARG A 1 56 ? -2.225 -16.591 0.527 1.00 0.00 56 ARG A CA 16
ATOM 24604 C C . ARG A 1 56 ? -0.818 -17.049 0.918 1.00 0.00 56 ARG A C 16
ATOM 24605 O O . ARG A 1 56 ? -0.240 -16.540 1.877 1.00 0.00 56 ARG A O 16
ATOM 24626 N N . GLU A 1 57 ? -0.308 -18.005 0.155 1.00 0.00 57 GLU A N 16
ATOM 24627 C CA . GLU A 1 57 ? 1.020 -18.537 0.409 1.00 0.00 57 GLU A CA 16
ATOM 24628 C C . GLU A 1 57 ? 2.085 -17.619 -0.195 1.00 0.00 57 GLU A C 16
ATOM 24629 O O . GLU A 1 57 ? 3.234 -18.023 -0.366 1.00 0.00 57 GLU A O 16
ATOM 24641 N N . GLN A 1 58 ? 1.664 -16.400 -0.502 1.00 0.00 58 GLN A N 16
ATOM 24642 C CA . GLN A 1 58 ? 2.567 -15.422 -1.084 1.00 0.00 58 GLN A CA 16
ATOM 24643 C C . GLN A 1 58 ? 2.695 -14.205 -0.166 1.00 0.00 58 GLN A C 16
ATOM 24644 O O . GLN A 1 58 ? 3.781 -13.649 -0.013 1.00 0.00 58 GLN A O 16
ATOM 24658 N N . ILE A 1 59 ? 1.569 -13.827 0.422 1.00 0.00 59 ILE A N 16
ATOM 24659 C CA . ILE A 1 59 ? 1.541 -12.686 1.322 1.00 0.00 59 ILE A CA 16
ATOM 24660 C C . ILE A 1 59 ? 2.886 -12.578 2.043 1.00 0.00 59 ILE A C 16
ATOM 24661 O O . ILE A 1 59 ? 3.482 -11.503 2.096 1.00 0.00 59 ILE A O 16
ATOM 24677 N N . ASP A 1 60 ? 3.325 -13.707 2.582 1.00 0.00 60 ASP A N 16
ATOM 24678 C CA . ASP A 1 60 ? 4.588 -13.752 3.298 1.00 0.00 60 ASP A CA 16
ATOM 24679 C C . ASP A 1 60 ? 5.629 -12.927 2.540 1.00 0.00 60 ASP A C 16
ATOM 24680 O O . ASP A 1 60 ? 6.355 -12.135 3.139 1.00 0.00 60 ASP A O 16
ATOM 24689 N N . ARG A 1 61 ? 5.669 -13.140 1.233 1.00 0.00 61 ARG A N 16
ATOM 24690 C CA . ARG A 1 61 ? 6.610 -12.425 0.386 1.00 0.00 61 ARG A CA 16
ATOM 24691 C C . ARG A 1 61 ? 6.104 -11.008 0.110 1.00 0.00 61 ARG A C 16
ATOM 24692 O O . ARG A 1 61 ? 6.897 -10.089 -0.089 1.00 0.00 61 ARG A O 16
ATOM 24713 N N . VAL A 1 62 ? 4.786 -10.875 0.106 1.00 0.00 62 VAL A N 16
ATOM 24714 C CA . VAL A 1 62 ? 4.165 -9.585 -0.143 1.00 0.00 62 VAL A CA 16
ATOM 24715 C C . VAL A 1 62 ? 4.418 -8.662 1.051 1.00 0.00 62 VAL A C 16
ATOM 24716 O O . VAL A 1 62 ? 5.077 -7.633 0.915 1.00 0.00 62 VAL A O 16
ATOM 24729 N N . VAL A 1 63 ? 3.881 -9.065 2.193 1.00 0.00 63 VAL A N 16
ATOM 24730 C CA . VAL A 1 63 ? 4.041 -8.288 3.410 1.00 0.00 63 VAL A CA 16
ATOM 24731 C C . VAL A 1 63 ? 5.530 -8.044 3.662 1.00 0.00 63 VAL A C 16
ATOM 24732 O O . VAL A 1 63 ? 5.923 -6.952 4.072 1.00 0.00 63 VAL A O 16
ATOM 24745 N N . GLY A 1 64 ? 6.318 -9.078 3.408 1.00 0.00 64 GLY A N 16
ATOM 24746 C CA . GLY A 1 64 ? 7.755 -8.989 3.602 1.00 0.00 64 GLY A CA 16
ATOM 24747 C C . GLY A 1 64 ? 8.386 -8.022 2.599 1.00 0.00 64 GLY A C 16
ATOM 24748 O O . GLY A 1 64 ? 9.374 -7.358 2.908 1.00 0.00 64 GLY A O 16
ATOM 24752 N N . ALA A 1 65 ? 7.788 -7.972 1.417 1.00 0.00 65 ALA A N 16
ATOM 24753 C CA . ALA A 1 65 ? 8.279 -7.096 0.367 1.00 0.00 65 ALA A CA 16
ATOM 24754 C C . ALA A 1 65 ? 7.845 -5.659 0.662 1.00 0.00 65 ALA A C 16
ATOM 24755 O O . ALA A 1 65 ? 8.638 -4.728 0.529 1.00 0.00 65 ALA A O 16
ATOM 24762 N N . PHE A 1 66 ? 6.588 -5.524 1.058 1.00 0.00 66 PHE A N 16
ATOM 24763 C CA . PHE A 1 66 ? 6.040 -4.216 1.374 1.00 0.00 66 PHE A CA 16
ATOM 24764 C C . PHE A 1 66 ? 6.874 -3.516 2.449 1.00 0.00 66 PHE A C 16
ATOM 24765 O O . PHE A 1 66 ? 6.913 -2.288 2.509 1.00 0.00 66 PHE A O 16
ATOM 24782 N N . ASN A 1 67 ? 7.521 -4.329 3.272 1.00 0.00 67 ASN A N 16
ATOM 24783 C CA . ASN A 1 67 ? 8.352 -3.804 4.342 1.00 0.00 67 ASN A CA 16
ATOM 24784 C C . ASN A 1 67 ? 9.633 -3.217 3.746 1.00 0.00 67 ASN A C 16
ATOM 24785 O O . ASN A 1 67 ? 10.088 -2.154 4.166 1.00 0.00 67 ASN A O 16
ATOM 24796 N N . GLN A 1 68 ? 10.180 -3.936 2.776 1.00 0.00 68 GLN A N 16
ATOM 24797 C CA . GLN A 1 68 ? 11.400 -3.500 2.118 1.00 0.00 68 GLN A CA 16
ATOM 24798 C C . GLN A 1 68 ? 11.095 -2.375 1.127 1.00 0.00 68 GLN A C 16
ATOM 24799 O O . GLN A 1 68 ? 11.997 -1.651 0.708 1.00 0.00 68 GLN A O 16
ATOM 24813 N N . ALA A 1 69 ? 9.821 -2.264 0.780 1.00 0.00 69 ALA A N 16
ATOM 24814 C CA . ALA A 1 69 ? 9.387 -1.239 -0.154 1.00 0.00 69 ALA A CA 16
ATOM 24815 C C . ALA A 1 69 ? 9.266 0.097 0.581 1.00 0.00 69 ALA A C 16
ATOM 24816 O O . ALA A 1 69 ? 10.141 0.954 0.466 1.00 0.00 69 ALA A O 16
ATOM 24823 N N . LYS A 1 70 ? 8.175 0.233 1.320 1.00 0.00 70 LYS A N 16
ATOM 24824 C CA . LYS A 1 70 ? 7.929 1.451 2.074 1.00 0.00 70 LYS A CA 16
ATOM 24825 C C . LYS A 1 70 ? 8.488 2.646 1.300 1.00 0.00 70 LYS A C 16
ATOM 24826 O O . LYS A 1 70 ? 7.790 3.242 0.481 1.00 0.00 70 LYS A O 16
ATOM 24845 N N . GLY A 1 71 ? 9.742 2.962 1.587 1.00 0.00 71 GLY A N 16
ATOM 24846 C CA . GLY A 1 71 ? 10.403 4.076 0.929 1.00 0.00 71 GLY A CA 16
ATOM 24847 C C . GLY A 1 71 ? 9.699 4.435 -0.381 1.00 0.00 71 GLY A C 16
ATOM 24848 O O . GLY A 1 71 ? 9.297 5.580 -0.580 1.00 0.00 71 GLY A O 16
ATOM 24852 N N . VAL A 1 72 ? 9.570 3.434 -1.240 1.00 0.00 72 VAL A N 16
ATOM 24853 C CA . VAL A 1 72 ? 8.921 3.630 -2.525 1.00 0.00 72 VAL A CA 16
ATOM 24854 C C . VAL A 1 72 ? 7.511 4.180 -2.301 1.00 0.00 72 VAL A C 16
ATOM 24855 O O . VAL A 1 72 ? 7.207 5.301 -2.703 1.00 0.00 72 VAL A O 16
ATOM 24868 N N . PHE A 1 73 ? 6.688 3.363 -1.660 1.00 0.00 73 PHE A N 16
ATOM 24869 C CA . PHE A 1 73 ? 5.317 3.753 -1.377 1.00 0.00 73 PHE A CA 16
ATOM 24870 C C . PHE A 1 73 ? 5.260 5.155 -0.767 1.00 0.00 73 PHE A C 16
ATOM 24871 O O . PHE A 1 73 ? 4.532 6.019 -1.253 1.00 0.00 73 PHE A O 16
ATOM 24888 N N . SER A 1 74 ? 6.039 5.338 0.289 1.00 0.00 74 SER A N 16
ATOM 24889 C CA . SER A 1 74 ? 6.087 6.621 0.971 1.00 0.00 74 SER A CA 16
ATOM 24890 C C . SER A 1 74 ? 6.465 7.725 -0.018 1.00 0.00 74 SER A C 16
ATOM 24891 O O . SER A 1 74 ? 6.016 8.862 0.114 1.00 0.00 74 SER A O 16
ATOM 24899 N N . ARG A 1 75 ? 7.288 7.351 -0.987 1.00 0.00 75 ARG A N 16
ATOM 24900 C CA . ARG A 1 75 ? 7.732 8.296 -1.998 1.00 0.00 75 ARG A CA 16
ATOM 24901 C C . ARG A 1 75 ? 6.534 8.837 -2.782 1.00 0.00 75 ARG A C 16
ATOM 24902 O O . ARG A 1 75 ? 6.507 10.010 -3.149 1.00 0.00 75 ARG A O 16
ATOM 24923 N N . VAL A 1 76 ? 5.573 7.955 -3.014 1.00 0.00 76 VAL A N 16
ATOM 24924 C CA . VAL A 1 76 ? 4.375 8.329 -3.747 1.00 0.00 76 VAL A CA 16
ATOM 24925 C C . VAL A 1 76 ? 3.730 9.543 -3.076 1.00 0.00 76 VAL A C 16
ATOM 24926 O O . VAL A 1 76 ? 3.710 10.634 -3.645 1.00 0.00 76 VAL A O 16
ATOM 24939 N N . LEU A 1 77 ? 3.218 9.313 -1.876 1.00 0.00 77 LEU A N 16
ATOM 24940 C CA . LEU A 1 77 ? 2.574 10.374 -1.121 1.00 0.00 77 LEU A CA 16
ATOM 24941 C C . LEU A 1 77 ? 3.537 11.555 -0.984 1.00 0.00 77 LEU A C 16
ATOM 24942 O O . LEU A 1 77 ? 3.108 12.694 -0.812 1.00 0.00 77 LEU A O 16
ATOM 24958 N N . ALA A 1 78 ? 4.822 11.241 -1.067 1.00 0.00 78 ALA A N 16
ATOM 24959 C CA . ALA A 1 78 ? 5.850 12.262 -0.955 1.00 0.00 78 ALA A CA 16
ATOM 24960 C C . ALA A 1 78 ? 5.645 13.309 -2.051 1.00 0.00 78 ALA A C 16
ATOM 24961 O O . ALA A 1 78 ? 5.709 14.509 -1.788 1.00 0.00 78 ALA A O 16
ATOM 24968 N N . HIS A 1 79 ? 5.403 12.817 -3.257 1.00 0.00 79 HIS A N 16
ATOM 24969 C CA . HIS A 1 79 ? 5.189 13.695 -4.395 1.00 0.00 79 HIS A CA 16
ATOM 24970 C C . HIS A 1 79 ? 4.203 14.801 -4.010 1.00 0.00 79 HIS A C 16
ATOM 24971 O O . HIS A 1 79 ? 4.246 15.897 -4.567 1.00 0.00 79 HIS A O 16
ATOM 24986 N N . ASN A 1 80 ? 3.339 14.475 -3.061 1.00 0.00 80 ASN A N 16
ATOM 24987 C CA . ASN A 1 80 ? 2.344 15.427 -2.595 1.00 0.00 80 ASN A CA 16
ATOM 24988 C C . ASN A 1 80 ? 2.835 16.078 -1.301 1.00 0.00 80 ASN A C 16
ATOM 24989 O O . ASN A 1 80 ? 3.426 17.156 -1.329 1.00 0.00 80 ASN A O 16
ATOM 25000 N N . LEU A 1 81 ? 2.571 15.396 -0.196 1.00 0.00 81 LEU A N 16
ATOM 25001 C CA . LEU A 1 81 ? 2.978 15.894 1.107 1.00 0.00 81 LEU A CA 16
ATOM 25002 C C . LEU A 1 81 ? 4.341 15.303 1.471 1.00 0.00 81 LEU A C 16
ATOM 25003 O O . LEU A 1 81 ? 5.026 14.741 0.618 1.00 0.00 81 LEU A O 16
ATOM 25019 N N . TYR A 1 82 ? 4.694 15.449 2.740 1.00 0.00 82 TYR A N 16
ATOM 25020 C CA . TYR A 1 82 ? 5.962 14.936 3.228 1.00 0.00 82 TYR A CA 16
ATOM 25021 C C . TYR A 1 82 ? 5.992 14.910 4.758 1.00 0.00 82 TYR A C 16
ATOM 25022 O O . TYR A 1 82 ? 5.118 15.482 5.409 1.00 0.00 82 TYR A O 16
ATOM 25040 N N . LEU A 1 83 ? 7.005 14.241 5.287 1.00 0.00 83 LEU A N 16
ATOM 25041 C CA . LEU A 1 83 ? 7.160 14.134 6.728 1.00 0.00 83 LEU A CA 16
ATOM 25042 C C . LEU A 1 83 ? 6.404 12.901 7.227 1.00 0.00 83 LEU A C 16
ATOM 25043 O O . LEU A 1 83 ? 5.281 12.641 6.798 1.00 0.00 83 LEU A O 16
ATOM 25059 N N . ALA A 1 84 ? 7.051 12.173 8.126 1.00 0.00 84 ALA A N 16
ATOM 25060 C CA . ALA A 1 84 ? 6.454 10.973 8.688 1.00 0.00 84 ALA A CA 16
ATOM 25061 C C . ALA A 1 84 ? 5.005 11.267 9.084 1.00 0.00 84 ALA A C 16
ATOM 25062 O O . ALA A 1 84 ? 4.073 10.761 8.462 1.00 0.00 84 ALA A O 16
ATOM 25069 N N . LYS A 1 85 ? 4.862 12.084 10.117 1.00 0.00 85 LYS A N 16
ATOM 25070 C CA . LYS A 1 85 ? 3.544 12.452 10.604 1.00 0.00 85 LYS A CA 16
ATOM 25071 C C . LYS A 1 85 ? 2.875 13.388 9.595 1.00 0.00 85 LYS A C 16
ATOM 25072 O O . LYS A 1 85 ? 2.676 14.569 9.876 1.00 0.00 85 LYS A O 16
ATOM 25091 N N . ALA A 1 86 ? 2.546 12.825 8.441 1.00 0.00 86 ALA A N 16
ATOM 25092 C CA . ALA A 1 86 ? 1.904 13.595 7.389 1.00 0.00 86 ALA A CA 16
ATOM 25093 C C . ALA A 1 86 ? 1.382 12.642 6.312 1.00 0.00 86 ALA A C 16
ATOM 25094 O O . ALA A 1 86 ? 0.246 12.773 5.859 1.00 0.00 86 ALA A O 16
ATOM 25101 N N . VAL A 1 87 ? 2.237 11.703 5.933 1.00 0.00 87 VAL A N 16
ATOM 25102 C CA . VAL A 1 87 ? 1.876 10.728 4.918 1.00 0.00 87 VAL A CA 16
ATOM 25103 C C . VAL A 1 87 ? 2.758 9.487 5.073 1.00 0.00 87 VAL A C 16
ATOM 25104 O O . VAL A 1 87 ? 3.957 9.600 5.323 1.00 0.00 87 VAL A O 16
ATOM 25117 N N . GLN A 1 88 ? 2.129 8.331 4.917 1.00 0.00 88 GLN A N 16
ATOM 25118 C CA . GLN A 1 88 ? 2.841 7.070 5.036 1.00 0.00 88 GLN A CA 16
ATOM 25119 C C . GLN A 1 88 ? 1.894 5.898 4.771 1.00 0.00 88 GLN A C 16
ATOM 25120 O O . GLN A 1 88 ? 0.876 5.753 5.447 1.00 0.00 88 GLN A O 16
ATOM 25134 N N . ILE A 1 89 ? 2.262 5.092 3.786 1.00 0.00 89 ILE A N 16
ATOM 25135 C CA . ILE A 1 89 ? 1.458 3.938 3.423 1.00 0.00 89 ILE A CA 16
ATOM 25136 C C . ILE A 1 89 ? 1.640 2.843 4.476 1.00 0.00 89 ILE A C 16
ATOM 25137 O O . ILE A 1 89 ? 2.765 2.441 4.770 1.00 0.00 89 ILE A O 16
ATOM 25153 N N . HIS A 1 90 ? 0.517 2.392 5.015 1.00 0.00 90 HIS A N 16
ATOM 25154 C CA . HIS A 1 90 ? 0.539 1.351 6.029 1.00 0.00 90 HIS A CA 16
ATOM 25155 C C . HIS A 1 90 ? 0.184 0.006 5.392 1.00 0.00 90 HIS A C 16
ATOM 25156 O O . HIS A 1 90 ? -0.739 -0.078 4.584 1.00 0.00 90 HIS A O 16
ATOM 25171 N N . PHE A 1 91 ? 0.937 -1.013 5.780 1.00 0.00 91 PHE A N 16
ATOM 25172 C CA . PHE A 1 91 ? 0.714 -2.350 5.257 1.00 0.00 91 PHE A CA 16
ATOM 25173 C C . PHE A 1 91 ? -0.196 -3.157 6.185 1.00 0.00 91 PHE A C 16
ATOM 25174 O O . PHE A 1 91 ? -0.033 -3.122 7.404 1.00 0.00 91 PHE A O 16
ATOM 25191 N N . VAL A 1 92 ? -1.134 -3.865 5.573 1.00 0.00 92 VAL A N 16
ATOM 25192 C CA . VAL A 1 92 ? -2.069 -4.680 6.330 1.00 0.00 92 VAL A CA 16
ATOM 25193 C C . VAL A 1 92 ? -2.251 -6.026 5.626 1.00 0.00 92 VAL A C 16
ATOM 25194 O O . VAL A 1 92 ? -1.880 -6.178 4.463 1.00 0.00 92 VAL A O 16
ATOM 25207 N N . LYS A 1 93 ? -2.822 -6.969 6.361 1.00 0.00 93 LYS A N 16
ATOM 25208 C CA . LYS A 1 93 ? -3.057 -8.298 5.822 1.00 0.00 93 LYS A CA 16
ATOM 25209 C C . LYS A 1 93 ? -4.272 -8.917 6.516 1.00 0.00 93 LYS A C 16
ATOM 25210 O O . LYS A 1 93 ? -5.130 -9.509 5.862 1.00 0.00 93 LYS A O 16
ATOM 25229 N N . ASP A 1 94 ? -4.308 -8.759 7.831 1.00 0.00 94 ASP A N 16
ATOM 25230 C CA . ASP A 1 94 ? -5.404 -9.295 8.620 1.00 0.00 94 ASP A CA 16
ATOM 25231 C C . ASP A 1 94 ? -5.265 -8.818 10.067 1.00 0.00 94 ASP A C 16
ATOM 25232 O O . ASP A 1 94 ? -5.129 -9.630 10.981 1.00 0.00 94 ASP A O 16
ATOM 25241 N N . LYS A 1 95 ? -5.305 -7.504 10.229 1.00 0.00 95 LYS A N 16
ATOM 25242 C CA . LYS A 1 95 ? -5.186 -6.909 11.550 1.00 0.00 95 LYS A CA 16
ATOM 25243 C C . LYS A 1 95 ? -6.547 -6.951 12.248 1.00 0.00 95 LYS A C 16
ATOM 25244 O O . LYS A 1 95 ? -6.994 -5.949 12.803 1.00 0.00 95 LYS A O 16
ATOM 25263 N N . ALA A 1 96 ? -7.167 -8.120 12.197 1.00 0.00 96 ALA A N 16
ATOM 25264 C CA . ALA A 1 96 ? -8.467 -8.306 12.817 1.00 0.00 96 ALA A CA 16
ATOM 25265 C C . ALA A 1 96 ? -8.284 -8.533 14.319 1.00 0.00 96 ALA A C 16
ATOM 25266 O O . ALA A 1 96 ? -9.192 -8.272 15.106 1.00 0.00 96 ALA A O 16
ATOM 25273 N N . ILE A 1 97 ? -7.102 -9.017 14.671 1.00 0.00 97 ILE A N 16
ATOM 25274 C CA . ILE A 1 97 ? -6.787 -9.282 16.065 1.00 0.00 97 ILE A CA 16
ATOM 25275 C C . ILE A 1 97 ? -5.286 -9.092 16.290 1.00 0.00 97 ILE A C 16
ATOM 25276 O O . ILE A 1 97 ? -4.720 -9.646 17.231 1.00 0.00 97 ILE A O 16
ATOM 25292 N N . ASP A 1 98 ? -4.683 -8.306 15.409 1.00 0.00 98 ASP A N 16
ATOM 25293 C CA . ASP A 1 98 ? -3.258 -8.035 15.500 1.00 0.00 98 ASP A CA 16
ATOM 25294 C C . ASP A 1 98 ? -2.479 -9.293 15.109 1.00 0.00 98 ASP A C 16
ATOM 25295 O O . ASP A 1 98 ? -1.284 -9.396 15.381 1.00 0.00 98 ASP A O 16
ATOM 25304 N N . ASN A 1 99 ? -3.188 -10.217 14.478 1.00 0.00 99 ASN A N 16
ATOM 25305 C CA . ASN A 1 99 ? -2.577 -11.464 14.047 1.00 0.00 99 ASN A CA 16
ATOM 25306 C C . ASN A 1 99 ? -1.751 -12.045 15.196 1.00 0.00 99 ASN A C 16
ATOM 25307 O O . ASN A 1 99 ? -0.523 -11.978 15.177 1.00 0.00 99 ASN A O 16
ATOM 25318 N N . ALA A 1 100 ? -2.457 -12.603 16.168 1.00 0.00 100 ALA A N 16
ATOM 25319 C CA . ALA A 1 100 ? -1.804 -13.196 17.323 1.00 0.00 100 ALA A CA 16
ATOM 25320 C C . ALA A 1 100 ? -1.798 -14.718 17.173 1.00 0.00 100 ALA A C 16
ATOM 25321 O O . ALA A 1 100 ? -0.753 -15.354 17.304 1.00 0.00 100 ALA A O 16
ATOM 25328 N N . MET A 1 101 ? -2.976 -15.259 16.902 1.00 0.00 101 MET A N 16
ATOM 25329 C CA . MET A 1 101 ? -3.119 -16.696 16.733 1.00 0.00 101 MET A CA 16
ATOM 25330 C C . MET A 1 101 ? -1.962 -17.269 15.913 1.00 0.00 101 MET A C 16
ATOM 25331 O O . MET A 1 101 ? -1.680 -16.795 14.814 1.00 0.00 101 MET A O 16
#

Radius of gyration: 12.81 Å; Cα contacts (8 Å, |Δi|>4): 133; chains: 1; bounding box: 29×34×33 Å

CATH classification: 3.30.300.20